Protein 9N71 (pdb70)

Sequence (1584 aa):
MQQNFGTALGDGFVLNEATLMIGALGSALDLTEEEHSVGLFKNLAIANDKTFQDLNQGVTQDTVHSQKTGDNWTISGNGYEYNPRTIMYALGQAGFTADPTAARTRAVVSAPAAVGVSEISVQSATGLAVGDWVILYNKLGDNNGLAYKIDAIATNTITLDRDLVAPVAVGDELVKSTLINTNNPNSCSGAEYFSAKIVSADVNCNPIVVIVPKVQITSGLNLAFGATDYANIAYQMKAMALTRKDAGYDLYVQHGKSKVFLLTMQQNFGTALGDGFVLNEATLMIGALGSALDLTEEEHSVGLFKNLAIANDKTFQDLNQGVTQDTVHSQKTGDNWTISGNGYEYNPRTIMYALGQAGFTADPTAARTRAVVSAPAAVGVSEISVQSATGLAVGDWVILYNKLGDNNGLAYKIDAIATNTITLDRDLVAPVAVGDELVKSTLINTNNPNSCSGAEYFSAKIVSADVNCNPIVVIVPKVQITSGLNLAFGATDYANIAYQMKAMALTRKDAGYDLYVQHGKSKVFLLTMQQNFGTALGDGFVLNEATLMIGALGSALDLTEEEHSVGLFKNLAIANDKTFQDLNQGVTQDTVHSQKTGDNWTISGNGYEYNPRTIMYALGQAGFTADPTAARTRAVVSAPAAVGVSEISVQSATGLAVGDWVILYNKLGDNNGLAYKIDAIATNTITLDRDLVAPVAVGDELVKSTLINTNNPNSCSGAEYFSAKIVSADVNCNPIVVIVPKVQITSGLNLAFGATDYANIAYQMKAMALTRKDAGYDLYVQHGKSKVFLLTMQQNFGTALGDGFVLNEATLMIGALGSALDLTEEEHSVGLFKNLAIANDKTFQDLNQGVTQDTVHSQKTGDNWTISGNGYEYNPRTIMYALGQAGFTADPTAARTRAVVSAPAAVGVSEISVQSATGLAVGDWVILYNKLGDNNGLAYKIDAIATNTITLDRDLVAPVAVGDELVKSTLINTNNPNSCSGAEYFSAKIVSADVNCNPIVVIVPKVQITSGLNLAFGATDYANIAYQMKAMALTRKDAGYDLYVQHGKSKVFLLTMQQNFGTALGDGFVLNEATLMIGALGSALDLTEEEHSVGLFKNLAIANDKTFQDLNQGVTQDTVHSQKTGDNWTISGNGYEYNPRTIMYALGQAGFTADPTAARTRAVVSAPAAVGVSEISVQSATGLAVGDWVILYNKLGDNNGLAYKIDAIATNTITLDRDLVAPVAVGDELVKSTLINTNNPNSCSGAEYFSAKIVSADVNCNPIVVIVPKVQITSGLNLAFGATDYANIAYQMKAMALTRKDAGYDLYVQHGKSKVFLLTMQQNFGTALGDGFVLNEATLMIGALGSALDLTEEEHSVGLFKNLAIANDKTFQDLNQGVTQDTVHSQKTGDNWTISGNGYEYNPRTIMYALGQAGFTADPTAARTRAVVSAPAAVGVSEISVQSATGLAVGDWVILYNKLGDNNGLAYKIDAIATNTITLDRDLVAPVAVGDELVKSTLINTNNPNSCSGAEYFSAKIVSADVNCNPIVVIVPKVQITSGLNLAFGATDYANIAYQMKAMALTRKDAGYDLYVQHGKSKVFLLT

Solvent-accessible surface area: 63560 Å² total; per-residue (Å²): 113,123,67,125,18,6,53,47,47,25,91,12,49,2,66,24,31,1,5,1,0,0,0,44,49,46,37,4,26,43,0,16,20,116,80,30,2,6,3,45,4,79,81,2,32,11,37,16,85,39,78,42,121,63,117,59,103,55,96,62,102,50,17,64,94,1,61,31,37,10,25,82,5,38,6,36,7,38,4,42,4,11,12,30,5,1,4,47,0,0,17,19,22,22,0,53,101,25,72,24,95,80,95,68,50,82,11,52,1,65,37,104,10,65,90,46,59,33,93,7,38,2,110,58,30,105,52,13,56,100,40,31,21,0,2,11,49,28,115,152,58,66,27,11,3,4,2,4,53,1,70,52,50,63,122,61,42,0,36,8,57,42,81,6,58,19,91,5,52,97,23,8,33,3,0,56,9,66,56,10,43,15,46,57,96,137,33,139,27,32,14,64,53,3,0,0,1,1,0,0,8,13,57,70,35,33,18,9,0,3,1,1,6,7,0,5,7,44,20,8,6,52,6,49,9,14,79,130,101,112,12,44,0,53,6,85,0,71,7,7,8,11,33,191,179,29,52,23,42,115,32,18,62,111,5,18,101,2,35,3,2,5,0,11,114,124,69,125,20,7,54,44,47,26,92,12,50,2,67,22,31,1,4,2,0,0,0,45,48,45,37,4,26,44,0,16,20,115,80,30,2,5,3,44,3,78,80,2,30,10,36,16,85,39,79,41,122,63,116,60,103,55,98,60,103,49,18,66,94,2,62,31,36,10,25,84,5,38,6,36,7,38,4,41,4,9,12,30,6,2,4,46,0,0,16,18,23,22,0,51,102,26,71,24,97,80,96,68,52,83,11,51,2,64,36,104,12,64,89,47,59,33,95,7,38,2,111,58,30,105,52,13,56,100,39,30,20,0,3,10,49,29,114,154,57,67,27,11,4,3,2,4,53,1,70,52,50,63,124,62,43,0,37,7,57,44,82,6,57,19,92,5,54,96,23,9,32,3,1,55,9,66,57,10,44,15,46,55,97,135,34,140,27,32,15,65,55,4,0,0,1,1,0,1,8,12,55,69,35,32,19,9,0,3,1,1,6,8,0,5,7,43,22,7,5,52,5,48,6,14,79,132,102,112,13,45,1,52,5,84,1,70,7,7,8,11,35,193,179,30,54,22,42,115,32,18,63,113,6,19,101,1,36,4,2,5,0,11,113,122,69,126,19,6,55,45,46,26,92,12,49,2,67,24,32,1,5,2,0,0,0,44,49,46,37,4,24,43,0,15,18,115,81,31,2,5,2,45,3,78,80,2,31,9,36,17,84,39,78,41,121,62,118,60,103,55,98,61,101,49,19,65,96,2,63,33,36,10,26,80,6,38,5,34,7,37,4,40,4,9,13,29,6,2,5,46,0,0,16,18,22,23,0,51,101,28,70,24,95,79,95,68,51,82,11,52,2,62,36,104,12,63,90,46,58,32,96,8,39,2,112,56,31,108,52,12,57,100,40,31,22,0,3,9,47,28,114,152,60,68,30,10,4,4,2,4,54,2,72,51,51,64,123,61,43,0,38,8,58,42,84,7,58,20,92,5,51,95,23,10,32,3,0,57,10,66,56,10,44,16,45,55,95,136,34,139,26,31,14,64,54,3,0,0,1,1,0,1,8,12,56,69,36,34,19,9,0,2,1,2,7,7,0,6,8,45,22,8,6,54,7,48,8,15,79,131,101,113,12,46,0,53,6,84,1,70,7,9,7,10,35,191,181,28,53,23,41,116,32,19,63,113,7,19,100,2,36,3,2,5,0,12,112,124,66,128,18,6,55,46,48,25,91,12,50,2,67,25,31,1,5,2,0,0,0,44,48,46,38,3,25,44,0,15,18,114,79,31,2,4,2,45,3,78,81,2,32,10,38,16,83,37,79,42,120,61,118,59,102,55,98,60,100,50,17,65,92,2,61,31,36,10,25,81,6,38,5,36,6,37,4,41,4,9,13,29,6,2,4,46,0,0,16,19,21,24,0,50,100,28,70,24,97,80,95,68,51,83,12,52,2,65,37,104,12,64,89,46,58,31,94,8,39,2,111,57,30,108,53,13,56,99,40,31,22,0,3,9,48,28,112,150,58,69,28,10,2,4,2,4,51,1,70,52,50,62,122,62,43,0,36,9,58,43,82,7,58,20,92,6,52,96,22,9,32,3,0,57,9,67,56,11,45,14,44,55,95,138,34,138,28,33,15,63,54,3,0,0,1,1,0,1,7,12,56,69,35,34,18,9,0,2,1,1,6,6,0,5,7,44,21,8,7,53,6,49,8,14,79,133,103,112,12,46,0,52,6,84,1,71,7,8,8,10,34,193,180,27,51,23,42,116,31,18,63,114,6,18,101,1,36,4,2,4,0,12,113,121,70,126,19,5,54,45,46,24,91,12,49,2,68,24,32,1,5,2,0,0,0,45,48,46,37,4,26,44,0,16,18,116,81,30,2,5,2,44,4,79,81,2,31,10,36,17,85,39,80,42,120,63,120,60,103,55,99,62,101,49,18,65,96,1,63,30,38,10,25,81,6,39,5,34,7,38,4,41,4,9,14,30,5,2,5,45,0,0,16,18,21,24,0,51,101,27,70,25,96,80,93,68,51,84,12,51,1,64,37,104,13,62,90,46,59,31,94,8,39,2,112,57,30,107,54,12,57,99,40,31,22,0,2,9,46,28,113,152,58,68,29,9,3,4,2,4,53,2,72,51,49,64,122,61,42,0,36,8,58,43,83,8,57,21,92,6,53,94,23,9,32,3,0,57,10,66,57,10,44,15,44,56,95,136,34,139,28,33,14,64,53,3,0,0,1,2,0,1,7,12,56,68,35,32,18,8,0,3,1,1,6,7,0,5,7,44,21,8,5,53,6,48,8,14,78,132,103,114,12,46,0,53,5,84,0,71,8,8,7,10,33,192,178,28,52,24,40,116,32,17,63,113,6,18,100,1,34,4,2,5,0,12,113,123,69,125,20,5,53,46,47,26,91,12,51,2,67,24,33,1,4,2,0,0,0,45,48,45,38,4,25,44,0,16,19,116,80,30,2,6,2,45,3,80,79,2,30,10,36,16,83,40,79,41,120,63,118,60,104,55,97,63,103,49,18,65,95,2,63,32,36,10,25,83,4,39,5,37,7,38,4,42,4,9,12,30,6,2,4,46,0,0,16,18,22,22,0,51,101,26,72,24,97,80,94,69,51,84,12,53,1,65,36,102,13,62,90,47,59,34,94,8,39,2,111,56,31,106,52,13,57,101,40,30,21,0,2,9,49,29,114,153,58,66,28,10,3,4,2,4,52,1,70,51,50,64,124,62,41,0,37,9,57,43,82,7,57,19,92,5,53,97,23,8,32,4,0,57,9,66,57,10,44,15,46,56,96,135,34,139,27,32,14,64,52,3,0,0,1,1,0,1,9,12,57,69,35,32,18,8,0,4,1,2,5,7,0,5,6,44,21,7,6,51,6,48,9,14,79,132,101,113,13,47,1,51,5,84,1,72,8,7,8,11,35,192,180,29,54,24,42,115,32,20,62,112,6,19,100,1,35,3,2,6,0,11

Foldseek 3Di:
DDDDPPDDDDAFAADDDKWKFWAAFQCQPPTDCQQTTQADKADKDKDKDWDKDFDFDDPVTDTPDIGTDDMKIKIKIKAQDDDQLNQCVQLQHHSSVDHRPDDKDKWFFAAKDDFFAFKTFTDDCPPPDAQWKWWKAAPDDDRPTDIWGFHDDDGRMTGTPDTHPHIDHGGIIIITDDDDDSDDPVDPVSWDKIWMKMWDAGPVRHIKIKTANIKTWPHHADFDDDDPDGTIGMTMIIFDFDDPPGHNVVVCVVVPNDRMDMDD/DDDDPPDDDDAFAADDDKWKFWAAFQCQPPTDCQQTTQADKADKDKDKDWDKDFDFDDPVTDTPDIGTDDMKIKIKIKAQDDDQLNQCVQLQHHSSVDHRPDDKDKWFFAAKDDFFAFKTFTDDCPPPDAQWKWWKAAPDDDRPTDIWGFHDDDGRMTGTPDTHPHIDHGGIIIITDDDDDSDDPVDPVSWDKIWMKMWDAGPVRHIKIKTANIKTWPHHADFDDDDPDGTIGMTMIIFDFDDPPGHNVVVCVVVPNDRMDMDD/DDDDPPDDDDAFAADDDKWKFWAAFQCQPPTDCQQTTQADKADKDKDKDWDKDFDFDDPVTDTPDIGTDDMKIKIKIKAQDDDQLNQCVQLQHHSSVDHRPDDKDKWFFAAKDDFFAFKTFTDDCPPPDAQWKWWKAAPDDDRPTDIWGFHDDDGRMTGTPDTHPHIDHGGIIIITDDDDDSDDPVDPVSWDKIWMKMWDAGPVRHIKIKTANIKTWPHHADFDDDDPDGTIGMTMIIFDFDDPPGHNVVVCVVVPNDRMDMDD/DDDDPPDDDDAFAADDDKWKFWAAFQCQPPTDCQQTTQADKADKDKDKDWDKDFDFDDPVTDTPDIGTDDMKIKIKIKAQDDDQLNQCVQLQHHSSVDHRPDDKDKWFFAAKDDFFAFKTFTDDCPPPDAQWKWWKAAPDDDRPTDIWGFHDDDGRMTGTPDTHPHIDHGGIIIITDDDDDSDDPVDPVSWDKIWMKMWDAGPVRHIKIKTANIKTWPHHADFDDDDPDGTIGMTMIIFDFDDPPGHNVVVCVVVPNDRMDMDD/DDDDPPDDDDAFAADDDKWKFWAAFQCQPPTDCQQTTQADKADKDKDKDWDKDFDFDDPVTDTPDIGTDDMKIKIKIKAQDDDQLNQCVQLQHHSSVDHRPDDKDKWFFAAKDDFFAFKTFTDDCPPPDAQWKWWKAAPDDDRPTDIWGFHDDDGRMTGTPDTHPHIDHGGIIIITDDDDDSDDPVDPVSWDKIWMKMWDAGPVRHIKIKTANIKTWPHHADFDDDDPDGTIGMTMIIFDFDDPPGHNVVVCVVVPNDRMDMDD/DDDDPPDDDDAFAADDDKWKFWAAFQCQPPTDCQQTTQADKADKDKDKDWDKDFDFDDPVTDTPDIGTDDMKIKIKIKAQDDDQLNQCVQLQHHSSVDHRPDDKDKWFFAAKDDFFAFKTFTDDCPPPDAQWKWWKAAPDDDRPTDIWGFHDDDGRMTGTPDTHPHIDHGGIIIITDDDDDSDDPVDPVSWDKIWMKMWDAGPVRHIKIKTANIKTWPHHADFDDDDPDGTIGMTMIIFDFDDPPGHNVVVCVVVPNDRMDMDD

B-factor: mean 47.46, std 19.51, range [9.95, 93.07]

Secondary structure (DSSP, 8-state):
-----S--SS-----S--EEEEE-TT-GGG--HHHHB-SSEEEEEEEEEEEEEEEEETTTTEEEEEEEEEEEEEEEEEE---SHHHHHHHTTS-GGGS-TT-----EEB-S-B-TT--EEEBS--SS--TT-EEEEE-SSS-----EEEEEEEETTEEEESS--SS-B-TT-EEEEE-EEESS-TT-SSS---EEEEEEEE-TT--EEEEEEEEEEE-----EE--SSS---EEEEEEE----SSSTTHHHHHHTTS-S-EEE-/-----S--SS-----S--EEEEE-TT-GGG--HHHHB-SSEEEEEEEEEEEEEEEEETTTTEEEEEEEEEEEEEEEEEE---SHHHHHHHTTS-GGGS-TT-----EEB-S-B-TT--EEEBS--SS--TT-EEEEE-SSS-----EEEEEEEETTEEEESS--SS-B-TT-EEEEE-EEESS-TT-SSS---EEEEEEEE-TT--EEEEEEEEEEE-----EE--SSS---EEEEEEE----SSSTTHHHHHHTTS-S-EEE-/-----S--SS-----S--EEEEE-TT-GGG--HHHHB-SSEEEEEEEEEEEEEEEEETTTTEEEEEEEEEEEEEEEEEE---SHHHHHHHTTS-GGGS-TT-----EEB-S-B-TT--EEEBS--SS--TT-EEEEE-SSS-----EEEEEEEETTEEEESS--SS-B-TT-EEEEE-EEESS-TT-SSS---EEEEEEEE-TT--EEEEEEEEEEE-----EE--SSS---EEEEEEE----SSSTTHHHHHHTTS-S-EEE-/-----S--SS-----S--EEEEE-TT-GGG--HHHHB-SSEEEEEEEEEEEEEEEEETTTTEEEEEEEEEEEEEEEEEE---SHHHHHHHTTS-GGGS-TT-----EEB-S-B-TT--EEEBS--SS--TT-EEEEE-SSS-----EEEEEEEETTEEEESS--SS-B-TT-EEEEE-EEESS-TT-SSS---EEEEEEEE-TT--EEEEEEEEEEE-----EE--SSS---EEEEEEE----SSSTTHHHHHHTTS-S-EEE-/-----S--SS-----S--EEEEE-TT-GGG--HHHHB-SSEEEEEEEEEEEEEEEEETTTTEEEEEEEEEEEEEEEEEE---SHHHHHHHTTS-GGGS-TT-----EEB-S-B-TT--EEEBS--SS--TT-EEEEE-SSS-----EEEEEEEETTEEEESS--SS-B-TT-EEEEE-EEESS-TT-SSS---EEEEEEEE-TT--EEEEEEEEEEE-----EE--SSS---EEEEEEE----SSSTTHHHHHHTTS-S-EEE-/-----S--SS-----S--EEEEE-TT-GGG--HHHHB-SSEEEEEEEEEEEEEEEEETTTTEEEEEEEEEEEEEEEEEE---SHHHHHHHTTS-GGGS-TT-----EEB-S-B-TT--EEEBS--SS--TT-EEEEE-SSS-----EEEEEEEETTEEEESS--SS-B-TT-EEEEE-EEESS-TT-SSS---EEEEEEEE-TT--EEEEEEEEEEE-----EE--SSS---EEEEEEE----SSSTTHHHHHHTTS-S-EEE-

Structure (mmCIF, N/CA/C/O backbone):
data_9N71
#
_entry.id   9N71
#
loop_
_atom_site.group_PDB
_atom_site.id
_atom_site.type_symbol
_atom_site.label_atom_id
_atom_site.label_alt_id
_atom_site.label_comp_id
_atom_site.label_asym_id
_atom_site.label_entity_id
_atom_site.label_seq_id
_atom_site.pdbx_PDB_ins_code
_atom_site.Cartn_x
_atom_site.Cartn_y
_atom_site.Cartn_z
_atom_site.occupancy
_atom_site.B_iso_or_equiv
_atom_site.auth_seq_id
_atom_site.auth_comp_id
_atom_site.auth_asym_id
_atom_site.auth_atom_id
_atom_site.pdbx_PDB_model_num
ATOM 1 N N . MET A 1 1 ? 234.721 199.311 230.750 1.00 75.45 1 MET B N 1
ATOM 2 C CA . MET A 1 1 ? 235.312 199.272 229.387 1.00 76.51 1 MET B CA 1
ATOM 3 C C . MET A 1 1 ? 234.199 199.428 228.349 1.00 78.00 1 MET B C 1
ATOM 4 O O . MET A 1 1 ? 234.521 199.472 227.152 1.00 75.59 1 MET B O 1
ATOM 6 N N . GLN A 1 2 ? 232.947 199.548 228.797 1.00 75.57 2 GLN B N 1
ATOM 7 C CA . GLN A 1 2 ? 231.799 199.654 227.858 1.00 72.29 2 GLN B CA 1
ATOM 8 C C . GLN A 1 2 ? 231.861 200.992 227.125 1.00 73.23 2 GLN B C 1
ATOM 9 O O . GLN A 1 2 ? 232.207 201.999 227.767 1.00 73.39 2 GLN B O 1
ATOM 15 N N . GLN A 1 3 ? 231.533 200.997 225.831 1.00 60.93 3 GLN B N 1
ATOM 16 C CA . GLN A 1 3 ? 231.626 202.242 225.033 1.00 57.01 3 GLN B CA 1
ATOM 17 C C . GLN A 1 3 ? 230.238 202.573 224.503 1.00 57.77 3 GLN B C 1
ATOM 18 O O . GLN A 1 3 ? 229.489 201.631 224.217 1.00 55.35 3 GLN B O 1
ATOM 24 N N . ASN A 1 4 ? 229.908 203.860 224.422 1.00 50.67 4 ASN B N 1
ATOM 25 C CA . ASN A 1 4 ? 228.550 204.267 223.991 1.00 47.21 4 ASN B CA 1
ATOM 26 C C . ASN A 1 4 ? 228.612 204.728 222.538 1.00 48.82 4 ASN B C 1
ATOM 27 O O . ASN A 1 4 ? 229.525 205.497 222.211 1.00 44.50 4 ASN B O 1
ATOM 32 N N . PHE A 1 5 ? 227.666 204.277 221.714 1.00 39.09 5 PHE B N 1
ATOM 33 C CA . PHE A 1 5 ? 227.688 204.588 220.270 1.00 32.98 5 PHE B CA 1
ATOM 34 C C . PHE A 1 5 ? 226.426 205.362 219.906 1.00 39.12 5 PHE B C 1
ATOM 35 O O . PHE A 1 5 ? 225.388 205.109 220.524 1.00 43.88 5 PHE B O 1
ATOM 43 N N . GLY A 1 6 ? 226.524 206.284 218.951 1.00 37.13 6 GLY B N 1
ATOM 44 C CA . GLY A 1 6 ? 225.401 207.104 218.543 1.00 32.35 6 GLY B CA 1
ATOM 45 C C . GLY A 1 6 ? 224.980 208.111 219.592 1.00 33.74 6 GLY B C 1
ATOM 46 O O . GLY A 1 6 ? 223.786 208.277 219.859 1.00 39.75 6 GLY B O 1
ATOM 47 N N . THR A 1 7 ? 225.951 208.786 220.198 1.00 32.54 7 THR B N 1
ATOM 48 C CA . THR A 1 7 ? 225.700 209.772 221.236 1.00 34.58 7 THR B CA 1
ATOM 49 C C . THR A 1 7 ? 225.485 211.154 220.627 1.00 39.40 7 THR B C 1
ATOM 50 O O . THR A 1 7 ? 225.827 211.412 219.471 1.00 43.00 7 THR B O 1
ATOM 54 N N . ALA A 1 8 ? 224.910 212.043 221.431 1.00 34.64 8 ALA B N 1
ATOM 55 C CA . ALA A 1 8 ? 224.545 213.374 220.965 1.00 29.63 8 ALA B CA 1
ATOM 56 C C . ALA A 1 8 ? 225.765 214.279 220.867 1.00 34.51 8 ALA B C 1
ATOM 57 O O . ALA A 1 8 ? 226.715 214.156 221.646 1.00 38.06 8 ALA B O 1
ATOM 59 N N . LEU A 1 9 ? 225.738 215.238 219.940 1.00 35.64 9 LEU B N 1
ATOM 60 C CA . LEU A 1 9 ? 226.890 216.156 219.739 1.00 32.64 9 LEU B CA 1
ATOM 61 C C . LEU A 1 9 ? 226.457 217.591 220.039 1.00 38.52 9 LEU B C 1
ATOM 62 O O . LEU A 1 9 ? 227.325 218.467 220.044 1.00 38.87 9 LEU B O 1
ATOM 67 N N . GLY A 1 10 ? 225.167 217.825 220.273 1.00 43.11 10 GLY B N 1
ATOM 68 C CA . GLY A 1 10 ? 224.654 219.174 220.577 1.00 36.88 10 GLY B CA 1
ATOM 69 C C . GLY A 1 10 ? 223.431 219.120 221.468 1.00 41.99 10 GLY B C 1
ATOM 70 O O . GLY A 1 10 ? 223.245 218.097 222.131 1.00 47.83 10 GLY B O 1
ATOM 71 N N . ASP A 1 11 ? 222.656 220.206 221.522 1.00 41.56 11 ASP B N 1
ATOM 72 C CA . ASP A 1 11 ? 221.432 220.255 222.359 1.00 43.88 11 ASP B CA 1
ATOM 73 C C . ASP A 1 11 ? 220.203 220.693 221.557 1.00 47.64 11 ASP B C 1
ATOM 74 O O . ASP A 1 11 ? 219.252 221.159 222.188 1.00 50.42 11 ASP B O 1
ATOM 79 N N . GLY A 1 12 ? 220.224 220.584 220.233 1.00 38.78 12 GLY B N 1
ATOM 80 C CA . GLY A 1 12 ? 219.093 221.082 219.439 1.00 29.53 12 GLY B CA 1
ATOM 81 C C . GLY A 1 12 ? 218.020 220.038 219.303 1.00 33.76 12 GLY B C 1
ATOM 82 O O . GLY A 1 12 ? 217.966 219.399 218.259 1.00 48.07 12 GLY B O 1
ATOM 83 N N . PHE A 1 13 ? 217.191 219.879 220.326 1.00 27.49 13 PHE B N 1
ATOM 84 C CA . PHE A 1 13 ? 216.107 218.872 220.294 1.00 29.74 13 PHE B CA 1
ATOM 85 C C . PHE A 1 13 ? 214.790 219.640 220.240 1.00 33.52 13 PHE B C 1
ATOM 86 O O . PHE A 1 13 ? 214.812 220.789 220.668 1.00 41.68 13 PHE B O 1
ATOM 94 N N . VAL A 1 14 ? 213.710 219.064 219.708 1.00 26.86 14 VAL B N 1
ATOM 95 C CA . VAL A 1 14 ? 212.442 219.830 219.563 1.00 29.00 14 VAL B CA 1
ATOM 96 C C . VAL A 1 14 ? 211.286 219.109 220.242 1.00 29.99 14 VAL B C 1
ATOM 97 O O . VAL A 1 14 ? 210.980 218.006 219.804 1.00 34.93 14 VAL B O 1
ATOM 101 N N . LEU A 1 15 ? 210.713 219.681 221.298 1.00 26.99 15 LEU B N 1
ATOM 102 C CA . LEU A 1 15 ? 209.486 219.175 221.906 1.00 21.25 15 LEU B CA 1
ATOM 103 C C . LEU A 1 15 ? 208.575 220.364 222.170 1.00 31.53 15 LEU B C 1
ATOM 104 O O . LEU A 1 15 ? 208.668 220.997 223.226 1.00 38.14 15 LEU B O 1
ATOM 109 N N . ASN A 1 16 ? 207.694 220.663 221.219 1.00 34.24 16 ASN B N 1
ATOM 110 C CA . ASN A 1 16 ? 206.833 221.836 221.300 1.00 29.91 16 ASN B CA 1
ATOM 111 C C . ASN A 1 16 ? 205.809 221.749 220.178 1.00 32.02 16 ASN B C 1
ATOM 112 O O . ASN A 1 16 ? 205.838 220.834 219.352 1.00 39.28 16 ASN B O 1
ATOM 117 N N . GLU A 1 17 ? 204.898 222.715 220.167 1.00 29.74 17 GLU B N 1
ATOM 118 C CA . GLU A 1 17 ? 203.940 222.891 219.088 1.00 29.07 17 GLU B CA 1
ATOM 119 C C . GLU A 1 17 ? 204.366 224.062 218.209 1.00 34.11 17 GLU B C 1
ATOM 120 O O . GLU A 1 17 ? 205.291 224.811 218.532 1.00 39.12 17 GLU B O 1
ATOM 126 N N . ALA A 1 18 ? 203.682 224.216 217.081 1.00 26.08 18 ALA B N 1
ATOM 127 C CA . ALA A 1 18 ? 204.012 225.249 216.115 1.00 28.15 18 ALA B CA 1
ATOM 128 C C . ALA A 1 18 ? 202.775 226.060 215.754 1.00 27.76 18 ALA B C 1
ATOM 129 O O . ALA A 1 18 ? 201.643 225.579 215.833 1.00 36.11 18 ALA B O 1
ATOM 131 N N . THR A 1 19 ? 203.013 227.306 215.353 1.00 20.68 19 THR B N 1
ATOM 132 C CA . THR A 1 19 ? 201.964 228.239 214.961 1.00 25.06 19 THR B CA 1
ATOM 133 C C . THR A 1 19 ? 201.962 228.358 213.444 1.00 26.43 19 THR B C 1
ATOM 134 O O . THR A 1 19 ? 203.018 228.570 212.838 1.00 34.92 19 THR B O 1
ATOM 138 N N . LEU A 1 20 ? 200.788 228.226 212.838 1.00 21.35 20 LEU B N 1
ATOM 139 C CA . LEU A 1 20 ? 200.638 228.314 211.393 1.00 22.49 20 LEU B CA 1
ATOM 140 C C . LEU A 1 20 ? 199.900 229.596 211.036 1.00 29.16 20 LEU B C 1
ATOM 141 O O . LEU A 1 20 ? 198.796 229.841 211.534 1.00 36.28 20 LEU B O 1
ATOM 146 N N . MET A 1 21 ? 200.508 230.406 210.175 1.00 27.13 21 MET B N 1
ATOM 147 C CA . MET A 1 21 ? 199.938 231.668 209.725 1.00 19.90 21 MET B CA 1
ATOM 148 C C . MET A 1 21 ? 199.716 231.605 208.223 1.00 21.34 21 MET B C 1
ATOM 149 O O . MET A 1 21 ? 200.621 231.220 207.478 1.00 40.61 21 MET B O 1
ATOM 154 N N . ILE A 1 22 ? 198.519 231.982 207.781 1.00 15.57 22 ILE B N 1
ATOM 155 C CA . ILE A 1 22 ? 198.175 232.022 206.365 1.00 21.23 22 ILE B CA 1
ATOM 156 C C . ILE A 1 22 ? 197.718 233.431 206.018 1.00 26.52 22 ILE B C 1
ATOM 157 O O . ILE A 1 22 ? 196.865 234.006 206.703 1.00 34.61 22 ILE B O 1
ATOM 162 N N . GLY A 1 23 ? 198.290 233.987 204.949 1.00 22.53 23 GLY B N 1
ATOM 163 C CA . GLY A 1 23 ? 197.996 235.345 204.543 1.00 25.35 23 GLY B CA 1
ATOM 164 C C . GLY A 1 23 ? 197.959 235.474 203.033 1.00 32.50 23 GLY B C 1
ATOM 165 O O . GLY A 1 23 ? 197.955 234.480 202.308 1.00 38.99 23 GLY B O 1
ATOM 166 N N . ALA A 1 24 ? 197.935 236.722 202.576 1.00 30.58 24 ALA B N 1
ATOM 167 C CA . ALA A 1 24 ? 197.833 237.000 201.154 1.00 25.17 24 ALA B CA 1
ATOM 168 C C . ALA A 1 24 ? 199.136 236.662 200.436 1.00 32.03 24 ALA B C 1
ATOM 169 O O . ALA A 1 24 ? 200.216 236.623 201.029 1.00 37.99 24 ALA B O 1
ATOM 171 N N . LEU A 1 25 ? 199.019 236.415 199.134 1.00 31.43 25 LEU B N 1
ATOM 172 C CA . LEU A 1 25 ? 200.177 236.088 198.312 1.00 33.79 25 LEU B CA 1
ATOM 173 C C . LEU A 1 25 ? 201.097 237.298 198.206 1.00 33.03 25 LEU B C 1
ATOM 174 O O . LEU A 1 25 ? 200.642 238.409 197.913 1.00 38.94 25 LEU B O 1
ATOM 179 N N . GLY A 1 26 ? 202.388 237.083 198.446 1.00 30.58 26 GLY B N 1
ATOM 180 C CA . GLY A 1 26 ? 203.393 238.124 198.349 1.00 36.83 26 GLY B CA 1
ATOM 181 C C . GLY A 1 26 ? 203.891 238.652 199.678 1.00 37.37 26 GLY B C 1
ATOM 182 O O . GLY A 1 26 ? 204.928 239.331 199.709 1.00 40.51 26 GLY B O 1
ATOM 183 N N . SER A 1 27 ? 203.202 238.366 200.775 1.00 35.56 27 SER B N 1
ATOM 184 C CA . SER A 1 27 ? 203.584 238.865 202.096 1.00 35.28 27 SER B CA 1
ATOM 185 C C . SER A 1 27 ? 203.918 237.725 203.049 1.00 38.57 27 SER B C 1
ATOM 186 O O . SER A 1 27 ? 203.476 237.705 204.195 1.00 44.13 27 SER B O 1
ATOM 189 N N . ALA A 1 28 ? 204.703 236.756 202.579 1.00 41.14 28 ALA B N 1
ATOM 190 C CA . ALA A 1 28 ? 205.042 235.592 203.389 1.00 37.46 28 ALA B CA 1
ATOM 191 C C . ALA A 1 28 ? 205.909 235.932 204.594 1.00 36.77 28 ALA B C 1
ATOM 192 O O . ALA A 1 28 ? 205.806 235.254 205.621 1.00 37.55 28 ALA B O 1
ATOM 194 N N . LEU A 1 29 ? 206.759 236.952 204.494 1.00 35.26 29 LEU B N 1
ATOM 195 C CA . LEU A 1 29 ? 207.684 237.303 205.564 1.00 32.30 29 LEU B CA 1
ATOM 196 C C . LEU A 1 29 ? 207.088 238.255 206.589 1.00 36.00 29 LEU B C 1
ATOM 197 O O . LEU A 1 29 ? 207.687 238.448 207.651 1.00 42.82 29 LEU B O 1
ATOM 202 N N . ASP A 1 30 ? 205.931 238.849 206.308 1.00 29.45 30 ASP B N 1
ATOM 203 C CA . ASP A 1 30 ? 205.350 239.872 207.169 1.00 30.59 30 ASP B CA 1
ATOM 204 C C . ASP A 1 30 ? 204.017 239.428 207.759 1.00 38.31 30 ASP B C 1
ATOM 205 O O . ASP A 1 30 ? 203.106 240.239 207.935 1.00 43.03 30 ASP B O 1
ATOM 210 N N . LEU A 1 31 ? 203.888 238.143 208.070 1.00 35.76 31 LEU B N 1
ATOM 211 C CA . LEU A 1 31 ? 202.669 237.633 208.678 1.00 36.14 31 LEU B CA 1
ATOM 212 C C . LEU A 1 31 ? 202.740 237.778 210.192 1.00 37.97 31 LEU B C 1
ATOM 213 O O . LEU A 1 31 ? 203.772 237.501 210.809 1.00 39.38 31 LEU B O 1
ATOM 218 N N . THR A 1 32 ? 201.630 238.223 210.790 1.00 34.29 32 THR B N 1
ATOM 219 C CA . THR A 1 32 ? 201.557 238.455 212.252 1.00 31.96 32 THR B CA 1
ATOM 220 C C . THR A 1 32 ? 200.508 237.512 212.833 1.00 36.19 32 THR B C 1
ATOM 221 O O . THR A 1 32 ? 199.577 237.193 212.105 1.00 37.92 32 THR B O 1
ATOM 225 N N . GLU A 1 33 ? 200.662 237.082 214.081 1.00 41.51 33 GLU B N 1
ATOM 226 C CA . GLU A 1 33 ? 199.733 236.086 214.672 1.00 38.73 33 GLU B CA 1
ATOM 227 C C . GLU A 1 33 ? 198.315 236.641 214.793 1.00 42.48 33 GLU B C 1
ATOM 228 O O . GLU A 1 33 ? 197.388 235.964 214.377 1.00 43.12 33 GLU B O 1
ATOM 234 N N . GLU A 1 34 ? 198.147 237.862 215.271 1.00 43.17 34 GLU B N 1
ATOM 235 C CA . GLU A 1 34 ? 196.782 238.385 215.508 1.00 40.76 34 GLU B CA 1
ATOM 236 C C . GLU A 1 34 ? 195.983 238.403 214.209 1.00 42.55 34 GLU B C 1
ATOM 237 O O . GLU A 1 34 ? 194.838 237.936 214.229 1.00 48.51 34 GLU B O 1
ATOM 243 N N . GLU A 1 35 ? 196.576 238.862 213.116 1.00 43.30 35 GLU B N 1
ATOM 244 C CA . GLU A 1 35 ? 195.802 239.062 211.869 1.00 40.75 35 GLU B CA 1
ATOM 245 C C . GLU A 1 35 ? 195.805 237.826 210.984 1.00 45.67 35 GLU B C 1
ATOM 246 O O . GLU A 1 35 ? 194.847 237.678 210.222 1.00 47.30 35 GLU B O 1
ATOM 252 N N . HIS A 1 36 ? 196.842 236.992 211.041 1.00 41.87 36 HIS B N 1
ATOM 253 C CA . HIS A 1 36 ? 196.898 235.869 210.071 1.00 29.90 36 HIS B CA 1
ATOM 254 C C . HIS A 1 36 ? 196.894 234.472 210.684 1.00 35.46 36 HIS B C 1
ATOM 255 O O . HIS A 1 36 ? 196.867 233.532 209.898 1.00 45.39 36 HIS B O 1
ATOM 262 N N . SER A 1 37 ? 196.901 234.311 212.002 1.00 30.13 37 SER B N 1
ATOM 263 C CA . SER A 1 37 ? 197.002 232.948 212.580 1.00 23.85 37 SER B CA 1
ATOM 264 C C . SER A 1 37 ? 195.695 232.200 212.433 1.00 33.97 37 SER B C 1
ATOM 265 O O . SER A 1 37 ? 194.668 232.848 212.273 1.00 43.19 37 SER B O 1
ATOM 268 N N . VAL A 1 38 ? 195.754 230.878 212.516 1.00 31.74 38 VAL B N 1
ATOM 269 C CA . VAL A 1 38 ? 194.551 230.055 212.438 1.00 27.74 38 VAL B CA 1
ATOM 270 C C . VAL A 1 38 ? 193.874 229.928 213.796 1.00 32.91 38 VAL B C 1
ATOM 271 O O . VAL A 1 38 ? 192.650 230.028 213.896 1.00 42.71 38 VAL B O 1
ATOM 275 N N . GLY A 1 39 ? 194.650 229.718 214.854 1.00 24.21 39 GLY B N 1
ATOM 276 C CA . GLY A 1 39 ? 194.092 229.547 216.180 1.00 21.61 39 GLY B CA 1
ATOM 277 C C . GLY A 1 39 ? 194.696 228.366 216.909 1.00 30.43 39 GLY B C 1
ATOM 278 O O . GLY A 1 39 ? 195.910 228.154 216.850 1.00 37.90 39 GLY B O 1
ATOM 279 N N . LEU A 1 40 ? 193.865 227.590 217.598 1.00 26.85 40 LEU B N 1
ATOM 280 C CA . LEU A 1 40 ? 194.330 226.397 218.302 1.00 27.91 40 LEU B CA 1
ATOM 281 C C . LEU A 1 40 ? 194.653 225.323 217.274 1.00 25.61 40 LEU B C 1
ATOM 282 O O . LEU A 1 40 ? 193.757 224.716 216.687 1.00 34.69 40 LEU B O 1
ATOM 287 N N . PHE A 1 41 ? 195.942 225.088 217.049 1.00 25.52 41 PHE B N 1
ATOM 288 C CA . PHE A 1 41 ? 196.414 224.146 216.045 1.00 22.34 41 PHE B CA 1
ATOM 289 C C . PHE A 1 41 ? 197.236 223.065 216.729 1.00 28.14 41 PHE B C 1
ATOM 290 O O . PHE A 1 41 ? 198.101 223.370 217.556 1.00 33.47 41 PHE B O 1
ATOM 298 N N . LYS A 1 42 ? 196.967 221.807 216.387 1.00 25.93 42 LYS B N 1
ATOM 299 C CA . LYS A 1 42 ? 197.626 220.675 217.016 1.00 24.33 42 LYS B CA 1
ATOM 300 C C . LYS A 1 42 ? 198.157 219.719 215.958 1.00 25.79 42 LYS B C 1
ATOM 301 O O . LYS A 1 42 ? 197.564 219.559 214.889 1.00 33.23 42 LYS B O 1
ATOM 307 N N . ASN A 1 43 ? 199.290 219.091 216.274 1.00 27.66 43 ASN B N 1
ATOM 308 C CA . ASN A 1 43 ? 199.908 218.057 215.443 1.00 25.60 43 ASN B CA 1
ATOM 309 C C . ASN A 1 43 ? 200.245 218.584 214.045 1.00 30.65 43 ASN B C 1
ATOM 310 O O . ASN A 1 43 ? 199.812 218.043 213.027 1.00 40.53 43 ASN B O 1
ATOM 315 N N . LEU A 1 44 ? 201.038 219.650 214.012 1.00 21.91 44 LEU B N 1
ATOM 316 C CA . LEU A 1 44 ? 201.516 220.187 212.744 1.00 21.21 44 LEU B CA 1
ATOM 317 C C . LEU A 1 44 ? 202.681 219.348 212.237 1.00 29.51 44 LEU B C 1
ATOM 318 O O . LEU A 1 44 ? 203.643 219.102 212.969 1.00 41.98 44 LEU B O 1
ATOM 323 N N . ALA A 1 45 ? 202.596 218.911 210.983 1.00 23.32 45 ALA B N 1
ATOM 324 C CA . ALA A 1 45 ? 203.600 218.038 210.390 1.00 22.08 45 ALA B CA 1
ATOM 325 C C . ALA A 1 45 ? 203.982 218.553 209.011 1.00 27.20 45 ALA B C 1
ATOM 326 O O . ALA A 1 45 ? 203.121 219.009 208.255 1.00 32.85 45 ALA B O 1
ATOM 328 N N . ILE A 1 46 ? 205.271 218.472 208.691 1.00 32.11 46 ILE B N 1
ATOM 329 C CA . ILE A 1 46 ? 205.794 218.840 207.379 1.00 28.55 46 ILE B CA 1
ATOM 330 C C . ILE A 1 46 ? 206.427 217.604 206.761 1.00 32.40 46 ILE B C 1
ATOM 331 O O . ILE A 1 46 ? 207.237 216.926 207.405 1.00 40.87 46 ILE B O 1
ATOM 336 N N . ALA A 1 47 ? 206.067 217.306 205.515 1.00 26.33 47 ALA B N 1
ATOM 337 C CA . ALA A 1 47 ? 206.537 216.100 204.850 1.00 30.99 47 ALA B CA 1
ATOM 338 C C . ALA A 1 47 ? 207.140 216.450 203.500 1.00 34.80 47 ALA B C 1
ATOM 339 O O . ALA A 1 47 ? 206.628 217.319 202.789 1.00 42.45 47 ALA B O 1
ATOM 341 N N . ASN A 1 48 ? 208.229 215.768 203.154 1.00 35.81 48 ASN B N 1
ATOM 342 C CA . ASN A 1 48 ? 208.892 215.923 201.866 1.00 30.27 48 ASN B CA 1
ATOM 343 C C . ASN A 1 48 ? 209.042 214.557 201.215 1.00 41.57 48 ASN B C 1
ATOM 344 O O . ASN A 1 48 ? 209.497 213.606 201.858 1.00 45.89 48 ASN B O 1
ATOM 349 N N . ASP A 1 49 ? 208.657 214.462 199.944 1.00 40.87 49 ASP B N 1
ATOM 350 C CA . ASP A 1 49 ? 208.770 213.231 199.170 1.00 38.03 49 ASP B CA 1
ATOM 351 C C . ASP A 1 49 ? 209.470 213.548 197.859 1.00 43.28 49 ASP B C 1
ATOM 352 O O . ASP A 1 49 ? 209.026 214.425 197.112 1.00 48.25 49 ASP B O 1
ATOM 357 N N . LYS A 1 50 ? 210.553 212.830 197.574 1.00 38.66 50 LYS B N 1
ATOM 358 C CA . LYS A 1 50 ? 211.350 213.047 196.376 1.00 37.12 50 LYS B CA 1
ATOM 359 C C . LYS A 1 50 ? 211.345 211.796 195.509 1.00 41.39 50 LYS B C 1
ATOM 360 O O . LYS A 1 50 ? 211.345 210.672 196.021 1.00 47.31 50 LYS B O 1
ATOM 366 N N . THR A 1 51 ? 211.336 211.999 194.195 1.00 35.86 51 THR B N 1
ATOM 367 C CA . THR A 1 51 ? 211.305 210.919 193.219 1.00 34.10 51 THR B CA 1
ATOM 368 C C . THR A 1 51 ? 212.493 211.049 192.278 1.00 35.09 51 THR B C 1
ATOM 369 O O . THR A 1 51 ? 212.841 212.155 191.852 1.00 39.04 51 THR B O 1
ATOM 373 N N . PHE A 1 52 ? 213.113 209.917 191.954 1.00 34.84 52 PHE B N 1
ATOM 374 C CA . PHE A 1 52 ? 214.287 209.879 191.098 1.00 29.32 52 PHE B CA 1
ATOM 375 C C . PHE A 1 52 ? 214.063 208.924 189.934 1.00 33.69 52 PHE B C 1
ATOM 376 O O . PHE A 1 52 ? 213.276 207.977 190.019 1.00 40.92 52 PHE B O 1
ATOM 384 N N . GLN A 1 53 ? 214.764 209.193 188.836 1.00 34.24 53 GLN B N 1
ATOM 385 C CA . GLN A 1 53 ? 214.756 208.340 187.656 1.00 33.55 53 GLN B CA 1
ATOM 386 C C . GLN A 1 53 ? 216.178 207.871 187.389 1.00 37.18 53 GLN B C 1
ATOM 387 O O . GLN A 1 53 ? 217.086 208.695 187.236 1.00 43.41 53 GLN B O 1
ATOM 393 N N . ASP A 1 54 ? 216.371 206.557 187.329 1.00 33.22 54 ASP B N 1
ATOM 394 C CA . ASP A 1 54 ? 217.696 205.963 187.240 1.00 34.39 54 ASP B CA 1
ATOM 395 C C . ASP A 1 54 ? 217.901 205.283 185.894 1.00 38.32 54 ASP B C 1
ATOM 396 O O . ASP A 1 54 ? 216.982 204.662 185.352 1.00 44.39 54 ASP B O 1
ATOM 401 N N . LEU A 1 55 ? 219.113 205.408 185.361 1.00 32.26 55 LEU B N 1
ATOM 402 C CA . LEU A 1 55 ? 219.544 204.674 184.179 1.00 31.50 55 LEU B CA 1
ATOM 403 C C . LEU A 1 55 ? 220.496 203.570 184.614 1.00 38.53 55 LEU B C 1
ATOM 404 O O . LEU A 1 55 ? 221.473 203.832 185.323 1.00 41.37 55 LEU B O 1
ATOM 409 N N . ASN A 1 56 ? 220.211 202.341 184.195 1.00 37.98 56 ASN B N 1
ATOM 410 C CA . ASN A 1 56 ? 220.938 201.171 184.657 1.00 28.32 56 ASN B CA 1
ATOM 411 C C . ASN A 1 56 ? 221.579 200.446 183.482 1.00 34.78 56 ASN B C 1
ATOM 412 O O . ASN A 1 56 ? 221.081 200.497 182.354 1.00 42.57 56 ASN B O 1
ATOM 417 N N . GLN A 1 57 ? 222.691 199.768 183.757 1.00 38.77 57 GLN B N 1
ATOM 418 C CA . GLN A 1 57 ? 223.383 198.977 182.751 1.00 39.92 57 GLN B CA 1
ATOM 419 C C . GLN A 1 57 ? 223.809 197.648 183.358 1.00 43.55 57 GLN B C 1
ATOM 420 O O . GLN A 1 57 ? 224.005 197.535 184.570 1.00 47.87 57 GLN B O 1
ATOM 426 N N . GLY A 1 58 ? 223.948 196.644 182.502 1.00 46.35 58 GLY B N 1
ATOM 427 C CA . GLY A 1 58 ? 224.426 195.344 182.921 1.00 44.08 58 GLY B CA 1
ATOM 428 C C . GLY A 1 58 ? 223.325 194.458 183.478 1.00 48.06 58 GLY B C 1
ATOM 429 O O . GLY A 1 58 ? 222.180 194.870 183.659 1.00 49.94 58 GLY B O 1
ATOM 430 N N . VAL A 1 59 ? 223.696 193.205 183.746 1.00 48.86 59 VAL B N 1
ATOM 431 C CA . VAL A 1 59 ? 222.751 192.254 184.321 1.00 48.05 59 VAL B CA 1
ATOM 432 C C . VAL A 1 59 ? 222.397 192.647 185.750 1.00 50.20 59 VAL B C 1
ATOM 433 O O . VAL A 1 59 ? 221.244 192.522 186.175 1.00 51.28 59 VAL B O 1
ATOM 437 N N . THR A 1 60 ? 223.379 193.128 186.510 1.00 49.66 60 THR B N 1
ATOM 438 C CA . THR A 1 60 ? 223.168 193.511 187.900 1.00 47.55 60 THR B CA 1
ATOM 439 C C . THR A 1 60 ? 222.581 194.909 188.051 1.00 49.42 60 THR B C 1
ATOM 440 O O . THR A 1 60 ? 222.341 195.338 189.185 1.00 54.60 60 THR B O 1
ATOM 444 N N . GLN A 1 61 ? 222.354 195.620 186.946 1.00 45.99 61 GLN B N 1
ATOM 445 C CA . GLN A 1 61 ? 221.712 196.931 186.954 1.00 42.89 61 GLN B CA 1
ATOM 446 C C . GLN A 1 61 ? 222.482 197.949 187.784 1.00 42.72 61 GLN B C 1
ATOM 447 O O . GLN A 1 61 ? 221.980 198.431 188.804 1.00 46.83 61 GLN B O 1
ATOM 453 N N . ASP A 1 62 ? 223.698 198.281 187.361 1.00 39.46 62 ASP B N 1
ATOM 454 C CA . ASP A 1 62 ? 224.503 199.313 188.002 1.00 40.14 62 ASP B CA 1
ATOM 455 C C . ASP A 1 62 ? 224.039 200.679 187.510 1.00 46.04 62 ASP B C 1
ATOM 456 O O . ASP A 1 62 ? 224.029 200.934 186.301 1.00 52.58 62 ASP B O 1
ATOM 461 N N . THR A 1 63 ? 223.661 201.549 188.442 1.00 40.08 63 THR B N 1
ATOM 462 C CA . THR A 1 63 ? 223.172 202.873 188.082 1.00 32.56 63 THR B CA 1
ATOM 463 C C . THR A 1 63 ? 224.317 203.743 187.577 1.00 36.38 63 THR B C 1
ATOM 464 O O . THR A 1 63 ? 225.371 203.829 188.213 1.00 42.52 63 THR B O 1
ATOM 468 N N . VAL A 1 64 ? 224.110 204.388 186.428 1.00 33.25 64 VAL B N 1
ATOM 469 C CA . VAL A 1 64 ? 225.112 205.278 185.852 1.00 32.49 64 VAL B CA 1
ATOM 470 C C . VAL A 1 64 ? 224.693 206.727 186.058 1.00 38.41 64 VAL B C 1
ATOM 471 O O . VAL A 1 64 ? 225.541 207.622 186.142 1.00 41.72 64 VAL B O 1
ATOM 475 N N . HIS A 1 65 ? 223.387 206.971 186.137 1.00 30.19 65 HIS B N 1
ATOM 476 C CA . HIS A 1 65 ? 222.880 208.323 186.312 1.00 26.38 65 HIS B CA 1
ATOM 477 C C . HIS A 1 65 ? 221.566 208.273 187.077 1.00 32.97 65 HIS B C 1
ATOM 478 O O . HIS A 1 65 ? 220.826 207.289 187.003 1.00 34.58 65 HIS B O 1
ATOM 485 N N . SER A 1 66 ? 221.287 209.346 187.812 1.00 35.73 66 SER B N 1
ATOM 486 C CA . SER A 1 66 ? 220.042 209.488 188.553 1.00 29.84 66 SER B CA 1
ATOM 487 C C . SER A 1 66 ? 219.577 210.931 188.450 1.00 34.20 66 SER B C 1
ATOM 488 O O . SER A 1 66 ? 220.355 211.854 188.705 1.00 41.05 66 SER B O 1
ATOM 491 N N . GLN A 1 67 ? 218.313 211.124 188.080 1.00 31.94 67 GLN B N 1
ATOM 492 C CA . GLN A 1 67 ? 217.756 212.449 187.843 1.00 31.14 67 GLN B CA 1
ATOM 493 C C . GLN A 1 67 ? 216.518 212.641 188.702 1.00 39.52 67 GLN B C 1
ATOM 494 O O . GLN A 1 67 ? 215.618 211.796 188.692 1.00 47.51 67 GLN B O 1
ATOM 500 N N . LYS A 1 68 ? 216.471 213.747 189.440 1.00 34.41 68 LYS B N 1
ATOM 501 C CA . LYS A 1 68 ? 215.287 214.065 190.225 1.00 32.88 68 LYS B CA 1
ATOM 502 C C . LYS A 1 68 ? 214.136 214.458 189.310 1.00 35.61 68 LYS B C 1
ATOM 503 O O . LYS A 1 68 ? 214.308 215.231 188.364 1.00 41.27 68 LYS B O 1
ATOM 509 N N . THR A 1 69 ? 212.951 213.926 189.602 1.00 36.19 69 THR B N 1
ATOM 510 C CA . THR A 1 69 ? 211.766 214.198 188.805 1.00 36.83 69 THR B CA 1
ATOM 511 C C . THR A 1 69 ? 210.701 214.980 189.558 1.00 41.44 69 THR B C 1
ATOM 512 O O . THR A 1 69 ? 209.682 215.341 188.959 1.00 46.39 69 THR B O 1
ATOM 516 N N . GLY A 1 70 ? 210.894 215.243 190.848 1.00 44.86 70 GLY B N 1
ATOM 517 C CA . GLY A 1 70 ? 209.961 216.071 191.583 1.00 44.64 70 GLY B CA 1
ATOM 518 C C . GLY A 1 70 ? 210.060 215.936 193.087 1.00 44.10 70 GLY B C 1
ATOM 519 O O . GLY A 1 70 ? 210.249 214.835 193.609 1.00 48.67 70 GLY B O 1
ATOM 520 N N . ASP A 1 71 ? 209.934 217.056 193.796 1.00 41.63 71 ASP B N 1
ATOM 521 C CA . ASP A 1 71 ? 209.833 217.067 195.249 1.00 42.95 71 ASP B CA 1
ATOM 522 C C . ASP A 1 71 ? 208.539 217.757 195.663 1.00 44.46 71 ASP B C 1
ATOM 523 O O . ASP A 1 71 ? 208.096 218.707 195.009 1.00 49.86 71 ASP B O 1
ATOM 528 N N . ASN A 1 72 ? 207.914 217.249 196.719 1.00 36.86 72 ASN B N 1
ATOM 529 C CA . ASN A 1 72 ? 206.598 217.706 197.141 1.00 38.33 72 ASN B CA 1
ATOM 530 C C . ASN A 1 72 ? 206.620 218.013 198.628 1.00 38.90 72 ASN B C 1
ATOM 531 O O . ASN A 1 72 ? 207.204 217.259 199.410 1.00 43.77 72 ASN B O 1
ATOM 536 N N . TRP A 1 73 ? 205.980 219.113 199.015 1.00 28.80 73 TRP B N 1
ATOM 537 C CA . TRP A 1 73 ? 205.878 219.526 200.407 1.00 25.82 73 TRP B CA 1
ATOM 538 C C . TRP A 1 73 ? 204.413 219.543 200.814 1.00 29.67 73 TRP B C 1
ATOM 539 O O . TRP A 1 73 ? 203.564 220.036 200.067 1.00 38.19 73 TRP B O 1
ATOM 550 N N . THR A 1 74 ? 204.120 219.000 201.993 1.00 26.74 74 THR B N 1
ATOM 551 C CA . THR A 1 74 ? 202.755 218.880 202.487 1.00 24.63 74 THR B CA 1
ATOM 552 C C . THR A 1 74 ? 202.700 219.305 203.947 1.00 28.65 74 THR B C 1
ATOM 553 O O . THR A 1 74 ? 203.567 218.932 204.742 1.00 36.26 74 THR B O 1
ATOM 557 N N . ILE A 1 75 ? 201.680 220.088 204.293 1.00 22.76 75 ILE B N 1
ATOM 558 C CA . ILE A 1 75 ? 201.484 220.600 205.645 1.00 25.00 75 ILE B CA 1
ATOM 559 C C . ILE A 1 75 ? 200.108 220.152 206.119 1.00 28.49 75 ILE B C 1
ATOM 560 O O . ILE A 1 75 ? 199.117 220.320 205.399 1.00 39.49 75 ILE B O 1
ATOM 565 N N . SER A 1 76 ? 200.046 219.580 207.320 1.00 24.12 76 SER B N 1
ATOM 566 C CA . SER A 1 76 ? 198.802 219.062 207.873 1.00 24.54 76 SER B CA 1
ATOM 567 C C . SER A 1 76 ? 198.718 219.371 209.362 1.00 25.69 76 SER B C 1
ATOM 568 O O . SER A 1 76 ? 199.728 219.619 210.023 1.00 33.86 76 SER B O 1
ATOM 571 N N . GLY A 1 77 ? 197.497 219.352 209.883 1.00 23.63 77 GLY B N 1
ATOM 572 C CA . GLY A 1 77 ? 197.276 219.628 211.292 1.00 16.38 77 GLY B CA 1
ATOM 573 C C . GLY A 1 77 ? 195.804 219.526 211.628 1.00 24.69 77 GLY B C 1
ATOM 574 O O . GLY A 1 77 ? 194.972 219.174 210.787 1.00 38.66 77 GLY B O 1
ATOM 575 N N . ASN A 1 78 ? 195.494 219.842 212.885 1.00 25.38 78 ASN B N 1
ATOM 576 C CA . ASN A 1 78 ? 194.131 219.805 213.406 1.00 19.79 78 ASN B CA 1
ATOM 577 C C . ASN A 1 78 ? 193.808 221.144 214.054 1.00 25.03 78 ASN B C 1
ATOM 578 O O . ASN A 1 78 ? 194.585 221.638 214.876 1.00 36.57 78 ASN B O 1
ATOM 583 N N . GLY A 1 79 ? 192.663 221.721 213.699 1.00 20.02 79 GLY B N 1
ATOM 584 C CA . GLY A 1 79 ? 192.218 222.990 214.253 1.00 23.49 79 GLY B CA 1
ATOM 585 C C . GLY A 1 79 ? 190.962 222.803 215.089 1.00 30.19 79 GLY B C 1
ATOM 586 O O . GLY A 1 79 ? 190.030 222.114 214.677 1.00 35.38 79 GLY B O 1
ATOM 587 N N . TYR A 1 80 ? 190.948 223.446 216.256 1.00 29.94 80 TYR B N 1
ATOM 588 C CA . TYR A 1 80 ? 189.904 223.263 217.259 1.00 24.90 80 TYR B CA 1
ATOM 589 C C . TYR A 1 80 ? 189.091 224.534 217.470 1.00 30.91 80 TYR B C 1
ATOM 590 O O . TYR A 1 80 ? 188.733 224.876 218.598 1.00 42.06 80 TYR B O 1
ATOM 599 N N . GLU A 1 81 ? 188.782 225.257 216.396 1.00 36.23 81 GLU B N 1
ATOM 600 C CA . GLU A 1 81 ? 188.035 226.506 216.504 1.00 28.97 81 GLU B CA 1
ATOM 601 C C . GLU A 1 81 ? 187.127 226.656 215.295 1.00 32.06 81 GLU B C 1
ATOM 602 O O . GLU A 1 81 ? 187.582 226.527 214.155 1.00 38.57 81 GLU B O 1
ATOM 608 N N . TYR A 1 82 ? 185.850 226.939 215.545 1.00 26.94 82 TYR B N 1
ATOM 609 C CA . TYR A 1 82 ? 184.853 227.084 214.490 1.00 29.47 82 TYR B CA 1
ATOM 610 C C . TYR A 1 82 ? 184.341 228.519 214.498 1.00 34.78 82 TYR B C 1
ATOM 611 O O . TYR A 1 82 ? 183.378 228.844 215.196 1.00 40.50 82 TYR B O 1
ATOM 620 N N . ASN A 1 83 ? 184.990 229.374 213.716 1.00 31.60 83 ASN B N 1
ATOM 621 C CA . ASN A 1 83 ? 184.594 230.764 213.541 1.00 30.54 83 ASN B CA 1
ATOM 622 C C . ASN A 1 83 ? 184.648 231.072 212.048 1.00 33.18 83 ASN B C 1
ATOM 623 O O . ASN A 1 83 ? 185.129 230.233 211.277 1.00 36.43 83 ASN B O 1
ATOM 628 N N . PRO A 1 84 ? 184.140 232.222 211.589 1.00 33.54 84 PRO B N 1
ATOM 629 C CA . PRO A 1 84 ? 184.170 232.494 210.140 1.00 31.01 84 PRO B CA 1
ATOM 630 C C . PRO A 1 84 ? 185.555 232.409 209.519 1.00 32.25 84 PRO B C 1
ATOM 631 O O . PRO A 1 84 ? 185.679 231.921 208.389 1.00 37.92 84 PRO B O 1
ATOM 635 N N . ARG A 1 85 ? 186.599 232.855 210.221 1.00 33.62 85 ARG B N 1
ATOM 636 C CA . ARG A 1 85 ? 187.942 232.825 209.648 1.00 29.87 85 ARG B CA 1
ATOM 637 C C . ARG A 1 85 ? 188.401 231.397 209.377 1.00 34.36 85 ARG B C 1
ATOM 638 O O . ARG A 1 85 ? 188.883 231.086 208.281 1.00 40.34 85 ARG B O 1
ATOM 646 N N . THR A 1 86 ? 188.254 230.509 210.363 1.00 29.82 86 THR B N 1
ATOM 647 C CA . THR A 1 86 ? 188.717 229.136 210.190 1.00 21.56 86 THR B CA 1
ATOM 648 C C . THR A 1 86 ? 187.875 228.378 209.173 1.00 24.53 86 THR B C 1
ATOM 649 O O . THR A 1 86 ? 188.410 227.567 208.412 1.00 37.70 86 THR B O 1
ATOM 653 N N . ILE A 1 87 ? 186.564 228.622 209.142 1.00 25.32 87 ILE B N 1
ATOM 654 C CA . ILE A 1 87 ? 185.719 227.978 208.140 1.00 27.84 87 ILE B CA 1
ATOM 655 C C . ILE A 1 87 ? 186.100 228.443 206.740 1.00 31.72 87 ILE B C 1
ATOM 656 O O . ILE A 1 87 ? 186.179 227.637 205.804 1.00 40.32 87 ILE B O 1
ATOM 661 N N . MET A 1 88 ? 186.349 229.744 206.573 1.00 29.01 88 MET B N 1
ATOM 662 C CA . MET A 1 88 ? 186.780 230.250 205.275 1.00 18.67 88 MET B CA 1
ATOM 663 C C . MET A 1 88 ? 188.128 229.664 204.874 1.00 27.46 88 MET B C 1
ATOM 664 O O . MET A 1 88 ? 188.352 229.358 203.698 1.00 36.71 88 MET B O 1
ATOM 669 N N . TYR A 1 89 ? 189.042 229.513 205.836 1.00 32.54 89 TYR B N 1
ATOM 670 C CA . TYR A 1 89 ? 190.324 228.874 205.547 1.00 25.52 89 TYR B CA 1
ATOM 671 C C . TYR A 1 89 ? 190.128 227.434 205.091 1.00 32.73 89 TYR B C 1
ATOM 672 O O . TYR A 1 89 ? 190.738 226.991 204.112 1.00 39.63 89 TYR B O 1
ATOM 681 N N . ALA A 1 90 ? 189.277 226.687 205.798 1.00 33.82 90 ALA B N 1
ATOM 682 C CA . ALA A 1 90 ? 189.028 225.292 205.451 1.00 27.62 90 ALA B CA 1
ATOM 683 C C . ALA A 1 90 ? 188.343 225.145 204.103 1.00 30.34 90 ALA B C 1
ATOM 684 O O . ALA A 1 90 ? 188.546 224.134 203.425 1.00 36.91 90 ALA B O 1
ATOM 686 N N . LEU A 1 91 ? 187.539 226.125 203.699 1.00 29.07 91 LEU B N 1
ATOM 687 C CA . LEU A 1 91 ? 186.861 226.075 202.412 1.00 25.83 91 LEU B CA 1
ATOM 688 C C . LEU A 1 91 ? 187.737 226.536 201.254 1.00 34.52 91 LEU B C 1
ATOM 689 O O . LEU A 1 91 ? 187.281 226.508 200.107 1.00 43.32 91 LEU B O 1
ATOM 694 N N . GLY A 1 92 ? 188.971 226.955 201.520 1.00 28.87 92 GLY B N 1
ATOM 695 C CA . GLY A 1 92 ? 189.837 227.433 200.460 1.00 22.54 92 GLY B CA 1
ATOM 696 C C . GLY A 1 92 ? 189.626 228.878 200.077 1.00 32.24 92 GLY B C 1
ATOM 697 O O . GLY A 1 92 ? 189.957 229.265 198.953 1.00 45.19 92 GLY B O 1
ATOM 698 N N . GLN A 1 93 ? 189.080 229.689 200.975 1.00 39.73 93 GLN B N 1
ATOM 699 C CA . GLN A 1 93 ? 188.811 231.095 200.719 1.00 31.72 93 GLN B CA 1
ATOM 700 C C . GLN A 1 93 ? 189.675 231.967 201.623 1.00 37.66 93 GLN B C 1
ATOM 701 O O . GLN A 1 93 ? 190.316 231.491 202.562 1.00 47.95 93 GLN B O 1
ATOM 707 N N . ALA A 1 94 ? 189.683 233.264 201.325 1.00 39.20 94 ALA B N 1
ATOM 708 C CA . ALA A 1 94 ? 190.512 234.226 202.050 1.00 40.09 94 ALA B CA 1
ATOM 709 C C . ALA A 1 94 ? 189.895 234.467 203.420 1.00 40.14 94 ALA B C 1
ATOM 710 O O . ALA A 1 94 ? 189.033 235.327 203.599 1.00 47.17 94 ALA B O 1
ATOM 712 N N . GLY A 1 95 ? 190.355 233.701 204.407 1.00 28.76 95 GLY B N 1
ATOM 713 C CA . GLY A 1 95 ? 189.829 233.793 205.754 1.00 30.58 95 GLY B CA 1
ATOM 714 C C . GLY A 1 95 ? 190.407 234.885 206.619 1.00 34.26 95 GLY B C 1
ATOM 715 O O . GLY A 1 95 ? 189.875 235.147 207.700 1.00 37.38 95 GLY B O 1
ATOM 716 N N . PHE A 1 96 ? 191.484 235.537 206.180 1.00 42.64 96 PHE B N 1
ATOM 717 C CA . PHE A 1 96 ? 192.093 236.584 206.993 1.00 39.56 96 PHE B CA 1
ATOM 718 C C . PHE A 1 96 ? 191.278 237.868 206.977 1.00 45.68 96 PHE B C 1
ATOM 719 O O . PHE A 1 96 ? 191.545 238.768 207.780 1.00 47.28 96 PHE B O 1
ATOM 727 N N . THR A 1 97 ? 190.294 237.976 206.080 1.00 44.61 97 THR B N 1
ATOM 728 C CA . THR A 1 97 ? 189.445 239.162 206.052 1.00 43.90 97 THR B CA 1
ATOM 729 C C . THR A 1 97 ? 188.506 239.203 207.252 1.00 50.17 97 THR B C 1
ATOM 730 O O . THR A 1 97 ? 188.175 240.284 207.752 1.00 47.70 97 THR B O 1
ATOM 734 N N . ALA A 1 98 ? 188.068 238.040 207.728 1.00 57.52 98 ALA B N 1
ATOM 735 C CA . ALA A 1 98 ? 187.170 237.957 208.866 1.00 52.95 98 ALA B CA 1
ATOM 736 C C . ALA A 1 98 ? 187.958 238.049 210.174 1.00 57.91 98 ALA B C 1
ATOM 737 O O . ALA A 1 98 ? 189.189 238.109 210.186 1.00 54.61 98 ALA B O 1
ATOM 739 N N . ASP A 1 99 ? 187.234 238.056 211.293 1.00 69.54 99 ASP B N 1
ATOM 740 C CA . ASP A 1 99 ? 187.843 238.168 212.608 1.00 70.85 99 ASP B CA 1
ATOM 741 C C . ASP A 1 99 ? 187.287 237.098 213.536 1.00 70.74 99 ASP B C 1
ATOM 742 O O . ASP A 1 99 ? 186.082 236.821 213.520 1.00 67.63 99 ASP B O 1
ATOM 747 N N . PRO A 1 100 ? 188.140 236.478 214.360 1.00 66.45 100 PRO B N 1
ATOM 748 C CA . PRO A 1 100 ? 187.646 235.444 215.280 1.00 66.18 100 PRO B CA 1
ATOM 749 C C . PRO A 1 100 ? 187.100 235.984 216.589 1.00 69.88 100 PRO B C 1
ATOM 750 O O . PRO A 1 100 ? 186.399 235.243 217.292 1.00 69.08 100 PRO B O 1
ATOM 754 N N . THR A 1 101 ? 187.393 237.236 216.941 1.00 75.88 101 THR B N 1
ATOM 755 C CA . THR A 1 101 ? 186.957 237.818 218.204 1.00 74.11 101 THR B CA 1
ATOM 756 C C . THR A 1 101 ? 185.805 238.802 218.026 1.00 74.43 101 THR B C 1
ATOM 757 O O . THR A 1 101 ? 185.634 239.706 218.848 1.00 75.40 101 THR B O 1
ATOM 761 N N . ALA A 1 102 ? 185.013 238.644 216.968 1.00 78.13 102 ALA B N 1
ATOM 762 C CA . ALA A 1 102 ? 183.879 239.520 216.738 1.00 81.35 102 ALA B CA 1
ATOM 763 C C . ALA A 1 102 ? 182.778 239.250 217.761 1.00 83.63 102 ALA B C 1
ATOM 764 O O . ALA A 1 102 ? 182.744 238.210 218.423 1.00 82.24 102 ALA B O 1
ATOM 766 N N . ALA A 1 103 ? 181.869 240.211 217.887 1.00 82.06 103 ALA B N 1
ATOM 767 C CA . ALA A 1 103 ? 180.773 240.115 218.838 1.00 80.20 103 ALA B CA 1
ATOM 768 C C . ALA A 1 103 ? 179.496 239.658 218.145 1.00 79.59 103 ALA B C 1
ATOM 769 O O . ALA A 1 103 ? 179.329 239.820 216.933 1.00 77.99 103 ALA B O 1
ATOM 771 N N . ARG A 1 104 ? 178.522 239.164 218.931 1.00 72.01 104 ARG B N 1
ATOM 772 C CA . ARG A 1 104 ? 177.171 238.791 218.406 1.00 70.08 104 ARG B CA 1
ATOM 773 C C . ARG A 1 104 ? 176.160 239.702 219.117 1.00 70.49 104 ARG B C 1
ATOM 774 O O . ARG A 1 104 ? 176.169 239.689 220.353 1.00 71.62 104 ARG B O 1
ATOM 782 N N . THR A 1 105 ? 175.305 240.439 218.400 1.00 68.78 105 THR B N 1
ATOM 783 C CA . THR A 1 105 ? 174.448 241.490 219.027 1.00 67.96 105 THR B CA 1
ATOM 784 C C . THR A 1 105 ? 173.390 241.054 220.055 1.00 67.80 105 THR B C 1
ATOM 785 O O . THR A 1 105 ? 173.364 241.710 221.105 1.00 71.34 105 THR B O 1
ATOM 789 N N . ARG A 1 106 ? 172.568 240.034 219.809 1.00 68.47 106 ARG B N 1
ATOM 790 C CA . ARG A 1 106 ? 171.450 239.651 220.734 1.00 68.75 106 ARG B CA 1
ATOM 791 C C . ARG A 1 106 ? 170.460 240.795 221.049 1.00 70.83 106 ARG B C 1
ATOM 792 O O . ARG A 1 106 ? 170.638 241.412 222.107 1.00 73.34 106 ARG B O 1
ATOM 800 N N . ALA A 1 107 ? 169.418 241.023 220.230 1.00 73.81 107 ALA B N 1
ATOM 801 C CA . ALA A 1 107 ? 168.356 242.026 220.454 1.00 74.29 107 ALA B CA 1
ATOM 802 C C . ALA A 1 107 ? 167.220 241.346 221.209 1.00 78.61 107 ALA B C 1
ATOM 803 O O . ALA A 1 107 ? 167.187 240.121 221.178 1.00 80.97 107 ALA B O 1
ATOM 805 N N . VAL A 1 108 ? 166.332 242.099 221.858 1.00 80.33 108 VAL B N 1
ATOM 806 C CA . VAL A 1 108 ? 165.267 241.555 222.690 1.00 78.67 108 VAL B CA 1
ATOM 807 C C . VAL A 1 108 ? 163.925 241.948 222.089 1.00 79.88 108 VAL B C 1
ATOM 808 O O . VAL A 1 108 ? 163.720 243.106 221.707 1.00 81.15 108 VAL B O 1
ATOM 812 N N . VAL A 1 109 ? 163.016 240.983 222.006 1.00 80.58 109 VAL B N 1
ATOM 813 C CA . VAL A 1 109 ? 161.695 241.215 221.432 1.00 80.05 109 VAL B CA 1
ATOM 814 C C . VAL A 1 109 ? 160.777 241.776 222.508 1.00 81.61 109 VAL B C 1
ATOM 815 O O . VAL A 1 109 ? 160.691 241.231 223.616 1.00 80.46 109 VAL B O 1
ATOM 819 N N . SER A 1 110 ? 160.085 242.870 222.186 1.00 87.20 110 SER B N 1
ATOM 820 C CA . SER A 1 110 ? 159.207 243.548 223.130 1.00 87.41 110 SER B CA 1
ATOM 821 C C . SER A 1 110 ? 157.733 243.435 222.760 1.00 87.94 110 SER B C 1
ATOM 822 O O . SER A 1 110 ? 156.891 244.047 223.424 1.00 87.78 110 SER B O 1
ATOM 825 N N . ALA A 1 111 ? 157.396 242.669 221.720 1.00 89.97 111 ALA B N 1
ATOM 826 C CA . ALA A 1 111 ? 156.011 242.518 221.310 1.00 87.56 111 ALA B CA 1
ATOM 827 C C . ALA A 1 111 ? 155.824 241.147 220.673 1.00 91.22 111 ALA B C 1
ATOM 828 O O . ALA A 1 111 ? 156.631 240.765 219.811 1.00 93.07 111 ALA B O 1
ATOM 830 N N . PRO A 1 112 ? 154.794 240.400 221.061 1.00 87.63 112 PRO B N 1
ATOM 831 C CA . PRO A 1 112 ? 154.603 239.062 220.491 1.00 86.66 112 PRO B CA 1
ATOM 832 C C . PRO A 1 112 ? 154.244 239.124 219.016 1.00 85.40 112 PRO B C 1
ATOM 833 O O . PRO A 1 112 ? 153.605 240.067 218.543 1.00 84.48 112 PRO B O 1
ATOM 837 N N . ALA A 1 113 ? 154.669 238.095 218.287 1.00 79.39 113 ALA B N 1
ATOM 838 C CA . ALA A 1 113 ? 154.382 237.965 216.867 1.00 78.37 113 ALA B CA 1
ATOM 839 C C . ALA A 1 113 ? 153.757 236.604 216.605 1.00 80.11 113 ALA B C 1
ATOM 840 O O . ALA A 1 113 ? 154.200 235.592 217.154 1.00 80.33 113 ALA B O 1
ATOM 842 N N . ALA A 1 114 ? 152.727 236.587 215.766 1.00 79.93 114 ALA B N 1
ATOM 843 C CA . ALA A 1 114 ? 152.003 235.370 215.445 1.00 78.94 114 ALA B CA 1
ATOM 844 C C . ALA A 1 114 ? 152.518 234.779 214.136 1.00 78.48 114 ALA B C 1
ATOM 845 O O . ALA A 1 114 ? 153.366 235.353 213.450 1.00 79.83 114 ALA B O 1
ATOM 847 N N . VAL A 1 115 ? 151.995 233.604 213.789 1.00 76.79 115 VAL B N 1
ATOM 848 C CA . VAL A 1 115 ? 152.379 232.945 212.548 1.00 76.66 115 VAL B CA 1
ATOM 849 C C . VAL A 1 115 ? 151.752 233.681 211.372 1.00 76.11 115 VAL B C 1
ATOM 850 O O . VAL A 1 115 ? 150.567 234.037 211.402 1.00 78.28 115 VAL B O 1
ATOM 854 N N . GLY A 1 116 ? 152.546 233.917 210.331 1.00 72.82 116 GLY B N 1
ATOM 855 C CA . GLY A 1 116 ? 152.074 234.581 209.135 1.00 73.19 116 GLY B CA 1
ATOM 856 C C . GLY A 1 116 ? 152.488 236.027 208.987 1.00 76.97 116 GLY B C 1
ATOM 857 O O . GLY A 1 116 ? 152.282 236.602 207.911 1.00 80.15 116 GLY B O 1
ATOM 858 N N . VAL A 1 117 ? 153.064 236.634 210.019 1.00 75.68 117 VAL B N 1
ATOM 859 C CA . VAL A 1 117 ? 153.538 238.010 209.950 1.00 73.26 117 VAL B CA 1
ATOM 860 C C . VAL A 1 117 ? 154.997 238.000 209.524 1.00 73.83 117 VAL B C 1
ATOM 861 O O . VAL A 1 117 ? 155.685 236.977 209.613 1.00 76.77 117 VAL B O 1
ATOM 865 N N . SER A 1 118 ? 155.474 239.147 209.045 1.00 75.68 118 SER B N 1
ATOM 866 C CA . SER A 1 118 ? 156.862 239.305 208.628 1.00 74.33 118 SER B CA 1
ATOM 867 C C . SER A 1 118 ? 157.485 240.556 209.236 1.00 73.61 118 SER B C 1
ATOM 868 O O . SER A 1 118 ? 158.472 241.080 208.718 1.00 71.67 118 SER B O 1
ATOM 871 N N . GLU A 1 119 ? 156.915 241.046 210.334 1.00 79.75 119 GLU B N 1
ATOM 872 C CA . GLU A 1 119 ? 157.428 242.218 211.027 1.00 76.51 119 GLU B CA 1
ATOM 873 C C . GLU A 1 119 ? 157.547 241.902 212.509 1.00 75.74 119 GLU B C 1
ATOM 874 O O . GLU A 1 119 ? 156.730 241.158 213.060 1.00 77.83 119 GLU B O 1
ATOM 880 N N . ILE A 1 120 ? 158.565 242.470 213.150 1.00 77.08 120 ILE B N 1
ATOM 881 C CA . ILE A 1 120 ? 158.834 242.218 214.557 1.00 78.81 120 ILE B CA 1
ATOM 882 C C . ILE A 1 120 ? 159.297 243.513 215.210 1.00 81.90 120 ILE B C 1
ATOM 883 O O . ILE A 1 120 ? 159.880 244.388 214.561 1.00 82.58 120 ILE B O 1
ATOM 888 N N . SER A 1 121 ? 159.015 243.642 216.504 1.00 86.67 121 SER B N 1
ATOM 889 C CA . SER A 1 121 ? 159.368 244.824 217.281 1.00 85.63 121 SER B CA 1
ATOM 890 C C . SER A 1 121 ? 160.423 244.441 218.309 1.00 86.22 121 SER B C 1
ATOM 891 O O . SER A 1 121 ? 160.239 243.479 219.062 1.00 85.96 121 SER B O 1
ATOM 894 N N . VAL A 1 122 ? 161.517 245.195 218.343 1.00 85.88 122 VAL B N 1
ATOM 895 C CA . VAL A 1 122 ? 162.633 244.907 219.229 1.00 85.05 122 VAL B CA 1
ATOM 896 C C . VAL A 1 122 ? 162.846 246.090 220.169 1.00 86.14 122 VAL B C 1
ATOM 897 O O . VAL A 1 122 ? 162.276 247.166 219.996 1.00 87.12 122 VAL B O 1
ATOM 901 N N . GLN A 1 123 ? 163.684 245.871 221.186 1.00 87.04 123 GLN B N 1
ATOM 902 C CA . GLN A 1 123 ? 163.975 246.929 222.147 1.00 87.94 123 GLN B CA 1
ATOM 903 C C . GLN A 1 123 ? 164.761 248.063 221.502 1.00 89.79 123 GLN B C 1
ATOM 904 O O . GLN A 1 123 ? 164.409 249.238 221.653 1.00 88.14 123 GLN B O 1
ATOM 910 N N . SER A 1 124 ? 165.829 247.732 220.778 1.00 88.97 124 SER B N 1
ATOM 911 C CA . SER A 1 124 ? 166.664 248.741 220.145 1.00 87.74 124 SER B CA 1
ATOM 912 C C . SER A 1 124 ? 167.434 248.096 219.003 1.00 86.81 124 SER B C 1
ATOM 913 O O . SER A 1 124 ? 168.015 247.021 219.169 1.00 86.19 124 SER B O 1
ATOM 916 N N . ALA A 1 125 ? 167.437 248.760 217.853 1.00 83.99 125 ALA B N 1
ATOM 917 C CA . ALA A 1 125 ? 168.111 248.259 216.655 1.00 82.92 125 ALA B CA 1
ATOM 918 C C . ALA A 1 125 ? 169.544 248.769 216.570 1.00 82.83 125 ALA B C 1
ATOM 919 O O . ALA A 1 125 ? 169.947 249.373 215.576 1.00 82.37 125 ALA B O 1
ATOM 921 N N . THR A 1 126 ? 170.334 248.530 217.614 1.00 87.76 126 THR B N 1
ATOM 922 C CA . THR A 1 126 ? 171.732 248.941 217.640 1.00 89.53 126 THR B CA 1
ATOM 923 C C . THR A 1 126 ? 172.609 247.745 217.293 1.00 87.97 126 THR B C 1
ATOM 924 O O . THR A 1 126 ? 172.530 246.699 217.947 1.00 86.59 126 THR B O 1
ATOM 928 N N . GLY A 1 127 ? 173.444 247.901 216.268 1.00 77.44 127 GLY B N 1
ATOM 929 C CA . GLY A 1 127 ? 174.291 246.840 215.780 1.00 75.57 127 GLY B CA 1
ATOM 930 C C . GLY A 1 127 ? 173.686 246.020 214.659 1.00 76.33 127 GLY B C 1
ATOM 931 O O . GLY A 1 127 ? 174.396 245.214 214.047 1.00 77.07 127 GLY B O 1
ATOM 932 N N . LEU A 1 128 ? 172.402 246.206 214.375 1.00 73.66 128 LEU B N 1
ATOM 933 C CA . LEU A 1 128 ? 171.716 245.497 213.305 1.00 71.65 128 LEU B CA 1
ATOM 934 C C . LEU A 1 128 ? 171.485 246.446 212.138 1.00 70.59 128 LEU B C 1
ATOM 935 O O . LEU A 1 128 ? 170.999 247.565 212.330 1.00 73.54 128 LEU B O 1
ATOM 940 N N . ALA A 1 129 ? 171.835 246.000 210.937 1.00 64.89 129 ALA B N 1
ATOM 941 C CA . ALA A 1 129 ? 171.691 246.799 209.730 1.00 64.59 129 ALA B CA 1
ATOM 942 C C . ALA A 1 129 ? 170.913 246.019 208.680 1.00 67.23 129 ALA B C 1
ATOM 943 O O . ALA A 1 129 ? 170.607 244.837 208.846 1.00 69.68 129 ALA B O 1
ATOM 945 N N . VAL A 1 130 ? 170.590 246.705 207.585 1.00 66.93 130 VAL B N 1
ATOM 946 C CA . VAL A 1 130 ? 169.874 246.074 206.484 1.00 65.73 130 VAL B CA 1
ATOM 947 C C . VAL A 1 130 ? 170.770 245.042 205.815 1.00 65.94 130 VAL B C 1
ATOM 948 O O . VAL A 1 130 ? 171.952 245.295 205.549 1.00 65.69 130 VAL B O 1
ATOM 952 N N . GLY A 1 131 ? 170.208 243.867 205.541 1.00 61.22 131 GLY B N 1
ATOM 953 C CA . GLY A 1 131 ? 170.956 242.793 204.923 1.00 61.12 131 GLY B CA 1
ATOM 954 C C . GLY A 1 131 ? 171.640 241.847 205.881 1.00 60.50 131 GLY B C 1
ATOM 955 O O . GLY A 1 131 ? 172.299 240.904 205.428 1.00 59.79 131 GLY B O 1
ATOM 956 N N . ASP A 1 132 ? 171.511 242.064 207.185 1.00 57.92 132 ASP B N 1
ATOM 957 C CA . ASP A 1 132 ? 172.117 241.174 208.163 1.00 53.76 132 ASP B CA 1
ATOM 958 C C . ASP A 1 132 ? 171.283 239.913 208.331 1.00 58.61 132 ASP B C 1
ATOM 959 O O . ASP A 1 132 ? 170.105 239.865 207.970 1.00 61.85 132 ASP B O 1
ATOM 964 N N . TRP A 1 133 ? 171.913 238.881 208.883 1.00 50.66 133 TRP B N 1
ATOM 965 C CA . TRP A 1 133 ? 171.254 237.615 209.167 1.00 46.30 133 TRP B CA 1
ATOM 966 C C . TRP A 1 133 ? 171.123 237.432 210.672 1.00 45.32 133 TRP B C 1
ATOM 967 O O . TRP A 1 133 ? 172.071 237.681 211.422 1.00 53.58 133 TRP B O 1
ATOM 978 N N . VAL A 1 134 ? 169.943 237.005 211.112 1.00 41.76 134 VAL B N 1
ATOM 979 C CA . VAL A 1 134 ? 169.655 236.801 212.525 1.00 45.41 134 VAL B CA 1
ATOM 980 C C . VAL A 1 134 ? 169.037 235.423 212.708 1.00 45.74 134 VAL B C 1
ATOM 981 O O . VAL A 1 134 ? 168.272 234.956 211.857 1.00 54.13 134 VAL B O 1
ATOM 985 N N . ILE A 1 135 ? 169.378 234.768 213.814 1.00 45.64 135 ILE B N 1
ATOM 986 C CA . ILE A 1 135 ? 168.822 233.468 214.167 1.00 49.29 135 ILE B CA 1
ATOM 987 C C . ILE A 1 135 ? 167.937 233.641 215.390 1.00 49.43 135 ILE B C 1
ATOM 988 O O . ILE A 1 135 ? 168.385 234.152 216.424 1.00 54.77 135 ILE B O 1
ATOM 993 N N . LEU A 1 136 ? 166.682 233.217 215.278 1.00 57.21 136 LEU B N 1
ATOM 994 C CA . LEU A 1 136 ? 165.723 233.374 216.362 1.00 59.19 136 LEU B CA 1
ATOM 995 C C . LEU A 1 136 ? 166.053 232.419 217.502 1.00 63.20 136 LEU B C 1
ATOM 996 O O . LEU A 1 136 ? 166.288 231.228 217.279 1.00 65.98 136 LEU B O 1
ATOM 1001 N N . TYR A 1 137 ? 166.071 232.946 218.723 1.00 76.11 137 TYR B N 1
ATOM 1002 C CA . TYR A 1 137 ? 166.331 232.163 219.926 1.00 76.02 137 TYR B CA 1
ATOM 1003 C C . TYR A 1 137 ? 165.090 232.219 220.810 1.00 77.38 137 TYR B C 1
ATOM 1004 O O . TYR A 1 137 ? 164.698 233.297 221.269 1.00 80.33 137 TYR B O 1
ATOM 1013 N N . ASN A 1 138 ? 164.482 231.063 221.050 1.00 83.25 138 ASN B N 1
ATOM 1014 C CA . ASN A 1 138 ? 163.273 230.962 221.858 1.00 81.44 138 ASN B CA 1
ATOM 1015 C C . ASN A 1 138 ? 163.621 230.399 223.231 1.00 84.81 138 ASN B C 1
ATOM 1016 O O . ASN A 1 138 ? 164.336 229.396 223.334 1.00 85.30 138 ASN B O 1
ATOM 1021 N N . LYS A 1 139 ? 163.132 231.059 224.283 1.00 90.07 139 LYS B N 1
ATOM 1022 C CA . LYS A 1 139 ? 163.429 230.613 225.640 1.00 89.63 139 LYS B CA 1
ATOM 1023 C C . LYS A 1 139 ? 162.773 229.271 225.943 1.00 89.66 139 LYS B C 1
ATOM 1024 O O . LYS A 1 139 ? 163.385 228.405 226.579 1.00 88.55 139 LYS B O 1
ATOM 1030 N N . LEU A 1 140 ? 161.534 229.080 225.499 1.00 88.68 140 LEU B N 1
ATOM 1031 C CA . LEU A 1 140 ? 160.786 227.856 225.749 1.00 87.52 140 LEU B CA 1
ATOM 1032 C C . LEU A 1 140 ? 160.389 227.227 224.422 1.00 88.10 140 LEU B C 1
ATOM 1033 O O . LEU A 1 140 ? 159.998 227.933 223.486 1.00 87.27 140 LEU B O 1
ATOM 1038 N N . GLY A 1 141 ? 160.492 225.909 224.345 1.00 84.98 141 GLY B N 1
ATOM 1039 C CA . GLY A 1 141 ? 160.157 225.163 223.150 1.00 83.30 141 GLY B CA 1
ATOM 1040 C C . GLY A 1 141 ? 161.390 224.585 222.485 1.00 84.43 141 GLY B C 1
ATOM 1041 O O . GLY A 1 141 ? 162.527 224.839 222.879 1.00 84.53 141 GLY B O 1
ATOM 1042 N N . ASP A 1 142 ? 161.136 223.789 221.451 1.00 75.71 142 ASP B N 1
ATOM 1043 C CA . ASP A 1 142 ? 162.211 223.156 220.705 1.00 73.46 142 ASP B CA 1
ATOM 1044 C C . ASP A 1 142 ? 162.939 224.180 219.839 1.00 72.30 142 ASP B C 1
ATOM 1045 O O . ASP A 1 142 ? 162.392 225.218 219.460 1.00 74.08 142 ASP B O 1
ATOM 1050 N N . ASN A 1 143 ? 164.197 223.870 219.529 1.00 61.85 143 ASN B N 1
ATOM 1051 C CA . ASN A 1 143 ? 165.044 224.745 218.721 1.00 59.39 143 ASN B CA 1
ATOM 1052 C C . ASN A 1 143 ? 164.976 224.274 217.274 1.00 61.10 143 ASN B C 1
ATOM 1053 O O . ASN A 1 143 ? 165.591 223.271 216.904 1.00 62.51 143 ASN B O 1
ATOM 1058 N N . ASN A 1 144 ? 164.222 224.998 216.449 1.00 53.91 144 ASN B N 1
ATOM 1059 C CA . ASN A 1 144 ? 164.094 224.677 215.034 1.00 48.35 144 ASN B CA 1
ATOM 1060 C C . ASN A 1 144 ? 165.181 225.314 214.180 1.00 50.87 144 ASN B C 1
ATOM 1061 O O . ASN A 1 144 ? 165.273 224.997 212.990 1.00 55.76 144 ASN B O 1
ATOM 1066 N N . GLY A 1 145 ? 165.998 226.196 214.749 1.00 48.55 145 GLY B N 1
ATOM 1067 C CA . GLY A 1 145 ? 167.066 226.836 214.006 1.00 46.04 145 GLY B CA 1
ATOM 1068 C C . GLY A 1 145 ? 166.582 227.622 212.807 1.00 51.60 145 GLY B C 1
ATOM 1069 O O . GLY A 1 145 ? 166.860 227.250 211.664 1.00 54.25 145 GLY B O 1
ATOM 1070 N N . LEU A 1 146 ? 165.854 228.706 213.050 1.00 53.07 146 LEU B N 1
ATOM 1071 C CA . LEU A 1 146 ? 165.270 229.520 211.992 1.00 50.29 146 LEU B CA 1
ATOM 1072 C C . LEU A 1 146 ? 166.095 230.786 211.810 1.00 50.49 146 LEU B C 1
ATOM 1073 O O . LEU A 1 146 ? 166.338 231.517 212.776 1.00 53.04 146 LEU B O 1
ATOM 1078 N N . ALA A 1 147 ? 166.517 231.043 210.575 1.00 46.18 147 ALA B N 1
ATOM 1079 C CA . ALA A 1 147 ? 167.339 232.196 210.243 1.00 43.35 147 ALA B CA 1
ATOM 1080 C C . ALA A 1 147 ? 166.588 233.108 209.285 1.00 52.53 147 ALA B C 1
ATOM 1081 O O . ALA A 1 147 ? 165.938 232.638 208.346 1.00 58.27 147 ALA B O 1
ATOM 1083 N N . TYR A 1 148 ? 166.688 234.415 209.522 1.00 55.40 148 TYR B N 1
ATOM 1084 C CA . TYR A 1 148 ? 165.992 235.415 208.729 1.00 48.09 148 TYR B CA 1
ATOM 1085 C C . TYR A 1 148 ? 166.962 236.510 208.313 1.00 50.02 148 TYR B C 1
ATOM 1086 O O . TYR A 1 148 ? 167.940 236.793 209.008 1.00 53.46 148 TYR B O 1
ATOM 1095 N N . LYS A 1 149 ? 166.677 237.126 207.170 1.00 55.29 149 LYS B N 1
ATOM 1096 C CA . LYS A 1 149 ? 167.461 238.244 206.660 1.00 51.20 149 LYS B CA 1
ATOM 1097 C C . LYS A 1 149 ? 166.682 239.537 206.851 1.00 58.26 149 LYS B C 1
ATOM 1098 O O . LYS A 1 149 ? 165.502 239.613 206.497 1.00 65.21 149 LYS B O 1
ATOM 1104 N N . ILE A 1 150 ? 167.342 240.547 207.410 1.00 58.28 150 ILE B N 1
ATOM 1105 C CA . ILE A 1 150 ? 166.690 241.829 207.654 1.00 58.21 150 ILE B CA 1
ATOM 1106 C C . ILE A 1 150 ? 166.569 242.582 206.337 1.00 59.61 150 ILE B C 1
ATOM 1107 O O . ILE A 1 150 ? 167.562 242.793 205.632 1.00 61.33 150 ILE B O 1
ATOM 1112 N N . ASP A 1 151 ? 165.348 242.997 206.000 1.00 67.12 151 ASP B N 1
ATOM 1113 C CA . ASP A 1 151 ? 165.078 243.709 204.758 1.00 68.74 151 ASP B CA 1
ATOM 1114 C C . ASP A 1 151 ? 164.984 245.218 204.940 1.00 72.23 151 ASP B C 1
ATOM 1115 O O . ASP A 1 151 ? 165.488 245.970 204.101 1.00 72.83 151 ASP B O 1
ATOM 1120 N N . ALA A 1 152 ? 164.343 245.681 206.010 1.00 72.38 152 ALA B N 1
ATOM 1121 C CA . ALA A 1 152 ? 164.207 247.107 206.262 1.00 71.37 152 ALA B CA 1
ATOM 1122 C C . ALA A 1 152 ? 164.037 247.337 207.754 1.00 71.12 152 ALA B C 1
ATOM 1123 O O . ALA A 1 152 ? 163.336 246.580 208.428 1.00 70.54 152 ALA B O 1
ATOM 1125 N N . ILE A 1 153 ? 164.682 248.383 208.262 1.00 74.62 153 ILE B N 1
ATOM 1126 C CA . ILE A 1 153 ? 164.588 248.767 209.665 1.00 75.06 153 ILE B CA 1
ATOM 1127 C C . ILE A 1 153 ? 163.988 250.163 209.732 1.00 77.98 153 ILE B C 1
ATOM 1128 O O . ILE A 1 153 ? 164.593 251.129 209.251 1.00 76.24 153 ILE B O 1
ATOM 1133 N N . ALA A 1 154 ? 162.801 250.266 210.323 1.00 89.74 154 ALA B N 1
ATOM 1134 C CA . ALA A 1 154 ? 162.143 251.543 210.560 1.00 88.81 154 ALA B CA 1
ATOM 1135 C C . ALA A 1 154 ? 161.784 251.629 212.033 1.00 88.08 154 ALA B C 1
ATOM 1136 O O . ALA A 1 154 ? 161.064 250.767 212.548 1.00 89.33 154 ALA B O 1
ATOM 1138 N N . THR A 1 155 ? 162.274 252.675 212.703 1.00 88.72 155 THR B N 1
ATOM 1139 C CA . THR A 1 155 ? 162.114 252.830 214.147 1.00 89.99 155 THR B CA 1
ATOM 1140 C C . THR A 1 155 ? 162.561 251.567 214.872 1.00 91.32 155 THR B C 1
ATOM 1141 O O . THR A 1 155 ? 163.721 251.159 214.761 1.00 91.69 155 THR B O 1
ATOM 1145 N N . ASN A 1 156 ? 161.651 250.943 215.618 1.00 90.46 156 ASN B N 1
ATOM 1146 C CA . ASN A 1 156 ? 161.934 249.701 216.324 1.00 90.65 156 ASN B CA 1
ATOM 1147 C C . ASN A 1 156 ? 161.335 248.483 215.631 1.00 90.14 156 ASN B C 1
ATOM 1148 O O . ASN A 1 156 ? 161.298 247.401 216.226 1.00 89.00 156 ASN B O 1
ATOM 1153 N N . THR A 1 157 ? 160.867 248.629 214.395 1.00 82.69 157 THR B N 1
ATOM 1154 C CA . THR A 1 157 ? 160.221 247.547 213.665 1.00 83.18 157 THR B CA 1
ATOM 1155 C C . THR A 1 157 ? 161.192 246.980 212.637 1.00 82.31 157 THR B C 1
ATOM 1156 O O . THR A 1 157 ? 161.760 247.728 211.835 1.00 80.27 157 THR B O 1
ATOM 1160 N N . ILE A 1 158 ? 161.377 245.663 212.663 1.00 76.44 158 ILE B N 1
ATOM 1161 C CA . ILE A 1 158 ? 162.262 244.964 211.737 1.00 74.40 158 ILE B CA 1
ATOM 1162 C C . ILE A 1 158 ? 161.413 244.097 210.819 1.00 73.11 158 ILE B C 1
ATOM 1163 O O . ILE A 1 158 ? 160.585 243.308 211.291 1.00 75.74 158 ILE B O 1
ATOM 1168 N N . THR A 1 159 ? 161.611 244.243 209.512 1.00 68.34 159 THR B N 1
ATOM 1169 C CA . THR A 1 159 ? 160.883 243.469 208.512 1.00 69.64 159 THR B CA 1
ATOM 1170 C C . THR A 1 159 ? 161.786 242.349 208.011 1.00 71.32 159 THR B C 1
ATOM 1171 O O . THR A 1 159 ? 162.847 242.608 207.434 1.00 71.94 159 THR B O 1
ATOM 1175 N N . LEU A 1 160 ? 161.364 241.107 208.230 1.00 69.53 160 LEU B N 1
ATOM 1176 C CA . LEU A 1 160 ? 162.134 239.951 207.804 1.00 63.54 160 LEU B CA 1
ATOM 1177 C C . LEU A 1 160 ? 161.810 239.593 206.355 1.00 62.96 160 LEU B C 1
ATOM 1178 O O . LEU A 1 160 ? 160.823 240.056 205.778 1.00 67.22 160 LEU B O 1
ATOM 1183 N N . ASP A 1 161 ? 162.683 238.793 205.751 1.00 56.16 161 ASP B N 1
ATOM 1184 C CA . ASP A 1 161 ? 162.543 238.480 204.307 1.00 59.93 161 ASP B CA 1
ATOM 1185 C C . ASP A 1 161 ? 161.328 237.602 204.024 1.00 63.99 161 ASP B C 1
ATOM 1186 O O . ASP A 1 161 ? 160.739 237.760 202.946 1.00 65.40 161 ASP B O 1
ATOM 1191 N N . ARG A 1 162 ? 160.977 236.704 204.940 1.00 62.42 162 ARG B N 1
ATOM 1192 C CA . ARG A 1 162 ? 159.873 235.759 204.663 1.00 57.51 162 ARG B CA 1
ATOM 1193 C C . ARG A 1 162 ? 158.967 235.649 205.880 1.00 58.87 162 ARG B C 1
ATOM 1194 O O . ARG A 1 162 ? 159.412 235.987 206.982 1.00 61.57 162 ARG B O 1
ATOM 1202 N N . ASP A 1 163 ? 157.740 235.185 205.668 1.00 68.37 163 ASP B N 1
ATOM 1203 C CA . ASP A 1 163 ? 156.754 235.087 206.769 1.00 69.31 163 ASP B CA 1
ATOM 1204 C C . ASP A 1 163 ? 157.192 234.081 207.825 1.00 68.29 163 ASP B C 1
ATOM 1205 O O . ASP A 1 163 ? 157.901 233.130 207.477 1.00 71.07 163 ASP B O 1
ATOM 1210 N N . LEU A 1 164 ? 156.735 234.259 209.054 1.00 64.62 164 LEU B N 1
ATOM 1211 C CA . LEU A 1 164 ? 157.049 233.386 210.175 1.00 65.24 164 LEU B CA 1
ATOM 1212 C C . LEU A 1 164 ? 156.275 232.077 210.078 1.00 70.07 164 LEU B C 1
ATOM 1213 O O . LEU A 1 164 ? 155.129 232.045 209.621 1.00 69.55 164 LEU B O 1
ATOM 1218 N N . VAL A 1 165 ? 156.912 230.990 210.512 1.00 72.82 165 VAL B N 1
ATOM 1219 C CA . VAL A 1 165 ? 156.265 229.688 210.620 1.00 69.18 165 VAL B CA 1
ATOM 1220 C C . VAL A 1 165 ? 156.098 229.247 212.062 1.00 69.68 165 VAL B C 1
ATOM 1221 O O . VAL A 1 165 ? 155.380 228.271 212.323 1.00 69.07 165 VAL B O 1
ATOM 1225 N N . ALA A 1 166 ? 156.738 229.924 213.005 1.00 71.54 166 ALA B N 1
ATOM 1226 C CA . ALA A 1 166 ? 156.590 229.654 214.424 1.00 71.32 166 ALA B CA 1
ATOM 1227 C C . ALA A 1 166 ? 156.409 230.976 215.150 1.00 76.16 166 ALA B C 1
ATOM 1228 O O . ALA A 1 166 ? 157.016 231.985 214.774 1.00 75.71 166 ALA B O 1
ATOM 1230 N N . PRO A 1 167 ? 155.579 231.007 216.190 1.00 77.59 167 PRO B N 1
ATOM 1231 C CA . PRO A 1 167 ? 155.342 232.264 216.907 1.00 74.95 167 PRO B CA 1
ATOM 1232 C C . PRO A 1 167 ? 156.543 232.687 217.737 1.00 75.79 167 PRO B C 1
ATOM 1233 O O . PRO A 1 167 ? 157.301 231.857 218.245 1.00 73.21 167 PRO B O 1
ATOM 1237 N N . VAL A 1 168 ? 156.705 234.000 217.875 1.00 78.57 168 VAL B N 1
ATOM 1238 C CA . VAL A 1 168 ? 157.741 234.596 218.712 1.00 76.75 168 VAL B CA 1
ATOM 1239 C C . VAL A 1 168 ? 157.051 235.320 219.859 1.00 77.76 168 VAL B C 1
ATOM 1240 O O . VAL A 1 168 ? 156.202 236.190 219.633 1.00 77.43 168 VAL B O 1
ATOM 1244 N N . ALA A 1 169 ? 157.412 234.960 221.085 1.00 82.66 169 ALA B N 1
ATOM 1245 C CA . ALA A 1 169 ? 156.820 235.544 222.275 1.00 83.39 169 ALA B CA 1
ATOM 1246 C C . ALA A 1 169 ? 157.691 236.693 222.778 1.00 82.60 169 ALA B C 1
ATOM 1247 O O . ALA A 1 169 ? 158.698 237.058 222.164 1.00 82.94 169 ALA B O 1
ATOM 1249 N N . VAL A 1 170 ? 157.302 237.273 223.908 1.00 86.13 170 VAL B N 1
ATOM 1250 C CA . VAL A 1 170 ? 158.043 238.366 224.522 1.00 86.82 170 VAL B CA 1
ATOM 1251 C C . VAL A 1 170 ? 159.178 237.780 225.350 1.00 87.80 170 VAL B C 1
ATOM 1252 O O . VAL A 1 170 ? 158.967 236.863 226.151 1.00 87.19 170 VAL B O 1
ATOM 1256 N N . GLY A 1 171 ? 160.384 238.309 225.156 1.00 85.73 171 GLY B N 1
ATOM 1257 C CA . GLY A 1 171 ? 161.572 237.806 225.804 1.00 84.89 171 GLY B CA 1
ATOM 1258 C C . GLY A 1 171 ? 162.492 237.013 224.898 1.00 86.40 171 GLY B C 1
ATOM 1259 O O . GLY A 1 171 ? 163.619 236.706 225.302 1.00 88.33 171 GLY B O 1
ATOM 1260 N N . ASP A 1 172 ? 162.039 236.672 223.695 1.00 83.09 172 ASP B N 1
ATOM 1261 C CA . ASP A 1 172 ? 162.891 235.978 222.742 1.00 81.74 172 ASP B CA 1
ATOM 1262 C C . ASP A 1 172 ? 163.979 236.912 222.227 1.00 83.33 172 ASP B C 1
ATOM 1263 O O . ASP A 1 172 ? 163.875 238.137 222.320 1.00 87.27 172 ASP B O 1
ATOM 1268 N N . GLU A 1 173 ? 165.035 236.319 221.680 1.00 76.22 173 GLU B N 1
ATOM 1269 C CA . GLU A 1 173 ? 166.202 237.062 221.239 1.00 73.36 173 GLU B CA 1
ATOM 1270 C C . GLU A 1 173 ? 166.502 236.768 219.776 1.00 74.94 173 GLU B C 1
ATOM 1271 O O . GLU A 1 173 ? 166.223 235.679 219.267 1.00 80.82 173 GLU B O 1
ATOM 1277 N N . LEU A 1 174 ? 167.072 237.762 219.100 1.00 62.32 174 LEU B N 1
ATOM 1278 C CA . LEU A 1 174 ? 167.534 237.632 217.722 1.00 62.70 174 LEU B CA 1
ATOM 1279 C C . LEU A 1 174 ? 169.055 237.712 217.734 1.00 60.46 174 LEU B C 1
ATOM 1280 O O . LEU A 1 174 ? 169.623 238.789 217.944 1.00 64.82 174 LEU B O 1
ATOM 1285 N N . VAL A 1 175 ? 169.710 236.580 217.503 1.00 54.36 175 VAL B N 1
ATOM 1286 C CA . VAL A 1 175 ? 171.165 236.495 217.570 1.00 55.37 175 VAL B CA 1
ATOM 1287 C C . VAL A 1 175 ? 171.733 236.746 216.179 1.00 56.05 175 VAL B C 1
ATOM 1288 O O . VAL A 1 175 ? 171.365 236.065 215.218 1.00 59.29 175 VAL B O 1
ATOM 1292 N N . LYS A 1 176 ? 172.630 237.723 216.073 1.00 53.05 176 LYS B N 1
ATOM 1293 C CA . LYS A 1 176 ? 173.258 238.029 214.797 1.00 52.27 176 LYS B CA 1
ATOM 1294 C C . LYS A 1 176 ? 174.188 236.900 214.370 1.00 58.19 176 LYS B C 1
ATOM 1295 O O . LYS A 1 176 ? 174.815 236.234 215.197 1.00 63.79 176 LYS B O 1
ATOM 1301 N N . SER A 1 177 ? 174.275 236.688 213.059 1.00 50.23 177 SER B N 1
ATOM 1302 C CA . SER A 1 177 ? 175.074 235.608 212.503 1.00 43.73 177 SER B CA 1
ATOM 1303 C C . SER A 1 177 ? 175.720 236.070 211.205 1.00 46.84 177 SER B C 1
ATOM 1304 O O . SER A 1 177 ? 175.409 237.138 210.674 1.00 52.39 177 SER B O 1
ATOM 1307 N N . THR A 1 178 ? 176.634 235.245 210.699 1.00 40.65 178 THR B N 1
ATOM 1308 C CA . THR A 1 178 ? 177.355 235.515 209.464 1.00 39.51 178 THR B CA 1
ATOM 1309 C C . THR A 1 178 ? 177.080 234.395 208.473 1.00 36.36 178 THR B C 1
ATOM 1310 O O . THR A 1 178 ? 177.082 233.218 208.847 1.00 46.80 178 THR B O 1
ATOM 1314 N N . LEU A 1 179 ? 176.852 234.762 207.216 1.00 31.72 179 LEU B N 1
ATOM 1315 C CA . LEU A 1 179 ? 176.532 233.798 206.172 1.00 31.72 179 LEU B CA 1
ATOM 1316 C C . LEU A 1 179 ? 177.803 233.418 205.423 1.00 37.87 179 LEU B C 1
ATOM 1317 O O . LEU A 1 179 ? 178.531 234.294 204.943 1.00 45.54 179 LEU B O 1
ATOM 1322 N N . ILE A 1 180 ? 178.068 232.118 205.326 1.00 32.39 180 ILE B N 1
ATOM 1323 C CA . ILE A 1 180 ? 179.231 231.594 204.620 1.00 33.08 180 ILE B CA 1
ATOM 1324 C C . ILE A 1 180 ? 178.731 230.707 203.490 1.00 32.87 180 ILE B C 1
ATOM 1325 O O . ILE A 1 180 ? 177.972 229.759 203.724 1.00 38.48 180 ILE B O 1
ATOM 1330 N N . ASN A 1 181 ? 179.150 231.015 202.266 1.00 35.17 181 ASN B N 1
ATOM 1331 C CA . ASN A 1 181 ? 178.776 230.230 201.101 1.00 34.94 181 ASN B CA 1
ATOM 1332 C C . ASN A 1 181 ? 179.945 229.359 200.663 1.00 40.73 181 ASN B C 1
ATOM 1333 O O . ASN A 1 181 ? 181.074 229.837 200.523 1.00 48.93 181 ASN B O 1
ATOM 1338 N N . THR A 1 182 ? 179.665 228.077 200.443 1.00 38.44 182 THR B N 1
ATOM 1339 C CA . THR A 1 182 ? 180.711 227.113 200.125 1.00 42.53 182 THR B CA 1
ATOM 1340 C C . THR A 1 182 ? 181.258 227.269 198.714 1.00 48.72 182 THR B C 1
ATOM 1341 O O . THR A 1 182 ? 182.335 226.739 198.417 1.00 52.40 182 THR B O 1
ATOM 1345 N N . ASN A 1 183 ? 180.551 227.975 197.839 1.00 52.97 183 ASN B N 1
ATOM 1346 C CA . ASN A 1 183 ? 180.978 228.169 196.460 1.00 50.04 183 ASN B CA 1
ATOM 1347 C C . ASN A 1 183 ? 181.330 229.636 196.241 1.00 54.59 183 ASN B C 1
ATOM 1348 O O . ASN A 1 183 ? 180.514 230.521 196.514 1.00 56.04 183 ASN B O 1
ATOM 1353 N N . ASN A 1 184 ? 182.537 229.885 195.752 1.00 67.54 184 ASN B N 1
ATOM 1354 C CA . ASN A 1 184 ? 182.953 231.242 195.424 1.00 69.56 184 ASN B CA 1
ATOM 1355 C C . ASN A 1 184 ? 182.683 231.510 193.949 1.00 69.78 184 ASN B C 1
ATOM 1356 O O . ASN A 1 184 ? 183.304 230.871 193.092 1.00 66.75 184 ASN B O 1
ATOM 1361 N N . PRO A 1 185 ? 181.778 232.431 193.608 1.00 75.76 185 PRO B N 1
ATOM 1362 C CA . PRO A 1 185 ? 181.450 232.665 192.198 1.00 75.09 185 PRO B CA 1
ATOM 1363 C C . PRO A 1 185 ? 182.416 233.581 191.465 1.00 76.90 185 PRO B C 1
ATOM 1364 O O . PRO A 1 185 ? 182.329 233.672 190.232 1.00 77.62 185 PRO B O 1
ATOM 1368 N N . ASN A 1 186 ? 183.321 234.252 192.169 1.00 77.48 186 ASN B N 1
ATOM 1369 C CA . ASN A 1 186 ? 184.282 235.150 191.542 1.00 76.96 186 ASN B CA 1
ATOM 1370 C C . ASN A 1 186 ? 185.580 234.454 191.156 1.00 75.96 186 ASN B C 1
ATOM 1371 O O . ASN A 1 186 ? 186.481 235.108 190.620 1.00 78.19 186 ASN B O 1
ATOM 1376 N N . SER A 1 187 ? 185.701 233.154 191.414 1.00 75.29 187 SER B N 1
ATOM 1377 C CA . SER A 1 187 ? 186.881 232.382 191.046 1.00 75.90 187 SER B CA 1
ATOM 1378 C C . SER A 1 187 ? 186.543 231.552 189.813 1.00 73.88 187 SER B C 1
ATOM 1379 O O . SER A 1 187 ? 185.658 230.692 189.858 1.00 72.27 187 SER B O 1
ATOM 1382 N N . CYS A 1 188 ? 187.246 231.816 188.710 1.00 75.51 188 CYS B N 1
ATOM 1383 C CA . CYS A 1 188 ? 186.967 231.103 187.467 1.00 75.00 188 CYS B CA 1
ATOM 1384 C C . CYS A 1 188 ? 187.302 229.622 187.586 1.00 76.92 188 CYS B C 1
ATOM 1385 O O . CYS A 1 188 ? 186.553 228.767 187.098 1.00 76.56 188 CYS B O 1
ATOM 1388 N N . SER A 1 189 ? 188.422 229.297 188.230 1.00 71.25 189 SER B N 1
ATOM 1389 C CA . SER A 1 189 ? 188.895 227.922 188.336 1.00 67.46 189 SER B CA 1
ATOM 1390 C C . SER A 1 189 ? 188.491 227.245 189.638 1.00 67.49 189 SER B C 1
ATOM 1391 O O . SER A 1 189 ? 188.219 226.041 189.643 1.00 68.46 189 SER B O 1
ATOM 1394 N N . GLY A 1 190 ? 188.444 227.985 190.742 1.00 64.23 190 GLY B N 1
ATOM 1395 C CA . GLY A 1 190 ? 188.153 227.417 192.043 1.00 61.16 190 GLY B CA 1
ATOM 1396 C C . GLY A 1 190 ? 189.368 227.176 192.908 1.00 62.75 190 GLY B C 1
ATOM 1397 O O . GLY A 1 190 ? 189.219 226.671 194.027 1.00 62.88 190 GLY B O 1
ATOM 1398 N N . ALA A 1 191 ? 190.564 227.516 192.433 1.00 61.08 191 ALA B N 1
ATOM 1399 C CA . ALA A 1 191 ? 191.799 227.350 193.187 1.00 58.42 191 ALA B CA 1
ATOM 1400 C C . ALA A 1 191 ? 192.345 228.726 193.540 1.00 58.69 191 ALA B C 1
ATOM 1401 O O . ALA A 1 191 ? 192.541 229.565 192.656 1.00 59.42 191 ALA B O 1
ATOM 1403 N N . GLU A 1 192 ? 192.586 228.953 194.828 1.00 49.60 192 GLU B N 1
ATOM 1404 C CA . GLU A 1 192 ? 193.112 230.215 195.324 1.00 46.04 192 GLU B CA 1
ATOM 1405 C C . GLU A 1 192 ? 194.389 229.951 196.108 1.00 49.55 192 GLU B C 1
ATOM 1406 O O . GLU A 1 192 ? 194.474 228.974 196.859 1.00 48.69 192 GLU B O 1
ATOM 1412 N N . TYR A 1 193 ? 195.377 230.824 195.934 1.00 39.77 193 TYR B N 1
ATOM 1413 C CA . TYR A 1 193 ? 196.711 230.622 196.475 1.00 32.14 193 TYR B CA 1
ATOM 1414 C C . TYR A 1 193 ? 197.015 231.648 197.560 1.00 36.13 193 TYR B C 1
ATOM 1415 O O . TYR A 1 193 ? 196.582 232.801 197.491 1.00 43.79 193 TYR B O 1
ATOM 1424 N N . PHE A 1 194 ? 197.774 231.212 198.564 1.00 26.63 194 PHE B N 1
ATOM 1425 C CA . PHE A 1 194 ? 198.109 232.039 199.713 1.00 25.57 194 PHE B CA 1
ATOM 1426 C C . PHE A 1 194 ? 199.581 231.864 200.054 1.00 25.31 194 PHE B C 1
ATOM 1427 O O . PHE A 1 194 ? 200.310 231.128 199.387 1.00 34.45 194 PHE B O 1
ATOM 1435 N N . SER A 1 195 ? 200.009 232.557 201.102 1.00 19.21 195 SER B N 1
ATOM 1436 C CA . SER A 1 195 ? 201.333 232.394 201.683 1.00 18.22 195 SER B CA 1
ATOM 1437 C C . SER A 1 195 ? 201.212 231.844 203.099 1.00 27.09 195 SER B C 1
ATOM 1438 O O . SER A 1 195 ? 200.192 232.014 203.768 1.00 44.59 195 SER B O 1
ATOM 1441 N N . ALA A 1 196 ? 202.271 231.181 203.554 1.00 12.90 196 ALA B N 1
ATOM 1442 C CA . ALA A 1 196 ? 202.248 230.520 204.850 1.00 9.95 196 ALA B CA 1
ATOM 1443 C C . ALA A 1 196 ? 203.545 230.787 205.602 1.00 17.41 196 ALA B C 1
ATOM 1444 O O . ALA A 1 196 ? 204.578 231.106 205.011 1.00 26.98 196 ALA B O 1
ATOM 1446 N N . LYS A 1 197 ? 203.468 230.658 206.925 1.00 18.82 197 LYS B N 1
ATOM 1447 C CA . LYS A 1 197 ? 204.621 230.813 207.803 1.00 14.89 197 LYS B CA 1
ATOM 1448 C C . LYS A 1 197 ? 204.414 229.939 209.029 1.00 22.50 197 LYS B C 1
ATOM 1449 O O . LYS A 1 197 ? 203.301 229.868 209.557 1.00 29.47 197 LYS B O 1
ATOM 1455 N N . ILE A 1 198 ? 205.477 229.278 209.477 1.00 21.94 198 ILE B N 1
ATOM 1456 C CA . ILE A 1 198 ? 205.432 228.376 210.624 1.00 16.87 198 ILE B CA 1
ATOM 1457 C C . ILE A 1 198 ? 206.495 228.821 211.617 1.00 27.24 198 ILE B C 1
ATOM 1458 O O . ILE A 1 198 ? 207.654 229.036 211.240 1.00 33.74 198 ILE B O 1
ATOM 1463 N N . VAL A 1 199 ? 206.106 228.956 212.883 1.00 30.18 199 VAL B N 1
ATOM 1464 C CA . VAL A 1 199 ? 206.987 229.442 213.939 1.00 26.84 199 VAL B CA 1
ATOM 1465 C C . VAL A 1 199 ? 207.008 228.419 215.067 1.00 28.22 199 VAL B C 1
ATOM 1466 O O . VAL A 1 199 ? 205.953 227.941 215.499 1.00 34.45 199 VAL B O 1
ATOM 1470 N N . SER A 1 200 ? 208.207 228.088 215.542 1.00 26.74 200 SER B N 1
ATOM 1471 C CA . SER A 1 200 ? 208.377 227.190 216.676 1.00 25.42 200 SER B CA 1
ATOM 1472 C C . SER A 1 200 ? 209.667 227.561 217.397 1.00 39.41 200 SER B C 1
ATOM 1473 O O . SER A 1 200 ? 210.262 228.611 217.143 1.00 43.84 200 SER B O 1
ATOM 1476 N N . ALA A 1 201 ? 210.096 226.691 218.311 1.00 38.83 201 ALA B N 1
ATOM 1477 C CA . ALA A 1 201 ? 211.307 226.924 219.081 1.00 26.00 201 ALA B CA 1
ATOM 1478 C C . ALA A 1 201 ? 211.891 225.598 219.544 1.00 35.18 201 ALA B C 1
ATOM 1479 O O . ALA A 1 201 ? 211.202 224.577 219.603 1.00 39.33 201 ALA B O 1
ATOM 1481 N N . ASP A 1 202 ? 213.179 225.629 219.879 1.00 44.18 202 ASP B N 1
ATOM 1482 C CA . ASP A 1 202 ? 213.872 224.463 220.402 1.00 34.78 202 ASP B CA 1
ATOM 1483 C C . ASP A 1 202 ? 213.628 224.334 221.904 1.00 44.29 202 ASP B C 1
ATOM 1484 O O . ASP A 1 202 ? 212.827 225.059 222.499 1.00 52.39 202 ASP B O 1
ATOM 1489 N N . VAL A 1 203 ? 214.330 223.386 222.529 1.00 40.17 203 VAL B N 1
ATOM 1490 C CA . VAL A 1 203 ? 214.247 223.248 223.978 1.00 38.90 203 VAL B CA 1
ATOM 1491 C C . VAL A 1 203 ? 214.951 224.406 224.671 1.00 42.63 203 VAL B C 1
ATOM 1492 O O . VAL A 1 203 ? 214.562 224.807 225.774 1.00 44.33 203 VAL B O 1
ATOM 1496 N N . ASN A 1 204 ? 215.997 224.960 224.051 1.00 47.34 204 ASN B N 1
ATOM 1497 C CA . ASN A 1 204 ? 216.727 226.099 224.593 1.00 42.94 204 ASN B CA 1
ATOM 1498 C C . ASN A 1 204 ? 216.157 227.434 224.131 1.00 44.03 204 ASN B C 1
ATOM 1499 O O . ASN A 1 204 ? 216.864 228.450 224.173 1.00 47.24 204 ASN B O 1
ATOM 1504 N N . CYS A 1 205 ? 214.901 227.453 223.689 1.00 43.40 205 CYS B N 1
ATOM 1505 C CA . CYS A 1 205 ? 214.222 228.670 223.245 1.00 44.95 205 CYS B CA 1
ATOM 1506 C C . CYS A 1 205 ? 214.963 229.332 222.086 1.00 49.40 205 CYS B C 1
ATOM 1507 O O . CYS A 1 205 ? 215.192 230.543 222.067 1.00 52.78 205 CYS B O 1
ATOM 1510 N N . ASN A 1 206 ? 215.339 228.517 221.102 1.00 44.38 206 ASN B N 1
ATOM 1511 C CA . ASN A 1 206 ? 215.921 229.003 219.862 1.00 37.72 206 ASN B CA 1
ATOM 1512 C C . ASN A 1 206 ? 214.874 228.970 218.763 1.00 45.25 206 ASN B C 1
ATOM 1513 O O . ASN A 1 206 ? 214.396 227.886 218.407 1.00 48.85 206 ASN B O 1
ATOM 1518 N N . PRO A 1 207 ? 214.494 230.119 218.205 1.00 42.35 207 PRO B N 1
ATOM 1519 C CA . PRO A 1 207 ? 213.353 230.148 217.281 1.00 40.01 207 PRO B CA 1
ATOM 1520 C C . PRO A 1 207 ? 213.611 229.370 215.997 1.00 36.41 207 PRO B C 1
ATOM 1521 O O . PRO A 1 207 ? 214.742 229.278 215.517 1.00 38.56 207 PRO B O 1
ATOM 1525 N N . ILE A 1 208 ? 212.537 228.803 215.452 1.00 28.67 208 ILE B N 1
ATOM 1526 C CA . ILE A 1 208 ? 212.542 228.120 214.162 1.00 29.49 208 ILE B CA 1
ATOM 1527 C C . ILE A 1 208 ? 211.458 228.767 213.312 1.00 28.73 208 ILE B C 1
ATOM 1528 O O . ILE A 1 208 ? 210.303 228.863 213.740 1.00 36.61 208 ILE B O 1
ATOM 1533 N N . VAL A 1 209 ? 211.821 229.206 212.109 1.00 23.97 209 VAL B N 1
ATOM 1534 C CA . VAL A 1 209 ? 210.892 229.856 211.191 1.00 24.68 209 VAL B CA 1
ATOM 1535 C C . VAL A 1 209 ? 210.941 229.130 209.853 1.00 27.61 209 VAL B C 1
ATOM 1536 O O . VAL A 1 209 ? 212.021 228.930 209.287 1.00 37.10 209 VAL B O 1
ATOM 1540 N N . VAL A 1 210 ? 209.772 228.736 209.354 1.00 18.51 210 VAL B N 1
ATOM 1541 C CA . VAL A 1 210 ? 209.627 228.099 208.050 1.00 19.28 210 VAL B CA 1
ATOM 1542 C C . VAL A 1 210 ? 208.696 228.960 207.211 1.00 21.80 210 VAL B C 1
ATOM 1543 O O . VAL A 1 210 ? 207.597 229.310 207.657 1.00 31.85 210 VAL B O 1
ATOM 1547 N N . ILE A 1 211 ? 209.129 229.302 205.999 1.00 17.58 211 ILE B N 1
ATOM 1548 C CA . ILE A 1 211 ? 208.410 230.236 205.138 1.00 25.18 211 ILE B CA 1
ATOM 1549 C C . ILE A 1 211 ? 208.092 229.546 203.821 1.00 26.84 211 ILE B C 1
ATOM 1550 O O . ILE A 1 211 ? 208.997 229.051 203.138 1.00 23.39 211 ILE B O 1
ATOM 1555 N N . VAL A 1 212 ? 206.811 229.523 203.462 1.00 26.42 212 VAL B N 1
ATOM 1556 C CA . VAL A 1 212 ? 206.345 228.929 202.212 1.00 18.66 212 VAL B CA 1
ATOM 1557 C C . VAL A 1 212 ? 205.676 230.015 201.377 1.00 27.76 212 VAL B C 1
ATOM 1558 O O . VAL A 1 212 ? 204.550 230.427 201.692 1.00 35.65 212 VAL B O 1
ATOM 1562 N N . PRO A 1 213 ? 206.323 230.514 200.319 1.00 31.62 213 PRO B N 1
ATOM 1563 C CA . PRO A 1 213 ? 205.730 231.628 199.555 1.00 30.79 213 PRO B CA 1
ATOM 1564 C C . PRO A 1 213 ? 204.364 231.340 198.943 1.00 35.94 213 PRO B C 1
ATOM 1565 O O . PRO A 1 213 ? 203.523 232.245 198.889 1.00 36.29 213 PRO B O 1
ATOM 1569 N N . LYS A 1 214 ? 204.114 230.119 198.473 1.00 29.69 214 LYS B N 1
ATOM 1570 C CA . LYS A 1 214 ? 202.834 229.776 197.866 1.00 24.57 214 LYS B CA 1
ATOM 1571 C C . LYS A 1 214 ? 202.348 228.434 198.388 1.00 32.69 214 LYS B C 1
ATOM 1572 O O . LYS A 1 214 ? 203.111 227.465 198.419 1.00 47.23 214 LYS B O 1
ATOM 1578 N N . VAL A 1 215 ? 201.079 228.378 198.791 1.00 24.07 215 VAL B N 1
ATOM 1579 C CA . VAL A 1 215 ? 200.440 227.148 199.247 1.00 20.72 215 VAL B CA 1
ATOM 1580 C C . VAL A 1 215 ? 199.062 227.044 198.612 1.00 31.26 215 VAL B C 1
ATOM 1581 O O . VAL A 1 215 ? 198.481 228.052 198.194 1.00 41.06 215 VAL B O 1
ATOM 1585 N N . GLN A 1 216 ? 198.543 225.822 198.538 1.00 29.66 216 GLN B N 1
ATOM 1586 C CA . GLN A 1 216 ? 197.172 225.561 198.125 1.00 24.41 216 GLN B CA 1
ATOM 1587 C C . GLN A 1 216 ? 196.525 224.624 199.135 1.00 29.15 216 GLN B C 1
ATOM 1588 O O . GLN A 1 216 ? 197.103 223.592 199.486 1.00 36.56 216 GLN B O 1
ATOM 1594 N N . ILE A 1 217 ? 195.331 224.981 199.596 1.00 22.88 217 ILE B N 1
ATOM 1595 C CA . ILE A 1 217 ? 194.613 224.164 200.569 1.00 27.45 217 ILE B CA 1
ATOM 1596 C C . ILE A 1 217 ? 193.776 223.138 199.817 1.00 33.51 217 ILE B C 1
ATOM 1597 O O . ILE A 1 217 ? 192.781 223.483 199.173 1.00 33.50 217 ILE B O 1
ATOM 1602 N N . THR A 1 218 ? 194.176 221.869 199.903 1.00 26.75 218 THR B N 1
ATOM 1603 C CA . THR A 1 218 ? 193.540 220.797 199.152 1.00 22.71 218 THR B CA 1
ATOM 1604 C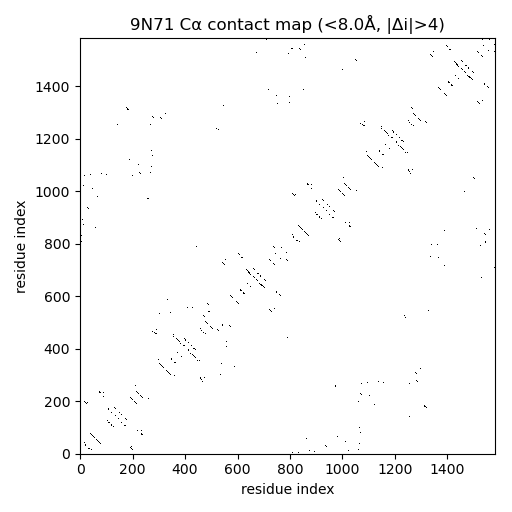 C . THR A 1 218 ? 192.503 220.025 199.954 1.00 30.93 218 THR B C 1
ATOM 1605 O O . THR A 1 218 ? 191.913 219.077 199.425 1.00 33.09 218 THR B O 1
ATOM 1609 N N . SER A 1 219 ? 192.259 220.399 201.206 1.00 34.58 219 SER B N 1
ATOM 1610 C CA . SER A 1 219 ? 191.278 219.715 202.029 1.00 31.16 219 SER B CA 1
ATOM 1611 C C . SER A 1 219 ? 189.917 220.398 201.902 1.00 39.74 219 SER B C 1
ATOM 1612 O O . SER A 1 219 ? 189.716 221.304 201.092 1.00 44.31 219 SER B O 1
ATOM 1615 N N . GLY A 1 220 ? 188.962 219.952 202.723 1.00 34.32 220 GLY B N 1
ATOM 1616 C CA . GLY A 1 220 ? 187.642 220.540 202.738 1.00 27.84 220 GLY B CA 1
ATOM 1617 C C . GLY A 1 220 ? 187.118 220.643 204.156 1.00 35.48 220 GLY B C 1
ATOM 1618 O O . GLY A 1 220 ? 187.768 220.215 205.112 1.00 43.12 220 GLY B O 1
ATOM 1619 N N . LEU A 1 221 ? 185.929 221.226 204.276 1.00 27.63 221 LEU B N 1
ATOM 1620 C CA . LEU A 1 221 ? 185.315 221.392 205.585 1.00 24.23 221 LEU B CA 1
ATOM 1621 C C . LEU A 1 221 ? 184.851 220.046 206.127 1.00 27.06 221 LEU B C 1
ATOM 1622 O O . LEU A 1 221 ? 184.107 219.320 205.463 1.00 35.01 221 LEU B O 1
ATOM 1627 N N . ASN A 1 222 ? 185.296 219.717 207.336 1.00 32.20 222 ASN B N 1
ATOM 1628 C CA . ASN A 1 222 ? 184.972 218.453 207.991 1.00 29.47 222 ASN B CA 1
ATOM 1629 C C . ASN A 1 222 ? 184.482 218.757 209.400 1.00 37.36 222 ASN B C 1
ATOM 1630 O O . ASN A 1 222 ? 185.255 219.229 210.242 1.00 43.09 222 ASN B O 1
ATOM 1635 N N . LEU A 1 223 ? 183.205 218.494 209.656 1.00 33.29 223 LEU B N 1
ATOM 1636 C CA . LEU A 1 223 ? 182.592 218.735 210.957 1.00 30.43 223 LEU B CA 1
ATOM 1637 C C . LEU A 1 223 ? 181.924 217.453 211.426 1.00 32.52 223 LEU B C 1
ATOM 1638 O O . LEU A 1 223 ? 181.036 216.927 210.747 1.00 40.10 223 LEU B O 1
ATOM 1643 N N . ALA A 1 224 ? 182.347 216.955 212.586 1.00 35.49 224 ALA B N 1
ATOM 1644 C CA . ALA A 1 224 ? 181.819 215.723 213.165 1.00 32.46 224 ALA B CA 1
ATOM 1645 C C . ALA A 1 224 ? 181.310 216.029 214.566 1.00 35.53 224 ALA B C 1
ATOM 1646 O O . ALA A 1 224 ? 182.046 216.580 215.392 1.00 42.33 224 ALA B O 1
ATOM 1648 N N . PHE A 1 225 ? 180.061 215.667 214.836 1.00 32.05 225 PHE B N 1
ATOM 1649 C CA . PHE A 1 225 ? 179.415 215.955 216.108 1.00 24.62 225 PHE B CA 1
ATOM 1650 C C . PHE A 1 225 ? 179.401 214.711 216.983 1.00 35.71 225 PHE B C 1
ATOM 1651 O O . PHE A 1 225 ? 179.138 213.605 216.506 1.00 43.67 225 PHE B O 1
ATOM 1659 N N . GLY A 1 226 ? 179.688 214.898 218.266 1.00 43.75 226 GLY B N 1
ATOM 1660 C CA . GLY A 1 226 ? 179.687 213.790 219.204 1.00 39.65 226 GLY B CA 1
ATOM 1661 C C . GLY A 1 226 ? 179.921 214.294 220.609 1.00 47.02 226 GLY B C 1
ATOM 1662 O O . GLY A 1 226 ? 180.413 215.404 220.823 1.00 54.87 226 GLY B O 1
ATOM 1663 N N . ALA A 1 227 ? 179.555 213.450 221.572 1.00 48.30 227 ALA B N 1
ATOM 1664 C CA . ALA A 1 227 ? 179.690 213.779 222.984 1.00 45.42 227 ALA B CA 1
ATOM 1665 C C . ALA A 1 227 ? 180.964 213.228 223.612 1.00 47.24 227 ALA B C 1
ATOM 1666 O O . ALA A 1 227 ? 181.149 213.376 224.823 1.00 46.89 227 ALA B O 1
ATOM 1668 N N . THR A 1 228 ? 181.839 212.601 222.825 1.00 50.47 228 THR B N 1
ATOM 1669 C CA . THR A 1 228 ? 183.034 211.985 223.392 1.00 50.34 228 THR B CA 1
ATOM 1670 C C . THR A 1 228 ? 184.164 212.997 223.543 1.00 52.83 228 THR B C 1
ATOM 1671 O O . THR A 1 228 ? 184.740 213.137 224.628 1.00 56.73 228 THR B O 1
ATOM 1675 N N . ASP A 1 229 ? 184.495 213.713 222.470 1.00 48.28 229 ASP B N 1
ATOM 1676 C CA . ASP A 1 229 ? 185.612 214.645 222.480 1.00 43.39 229 ASP B CA 1
ATOM 1677 C C . ASP A 1 229 ? 185.285 215.845 221.604 1.00 44.27 229 ASP B C 1
ATOM 1678 O O . ASP A 1 229 ? 184.285 215.865 220.881 1.00 44.44 229 ASP B O 1
ATOM 1683 N N . TYR A 1 230 ? 186.147 216.856 221.678 1.00 34.14 230 TYR B N 1
ATOM 1684 C CA . TYR A 1 230 ? 185.932 218.092 220.940 1.00 29.94 230 TYR B CA 1
ATOM 1685 C C . TYR A 1 230 ? 186.127 217.876 219.445 1.00 33.66 230 TYR B C 1
ATOM 1686 O O . TYR A 1 230 ? 187.032 217.156 219.018 1.00 39.88 230 TYR B O 1
ATOM 1695 N N . ALA A 1 231 ? 185.272 218.511 218.650 1.00 27.12 231 ALA B N 1
ATOM 1696 C CA . ALA A 1 231 ? 185.370 218.431 217.202 1.00 25.54 231 ALA B CA 1
ATOM 1697 C C . ALA A 1 231 ? 186.524 219.285 216.692 1.00 29.04 231 ALA B C 1
ATOM 1698 O O . ALA A 1 231 ? 186.837 220.340 217.247 1.00 39.31 231 ALA B O 1
ATOM 1700 N N . ASN A 1 232 ? 187.155 218.818 215.615 1.00 30.84 232 ASN B N 1
ATOM 1701 C CA . ASN A 1 232 ? 188.289 219.510 215.022 1.00 23.02 232 ASN B CA 1
ATOM 1702 C C . ASN A 1 232 ? 188.239 219.383 213.507 1.00 32.76 232 ASN B C 1
ATOM 1703 O O . ASN A 1 232 ? 187.548 218.517 212.964 1.00 37.76 232 ASN B O 1
ATOM 1708 N N . ILE A 1 233 ? 188.976 220.260 212.828 1.00 28.47 233 ILE B N 1
ATOM 1709 C CA . ILE A 1 233 ? 189.044 220.286 211.371 1.00 25.19 233 ILE B CA 1
ATOM 1710 C C . ILE A 1 233 ? 190.438 219.852 210.942 1.00 28.40 233 ILE B C 1
ATOM 1711 O O . ILE A 1 233 ? 191.440 220.407 211.410 1.00 34.25 233 ILE B O 1
ATOM 1716 N N . ALA A 1 234 ? 190.504 218.866 210.054 1.00 28.64 234 ALA B N 1
ATOM 1717 C CA . ALA A 1 234 ? 191.773 218.401 209.510 1.00 25.86 234 ALA B CA 1
ATOM 1718 C C . ALA A 1 234 ? 192.174 219.277 208.332 1.00 35.07 234 ALA B C 1
ATOM 1719 O O . ALA A 1 234 ? 191.380 219.488 207.410 1.00 43.60 234 ALA B O 1
ATOM 1721 N N . TYR A 1 235 ? 193.406 219.776 208.362 1.00 25.47 235 TYR B N 1
ATOM 1722 C CA . TYR A 1 235 ? 193.924 220.680 207.345 1.00 19.07 235 TYR B CA 1
ATOM 1723 C C . TYR A 1 235 ? 194.960 219.954 206.504 1.00 29.07 235 TYR B C 1
ATOM 1724 O O . TYR A 1 235 ? 195.645 219.054 206.999 1.00 38.60 235 TYR B O 1
ATOM 1733 N N . GLN A 1 236 ? 195.066 220.336 205.234 1.00 27.86 236 GLN B N 1
ATOM 1734 C CA . GLN A 1 236 ? 196.100 219.826 204.346 1.00 23.07 236 GLN B CA 1
ATOM 1735 C C . GLN A 1 236 ? 196.461 220.902 203.336 1.00 28.96 236 GLN B C 1
ATOM 1736 O O . GLN A 1 236 ? 195.576 221.517 202.735 1.00 35.77 236 GLN B O 1
ATOM 1742 N N . MET A 1 237 ? 197.759 221.125 203.151 1.00 30.45 237 MET B N 1
ATOM 1743 C CA . MET A 1 237 ? 198.266 222.135 202.238 1.00 20.57 237 MET B CA 1
ATOM 1744 C C . MET A 1 237 ? 199.403 221.548 201.419 1.00 30.55 237 MET B C 1
ATOM 1745 O O . MET A 1 237 ? 200.070 220.601 201.844 1.00 46.30 237 MET B O 1
ATOM 1750 N N . LYS A 1 238 ? 199.620 222.115 200.237 1.00 23.68 238 LYS B N 1
ATOM 1751 C CA . LYS A 1 238 ? 200.725 221.717 199.378 1.00 23.99 238 LYS B CA 1
ATOM 1752 C C . LYS A 1 238 ? 201.436 222.960 198.864 1.00 30.34 238 LYS B C 1
ATOM 1753 O O . LYS A 1 238 ? 200.801 223.983 198.594 1.00 37.52 238 LYS B O 1
ATOM 1759 N N . ALA A 1 239 ? 202.757 222.872 198.754 1.00 30.67 239 ALA B N 1
ATOM 1760 C CA . ALA A 1 239 ? 203.569 223.977 198.270 1.00 23.31 239 ALA B CA 1
ATOM 1761 C C . ALA A 1 239 ? 203.745 223.880 196.761 1.00 32.41 239 ALA B C 1
ATOM 1762 O O . ALA A 1 239 ? 203.866 222.789 196.198 1.00 42.85 239 ALA B O 1
ATOM 1764 N N . MET A 1 240 ? 203.756 225.040 196.107 1.00 32.31 240 MET B N 1
ATOM 1765 C CA . MET A 1 240 ? 203.833 225.107 194.655 1.00 37.05 240 MET B CA 1
ATOM 1766 C C . MET A 1 240 ? 204.906 226.106 194.246 1.00 39.46 240 MET B C 1
ATOM 1767 O O . MET A 1 240 ? 205.309 226.974 195.025 1.00 40.10 240 MET B O 1
ATOM 1772 N N . ALA A 1 241 ? 205.367 225.968 193.006 1.00 34.38 241 ALA B N 1
ATOM 1773 C CA . ALA A 1 241 ? 206.378 226.864 192.465 1.00 32.71 241 ALA B CA 1
ATOM 1774 C C . ALA A 1 241 ? 205.731 228.098 191.854 1.00 39.29 241 ALA B C 1
ATOM 1775 O O . ALA A 1 241 ? 204.697 228.009 191.185 1.00 43.19 241 ALA B O 1
ATOM 1777 N N . LEU A 1 242 ? 206.350 229.252 192.081 1.00 41.94 242 LEU B N 1
ATOM 1778 C CA . LEU A 1 242 ? 205.830 230.524 191.603 1.00 38.23 242 LEU B CA 1
ATOM 1779 C C . LEU A 1 242 ? 206.177 230.736 190.135 1.00 46.51 242 LEU B C 1
ATOM 1780 O O . LEU A 1 242 ? 207.143 230.175 189.617 1.00 48.17 242 LEU B O 1
ATOM 1785 N N . THR A 1 243 ? 205.373 231.560 189.471 1.00 53.50 243 THR B N 1
ATOM 1786 C CA . THR A 1 243 ? 205.574 231.929 188.076 1.00 52.77 243 THR B CA 1
ATOM 1787 C C . THR A 1 243 ? 205.880 233.422 187.978 1.00 55.65 243 THR B C 1
ATOM 1788 O O . THR A 1 243 ? 205.959 234.129 188.983 1.00 61.09 243 THR B O 1
ATOM 1792 N N . ARG A 1 244 ? 206.053 233.894 186.742 1.00 57.36 244 ARG B N 1
ATOM 1793 C CA . ARG A 1 244 ? 206.409 235.290 186.510 1.00 55.78 244 ARG B CA 1
ATOM 1794 C C . ARG A 1 244 ? 205.313 236.233 186.995 1.00 58.38 244 ARG B C 1
ATOM 1795 O O . ARG A 1 244 ? 205.587 237.274 187.600 1.00 57.89 244 ARG B O 1
ATOM 1803 N N . LYS A 1 245 ? 204.055 235.881 186.726 1.00 56.93 245 LYS B N 1
ATOM 1804 C CA . LYS A 1 245 ? 202.941 236.752 187.083 1.00 56.93 245 LYS B CA 1
ATOM 1805 C C . LYS A 1 245 ? 202.593 236.683 188.564 1.00 60.19 245 LYS B C 1
ATOM 1806 O O . LYS A 1 245 ? 201.900 237.574 189.067 1.00 60.56 245 LYS B O 1
ATOM 1812 N N . ASP A 1 246 ? 203.047 235.651 189.269 1.00 53.75 246 ASP B N 1
ATOM 1813 C CA . ASP A 1 246 ? 202.711 235.500 190.678 1.00 48.80 246 ASP B CA 1
ATOM 1814 C C . ASP A 1 246 ? 203.442 236.531 191.529 1.00 51.51 246 ASP B C 1
ATOM 1815 O O . ASP A 1 246 ? 204.603 236.861 191.275 1.00 49.51 246 ASP B O 1
ATOM 1820 N N . ALA A 1 247 ? 202.750 237.041 192.544 1.00 47.94 247 ALA B N 1
ATOM 1821 C CA . ALA A 1 247 ? 203.374 237.964 193.482 1.00 42.44 247 ALA B CA 1
ATOM 1822 C C . ALA A 1 247 ? 204.405 237.234 194.330 1.00 47.09 247 ALA B C 1
ATOM 1823 O O . ALA A 1 247 ? 204.228 236.067 194.687 1.00 55.26 247 ALA B O 1
ATOM 1825 N N . GLY A 1 248 ? 205.489 237.930 194.656 1.00 44.18 248 GLY B N 1
ATOM 1826 C CA . GLY A 1 248 ? 206.577 237.324 195.391 1.00 41.78 248 GLY B CA 1
ATOM 1827 C C . GLY A 1 248 ? 207.549 236.524 194.556 1.00 44.11 248 GLY B C 1
ATOM 1828 O O . GLY A 1 248 ? 208.324 235.743 195.120 1.00 45.14 248 GLY B O 1
ATOM 1829 N N . TYR A 1 249 ? 207.530 236.686 193.232 1.00 47.68 249 TYR B N 1
ATOM 1830 C CA . TYR A 1 249 ? 208.458 235.952 192.379 1.00 43.03 249 TYR B CA 1
ATOM 1831 C C . TYR A 1 249 ? 209.900 236.361 192.644 1.00 45.15 249 TYR B C 1
ATOM 1832 O O . TYR A 1 249 ? 210.820 235.550 192.499 1.00 47.75 249 TYR B O 1
ATOM 1841 N N . ASP A 1 250 ? 210.119 237.623 193.025 1.00 46.73 250 ASP B N 1
ATOM 1842 C CA . ASP A 1 250 ? 211.471 238.079 193.325 1.00 45.29 250 ASP B CA 1
ATOM 1843 C C . ASP A 1 250 ? 212.061 237.333 194.513 1.00 49.32 250 ASP B C 1
ATOM 1844 O O . ASP A 1 250 ? 213.243 236.980 194.498 1.00 53.21 250 ASP B O 1
ATOM 1849 N N . LEU A 1 251 ? 211.256 237.095 195.552 1.00 44.57 251 LEU B N 1
ATOM 1850 C CA . LEU A 1 251 ? 211.717 236.296 196.682 1.00 41.43 251 LEU B CA 1
ATOM 1851 C C . LEU A 1 251 ? 211.977 234.852 196.275 1.00 43.90 251 LEU B C 1
ATOM 1852 O O . LEU A 1 251 ? 212.878 234.207 196.822 1.00 48.06 251 LEU B O 1
ATOM 1857 N N . TYR A 1 252 ? 211.200 234.332 195.325 1.00 44.04 252 TYR B N 1
ATOM 1858 C CA . TYR A 1 252 ? 211.354 232.946 194.900 1.00 38.91 252 TYR B CA 1
ATOM 1859 C C . TYR A 1 252 ? 212.697 232.724 194.214 1.00 41.96 252 TYR B C 1
ATOM 1860 O O . TYR A 1 252 ? 213.429 231.786 194.546 1.00 44.74 252 TYR B O 1
ATOM 1869 N N . VAL A 1 253 ? 213.044 233.587 193.257 1.00 44.20 253 VAL B N 1
ATOM 1870 C CA . VAL A 1 253 ? 214.297 233.420 192.527 1.00 42.44 253 VAL B CA 1
ATOM 1871 C C . VAL A 1 253 ? 215.507 233.869 193.333 1.00 44.01 253 VAL B C 1
ATOM 1872 O O . VAL A 1 253 ? 216.630 233.449 193.032 1.00 49.98 253 VAL B O 1
ATOM 1876 N N . GLN A 1 254 ? 215.314 234.716 194.345 1.00 40.07 254 GLN B N 1
ATOM 1877 C CA . GLN A 1 254 ? 216.439 235.158 195.161 1.00 40.15 254 GLN B CA 1
ATOM 1878 C C . GLN A 1 254 ? 216.990 234.016 196.003 1.00 44.14 254 GLN B C 1
ATOM 1879 O O . GLN A 1 254 ? 218.200 233.942 196.250 1.00 46.05 254 GLN B O 1
ATOM 1885 N N . HIS A 1 255 ? 216.122 233.106 196.440 1.00 41.89 255 HIS B N 1
ATOM 1886 C CA . HIS A 1 255 ? 216.511 231.974 197.277 1.00 44.55 255 HIS B CA 1
ATOM 1887 C C . HIS A 1 255 ? 216.677 230.694 196.470 1.00 44.49 255 HIS B C 1
ATOM 1888 O O . HIS A 1 255 ? 216.361 229.602 196.948 1.00 45.14 255 HIS B O 1
ATOM 1895 N N . GLY A 1 256 ? 217.167 230.802 195.239 1.00 38.97 256 GLY B N 1
ATOM 1896 C CA . GLY A 1 256 ? 217.461 229.625 194.447 1.00 35.06 256 GLY B CA 1
ATOM 1897 C C . GLY A 1 256 ? 216.256 228.840 193.987 1.00 40.54 256 GLY B C 1
ATOM 1898 O O . GLY A 1 256 ? 216.357 227.622 193.808 1.00 47.90 256 GLY B O 1
ATOM 1899 N N . LYS A 1 257 ? 215.118 229.505 193.784 1.00 36.81 257 LYS B N 1
ATOM 1900 C CA . LYS A 1 257 ? 213.886 228.852 193.338 1.00 39.97 257 LYS B CA 1
ATOM 1901 C C . LYS A 1 257 ? 213.472 227.731 194.289 1.00 39.68 257 LYS B C 1
ATOM 1902 O O . LYS A 1 257 ? 213.144 226.621 193.865 1.00 39.71 257 LYS B O 1
ATOM 1908 N N . SER A 1 258 ? 213.487 228.023 195.584 1.00 34.99 258 SER B N 1
ATOM 1909 C CA . SER A 1 258 ? 213.120 227.060 196.611 1.00 28.75 258 SER B CA 1
ATOM 1910 C C . SER A 1 258 ? 211.661 227.236 197.008 1.00 39.13 258 SER B C 1
ATOM 1911 O O . SER A 1 258 ? 211.193 228.354 197.240 1.00 48.47 258 SER B O 1
ATOM 1914 N N . LYS A 1 259 ? 210.942 226.116 197.077 1.00 33.75 259 LYS B N 1
ATOM 1915 C CA . LYS A 1 259 ? 209.562 226.148 197.548 1.00 25.60 259 LYS B CA 1
ATOM 1916 C C . LYS A 1 259 ? 209.491 226.471 199.033 1.00 29.79 259 LYS B C 1
ATOM 1917 O O . LYS A 1 259 ? 208.586 227.186 199.473 1.00 38.40 259 LYS B O 1
ATOM 1923 N N . VAL A 1 260 ? 210.424 225.938 199.819 1.00 28.67 260 VAL B N 1
ATOM 1924 C CA . VAL A 1 260 ? 210.468 226.129 201.261 1.00 25.27 260 VAL B CA 1
ATOM 1925 C C . VAL A 1 260 ? 211.907 226.399 201.676 1.00 31.66 260 VAL B C 1
ATOM 1926 O O . VAL A 1 260 ? 212.831 225.693 201.260 1.00 42.27 260 VAL B O 1
ATOM 1930 N N . PHE A 1 261 ? 212.098 227.426 202.500 1.00 17.46 261 PHE B N 1
ATOM 1931 C CA . PHE A 1 261 ? 213.406 227.677 203.089 1.00 25.40 261 PHE B CA 1
ATOM 1932 C C . PHE A 1 261 ? 213.244 227.920 204.582 1.00 22.09 261 PHE B C 1
ATOM 1933 O O . PHE A 1 261 ? 212.232 228.461 205.032 1.00 24.48 261 PHE B O 1
ATOM 1941 N N . LEU A 1 262 ? 214.255 227.511 205.343 1.00 25.17 262 LEU B N 1
ATOM 1942 C CA . LEU A 1 262 ? 214.202 227.488 206.798 1.00 21.80 262 LEU B CA 1
ATOM 1943 C C . LEU A 1 262 ? 215.199 228.487 207.368 1.00 31.97 262 LEU B C 1
ATOM 1944 O O . LEU A 1 262 ? 216.219 228.779 206.737 1.00 47.47 262 LEU B O 1
ATOM 1949 N N . LEU A 1 263 ? 214.904 229.000 208.557 1.00 27.69 263 LEU B N 1
ATOM 1950 C CA . LEU A 1 263 ? 215.815 229.860 209.308 1.00 26.91 263 LEU B CA 1
ATOM 1951 C C . LEU A 1 263 ? 215.989 229.274 210.706 1.00 26.02 263 LEU B C 1
ATOM 1952 O O . LEU A 1 263 ? 215.260 229.626 211.636 1.00 29.15 263 LEU B O 1
ATOM 1957 N N . THR A 1 264 ? 216.958 228.378 210.851 1.00 37.92 264 THR B N 1
ATOM 1958 C CA . THR A 1 264 ? 217.210 227.730 212.132 1.00 44.35 264 THR B CA 1
ATOM 1959 C C . THR A 1 264 ? 218.525 228.201 212.744 1.00 45.28 264 THR B C 1
ATOM 1960 O O . THR A 1 264 ? 219.504 228.431 212.035 1.00 49.94 264 THR B O 1
ATOM 1964 N N . MET B 1 1 ? 171.242 227.182 230.766 1.00 75.45 1 MET A N 1
ATOM 1965 C CA . MET B 1 1 ? 170.980 227.714 229.403 1.00 76.51 1 MET A CA 1
ATOM 1966 C C . MET B 1 1 ? 171.403 226.671 228.366 1.00 78.00 1 MET A C 1
ATOM 1967 O O . MET B 1 1 ? 171.203 226.929 227.168 1.00 75.59 1 MET A O 1
ATOM 1969 N N . GLN B 1 2 ? 171.924 225.527 228.813 1.00 75.57 2 GLN A N 1
ATOM 1970 C CA . GLN B 1 2 ? 172.407 224.480 227.873 1.00 72.29 2 GLN A CA 1
ATOM 1971 C C . GLN B 1 2 ? 171.217 223.865 227.140 1.00 73.23 2 GLN A C 1
ATOM 1972 O O . GLN B 1 2 ? 170.172 223.661 227.781 1.00 73.39 2 GLN A O 1
ATOM 1978 N N . GLN B 1 3 ? 171.376 223.580 225.846 1.00 60.93 3 GLN A N 1
ATOM 1979 C CA . GLN B 1 3 ? 170.251 223.037 225.048 1.00 57.01 3 GLN A CA 1
ATOM 1980 C C . GLN B 1 3 ? 170.658 221.671 224.517 1.00 57.77 3 GLN A C 1
ATOM 1981 O O . GLN B 1 3 ? 171.849 221.493 224.231 1.00 55.35 3 GLN A O 1
ATOM 1987 N N . ASN B 1 4 ? 169.710 220.740 224.436 1.00 50.67 4 ASN A N 1
ATOM 1988 C CA . ASN B 1 4 ? 170.036 219.362 224.005 1.00 47.21 4 ASN A CA 1
ATOM 1989 C C . ASN B 1 4 ? 169.607 219.185 222.552 1.00 48.82 4 ASN A C 1
ATOM 1990 O O . ASN B 1 4 ? 168.483 219.592 222.224 1.00 44.50 4 ASN A O 1
ATOM 1995 N N . PHE B 1 5 ? 170.470 218.592 221.727 1.00 39.09 5 PHE A N 1
ATOM 1996 C CA . PHE B 1 5 ? 170.190 218.456 220.284 1.00 32.98 5 PHE A CA 1
ATOM 1997 C C . PHE B 1 5 ? 170.150 216.976 219.918 1.00 39.12 5 PHE A C 1
ATOM 1998 O O . PHE B 1 5 ? 170.887 216.204 220.536 1.00 43.88 5 PHE A O 1
ATOM 2006 N N . GLY B 1 6 ? 169.302 216.600 218.963 1.00 37.13 6 GLY A N 1
ATOM 2007 C CA . GLY B 1 6 ? 169.154 215.217 218.554 1.00 32.35 6 GLY A CA 1
ATOM 2008 C C . GLY B 1 6 ? 168.492 214.350 219.603 1.00 33.74 6 GLY A C 1
ATOM 2009 O O . GLY B 1 6 ? 168.945 213.233 219.869 1.00 39.75 6 GLY A O 1
ATOM 2010 N N . THR B 1 7 ? 167.423 214.853 220.209 1.00 32.54 7 THR A N 1
ATOM 2011 C CA . THR B 1 7 ? 166.694 214.142 221.247 1.00 34.58 7 THR A CA 1
ATOM 2012 C C . THR B 1 7 ? 165.605 213.265 220.638 1.00 39.40 7 THR A C 1
ATOM 2013 O O . THR B 1 7 ? 165.210 213.433 219.482 1.00 43.00 7 THR A O 1
ATOM 2017 N N . ALA B 1 8 ? 165.122 212.322 221.441 1.00 34.64 8 ALA A N 1
ATOM 2018 C CA . ALA B 1 8 ? 164.152 211.341 220.975 1.00 29.63 8 ALA A CA 1
ATOM 2019 C C . ALA B 1 8 ? 162.758 211.945 220.877 1.00 34.51 8 ALA A C 1
ATOM 2020 O O . ALA B 1 8 ? 162.389 212.829 221.655 1.00 38.06 8 ALA A O 1
ATOM 2022 N N . LEU B 1 9 ? 161.940 211.443 219.949 1.00 35.64 9 LEU A N 1
ATOM 2023 C CA . LEU B 1 9 ? 160.569 211.982 219.748 1.00 32.64 9 LEU A CA 1
ATOM 2024 C C . LEU B 1 9 ? 159.543 210.890 220.048 1.00 38.52 9 LEU A C 1
ATOM 2025 O O . LEU B 1 9 ? 158.350 211.204 220.053 1.00 38.87 9 LEU A O 1
ATOM 2030 N N . GLY B 1 10 ? 159.985 209.655 220.282 1.00 43.11 10 GLY A N 1
ATOM 2031 C CA . GLY B 1 10 ? 159.073 208.536 220.586 1.00 36.88 10 GLY A CA 1
ATOM 2032 C C . GLY B 1 10 ? 159.731 207.504 221.475 1.00 41.99 10 GLY A C 1
ATOM 2033 O O . GLY B 1 10 ? 160.710 207.854 222.140 1.00 47.83 10 GLY A O 1
ATOM 2034 N N . ASP B 1 11 ? 159.179 206.290 221.529 1.00 41.56 11 ASP A N 1
ATOM 2035 C CA . ASP B 1 11 ? 159.749 205.205 222.366 1.00 43.88 11 ASP A CA 1
ATOM 2036 C C . ASP B 1 11 ? 159.983 203.922 221.564 1.00 47.64 11 ASP A C 1
ATOM 2037 O O . ASP B 1 11 ? 160.055 202.865 222.194 1.00 50.42 11 ASP A O 1
ATOM 2042 N N . GLY B 1 12 ? 160.067 203.994 220.240 1.00 38.78 12 GLY A N 1
ATOM 2043 C CA . GLY B 1 12 ? 160.201 202.767 219.445 1.00 29.53 12 GLY A CA 1
ATOM 2044 C C . GLY B 1 12 ? 161.642 202.359 219.310 1.00 33.76 12 GLY A C 1
ATOM 2045 O O . GLY B 1 12 ? 162.222 202.632 218.265 1.00 48.07 12 GLY A O 1
ATOM 2046 N N . PHE B 1 13 ? 162.194 201.720 220.332 1.00 27.49 13 PHE A N 1
ATOM 2047 C CA . PHE B 1 13 ? 163.608 201.285 220.301 1.00 29.74 13 PHE A CA 1
ATOM 2048 C C . PHE B 1 13 ? 163.600 199.760 220.247 1.00 33.52 13 PHE A C 1
ATOM 2049 O O . PHE B 1 13 ? 162.595 199.204 220.675 1.00 41.68 13 PHE A O 1
ATOM 2057 N N . VAL B 1 14 ? 164.641 199.113 219.714 1.00 26.86 14 VAL A N 1
ATOM 2058 C CA . VAL B 1 14 ? 164.610 197.631 219.570 1.00 29.00 14 VAL A CA 1
ATOM 2059 C C . VAL B 1 14 ? 165.813 196.992 220.248 1.00 29.99 14 VAL A C 1
ATOM 2060 O O . VAL B 1 14 ? 166.922 197.279 219.810 1.00 34.93 14 VAL A O 1
ATOM 2064 N N . LEU B 1 15 ? 165.604 196.208 221.303 1.00 26.99 15 LEU A N 1
ATOM 2065 C CA . LEU B 1 15 ? 166.656 195.398 221.911 1.00 21.25 15 LEU A CA 1
ATOM 2066 C C . LEU B 1 15 ? 166.081 194.014 222.175 1.00 31.53 15 LEU A C 1
ATOM 2067 O O . LEU B 1 15 ? 165.486 193.778 223.231 1.00 38.14 15 LEU A O 1
ATOM 2072 N N . ASN B 1 16 ? 166.263 193.103 221.223 1.00 34.24 16 ASN A N 1
ATOM 2073 C CA . ASN B 1 16 ? 165.677 191.770 221.304 1.00 29.91 16 ASN A CA 1
ATOM 2074 C C . ASN B 1 16 ? 166.264 190.927 220.182 1.00 32.02 16 ASN A C 1
ATOM 2075 O O . ASN B 1 16 ? 167.043 191.411 219.356 1.00 39.28 16 ASN A O 1
ATOM 2080 N N . GLU B 1 17 ? 165.884 189.656 220.171 1.00 29.74 17 GLU A N 1
ATOM 2081 C CA . GLU B 1 17 ? 166.210 188.738 219.091 1.00 29.07 17 GLU A CA 1
ATOM 2082 C C . GLU B 1 17 ? 164.983 188.522 218.212 1.00 34.11 17 GLU A C 1
ATOM 2083 O O . GLU B 1 17 ? 163.873 188.949 218.535 1.00 39.12 17 GLU A O 1
ATOM 2089 N N . ALA B 1 18 ? 165.193 187.854 217.083 1.00 26.08 18 ALA A N 1
ATOM 2090 C CA . ALA B 1 18 ? 164.133 187.623 216.118 1.00 28.15 18 ALA A CA 1
ATOM 2091 C C . ALA B 1 18 ? 164.048 186.146 215.756 1.00 27.76 18 ALA A C 1
ATOM 2092 O O . ALA B 1 18 ? 165.030 185.406 215.835 1.00 36.11 18 ALA A O 1
ATOM 2094 N N . THR B 1 19 ? 162.850 185.730 215.356 1.00 20.68 19 THR A N 1
ATOM 2095 C CA . THR B 1 19 ? 162.567 184.356 214.963 1.00 25.06 19 THR A CA 1
ATOM 2096 C C . THR B 1 19 ? 162.465 184.295 213.447 1.00 26.43 19 THR A C 1
ATOM 2097 O O . THR B 1 19 ? 161.755 185.102 212.839 1.00 34.92 19 THR A O 1
ATOM 2101 N N . LEU B 1 20 ? 163.167 183.344 212.840 1.00 21.35 20 LEU A N 1
ATOM 2102 C CA . LEU B 1 20 ? 163.166 183.169 211.395 1.00 22.49 20 LEU A CA 1
ATOM 2103 C C . LEU B 1 20 ? 162.424 181.890 211.037 1.00 29.16 20 LEU A C 1
ATOM 2104 O O . LEU B 1 20 ? 162.764 180.812 211.534 1.00 36.28 20 LEU A O 1
ATOM 2109 N N . MET B 1 21 ? 161.419 182.012 210.174 1.00 27.13 21 MET A N 1
ATOM 2110 C CA . MET B 1 21 ? 160.612 180.887 209.724 1.00 19.90 21 MET A CA 1
ATOM 2111 C C . MET B 1 21 ? 160.777 180.727 208.222 1.00 21.34 21 MET A C 1
ATOM 2112 O O . MET B 1 21 ? 160.658 181.703 207.478 1.00 40.61 21 MET A O 1
ATOM 2117 N N . ILE B 1 22 ? 161.048 179.503 207.781 1.00 15.57 22 ILE A N 1
ATOM 2118 C CA . ILE B 1 22 ? 161.186 179.184 206.365 1.00 21.23 22 ILE A CA 1
ATOM 2119 C C . ILE B 1 22 ? 160.194 178.085 206.017 1.00 26.52 22 ILE A C 1
ATOM 2120 O O . ILE B 1 22 ? 160.123 177.059 206.702 1.00 34.61 22 ILE A O 1
ATOM 2125 N N . GLY B 1 23 ? 159.426 178.303 204.948 1.00 22.53 23 GLY A N 1
ATOM 2126 C CA . GLY B 1 23 ? 158.397 177.369 204.541 1.00 25.35 23 GLY A CA 1
ATOM 2127 C C . GLY B 1 23 ? 158.305 177.274 203.031 1.00 32.50 23 GLY A C 1
ATOM 2128 O O . GLY B 1 23 ? 159.168 177.766 202.307 1.00 38.99 23 GLY A O 1
ATOM 2129 N N . ALA B 1 24 ? 157.237 176.629 202.574 1.00 30.58 24 ALA A N 1
ATOM 2130 C CA . ALA B 1 24 ? 157.047 176.402 201.152 1.00 25.17 24 ALA A CA 1
ATOM 2131 C C . ALA B 1 24 ? 156.688 177.699 200.434 1.00 32.03 24 ALA A C 1
ATOM 2132 O O . ALA B 1 24 ? 156.182 178.654 201.028 1.00 37.99 24 ALA A O 1
ATOM 2134 N N . LEU B 1 25 ? 156.961 177.721 199.132 1.00 31.43 25 LEU A N 1
ATOM 2135 C CA . LEU B 1 25 ? 156.666 178.888 198.312 1.00 33.79 25 LEU A CA 1
ATOM 2136 C C . LEU B 1 25 ? 155.159 179.080 198.203 1.00 33.03 25 LEU A C 1
ATOM 2137 O O . LEU B 1 25 ? 154.423 178.131 197.910 1.00 38.94 25 LEU A O 1
ATOM 2142 N N . GLY B 1 26 ? 154.698 180.305 198.445 1.00 30.58 26 GLY A N 1
ATOM 2143 C CA . GLY B 1 26 ? 153.294 180.657 198.347 1.00 36.83 26 GLY A CA 1
ATOM 2144 C C . GLY B 1 26 ? 152.587 180.824 199.676 1.00 37.37 26 GLY A C 1
ATOM 2145 O O . GLY B 1 26 ? 151.481 181.381 199.708 1.00 40.51 26 GLY A O 1
ATOM 2146 N N . SER B 1 27 ? 153.180 180.369 200.773 1.00 35.56 27 SER A N 1
ATOM 2147 C CA . SER B 1 27 ? 152.555 180.449 202.094 1.00 35.28 27 SER A CA 1
ATOM 2148 C C . SER B 1 27 ? 153.376 181.308 203.048 1.00 38.57 27 SER A C 1
ATOM 2149 O O . SER B 1 27 ? 153.614 180.935 204.194 1.00 44.13 27 SER A O 1
ATOM 2152 N N . ALA B 1 28 ? 153.824 182.473 202.578 1.00 41.14 28 ALA A N 1
ATOM 2153 C CA . ALA B 1 28 ? 154.662 183.347 203.389 1.00 37.46 28 ALA A CA 1
ATOM 2154 C C . ALA B 1 28 ? 153.933 183.929 204.593 1.00 36.77 28 ALA A C 1
ATOM 2155 O O . ALA B 1 28 ? 154.572 184.178 205.620 1.00 37.55 28 ALA A O 1
ATOM 2157 N N . LEU B 1 29 ? 152.626 184.155 204.494 1.00 35.26 29 LEU A N 1
ATOM 2158 C CA . LEU B 1 29 ? 151.859 184.781 205.564 1.00 32.30 29 LEU A CA 1
ATOM 2159 C C . LEU B 1 29 ? 151.331 183.788 206.589 1.00 36.00 29 LEU A C 1
ATOM 2160 O O . LEU B 1 29 ? 150.865 184.209 207.651 1.00 42.82 29 LEU A O 1
ATOM 2165 N N . ASP B 1 30 ? 151.397 182.489 206.307 1.00 29.45 30 ASP A N 1
ATOM 2166 C CA . ASP B 1 30 ? 150.801 181.474 207.167 1.00 30.59 30 ASP A CA 1
ATOM 2167 C C . ASP B 1 30 ? 151.852 180.540 207.757 1.00 38.31 30 ASP A C 1
ATOM 2168 O O . ASP B 1 30 ? 151.604 179.347 207.933 1.00 43.03 30 ASP A O 1
ATOM 2173 N N . LEU B 1 31 ? 153.030 181.072 208.069 1.00 35.76 31 LEU A N 1
ATOM 2174 C CA . LEU B 1 31 ? 154.081 180.271 208.676 1.00 36.14 31 LEU A CA 1
ATOM 2175 C C . LEU B 1 31 ? 153.919 180.258 210.190 1.00 37.97 31 LEU A C 1
ATOM 2176 O O . LEU B 1 31 ? 153.642 181.291 210.808 1.00 39.38 31 LEU A O 1
ATOM 2181 N N . THR B 1 32 ? 154.088 179.075 210.788 1.00 34.29 32 THR A N 1
ATOM 2182 C CA . THR B 1 32 ? 153.924 178.896 212.250 1.00 31.96 32 THR A CA 1
ATOM 2183 C C . THR B 1 32 ? 155.265 178.459 212.830 1.00 36.19 32 THR A C 1
ATOM 2184 O O . THR B 1 32 ? 156.007 177.812 212.104 1.00 37.92 32 THR A O 1
ATOM 2188 N N . GLU B 1 33 ? 155.559 178.807 214.080 1.00 41.51 33 GLU A N 1
ATOM 2189 C CA . GLU B 1 33 ? 156.886 178.500 214.670 1.00 38.73 33 GLU A CA 1
ATOM 2190 C C . GLU B 1 33 ? 157.115 176.994 214.791 1.00 42.48 33 GLU A C 1
ATOM 2191 O O . GLU B 1 33 ? 158.165 176.530 214.375 1.00 43.12 33 GLU A O 1
ATOM 2197 N N . GLU B 1 34 ? 156.141 176.239 215.269 1.00 43.17 34 GLU A N 1
ATOM 2198 C CA . GLU B 1 34 ? 156.371 174.794 215.505 1.00 40.76 34 GLU A CA 1
ATOM 2199 C C . GLU B 1 34 ? 156.754 174.094 214.207 1.00 42.55 34 GLU A C 1
ATOM 2200 O O . GLU B 1 34 ? 157.731 173.335 214.226 1.00 48.51 34 GLU A O 1
ATOM 2206 N N . GLU B 1 35 ? 156.060 174.378 213.113 1.00 43.30 35 GLU A N 1
ATOM 2207 C CA . GLU B 1 35 ? 156.274 173.608 211.867 1.00 40.75 35 GLU A CA 1
ATOM 2208 C C . GLU B 1 35 ? 157.344 174.229 210.982 1.00 45.67 35 GLU A C 1
ATOM 2209 O O . GLU B 1 35 ? 157.951 173.473 210.219 1.00 47.30 35 GLU A O 1
ATOM 2215 N N . HIS B 1 36 ? 157.548 175.544 211.039 1.00 41.87 36 HIS A N 1
ATOM 2216 C CA . HIS B 1 36 ? 158.493 176.155 210.069 1.00 29.90 36 HIS A CA 1
ATOM 2217 C C . HIS B 1 36 ? 159.705 176.849 210.681 1.00 35.46 36 HIS A C 1
ATOM 2218 O O . HIS B 1 36 ? 160.532 177.296 209.897 1.00 45.39 36 HIS A O 1
ATOM 2225 N N . SER B 1 37 ? 159.840 176.935 211.999 1.00 30.13 37 SER A N 1
ATOM 2226 C CA . SER B 1 37 ? 160.970 177.704 212.579 1.00 23.85 37 SER A CA 1
ATOM 2227 C C . SER B 1 37 ? 162.271 176.946 212.432 1.00 33.97 37 SER A C 1
ATOM 2228 O O . SER B 1 37 ? 162.223 175.733 212.273 1.00 43.19 37 SER A O 1
ATOM 2231 N N . VAL B 1 38 ? 163.387 177.658 212.516 1.00 31.74 38 VAL A N 1
ATOM 2232 C CA . VAL B 1 38 ? 164.701 177.028 212.437 1.00 27.74 38 VAL A CA 1
ATOM 2233 C C . VAL B 1 38 ? 165.149 176.504 213.796 1.00 32.91 38 VAL A C 1
ATOM 2234 O O . VAL B 1 38 ? 165.675 175.394 213.895 1.00 42.71 38 VAL A O 1
ATOM 2238 N N . GLY B 1 39 ? 164.943 177.281 214.854 1.00 24.21 39 GLY A N 1
ATOM 2239 C CA . GLY B 1 39 ? 165.370 176.883 216.180 1.00 21.61 39 GLY A CA 1
ATOM 2240 C C . GLY B 1 39 ? 166.089 177.996 216.909 1.00 30.43 39 GLY A C 1
ATOM 2241 O O . GLY B 1 39 ? 165.667 179.154 216.850 1.00 37.90 39 GLY A O 1
ATOM 2242 N N . LEU B 1 40 ? 167.177 177.664 217.597 1.00 26.85 40 LEU A N 1
ATOM 2243 C CA . LEU B 1 40 ? 167.978 178.663 218.302 1.00 27.91 40 LEU A CA 1
ATOM 2244 C C . LEU B 1 40 ? 168.747 179.480 217.276 1.00 25.61 40 LEU A C 1
ATOM 2245 O O . LEU B 1 40 ? 169.721 179.007 216.688 1.00 34.69 40 LEU A O 1
ATOM 2250 N N . PHE B 1 41 ? 168.307 180.713 217.050 1.00 25.52 41 PHE A N 1
ATOM 2251 C CA . PHE B 1 41 ? 168.887 181.593 216.048 1.00 22.34 41 PHE A CA 1
ATOM 2252 C C . PHE B 1 41 ? 169.412 182.846 216.732 1.00 28.14 41 PHE A C 1
ATOM 2253 O O . PHE B 1 41 ? 168.715 183.442 217.558 1.00 33.47 41 PHE A O 1
ATOM 2261 N N . LYS B 1 42 ? 170.636 183.242 216.389 1.00 25.93 42 LYS A N 1
ATOM 2262 C CA . LYS B 1 42 ? 171.286 184.379 217.018 1.00 24.33 42 LYS A CA 1
ATOM 2263 C C . LYS B 1 42 ? 171.849 185.317 215.961 1.00 25.79 42 LYS A C 1
ATOM 2264 O O . LYS B 1 42 ? 172.284 184.884 214.891 1.00 33.23 42 LYS A O 1
ATOM 2270 N N . ASN B 1 43 ? 171.826 186.613 216.278 1.00 27.66 43 ASN A N 1
ATOM 2271 C CA . ASN B 1 43 ? 172.413 187.664 215.447 1.00 25.60 43 ASN A CA 1
ATOM 2272 C C . ASN B 1 43 ? 171.789 187.693 214.049 1.00 30.65 43 ASN A C 1
ATOM 2273 O O . ASN B 1 43 ? 172.473 187.589 213.031 1.00 40.53 43 ASN A O 1
ATOM 2278 N N . LEU B 1 44 ? 170.469 187.848 214.016 1.00 21.91 44 LEU A N 1
ATOM 2279 C CA . LEU B 1 44 ? 169.765 187.993 212.748 1.00 21.21 44 LEU A CA 1
ATOM 2280 C C . LEU B 1 44 ? 169.910 189.421 212.242 1.00 29.51 44 LEU A C 1
ATOM 2281 O O . LEU B 1 44 ? 169.641 190.378 212.974 1.00 41.98 44 LEU A O 1
ATOM 2286 N N . ALA B 1 45 ? 170.330 189.566 210.987 1.00 23.32 45 ALA A N 1
ATOM 2287 C CA . ALA B 1 45 ? 170.584 190.873 210.395 1.00 22.08 45 ALA A CA 1
ATOM 2288 C C . ALA B 1 45 ? 169.948 190.948 209.016 1.00 27.20 45 ALA A C 1
ATOM 2289 O O . ALA B 1 45 ? 169.984 189.974 208.260 1.00 32.85 45 ALA A O 1
ATOM 2291 N N . ILE B 1 46 ? 169.373 192.103 208.696 1.00 32.11 46 ILE A N 1
ATOM 2292 C CA . ILE B 1 46 ? 168.794 192.374 207.384 1.00 28.55 46 ILE A CA 1
ATOM 2293 C C . ILE B 1 46 ? 169.547 193.540 206.766 1.00 32.40 46 ILE A C 1
ATOM 2294 O O . ILE B 1 46 ? 169.730 194.580 207.411 1.00 40.87 46 ILE A O 1
ATOM 2299 N N . ALA B 1 47 ? 169.985 193.377 205.520 1.00 26.33 47 ALA A N 1
ATOM 2300 C CA . ALA B 1 47 ? 170.795 194.387 204.857 1.00 30.99 47 ALA A CA 1
ATOM 2301 C C . ALA B 1 47 ? 170.191 194.734 203.506 1.00 34.80 47 ALA A C 1
ATOM 2302 O O . ALA B 1 47 ? 169.695 193.857 202.794 1.00 42.45 47 ALA A O 1
ATOM 2304 N N . ASN B 1 48 ? 170.237 196.018 203.161 1.00 35.81 48 ASN A N 1
ATOM 2305 C CA . ASN B 1 48 ? 169.772 196.515 201.873 1.00 30.27 48 ASN A CA 1
ATOM 2306 C C . ASN B 1 48 ? 170.880 197.330 201.222 1.00 41.57 48 ASN A C 1
ATOM 2307 O O . ASN B 1 48 ? 171.476 198.199 201.865 1.00 45.89 48 ASN A O 1
ATOM 2312 N N . ASP B 1 49 ? 171.154 197.044 199.950 1.00 40.87 49 ASP A N 1
ATOM 2313 C CA . ASP B 1 49 ? 172.164 197.757 199.177 1.00 38.03 49 ASP A CA 1
ATOM 2314 C C . ASP B 1 49 ? 171.540 198.206 197.866 1.00 43.28 49 ASP A C 1
ATOM 2315 O O . ASP B 1 49 ? 171.004 197.383 197.119 1.00 48.25 49 ASP A O 1
ATOM 2320 N N . LYS B 1 50 ? 171.621 199.502 197.581 1.00 38.66 50 LYS A N 1
ATOM 2321 C CA . LYS B 1 50 ? 171.035 200.084 196.383 1.00 37.12 50 LYS A CA 1
ATOM 2322 C C . LYS B 1 50 ? 172.121 200.706 195.517 1.00 41.39 50 LYS A C 1
ATOM 2323 O O . LYS B 1 50 ? 173.094 201.268 196.030 1.00 47.31 50 LYS A O 1
ATOM 2329 N N . THR B 1 51 ? 171.950 200.597 194.203 1.00 35.86 51 THR A N 1
ATOM 2330 C CA . THR B 1 51 ? 172.901 201.111 193.228 1.00 34.10 51 THR A CA 1
ATOM 2331 C C . THR B 1 51 ? 172.194 202.075 192.286 1.00 35.09 51 THR A C 1
ATOM 2332 O O . THR B 1 51 ? 171.063 201.823 191.861 1.00 39.04 51 THR A O 1
ATOM 2336 N N . PHE B 1 52 ? 172.864 203.178 191.963 1.00 34.84 52 PHE A N 1
ATOM 2337 C CA . PHE B 1 52 ? 172.311 204.214 191.107 1.00 29.32 52 PHE A CA 1
ATOM 2338 C C . PHE B 1 52 ? 173.251 204.496 189.943 1.00 33.69 52 PHE A C 1
ATOM 2339 O O . PHE B 1 52 ? 174.464 204.290 190.028 1.00 40.92 52 PHE A O 1
ATOM 2347 N N . GLN B 1 53 ? 172.668 204.970 188.845 1.00 34.24 53 GLN A N 1
ATOM 2348 C CA . GLN B 1 53 ? 173.410 205.391 187.665 1.00 33.55 53 GLN A CA 1
ATOM 2349 C C . GLN B 1 53 ? 173.105 206.857 187.399 1.00 37.18 53 GLN A C 1
ATOM 2350 O O . GLN B 1 53 ? 171.938 207.231 187.245 1.00 43.41 53 GLN A O 1
ATOM 2356 N N . ASP B 1 54 ? 174.147 207.681 187.339 1.00 33.22 54 ASP A N 1
ATOM 2357 C CA . ASP B 1 54 ? 173.999 209.126 187.251 1.00 34.39 54 ASP A CA 1
ATOM 2358 C C . ASP B 1 54 ? 174.485 209.643 185.905 1.00 38.32 54 ASP A C 1
ATOM 2359 O O . ASP B 1 54 ? 175.483 209.157 185.363 1.00 44.39 54 ASP A O 1
ATOM 2364 N N . LEU B 1 55 ? 173.772 210.631 185.372 1.00 32.26 55 LEU A N 1
ATOM 2365 C CA . LEU B 1 55 ? 174.192 211.370 184.190 1.00 31.50 55 LEU A CA 1
ATOM 2366 C C . LEU B 1 55 ? 174.673 212.747 184.626 1.00 38.53 55 LEU A C 1
ATOM 2367 O O . LEU B 1 55 ? 173.957 213.461 185.334 1.00 41.37 55 LEU A O 1
ATOM 2372 N N . ASN B 1 56 ? 175.879 213.114 184.207 1.00 37.98 56 ASN A N 1
ATOM 2373 C CA . ASN B 1 56 ? 176.529 214.329 184.670 1.00 28.32 56 ASN A CA 1
ATOM 2374 C C . ASN B 1 56 ? 176.836 215.247 183.495 1.00 34.78 56 ASN A C 1
ATOM 2375 O O . ASN B 1 56 ? 177.041 214.791 182.367 1.00 42.57 56 ASN A O 1
ATOM 2380 N N . GLN B 1 57 ? 176.867 216.550 183.771 1.00 38.77 57 GLN A N 1
ATOM 2381 C CA . GLN B 1 57 ? 177.206 217.544 182.765 1.00 39.92 57 GLN A CA 1
ATOM 2382 C C . GLN B 1 57 ? 178.145 218.577 183.372 1.00 43.55 57 GLN A C 1
ATOM 2383 O O . GLN B 1 57 ? 178.144 218.804 184.584 1.00 47.87 57 GLN A O 1
ATOM 2389 N N . GLY B 1 58 ? 178.945 219.199 182.517 1.00 46.35 58 GLY A N 1
ATOM 2390 C CA . GLY B 1 58 ? 179.832 220.263 182.937 1.00 44.08 58 GLY A CA 1
ATOM 2391 C C . GLY B 1 58 ? 181.150 219.753 183.493 1.00 48.06 58 GLY A C 1
ATOM 2392 O O . GLY B 1 58 ? 181.365 218.555 183.674 1.00 49.94 58 GLY A O 1
ATOM 2393 N N . VAL B 1 59 ? 182.050 220.700 183.762 1.00 48.86 59 VAL A N 1
ATOM 2394 C CA . VAL B 1 59 ? 183.346 220.357 184.337 1.00 48.05 59 VAL A CA 1
ATOM 2395 C C . VAL B 1 59 ? 183.182 219.854 185.766 1.00 50.20 59 VAL A C 1
ATOM 2396 O O . VAL B 1 59 ? 183.867 218.918 186.191 1.00 51.28 59 VAL A O 1
ATOM 2400 N N . THR B 1 60 ? 182.275 220.464 186.525 1.00 49.66 60 THR A N 1
ATOM 2401 C CA . THR B 1 60 ? 182.048 220.089 187.915 1.00 47.55 60 THR A CA 1
ATOM 2402 C C . THR B 1 60 ? 181.131 218.882 188.066 1.00 49.42 60 THR A C 1
ATOM 2403 O O . THR B 1 60 ? 180.878 218.459 189.200 1.00 54.60 60 THR A O 1
ATOM 2407 N N . GLN B 1 61 ? 180.629 218.330 186.960 1.00 45.99 61 GLN A N 1
ATOM 2408 C CA . GLN B 1 61 ? 179.814 217.119 186.968 1.00 42.89 61 GLN A CA 1
ATOM 2409 C C . GLN B 1 61 ? 178.547 217.276 187.798 1.00 42.72 61 GLN A C 1
ATOM 2410 O O . GLN B 1 61 ? 178.380 216.600 188.818 1.00 46.83 61 GLN A O 1
ATOM 2416 N N . ASP B 1 62 ? 177.652 218.163 187.375 1.00 39.46 62 ASP A N 1
ATOM 2417 C CA . ASP B 1 62 ? 176.356 218.344 188.017 1.00 40.14 62 ASP A CA 1
ATOM 2418 C C . ASP B 1 62 ? 175.405 217.260 187.523 1.00 46.04 62 ASP A C 1
ATOM 2419 O O . ASP B 1 62 ? 175.189 217.124 186.314 1.00 52.58 62 ASP A O 1
ATOM 2424 N N . THR B 1 63 ? 174.840 216.498 188.455 1.00 40.08 63 THR A N 1
ATOM 2425 C CA . THR B 1 63 ? 173.938 215.412 188.095 1.00 32.56 63 THR A CA 1
ATOM 2426 C C . THR B 1 63 ? 172.611 215.970 187.590 1.00 36.38 63 THR A C 1
ATOM 2427 O O . THR B 1 63 ? 172.010 216.838 188.226 1.00 42.52 63 THR A O 1
ATOM 2431 N N . VAL B 1 64 ? 172.157 215.468 186.440 1.00 33.25 64 VAL A N 1
ATOM 2432 C CA . VAL B 1 64 ? 170.884 215.891 185.864 1.00 32.49 64 VAL A CA 1
ATOM 2433 C C . VAL B 1 64 ? 169.839 214.802 186.070 1.00 38.41 64 VAL A C 1
ATOM 2434 O O . VAL B 1 64 ? 168.640 215.090 186.153 1.00 41.72 64 VAL A O 1
ATOM 2438 N N . HIS B 1 65 ? 170.281 213.550 186.149 1.00 30.19 65 HIS A N 1
ATOM 2439 C CA . HIS B 1 65 ? 169.365 212.434 186.324 1.00 26.38 65 HIS A CA 1
ATOM 2440 C C . HIS B 1 65 ? 170.065 211.322 187.088 1.00 32.97 65 HIS A C 1
ATOM 2441 O O . HIS B 1 65 ? 171.287 211.174 187.015 1.00 34.58 65 HIS A O 1
ATOM 2448 N N . SER B 1 66 ? 169.274 210.543 187.823 1.00 35.73 66 SER A N 1
ATOM 2449 C CA . SER B 1 66 ? 169.773 209.393 188.563 1.00 29.84 66 SER A CA 1
ATOM 2450 C C . SER B 1 66 ? 168.756 208.269 188.459 1.00 34.20 66 SER A C 1
ATOM 2451 O O . SER B 1 66 ? 167.567 208.483 188.714 1.00 41.05 66 SER A O 1
ATOM 2454 N N . GLN B 1 67 ? 169.221 207.079 188.089 1.00 31.94 67 GLN A N 1
ATOM 2455 C CA . GLN B 1 67 ? 168.352 205.934 187.851 1.00 31.14 67 GLN A CA 1
ATOM 2456 C C . GLN B 1 67 ? 168.804 204.766 188.710 1.00 39.52 67 GLN A C 1
ATOM 2457 O O . GLN B 1 67 ? 169.986 204.409 188.701 1.00 47.51 67 GLN A O 1
ATOM 2463 N N . LYS B 1 68 ? 167.869 204.172 189.448 1.00 34.41 68 LYS A N 1
ATOM 2464 C CA . LYS B 1 68 ? 168.185 202.987 190.233 1.00 32.88 68 LYS A CA 1
ATOM 2465 C C . LYS B 1 68 ? 168.421 201.793 189.317 1.00 35.61 68 LYS A C 1
ATOM 2466 O O . LYS B 1 68 ? 167.667 201.557 188.370 1.00 41.27 68 LYS A O 1
ATOM 2472 N N . THR B 1 69 ? 169.474 201.034 189.609 1.00 36.19 69 THR A N 1
ATOM 2473 C CA . THR B 1 69 ? 169.831 199.871 188.812 1.00 36.83 69 THR A CA 1
ATOM 2474 C C . THR B 1 69 ? 169.687 198.558 189.566 1.00 41.44 69 THR A C 1
ATOM 2475 O O . THR B 1 69 ? 169.884 197.495 188.966 1.00 46.39 69 THR A O 1
ATOM 2479 N N . GLY B 1 70 ? 169.362 198.593 190.855 1.00 44.86 70 GLY A N 1
ATOM 2480 C CA . GLY B 1 70 ? 169.112 197.372 191.590 1.00 44.64 70 GLY A CA 1
ATOM 2481 C C . GLY B 1 70 ? 169.178 197.523 193.094 1.00 44.10 70 GLY A C 1
ATOM 2482 O O . GLY B 1 70 ? 170.037 198.238 193.616 1.00 48.67 70 GLY A O 1
ATOM 2483 N N . ASP B 1 71 ? 168.271 196.855 193.802 1.00 41.63 71 ASP A N 1
ATOM 2484 C CA . ASP B 1 71 ? 168.312 196.761 195.255 1.00 42.95 71 ASP A CA 1
ATOM 2485 C C . ASP B 1 71 ? 168.361 195.296 195.668 1.00 44.46 71 ASP A C 1
ATOM 2486 O O . ASP B 1 71 ? 167.760 194.437 195.013 1.00 49.86 71 ASP A O 1
ATOM 2491 N N . ASN B 1 72 ? 169.114 195.008 196.726 1.00 36.86 72 ASN A N 1
ATOM 2492 C CA . ASN B 1 72 ? 169.375 193.639 197.146 1.00 38.33 72 ASN A CA 1
ATOM 2493 C C . ASN B 1 72 ? 169.099 193.504 198.633 1.00 38.90 72 ASN A C 1
ATOM 2494 O O . ASN B 1 72 ? 169.459 194.387 199.416 1.00 43.77 72 ASN A O 1
ATOM 2499 N N . TRP B 1 73 ? 168.466 192.400 199.019 1.00 28.80 73 TRP A N 1
ATOM 2500 C CA . TRP B 1 73 ? 168.159 192.105 200.411 1.00 25.82 73 TRP A CA 1
ATOM 2501 C C . TRP B 1 73 ? 168.877 190.827 200.819 1.00 29.67 73 TRP A C 1
ATOM 2502 O O . TRP B 1 73 ? 168.874 189.846 200.071 1.00 38.19 73 TRP A O 1
ATOM 2513 N N . THR B 1 74 ? 169.494 190.845 201.998 1.00 26.74 74 THR A N 1
ATOM 2514 C CA . THR B 1 74 ? 170.279 189.723 202.492 1.00 24.63 74 THR A CA 1
ATOM 2515 C C . THR B 1 74 ? 169.938 189.462 203.952 1.00 28.65 74 THR A C 1
ATOM 2516 O O . THR B 1 74 ? 169.828 190.399 204.747 1.00 36.26 74 THR A O 1
ATOM 2520 N N . ILE B 1 75 ? 169.769 188.187 204.297 1.00 22.76 75 ILE A N 1
ATOM 2521 C CA . ILE B 1 75 ? 169.425 187.762 205.649 1.00 25.00 75 ILE A CA 1
ATOM 2522 C C . ILE B 1 75 ? 170.500 186.794 206.123 1.00 28.49 75 ILE A C 1
ATOM 2523 O O . ILE B 1 75 ? 170.850 185.851 205.403 1.00 39.49 75 ILE A O 1
ATOM 2528 N N . SER B 1 76 ? 171.026 187.025 207.324 1.00 24.12 76 SER A N 1
ATOM 2529 C CA . SER B 1 76 ? 172.096 186.206 207.877 1.00 24.54 76 SER A CA 1
ATOM 2530 C C . SER B 1 76 ? 171.871 185.979 209.366 1.00 25.69 76 SER A C 1
ATOM 2531 O O . SER B 1 76 ? 171.151 186.729 210.027 1.00 33.86 76 SER A O 1
ATOM 2534 N N . GLY B 1 77 ? 172.498 184.931 209.887 1.00 23.63 77 GLY A N 1
ATOM 2535 C CA . GLY B 1 77 ? 172.370 184.601 211.295 1.00 16.38 77 GLY A CA 1
ATOM 2536 C C . GLY B 1 77 ? 173.193 183.377 211.630 1.00 24.69 77 GLY A C 1
ATOM 2537 O O . GLY B 1 77 ? 173.914 182.832 210.789 1.00 38.66 77 GLY A O 1
ATOM 2538 N N . ASN B 1 78 ? 173.074 182.949 212.887 1.00 25.38 78 ASN A N 1
ATOM 2539 C CA . ASN B 1 78 ? 173.788 181.787 213.407 1.00 19.79 78 ASN A CA 1
ATOM 2540 C C . ASN B 1 78 ? 172.789 180.839 214.056 1.00 25.03 78 ASN A C 1
ATOM 2541 O O . ASN B 1 78 ? 171.973 181.264 214.878 1.00 36.57 78 ASN A O 1
ATOM 2546 N N . GLY B 1 79 ? 172.862 179.559 213.700 1.00 20.02 79 GLY A N 1
ATOM 2547 C CA . GLY B 1 79 ? 171.985 178.538 214.254 1.00 23.49 79 GLY A CA 1
ATOM 2548 C C . GLY B 1 79 ? 172.775 177.544 215.091 1.00 30.19 79 GLY A C 1
ATOM 2549 O O . GLY B 1 79 ? 173.838 177.081 214.678 1.00 35.38 79 GLY A O 1
ATOM 2550 N N . TYR B 1 80 ? 172.225 177.210 216.256 1.00 29.94 80 TYR A N 1
ATOM 2551 C CA . TYR B 1 80 ? 172.905 176.398 217.259 1.00 24.90 80 TYR A CA 1
ATOM 2552 C C . TYR B 1 80 ? 172.212 175.057 217.470 1.00 30.91 80 TYR A C 1
ATOM 2553 O O . TYR B 1 80 ? 172.094 174.577 218.598 1.00 42.06 80 TYR A O 1
ATOM 2562 N N . GLU B 1 81 ? 171.741 174.429 216.396 1.00 36.23 81 GLU A N 1
ATOM 2563 C CA . GLU B 1 81 ? 171.031 173.159 216.503 1.00 28.97 81 GLU A CA 1
ATOM 2564 C C . GLU B 1 81 ? 171.355 172.297 215.295 1.00 32.06 81 GLU A C 1
ATOM 2565 O O . GLU B 1 81 ? 171.240 172.755 214.155 1.00 38.57 81 GLU A O 1
ATOM 2571 N N . TYR B 1 82 ? 171.749 171.050 215.544 1.00 26.94 82 TYR A N 1
ATOM 2572 C CA . TYR B 1 82 ? 172.122 170.113 214.489 1.00 29.47 82 TYR A CA 1
ATOM 2573 C C . TYR B 1 82 ? 171.135 168.953 214.496 1.00 34.78 82 TYR A C 1
ATOM 2574 O O . TYR B 1 82 ? 171.335 167.956 215.193 1.00 40.50 82 TYR A O 1
ATOM 2583 N N . ASN B 1 83 ? 170.071 169.087 213.714 1.00 31.60 83 ASN A N 1
ATOM 2584 C CA . ASN B 1 83 ? 169.064 168.050 213.538 1.00 30.54 83 ASN A CA 1
ATOM 2585 C C . ASN B 1 83 ? 168.771 167.943 212.045 1.00 33.18 83 ASN A C 1
ATOM 2586 O O . ASN B 1 83 ? 169.257 168.779 211.275 1.00 36.43 83 ASN A O 1
ATOM 2591 N N . PRO B 1 84 ? 168.029 166.928 211.586 1.00 33.54 84 PRO A N 1
ATOM 2592 C CA . PRO B 1 84 ? 167.778 166.818 210.137 1.00 31.01 84 PRO A CA 1
ATOM 2593 C C . PRO B 1 84 ? 167.159 168.061 209.516 1.00 32.25 84 PRO A C 1
ATOM 2594 O O . PRO B 1 84 ? 167.520 168.412 208.386 1.00 37.92 84 PRO A O 1
ATOM 2598 N N . ARG B 1 85 ? 166.251 168.742 210.218 1.00 33.62 85 ARG A N 1
ATOM 2599 C CA . ARG B 1 85 ? 165.606 169.921 209.646 1.00 29.87 85 ARG A CA 1
ATOM 2600 C C . ARG B 1 85 ? 166.614 171.032 209.374 1.00 34.36 85 ARG A C 1
ATOM 2601 O O . ARG B 1 85 ? 166.643 171.604 208.279 1.00 40.34 85 ARG A O 1
ATOM 2609 N N . THR B 1 86 ? 167.456 171.349 210.360 1.00 29.82 86 THR A N 1
ATOM 2610 C CA . THR B 1 86 ? 168.414 172.435 210.189 1.00 21.56 86 THR A CA 1
ATOM 2611 C C . THR B 1 86 ? 169.492 172.085 209.172 1.00 24.53 86 THR A C 1
ATOM 2612 O O . THR B 1 86 ? 169.927 172.955 208.411 1.00 37.70 86 THR A O 1
ATOM 2616 N N . ILE B 1 87 ? 169.936 170.827 209.140 1.00 25.32 87 ILE A N 1
ATOM 2617 C CA . ILE B 1 87 ? 170.917 170.419 208.139 1.00 27.84 87 ILE A CA 1
ATOM 2618 C C . ILE B 1 87 ? 170.323 170.516 206.739 1.00 31.72 87 ILE A C 1
ATOM 2619 O O . ILE B 1 87 ? 170.981 170.988 205.803 1.00 40.32 87 ILE A O 1
ATOM 2624 N N . MET B 1 88 ? 169.072 170.082 206.571 1.00 29.01 88 MET A N 1
ATOM 2625 C CA . MET B 1 88 ? 168.417 170.202 205.273 1.00 18.67 88 MET A CA 1
ATOM 2626 C C . MET B 1 88 ? 168.251 171.662 204.872 1.00 27.46 88 MET A C 1
ATOM 2627 O O . MET B 1 88 ? 168.404 172.010 203.697 1.00 36.71 88 MET A O 1
ATOM 2632 N N . TYR B 1 89 ? 167.925 172.530 205.834 1.00 32.54 89 TYR A N 1
ATOM 2633 C CA . TYR B 1 89 ? 167.837 173.959 205.546 1.00 25.52 89 TYR A CA 1
ATOM 2634 C C . TYR B 1 89 ? 169.183 174.510 205.091 1.00 32.73 89 TYR A C 1
ATOM 2635 O O . TYR B 1 89 ? 169.262 175.260 204.113 1.00 39.63 89 TYR A O 1
ATOM 2644 N N . ALA B 1 90 ? 170.255 174.146 205.798 1.00 33.82 90 ALA A N 1
ATOM 2645 C CA . ALA B 1 90 ? 171.588 174.628 205.451 1.00 27.62 90 ALA A CA 1
ATOM 2646 C C . ALA B 1 90 ? 172.058 174.108 204.103 1.00 30.34 90 ALA A C 1
ATOM 2647 O O . ALA B 1 90 ? 172.832 174.790 203.425 1.00 36.91 90 ALA A O 1
ATOM 2649 N N . LEU B 1 91 ? 171.611 172.921 203.699 1.00 29.07 91 LEU A N 1
ATOM 2650 C CA . LEU B 1 91 ? 171.994 172.360 202.411 1.00 25.83 91 LEU A CA 1
ATOM 2651 C C . LEU B 1 91 ? 171.157 172.889 201.254 1.00 34.52 91 LEU A C 1
ATOM 2652 O O . LEU B 1 91 ? 171.409 172.509 200.107 1.00 43.32 91 LEU A O 1
ATOM 2657 N N . GLY B 1 92 ? 170.177 173.749 201.520 1.00 28.87 92 GLY A N 1
ATOM 2658 C CA . GLY B 1 92 ? 169.331 174.260 200.460 1.00 22.54 92 GLY A CA 1
ATOM 2659 C C . GLY B 1 92 ? 168.184 173.354 200.075 1.00 32.24 92 GLY A C 1
ATOM 2660 O O . GLY B 1 92 ? 167.683 173.449 198.952 1.00 45.19 92 GLY A O 1
ATOM 2661 N N . GLN B 1 93 ? 167.755 172.476 200.973 1.00 39.73 93 GLN A N 1
ATOM 2662 C CA . GLN B 1 93 ? 166.671 171.541 200.717 1.00 31.72 93 GLN A CA 1
ATOM 2663 C C . GLN B 1 93 ? 165.484 171.852 201.620 1.00 37.66 93 GLN A C 1
ATOM 2664 O O . GLN B 1 93 ? 165.576 172.646 202.559 1.00 47.95 93 GLN A O 1
ATOM 2670 N N . ALA B 1 94 ? 164.357 171.211 201.323 1.00 39.20 94 ALA A N 1
ATOM 2671 C CA . ALA B 1 94 ? 163.110 171.448 202.048 1.00 40.09 94 ALA A CA 1
ATOM 2672 C C . ALA B 1 94 ? 163.209 170.792 203.418 1.00 40.14 94 ALA A C 1
ATOM 2673 O O . ALA B 1 94 ? 162.895 169.616 203.597 1.00 47.17 94 ALA A O 1
ATOM 2675 N N . GLY B 1 95 ? 163.643 171.573 204.405 1.00 28.76 95 GLY A N 1
ATOM 2676 C CA . GLY B 1 95 ? 163.825 171.072 205.752 1.00 30.58 95 GLY A CA 1
ATOM 2677 C C . GLY B 1 95 ? 162.590 171.026 206.616 1.00 34.26 95 GLY A C 1
ATOM 2678 O O . GLY B 1 95 ? 162.630 170.434 207.697 1.00 37.38 95 GLY A O 1
ATOM 2679 N N . PHE B 1 96 ? 161.486 171.633 206.177 1.00 42.64 96 PHE A N 1
ATOM 2680 C CA . PHE B 1 96 ? 160.275 171.637 206.990 1.00 39.56 96 PHE A CA 1
ATOM 2681 C C . PHE B 1 96 ? 159.570 170.289 206.974 1.00 45.68 96 PHE A C 1
ATOM 2682 O O . PHE B 1 96 ? 158.658 170.069 207.777 1.00 47.28 96 PHE A O 1
ATOM 2690 N N . THR B 1 97 ? 159.969 169.383 206.077 1.00 44.61 97 THR A N 1
ATOM 2691 C CA . THR B 1 97 ? 159.367 168.054 206.047 1.00 43.90 97 THR A CA 1
ATOM 2692 C C . THR B 1 97 ? 159.801 167.221 207.247 1.00 50.17 97 THR A C 1
ATOM 2693 O O . THR B 1 97 ? 159.030 166.393 207.748 1.00 47.70 97 THR A O 1
ATOM 2697 N N . ALA B 1 98 ? 161.027 167.423 207.723 1.00 57.52 98 ALA A N 1
ATOM 2698 C CA . ALA B 1 98 ? 161.548 166.686 208.861 1.00 52.95 98 ALA A CA 1
ATOM 2699 C C . ALA B 1 98 ? 161.075 167.321 210.169 1.00 57.91 98 ALA A C 1
ATOM 2700 O O . ALA B 1 98 ? 160.407 168.358 210.182 1.00 54.61 98 ALA A O 1
ATOM 2702 N N . ASP B 1 99 ? 161.429 166.692 211.288 1.00 69.54 99 ASP A N 1
ATOM 2703 C CA . ASP B 1 99 ? 161.027 167.163 212.603 1.00 70.85 99 ASP A CA 1
ATOM 2704 C C . ASP B 1 99 ? 162.232 167.216 213.532 1.00 70.74 99 ASP A C 1
ATOM 2705 O O . ASP B 1 99 ? 163.074 166.310 213.516 1.00 67.63 99 ASP A O 1
ATOM 2710 N N . PRO B 1 100 ? 162.343 168.264 214.358 1.00 66.45 100 PRO A N 1
ATOM 2711 C CA . PRO B 1 100 ? 163.485 168.354 215.277 1.00 66.18 100 PRO A CA 1
ATOM 2712 C C . PRO B 1 100 ? 163.291 167.610 216.586 1.00 69.88 100 PRO A C 1
ATOM 2713 O O . PRO B 1 100 ? 164.282 167.373 217.289 1.00 69.08 100 PRO A O 1
ATOM 2717 N N . THR B 1 101 ? 162.060 167.238 216.937 1.00 75.88 101 THR A N 1
ATOM 2718 C CA . THR B 1 101 ? 161.773 166.568 218.200 1.00 74.11 101 THR A CA 1
ATOM 2719 C C . THR B 1 101 ? 161.497 165.078 218.021 1.00 74.43 101 THR A C 1
ATOM 2720 O O . THR B 1 101 ? 160.799 164.477 218.843 1.00 75.40 101 THR A O 1
ATOM 2724 N N . ALA B 1 102 ? 162.029 164.472 216.964 1.00 78.13 102 ALA A N 1
ATOM 2725 C CA . ALA B 1 102 ? 161.838 163.052 216.733 1.00 81.35 102 ALA A CA 1
ATOM 2726 C C . ALA B 1 102 ? 162.622 162.232 217.757 1.00 83.63 102 ALA A C 1
ATOM 2727 O O . ALA B 1 102 ? 163.540 162.724 218.418 1.00 82.24 102 ALA A O 1
ATOM 2729 N N . ALA B 1 103 ? 162.244 160.964 217.882 1.00 82.06 103 ALA A N 1
ATOM 2730 C CA . ALA B 1 103 ? 162.875 160.063 218.833 1.00 80.20 103 ALA A CA 1
ATOM 2731 C C . ALA B 1 103 ? 163.908 159.186 218.139 1.00 79.59 103 ALA A C 1
ATOM 2732 O O . ALA B 1 103 ? 163.854 158.962 216.927 1.00 77.99 103 ALA A O 1
ATOM 2734 N N . ARG B 1 104 ? 164.824 158.590 218.925 1.00 72.01 104 ARG A N 1
ATOM 2735 C CA . ARG B 1 104 ? 165.823 157.607 218.399 1.00 70.08 104 ARG A CA 1
ATOM 2736 C C . ARG B 1 104 ? 165.539 156.275 219.110 1.00 70.49 104 ARG A C 1
ATOM 2737 O O . ARG B 1 104 ? 165.546 156.290 220.346 1.00 71.62 104 ARG A O 1
ATOM 2745 N N . THR B 1 105 ? 165.329 155.166 218.393 1.00 68.78 105 THR A N 1
ATOM 2746 C CA . THR B 1 105 ? 164.846 153.900 219.020 1.00 67.96 105 THR A CA 1
ATOM 2747 C C . THR B 1 105 ? 165.752 153.200 220.047 1.00 67.80 105 THR A C 1
ATOM 2748 O O . THR B 1 105 ? 165.197 152.849 221.097 1.00 71.34 105 THR A O 1
ATOM 2752 N N . ARG B 1 106 ? 167.047 152.997 219.802 1.00 68.47 106 ARG A N 1
ATOM 2753 C CA . ARG B 1 106 ? 167.937 152.220 220.726 1.00 68.75 106 ARG A CA 1
ATOM 2754 C C . ARG B 1 106 ? 167.441 150.792 221.041 1.00 70.83 106 ARG A C 1
ATOM 2755 O O . ARG B 1 106 ? 166.818 150.636 222.099 1.00 73.34 106 ARG A O 1
ATOM 2763 N N . ALA B 1 107 ? 167.765 149.776 220.221 1.00 73.81 107 ALA A N 1
ATOM 2764 C CA . ALA B 1 107 ? 167.427 148.354 220.444 1.00 74.29 107 ALA A CA 1
ATOM 2765 C C . ALA B 1 107 ? 168.585 147.710 221.200 1.00 78.61 107 ALA A C 1
ATOM 2766 O O . ALA B 1 107 ? 169.662 148.294 221.170 1.00 80.97 107 ALA A O 1
ATOM 2768 N N . VAL B 1 108 ? 168.376 146.564 221.849 1.00 80.33 108 VAL A N 1
ATOM 2769 C CA . VAL B 1 108 ? 169.379 145.913 222.680 1.00 78.67 108 VAL A CA 1
ATOM 2770 C C . VAL B 1 108 ? 169.710 144.555 222.080 1.00 79.88 108 VAL A C 1
ATOM 2771 O O . VAL B 1 108 ? 168.809 143.799 221.698 1.00 81.15 108 VAL A O 1
ATOM 2775 N N . VAL B 1 109 ? 171.000 144.250 221.996 1.00 80.58 109 VAL A N 1
ATOM 2776 C CA . VAL B 1 109 ? 171.459 142.991 221.422 1.00 80.05 109 VAL A CA 1
ATOM 2777 C C . VAL B 1 109 ? 171.433 141.914 222.498 1.00 81.61 109 VAL A C 1
ATOM 2778 O O . VAL B 1 109 ? 171.946 142.112 223.606 1.00 80.46 109 VAL A O 1
ATOM 2782 N N . SER B 1 110 ? 170.831 140.769 222.176 1.00 87.20 110 SER A N 1
ATOM 2783 C CA . SER B 1 110 ? 170.682 139.669 223.120 1.00 87.41 110 SER A CA 1
ATOM 2784 C C . SER B 1 110 ? 171.517 138.449 222.748 1.00 87.94 110 SER A C 1
ATOM 2785 O O . SER B 1 110 ? 171.408 137.414 223.412 1.00 87.78 110 SER A O 1
ATOM 2788 N N . ALA B 1 111 ? 172.349 138.540 221.709 1.00 89.97 111 ALA A N 1
ATOM 2789 C CA . ALA B 1 111 ? 173.173 137.416 221.298 1.00 87.56 111 ALA A CA 1
ATOM 2790 C C . ALA B 1 111 ? 174.453 137.941 220.662 1.00 91.22 111 ALA A C 1
ATOM 2791 O O . ALA B 1 111 ? 174.380 138.831 219.800 1.00 93.07 111 ALA A O 1
ATOM 2793 N N . PRO B 1 112 ? 175.616 137.422 221.051 1.00 87.63 112 PRO A N 1
ATOM 2794 C CA . PRO B 1 112 ? 176.870 137.924 220.481 1.00 86.66 112 PRO A CA 1
ATOM 2795 C C . PRO B 1 112 ? 176.996 137.583 219.006 1.00 85.40 112 PRO A C 1
ATOM 2796 O O . PRO B 1 112 ? 176.499 136.558 218.533 1.00 84.48 112 PRO A O 1
ATOM 2800 N N . ALA B 1 113 ? 177.675 138.466 218.277 1.00 79.39 113 ALA A N 1
ATOM 2801 C CA . ALA B 1 113 ? 177.931 138.283 216.857 1.00 78.37 113 ALA A CA 1
ATOM 2802 C C . ALA B 1 113 ? 179.422 138.422 216.594 1.00 80.11 113 ALA A C 1
ATOM 2803 O O . ALA B 1 113 ? 180.077 139.312 217.144 1.00 80.33 113 ALA A O 1
ATOM 2805 N N . ALA B 1 114 ? 179.952 137.540 215.756 1.00 79.93 114 ALA A N 1
ATOM 2806 C CA . ALA B 1 114 ? 181.369 137.521 215.435 1.00 78.94 114 ALA A CA 1
ATOM 2807 C C . ALA B 1 114 ? 181.623 138.262 214.126 1.00 78.48 114 ALA A C 1
ATOM 2808 O O . ALA B 1 114 ? 180.701 138.709 213.440 1.00 79.83 114 ALA A O 1
ATOM 2810 N N . VAL B 1 115 ? 182.902 138.396 213.780 1.00 76.79 115 VAL A N 1
ATOM 2811 C CA . VAL B 1 115 ? 183.281 139.060 212.539 1.00 76.66 115 VAL A CA 1
ATOM 2812 C C . VAL B 1 115 ? 182.957 138.149 211.363 1.00 76.11 115 VAL A C 1
ATOM 2813 O O . VAL B 1 115 ? 183.241 136.944 211.392 1.00 78.28 115 VAL A O 1
ATOM 2817 N N . GLY B 1 116 ? 182.356 138.719 210.322 1.00 72.82 116 GLY A N 1
ATOM 2818 C CA . GLY B 1 116 ? 182.017 137.978 209.126 1.00 73.19 116 GLY A CA 1
ATOM 2819 C C . GLY B 1 116 ? 180.557 137.614 208.977 1.00 76.97 116 GLY A C 1
ATOM 2820 O O . GLY B 1 116 ? 180.163 137.149 207.901 1.00 80.15 116 GLY A O 1
ATOM 2821 N N . VAL B 1 117 ? 179.744 137.809 210.009 1.00 75.68 117 VAL A N 1
ATOM 2822 C CA . VAL B 1 117 ? 178.316 137.530 209.940 1.00 73.26 117 VAL A CA 1
ATOM 2823 C C . VAL B 1 117 ? 177.596 138.800 209.514 1.00 73.83 117 VAL A C 1
ATOM 2824 O O . VAL B 1 117 ? 178.137 139.907 209.603 1.00 76.77 117 VAL A O 1
ATOM 2828 N N . SER B 1 118 ? 176.364 138.639 209.035 1.00 75.68 118 SER A N 1
ATOM 2829 C CA . SER B 1 118 ? 175.533 139.763 208.619 1.00 74.33 118 SER A CA 1
ATOM 2830 C C . SER B 1 118 ? 174.138 139.677 209.225 1.00 73.61 118 SER A C 1
ATOM 2831 O O . SER B 1 118 ? 173.190 140.271 208.708 1.00 71.67 118 SER A O 1
ATOM 2834 N N . GLU B 1 119 ? 173.998 138.938 210.323 1.00 79.75 119 GLU A N 1
ATOM 2835 C CA . GLU B 1 119 ? 172.727 138.797 211.017 1.00 76.51 119 GLU A CA 1
ATOM 2836 C C . GLU B 1 119 ? 172.940 139.057 212.499 1.00 75.74 119 GLU A C 1
ATOM 2837 O O . GLU B 1 119 ? 173.991 138.721 213.049 1.00 77.83 119 GLU A O 1
ATOM 2843 N N . ILE B 1 120 ? 171.939 139.654 213.139 1.00 77.08 120 ILE A N 1
ATOM 2844 C CA . ILE B 1 120 ? 172.022 140.012 214.546 1.00 78.81 120 ILE A CA 1
ATOM 2845 C C . ILE B 1 120 ? 170.669 139.766 215.200 1.00 81.90 120 ILE A C 1
ATOM 2846 O O . ILE B 1 120 ? 169.620 139.835 214.549 1.00 82.58 120 ILE A O 1
ATOM 2851 N N . SER B 1 121 ? 170.698 139.458 216.493 1.00 86.67 121 SER A N 1
ATOM 2852 C CA . SER B 1 121 ? 169.498 139.171 217.269 1.00 85.63 121 SER A CA 1
ATOM 2853 C C . SER B 1 121 ? 169.302 140.276 218.298 1.00 86.22 121 SER A C 1
ATOM 2854 O O . SER B 1 121 ? 170.227 140.598 219.052 1.00 85.96 121 SER A O 1
ATOM 2857 N N . VAL B 1 122 ? 168.103 140.847 218.332 1.00 85.88 122 VAL A N 1
ATOM 2858 C CA . VAL B 1 122 ? 167.792 141.958 219.218 1.00 85.05 122 VAL A CA 1
ATOM 2859 C C . VAL B 1 122 ? 166.662 141.551 220.157 1.00 86.14 122 VAL A C 1
ATOM 2860 O O . VAL B 1 122 ? 166.017 140.519 219.984 1.00 87.12 122 VAL A O 1
ATOM 2864 N N . GLN B 1 123 ? 166.433 142.385 221.176 1.00 87.04 123 GLN A N 1
ATOM 2865 C CA . GLN B 1 123 ? 165.371 142.108 222.135 1.00 87.94 123 GLN A CA 1
ATOM 2866 C C . GLN B 1 123 ? 163.995 142.222 221.491 1.00 89.79 123 GLN A C 1
ATOM 2867 O O . GLN B 1 123 ? 163.154 141.329 221.642 1.00 88.14 123 GLN A O 1
ATOM 2873 N N . SER B 1 124 ? 163.749 143.312 220.767 1.00 88.97 124 SER A N 1
ATOM 2874 C CA . SER B 1 124 ? 162.457 143.532 220.134 1.00 87.74 124 SER A CA 1
ATOM 2875 C C . SER B 1 124 ? 162.632 144.521 218.993 1.00 86.81 124 SER A C 1
ATOM 2876 O O . SER B 1 124 ? 163.273 145.562 219.159 1.00 86.19 124 SER A O 1
ATOM 2879 N N . ALA B 1 125 ? 162.055 144.191 217.842 1.00 83.99 125 ALA A N 1
ATOM 2880 C CA . ALA B 1 125 ? 162.152 145.027 216.645 1.00 82.92 125 ALA A CA 1
ATOM 2881 C C . ALA B 1 125 ? 160.994 146.012 216.559 1.00 82.83 125 ALA A C 1
ATOM 2882 O O . ALA B 1 125 ? 160.270 146.060 215.566 1.00 82.37 125 ALA A O 1
ATOM 2884 N N . THR B 1 126 ? 160.806 146.816 217.604 1.00 87.76 126 THR A N 1
ATOM 2885 C CA . THR B 1 126 ? 159.752 147.821 217.629 1.00 89.53 126 THR A CA 1
ATOM 2886 C C . THR B 1 126 ? 160.349 149.179 217.283 1.00 87.97 126 THR A C 1
ATOM 2887 O O . THR B 1 126 ? 161.295 149.633 217.937 1.00 86.59 126 THR A O 1
ATOM 2891 N N . GLY B 1 127 ? 159.796 149.825 216.258 1.00 77.44 127 GLY A N 1
ATOM 2892 C CA . GLY B 1 127 ? 160.292 151.088 215.770 1.00 75.57 127 GLY A CA 1
ATOM 2893 C C . GLY B 1 127 ? 161.304 150.976 214.650 1.00 76.33 127 GLY A C 1
ATOM 2894 O O . GLY B 1 127 ? 161.648 151.993 214.039 1.00 77.07 127 GLY A O 1
ATOM 2895 N N . LEU B 1 128 ? 161.785 149.770 214.366 1.00 73.66 128 LEU A N 1
ATOM 2896 C CA . LEU B 1 128 ? 162.743 149.531 213.296 1.00 71.65 128 LEU A CA 1
ATOM 2897 C C . LEU B 1 128 ? 162.036 148.857 212.129 1.00 70.59 128 LEU A C 1
ATOM 2898 O O . LEU B 1 128 ? 161.310 147.876 212.320 1.00 73.54 128 LEU A O 1
ATOM 2903 N N . ALA B 1 129 ? 162.247 149.382 210.928 1.00 64.89 129 ALA A N 1
ATOM 2904 C CA . ALA B 1 129 ? 161.628 148.859 209.721 1.00 64.59 129 ALA A CA 1
ATOM 2905 C C . ALA B 1 129 ? 162.694 148.576 208.670 1.00 67.23 129 ALA A C 1
ATOM 2906 O O . ALA B 1 129 ? 163.870 148.902 208.837 1.00 69.68 129 ALA A O 1
ATOM 2908 N N . VAL B 1 130 ? 162.261 147.953 207.575 1.00 66.93 130 VAL A N 1
ATOM 2909 C CA . VAL B 1 130 ? 163.165 147.649 206.475 1.00 65.73 130 VAL A CA 1
ATOM 2910 C C . VAL B 1 130 ? 163.611 148.941 205.806 1.00 65.94 130 VAL A C 1
ATOM 2911 O O . VAL B 1 130 ? 162.801 149.839 205.540 1.00 65.69 130 VAL A O 1
ATOM 2915 N N . GLY B 1 131 ? 164.910 149.042 205.531 1.00 61.22 131 GLY A N 1
ATOM 2916 C CA . GLY B 1 131 ? 165.466 150.227 204.914 1.00 61.12 131 GLY A CA 1
ATOM 2917 C C . GLY B 1 131 ? 165.942 151.292 205.873 1.00 60.50 131 GLY A C 1
ATOM 2918 O O . GLY B 1 131 ? 166.430 152.334 205.420 1.00 59.79 131 GLY A O 1
ATOM 2919 N N . ASP B 1 132 ? 165.819 151.072 207.177 1.00 57.92 132 ASP A N 1
ATOM 2920 C CA . ASP B 1 132 ? 166.286 152.041 208.155 1.00 53.76 132 ASP A CA 1
ATOM 2921 C C . ASP B 1 132 ? 167.796 151.950 208.323 1.00 58.61 132 ASP A C 1
ATOM 2922 O O . ASP B 1 132 ? 168.427 150.952 207.962 1.00 61.85 132 ASP A O 1
ATOM 2927 N N . TRP B 1 133 ? 168.376 153.010 208.876 1.00 50.66 133 TRP A N 1
ATOM 2928 C CA . TRP B 1 133 ? 169.801 153.072 209.160 1.00 46.30 133 TRP A CA 1
ATOM 2929 C C . TRP B 1 133 ? 170.025 153.049 210.665 1.00 45.32 133 TRP A C 1
ATOM 2930 O O . TRP B 1 133 ? 169.335 153.746 211.415 1.00 53.58 133 TRP A O 1
ATOM 2941 N N . VAL B 1 134 ? 170.984 152.241 211.105 1.00 41.76 134 VAL A N 1
ATOM 2942 C CA . VAL B 1 134 ? 171.305 152.093 212.517 1.00 45.41 134 VAL A CA 1
ATOM 2943 C C . VAL B 1 134 ? 172.807 152.246 212.701 1.00 45.74 134 VAL A C 1
ATOM 2944 O O . VAL B 1 134 ? 173.594 151.819 211.849 1.00 54.13 134 VAL A O 1
ATOM 2948 N N . ILE B 1 135 ? 173.204 152.869 213.807 1.00 45.64 135 ILE A N 1
ATOM 2949 C CA . ILE B 1 135 ? 174.607 153.038 214.161 1.00 49.29 135 ILE A CA 1
ATOM 2950 C C . ILE B 1 135 ? 174.900 152.184 215.384 1.00 49.43 135 ILE A C 1
ATOM 2951 O O . ILE B 1 135 ? 174.232 152.316 216.417 1.00 54.77 135 ILE A O 1
ATOM 2956 N N . LEU B 1 136 ? 175.895 151.309 215.271 1.00 57.21 136 LEU A N 1
ATOM 2957 C CA . LEU B 1 136 ? 176.238 150.400 216.356 1.00 59.19 136 LEU A CA 1
ATOM 2958 C C . LEU B 1 136 ? 176.900 151.163 217.495 1.00 63.20 136 LEU A C 1
ATOM 2959 O O . LEU B 1 136 ? 177.813 151.962 217.273 1.00 65.98 136 LEU A O 1
ATOM 2964 N N . TYR B 1 137 ? 176.434 150.914 218.717 1.00 76.11 137 TYR A N 1
ATOM 2965 C CA . TYR B 1 137 ? 176.982 151.531 219.921 1.00 76.02 137 TYR A CA 1
ATOM 2966 C C . TYR B 1 137 ? 177.552 150.429 220.803 1.00 77.38 137 TYR A C 1
ATOM 2967 O O . TYR B 1 137 ? 176.815 149.551 221.262 1.00 80.33 137 TYR A O 1
ATOM 2976 N N . ASN B 1 138 ? 178.859 150.479 221.044 1.00 83.25 138 ASN A N 1
ATOM 2977 C CA . ASN B 1 138 ? 179.550 149.482 221.851 1.00 81.44 138 ASN A CA 1
ATOM 2978 C C . ASN B 1 138 ? 179.863 150.066 223.225 1.00 84.81 138 ASN A C 1
ATOM 2979 O O . ASN B 1 138 ? 180.375 151.186 223.328 1.00 85.30 138 ASN A O 1
ATOM 2984 N N . LYS B 1 139 ? 179.537 149.312 224.276 1.00 90.07 139 LYS A N 1
ATOM 2985 C CA . LYS B 1 139 ? 179.774 149.791 225.634 1.00 89.63 139 LYS A CA 1
ATOM 2986 C C . LYS B 1 139 ? 181.263 149.894 225.937 1.00 89.66 139 LYS A C 1
ATOM 2987 O O . LYS B 1 139 ? 181.708 150.857 226.574 1.00 88.55 139 LYS A O 1
ATOM 2993 N N . LEU B 1 140 ? 182.048 148.916 225.493 1.00 88.68 140 LEU A N 1
ATOM 2994 C CA . LEU B 1 140 ? 183.483 148.880 225.744 1.00 87.52 140 LEU A CA 1
ATOM 2995 C C . LEU B 1 140 ? 184.226 148.851 224.416 1.00 88.10 140 LEU A C 1
ATOM 2996 O O . LEU B 1 140 ? 183.810 148.159 223.480 1.00 87.27 140 LEU A O 1
ATOM 3001 N N . GLY B 1 141 ? 185.316 149.599 224.339 1.00 84.98 141 GLY A N 1
ATOM 3002 C CA . GLY B 1 141 ? 186.130 149.683 223.145 1.00 83.30 141 GLY A CA 1
ATOM 3003 C C . GLY B 1 141 ? 186.015 151.041 222.479 1.00 84.43 141 GLY A C 1
ATOM 3004 O O . GLY B 1 141 ? 185.226 151.898 222.874 1.00 84.53 141 GLY A O 1
ATOM 3005 N N . ASP B 1 142 ? 186.831 151.218 221.446 1.00 75.71 142 ASP A N 1
ATOM 3006 C CA . ASP B 1 142 ? 186.842 152.465 220.700 1.00 73.46 142 ASP A CA 1
ATOM 3007 C C . ASP B 1 142 ? 185.591 152.585 219.834 1.00 72.30 142 ASP A C 1
ATOM 3008 O O . ASP B 1 142 ? 184.965 151.592 219.455 1.00 74.08 142 ASP A O 1
ATOM 3013 N N . ASN B 1 143 ? 185.231 153.828 219.524 1.00 61.85 143 ASN A N 1
ATOM 3014 C CA . ASN B 1 143 ? 184.051 154.125 218.716 1.00 59.39 143 ASN A CA 1
ATOM 3015 C C . ASN B 1 143 ? 184.493 154.302 217.269 1.00 61.10 143 ASN A C 1
ATOM 3016 O O . ASN B 1 143 ? 185.053 155.336 216.901 1.00 62.51 143 ASN A O 1
ATOM 3021 N N . ASN B 1 144 ? 184.242 153.287 216.444 1.00 53.91 144 ASN A N 1
ATOM 3022 C CA . ASN B 1 144 ? 184.584 153.338 215.030 1.00 48.35 144 ASN A CA 1
ATOM 3023 C C . ASN B 1 144 ? 183.489 153.960 214.175 1.00 50.87 144 ASN A C 1
ATOM 3024 O O . ASN B 1 144 ? 183.718 154.199 212.985 1.00 55.76 144 ASN A O 1
ATOM 3029 N N . GLY B 1 145 ? 182.316 154.227 214.745 1.00 48.55 145 GLY A N 1
ATOM 3030 C CA . GLY B 1 145 ? 181.230 154.833 214.001 1.00 46.04 145 GLY A CA 1
ATOM 3031 C C . GLY B 1 145 ? 180.792 154.020 212.802 1.00 51.60 145 GLY A C 1
ATOM 3032 O O . GLY B 1 145 ? 180.974 154.447 211.659 1.00 54.25 145 GLY A O 1
ATOM 3033 N N . LEU B 1 146 ? 180.215 152.849 213.044 1.00 53.07 146 LEU A N 1
ATOM 3034 C CA . LEU B 1 146 ? 179.803 151.937 211.986 1.00 50.29 146 LEU A CA 1
ATOM 3035 C C . LEU B 1 146 ? 178.294 152.017 211.804 1.00 50.49 146 LEU A C 1
ATOM 3036 O O . LEU B 1 146 ? 177.540 151.863 212.770 1.00 53.04 146 LEU A O 1
ATOM 3041 N N . ALA B 1 147 ? 177.860 152.255 210.569 1.00 46.18 147 ALA A N 1
ATOM 3042 C CA . ALA B 1 147 ? 176.450 152.391 210.237 1.00 43.35 147 ALA A CA 1
ATOM 3043 C C . ALA B 1 147 ? 176.036 151.285 209.278 1.00 52.53 147 ALA A C 1
ATOM 3044 O O . ALA B 1 147 ? 176.768 150.956 208.339 1.00 58.27 147 ALA A O 1
ATOM 3046 N N . TYR B 1 148 ? 174.855 150.718 209.515 1.00 55.40 148 TYR A N 1
ATOM 3047 C CA . TYR B 1 148 ? 174.336 149.615 208.721 1.00 48.09 148 TYR A CA 1
ATOM 3048 C C . TYR B 1 148 ? 172.903 149.907 208.305 1.00 50.02 148 TYR A C 1
ATOM 3049 O O . TYR B 1 148 ? 172.169 150.613 209.000 1.00 53.46 148 TYR A O 1
ATOM 3058 N N . LYS B 1 149 ? 172.513 149.353 207.162 1.00 55.29 149 LYS A N 1
ATOM 3059 C CA . LYS B 1 149 ? 171.154 149.474 206.653 1.00 51.20 149 LYS A CA 1
ATOM 3060 C C . LYS B 1 149 ? 170.422 148.153 206.844 1.00 58.26 149 LYS A C 1
ATOM 3061 O O . LYS B 1 149 ? 170.946 147.092 206.488 1.00 65.21 149 LYS A O 1
ATOM 3067 N N . ILE B 1 150 ? 169.217 148.220 207.402 1.00 58.28 150 ILE A N 1
ATOM 3068 C CA . ILE B 1 150 ? 168.433 147.013 207.645 1.00 58.21 150 ILE A CA 1
ATOM 3069 C C . ILE B 1 150 ? 167.841 146.533 206.327 1.00 59.61 150 ILE A C 1
ATOM 3070 O O . ILE B 1 150 ? 167.163 147.288 205.622 1.00 61.33 150 ILE A O 1
ATOM 3075 N N . ASP B 1 151 ? 168.092 145.268 205.991 1.00 67.12 151 ASP A N 1
ATOM 3076 C CA . ASP B 1 151 ? 167.610 144.679 204.748 1.00 68.74 151 ASP A CA 1
ATOM 3077 C C . ASP B 1 151 ? 166.351 143.843 204.930 1.00 72.23 151 ASP A C 1
ATOM 3078 O O . ASP B 1 151 ? 165.448 143.904 204.091 1.00 72.83 151 ASP A O 1
ATOM 3083 N N . ALA B 1 152 ? 166.270 143.054 206.000 1.00 72.38 152 ALA A N 1
ATOM 3084 C CA . ALA B 1 152 ? 165.103 142.224 206.250 1.00 71.37 152 ALA A CA 1
ATOM 3085 C C . ALA B 1 152 ? 164.988 141.962 207.742 1.00 71.12 152 ALA A C 1
ATOM 3086 O O . ALA B 1 152 ? 165.995 141.733 208.417 1.00 70.54 152 ALA A O 1
ATOM 3088 N N . ILE B 1 153 ? 163.760 141.998 208.251 1.00 74.62 153 ILE A N 1
ATOM 3089 C CA . ILE B 1 153 ? 163.474 141.724 209.654 1.00 75.06 153 ILE A CA 1
ATOM 3090 C C . ILE B 1 153 ? 162.565 140.507 209.720 1.00 77.98 153 ILE A C 1
ATOM 3091 O O . ILE B 1 153 ? 161.426 140.547 209.239 1.00 76.24 153 ILE A O 1
ATOM 3096 N N . ALA B 1 154 ? 163.069 139.427 210.311 1.00 89.74 154 ALA A N 1
ATOM 3097 C CA . ALA B 1 154 ? 162.293 138.218 210.548 1.00 88.81 154 ALA A CA 1
ATOM 3098 C C . ALA B 1 154 ? 162.398 137.864 212.021 1.00 88.08 154 ALA A C 1
ATOM 3099 O O . ALA B 1 154 ? 163.505 137.671 212.536 1.00 89.33 154 ALA A O 1
ATOM 3101 N N . THR B 1 155 ? 161.247 137.765 212.691 1.00 88.72 155 THR A N 1
ATOM 3102 C CA . THR B 1 155 ? 161.192 137.550 214.134 1.00 89.99 155 THR A CA 1
ATOM 3103 C C . THR B 1 155 ? 162.063 138.567 214.859 1.00 91.32 155 THR A C 1
ATOM 3104 O O . THR B 1 155 ? 161.836 139.776 214.749 1.00 91.69 155 THR A O 1
ATOM 3108 N N . ASN B 1 156 ? 163.057 138.091 215.606 1.00 90.46 156 ASN A N 1
ATOM 3109 C CA . ASN B 1 156 ? 163.992 138.956 216.312 1.00 90.65 156 ASN A CA 1
ATOM 3110 C C . ASN B 1 156 ? 165.346 139.047 215.619 1.00 90.14 156 ASN A C 1
ATOM 3111 O O . ASN B 1 156 ? 166.302 139.556 216.214 1.00 89.00 156 ASN A O 1
ATOM 3116 N N . THR B 1 157 ? 165.453 138.569 214.383 1.00 82.69 157 THR A N 1
ATOM 3117 C CA . THR B 1 157 ? 166.714 138.551 213.652 1.00 83.18 157 THR A CA 1
ATOM 3118 C C . THR B 1 157 ? 166.720 139.676 212.625 1.00 82.31 157 THR A C 1
ATOM 3119 O O . THR B 1 157 ? 165.787 139.794 211.823 1.00 80.27 157 THR A O 1
ATOM 3123 N N . ILE B 1 158 ? 167.768 140.494 212.651 1.00 76.44 158 ILE A N 1
ATOM 3124 C CA . ILE B 1 158 ? 167.931 141.609 211.727 1.00 74.40 158 ILE A CA 1
ATOM 3125 C C . ILE B 1 158 ? 169.106 141.308 210.809 1.00 73.11 158 ILE A C 1
ATOM 3126 O O . ILE B 1 158 ? 170.203 140.986 211.280 1.00 75.74 158 ILE A O 1
ATOM 3131 N N . THR B 1 159 ? 168.881 141.407 209.502 1.00 68.34 159 THR A N 1
ATOM 3132 C CA . THR B 1 159 ? 169.915 141.164 208.502 1.00 69.64 159 THR A CA 1
ATOM 3133 C C . THR B 1 159 ? 170.434 142.507 208.001 1.00 71.32 159 THR A C 1
ATOM 3134 O O . THR B 1 159 ? 169.679 143.296 207.424 1.00 71.94 159 THR A O 1
ATOM 3138 N N . LEU B 1 160 ? 171.720 142.762 208.220 1.00 69.53 160 LEU A N 1
ATOM 3139 C CA . LEU B 1 160 ? 172.337 144.006 207.794 1.00 63.54 160 LEU A CA 1
ATOM 3140 C C . LEU B 1 160 ? 172.809 143.905 206.345 1.00 62.96 160 LEU A C 1
ATOM 3141 O O . LEU B 1 160 ? 172.902 142.819 205.768 1.00 67.22 160 LEU A O 1
ATOM 3146 N N . ASP B 1 161 ? 173.066 145.061 205.741 1.00 56.16 161 ASP A N 1
ATOM 3147 C CA . ASP B 1 161 ? 173.407 145.098 204.297 1.00 59.93 161 ASP A CA 1
ATOM 3148 C C . ASP B 1 161 ? 174.775 144.484 204.015 1.00 63.99 161 ASP A C 1
ATOM 3149 O O . ASP B 1 161 ? 174.933 143.896 202.937 1.00 65.40 161 ASP A O 1
ATOM 3154 N N . ARG B 1 162 ? 175.728 144.629 204.932 1.00 62.42 162 ARG A N 1
ATOM 3155 C CA . ARG B 1 162 ? 177.098 144.145 204.655 1.00 57.51 162 ARG A CA 1
ATOM 3156 C C . ARG B 1 162 ? 177.646 143.415 205.872 1.00 58.87 162 ARG A C 1
ATOM 3157 O O . ARG B 1 162 ? 177.131 143.631 206.974 1.00 61.57 162 ARG A O 1
ATOM 3165 N N . ASP B 1 163 ? 178.661 142.585 205.660 1.00 68.37 163 ASP A N 1
ATOM 3166 C CA . ASP B 1 163 ? 179.239 141.779 206.759 1.00 69.31 163 ASP A CA 1
ATOM 3167 C C . ASP B 1 163 ? 179.892 142.662 207.816 1.00 68.29 163 ASP A C 1
ATOM 3168 O O . ASP B 1 163 ? 180.360 143.751 207.469 1.00 71.07 163 ASP A O 1
ATOM 3173 N N . LEU B 1 164 ? 179.965 142.176 209.045 1.00 64.62 164 LEU A N 1
ATOM 3174 C CA . LEU B 1 164 ? 180.565 142.885 210.166 1.00 65.24 164 LEU A CA 1
ATOM 3175 C C . LEU B 1 164 ? 182.086 142.868 210.070 1.00 70.07 164 LEU A C 1
ATOM 3176 O O . LEU B 1 164 ? 182.686 141.892 209.613 1.00 69.55 164 LEU A O 1
ATOM 3181 N N . VAL B 1 165 ? 182.708 143.964 210.504 1.00 72.82 165 VAL A N 1
ATOM 3182 C CA . VAL B 1 165 ? 184.160 144.054 210.613 1.00 69.18 165 VAL A CA 1
ATOM 3183 C C . VAL B 1 165 ? 184.624 144.130 212.055 1.00 69.68 165 VAL A C 1
ATOM 3184 O O . VAL B 1 165 ? 185.829 143.995 212.315 1.00 69.07 165 VAL A O 1
ATOM 3188 N N . ALA B 1 166 ? 183.718 144.345 212.997 1.00 71.54 166 ALA A N 1
ATOM 3189 C CA . ALA B 1 166 ? 184.026 144.351 214.417 1.00 71.32 166 ALA A CA 1
ATOM 3190 C C . ALA B 1 166 ? 182.971 143.533 215.142 1.00 76.16 166 ALA A C 1
ATOM 3191 O O . ALA B 1 166 ? 181.794 143.554 214.767 1.00 75.71 166 ALA A O 1
ATOM 3193 N N . PRO B 1 167 ? 183.360 142.799 216.183 1.00 77.59 167 PRO A N 1
ATOM 3194 C CA . PRO B 1 167 ? 182.389 141.964 216.899 1.00 74.95 167 PRO A CA 1
ATOM 3195 C C . PRO B 1 167 ? 181.423 142.793 217.730 1.00 75.79 167 PRO A C 1
ATOM 3196 O O . PRO B 1 167 ? 181.762 143.865 218.238 1.00 73.21 167 PRO A O 1
ATOM 3200 N N . VAL B 1 168 ? 180.204 142.278 217.866 1.00 78.57 168 VAL A N 1
ATOM 3201 C CA . VAL B 1 168 ? 179.169 142.875 218.704 1.00 76.75 168 VAL A CA 1
ATOM 3202 C C . VAL B 1 168 ? 178.887 141.917 219.850 1.00 77.76 168 VAL A C 1
ATOM 3203 O O . VAL B 1 168 ? 178.558 140.746 219.623 1.00 77.43 168 VAL A O 1
ATOM 3207 N N . ALA B 1 169 ? 179.018 142.408 221.077 1.00 82.66 169 ALA A N 1
ATOM 3208 C CA . ALA B 1 169 ? 178.808 141.603 222.266 1.00 83.39 169 ALA A CA 1
ATOM 3209 C C . ALA B 1 169 ? 177.377 141.783 222.768 1.00 82.60 169 ALA A C 1
ATOM 3210 O O . ALA B 1 169 ? 176.558 142.472 222.155 1.00 82.94 169 ALA A O 1
ATOM 3212 N N . VAL B 1 170 ? 177.070 141.154 223.898 1.00 86.13 170 VAL A N 1
ATOM 3213 C CA . VAL B 1 170 ? 175.751 141.251 224.513 1.00 86.82 170 VAL A CA 1
ATOM 3214 C C . VAL B 1 170 ? 175.692 142.527 225.340 1.00 87.80 170 VAL A C 1
ATOM 3215 O O . VAL B 1 170 ? 176.592 142.802 226.142 1.00 87.19 170 VAL A O 1
ATOM 3219 N N . GLY B 1 171 ? 174.631 143.307 225.147 1.00 85.73 171 GLY A N 1
ATOM 3220 C CA . GLY B 1 171 ? 174.473 144.587 225.795 1.00 84.89 171 GLY A CA 1
ATOM 3221 C C . GLY B 1 171 ? 174.701 145.780 224.891 1.00 86.40 171 GLY A C 1
ATOM 3222 O O . GLY B 1 171 ? 174.402 146.910 225.293 1.00 88.33 171 GLY A O 1
ATOM 3223 N N . ASP B 1 172 ? 175.222 145.559 223.687 1.00 83.09 172 ASP A N 1
ATOM 3224 C CA . ASP B 1 172 ? 175.398 146.643 222.735 1.00 81.74 172 ASP A CA 1
ATOM 3225 C C . ASP B 1 172 ? 174.045 147.119 222.219 1.00 83.33 172 ASP A C 1
ATOM 3226 O O . ASP B 1 172 ? 173.036 146.416 222.312 1.00 87.27 172 ASP A O 1
ATOM 3231 N N . GLU B 1 173 ? 174.030 148.330 221.672 1.00 76.22 173 GLU A N 1
ATOM 3232 C CA . GLU B 1 173 ? 172.803 148.969 221.231 1.00 73.36 173 GLU A CA 1
ATOM 3233 C C . GLU B 1 173 ? 172.909 149.377 219.768 1.00 74.94 173 GLU A C 1
ATOM 3234 O O . GLU B 1 173 ? 173.991 149.680 219.259 1.00 80.82 173 GLU A O 1
ATOM 3240 N N . LEU B 1 174 ? 171.763 149.373 219.092 1.00 62.32 174 LEU A N 1
ATOM 3241 C CA . LEU B 1 174 ? 171.644 149.840 217.715 1.00 62.70 174 LEU A CA 1
ATOM 3242 C C . LEU B 1 174 ? 170.815 151.116 217.726 1.00 60.46 174 LEU A C 1
ATOM 3243 O O . LEU B 1 174 ? 169.598 151.070 217.937 1.00 64.82 174 LEU A O 1
ATOM 3248 N N . VAL B 1 175 ? 171.467 152.251 217.495 1.00 54.36 175 VAL A N 1
ATOM 3249 C CA . VAL B 1 175 ? 170.814 153.553 217.563 1.00 55.37 175 VAL A CA 1
ATOM 3250 C C . VAL B 1 175 ? 170.312 153.920 216.172 1.00 56.05 175 VAL A C 1
ATOM 3251 O O . VAL B 1 175 ? 171.086 153.942 215.211 1.00 59.29 175 VAL A O 1
ATOM 3255 N N . LYS B 1 176 ? 169.018 154.208 216.066 1.00 53.05 176 LYS A N 1
ATOM 3256 C CA . LYS B 1 176 ? 168.439 154.600 214.790 1.00 52.27 176 LYS A CA 1
ATOM 3257 C C . LYS B 1 176 ? 168.952 155.970 214.364 1.00 58.19 176 LYS A C 1
ATOM 3258 O O . LYS B 1 176 ? 169.215 156.846 215.192 1.00 63.79 176 LYS A O 1
ATOM 3264 N N . SER B 1 177 ? 169.093 156.151 213.054 1.00 50.23 177 SER A N 1
ATOM 3265 C CA . SER B 1 177 ? 169.629 157.383 212.498 1.00 43.73 177 SER A CA 1
ATOM 3266 C C . SER B 1 177 ? 168.906 157.712 211.200 1.00 46.84 177 SER A C 1
ATOM 3267 O O . SER B 1 177 ? 168.136 156.909 210.667 1.00 52.39 177 SER A O 1
ATOM 3270 N N . THR B 1 178 ? 169.163 158.916 210.694 1.00 40.65 178 THR A N 1
ATOM 3271 C CA . THR B 1 178 ? 168.569 159.406 209.459 1.00 39.51 178 THR A CA 1
ATOM 3272 C C . THR B 1 178 ? 169.676 159.729 208.468 1.00 36.36 178 THR A C 1
ATOM 3273 O O . THR B 1 178 ? 170.695 160.318 208.842 1.00 46.80 178 THR A O 1
ATOM 3277 N N . LEU B 1 179 ? 169.474 159.348 207.211 1.00 31.72 179 LEU A N 1
ATOM 3278 C CA . LEU B 1 179 ? 170.468 159.553 206.167 1.00 31.72 179 LEU A CA 1
ATOM 3279 C C . LEU B 1 179 ? 170.161 160.844 205.419 1.00 37.87 179 LEU A C 1
ATOM 3280 O O . LEU B 1 179 ? 169.039 161.037 204.938 1.00 45.54 179 LEU A O 1
ATOM 3285 N N . ILE B 1 180 ? 171.155 161.723 205.321 1.00 32.39 180 ILE A N 1
ATOM 3286 C CA . ILE B 1 180 ? 171.028 162.992 204.617 1.00 33.08 180 ILE A CA 1
ATOM 3287 C C . ILE B 1 180 ? 172.046 163.003 203.486 1.00 32.87 180 ILE A C 1
ATOM 3288 O O . ILE B 1 180 ? 173.247 162.820 203.721 1.00 38.48 180 ILE A O 1
ATOM 3293 N N . ASN B 1 181 ? 171.570 163.213 202.263 1.00 35.17 181 ASN A N 1
ATOM 3294 C CA . ASN B 1 181 ? 172.438 163.282 201.097 1.00 34.94 181 ASN A CA 1
ATOM 3295 C C . ASN B 1 181 ? 172.607 164.729 200.660 1.00 40.73 181 ASN A C 1
ATOM 3296 O O . ASN B 1 181 ? 171.629 165.469 200.520 1.00 48.93 181 ASN A O 1
ATOM 3301 N N . THR B 1 182 ? 173.858 165.128 200.440 1.00 38.44 182 THR A N 1
ATOM 3302 C CA . THR B 1 182 ? 174.170 166.515 200.123 1.00 42.53 182 THR A CA 1
ATOM 3303 C C . THR B 1 182 ? 173.762 166.912 198.711 1.00 48.72 182 THR A C 1
ATOM 3304 O O . THR B 1 182 ? 173.682 168.109 198.414 1.00 52.40 182 THR A O 1
ATOM 3308 N N . ASN B 1 183 ? 173.504 165.946 197.836 1.00 52.97 183 ASN A N 1
ATOM 3309 C CA . ASN B 1 183 ? 173.121 166.220 196.457 1.00 50.04 183 ASN A CA 1
ATOM 3310 C C . ASN B 1 183 ? 171.676 165.792 196.238 1.00 54.59 183 ASN A C 1
ATOM 3311 O O . ASN B 1 183 ? 171.318 164.641 196.511 1.00 56.04 183 ASN A O 1
ATOM 3316 N N . ASN B 1 184 ? 170.857 166.712 195.749 1.00 67.54 184 ASN A N 1
ATOM 3317 C CA . ASN B 1 184 ? 169.474 166.395 195.422 1.00 69.56 184 ASN A CA 1
ATOM 3318 C C . ASN B 1 184 ? 169.377 166.027 193.947 1.00 69.78 184 ASN A C 1
ATOM 3319 O O . ASN B 1 184 ? 169.620 166.886 193.090 1.00 66.75 184 ASN A O 1
ATOM 3324 N N . PRO B 1 185 ? 169.032 164.783 193.605 1.00 75.76 185 PRO A N 1
ATOM 3325 C CA . PRO B 1 185 ? 168.993 164.383 192.195 1.00 75.09 185 PRO A CA 1
ATOM 3326 C C . PRO B 1 185 ? 167.718 164.762 191.461 1.00 76.90 185 PRO A C 1
ATOM 3327 O O . PRO B 1 185 ? 167.682 164.641 190.228 1.00 77.62 185 PRO A O 1
ATOM 3331 N N . ASN B 1 186 ? 166.683 165.210 192.166 1.00 77.48 186 ASN A N 1
ATOM 3332 C CA . ASN B 1 186 ? 165.426 165.594 191.537 1.00 76.96 186 ASN A CA 1
ATOM 3333 C C . ASN B 1 186 ? 165.379 167.066 191.153 1.00 75.96 186 ASN A C 1
ATOM 3334 O O . ASN B 1 186 ? 164.363 167.519 190.617 1.00 78.19 186 ASN A O 1
ATOM 3339 N N . SER B 1 187 ? 166.445 167.820 191.411 1.00 75.29 187 SER A N 1
ATOM 3340 C CA . SER B 1 187 ? 166.523 169.228 191.043 1.00 75.90 187 SER A CA 1
ATOM 3341 C C . SER B 1 187 ? 167.411 169.351 189.811 1.00 73.88 187 SER A C 1
ATOM 3342 O O . SER B 1 187 ? 168.599 169.014 189.856 1.00 72.27 187 SER A O 1
ATOM 3345 N N . CYS B 1 188 ? 166.831 169.828 188.707 1.00 75.51 188 CYS A N 1
ATOM 3346 C CA . CYS B 1 188 ? 167.588 169.944 187.465 1.00 75.00 188 CYS A CA 1
ATOM 3347 C C . CYS B 1 188 ? 168.703 170.974 187.584 1.00 76.92 188 CYS A C 1
ATOM 3348 O O . CYS B 1 188 ? 169.818 170.753 187.096 1.00 76.56 188 CYS A O 1
ATOM 3351 N N . SER B 1 189 ? 168.424 172.106 188.230 1.00 71.25 189 SER A N 1
ATOM 3352 C CA . SER B 1 189 ? 169.379 173.203 188.336 1.00 67.46 189 SER A CA 1
ATOM 3353 C C . SER B 1 189 ? 170.168 173.191 189.637 1.00 67.49 189 SER A C 1
ATOM 3354 O O . SER B 1 189 ? 171.347 173.557 189.643 1.00 68.46 189 SER A O 1
ATOM 3357 N N . GLY B 1 190 ? 169.550 172.780 190.742 1.00 64.23 190 GLY A N 1
ATOM 3358 C CA . GLY B 1 190 ? 170.187 172.813 192.042 1.00 61.16 190 GLY A CA 1
ATOM 3359 C C . GLY B 1 190 ? 169.789 173.985 192.908 1.00 62.75 190 GLY A C 1
ATOM 3360 O O . GLY B 1 190 ? 170.300 174.107 194.027 1.00 62.88 190 GLY A O 1
ATOM 3361 N N . ALA B 1 191 ? 168.897 174.851 192.433 1.00 61.08 191 ALA A N 1
ATOM 3362 C CA . ALA B 1 191 ? 168.421 176.003 193.186 1.00 58.42 191 ALA A CA 1
ATOM 3363 C C . ALA B 1 191 ? 166.957 175.787 193.540 1.00 58.69 191 ALA A C 1
ATOM 3364 O O . ALA B 1 191 ? 166.132 175.537 192.655 1.00 59.42 191 ALA A O 1
ATOM 3366 N N . GLU B 1 192 ? 166.640 175.882 194.827 1.00 49.60 192 GLU A N 1
ATOM 3367 C CA . GLU B 1 192 ? 165.284 175.707 195.324 1.00 46.04 192 GLU A CA 1
ATOM 3368 C C . GLU B 1 192 ? 164.874 176.944 196.108 1.00 49.55 192 GLU A C 1
ATOM 3369 O O . GLU B 1 192 ? 165.678 177.507 196.859 1.00 48.69 192 GLU A O 1
ATOM 3375 N N . TYR B 1 193 ? 163.625 177.363 195.934 1.00 39.77 193 TYR A N 1
ATOM 3376 C CA . TYR B 1 193 ? 163.132 178.619 196.475 1.00 32.14 193 TYR A CA 1
ATOM 3377 C C . TYR B 1 193 ? 162.092 178.370 197.560 1.00 36.13 193 TYR A C 1
ATOM 3378 O O . TYR B 1 193 ? 161.310 177.418 197.490 1.00 43.79 193 TYR A O 1
ATOM 3387 N N . PHE B 1 194 ? 162.090 179.245 198.564 1.00 26.63 194 PHE A N 1
ATOM 3388 C CA . PHE B 1 194 ? 161.206 179.122 199.712 1.00 25.57 194 PHE A CA 1
ATOM 3389 C C . PHE B 1 194 ? 160.621 180.484 200.053 1.00 25.31 194 PHE A C 1
ATOM 3390 O O . PHE B 1 194 ? 160.894 181.483 199.386 1.00 34.45 194 PHE A O 1
ATOM 3398 N N . SER B 1 195 ? 159.807 180.507 201.102 1.00 19.21 195 SER A N 1
ATOM 3399 C CA . SER B 1 195 ? 159.286 181.735 201.683 1.00 18.22 195 SER A CA 1
ATOM 3400 C C . SER B 1 195 ? 159.823 181.905 203.099 1.00 27.09 195 SER A C 1
ATOM 3401 O O . SER B 1 195 ? 160.186 180.936 203.768 1.00 44.59 195 SER A O 1
ATOM 3404 N N . ALA B 1 196 ? 159.868 183.154 203.554 1.00 12.90 196 ALA A N 1
ATOM 3405 C CA . ALA B 1 196 ? 160.452 183.464 204.850 1.00 9.95 196 ALA A CA 1
ATOM 3406 C C . ALA B 1 196 ? 159.571 184.453 205.602 1.00 17.41 196 ALA A C 1
ATOM 3407 O O . ALA B 1 196 ? 158.779 185.189 205.012 1.00 26.98 196 ALA A O 1
ATOM 3409 N N . LYS B 1 197 ? 159.721 184.451 206.925 1.00 18.82 197 LYS A N 1
ATOM 3410 C CA . LYS B 1 197 ? 159.011 185.371 207.804 1.00 14.89 197 LYS A CA 1
ATOM 3411 C C . LYS B 1 197 ? 159.872 185.628 209.030 1.00 22.50 197 LYS A C 1
ATOM 3412 O O . LYS B 1 197 ? 160.488 184.699 209.559 1.00 29.47 197 LYS A O 1
ATOM 3418 N N . ILE B 1 198 ? 159.913 186.879 209.479 1.00 21.94 198 ILE A N 1
ATOM 3419 C CA . ILE B 1 198 ? 160.716 187.291 210.625 1.00 16.87 198 ILE A CA 1
ATOM 3420 C C . ILE B 1 198 ? 159.799 187.989 211.619 1.00 27.24 198 ILE A C 1
ATOM 3421 O O . ILE B 1 198 ? 159.032 188.885 211.243 1.00 33.74 198 ILE A O 1
ATOM 3426 N N . VAL B 1 199 ? 159.874 187.585 212.885 1.00 30.18 199 VAL A N 1
ATOM 3427 C CA . VAL B 1 199 ? 159.014 188.105 213.941 1.00 26.84 199 VAL A CA 1
ATOM 3428 C C . VAL B 1 199 ? 159.889 188.634 215.069 1.00 28.22 199 VAL A C 1
ATOM 3429 O O . VAL B 1 199 ? 160.831 187.959 215.500 1.00 34.45 199 VAL A O 1
ATOM 3433 N N . SER B 1 200 ? 159.576 189.837 215.545 1.00 26.74 200 SER A N 1
ATOM 3434 C CA . SER B 1 200 ? 160.269 190.433 216.678 1.00 25.42 200 SER A CA 1
ATOM 3435 C C . SER B 1 200 ? 159.303 191.365 217.399 1.00 39.41 200 SER A C 1
ATOM 3436 O O . SER B 1 200 ? 158.096 191.355 217.146 1.00 43.84 200 SER A O 1
ATOM 3439 N N . ALA B 1 201 ? 159.841 192.171 218.313 1.00 38.83 201 ALA A N 1
ATOM 3440 C CA . ALA B 1 201 ? 159.033 193.103 219.085 1.00 26.00 201 ALA A CA 1
ATOM 3441 C C . ALA B 1 201 ? 159.891 194.272 219.548 1.00 35.18 201 ALA A C 1
ATOM 3442 O O . ALA B 1 201 ? 161.119 194.186 219.607 1.00 39.33 201 ALA A O 1
ATOM 3444 N N . ASP B 1 202 ? 159.220 195.371 219.883 1.00 44.18 202 ASP A N 1
ATOM 3445 C CA . ASP B 1 202 ? 159.883 196.555 220.407 1.00 34.78 202 ASP A CA 1
ATOM 3446 C C . ASP B 1 202 ? 160.116 196.407 221.908 1.00 44.29 202 ASP A C 1
ATOM 3447 O O . ASP B 1 202 ? 159.889 195.351 222.503 1.00 52.39 202 ASP A O 1
ATOM 3452 N N . VAL B 1 203 ? 160.587 197.489 222.533 1.00 40.17 203 VAL A N 1
ATOM 3453 C CA . VAL B 1 203 ? 160.747 197.485 223.982 1.00 38.90 203 VAL A CA 1
ATOM 3454 C C . VAL B 1 203 ? 159.392 197.516 224.676 1.00 42.63 203 VAL A C 1
ATOM 3455 O O . VAL B 1 203 ? 159.239 196.978 225.779 1.00 44.33 203 VAL A O 1
ATOM 3459 N N . ASN B 1 204 ? 158.390 198.145 224.056 1.00 47.34 204 ASN A N 1
ATOM 3460 C CA . ASN B 1 204 ? 157.038 198.207 224.598 1.00 42.94 204 ASN A CA 1
ATOM 3461 C C . ASN B 1 204 ? 156.166 197.047 224.135 1.00 44.03 204 ASN A C 1
ATOM 3462 O O . ASN B 1 204 ? 154.933 197.151 224.177 1.00 47.24 204 ASN A O 1
ATOM 3467 N N . CYS B 1 205 ? 156.779 195.950 223.694 1.00 43.40 205 CYS A N 1
ATOM 3468 C CA . CYS B 1 205 ? 156.065 194.754 223.250 1.00 44.95 205 CYS A CA 1
ATOM 3469 C C . CYS B 1 205 ? 155.121 195.064 222.088 1.00 49.40 205 CYS A C 1
ATOM 3470 O O . CYS B 1 205 ? 153.957 194.657 222.070 1.00 52.78 205 CYS A O 1
ATOM 3473 N N . ASN B 1 206 ? 155.638 195.797 221.106 1.00 44.38 206 ASN A N 1
ATOM 3474 C CA . ASN B 1 206 ? 154.927 196.059 219.866 1.00 37.72 206 ASN A CA 1
ATOM 3475 C C . ASN B 1 206 ? 155.479 195.168 218.766 1.00 45.25 206 ASN A C 1
ATOM 3476 O O . ASN B 1 206 ? 156.658 195.298 218.412 1.00 48.85 206 ASN A O 1
ATOM 3481 N N . PRO B 1 207 ? 154.675 194.266 218.207 1.00 42.35 207 PRO A N 1
ATOM 3482 C CA . PRO B 1 207 ? 155.219 193.264 217.283 1.00 40.01 207 PRO A CA 1
ATOM 3483 C C . PRO B 1 207 ? 155.764 193.876 216.001 1.00 36.41 207 PRO A C 1
ATOM 3484 O O . PRO B 1 207 ? 155.278 194.902 215.519 1.00 38.56 207 PRO A O 1
ATOM 3488 N N . ILE B 1 208 ? 156.793 193.229 215.455 1.00 28.67 208 ILE A N 1
ATOM 3489 C CA . ILE B 1 208 ? 157.382 193.576 214.165 1.00 29.49 208 ILE A CA 1
ATOM 3490 C C . ILE B 1 208 ? 157.364 192.314 213.314 1.00 28.73 208 ILE A C 1
ATOM 3491 O O . ILE B 1 208 ? 157.858 191.265 213.743 1.00 36.61 208 ILE A O 1
ATOM 3496 N N . VAL B 1 209 ? 156.802 192.410 212.112 1.00 23.97 209 VAL A N 1
ATOM 3497 C CA . VAL B 1 209 ? 156.703 191.281 211.193 1.00 24.68 209 VAL A CA 1
ATOM 3498 C C . VAL B 1 209 ? 157.308 191.686 209.856 1.00 27.61 209 VAL A C 1
ATOM 3499 O O . VAL B 1 209 ? 156.942 192.722 209.290 1.00 37.10 209 VAL A O 1
ATOM 3503 N N . VAL B 1 210 ? 158.234 190.870 209.357 1.00 18.51 210 VAL A N 1
ATOM 3504 C CA . VAL B 1 210 ? 158.857 191.063 208.052 1.00 19.28 210 VAL A CA 1
ATOM 3505 C C . VAL B 1 210 ? 158.579 189.826 207.213 1.00 21.80 210 VAL A C 1
ATOM 3506 O O . VAL B 1 210 ? 158.825 188.700 207.660 1.00 31.85 210 VAL A O 1
ATOM 3510 N N . ILE B 1 211 ? 158.067 190.031 206.001 1.00 17.58 211 ILE A N 1
ATOM 3511 C CA . ILE B 1 211 ? 157.617 188.943 205.140 1.00 25.18 211 ILE A CA 1
ATOM 3512 C C . ILE B 1 211 ? 158.374 189.013 203.823 1.00 26.84 211 ILE A C 1
ATOM 3513 O O . ILE B 1 211 ? 158.350 190.044 203.140 1.00 23.39 211 ILE A O 1
ATOM 3518 N N . VAL B 1 212 ? 159.034 187.915 203.464 1.00 26.42 212 VAL A N 1
ATOM 3519 C CA . VAL B 1 212 ? 159.781 187.808 202.214 1.00 18.66 212 VAL A CA 1
ATOM 3520 C C . VAL B 1 212 ? 159.175 186.686 201.379 1.00 27.76 212 VAL A C 1
ATOM 3521 O O . VAL B 1 212 ? 159.382 185.505 201.693 1.00 35.65 212 VAL A O 1
ATOM 3525 N N . PRO B 1 213 ? 158.421 186.997 200.321 1.00 31.62 213 PRO A N 1
ATOM 3526 C CA . PRO B 1 213 ? 157.752 185.926 199.555 1.00 30.79 213 PRO A CA 1
ATOM 3527 C C . PRO B 1 213 ? 158.684 184.888 198.943 1.00 35.94 213 PRO A C 1
ATOM 3528 O O . PRO B 1 213 ? 158.320 183.707 198.889 1.00 36.29 213 PRO A O 1
ATOM 3532 N N . LYS B 1 214 ? 159.866 185.283 198.474 1.00 29.69 214 LYS A N 1
ATOM 3533 C CA . LYS B 1 214 ? 160.805 184.345 197.867 1.00 24.57 214 LYS A CA 1
ATOM 3534 C C . LYS B 1 214 ? 162.209 184.595 198.390 1.00 32.69 214 LYS A C 1
ATOM 3535 O O . LYS B 1 214 ? 162.667 185.740 198.421 1.00 47.23 214 LYS A O 1
ATOM 3541 N N . VAL B 1 215 ? 162.892 183.523 198.793 1.00 24.07 215 VAL A N 1
ATOM 3542 C CA . VAL B 1 215 ? 164.276 183.585 199.248 1.00 20.72 215 VAL A CA 1
ATOM 3543 C C . VAL B 1 215 ? 165.055 182.443 198.614 1.00 31.26 215 VAL A C 1
ATOM 3544 O O . VAL B 1 215 ? 164.473 181.436 198.195 1.00 41.06 215 VAL A O 1
ATOM 3548 N N . GLN B 1 216 ? 166.372 182.605 198.539 1.00 29.66 216 GLN A N 1
ATOM 3549 C CA . GLN B 1 216 ? 167.285 181.549 198.126 1.00 24.41 216 GLN A CA 1
ATOM 3550 C C . GLN B 1 216 ? 168.419 181.457 199.136 1.00 29.15 216 GLN A C 1
ATOM 3551 O O . GLN B 1 216 ? 169.024 182.473 199.488 1.00 36.56 216 GLN A O 1
ATOM 3557 N N . ILE B 1 217 ? 168.707 180.244 199.598 1.00 22.88 217 ILE A N 1
ATOM 3558 C CA . ILE B 1 217 ? 169.773 180.031 200.571 1.00 27.45 217 ILE A CA 1
ATOM 3559 C C . ILE B 1 217 ? 171.081 179.819 199.819 1.00 33.51 217 ILE A C 1
ATOM 3560 O O . ILE B 1 217 ? 171.280 178.784 199.175 1.00 33.50 217 ILE A O 1
ATOM 3565 N N . THR B 1 218 ? 171.979 180.799 199.905 1.00 26.75 218 THR A N 1
ATOM 3566 C CA . THR B 1 218 ? 173.227 180.784 199.153 1.00 22.71 218 THR A CA 1
ATOM 3567 C C . THR B 1 218 ? 174.413 180.271 199.956 1.00 30.93 218 THR A C 1
ATOM 3568 O O . THR B 1 218 ? 175.528 180.234 199.427 1.00 33.09 218 THR A O 1
ATOM 3572 N N . SER B 1 219 ? 174.210 179.874 201.208 1.00 34.58 219 SER A N 1
ATOM 3573 C CA . SER B 1 219 ? 175.293 179.366 202.031 1.00 31.16 219 SER A CA 1
ATOM 3574 C C . SER B 1 219 ? 175.382 177.845 201.904 1.00 39.74 219 SER A C 1
ATOM 3575 O O . SER B 1 219 ? 174.699 177.219 201.093 1.00 44.31 219 SER A O 1
ATOM 3578 N N . GLY B 1 220 ? 176.246 177.242 202.725 1.00 34.32 220 GLY A N 1
ATOM 3579 C CA . GLY B 1 220 ? 176.396 175.804 202.739 1.00 27.84 220 GLY A CA 1
ATOM 3580 C C . GLY B 1 220 ? 176.569 175.298 204.157 1.00 35.48 220 GLY A C 1
ATOM 3581 O O . GLY B 1 220 ? 176.614 176.074 205.113 1.00 43.12 220 GLY A O 1
ATOM 3582 N N . LEU B 1 221 ? 176.659 173.977 204.277 1.00 27.63 221 LEU A N 1
ATOM 3583 C CA . LEU B 1 221 ? 176.822 173.362 205.585 1.00 24.23 221 LEU A CA 1
ATOM 3584 C C . LEU B 1 221 ? 178.220 173.633 206.127 1.00 27.06 221 LEU A C 1
ATOM 3585 O O . LEU B 1 221 ? 179.221 173.352 205.464 1.00 35.01 221 LEU A O 1
ATOM 3590 N N . ASN B 1 222 ? 178.283 174.182 207.337 1.00 32.20 222 ASN A N 1
ATOM 3591 C CA . ASN B 1 222 ? 179.537 174.533 207.992 1.00 29.47 222 ASN A CA 1
ATOM 3592 C C . ASN B 1 222 ? 179.519 173.957 209.401 1.00 37.36 222 ASN A C 1
ATOM 3593 O O . ASN B 1 222 ? 178.724 174.389 210.243 1.00 43.09 222 ASN A O 1
ATOM 3598 N N . LEU B 1 223 ? 180.385 172.982 209.657 1.00 33.29 223 LEU A N 1
ATOM 3599 C CA . LEU B 1 223 ? 180.483 172.330 210.957 1.00 30.43 223 LEU A CA 1
ATOM 3600 C C . LEU B 1 223 ? 181.928 172.393 211.428 1.00 32.52 223 LEU A C 1
ATOM 3601 O O . LEU B 1 223 ? 182.828 171.887 210.748 1.00 40.10 223 LEU A O 1
ATOM 3606 N N . ALA B 1 224 ? 182.147 173.008 212.588 1.00 35.49 224 ALA A N 1
ATOM 3607 C CA . ALA B 1 224 ? 183.478 173.166 213.167 1.00 32.46 224 ALA A CA 1
ATOM 3608 C C . ALA B 1 224 ? 183.467 172.571 214.568 1.00 35.53 224 ALA A C 1
ATOM 3609 O O . ALA B 1 224 ? 182.622 172.933 215.394 1.00 42.33 224 ALA A O 1
ATOM 3611 N N . PHE B 1 225 ? 184.405 171.671 214.837 1.00 32.05 225 PHE A N 1
ATOM 3612 C CA . PHE B 1 225 ? 184.478 170.967 216.109 1.00 24.62 225 PHE A CA 1
ATOM 3613 C C . PHE B 1 225 ? 185.563 171.576 216.985 1.00 35.71 225 PHE A C 1
ATOM 3614 O O . PHE B 1 225 ? 186.653 171.902 216.507 1.00 43.67 225 PHE A O 1
ATOM 3622 N N . GLY B 1 226 ? 185.257 171.730 218.267 1.00 43.75 226 GLY A N 1
ATOM 3623 C CA . GLY B 1 226 ? 186.217 172.283 219.206 1.00 39.65 226 GLY A CA 1
ATOM 3624 C C . GLY B 1 226 ? 185.664 172.233 220.611 1.00 47.02 226 GLY A C 1
ATOM 3625 O O . GLY B 1 226 ? 184.456 172.105 220.824 1.00 54.87 226 GLY A O 1
ATOM 3626 N N . ALA B 1 227 ? 186.577 172.338 221.574 1.00 48.30 227 ALA A N 1
ATOM 3627 C CA . ALA B 1 227 ? 186.225 172.291 222.986 1.00 45.42 227 ALA A CA 1
ATOM 3628 C C . ALA B 1 227 ? 186.065 173.670 223.613 1.00 47.24 227 ALA A C 1
ATOM 3629 O O . ALA B 1 227 ? 185.843 173.755 224.824 1.00 46.89 227 ALA A O 1
ATOM 3631 N N . THR B 1 228 ? 186.170 174.741 222.826 1.00 50.47 228 THR A N 1
ATOM 3632 C CA . THR B 1 228 ? 186.106 176.084 223.394 1.00 50.34 228 THR A CA 1
ATOM 3633 C C . THR B 1 228 ? 184.665 176.555 223.546 1.00 52.83 228 THR A C 1
ATOM 3634 O O . THR B 1 228 ? 184.255 176.985 224.630 1.00 56.73 228 THR A O 1
ATOM 3638 N N . ASP B 1 229 ? 183.880 176.485 222.472 1.00 48.28 229 ASP A N 1
ATOM 3639 C CA . ASP B 1 229 ? 182.514 176.987 222.483 1.00 43.39 229 ASP A CA 1
ATOM 3640 C C . ASP B 1 229 ? 181.638 176.104 221.605 1.00 44.27 229 ASP A C 1
ATOM 3641 O O . ASP B 1 229 ? 182.121 175.228 220.883 1.00 44.44 229 ASP A O 1
ATOM 3646 N N . TYR B 1 230 ? 180.332 176.345 221.680 1.00 34.14 230 TYR A N 1
ATOM 3647 C CA . TYR B 1 230 ? 179.369 175.541 220.942 1.00 29.94 230 TYR A CA 1
ATOM 3648 C C . TYR B 1 230 ? 179.458 175.819 219.447 1.00 33.66 230 TYR A C 1
ATOM 3649 O O . TYR B 1 230 ? 179.630 176.962 219.019 1.00 39.88 230 TYR A O 1
ATOM 3658 N N . ALA B 1 231 ? 179.336 174.760 218.652 1.00 27.12 231 ALA A N 1
ATOM 3659 C CA . ALA B 1 231 ? 179.357 174.887 217.204 1.00 25.54 231 ALA A CA 1
ATOM 3660 C C . ALA B 1 231 ? 178.041 175.459 216.693 1.00 29.04 231 ALA A C 1
ATOM 3661 O O . ALA B 1 231 ? 176.970 175.202 217.249 1.00 39.31 231 ALA A O 1
ATOM 3663 N N . ASN B 1 232 ? 178.130 176.240 215.617 1.00 30.84 232 ASN A N 1
ATOM 3664 C CA . ASN B 1 232 ? 176.963 176.876 215.023 1.00 23.02 232 ASN A CA 1
ATOM 3665 C C . ASN B 1 232 ? 177.099 176.896 213.508 1.00 32.76 232 ASN A C 1
ATOM 3666 O O . ASN B 1 232 ? 178.195 176.731 212.966 1.00 37.76 232 ASN A O 1
ATOM 3671 N N . ILE B 1 233 ? 175.971 177.096 212.830 1.00 28.47 233 ILE A N 1
ATOM 3672 C CA . ILE B 1 233 ? 175.915 177.143 211.373 1.00 25.19 233 ILE A CA 1
ATOM 3673 C C . ILE B 1 233 ? 175.594 178.567 210.945 1.00 28.40 233 ILE A C 1
ATOM 3674 O O . ILE B 1 233 ? 174.613 179.157 211.411 1.00 34.25 233 ILE A O 1
ATOM 3679 N N . ALA B 1 234 ? 176.415 179.117 210.056 1.00 28.64 234 ALA A N 1
ATOM 3680 C CA . ALA B 1 234 ? 176.184 180.449 209.513 1.00 25.86 234 ALA A CA 1
ATOM 3681 C C . ALA B 1 234 ? 175.224 180.358 208.334 1.00 35.07 234 ALA A C 1
ATOM 3682 O O . ALA B 1 234 ? 175.438 179.565 207.412 1.00 43.60 234 ALA A O 1
ATOM 3684 N N . TYR B 1 235 ? 174.176 181.176 208.364 1.00 25.47 235 TYR A N 1
ATOM 3685 C CA . TYR B 1 235 ? 173.135 181.173 207.347 1.00 19.07 235 TYR A CA 1
ATOM 3686 C C . TYR B 1 235 ? 173.246 182.434 206.506 1.00 29.07 235 TYR A C 1
ATOM 3687 O O . TYR B 1 235 ? 173.682 183.477 207.001 1.00 38.60 235 TYR A O 1
ATOM 3696 N N . GLN B 1 236 ? 172.862 182.334 205.236 1.00 27.86 236 GLN A N 1
ATOM 3697 C CA . GLN B 1 236 ? 172.786 183.485 204.348 1.00 23.07 236 GLN A CA 1
ATOM 3698 C C . GLN B 1 236 ? 171.674 183.260 203.338 1.00 28.96 236 GLN A C 1
ATOM 3699 O O . GLN B 1 236 ? 171.584 182.187 202.738 1.00 35.77 236 GLN A O 1
ATOM 3705 N N . MET B 1 237 ? 170.833 184.273 203.154 1.00 30.45 237 MET A N 1
ATOM 3706 C CA . MET B 1 237 ? 169.704 184.208 202.240 1.00 20.57 237 MET A CA 1
ATOM 3707 C C . MET B 1 237 ? 169.644 185.486 201.422 1.00 30.55 237 MET A C 1
ATOM 3708 O O . MET B 1 237 ? 170.130 186.536 201.848 1.00 46.30 237 MET A O 1
ATOM 3713 N N . LYS B 1 238 ? 169.044 185.392 200.240 1.00 23.68 238 LYS A N 1
ATOM 3714 C CA . LYS B 1 238 ? 168.837 186.547 199.381 1.00 23.99 238 LYS A CA 1
ATOM 3715 C C . LYS B 1 238 ? 167.406 186.543 198.866 1.00 30.34 238 LYS A C 1
ATOM 3716 O O . LYS B 1 238 ? 166.837 185.480 198.596 1.00 37.52 238 LYS A O 1
ATOM 3722 N N . ALA B 1 239 ? 166.822 187.730 198.757 1.00 30.67 239 ALA A N 1
ATOM 3723 C CA . ALA B 1 239 ? 165.459 187.880 198.272 1.00 23.31 239 ALA A CA 1
ATOM 3724 C C . ALA B 1 239 ? 165.454 188.083 196.763 1.00 32.41 239 ALA A C 1
ATOM 3725 O O . ALA B 1 239 ? 166.339 188.733 196.202 1.00 42.85 239 ALA A O 1
ATOM 3727 N N . MET B 1 240 ? 164.445 187.512 196.110 1.00 32.31 240 MET A N 1
ATOM 3728 C CA . MET B 1 240 ? 164.348 187.546 194.658 1.00 37.05 240 MET A CA 1
ATOM 3729 C C . MET B 1 240 ? 162.947 187.976 194.248 1.00 39.46 240 MET A C 1
ATOM 3730 O O . MET B 1 240 ? 161.994 187.890 195.027 1.00 40.10 240 MET A O 1
ATOM 3735 N N . ALA B 1 241 ? 162.836 188.445 193.009 1.00 34.38 241 ALA A N 1
ATOM 3736 C CA . ALA B 1 241 ? 161.555 188.873 192.467 1.00 32.71 241 ALA A CA 1
ATOM 3737 C C . ALA B 1 241 ? 160.809 187.695 191.855 1.00 39.29 241 ALA A C 1
ATOM 3738 O O . ALA B 1 241 ? 161.403 186.845 191.187 1.00 43.19 241 ALA A O 1
ATOM 3740 N N . LEU B 1 242 ? 159.501 187.653 192.083 1.00 41.94 242 LEU A N 1
ATOM 3741 C CA . LEU B 1 242 ? 158.659 186.567 191.605 1.00 38.23 242 LEU A CA 1
ATOM 3742 C C . LEU B 1 242 ? 158.302 186.763 190.137 1.00 46.51 242 LEU A C 1
ATOM 3743 O O . LEU B 1 242 ? 158.305 187.881 189.619 1.00 48.17 242 LEU A O 1
ATOM 3748 N N . THR B 1 243 ? 157.990 185.655 189.472 1.00 53.50 243 THR A N 1
ATOM 3749 C CA . THR B 1 243 ? 157.571 185.646 188.076 1.00 52.77 243 THR A CA 1
ATOM 3750 C C . THR B 1 243 ? 156.126 185.164 187.979 1.00 55.65 243 THR A C 1
ATOM 3751 O O . THR B 1 243 ? 155.473 184.878 188.984 1.00 61.09 243 THR A O 1
ATOM 3755 N N . ARG B 1 244 ? 155.631 185.078 186.743 1.00 57.36 244 ARG A N 1
ATOM 3756 C CA . ARG B 1 244 ? 154.243 184.688 186.509 1.00 55.78 244 ARG A CA 1
ATOM 3757 C C . ARG B 1 244 ? 153.975 183.267 186.994 1.00 58.38 244 ARG A C 1
ATOM 3758 O O . ARG B 1 244 ? 152.936 182.985 187.600 1.00 57.89 244 ARG A O 1
ATOM 3766 N N . LYS B 1 245 ? 154.909 182.354 186.725 1.00 56.93 245 LYS A N 1
ATOM 3767 C CA . LYS B 1 245 ? 154.710 180.953 187.082 1.00 56.93 245 LYS A CA 1
ATOM 3768 C C . LYS B 1 245 ? 154.944 180.686 188.563 1.00 60.19 245 LYS A C 1
ATOM 3769 O O . LYS B 1 245 ? 154.518 179.641 189.065 1.00 60.56 245 LYS A O 1
ATOM 3775 N N . ASP B 1 246 ? 155.610 181.595 189.269 1.00 53.75 246 ASP A N 1
ATOM 3776 C CA . ASP B 1 246 ? 155.909 181.380 190.678 1.00 48.80 246 ASP A CA 1
ATOM 3777 C C . ASP B 1 246 ? 154.651 181.497 191.528 1.00 51.51 246 ASP A C 1
ATOM 3778 O O . ASP B 1 246 ? 153.785 182.337 191.274 1.00 49.51 246 ASP A O 1
ATOM 3783 N N . ALA B 1 247 ? 154.555 180.643 192.543 1.00 47.94 247 ALA A N 1
ATOM 3784 C CA . ALA B 1 247 ? 153.444 180.721 193.480 1.00 42.44 247 ALA A CA 1
ATOM 3785 C C . ALA B 1 247 ? 153.560 181.978 194.329 1.00 47.09 247 ALA A C 1
ATOM 3786 O O . ALA B 1 247 ? 154.660 182.409 194.687 1.00 55.26 247 ALA A O 1
ATOM 3788 N N . GLY B 1 248 ? 152.415 182.569 194.656 1.00 44.18 248 GLY A N 1
ATOM 3789 C CA . GLY B 1 248 ? 152.396 183.814 195.391 1.00 41.78 248 GLY A CA 1
ATOM 3790 C C . GLY B 1 248 ? 152.603 185.056 194.556 1.00 44.11 248 GLY A C 1
ATOM 3791 O O . GLY B 1 248 ? 152.892 186.117 195.120 1.00 45.14 248 GLY A O 1
ATOM 3792 N N . TYR B 1 249 ? 152.472 184.958 193.231 1.00 47.68 249 TYR A N 1
ATOM 3793 C CA . TYR B 1 249 ? 152.644 186.130 192.379 1.00 43.03 249 TYR A CA 1
ATOM 3794 C C . TYR B 1 249 ? 151.568 187.173 192.644 1.00 45.15 249 TYR A C 1
ATOM 3795 O O . TYR B 1 249 ? 151.812 188.376 192.500 1.00 47.75 249 TYR A O 1
ATOM 3804 N N . ASP B 1 250 ? 150.367 186.732 193.025 1.00 46.73 250 ASP A N 1
ATOM 3805 C CA . ASP B 1 250 ? 149.296 187.676 193.326 1.00 45.29 250 ASP A CA 1
ATOM 3806 C C . ASP B 1 250 ? 149.647 188.559 194.514 1.00 49.32 250 ASP A C 1
ATOM 3807 O O . ASP B 1 250 ? 149.362 189.760 194.499 1.00 53.21 250 ASP A O 1
ATOM 3812 N N . LEU B 1 251 ? 150.255 187.981 195.552 1.00 44.57 251 LEU A N 1
ATOM 3813 C CA . LEU B 1 251 ? 150.716 188.779 196.682 1.00 41.43 251 LEU A CA 1
ATOM 3814 C C . LEU B 1 251 ? 151.836 189.727 196.277 1.00 43.90 251 LEU A C 1
ATOM 3815 O O . LEU B 1 251 ? 151.944 190.829 196.823 1.00 48.06 251 LEU A O 1
ATOM 3820 N N . TYR B 1 252 ? 152.676 189.313 195.327 1.00 44.04 252 TYR A N 1
ATOM 3821 C CA . TYR B 1 252 ? 153.800 190.140 194.901 1.00 38.91 252 TYR A CA 1
ATOM 3822 C C . TYR B 1 252 ? 153.320 191.414 194.216 1.00 41.96 252 TYR A C 1
ATOM 3823 O O . TYR B 1 252 ? 153.767 192.517 194.548 1.00 44.74 252 TYR A O 1
ATOM 3832 N N . VAL B 1 253 ? 152.400 191.284 193.259 1.00 44.20 253 VAL A N 1
ATOM 3833 C CA . VAL B 1 253 ? 151.917 192.453 192.529 1.00 42.44 253 VAL A CA 1
ATOM 3834 C C . VAL B 1 253 ? 150.923 193.276 193.336 1.00 44.01 253 VAL A C 1
ATOM 3835 O O . VAL B 1 253 ? 150.725 194.459 193.034 1.00 49.98 253 VAL A O 1
ATOM 3839 N N . GLN B 1 254 ? 150.287 192.685 194.348 1.00 40.07 254 GLN A N 1
ATOM 3840 C CA . GLN B 1 254 ? 149.341 193.438 195.163 1.00 40.15 254 GLN A CA 1
ATOM 3841 C C . GLN B 1 254 ? 150.055 194.487 196.005 1.00 44.14 254 GLN A C 1
ATOM 3842 O O . GLN B 1 254 ? 149.514 195.571 196.253 1.00 46.05 254 GLN A O 1
ATOM 3848 N N . HIS B 1 255 ? 151.277 194.190 196.443 1.00 41.89 255 HIS A N 1
ATOM 3849 C CA . HIS B 1 255 ? 152.063 195.092 197.280 1.00 44.55 255 HIS A CA 1
ATOM 3850 C C . HIS B 1 255 ? 153.089 195.875 196.472 1.00 44.49 255 HIS A C 1
ATOM 3851 O O . HIS B 1 255 ? 154.193 196.148 196.952 1.00 45.14 255 HIS A O 1
ATOM 3858 N N . GLY B 1 256 ? 152.751 196.246 195.242 1.00 38.97 256 GLY A N 1
ATOM 3859 C CA . GLY B 1 256 ? 153.623 197.089 194.451 1.00 35.06 256 GLY A CA 1
ATOM 3860 C C . GLY B 1 256 ? 154.905 196.439 193.991 1.00 40.54 256 GLY A C 1
ATOM 3861 O O . GLY B 1 256 ? 155.910 197.135 193.813 1.00 47.90 256 GLY A O 1
ATOM 3862 N N . LYS B 1 257 ? 154.898 195.121 193.786 1.00 36.81 257 LYS A N 1
ATOM 3863 C CA . LYS B 1 257 ? 156.080 194.380 193.342 1.00 39.97 257 LYS A CA 1
ATOM 3864 C C . LYS B 1 257 ? 157.258 194.582 194.293 1.00 39.68 257 LYS A C 1
ATOM 3865 O O . LYS B 1 257 ? 158.383 194.853 193.870 1.00 39.71 257 LYS A O 1
ATOM 3871 N N . SER B 1 258 ? 156.997 194.449 195.588 1.00 34.99 258 SER A N 1
ATOM 3872 C CA . SER B 1 258 ? 158.013 194.612 196.615 1.00 28.75 258 SER A CA 1
ATOM 3873 C C . SER B 1 258 ? 158.590 193.260 197.012 1.00 39.13 258 SER A C 1
ATOM 3874 O O . SER B 1 258 ? 157.857 192.296 197.243 1.00 48.47 258 SER A O 1
ATOM 3877 N N . LYS B 1 259 ? 159.920 193.197 197.080 1.00 33.75 259 LYS A N 1
ATOM 3878 C CA . LYS B 1 259 ? 160.583 191.986 197.552 1.00 25.60 259 LYS A CA 1
ATOM 3879 C C . LYS B 1 259 ? 160.338 191.763 199.036 1.00 29.79 259 LYS A C 1
ATOM 3880 O O . LYS B 1 259 ? 160.171 190.621 199.476 1.00 38.40 259 LYS A O 1
ATOM 3886 N N . VAL B 1 260 ? 160.333 192.837 199.823 1.00 28.67 260 VAL A N 1
ATOM 3887 C CA . VAL B 1 260 ? 160.146 192.778 201.265 1.00 25.27 260 VAL A CA 1
ATOM 3888 C C . VAL B 1 260 ? 159.194 193.890 201.680 1.00 31.66 260 VAL A C 1
ATOM 3889 O O . VAL B 1 260 ? 159.341 195.043 201.264 1.00 42.27 260 VAL A O 1
ATOM 3893 N N . PHE B 1 261 ? 158.207 193.542 202.504 1.00 17.46 261 PHE A N 1
ATOM 3894 C CA . PHE B 1 261 ? 157.335 194.549 203.093 1.00 25.40 261 PHE A CA 1
ATOM 3895 C C . PHE B 1 261 ? 157.205 194.287 204.586 1.00 22.09 261 PHE A C 1
ATOM 3896 O O . PHE B 1 261 ? 157.243 193.139 205.035 1.00 24.48 261 PHE A O 1
ATOM 3904 N N . LEU B 1 262 ? 157.054 195.367 205.347 1.00 25.17 262 LEU A N 1
ATOM 3905 C CA . LEU B 1 262 ? 157.101 195.332 206.802 1.00 21.80 262 LEU A CA 1
ATOM 3906 C C . LEU B 1 262 ? 155.737 195.696 207.372 1.0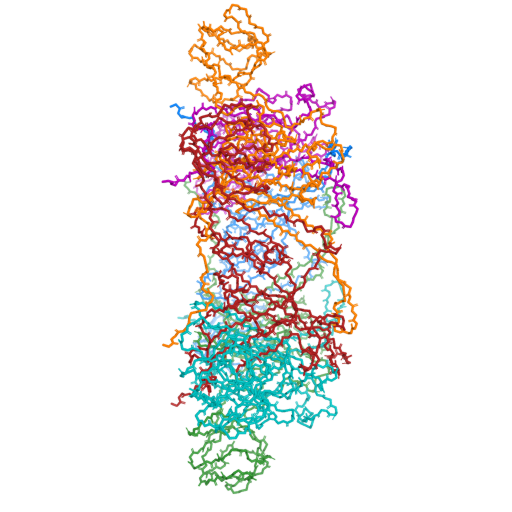0 31.97 262 LEU A C 1
ATOM 3907 O O . LEU B 1 262 ? 154.974 196.433 206.741 1.00 47.47 262 LEU A O 1
ATOM 3912 N N . LEU B 1 263 ? 155.441 195.183 208.560 1.00 27.69 263 LEU A N 1
ATOM 3913 C CA . LEU B 1 263 ? 154.240 195.542 209.311 1.00 26.91 263 LEU A CA 1
ATOM 3914 C C . LEU B 1 263 ? 154.661 195.985 210.710 1.00 26.02 263 LEU A C 1
ATOM 3915 O O . LEU B 1 263 ? 154.720 195.178 211.639 1.00 29.15 263 LEU A O 1
ATOM 3920 N N . THR B 1 264 ? 154.951 197.272 210.855 1.00 37.92 264 THR A N 1
ATOM 3921 C CA . THR B 1 264 ? 155.386 197.814 212.136 1.00 44.35 264 THR A CA 1
ATOM 3922 C C . THR B 1 264 ? 154.321 198.717 212.748 1.00 45.28 264 THR A C 1
ATOM 3923 O O . THR B 1 264 ? 153.632 199.450 212.039 1.00 49.94 264 THR A O 1
ATOM 3927 N N . MET C 1 1 ? 155.142 190.567 230.746 1.00 75.45 1 MET C N 1
ATOM 3928 C CA . MET C 1 1 ? 154.551 190.606 229.383 1.00 76.51 1 MET C CA 1
ATOM 3929 C C . MET C 1 1 ? 155.664 190.450 228.345 1.00 78.00 1 MET C C 1
ATOM 3930 O O . MET C 1 1 ? 155.342 190.406 227.148 1.00 75.59 1 MET C O 1
ATOM 3932 N N . GLN C 1 2 ? 156.916 190.330 228.793 1.00 75.57 2 GLN C N 1
ATOM 3933 C CA . GLN C 1 2 ? 158.064 190.224 227.854 1.00 72.29 2 GLN C CA 1
ATOM 3934 C C . GLN C 1 2 ? 158.002 188.886 227.121 1.00 73.23 2 GLN C C 1
ATOM 3935 O O . GLN C 1 2 ? 157.656 187.879 227.763 1.00 73.39 2 GLN C O 1
ATOM 3941 N N . GLN C 1 3 ? 158.330 188.881 225.827 1.00 60.93 3 GLN C N 1
ATOM 3942 C CA . GLN C 1 3 ? 158.237 187.636 225.029 1.00 57.01 3 GLN C CA 1
ATOM 3943 C C . GLN C 1 3 ? 159.625 187.305 224.499 1.00 57.77 3 GLN C C 1
ATOM 3944 O O . GLN C 1 3 ? 160.374 188.247 224.213 1.00 55.35 3 GLN C O 1
ATOM 3950 N N . ASN C 1 4 ? 159.955 186.018 224.418 1.00 50.67 4 ASN C N 1
ATOM 3951 C CA . ASN C 1 4 ? 161.313 185.611 223.987 1.00 47.21 4 ASN C CA 1
ATOM 3952 C C . ASN C 1 4 ? 161.251 185.150 222.534 1.00 48.82 4 ASN C C 1
ATOM 3953 O O . ASN C 1 4 ? 160.338 184.381 222.206 1.00 44.50 4 ASN C O 1
ATOM 3958 N N . PHE C 1 5 ? 162.197 185.601 221.710 1.00 39.09 5 PHE C N 1
ATOM 3959 C CA . PHE C 1 5 ? 162.175 185.290 220.266 1.00 32.98 5 PHE C CA 1
ATOM 3960 C C . PHE C 1 5 ? 163.437 184.516 219.902 1.00 39.12 5 PHE C C 1
ATOM 3961 O O . PHE C 1 5 ? 164.475 184.769 220.520 1.00 43.88 5 PHE C O 1
ATOM 3969 N N . GLY C 1 6 ? 163.339 183.594 218.947 1.00 37.13 6 GLY C N 1
ATOM 3970 C CA . GLY C 1 6 ? 164.462 182.774 218.538 1.00 32.35 6 GLY C CA 1
ATOM 3971 C C . GLY C 1 6 ? 164.882 181.767 219.587 1.00 33.74 6 GLY C C 1
ATOM 3972 O O . GLY C 1 6 ? 166.076 181.601 219.854 1.00 39.75 6 GLY C O 1
ATOM 3973 N N . THR C 1 7 ? 163.911 181.092 220.193 1.00 32.54 7 THR C N 1
ATOM 3974 C CA . THR C 1 7 ? 164.162 180.106 221.231 1.00 34.58 7 THR C CA 1
ATOM 3975 C C . THR C 1 7 ? 164.377 178.724 220.622 1.00 39.40 7 THR C C 1
ATOM 3976 O O . THR C 1 7 ? 164.035 178.466 219.466 1.00 43.00 7 THR C O 1
ATOM 3980 N N . ALA C 1 8 ? 164.952 177.835 221.426 1.00 34.64 8 ALA C N 1
ATOM 3981 C CA . ALA C 1 8 ? 165.317 176.504 220.960 1.00 29.63 8 ALA C CA 1
ATOM 3982 C C . ALA C 1 8 ? 164.097 175.599 220.862 1.00 34.51 8 ALA C C 1
ATOM 3983 O O . ALA C 1 8 ? 163.147 175.722 221.640 1.00 38.06 8 ALA C O 1
ATOM 3985 N N . LEU C 1 9 ? 164.124 174.640 219.934 1.00 35.64 9 LEU C N 1
ATOM 3986 C CA . LEU C 1 9 ? 162.971 173.722 219.733 1.00 32.64 9 LEU C CA 1
ATOM 3987 C C . LEU C 1 9 ? 163.404 172.287 220.033 1.00 38.52 9 LEU C C 1
ATOM 3988 O O . LEU C 1 9 ? 162.536 171.411 220.038 1.00 38.87 9 LEU C O 1
ATOM 3993 N N . GLY C 1 10 ? 164.694 172.053 220.267 1.00 43.11 10 GLY C N 1
ATOM 3994 C CA . GLY C 1 10 ? 165.207 170.704 220.571 1.00 36.88 10 GLY C CA 1
ATOM 3995 C C . GLY C 1 10 ? 166.430 170.757 221.462 1.00 41.99 10 GLY C C 1
ATOM 3996 O O . GLY C 1 10 ? 166.616 171.780 222.125 1.00 47.83 10 GLY C O 1
ATOM 3997 N N . ASP C 1 11 ? 167.205 169.671 221.516 1.00 41.56 11 ASP C N 1
ATOM 3998 C CA . ASP C 1 11 ? 168.429 169.622 222.353 1.00 43.88 11 ASP C CA 1
ATOM 3999 C C . ASP C 1 11 ? 169.658 169.184 221.551 1.00 47.64 11 ASP C C 1
ATOM 4000 O O . ASP C 1 11 ? 170.609 168.718 222.182 1.00 50.42 11 ASP C O 1
ATOM 4005 N N . GLY C 1 12 ? 169.637 169.293 220.227 1.00 38.78 12 GLY C N 1
ATOM 4006 C CA . GLY C 1 12 ? 170.768 168.795 219.433 1.00 29.53 12 GLY C CA 1
ATOM 4007 C C . GLY C 1 12 ? 171.841 169.839 219.297 1.00 33.76 12 GLY C C 1
ATOM 4008 O O . GLY C 1 12 ? 171.895 170.478 218.253 1.00 48.07 12 GLY C O 1
ATOM 4009 N N . PHE C 1 13 ? 172.670 169.998 220.320 1.00 27.49 13 PHE C N 1
ATOM 4010 C CA . PHE C 1 13 ? 173.754 171.005 220.289 1.00 29.74 13 PHE C CA 1
ATOM 4011 C C . PHE C 1 13 ? 175.071 170.236 220.235 1.00 33.52 13 PHE C C 1
ATOM 4012 O O . PHE C 1 13 ? 175.049 169.087 220.663 1.00 41.68 13 PHE C O 1
ATOM 4020 N N . VAL C 1 14 ? 176.151 170.812 219.703 1.00 26.86 14 VAL C N 1
ATOM 4021 C CA . VAL C 1 14 ? 177.419 170.046 219.558 1.00 29.00 14 VAL C CA 1
ATOM 4022 C C . VAL C 1 14 ? 178.575 170.767 220.237 1.00 29.99 14 VAL C C 1
ATOM 4023 O O . VAL C 1 14 ? 178.881 171.870 219.799 1.00 34.93 14 VAL C O 1
ATOM 4027 N N . LEU C 1 15 ? 179.148 170.195 221.293 1.00 26.99 15 LEU C N 1
ATOM 4028 C CA . LEU C 1 15 ? 180.375 170.701 221.901 1.00 21.25 15 LEU C CA 1
ATOM 4029 C C . LEU C 1 15 ? 181.286 169.511 222.165 1.00 31.53 15 LEU C C 1
ATOM 4030 O O . LEU C 1 15 ? 181.193 168.878 223.221 1.00 38.14 15 LEU C O 1
ATOM 4035 N N . ASN C 1 16 ? 182.167 169.213 221.214 1.00 34.24 16 ASN C N 1
ATOM 4036 C CA . ASN C 1 16 ? 183.028 168.039 221.295 1.00 29.91 16 ASN C CA 1
ATOM 4037 C C . ASN C 1 16 ? 184.052 168.126 220.173 1.00 32.02 16 ASN C C 1
ATOM 4038 O O . ASN C 1 16 ? 184.023 169.042 219.347 1.00 39.28 16 ASN C O 1
ATOM 4043 N N . GLU C 1 17 ? 184.963 167.160 220.162 1.00 29.74 17 GLU C N 1
ATOM 4044 C CA . GLU C 1 17 ? 185.921 166.984 219.083 1.00 29.07 17 GLU C CA 1
ATOM 4045 C C . GLU C 1 17 ? 185.495 165.813 218.204 1.00 34.11 17 GLU C C 1
ATOM 4046 O O . GLU C 1 17 ? 184.570 165.065 218.527 1.00 39.12 17 GLU C O 1
ATOM 4052 N N . ALA C 1 18 ? 186.179 165.660 217.076 1.00 26.08 18 ALA C N 1
ATOM 4053 C CA . ALA C 1 18 ? 185.849 164.627 216.110 1.00 28.15 18 ALA C CA 1
ATOM 4054 C C . ALA C 1 18 ? 187.086 163.816 215.749 1.00 27.76 18 ALA C C 1
ATOM 4055 O O . ALA C 1 18 ? 188.218 164.296 215.828 1.00 36.11 18 ALA C O 1
ATOM 4057 N N . THR C 1 19 ? 186.847 162.570 215.348 1.00 20.68 19 THR C N 1
ATOM 4058 C CA . THR C 1 19 ? 187.896 161.637 214.956 1.00 25.06 19 THR C CA 1
ATOM 4059 C C . THR C 1 19 ? 187.898 161.518 213.439 1.00 26.43 19 THR C C 1
ATOM 4060 O O . THR C 1 19 ? 186.843 161.306 212.832 1.00 34.92 19 THR C O 1
ATOM 4064 N N . LEU C 1 20 ? 189.073 161.650 212.833 1.00 21.35 20 LEU C N 1
ATOM 4065 C CA . LEU C 1 20 ? 189.223 161.562 211.388 1.00 22.49 20 LEU C CA 1
ATOM 4066 C C . LEU C 1 20 ? 189.961 160.280 211.031 1.00 29.16 20 LEU C C 1
ATOM 4067 O O . LEU C 1 20 ? 191.064 160.035 211.529 1.00 36.28 20 LEU C O 1
ATOM 4072 N N . MET C 1 21 ? 189.352 159.470 210.169 1.00 27.13 21 MET C N 1
ATOM 4073 C CA . MET C 1 21 ? 189.922 158.208 209.719 1.00 19.90 21 MET C CA 1
ATOM 4074 C C . MET C 1 21 ? 190.144 158.271 208.217 1.00 21.34 21 MET C C 1
ATOM 4075 O O . MET C 1 21 ? 189.240 158.656 207.472 1.00 40.61 21 MET C O 1
ATOM 4080 N N . ILE C 1 22 ? 191.341 157.894 207.775 1.00 15.57 22 ILE C N 1
ATOM 4081 C CA . ILE C 1 22 ? 191.686 157.854 206.359 1.00 21.23 22 ILE C CA 1
ATOM 4082 C C . ILE C 1 22 ? 192.142 156.445 206.012 1.00 26.52 22 ILE C C 1
ATOM 4083 O O . ILE C 1 22 ? 192.995 155.870 206.697 1.00 34.61 22 ILE C O 1
ATOM 4088 N N . GLY C 1 23 ? 191.570 155.889 204.943 1.00 22.53 23 GLY C N 1
ATOM 4089 C CA . GLY C 1 23 ? 191.864 154.531 204.537 1.00 25.35 23 GLY C CA 1
ATOM 4090 C C . GLY C 1 23 ? 191.901 154.403 203.027 1.00 32.50 23 GLY C C 1
ATOM 4091 O O . GLY C 1 23 ? 191.906 155.397 202.302 1.00 38.99 23 GLY C O 1
ATOM 4092 N N . ALA C 1 24 ? 191.925 153.155 202.570 1.00 30.58 24 ALA C N 1
ATOM 4093 C CA . ALA C 1 24 ? 192.027 152.877 201.148 1.00 25.17 24 ALA C CA 1
ATOM 4094 C C . ALA C 1 24 ? 190.724 153.215 200.430 1.00 32.03 24 ALA C C 1
ATOM 4095 O O . ALA C 1 24 ? 189.644 153.254 201.023 1.00 37.99 24 ALA C O 1
ATOM 4097 N N . LEU C 1 25 ? 190.842 153.462 199.128 1.00 31.43 25 LEU C N 1
ATOM 4098 C CA . LEU C 1 25 ? 189.684 153.790 198.306 1.00 33.79 25 LEU C CA 1
ATOM 4099 C C . LEU C 1 25 ? 188.764 152.580 198.199 1.00 33.03 25 LEU C C 1
ATOM 4100 O O . LEU C 1 25 ? 189.218 151.469 197.906 1.00 38.94 25 LEU C O 1
ATOM 4105 N N . GLY C 1 26 ? 187.473 152.795 198.439 1.00 30.58 26 GLY C N 1
ATOM 4106 C CA . GLY C 1 26 ? 186.467 151.754 198.342 1.00 36.83 26 GLY C CA 1
ATOM 4107 C C . GLY C 1 26 ? 185.969 151.226 199.671 1.00 37.37 26 GLY C C 1
ATOM 4108 O O . GLY C 1 26 ? 184.932 150.547 199.702 1.00 40.51 26 GLY C O 1
ATOM 4109 N N . SER C 1 27 ? 186.658 151.512 200.768 1.00 35.56 27 SER C N 1
ATOM 4110 C CA . SER C 1 27 ? 186.276 151.012 202.089 1.00 35.28 27 SER C CA 1
ATOM 4111 C C . SER C 1 27 ? 185.942 152.152 203.042 1.00 38.57 27 SER C C 1
ATOM 4112 O O . SER C 1 27 ? 186.384 152.172 204.188 1.00 44.13 27 SER C O 1
ATOM 4115 N N . ALA C 1 28 ? 185.157 153.122 202.572 1.00 41.14 28 ALA C N 1
ATOM 4116 C CA . ALA C 1 28 ? 184.818 154.285 203.382 1.00 37.46 28 ALA C CA 1
ATOM 4117 C C . ALA C 1 28 ? 183.951 153.945 204.587 1.00 36.77 28 ALA C C 1
ATOM 4118 O O . ALA C 1 28 ? 184.054 154.623 205.614 1.00 37.55 28 ALA C O 1
ATOM 4120 N N . LEU C 1 29 ? 183.101 152.926 204.487 1.00 35.26 29 LEU C N 1
ATOM 4121 C CA . LEU C 1 29 ? 182.176 152.575 205.557 1.00 32.30 29 LEU C CA 1
ATOM 4122 C C . LEU C 1 29 ? 182.772 151.622 206.582 1.00 36.00 29 LEU C C 1
ATOM 4123 O O . LEU C 1 29 ? 182.173 151.429 207.644 1.00 42.82 29 LEU C O 1
ATOM 4128 N N . ASP C 1 30 ? 183.929 151.028 206.301 1.00 29.45 30 ASP C N 1
ATOM 4129 C CA . ASP C 1 30 ? 184.510 150.005 207.162 1.00 30.59 30 ASP C CA 1
ATOM 4130 C C . ASP C 1 30 ? 185.843 150.449 207.752 1.00 38.31 30 ASP C C 1
ATOM 4131 O O . ASP C 1 30 ? 186.753 149.638 207.928 1.00 43.03 30 ASP C O 1
ATOM 4136 N N . LEU C 1 31 ? 185.972 151.734 208.063 1.00 35.76 31 LEU C N 1
ATOM 4137 C CA . LEU C 1 31 ? 187.191 152.244 208.671 1.00 36.14 31 LEU C CA 1
ATOM 4138 C C . LEU C 1 31 ? 187.120 152.098 210.185 1.00 37.97 31 LEU C C 1
ATOM 4139 O O . LEU C 1 31 ? 186.088 152.375 210.802 1.00 39.38 31 LEU C O 1
ATOM 4144 N N . THR C 1 32 ? 188.229 151.653 210.783 1.00 34.29 32 THR C N 1
ATOM 4145 C CA . THR C 1 32 ? 188.302 151.421 212.245 1.00 31.96 32 THR C CA 1
ATOM 4146 C C . THR C 1 32 ? 189.351 152.364 212.826 1.00 36.19 32 THR C C 1
ATOM 4147 O O . THR C 1 32 ? 190.283 152.683 212.099 1.00 37.92 32 THR C O 1
ATOM 4151 N N . GLU C 1 33 ? 189.197 152.794 214.075 1.00 41.51 33 GLU C N 1
ATOM 4152 C CA . GLU C 1 33 ? 190.126 153.789 214.666 1.00 38.73 33 GLU C CA 1
ATOM 4153 C C . GLU C 1 33 ? 191.544 153.234 214.787 1.00 42.48 33 GLU C C 1
ATOM 4154 O O . GLU C 1 33 ? 192.471 153.911 214.371 1.00 43.12 33 GLU C O 1
ATOM 4160 N N . GLU C 1 34 ? 191.712 152.013 215.265 1.00 43.17 34 GLU C N 1
ATOM 4161 C CA . GLU C 1 34 ? 193.077 151.490 215.502 1.00 40.76 34 GLU C CA 1
ATOM 4162 C C . GLU C 1 34 ? 193.876 151.472 214.203 1.00 42.55 34 GLU C C 1
ATOM 4163 O O . GLU C 1 34 ? 195.021 151.939 214.223 1.00 48.51 34 GLU C O 1
ATOM 4169 N N . GLU C 1 35 ? 193.283 151.013 213.110 1.00 43.30 35 GLU C N 1
ATOM 4170 C CA . GLU C 1 35 ? 194.057 150.813 211.863 1.00 40.75 35 GLU C CA 1
ATOM 4171 C C . GLU C 1 35 ? 194.055 152.049 210.978 1.00 45.67 35 GLU C C 1
ATOM 4172 O O . GLU C 1 35 ? 195.013 152.197 210.216 1.00 47.30 35 GLU C O 1
ATOM 4178 N N . HIS C 1 36 ? 193.018 152.884 211.035 1.00 41.87 36 HIS C N 1
ATOM 4179 C CA . HIS C 1 36 ? 192.962 154.007 210.065 1.00 29.90 36 HIS C CA 1
ATOM 4180 C C . HIS C 1 36 ? 192.966 155.404 210.678 1.00 35.46 36 HIS C C 1
ATOM 4181 O O . HIS C 1 36 ? 192.993 156.344 209.892 1.00 45.39 36 HIS C O 1
ATOM 4188 N N . SER C 1 37 ? 192.959 155.564 211.996 1.00 30.13 37 SER C N 1
ATOM 4189 C CA . SER C 1 37 ? 192.858 156.927 212.574 1.00 23.85 37 SER C CA 1
ATOM 4190 C C . SER C 1 37 ? 194.165 157.675 212.428 1.00 33.97 37 SER C C 1
ATOM 4191 O O . SER C 1 37 ? 195.192 157.027 212.268 1.00 43.19 37 SER C O 1
ATOM 4194 N N . VAL C 1 38 ? 194.106 158.997 212.511 1.00 31.74 38 VAL C N 1
ATOM 4195 C CA . VAL C 1 38 ? 195.309 159.820 212.433 1.00 27.74 38 VAL C CA 1
ATOM 4196 C C . VAL C 1 38 ? 195.986 159.947 213.791 1.00 32.91 38 VAL C C 1
ATOM 4197 O O . VAL C 1 38 ? 197.210 159.847 213.891 1.00 42.71 38 VAL C O 1
ATOM 4201 N N . GLY C 1 39 ? 195.210 160.157 214.849 1.00 24.21 39 GLY C N 1
ATOM 4202 C CA . GLY C 1 39 ? 195.768 160.328 216.175 1.00 21.61 39 GLY C CA 1
ATOM 4203 C C . GLY C 1 39 ? 195.164 161.508 216.904 1.00 30.43 39 GLY C C 1
ATOM 4204 O O . GLY C 1 39 ? 193.950 161.721 216.845 1.00 37.90 39 GLY C O 1
ATOM 4205 N N . LEU C 1 40 ? 195.995 162.284 217.593 1.00 26.85 40 LEU C N 1
ATOM 4206 C CA . LEU C 1 40 ? 195.530 163.477 218.297 1.00 27.91 40 LEU C CA 1
ATOM 4207 C C . LEU C 1 40 ? 195.208 164.551 217.270 1.00 25.61 40 LEU C C 1
ATOM 4208 O O . LEU C 1 40 ? 196.104 165.158 216.683 1.00 34.69 40 LEU C O 1
ATOM 4213 N N . PHE C 1 41 ? 193.919 164.787 217.044 1.00 25.52 41 PHE C N 1
ATOM 4214 C CA . PHE C 1 41 ? 193.447 165.729 216.041 1.00 22.34 41 PHE C CA 1
ATOM 4215 C C . PHE C 1 41 ? 192.625 166.810 216.725 1.00 28.14 41 PHE C C 1
ATOM 4216 O O . PHE C 1 41 ? 191.760 166.505 217.552 1.00 33.47 41 PHE C O 1
ATOM 4224 N N . LYS C 1 42 ? 192.894 168.068 216.383 1.00 25.93 42 LYS C N 1
ATOM 4225 C CA . LYS C 1 42 ? 192.235 169.200 217.012 1.00 24.33 42 LYS C CA 1
ATOM 4226 C C . LYS C 1 42 ? 191.704 170.156 215.954 1.00 25.79 42 LYS C C 1
ATOM 4227 O O . LYS C 1 42 ? 192.297 170.316 214.885 1.00 33.23 42 LYS C O 1
ATOM 4233 N N . ASN C 1 43 ? 190.571 170.784 216.270 1.00 27.66 43 ASN C N 1
ATOM 4234 C CA . ASN C 1 43 ? 189.954 171.818 215.439 1.00 25.60 43 ASN C CA 1
ATOM 4235 C C . ASN C 1 43 ? 189.617 171.292 214.041 1.00 30.65 43 ASN C C 1
ATOM 4236 O O . ASN C 1 43 ? 190.050 171.833 213.023 1.00 40.53 43 ASN C O 1
ATOM 4241 N N . LEU C 1 44 ? 188.823 170.226 214.008 1.00 21.91 44 LEU C N 1
ATOM 4242 C CA . LEU C 1 44 ? 188.346 169.689 212.740 1.00 21.21 44 LEU C CA 1
ATOM 4243 C C . LEU C 1 44 ? 187.181 170.528 212.233 1.00 29.51 44 LEU C C 1
ATOM 4244 O O . LEU C 1 44 ? 186.219 170.774 212.965 1.00 41.98 44 LEU C O 1
ATOM 4249 N N . ALA C 1 45 ? 187.266 170.965 210.979 1.00 23.32 45 ALA C N 1
ATOM 4250 C CA . ALA C 1 45 ? 186.262 171.838 210.386 1.00 22.08 45 ALA C CA 1
ATOM 4251 C C . ALA C 1 45 ? 185.880 171.324 209.007 1.00 27.20 45 ALA C C 1
ATOM 4252 O O . ALA C 1 45 ? 186.741 170.868 208.251 1.00 32.85 45 ALA C O 1
ATOM 4254 N N . ILE C 1 46 ? 184.591 171.405 208.687 1.00 32.11 46 ILE C N 1
ATOM 4255 C CA . ILE C 1 46 ? 184.068 171.037 207.375 1.00 28.55 46 ILE C CA 1
ATOM 4256 C C . ILE C 1 46 ? 183.435 172.273 206.757 1.00 32.40 46 ILE C C 1
ATOM 4257 O O . ILE C 1 46 ? 182.625 172.951 207.401 1.00 40.87 46 ILE C O 1
ATOM 4262 N N . ALA C 1 47 ? 183.795 172.571 205.511 1.00 26.33 47 ALA C N 1
ATOM 4263 C CA . ALA C 1 47 ? 183.326 173.777 204.846 1.00 30.99 47 ALA C CA 1
ATOM 4264 C C . ALA C 1 47 ? 182.723 173.428 203.496 1.00 34.80 47 ALA C C 1
ATOM 4265 O O . ALA C 1 47 ? 183.235 172.559 202.785 1.00 42.45 47 ALA C O 1
ATOM 4267 N N . ASN C 1 48 ? 181.634 174.110 203.150 1.00 35.81 48 ASN C N 1
ATOM 4268 C CA . ASN C 1 48 ? 180.971 173.955 201.862 1.00 30.27 48 ASN C CA 1
ATOM 4269 C C . ASN C 1 48 ? 180.821 175.321 201.211 1.00 41.57 48 ASN C C 1
ATOM 4270 O O . ASN C 1 48 ? 180.366 176.272 201.854 1.00 45.89 48 ASN C O 1
ATOM 4275 N N . ASP C 1 49 ? 181.206 175.416 199.940 1.00 40.87 49 ASP C N 1
ATOM 4276 C CA . ASP C 1 49 ? 181.093 176.647 199.166 1.00 38.03 49 ASP C CA 1
ATOM 4277 C C . ASP C 1 49 ? 180.393 176.331 197.855 1.00 43.28 49 ASP C C 1
ATOM 4278 O O . ASP C 1 49 ? 180.837 175.454 197.108 1.00 48.25 49 ASP C O 1
ATOM 4283 N N . LYS C 1 50 ? 179.311 177.049 197.570 1.00 38.66 50 LYS C N 1
ATOM 4284 C CA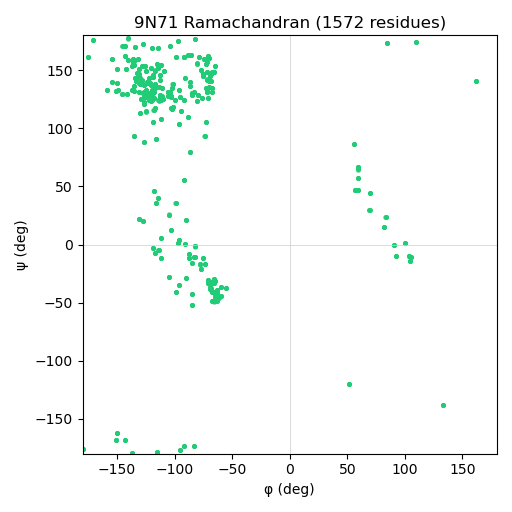 . LYS C 1 50 ? 178.514 176.832 196.372 1.00 37.12 50 LYS C CA 1
ATOM 4285 C C . LYS C 1 50 ? 178.519 178.083 195.505 1.00 41.39 50 LYS C C 1
ATOM 4286 O O . LYS C 1 50 ? 178.519 179.207 196.017 1.00 47.31 50 LYS C O 1
ATOM 4292 N N . THR C 1 51 ? 178.528 177.880 194.191 1.00 35.86 51 THR C N 1
ATOM 4293 C CA . THR C 1 51 ? 178.559 178.961 193.215 1.00 34.10 51 THR C CA 1
ATOM 4294 C C . THR C 1 51 ? 177.371 178.831 192.274 1.00 35.09 51 THR C C 1
ATOM 4295 O O . THR C 1 51 ? 177.023 177.725 191.848 1.00 39.04 51 THR C O 1
ATOM 4299 N N . PHE C 1 52 ? 176.751 179.963 191.950 1.00 34.84 52 PHE C N 1
ATOM 4300 C CA . PHE C 1 52 ? 175.577 180.001 191.094 1.00 29.32 52 PHE C CA 1
ATOM 4301 C C . PHE C 1 52 ? 175.802 180.956 189.930 1.00 33.69 52 PHE C C 1
ATOM 4302 O O . PHE C 1 52 ? 176.589 181.903 190.015 1.00 40.92 52 PHE C O 1
ATOM 4310 N N . GLN C 1 53 ? 175.101 180.688 188.832 1.00 34.24 53 GLN C N 1
ATOM 4311 C CA . GLN C 1 53 ? 175.109 181.541 187.652 1.00 33.55 53 GLN C CA 1
ATOM 4312 C C . GLN C 1 53 ? 173.687 182.010 187.385 1.00 37.18 53 GLN C C 1
ATOM 4313 O O . GLN C 1 53 ? 172.779 181.186 187.232 1.00 43.41 53 GLN C O 1
ATOM 4319 N N . ASP C 1 54 ? 173.494 183.324 187.325 1.00 33.22 54 ASP C N 1
ATOM 4320 C CA . ASP C 1 54 ? 172.169 183.918 187.236 1.00 34.39 54 ASP C CA 1
ATOM 4321 C C . ASP C 1 54 ? 171.964 184.598 185.890 1.00 38.32 54 ASP C C 1
ATOM 4322 O O . ASP C 1 54 ? 172.884 185.219 185.348 1.00 44.39 54 ASP C O 1
ATOM 4327 N N . LEU C 1 55 ? 170.752 184.474 185.357 1.00 32.26 55 LEU C N 1
ATOM 4328 C CA . LEU C 1 55 ? 170.322 185.208 184.175 1.00 31.50 55 LEU C CA 1
ATOM 4329 C C . LEU C 1 55 ? 169.370 186.312 184.610 1.00 38.53 55 LEU C C 1
ATOM 4330 O O . LEU C 1 55 ? 168.393 186.050 185.319 1.00 41.37 55 LEU C O 1
ATOM 4335 N N . ASN C 1 56 ? 169.655 187.541 184.192 1.00 37.98 56 ASN C N 1
ATOM 4336 C CA . ASN C 1 56 ? 168.928 188.711 184.654 1.00 28.32 56 ASN C CA 1
ATOM 4337 C C . ASN C 1 56 ? 168.287 189.436 183.479 1.00 34.78 56 ASN C C 1
ATOM 4338 O O . ASN C 1 56 ? 168.785 189.385 182.351 1.00 42.57 56 ASN C O 1
ATOM 4343 N N . GLN C 1 57 ? 167.175 190.114 183.754 1.00 38.77 57 GLN C N 1
ATOM 4344 C CA . GLN C 1 57 ? 166.483 190.905 182.748 1.00 39.92 57 GLN C CA 1
ATOM 4345 C C . GLN C 1 57 ? 166.058 192.234 183.355 1.00 43.55 57 GLN C C 1
ATOM 4346 O O . GLN C 1 57 ? 165.861 192.347 184.567 1.00 47.87 57 GLN C O 1
ATOM 4352 N N . GLY C 1 58 ? 165.919 193.238 182.499 1.00 46.35 58 GLY C N 1
ATOM 4353 C CA . GLY C 1 58 ? 165.441 194.538 182.918 1.00 44.08 58 GLY C CA 1
ATOM 4354 C C . GLY C 1 58 ? 166.542 195.424 183.475 1.00 48.06 58 GLY C C 1
ATOM 4355 O O . GLY C 1 58 ? 167.687 195.012 183.656 1.00 49.94 58 GLY C O 1
ATOM 4356 N N . VAL C 1 59 ? 166.171 196.677 183.743 1.00 48.86 59 VAL C N 1
ATOM 4357 C CA . VAL C 1 59 ? 167.116 197.628 184.319 1.00 48.05 59 VAL C CA 1
ATOM 4358 C C . VAL C 1 59 ? 167.470 197.235 185.748 1.00 50.20 59 VAL C C 1
ATOM 4359 O O . VAL C 1 59 ? 168.623 197.360 186.173 1.00 51.28 59 VAL C O 1
ATOM 4363 N N . THR C 1 60 ? 166.488 196.754 186.507 1.00 49.66 60 THR C N 1
ATOM 4364 C CA . THR C 1 60 ? 166.699 196.371 187.897 1.00 47.55 60 THR C CA 1
ATOM 4365 C C . THR C 1 60 ? 167.286 194.973 188.048 1.00 49.42 60 THR C C 1
ATOM 4366 O O . THR C 1 60 ? 167.525 194.543 189.182 1.00 54.60 60 THR C O 1
ATOM 4370 N N . GLN C 1 61 ? 167.513 194.262 186.943 1.00 45.99 61 GLN C N 1
ATOM 4371 C CA . GLN C 1 61 ? 168.154 192.951 186.951 1.00 42.89 61 GLN C CA 1
ATOM 4372 C C . GLN C 1 61 ? 167.384 191.933 187.781 1.00 42.72 61 GLN C C 1
ATOM 4373 O O . GLN C 1 61 ? 167.886 191.450 188.801 1.00 46.83 61 GLN C O 1
ATOM 4379 N N . ASP C 1 62 ? 166.168 191.601 187.358 1.00 39.46 62 ASP C N 1
ATOM 4380 C CA . ASP C 1 62 ? 165.363 190.569 187.999 1.00 40.14 62 ASP C CA 1
ATOM 4381 C C . ASP C 1 62 ? 165.827 189.203 187.506 1.00 46.04 62 ASP C C 1
ATOM 4382 O O . ASP C 1 62 ? 165.837 188.948 186.297 1.00 52.58 62 ASP C O 1
ATOM 4387 N N . THR C 1 63 ? 166.205 188.333 188.438 1.00 40.08 63 THR C N 1
ATOM 4388 C CA . THR C 1 63 ? 166.694 187.009 188.078 1.00 32.56 63 THR C CA 1
ATOM 4389 C C . THR C 1 63 ? 165.548 186.139 187.573 1.00 36.38 63 THR C C 1
ATOM 4390 O O . THR C 1 63 ? 164.494 186.053 188.209 1.00 42.52 63 THR C O 1
ATOM 4394 N N . VAL C 1 64 ? 165.755 185.494 186.424 1.00 33.25 64 VAL C N 1
ATOM 4395 C CA . VAL C 1 64 ? 164.753 184.604 185.848 1.00 32.49 64 VAL C CA 1
ATOM 4396 C C . VAL C 1 64 ? 165.172 183.155 186.054 1.00 38.41 64 VAL C C 1
ATOM 4397 O O . VAL C 1 64 ? 164.324 182.260 186.137 1.00 41.72 64 VAL C O 1
ATOM 4401 N N . HIS C 1 65 ? 166.478 182.911 186.133 1.00 30.19 65 HIS C N 1
ATOM 4402 C CA . HIS C 1 65 ? 166.985 181.559 186.308 1.00 26.38 65 HIS C CA 1
ATOM 4403 C C . HIS C 1 65 ? 168.299 181.609 187.073 1.00 32.97 65 HIS C C 1
ATOM 4404 O O . HIS C 1 65 ? 169.039 182.593 186.999 1.00 34.58 65 HIS C O 1
ATOM 4411 N N . SER C 1 66 ? 168.578 180.535 187.808 1.00 35.73 66 SER C N 1
ATOM 4412 C CA . SER C 1 66 ? 169.823 180.393 188.549 1.00 29.84 66 SER C CA 1
ATOM 4413 C C . SER C 1 66 ? 170.288 178.950 188.445 1.00 34.20 66 SER C C 1
ATOM 4414 O O . SER C 1 66 ? 169.509 178.027 188.700 1.00 41.05 66 SER C O 1
ATOM 4417 N N . GLN C 1 67 ? 171.552 178.757 188.076 1.00 31.94 67 GLN C N 1
ATOM 4418 C CA . GLN C 1 67 ? 172.108 177.432 187.838 1.00 31.14 67 GLN C CA 1
ATOM 4419 C C . GLN C 1 67 ? 173.346 177.240 188.697 1.00 39.52 67 GLN C C 1
ATOM 4420 O O . GLN C 1 67 ? 174.246 178.085 188.688 1.00 47.51 67 GLN C O 1
ATOM 4426 N N . LYS C 1 68 ? 173.393 176.134 189.435 1.00 34.41 68 LYS C N 1
ATOM 4427 C CA . LYS C 1 68 ? 174.577 175.815 190.220 1.00 32.88 68 LYS C CA 1
ATOM 4428 C C . LYS C 1 68 ? 175.728 175.422 189.305 1.00 35.61 68 LYS C C 1
ATOM 4429 O O . LYS C 1 68 ? 175.556 174.650 188.359 1.00 41.27 68 LYS C O 1
ATOM 4435 N N . THR C 1 69 ? 176.913 175.954 189.598 1.00 36.19 69 THR C N 1
ATOM 4436 C CA . THR C 1 69 ? 178.098 175.682 188.801 1.00 36.83 69 THR C CA 1
ATOM 4437 C C . THR C 1 69 ? 179.163 174.900 189.554 1.00 41.44 69 THR C C 1
ATOM 4438 O O . THR C 1 69 ? 180.182 174.539 188.955 1.00 46.39 69 THR C O 1
ATOM 4442 N N . GLY C 1 70 ? 178.970 174.637 190.844 1.00 44.86 70 GLY C N 1
ATOM 4443 C CA . GLY C 1 70 ? 179.903 173.809 191.579 1.00 44.64 70 GLY C CA 1
ATOM 4444 C C . GLY C 1 70 ? 179.804 173.943 193.083 1.00 44.10 70 GLY C C 1
ATOM 4445 O O . GLY C 1 70 ? 179.615 175.044 193.605 1.00 48.67 70 GLY C O 1
ATOM 4446 N N . ASP C 1 71 ? 179.929 172.823 193.791 1.00 41.63 71 ASP C N 1
ATOM 4447 C CA . ASP C 1 71 ? 180.030 172.812 195.244 1.00 42.95 71 ASP C CA 1
ATOM 4448 C C . ASP C 1 71 ? 181.324 172.122 195.658 1.00 44.46 71 ASP C C 1
ATOM 4449 O O . ASP C 1 71 ? 181.767 171.172 195.004 1.00 49.86 71 ASP C O 1
ATOM 4454 N N . ASN C 1 72 ? 181.949 172.630 196.715 1.00 36.86 72 ASN C N 1
ATOM 4455 C CA . ASN C 1 72 ? 183.265 172.172 197.137 1.00 38.33 72 ASN C CA 1
ATOM 4456 C C . ASN C 1 72 ? 183.243 171.865 198.624 1.00 38.90 72 ASN C C 1
ATOM 4457 O O . ASN C 1 72 ? 182.659 172.619 199.406 1.00 43.77 72 ASN C O 1
ATOM 4462 N N . TRP C 1 73 ? 183.883 170.765 199.010 1.00 28.80 73 TRP C N 1
ATOM 4463 C CA . TRP C 1 73 ? 183.985 170.352 200.402 1.00 25.82 73 TRP C CA 1
ATOM 4464 C C . TRP C 1 73 ? 185.450 170.335 200.810 1.00 29.67 73 TRP C C 1
ATOM 4465 O O . TRP C 1 73 ? 186.299 169.842 200.063 1.00 38.19 73 TRP C O 1
ATOM 4476 N N . THR C 1 74 ? 185.743 170.878 201.989 1.00 26.74 74 THR C N 1
ATOM 4477 C CA . THR C 1 74 ? 187.107 170.997 202.483 1.00 24.63 74 THR C CA 1
ATOM 4478 C C . THR C 1 74 ? 187.162 170.572 203.943 1.00 28.65 74 THR C C 1
ATOM 4479 O O . THR C 1 74 ? 186.295 170.945 204.738 1.00 36.26 74 THR C O 1
ATOM 4483 N N . ILE C 1 75 ? 188.182 169.789 204.289 1.00 22.76 75 ILE C N 1
ATOM 4484 C CA . ILE C 1 75 ? 188.378 169.277 205.641 1.00 25.00 75 ILE C CA 1
ATOM 4485 C C . ILE C 1 75 ? 189.754 169.725 206.115 1.00 28.49 75 ILE C C 1
ATOM 4486 O O . ILE C 1 75 ? 190.745 169.557 205.395 1.00 39.49 75 ILE C O 1
ATOM 4491 N N . SER C 1 76 ? 189.816 170.296 207.316 1.00 24.12 76 SER C N 1
ATOM 4492 C CA . SER C 1 76 ? 191.060 170.814 207.869 1.00 24.54 76 SER C CA 1
ATOM 4493 C C . SER C 1 76 ? 191.144 170.505 209.358 1.00 25.69 76 SER C C 1
ATOM 4494 O O . SER C 1 76 ? 190.134 170.257 210.019 1.00 33.86 76 SER C O 1
ATOM 4497 N N . GLY C 1 77 ? 192.365 170.524 209.879 1.00 23.63 77 GLY C N 1
ATOM 4498 C CA . GLY C 1 77 ? 192.586 170.248 211.288 1.00 16.38 77 GLY C CA 1
ATOM 4499 C C . GLY C 1 77 ? 194.058 170.349 211.624 1.00 24.69 77 GLY C C 1
ATOM 4500 O O . GLY C 1 77 ? 194.890 170.701 210.783 1.00 38.66 77 GLY C O 1
ATOM 4501 N N . ASN C 1 78 ? 194.368 170.033 212.881 1.00 25.38 78 ASN C N 1
ATOM 4502 C CA . ASN C 1 78 ? 195.731 170.070 213.402 1.00 19.79 78 ASN C CA 1
ATOM 4503 C C . ASN C 1 78 ? 196.053 168.731 214.050 1.00 25.03 78 ASN C C 1
ATOM 4504 O O . ASN C 1 78 ? 195.276 168.237 214.872 1.00 36.57 78 ASN C O 1
ATOM 4509 N N . GLY C 1 79 ? 197.198 168.154 213.695 1.00 20.02 79 GLY C N 1
ATOM 4510 C CA . GLY C 1 79 ? 197.643 166.885 214.249 1.00 23.49 79 GLY C CA 1
ATOM 4511 C C . GLY C 1 79 ? 198.899 167.071 215.085 1.00 30.19 79 GLY C C 1
ATOM 4512 O O . GLY C 1 79 ? 199.831 167.760 214.673 1.00 35.38 79 GLY C O 1
ATOM 4513 N N . TYR C 1 80 ? 198.913 166.428 216.252 1.00 29.94 80 TYR C N 1
ATOM 4514 C CA . TYR C 1 80 ? 199.957 166.611 217.255 1.00 24.90 80 TYR C CA 1
ATOM 4515 C C . TYR C 1 80 ? 200.770 165.340 217.466 1.00 30.91 80 TYR C C 1
ATOM 4516 O O . TYR C 1 80 ? 201.128 164.998 218.594 1.00 42.06 80 TYR C O 1
ATOM 4525 N N . GLU C 1 81 ? 201.079 164.617 216.392 1.00 36.23 81 GLU C N 1
ATOM 4526 C CA . GLU C 1 81 ? 201.825 163.368 216.500 1.00 28.97 81 GLU C CA 1
ATOM 4527 C C . GLU C 1 81 ? 202.734 163.218 215.291 1.00 32.06 81 GLU C C 1
ATOM 4528 O O . GLU C 1 81 ? 202.279 163.347 214.151 1.00 38.57 81 GLU C O 1
ATOM 4534 N N . TYR C 1 82 ? 204.010 162.935 215.541 1.00 26.94 82 TYR C N 1
ATOM 4535 C CA . TYR C 1 82 ? 205.008 162.790 214.486 1.00 29.47 82 TYR C CA 1
ATOM 4536 C C . TYR C 1 82 ? 205.519 161.355 214.494 1.00 34.78 82 TYR C C 1
ATOM 4537 O O . TYR C 1 82 ? 206.482 161.029 215.192 1.00 40.50 82 TYR C O 1
ATOM 4546 N N . ASN C 1 83 ? 204.870 160.500 213.712 1.00 31.60 83 ASN C N 1
ATOM 4547 C CA . ASN C 1 83 ? 205.266 159.110 213.537 1.00 30.54 83 ASN C CA 1
ATOM 4548 C C . ASN C 1 83 ? 205.212 158.802 212.044 1.00 33.18 83 ASN C C 1
ATOM 4549 O O . ASN C 1 83 ? 204.731 159.641 211.273 1.00 36.43 83 ASN C O 1
ATOM 4554 N N . PRO C 1 84 ? 205.720 157.652 211.584 1.00 33.54 84 PRO C N 1
ATOM 4555 C CA . PRO C 1 84 ? 205.690 157.380 210.135 1.00 31.01 84 PRO C CA 1
ATOM 4556 C C . PRO C 1 84 ? 204.305 157.465 209.514 1.00 32.25 84 PRO C C 1
ATOM 4557 O O . PRO C 1 84 ? 204.181 157.953 208.384 1.00 37.92 84 PRO C O 1
ATOM 4561 N N . ARG C 1 85 ? 203.261 157.019 210.216 1.00 33.62 85 ARG C N 1
ATOM 4562 C CA . ARG C 1 85 ? 201.918 157.050 209.643 1.00 29.87 85 ARG C CA 1
ATOM 4563 C C . ARG C 1 85 ? 201.459 158.478 209.372 1.00 34.36 85 ARG C C 1
ATOM 4564 O O . ARG C 1 85 ? 200.978 158.789 208.276 1.00 40.34 85 ARG C O 1
ATOM 4572 N N . THR C 1 86 ? 201.606 159.366 210.358 1.00 29.82 86 THR C N 1
ATOM 4573 C CA . THR C 1 86 ? 201.144 160.739 210.185 1.00 21.56 86 THR C CA 1
ATOM 4574 C C . THR C 1 86 ? 201.986 161.497 209.169 1.00 24.53 86 THR C C 1
ATOM 4575 O O . THR C 1 86 ? 201.451 162.308 208.408 1.00 37.70 86 THR C O 1
ATOM 4579 N N . ILE C 1 87 ? 203.297 161.253 209.138 1.00 25.32 87 ILE C N 1
ATOM 4580 C CA . ILE C 1 87 ? 204.142 161.897 208.136 1.00 27.84 87 ILE C CA 1
ATOM 4581 C C . ILE C 1 87 ? 203.761 161.432 206.736 1.00 31.72 87 ILE C C 1
ATOM 4582 O O . ILE C 1 87 ? 203.682 162.238 205.800 1.00 40.32 87 ILE C O 1
ATOM 4587 N N . MET C 1 88 ? 203.512 160.131 206.569 1.00 29.01 88 MET C N 1
ATOM 4588 C CA . MET C 1 88 ? 203.081 159.625 205.271 1.00 18.67 88 MET C CA 1
ATOM 4589 C C . MET C 1 88 ? 201.733 160.211 204.869 1.00 27.46 88 MET C C 1
ATOM 4590 O O . MET C 1 88 ? 201.509 160.517 203.693 1.00 36.71 88 MET C O 1
ATOM 4595 N N . TYR C 1 89 ? 200.819 160.362 205.831 1.00 32.54 89 TYR C N 1
ATOM 4596 C CA . TYR C 1 89 ? 199.537 161.001 205.542 1.00 25.52 89 TYR C CA 1
ATOM 4597 C C . TYR C 1 89 ? 199.733 162.441 205.087 1.00 32.73 89 TYR C C 1
ATOM 4598 O O . TYR C 1 89 ? 199.123 162.885 204.108 1.00 39.63 89 TYR C O 1
ATOM 4607 N N . ALA C 1 90 ? 200.584 163.188 205.794 1.00 33.82 90 ALA C N 1
ATOM 4608 C CA . ALA C 1 90 ? 200.833 164.583 205.447 1.00 27.62 90 ALA C CA 1
ATOM 4609 C C . ALA C 1 90 ? 201.519 164.730 204.099 1.00 30.34 90 ALA C C 1
ATOM 4610 O O . ALA C 1 90 ? 201.316 165.741 203.421 1.00 36.91 90 ALA C O 1
ATOM 4612 N N . LEU C 1 91 ? 202.323 163.750 203.695 1.00 29.07 91 LEU C N 1
ATOM 4613 C CA . LEU C 1 91 ? 203.001 163.800 202.408 1.00 25.83 91 LEU C CA 1
ATOM 4614 C C . LEU C 1 91 ? 202.125 163.340 201.250 1.00 34.52 91 LEU C C 1
ATOM 4615 O O . LEU C 1 91 ? 202.581 163.368 200.103 1.00 43.32 91 LEU C O 1
ATOM 4620 N N . GLY C 1 92 ? 200.891 162.921 201.516 1.00 28.87 92 GLY C N 1
ATOM 4621 C CA . GLY C 1 92 ? 200.025 162.443 200.456 1.00 22.54 92 GLY C CA 1
ATOM 4622 C C . GLY C 1 92 ? 200.235 160.998 200.072 1.00 32.24 92 GLY C C 1
ATOM 4623 O O . GLY C 1 92 ? 199.904 160.611 198.948 1.00 45.19 92 GLY C O 1
ATOM 4624 N N . GLN C 1 93 ? 200.781 160.187 200.970 1.00 39.73 93 GLN C N 1
ATOM 4625 C CA . GLN C 1 93 ? 201.050 158.781 200.714 1.00 31.72 93 GLN C CA 1
ATOM 4626 C C . GLN C 1 93 ? 200.186 157.909 201.618 1.00 37.66 93 GLN C C 1
ATOM 4627 O O . GLN C 1 93 ? 199.545 158.385 202.557 1.00 47.95 93 GLN C O 1
ATOM 4633 N N . ALA C 1 94 ? 200.178 156.612 201.320 1.00 39.20 94 ALA C N 1
ATOM 4634 C CA . ALA C 1 94 ? 199.349 155.650 202.045 1.00 40.09 94 ALA C CA 1
ATOM 4635 C C . ALA C 1 94 ? 199.966 155.409 203.415 1.00 40.14 94 ALA C C 1
ATOM 4636 O O . ALA C 1 94 ? 200.827 154.549 203.594 1.00 47.17 94 ALA C O 1
ATOM 4638 N N . GLY C 1 95 ? 199.506 156.175 204.402 1.00 28.76 95 GLY C N 1
ATOM 4639 C CA . GLY C 1 95 ? 200.031 156.082 205.749 1.00 30.58 95 GLY C CA 1
ATOM 4640 C C . GLY C 1 95 ? 199.453 154.990 206.614 1.00 34.26 95 GLY C C 1
ATOM 4641 O O . GLY C 1 95 ? 199.985 154.728 207.695 1.00 37.38 95 GLY C O 1
ATOM 4642 N N . PHE C 1 96 ? 198.376 154.338 206.174 1.00 42.64 96 PHE C N 1
ATOM 4643 C CA . PHE C 1 96 ? 197.767 153.291 206.987 1.00 39.56 96 PHE C CA 1
ATOM 4644 C C . PHE C 1 96 ? 198.582 152.007 206.971 1.00 45.68 96 PHE C C 1
ATOM 4645 O O . PHE C 1 96 ? 198.315 151.107 207.774 1.00 47.28 96 PHE C O 1
ATOM 4653 N N . THR C 1 97 ? 199.566 151.899 206.074 1.00 44.61 97 THR C N 1
ATOM 4654 C CA . THR C 1 97 ? 200.415 150.713 206.046 1.00 43.90 97 THR C CA 1
ATOM 4655 C C . THR C 1 97 ? 201.354 150.672 207.246 1.00 50.17 97 THR C C 1
ATOM 4656 O O . THR C 1 97 ? 201.684 149.591 207.746 1.00 47.70 97 THR C O 1
ATOM 4660 N N . ALA C 1 98 ? 201.792 151.835 207.722 1.00 57.52 98 ALA C N 1
ATOM 4661 C CA . ALA C 1 98 ? 202.690 151.918 208.860 1.00 52.95 98 ALA C CA 1
ATOM 4662 C C . ALA C 1 98 ? 201.902 151.826 210.168 1.00 57.91 98 ALA C C 1
ATOM 4663 O O . ALA C 1 98 ? 200.671 151.766 210.180 1.00 54.61 98 ALA C O 1
ATOM 4665 N N . ASP C 1 99 ? 202.625 151.818 211.287 1.00 69.54 99 ASP C N 1
ATOM 4666 C CA . ASP C 1 99 ? 202.016 151.706 212.602 1.00 70.85 99 ASP C CA 1
ATOM 4667 C C . ASP C 1 99 ? 202.572 152.776 213.531 1.00 70.74 99 ASP C C 1
ATOM 4668 O O . ASP C 1 99 ? 203.777 153.053 213.515 1.00 67.63 99 ASP C O 1
ATOM 4673 N N . PRO C 1 100 ? 201.719 153.396 214.355 1.00 66.45 100 PRO C N 1
ATOM 4674 C CA . PRO C 1 100 ? 202.213 154.430 215.275 1.00 66.18 100 PRO C CA 1
ATOM 4675 C C . PRO C 1 100 ? 202.759 153.890 216.584 1.00 69.88 100 PRO C C 1
ATOM 4676 O O . PRO C 1 100 ? 203.460 154.630 217.287 1.00 69.08 100 PRO C O 1
ATOM 4680 N N . THR C 1 101 ? 202.466 152.638 216.936 1.00 75.88 101 THR C N 1
ATOM 4681 C CA . THR C 1 101 ? 202.902 152.055 218.199 1.00 74.11 101 THR C CA 1
ATOM 4682 C C . THR C 1 101 ? 204.054 151.071 218.020 1.00 74.43 101 THR C C 1
ATOM 4683 O O . THR C 1 101 ? 204.225 150.167 218.842 1.00 75.40 101 THR C O 1
ATOM 4687 N N . ALA C 1 102 ? 204.846 151.229 216.963 1.00 78.13 102 ALA C N 1
ATOM 4688 C CA . ALA C 1 102 ? 205.980 150.353 216.733 1.00 81.35 102 ALA C CA 1
ATOM 4689 C C . ALA C 1 102 ? 207.081 150.623 217.756 1.00 83.63 102 ALA C C 1
ATOM 4690 O O . ALA C 1 102 ? 207.115 151.663 218.418 1.00 82.24 102 ALA C O 1
ATOM 4692 N N . ALA C 1 103 ? 207.990 149.662 217.882 1.00 82.06 103 ALA C N 1
ATOM 4693 C CA . ALA C 1 103 ? 209.086 149.758 218.833 1.00 80.20 103 ALA C CA 1
ATOM 4694 C C . ALA C 1 103 ? 210.363 150.214 218.140 1.00 79.59 103 ALA C C 1
ATOM 4695 O O . ALA C 1 103 ? 210.530 150.053 216.928 1.00 77.99 103 ALA C O 1
ATOM 4697 N N . ARG C 1 104 ? 211.337 150.708 218.926 1.00 72.01 104 ARG C N 1
ATOM 4698 C CA . ARG C 1 104 ? 212.688 151.081 218.401 1.00 70.08 104 ARG C CA 1
ATOM 4699 C C . ARG C 1 104 ? 213.699 150.170 219.112 1.00 70.49 104 ARG C C 1
ATOM 4700 O O . ARG C 1 104 ? 213.690 150.183 220.348 1.00 71.62 104 ARG C O 1
ATOM 4708 N N . THR C 1 105 ? 214.554 149.433 218.395 1.00 68.78 105 THR C N 1
ATOM 4709 C CA . THR C 1 105 ? 215.410 148.382 219.022 1.00 67.96 105 THR C CA 1
ATOM 4710 C C . THR C 1 105 ? 216.468 148.817 220.050 1.00 67.80 105 THR C C 1
ATOM 4711 O O . THR C 1 105 ? 216.494 148.161 221.100 1.00 71.34 105 THR C O 1
ATOM 4715 N N . ARG C 1 106 ? 217.291 149.837 219.804 1.00 68.47 106 ARG C N 1
ATOM 4716 C CA . ARG C 1 106 ? 218.409 150.220 220.729 1.00 68.75 106 ARG C CA 1
ATOM 4717 C C . ARG C 1 106 ? 219.398 149.076 221.044 1.00 70.83 106 ARG C C 1
ATOM 4718 O O . ARG C 1 106 ? 219.220 148.459 222.102 1.00 73.34 106 ARG C O 1
ATOM 4726 N N . ALA C 1 107 ? 220.440 148.848 220.225 1.00 73.81 107 ALA C N 1
ATOM 4727 C CA . ALA C 1 107 ? 221.502 147.845 220.449 1.00 74.29 107 ALA C CA 1
ATOM 4728 C C . ALA C 1 107 ? 222.638 148.525 221.205 1.00 78.61 107 ALA C C 1
ATOM 4729 O O . ALA C 1 107 ? 222.671 149.750 221.174 1.00 80.97 107 ALA C O 1
ATOM 4731 N N . VAL C 1 108 ? 223.526 147.771 221.854 1.00 80.33 108 VAL C N 1
ATOM 4732 C CA . VAL C 1 108 ? 224.591 148.315 222.686 1.00 78.67 108 VAL C CA 1
ATOM 4733 C C . VAL C 1 108 ? 225.933 147.922 222.085 1.00 79.88 108 VAL C C 1
ATOM 4734 O O . VAL C 1 108 ? 226.138 146.764 221.703 1.00 81.15 108 VAL C O 1
ATOM 4738 N N . VAL C 1 109 ? 226.842 148.887 222.002 1.00 80.58 109 VAL C N 1
ATOM 4739 C CA . VAL C 1 109 ? 228.163 148.655 221.428 1.00 80.05 109 VAL C CA 1
ATOM 4740 C C . VAL C 1 109 ? 229.081 148.094 222.504 1.00 81.61 109 VAL C C 1
ATOM 4741 O O . VAL C 1 109 ? 229.167 148.638 223.612 1.00 80.46 109 VAL C O 1
ATOM 4745 N N . SER C 1 110 ? 229.773 147.000 222.182 1.00 87.20 110 SER C N 1
ATOM 4746 C CA . SER C 1 110 ? 230.651 146.321 223.126 1.00 87.41 110 SER C CA 1
ATOM 4747 C C . SER C 1 110 ? 232.125 146.434 222.756 1.00 87.94 110 SER C C 1
ATOM 4748 O O . SER C 1 110 ? 232.967 145.822 223.420 1.00 87.78 110 SER C O 1
ATOM 4751 N N . ALA C 1 111 ? 232.462 147.200 221.716 1.00 89.97 111 ALA C N 1
ATOM 4752 C CA . ALA C 1 111 ? 233.847 147.351 221.306 1.00 87.56 111 ALA C CA 1
ATOM 4753 C C . ALA C 1 111 ? 234.034 148.722 220.669 1.00 91.22 111 ALA C C 1
ATOM 4754 O O . ALA C 1 111 ? 233.227 149.104 219.807 1.00 93.07 111 ALA C O 1
ATOM 4756 N N . PRO C 1 112 ? 235.064 149.469 221.058 1.00 87.63 112 PRO C N 1
ATOM 4757 C CA . PRO C 1 112 ? 235.256 150.807 220.488 1.00 86.66 112 PRO C CA 1
ATOM 4758 C C . PRO C 1 112 ? 235.615 150.745 219.013 1.00 85.40 112 PRO C C 1
ATOM 4759 O O . PRO C 1 112 ? 236.254 149.802 218.540 1.00 84.48 112 PRO C O 1
ATOM 4763 N N . ALA C 1 113 ? 235.190 151.774 218.284 1.00 79.39 113 ALA C N 1
ATOM 4764 C CA . ALA C 1 113 ? 235.477 151.905 216.864 1.00 78.37 113 ALA C CA 1
ATOM 4765 C C . ALA C 1 113 ? 236.102 153.266 216.602 1.00 80.11 113 ALA C C 1
ATOM 4766 O O . ALA C 1 113 ? 235.659 154.278 217.151 1.00 80.33 113 ALA C O 1
ATOM 4768 N N . ALA C 1 114 ? 237.132 153.283 215.763 1.00 79.93 114 ALA C N 1
ATOM 4769 C CA . ALA C 1 114 ? 237.856 154.500 215.443 1.00 78.94 114 ALA C CA 1
ATOM 4770 C C . ALA C 1 114 ? 237.342 155.091 214.134 1.00 78.48 114 ALA C C 1
ATOM 4771 O O . ALA C 1 114 ? 236.494 154.517 213.447 1.00 79.83 114 ALA C O 1
ATOM 4773 N N . VAL C 1 115 ? 237.865 156.266 213.787 1.00 76.79 115 VAL C N 1
ATOM 4774 C CA . VAL C 1 115 ? 237.481 156.925 212.546 1.00 76.66 115 VAL C CA 1
ATOM 4775 C C . VAL C 1 115 ? 238.108 156.189 211.370 1.00 76.11 115 VAL C C 1
ATOM 4776 O O . VAL C 1 115 ? 239.293 155.833 211.400 1.00 78.28 115 VAL C O 1
ATOM 4780 N N . GLY C 1 116 ? 237.314 155.953 210.329 1.00 72.82 116 GLY C N 1
ATOM 4781 C CA . GLY C 1 116 ? 237.786 155.289 209.133 1.00 73.19 116 GLY C CA 1
ATOM 4782 C C . GLY C 1 116 ? 237.372 153.843 208.984 1.00 76.97 116 GLY C C 1
ATOM 4783 O O . GLY C 1 116 ? 237.578 153.269 207.908 1.00 80.15 116 GLY C O 1
ATOM 4784 N N . VAL C 1 117 ? 236.796 153.236 210.016 1.00 75.68 117 VAL C N 1
ATOM 4785 C CA . VAL C 1 117 ? 236.322 151.860 209.947 1.00 73.26 117 VAL C CA 1
ATOM 4786 C C . VAL C 1 117 ? 234.863 151.871 209.521 1.00 73.83 117 VAL C C 1
ATOM 4787 O O . VAL C 1 117 ? 234.175 152.894 209.610 1.00 76.77 117 VAL C O 1
ATOM 4791 N N . SER C 1 118 ? 234.386 150.724 209.042 1.00 75.68 118 SER C N 1
ATOM 4792 C CA . SER C 1 118 ? 232.998 150.566 208.625 1.00 74.33 118 SER C CA 1
ATOM 4793 C C . SER C 1 118 ? 232.374 149.315 209.232 1.00 73.61 118 SER C C 1
ATOM 4794 O O . SER C 1 118 ? 231.387 148.791 208.714 1.00 71.67 118 SER C O 1
ATOM 4797 N N . GLU C 1 119 ? 232.944 148.825 210.330 1.00 79.75 119 GLU C N 1
ATOM 4798 C CA . GLU C 1 119 ? 232.431 147.653 211.023 1.00 76.51 119 GLU C CA 1
ATOM 4799 C C . GLU C 1 119 ? 232.312 147.969 212.505 1.00 75.74 119 GLU C C 1
ATOM 4800 O O . GLU C 1 119 ? 233.129 148.712 213.056 1.00 77.83 119 GLU C O 1
ATOM 4806 N N . ILE C 1 120 ? 231.294 147.401 213.146 1.00 77.08 120 ILE C N 1
ATOM 4807 C CA . ILE C 1 120 ? 231.025 147.652 214.553 1.00 78.81 120 ILE C CA 1
ATOM 4808 C C . ILE C 1 120 ? 230.562 146.357 215.206 1.00 81.90 120 ILE C C 1
ATOM 4809 O O . ILE C 1 120 ? 229.978 145.483 214.557 1.00 82.58 120 ILE C O 1
ATOM 4814 N N . SER C 1 121 ? 230.843 146.228 216.500 1.00 86.67 121 SER C N 1
ATOM 4815 C CA . SER C 1 121 ? 230.490 145.046 217.277 1.00 85.63 121 SER C CA 1
ATOM 4816 C C . SER C 1 121 ? 229.435 145.429 218.305 1.00 86.22 121 SER C C 1
ATOM 4817 O O . SER C 1 121 ? 229.619 146.391 219.058 1.00 85.96 121 SER C O 1
ATOM 4820 N N . VAL C 1 122 ? 228.341 144.675 218.339 1.00 85.88 122 VAL C N 1
ATOM 4821 C CA . VAL C 1 122 ? 227.225 144.963 219.224 1.00 85.05 122 VAL C CA 1
ATOM 4822 C C . VAL C 1 122 ? 227.012 143.780 220.164 1.00 86.14 122 VAL C C 1
ATOM 4823 O O . VAL C 1 122 ? 227.582 142.704 219.991 1.00 87.12 122 VAL C O 1
ATOM 4827 N N . GLN C 1 123 ? 226.174 143.999 221.181 1.00 87.04 123 GLN C N 1
ATOM 4828 C CA . GLN C 1 123 ? 225.883 142.941 222.142 1.00 87.94 123 GLN C CA 1
ATOM 4829 C C . GLN C 1 123 ? 225.096 141.807 221.497 1.00 89.79 123 GLN C C 1
ATOM 4830 O O . GLN C 1 123 ? 225.448 140.632 221.648 1.00 88.14 123 GLN C O 1
ATOM 4836 N N . SER C 1 124 ? 224.029 142.138 220.773 1.00 88.97 124 SER C N 1
ATOM 4837 C CA . SER C 1 124 ? 223.193 141.130 220.140 1.00 87.74 124 SER C CA 1
ATOM 4838 C C . SER C 1 124 ? 222.424 141.775 218.998 1.00 86.81 124 SER C C 1
ATOM 4839 O O . SER C 1 124 ? 221.843 142.850 219.164 1.00 86.19 124 SER C O 1
ATOM 4842 N N . ALA C 1 125 ? 222.421 141.111 217.848 1.00 83.99 125 ALA C N 1
ATOM 4843 C CA . ALA C 1 125 ? 221.747 141.612 216.650 1.00 82.92 125 ALA C CA 1
ATOM 4844 C C . ALA C 1 125 ? 220.314 141.102 216.564 1.00 82.83 125 ALA C C 1
ATOM 4845 O O . ALA C 1 125 ? 219.911 140.499 215.570 1.00 82.37 125 ALA C O 1
ATOM 4847 N N . THR C 1 126 ? 219.524 141.341 217.608 1.00 87.76 126 THR C N 1
ATOM 4848 C CA . THR C 1 126 ? 218.126 140.931 217.634 1.00 89.53 126 THR C CA 1
ATOM 4849 C C . THR C 1 126 ? 217.249 142.127 217.287 1.00 87.97 126 THR C C 1
ATOM 4850 O O . THR C 1 126 ? 217.328 143.173 217.941 1.00 86.59 126 THR C O 1
ATOM 4854 N N . GLY C 1 127 ? 216.414 141.971 216.262 1.00 77.44 127 GLY C N 1
ATOM 4855 C CA . GLY C 1 127 ? 215.567 143.032 215.774 1.00 75.57 127 GLY C CA 1
ATOM 4856 C C . GLY C 1 127 ? 216.172 143.852 214.653 1.00 76.33 127 GLY C C 1
ATOM 4857 O O . GLY C 1 127 ? 215.462 144.658 214.042 1.00 77.07 127 GLY C O 1
ATOM 4858 N N . LEU C 1 128 ? 217.456 143.666 214.370 1.00 73.66 128 LEU C N 1
ATOM 4859 C CA . LEU C 1 128 ? 218.142 144.375 213.300 1.00 71.65 128 LEU C CA 1
ATOM 4860 C C . LEU C 1 128 ? 218.373 143.426 212.133 1.00 70.59 128 LEU C C 1
ATOM 4861 O O . LEU C 1 128 ? 218.859 142.307 212.324 1.00 73.54 128 LEU C O 1
ATOM 4866 N N . ALA C 1 129 ? 218.024 143.872 210.932 1.00 64.89 129 ALA C N 1
ATOM 4867 C CA . ALA C 1 129 ? 218.168 143.074 209.725 1.00 64.59 129 ALA C CA 1
ATOM 4868 C C . ALA C 1 129 ? 218.946 143.854 208.675 1.00 67.23 129 ALA C C 1
ATOM 4869 O O . ALA C 1 129 ? 219.252 145.036 208.841 1.00 69.68 129 ALA C O 1
ATOM 4871 N N . VAL C 1 130 ? 219.269 143.168 207.580 1.00 66.93 130 VAL C N 1
ATOM 4872 C CA . VAL C 1 130 ? 219.985 143.799 206.479 1.00 65.73 130 VAL C CA 1
ATOM 4873 C C . VAL C 1 130 ? 219.089 144.831 205.810 1.00 65.94 130 VAL C C 1
ATOM 4874 O O . VAL C 1 130 ? 217.907 144.578 205.544 1.00 65.69 130 VAL C O 1
ATOM 4878 N N . GLY C 1 131 ? 219.651 146.006 205.536 1.00 61.22 131 GLY C N 1
ATOM 4879 C CA . GLY C 1 131 ? 218.903 147.080 204.918 1.00 61.12 131 GLY C CA 1
ATOM 4880 C C . GLY C 1 131 ? 218.219 148.026 205.876 1.00 60.50 131 GLY C C 1
ATOM 4881 O O . GLY C 1 131 ? 217.561 148.969 205.423 1.00 59.79 131 GLY C O 1
ATOM 4882 N N . ASP C 1 132 ? 218.348 147.809 207.180 1.00 57.92 132 ASP C N 1
ATOM 4883 C CA . ASP C 1 132 ? 217.742 148.699 208.158 1.00 53.76 132 ASP C CA 1
ATOM 4884 C C . ASP C 1 132 ? 218.576 149.960 208.326 1.00 58.61 132 ASP C C 1
ATOM 4885 O O . ASP C 1 132 ? 219.755 150.008 207.966 1.00 61.85 132 ASP C O 1
ATOM 4890 N N . TRP C 1 133 ? 217.947 150.992 208.879 1.00 50.66 133 TRP C N 1
ATOM 4891 C CA . TRP C 1 133 ? 218.606 152.258 209.163 1.00 46.30 133 TRP C CA 1
ATOM 4892 C C . TRP C 1 133 ? 218.737 152.440 210.668 1.00 45.32 133 TRP C C 1
ATOM 4893 O O . TRP C 1 133 ? 217.789 152.191 211.418 1.00 53.58 133 TRP C O 1
ATOM 4904 N N . VAL C 1 134 ? 219.917 152.867 211.108 1.00 41.76 134 VAL C N 1
ATOM 4905 C CA . VAL C 1 134 ? 220.205 153.071 212.521 1.00 45.41 134 VAL C CA 1
ATOM 4906 C C . VAL C 1 134 ? 220.823 154.449 212.704 1.00 45.74 134 VAL C C 1
ATOM 4907 O O . VAL C 1 134 ? 221.588 154.916 211.853 1.00 54.13 134 VAL C O 1
ATOM 4911 N N . ILE C 1 135 ? 220.482 155.104 213.810 1.00 45.64 135 ILE C N 1
ATOM 4912 C CA . ILE C 1 135 ? 221.038 156.404 214.163 1.00 49.29 135 ILE C CA 1
ATOM 4913 C C . ILE C 1 135 ? 221.923 156.230 215.387 1.00 49.43 135 ILE C C 1
ATOM 4914 O O . ILE C 1 135 ? 221.475 155.719 216.420 1.00 54.77 135 ILE C O 1
ATOM 4919 N N . LEU C 1 136 ? 223.178 156.654 215.275 1.00 57.21 136 LEU C N 1
ATOM 4920 C CA . LEU C 1 136 ? 224.137 156.497 216.359 1.00 59.19 136 LEU C CA 1
ATOM 4921 C C . LEU C 1 136 ? 223.807 157.452 217.499 1.00 63.20 136 LEU C C 1
ATOM 4922 O O . LEU C 1 136 ? 223.572 158.643 217.276 1.00 65.98 136 LEU C O 1
ATOM 4927 N N . TYR C 1 137 ? 223.789 156.925 218.720 1.00 76.11 137 TYR C N 1
ATOM 4928 C CA . TYR C 1 137 ? 223.529 157.708 219.923 1.00 76.02 137 TYR C CA 1
ATOM 4929 C C . TYR C 1 137 ? 224.769 157.651 220.807 1.00 77.38 137 TYR C C 1
ATOM 4930 O O . TYR C 1 137 ? 225.161 156.573 221.266 1.00 80.33 137 TYR C O 1
ATOM 4939 N N . ASN C 1 138 ? 225.378 158.807 221.047 1.00 83.25 138 ASN C N 1
ATOM 4940 C CA . ASN C 1 138 ? 226.587 158.908 221.855 1.00 81.44 138 ASN C CA 1
ATOM 4941 C C . ASN C 1 138 ? 226.238 159.471 223.228 1.00 84.81 138 ASN C C 1
ATOM 4942 O O . ASN C 1 138 ? 225.524 160.474 223.331 1.00 85.30 138 ASN C O 1
ATOM 4947 N N . LYS C 1 139 ? 226.727 158.811 224.280 1.00 90.07 139 LYS C N 1
ATOM 4948 C CA . LYS C 1 139 ? 226.430 159.257 225.637 1.00 89.63 139 LYS C CA 1
ATOM 4949 C C . LYS C 1 139 ? 227.086 160.598 225.940 1.00 89.66 139 LYS C C 1
ATOM 4950 O O . LYS C 1 139 ? 226.474 161.464 226.577 1.00 88.55 139 LYS C O 1
ATOM 4956 N N . LEU C 1 140 ? 228.325 160.789 225.497 1.00 88.68 140 LEU C N 1
ATOM 4957 C CA . LEU C 1 140 ? 229.074 162.013 225.747 1.00 87.52 140 LEU C CA 1
ATOM 4958 C C . LEU C 1 140 ? 229.471 162.642 224.420 1.00 88.10 140 LEU C C 1
ATOM 4959 O O . LEU C 1 140 ? 229.862 161.936 223.484 1.00 87.27 140 LEU C O 1
ATOM 4964 N N . GLY C 1 141 ? 229.368 163.960 224.343 1.00 84.98 141 GLY C N 1
ATOM 4965 C CA . GLY C 1 141 ? 229.703 164.706 223.148 1.00 83.30 141 GLY C CA 1
ATOM 4966 C C . GLY C 1 141 ? 228.470 165.285 222.483 1.00 84.43 141 GLY C C 1
ATOM 4967 O O . GLY C 1 141 ? 227.333 165.031 222.877 1.00 84.53 141 GLY C O 1
ATOM 4968 N N . ASP C 1 142 ? 228.724 166.081 221.449 1.00 75.71 142 ASP C N 1
ATOM 4969 C CA . ASP C 1 142 ? 227.650 166.714 220.703 1.00 73.46 142 ASP C CA 1
ATOM 4970 C C . ASP C 1 142 ? 226.921 165.690 219.837 1.00 72.30 142 ASP C C 1
ATOM 4971 O O . ASP C 1 142 ? 227.468 164.652 219.458 1.00 74.08 142 ASP C O 1
ATOM 4976 N N . ASN C 1 143 ? 225.664 166.000 219.527 1.00 61.85 143 ASN C N 1
ATOM 4977 C CA . ASN C 1 143 ? 224.817 165.126 218.719 1.00 59.39 143 ASN C CA 1
ATOM 4978 C C . ASN C 1 143 ? 224.885 165.597 217.272 1.00 61.10 143 ASN C C 1
ATOM 4979 O O . ASN C 1 143 ? 224.270 166.600 216.902 1.00 62.51 143 ASN C O 1
ATOM 4984 N N . ASN C 1 144 ? 225.639 164.873 216.447 1.00 53.91 144 ASN C N 1
ATOM 4985 C CA . ASN C 1 144 ? 225.767 165.194 215.032 1.00 48.35 144 ASN C CA 1
ATOM 4986 C C . ASN C 1 144 ? 224.680 164.557 214.178 1.00 50.87 144 ASN C C 1
ATOM 4987 O O . ASN C 1 144 ? 224.588 164.874 212.988 1.00 55.76 144 ASN C O 1
ATOM 4992 N N . GLY C 1 145 ? 223.863 163.675 214.747 1.00 48.55 145 GLY C N 1
ATOM 4993 C CA . GLY C 1 145 ? 222.795 163.036 214.003 1.00 46.04 145 GLY C CA 1
ATOM 4994 C C . GLY C 1 145 ? 223.279 162.250 212.804 1.00 51.60 145 GLY C C 1
ATOM 4995 O O . GLY C 1 145 ? 223.001 162.622 211.661 1.00 54.25 145 GLY C O 1
ATOM 4996 N N . LEU C 1 146 ? 224.006 161.165 213.047 1.00 53.07 146 LEU C N 1
ATOM 4997 C CA . LEU C 1 146 ? 224.590 160.352 211.989 1.00 50.29 146 LEU C CA 1
ATOM 4998 C C . LEU C 1 146 ? 223.765 159.086 211.807 1.00 50.49 146 LEU C C 1
ATOM 4999 O O . LEU C 1 146 ? 223.522 158.355 212.773 1.00 53.04 146 LEU C O 1
ATOM 5004 N N . ALA C 1 147 ? 223.343 158.829 210.572 1.00 46.18 147 ALA C N 1
ATOM 5005 C CA . ALA C 1 147 ? 222.521 157.676 210.240 1.00 43.35 147 ALA C CA 1
ATOM 5006 C C . ALA C 1 147 ? 223.272 156.764 209.282 1.00 52.53 147 ALA C C 1
ATOM 5007 O O . ALA C 1 147 ? 223.922 157.234 208.343 1.00 58.27 147 ALA C O 1
ATOM 5009 N N . TYR C 1 148 ? 223.172 155.457 209.519 1.00 55.40 148 TYR C N 1
ATOM 5010 C CA . TYR C 1 148 ? 223.868 154.457 208.725 1.00 48.09 148 TYR C CA 1
ATOM 5011 C C . TYR C 1 148 ? 222.898 153.362 208.309 1.00 50.02 148 TYR C C 1
ATOM 5012 O O . TYR C 1 148 ? 221.920 153.079 209.004 1.00 53.46 148 TYR C O 1
ATOM 5021 N N . LYS C 1 149 ? 223.183 152.746 207.166 1.00 55.29 149 LYS C N 1
ATOM 5022 C CA . LYS C 1 149 ? 222.399 151.629 206.656 1.00 51.20 149 LYS C CA 1
ATOM 5023 C C . LYS C 1 149 ? 223.178 150.335 206.847 1.00 58.26 149 LYS C C 1
ATOM 5024 O O . LYS C 1 149 ? 224.358 150.259 206.493 1.00 65.21 149 LYS C O 1
ATOM 5030 N N . ILE C 1 150 ? 222.517 149.325 207.406 1.00 58.28 150 ILE C N 1
ATOM 5031 C CA . ILE C 1 150 ? 223.169 148.043 207.650 1.00 58.21 150 ILE C CA 1
ATOM 5032 C C . ILE C 1 150 ? 223.290 147.290 206.332 1.00 59.61 150 ILE C C 1
ATOM 5033 O O . ILE C 1 150 ? 222.297 147.080 205.627 1.00 61.33 150 ILE C O 1
ATOM 5038 N N . ASP C 1 151 ? 224.511 146.875 205.996 1.00 67.12 151 ASP C N 1
ATOM 5039 C CA . ASP C 1 151 ? 224.781 146.163 204.753 1.00 68.74 151 ASP C CA 1
ATOM 5040 C C . ASP C 1 151 ? 224.875 144.654 204.935 1.00 72.23 151 ASP C C 1
ATOM 5041 O O . ASP C 1 151 ? 224.371 143.903 204.096 1.00 72.83 151 ASP C O 1
ATOM 5046 N N . ALA C 1 152 ? 225.516 144.191 206.005 1.00 72.38 152 ALA C N 1
ATOM 5047 C CA . ALA C 1 152 ? 225.652 142.765 206.257 1.00 71.37 152 ALA C CA 1
ATOM 5048 C C . ALA C 1 152 ? 225.822 142.535 207.749 1.00 71.12 152 ALA C C 1
ATOM 5049 O O . ALA C 1 152 ? 226.523 143.292 208.423 1.00 70.54 152 ALA C O 1
ATOM 5051 N N . ILE C 1 153 ? 225.176 141.489 208.257 1.00 74.62 153 ILE C N 1
ATOM 5052 C CA . ILE C 1 153 ? 225.270 141.105 209.660 1.00 75.06 153 ILE C CA 1
ATOM 5053 C C . ILE C 1 153 ? 225.870 139.709 209.727 1.00 77.98 153 ILE C C 1
ATOM 5054 O O . ILE C 1 153 ? 225.265 138.743 209.246 1.00 76.24 153 ILE C O 1
ATOM 5059 N N . ALA C 1 154 ? 227.057 139.605 210.318 1.00 89.74 154 ALA C N 1
ATOM 5060 C CA . ALA C 1 154 ? 227.715 138.328 210.555 1.00 88.81 154 ALA C CA 1
ATOM 5061 C C . ALA C 1 154 ? 228.074 138.242 212.028 1.00 88.08 154 ALA C C 1
ATOM 5062 O O . ALA C 1 154 ? 228.794 139.104 212.543 1.00 89.33 154 ALA C O 1
ATOM 5064 N N . THR C 1 155 ? 227.584 137.196 212.698 1.00 88.72 155 THR C N 1
ATOM 5065 C CA . THR C 1 155 ? 227.743 137.041 214.141 1.00 89.99 155 THR C CA 1
ATOM 5066 C C . THR C 1 155 ? 227.297 138.304 214.867 1.00 91.32 155 THR C C 1
ATOM 5067 O O . THR C 1 155 ? 226.137 138.712 214.756 1.00 91.69 155 THR C O 1
ATOM 5071 N N . ASN C 1 156 ? 228.207 138.928 215.613 1.00 90.46 156 ASN C N 1
ATOM 5072 C CA . ASN C 1 156 ? 227.924 140.170 216.319 1.00 90.65 156 ASN C CA 1
ATOM 5073 C C . ASN C 1 156 ? 228.523 141.388 215.626 1.00 90.14 156 ASN C C 1
ATOM 5074 O O . ASN C 1 156 ? 228.560 142.470 216.221 1.00 89.00 156 ASN C O 1
ATOM 5079 N N . THR C 1 157 ? 228.991 141.242 214.390 1.00 82.69 157 THR C N 1
ATOM 5080 C CA . THR C 1 157 ? 229.637 142.324 213.660 1.00 83.18 157 THR C CA 1
ATOM 5081 C C . THR C 1 157 ? 228.666 142.891 212.632 1.00 82.31 157 THR C C 1
ATOM 5082 O O . THR C 1 157 ? 228.098 142.143 211.830 1.00 80.27 157 THR C O 1
ATOM 5086 N N . ILE C 1 158 ? 228.481 144.208 212.658 1.00 76.44 158 ILE C N 1
ATOM 5087 C CA . ILE C 1 158 ? 227.597 144.907 211.733 1.00 74.40 158 ILE C CA 1
ATOM 5088 C C . ILE C 1 158 ? 228.446 145.774 210.815 1.00 73.11 158 ILE C C 1
ATOM 5089 O O . ILE C 1 158 ? 229.274 146.563 211.287 1.00 75.74 158 ILE C O 1
ATOM 5094 N N . THR C 1 159 ? 228.248 145.628 209.508 1.00 68.34 159 THR C N 1
ATOM 5095 C CA . THR C 1 159 ? 228.976 146.402 208.508 1.00 69.64 159 THR C CA 1
ATOM 5096 C C . THR C 1 159 ? 228.073 147.523 208.007 1.00 71.32 159 THR C C 1
ATOM 5097 O O . THR C 1 159 ? 227.012 147.264 207.430 1.00 71.94 159 THR C O 1
ATOM 5101 N N . LEU C 1 160 ? 228.495 148.765 208.226 1.00 69.53 160 LEU C N 1
ATOM 5102 C CA . LEU C 1 160 ? 227.726 149.921 207.800 1.00 63.54 160 LEU C CA 1
ATOM 5103 C C . LEU C 1 160 ? 228.050 150.279 206.351 1.00 62.96 160 LEU C C 1
ATOM 5104 O O . LEU C 1 160 ? 229.037 149.816 205.774 1.00 67.22 160 LEU C O 1
ATOM 5109 N N . ASP C 1 161 ? 227.177 151.079 205.747 1.00 56.16 161 ASP C N 1
ATOM 5110 C CA . ASP C 1 161 ? 227.317 151.392 204.303 1.00 59.93 161 ASP C CA 1
ATOM 5111 C C . ASP C 1 161 ? 228.532 152.270 204.021 1.00 63.99 161 ASP C C 1
ATOM 5112 O O . ASP C 1 161 ? 229.121 152.112 202.943 1.00 65.40 161 ASP C O 1
ATOM 5117 N N . ARG C 1 162 ? 228.883 153.168 204.937 1.00 62.42 162 ARG C N 1
ATOM 5118 C CA . ARG C 1 162 ? 229.987 154.113 204.660 1.00 57.51 162 ARG C CA 1
ATOM 5119 C C . ARG C 1 162 ? 230.893 154.223 205.877 1.00 58.87 162 ARG C C 1
ATOM 5120 O O . ARG C 1 162 ? 230.448 153.884 206.979 1.00 61.57 162 ARG C O 1
ATOM 5128 N N . ASP C 1 163 ? 232.120 154.686 205.665 1.00 68.37 163 ASP C N 1
ATOM 5129 C CA . ASP C 1 163 ? 233.106 154.784 206.766 1.00 69.31 163 ASP C CA 1
ATOM 5130 C C . ASP C 1 163 ? 232.668 155.790 207.822 1.00 68.29 163 ASP C C 1
ATOM 5131 O O . ASP C 1 163 ? 231.959 156.741 207.474 1.00 71.07 163 ASP C O 1
ATOM 5136 N N . LEU C 1 164 ? 233.125 155.612 209.051 1.00 64.62 164 LEU C N 1
ATOM 5137 C CA . LEU C 1 164 ? 232.811 156.485 210.172 1.00 65.24 164 LEU C CA 1
ATOM 5138 C C . LEU C 1 164 ? 233.585 157.794 210.076 1.00 70.07 164 LEU C C 1
ATOM 5139 O O . LEU C 1 164 ? 234.731 157.826 209.619 1.00 69.55 164 LEU C O 1
ATOM 5144 N N . VAL C 1 165 ? 232.948 158.881 210.510 1.00 72.82 165 VAL C N 1
ATOM 5145 C CA . VAL C 1 165 ? 233.596 160.183 210.618 1.00 69.18 165 VAL C CA 1
ATOM 5146 C C . VAL C 1 165 ? 233.762 160.623 212.060 1.00 69.68 165 VAL C C 1
ATOM 5147 O O . VAL C 1 165 ? 234.481 161.599 212.321 1.00 69.07 165 VAL C O 1
ATOM 5151 N N . ALA C 1 166 ? 233.122 159.946 213.003 1.00 71.54 166 ALA C N 1
ATOM 5152 C CA . ALA C 1 166 ? 233.270 160.216 214.422 1.00 71.32 166 ALA C CA 1
ATOM 5153 C C . ALA C 1 166 ? 233.451 158.894 215.148 1.00 76.16 166 ALA C C 1
ATOM 5154 O O . ALA C 1 166 ? 232.844 157.885 214.772 1.00 75.71 166 ALA C O 1
ATOM 5156 N N . PRO C 1 167 ? 234.281 158.863 216.188 1.00 77.59 167 PRO C N 1
ATOM 5157 C CA . PRO C 1 167 ? 234.518 157.606 216.905 1.00 74.95 167 PRO C CA 1
ATOM 5158 C C . PRO C 1 167 ? 233.317 157.183 217.735 1.00 75.79 167 PRO C C 1
ATOM 5159 O O . PRO C 1 167 ? 232.559 158.013 218.243 1.00 73.21 167 PRO C O 1
ATOM 5163 N N . VAL C 1 168 ? 233.154 155.870 217.872 1.00 78.57 168 VAL C N 1
ATOM 5164 C CA . VAL C 1 168 ? 232.118 155.274 218.709 1.00 76.75 168 VAL C CA 1
ATOM 5165 C C . VAL C 1 168 ? 232.808 154.550 219.856 1.00 77.76 168 VAL C C 1
ATOM 5166 O O . VAL C 1 168 ? 233.657 153.679 219.630 1.00 77.43 168 VAL C O 1
ATOM 5170 N N . ALA C 1 169 ? 232.447 154.909 221.082 1.00 82.66 169 ALA C N 1
ATOM 5171 C CA . ALA C 1 169 ? 233.039 154.325 222.272 1.00 83.39 169 ALA C CA 1
ATOM 5172 C C . ALA C 1 169 ? 232.168 153.176 222.775 1.00 82.60 169 ALA C C 1
ATOM 5173 O O . ALA C 1 169 ? 231.161 152.811 222.161 1.00 82.94 169 ALA C O 1
ATOM 5175 N N . VAL C 1 170 ? 232.557 152.596 223.905 1.00 86.13 170 VAL C N 1
ATOM 5176 C CA . VAL C 1 170 ? 231.815 151.503 224.519 1.00 86.82 170 VAL C CA 1
ATOM 5177 C C . VAL C 1 170 ? 230.680 152.089 225.347 1.00 87.80 170 VAL C C 1
ATOM 5178 O O . VAL C 1 170 ? 230.891 153.006 226.148 1.00 87.19 170 VAL C O 1
ATOM 5182 N N . GLY C 1 171 ? 229.474 151.560 225.153 1.00 85.73 171 GLY C N 1
ATOM 5183 C CA . GLY C 1 171 ? 228.286 152.063 225.800 1.00 84.89 171 GLY C CA 1
ATOM 5184 C C . GLY C 1 171 ? 227.367 152.857 224.895 1.00 86.40 171 GLY C C 1
ATOM 5185 O O . GLY C 1 171 ? 226.240 153.164 225.298 1.00 88.33 171 GLY C O 1
ATOM 5186 N N . ASP C 1 172 ? 227.820 153.198 223.692 1.00 83.09 172 ASP C N 1
ATOM 5187 C CA . ASP C 1 172 ? 226.968 153.892 222.739 1.00 81.74 172 ASP C CA 1
ATOM 5188 C C . ASP C 1 172 ? 225.880 152.958 222.223 1.00 83.33 172 ASP C C 1
ATOM 5189 O O . ASP C 1 172 ? 225.984 151.733 222.316 1.00 87.27 172 ASP C O 1
ATOM 5194 N N . GLU C 1 173 ? 224.824 153.551 221.676 1.00 76.22 173 GLU C N 1
ATOM 5195 C CA . GLU C 1 173 ? 223.657 152.808 221.235 1.00 73.36 173 GLU C CA 1
ATOM 5196 C C . GLU C 1 173 ? 223.357 153.103 219.772 1.00 74.94 173 GLU C C 1
ATOM 5197 O O . GLU C 1 173 ? 223.636 154.192 219.263 1.00 80.82 173 GLU C O 1
ATOM 5203 N N . LEU C 1 174 ? 222.787 152.109 219.096 1.00 62.32 174 LEU C N 1
ATOM 5204 C CA . LEU C 1 174 ? 222.325 152.239 217.718 1.00 62.70 174 LEU C CA 1
ATOM 5205 C C . LEU C 1 174 ? 220.804 152.159 217.730 1.00 60.46 174 LEU C C 1
ATOM 5206 O O . LEU C 1 174 ? 220.236 151.082 217.940 1.00 64.82 174 LEU C O 1
ATOM 5211 N N . VAL C 1 175 ? 220.149 153.291 217.499 1.00 54.36 175 VAL C N 1
ATOM 5212 C CA . VAL C 1 175 ? 218.694 153.377 217.566 1.00 55.37 175 VAL C CA 1
ATOM 5213 C C . VAL C 1 175 ? 218.126 153.126 216.175 1.00 56.05 175 VAL C C 1
ATOM 5214 O O . VAL C 1 175 ? 218.494 153.807 215.214 1.00 59.29 175 VAL C O 1
ATOM 5218 N N . LYS C 1 176 ? 217.229 152.149 216.069 1.00 53.05 176 LYS C N 1
ATOM 5219 C CA . LYS C 1 176 ? 216.601 151.843 214.793 1.00 52.27 176 LYS C CA 1
ATOM 5220 C C . LYS C 1 176 ? 215.671 152.972 214.366 1.00 58.19 176 LYS C C 1
ATOM 5221 O O . LYS C 1 176 ? 215.044 153.638 215.193 1.00 63.79 176 LYS C O 1
ATOM 5227 N N . SER C 1 177 ? 215.585 153.185 213.055 1.00 50.23 177 SER C N 1
ATOM 5228 C CA . SER C 1 177 ? 214.786 154.265 212.499 1.00 43.73 177 SER C CA 1
ATOM 5229 C C . SER C 1 177 ? 214.140 153.803 211.201 1.00 46.84 177 SER C C 1
ATOM 5230 O O . SER C 1 177 ? 214.451 152.735 210.669 1.00 52.39 177 SER C O 1
ATOM 5233 N N . THR C 1 178 ? 213.226 154.628 210.695 1.00 40.65 178 THR C N 1
ATOM 5234 C CA . THR C 1 178 ? 212.505 154.358 209.460 1.00 39.51 178 THR C CA 1
ATOM 5235 C C . THR C 1 178 ? 212.780 155.478 208.469 1.00 36.36 178 THR C C 1
ATOM 5236 O O . THR C 1 178 ? 212.778 156.655 208.843 1.00 46.80 178 THR C O 1
ATOM 5240 N N . LEU C 1 179 ? 213.008 155.112 207.212 1.00 31.72 179 LEU C N 1
ATOM 5241 C CA . LEU C 1 179 ? 213.328 156.076 206.168 1.00 31.72 179 LEU C CA 1
ATOM 5242 C C . LEU C 1 179 ? 212.057 156.456 205.419 1.00 37.87 179 LEU C C 1
ATOM 5243 O O . LEU C 1 179 ? 211.329 155.580 204.939 1.00 45.54 179 LEU C O 1
ATOM 5248 N N . ILE C 1 180 ? 211.793 157.756 205.322 1.00 32.39 180 ILE C N 1
ATOM 5249 C CA . ILE C 1 180 ? 210.630 158.280 204.616 1.00 33.08 180 ILE C CA 1
ATOM 5250 C C . ILE C 1 180 ? 211.130 159.167 203.486 1.00 32.87 180 ILE C C 1
ATOM 5251 O O . ILE C 1 180 ? 211.889 160.115 203.720 1.00 38.48 180 ILE C O 1
ATOM 5256 N N . ASN C 1 181 ? 210.711 158.859 202.262 1.00 35.17 181 ASN C N 1
ATOM 5257 C CA . ASN C 1 181 ? 211.085 159.645 201.097 1.00 34.94 181 ASN C CA 1
ATOM 5258 C C . ASN C 1 181 ? 209.916 160.516 200.659 1.00 40.73 181 ASN C C 1
ATOM 5259 O O . ASN C 1 181 ? 208.787 160.038 200.519 1.00 48.93 181 ASN C O 1
ATOM 5264 N N . THR C 1 182 ? 210.197 161.798 200.439 1.00 38.44 182 THR C N 1
ATOM 5265 C CA . THR C 1 182 ? 209.151 162.762 200.121 1.00 42.53 182 THR C CA 1
ATOM 5266 C C . THR C 1 182 ? 208.604 162.606 198.710 1.00 48.72 182 THR C C 1
ATOM 5267 O O . THR C 1 182 ? 207.527 163.136 198.413 1.00 52.40 182 THR C O 1
ATOM 5271 N N . ASN C 1 183 ? 209.311 161.900 197.835 1.00 52.97 183 ASN C N 1
ATOM 5272 C CA . ASN C 1 183 ? 208.884 161.706 196.456 1.00 50.04 183 ASN C CA 1
ATOM 5273 C C . ASN C 1 183 ? 208.532 160.240 196.237 1.00 54.59 183 ASN C C 1
ATOM 5274 O O . ASN C 1 183 ? 209.348 159.354 196.510 1.00 56.04 183 ASN C O 1
ATOM 5279 N N . ASN C 1 184 ? 207.325 159.991 195.748 1.00 67.54 184 ASN C N 1
ATOM 5280 C CA . ASN C 1 184 ? 206.909 158.634 195.420 1.00 69.56 184 ASN C CA 1
ATOM 5281 C C . ASN C 1 184 ? 207.179 158.366 193.945 1.00 69.78 184 ASN C C 1
ATOM 5282 O O . ASN C 1 184 ? 206.558 159.005 193.088 1.00 66.75 184 ASN C O 1
ATOM 5287 N N . PRO C 1 185 ? 208.084 157.445 193.604 1.00 75.76 185 PRO C N 1
ATOM 5288 C CA . PRO C 1 185 ? 208.412 157.211 192.194 1.00 75.09 185 PRO C CA 1
ATOM 5289 C C . PRO C 1 185 ? 207.446 156.295 191.460 1.00 76.90 185 PRO C C 1
ATOM 5290 O O . PRO C 1 185 ? 207.533 156.204 190.227 1.00 77.62 185 PRO C O 1
ATOM 5294 N N . ASN C 1 186 ? 206.540 155.624 192.164 1.00 77.48 186 ASN C N 1
ATOM 5295 C CA . ASN C 1 186 ? 205.579 154.727 191.537 1.00 76.96 186 ASN C CA 1
ATOM 5296 C C . ASN C 1 186 ? 204.281 155.423 191.151 1.00 75.96 186 ASN C C 1
ATOM 5297 O O . ASN C 1 186 ? 203.380 154.769 190.615 1.00 78.19 186 ASN C O 1
ATOM 5302 N N . SER C 1 187 ? 204.161 156.723 191.409 1.00 75.29 187 SER C N 1
ATOM 5303 C CA . SER C 1 187 ? 202.981 157.495 191.041 1.00 75.90 187 SER C CA 1
ATOM 5304 C C . SER C 1 187 ? 203.319 158.325 189.808 1.00 73.88 187 SER C C 1
ATOM 5305 O O . SER C 1 187 ? 204.204 159.185 189.854 1.00 72.27 187 SER C O 1
ATOM 5308 N N . CYS C 1 188 ? 202.616 158.061 188.705 1.00 75.51 188 CYS C N 1
ATOM 5309 C CA . CYS C 1 188 ? 202.895 158.774 187.462 1.00 75.00 188 CYS C CA 1
ATOM 5310 C C . CYS C 1 188 ? 202.560 160.255 187.582 1.00 76.92 188 CYS C C 1
ATOM 5311 O O . CYS C 1 188 ? 203.309 161.110 187.094 1.00 76.56 188 CYS C O 1
ATOM 5314 N N . SER C 1 189 ? 201.440 160.580 188.226 1.00 71.25 189 SER C N 1
ATOM 5315 C CA . SER C 1 189 ? 200.967 161.955 188.332 1.00 67.46 189 SER C CA 1
ATOM 5316 C C . SER C 1 189 ? 201.371 162.632 189.634 1.00 67.49 189 SER C C 1
ATOM 5317 O O . SER C 1 189 ? 201.644 163.836 189.639 1.00 68.46 189 SER C O 1
ATOM 5320 N N . GLY C 1 190 ? 201.418 161.892 190.738 1.00 64.23 190 GLY C N 1
ATOM 5321 C CA . GLY C 1 190 ? 201.709 162.460 192.039 1.00 61.16 190 GLY C CA 1
ATOM 5322 C C . GLY C 1 190 ? 200.494 162.701 192.904 1.00 62.75 190 GLY C C 1
ATOM 5323 O O . GLY C 1 190 ? 200.643 163.206 194.023 1.00 62.88 190 GLY C O 1
ATOM 5324 N N . ALA C 1 191 ? 199.298 162.361 192.429 1.00 61.08 191 ALA C N 1
ATOM 5325 C CA . ALA C 1 191 ? 198.063 162.527 193.182 1.00 58.42 191 ALA C CA 1
ATOM 5326 C C . ALA C 1 191 ? 197.517 161.151 193.535 1.00 58.69 191 ALA C C 1
ATOM 5327 O O . ALA C 1 191 ? 197.321 160.312 192.651 1.00 59.42 191 ALA C O 1
ATOM 5329 N N . GLU C 1 192 ? 197.276 160.924 194.823 1.00 49.60 192 GLU C N 1
ATOM 5330 C CA . GLU C 1 192 ? 196.750 159.662 195.319 1.00 46.04 192 GLU C CA 1
ATOM 5331 C C . GLU C 1 192 ? 195.473 159.926 196.103 1.00 49.55 192 GLU C C 1
ATOM 5332 O O . GLU C 1 192 ? 195.388 160.903 196.854 1.00 48.69 192 GLU C O 1
ATOM 5338 N N . TYR C 1 193 ? 194.485 159.053 195.929 1.00 39.77 193 TYR C N 1
ATOM 5339 C CA . TYR C 1 193 ? 193.151 159.255 196.470 1.00 32.14 193 TYR C CA 1
ATOM 5340 C C . TYR C 1 193 ? 192.846 158.229 197.555 1.00 36.13 193 TYR C C 1
ATOM 5341 O O . TYR C 1 193 ? 193.279 157.076 197.485 1.00 43.79 193 TYR C O 1
ATOM 5350 N N . PHE C 1 194 ? 192.087 158.665 198.559 1.00 26.63 194 PHE C N 1
ATOM 5351 C CA . PHE C 1 194 ? 191.752 157.838 199.707 1.00 25.57 194 PHE C CA 1
ATOM 5352 C C . PHE C 1 194 ? 190.280 158.013 200.048 1.00 25.31 194 PHE C C 1
ATOM 5353 O O . PHE C 1 194 ? 189.551 158.749 199.381 1.00 34.45 194 PHE C O 1
ATOM 5361 N N . SER C 1 195 ? 189.852 157.320 201.096 1.00 19.21 195 SER C N 1
ATOM 5362 C CA . SER C 1 195 ? 188.528 157.483 201.677 1.00 18.22 195 SER C CA 1
ATOM 5363 C C . SER C 1 195 ? 188.649 158.033 203.093 1.00 27.09 195 SER C C 1
ATOM 5364 O O . SER C 1 195 ? 189.669 157.863 203.762 1.00 44.59 195 SER C O 1
ATOM 5367 N N . ALA C 1 196 ? 187.590 158.696 203.548 1.00 12.90 196 ALA C N 1
ATOM 5368 C CA . ALA C 1 196 ? 187.613 159.357 204.844 1.00 9.95 196 ALA C CA 1
ATOM 5369 C C . ALA C 1 196 ? 186.316 159.090 205.596 1.00 17.41 196 ALA C C 1
ATOM 5370 O O . ALA C 1 196 ? 185.283 158.771 205.005 1.00 26.98 196 ALA C O 1
ATOM 5372 N N . LYS C 1 197 ? 186.393 159.219 206.919 1.00 18.82 197 LYS C N 1
ATOM 5373 C CA . LYS C 1 197 ? 185.240 159.064 207.797 1.00 14.89 197 LYS C CA 1
ATOM 5374 C C . LYS C 1 197 ? 185.447 159.938 209.023 1.00 22.50 197 LYS C C 1
ATOM 5375 O O . LYS C 1 197 ? 186.560 160.008 209.551 1.00 29.47 197 LYS C O 1
ATOM 5381 N N . ILE C 1 198 ? 184.384 160.599 209.471 1.00 21.94 198 ILE C N 1
ATOM 5382 C CA . ILE C 1 198 ? 184.429 161.501 210.618 1.00 16.87 198 ILE C CA 1
ATOM 5383 C C . ILE C 1 198 ? 183.366 161.056 211.611 1.00 27.24 198 ILE C C 1
ATOM 5384 O O . ILE C 1 198 ? 182.207 160.841 211.234 1.00 33.74 198 ILE C O 1
ATOM 5389 N N . VAL C 1 199 ? 183.754 160.920 212.877 1.00 30.18 199 VAL C N 1
ATOM 5390 C CA . VAL C 1 199 ? 182.873 160.434 213.933 1.00 26.84 199 VAL C CA 1
ATOM 5391 C C . VAL C 1 199 ? 182.852 161.457 215.061 1.00 28.22 199 VAL C C 1
ATOM 5392 O O . VAL C 1 199 ? 183.907 161.935 215.493 1.00 34.45 199 VAL C O 1
ATOM 5396 N N . SER C 1 200 ? 181.653 161.788 215.536 1.00 26.74 200 SER C N 1
ATOM 5397 C CA . SER C 1 200 ? 181.483 162.686 216.670 1.00 25.42 200 SER C CA 1
ATOM 5398 C C . SER C 1 200 ? 180.193 162.315 217.391 1.00 39.41 200 SER C C 1
ATOM 5399 O O . SER C 1 200 ? 179.598 161.265 217.137 1.00 43.84 200 SER C O 1
ATOM 5402 N N . ALA C 1 201 ? 179.764 163.185 218.305 1.00 38.83 201 ALA C N 1
ATOM 5403 C CA . ALA C 1 201 ? 178.553 162.952 219.075 1.00 26.00 201 ALA C CA 1
ATOM 5404 C C . ALA C 1 201 ? 177.969 164.278 219.538 1.00 35.18 201 ALA C C 1
ATOM 5405 O O . ALA C 1 201 ? 178.658 165.299 219.597 1.00 39.33 201 ALA C O 1
ATOM 5407 N N . ASP C 1 202 ? 176.681 164.247 219.873 1.00 44.18 202 ASP C N 1
ATOM 5408 C CA . ASP C 1 202 ? 175.988 165.413 220.396 1.00 34.78 202 ASP C CA 1
ATOM 5409 C C . ASP C 1 202 ? 176.232 165.542 221.898 1.00 44.29 202 ASP C C 1
ATOM 5410 O O . ASP C 1 202 ? 177.033 164.817 222.493 1.00 52.39 202 ASP C O 1
ATOM 5415 N N . VAL C 1 203 ? 175.530 166.490 222.523 1.00 40.17 203 VAL C N 1
ATOM 5416 C CA . VAL C 1 203 ? 175.613 166.628 223.972 1.00 38.90 203 VAL C CA 1
ATOM 5417 C C . VAL C 1 203 ? 174.909 165.470 224.665 1.00 42.63 203 VAL C C 1
ATOM 5418 O O . VAL C 1 203 ? 175.298 165.069 225.768 1.00 44.33 203 VAL C O 1
ATOM 5422 N N . ASN C 1 204 ? 173.863 164.916 224.045 1.00 47.34 204 ASN C N 1
ATOM 5423 C CA . ASN C 1 204 ? 173.133 163.777 224.587 1.00 42.94 204 ASN C CA 1
ATOM 5424 C C . ASN C 1 204 ? 173.703 162.442 224.125 1.00 44.03 204 ASN C C 1
ATOM 5425 O O . ASN C 1 204 ? 172.996 161.426 224.166 1.00 47.24 204 ASN C O 1
ATOM 5430 N N . CYS C 1 205 ? 174.959 162.423 223.683 1.00 43.40 205 CYS C N 1
ATOM 5431 C CA . CYS C 1 205 ? 175.638 161.206 223.239 1.00 44.95 205 CYS C CA 1
ATOM 5432 C C . CYS C 1 205 ? 174.897 160.544 222.079 1.00 49.40 205 CYS C C 1
ATOM 5433 O O . CYS C 1 205 ? 174.668 159.333 222.060 1.00 52.78 205 CYS C O 1
ATOM 5436 N N . ASN C 1 206 ? 174.521 161.359 221.096 1.00 44.38 206 ASN C N 1
ATOM 5437 C CA . ASN C 1 206 ? 173.939 160.874 219.855 1.00 37.72 206 ASN C CA 1
ATOM 5438 C C . ASN C 1 206 ? 174.986 160.907 218.756 1.00 45.25 206 ASN C C 1
ATOM 5439 O O . ASN C 1 206 ? 175.464 161.991 218.401 1.00 48.85 206 ASN C O 1
ATOM 5444 N N . PRO C 1 207 ? 175.366 159.758 218.198 1.00 42.35 207 PRO C N 1
ATOM 5445 C CA . PRO C 1 207 ? 176.507 159.729 217.274 1.00 40.01 207 PRO C CA 1
ATOM 5446 C C . PRO C 1 207 ? 176.249 160.507 215.991 1.00 36.41 207 PRO C C 1
ATOM 5447 O O . PRO C 1 207 ? 175.118 160.599 215.510 1.00 38.56 207 PRO C O 1
ATOM 5451 N N . ILE C 1 208 ? 177.323 161.074 215.446 1.00 28.67 208 ILE C N 1
ATOM 5452 C CA . ILE C 1 208 ? 177.318 161.757 214.156 1.00 29.49 208 ILE C CA 1
ATOM 5453 C C . ILE C 1 208 ? 178.402 161.110 213.306 1.00 28.73 208 ILE C C 1
ATOM 5454 O O . ILE C 1 208 ? 179.557 161.014 213.734 1.00 36.61 208 ILE C O 1
ATOM 5459 N N . VAL C 1 209 ? 178.039 160.671 212.103 1.00 23.97 209 VAL C N 1
ATOM 5460 C CA . VAL C 1 209 ? 178.968 160.021 211.185 1.00 24.68 209 VAL C CA 1
ATOM 5461 C C . VAL C 1 209 ? 178.920 160.747 209.847 1.00 27.61 209 VAL C C 1
ATOM 5462 O O . VAL C 1 209 ? 177.840 160.948 209.281 1.00 37.10 209 VAL C O 1
ATOM 5466 N N . VAL C 1 210 ? 180.089 161.141 209.348 1.00 18.51 210 VAL C N 1
ATOM 5467 C CA . VAL C 1 210 ? 180.234 161.778 208.044 1.00 19.28 210 VAL C CA 1
ATOM 5468 C C . VAL C 1 210 ? 181.165 160.917 207.205 1.00 21.80 210 VAL C C 1
ATOM 5469 O O . VAL C 1 210 ? 182.264 160.567 207.651 1.00 31.85 210 VAL C O 1
ATOM 5473 N N . ILE C 1 211 ? 180.732 160.576 205.993 1.00 17.58 211 ILE C N 1
ATOM 5474 C CA . ILE C 1 211 ? 181.451 159.642 205.132 1.00 25.18 211 ILE C CA 1
ATOM 5475 C C . ILE C 1 211 ? 181.769 160.332 203.815 1.00 26.84 211 ILE C C 1
ATOM 5476 O O . ILE C 1 211 ? 180.864 160.827 203.132 1.00 23.39 211 ILE C O 1
ATOM 5481 N N . VAL C 1 212 ? 183.050 160.355 203.456 1.00 26.42 212 VAL C N 1
ATOM 5482 C CA . VAL C 1 212 ? 183.516 160.949 202.206 1.00 18.66 212 VAL C CA 1
ATOM 5483 C C . VAL C 1 212 ? 184.185 159.863 201.371 1.00 27.76 212 VAL C C 1
ATOM 5484 O O . VAL C 1 212 ? 185.311 159.451 201.686 1.00 35.65 212 VAL C O 1
ATOM 5488 N N . PRO C 1 213 ? 183.538 159.364 200.313 1.00 31.62 213 PRO C N 1
ATOM 5489 C CA . PRO C 1 213 ? 184.131 158.250 199.549 1.00 30.79 213 PRO C CA 1
ATOM 5490 C C . PRO C 1 213 ? 185.497 158.538 198.937 1.00 35.94 213 PRO C C 1
ATOM 5491 O O . PRO C 1 213 ? 186.338 157.633 198.883 1.00 36.29 213 PRO C O 1
ATOM 5495 N N . LYS C 1 214 ? 185.747 159.759 198.467 1.00 29.69 214 LYS C N 1
ATOM 5496 C CA . LYS C 1 214 ? 187.028 160.102 197.860 1.00 24.57 214 LYS C CA 1
ATOM 5497 C C . LYS C 1 214 ? 187.514 161.444 198.383 1.00 32.69 214 LYS C C 1
ATOM 5498 O O . LYS C 1 214 ? 186.751 162.413 198.414 1.00 47.23 214 LYS C O 1
ATOM 5504 N N . VAL C 1 215 ? 188.783 161.500 198.786 1.00 24.07 215 VAL C N 1
ATOM 5505 C CA . VAL C 1 215 ? 189.422 162.729 199.242 1.00 20.72 215 VAL C CA 1
ATOM 5506 C C . VAL C 1 215 ? 190.800 162.833 198.607 1.00 31.26 215 VAL C C 1
ATOM 5507 O O . VAL C 1 215 ? 191.381 161.825 198.189 1.00 41.06 215 VAL C O 1
ATOM 5511 N N . GLN C 1 216 ? 191.319 164.055 198.533 1.00 29.66 216 GLN C N 1
ATOM 5512 C CA . GLN C 1 216 ? 192.690 164.316 198.120 1.00 24.41 216 GLN C CA 1
ATOM 5513 C C . GLN C 1 216 ? 193.337 165.253 199.130 1.00 29.15 216 GLN C C 1
ATOM 5514 O O . GLN C 1 216 ? 192.759 166.285 199.482 1.00 36.56 216 GLN C O 1
ATOM 5520 N N . ILE C 1 217 ? 194.531 164.896 199.592 1.00 22.88 217 ILE C N 1
ATOM 5521 C CA . ILE C 1 217 ? 195.249 165.713 200.565 1.00 27.45 217 ILE C CA 1
ATOM 5522 C C . ILE C 1 217 ? 196.086 166.739 199.813 1.00 33.51 217 ILE C C 1
ATOM 5523 O O . ILE C 1 217 ? 197.081 166.394 199.169 1.00 33.50 217 ILE C O 1
ATOM 5528 N N . THR C 1 218 ? 195.686 168.008 199.899 1.00 26.75 218 THR C N 1
ATOM 5529 C CA . THR C 1 218 ? 196.323 169.080 199.148 1.00 22.71 218 THR C CA 1
ATOM 5530 C C . THR C 1 218 ? 197.360 169.851 199.950 1.00 30.93 218 THR C C 1
ATOM 5531 O O . THR C 1 218 ? 197.950 170.799 199.422 1.00 33.09 218 THR C O 1
ATOM 5535 N N . SER C 1 219 ? 197.603 169.477 201.202 1.00 34.58 219 SER C N 1
ATOM 5536 C CA . SER C 1 219 ? 198.584 170.161 202.026 1.00 31.16 219 SER C CA 1
ATOM 5537 C C . SER C 1 219 ? 199.945 169.478 201.899 1.00 39.74 219 SER C C 1
ATOM 5538 O O . SER C 1 219 ? 200.146 168.572 201.088 1.00 44.31 219 SER C O 1
ATOM 5541 N N . GLY C 1 220 ? 200.900 169.924 202.720 1.00 34.32 220 GLY C N 1
ATOM 5542 C CA . GLY C 1 220 ? 202.220 169.335 202.735 1.00 27.84 220 GLY C CA 1
ATOM 5543 C C . GLY C 1 220 ? 202.744 169.232 204.153 1.00 35.48 220 GLY C C 1
ATOM 5544 O O . GLY C 1 220 ? 202.094 169.660 205.109 1.00 43.12 220 GLY C O 1
ATOM 5545 N N . LEU C 1 221 ? 203.933 168.649 204.273 1.00 27.63 221 LEU C N 1
ATOM 5546 C CA . LEU C 1 221 ? 204.547 168.483 205.582 1.00 24.23 221 LEU C CA 1
ATOM 5547 C C . LEU C 1 221 ? 205.011 169.829 206.124 1.00 27.06 221 LEU C C 1
ATOM 5548 O O . LEU C 1 221 ? 205.755 170.555 205.460 1.00 35.01 221 LEU C O 1
ATOM 5553 N N . ASN C 1 222 ? 204.566 170.158 207.333 1.00 32.20 222 ASN C N 1
ATOM 5554 C CA . ASN C 1 222 ? 204.890 171.421 207.988 1.00 29.47 222 ASN C CA 1
ATOM 5555 C C . ASN C 1 222 ? 205.380 171.117 209.397 1.00 37.36 222 ASN C C 1
ATOM 5556 O O . ASN C 1 222 ? 204.607 170.645 210.239 1.00 43.09 222 ASN C O 1
ATOM 5561 N N . LEU C 1 223 ? 206.657 171.380 209.653 1.00 33.29 223 LEU C N 1
ATOM 5562 C CA . LEU C 1 223 ? 207.270 171.139 210.954 1.00 30.43 223 LEU C CA 1
ATOM 5563 C C . LEU C 1 223 ? 207.938 172.421 211.424 1.00 32.52 223 LEU C C 1
ATOM 5564 O O . LEU C 1 223 ? 208.826 172.947 210.745 1.00 40.10 223 LEU C O 1
ATOM 5569 N N . ALA C 1 224 ? 207.515 172.919 212.584 1.00 35.49 224 ALA C N 1
ATOM 5570 C CA . ALA C 1 224 ? 208.043 174.150 213.163 1.00 32.46 224 ALA C CA 1
ATOM 5571 C C . ALA C 1 224 ? 208.552 173.844 214.564 1.00 35.53 224 ALA C C 1
ATOM 5572 O O . ALA C 1 224 ? 207.816 173.293 215.390 1.00 42.33 224 ALA C O 1
ATOM 5574 N N . PHE C 1 225 ? 209.801 174.206 214.834 1.00 32.05 225 PHE C N 1
ATOM 5575 C CA . PHE C 1 225 ? 210.447 173.918 216.106 1.00 24.62 225 PHE C CA 1
ATOM 5576 C C . PHE C 1 225 ? 210.461 175.162 216.981 1.00 35.71 225 PHE C C 1
ATOM 5577 O O . PHE C 1 225 ? 210.724 176.268 216.504 1.00 43.67 225 PHE C O 1
ATOM 5585 N N . GLY C 1 226 ? 210.174 174.974 218.264 1.00 43.75 226 GLY C N 1
ATOM 5586 C CA . GLY C 1 226 ? 210.175 176.082 219.202 1.00 39.65 226 GLY C CA 1
ATOM 5587 C C . GLY C 1 226 ? 209.941 175.578 220.607 1.00 47.02 226 GLY C C 1
ATOM 5588 O O . GLY C 1 226 ? 209.448 174.468 220.821 1.00 54.87 226 GLY C O 1
ATOM 5589 N N . ALA C 1 227 ? 210.307 176.422 221.570 1.00 48.30 227 ALA C N 1
ATOM 5590 C CA . ALA C 1 227 ? 210.172 176.093 222.982 1.00 45.42 227 ALA C CA 1
ATOM 5591 C C . ALA C 1 227 ? 208.898 176.644 223.610 1.00 47.24 227 ALA C C 1
ATOM 5592 O O . ALA C 1 227 ? 208.712 176.496 224.821 1.00 46.89 227 ALA C O 1
ATOM 5594 N N . THR C 1 228 ? 208.023 177.271 222.823 1.00 50.47 228 THR C N 1
ATOM 5595 C CA . THR C 1 228 ? 206.828 177.887 223.390 1.00 50.34 228 THR C CA 1
ATOM 5596 C C . THR C 1 228 ? 205.698 176.875 223.541 1.00 52.83 228 THR C C 1
ATOM 5597 O O . THR C 1 228 ? 205.121 176.735 224.626 1.00 56.73 228 THR C O 1
ATOM 5601 N N . ASP C 1 229 ? 205.367 176.160 222.468 1.00 48.28 229 ASP C N 1
ATOM 5602 C CA . ASP C 1 229 ? 204.249 175.228 222.478 1.00 43.39 229 ASP C CA 1
ATOM 5603 C C . ASP C 1 229 ? 204.576 174.028 221.601 1.00 44.27 229 ASP C C 1
ATOM 5604 O O . ASP C 1 229 ? 205.576 174.008 220.879 1.00 44.44 229 ASP C O 1
ATOM 5609 N N . TYR C 1 230 ? 203.714 173.017 221.675 1.00 34.14 230 TYR C N 1
ATOM 5610 C CA . TYR C 1 230 ? 203.929 171.781 220.937 1.00 29.94 230 TYR C CA 1
ATOM 5611 C C . TYR C 1 230 ? 203.734 171.997 219.442 1.00 33.66 230 TYR C C 1
ATOM 5612 O O . TYR C 1 230 ? 202.829 172.717 219.015 1.00 39.88 230 TYR C O 1
ATOM 5621 N N . ALA C 1 231 ? 204.589 171.362 218.647 1.00 27.12 231 ALA C N 1
ATOM 5622 C CA . ALA C 1 231 ? 204.491 171.442 217.199 1.00 25.54 231 ALA C CA 1
ATOM 5623 C C . ALA C 1 231 ? 203.337 170.589 216.689 1.00 29.04 231 ALA C C 1
ATOM 5624 O O . ALA C 1 231 ? 203.024 169.533 217.244 1.00 39.31 231 ALA C O 1
ATOM 5626 N N . ASN C 1 232 ? 202.706 171.056 215.612 1.00 30.84 232 ASN C N 1
ATOM 5627 C CA . ASN C 1 232 ? 201.572 170.364 215.019 1.00 23.02 232 ASN C CA 1
ATOM 5628 C C . ASN C 1 232 ? 201.623 170.491 213.504 1.00 32.76 232 ASN C C 1
ATOM 5629 O O . ASN C 1 232 ? 202.314 171.357 212.961 1.00 37.76 232 ASN C O 1
ATOM 5634 N N . ILE C 1 233 ? 200.886 169.614 212.825 1.00 28.47 233 ILE C N 1
ATOM 5635 C CA . ILE C 1 233 ? 200.818 169.589 211.368 1.00 25.19 233 ILE C CA 1
ATOM 5636 C C . ILE C 1 233 ? 199.424 170.023 210.939 1.00 28.40 233 ILE C C 1
ATOM 5637 O O . ILE C 1 233 ? 198.422 169.468 211.406 1.00 34.25 233 ILE C O 1
ATOM 5642 N N . ALA C 1 234 ? 199.358 171.009 210.051 1.00 28.64 234 ALA C N 1
ATOM 5643 C CA . ALA C 1 234 ? 198.089 171.474 209.507 1.00 25.86 234 ALA C CA 1
ATOM 5644 C C . ALA C 1 234 ? 197.688 170.598 208.329 1.00 35.07 234 ALA C C 1
ATOM 5645 O O . ALA C 1 234 ? 198.482 170.387 207.407 1.00 43.60 234 ALA C O 1
ATOM 5647 N N . TYR C 1 235 ? 196.456 170.099 208.358 1.00 25.47 235 TYR C N 1
ATOM 5648 C CA . TYR C 1 235 ? 195.938 169.196 207.341 1.00 19.07 235 TYR C CA 1
ATOM 5649 C C . TYR C 1 235 ? 194.902 169.922 206.500 1.00 29.07 235 TYR C C 1
ATOM 5650 O O . TYR C 1 235 ? 194.217 170.822 206.995 1.00 38.60 235 TYR C O 1
ATOM 5659 N N . GLN C 1 236 ? 194.796 169.540 205.230 1.00 27.86 236 GLN C N 1
ATOM 5660 C CA . GLN C 1 236 ? 193.762 170.050 204.342 1.00 23.07 236 GLN C CA 1
ATOM 5661 C C . GLN C 1 236 ? 193.401 168.974 203.332 1.00 28.96 236 GLN C C 1
ATOM 5662 O O . GLN C 1 236 ? 194.286 168.359 202.731 1.00 35.77 236 GLN C O 1
ATOM 5668 N N . MET C 1 237 ? 192.103 168.752 203.147 1.00 30.45 237 MET C N 1
ATOM 5669 C CA . MET C 1 237 ? 191.596 167.742 202.234 1.00 20.57 237 MET C CA 1
ATOM 5670 C C . MET C 1 237 ? 190.459 168.329 201.415 1.00 30.55 237 MET C C 1
ATOM 5671 O O . MET C 1 237 ? 189.792 169.276 201.840 1.00 46.30 237 MET C O 1
ATOM 5676 N N . LYS C 1 238 ? 190.242 167.762 200.233 1.00 23.68 238 LYS C N 1
ATOM 5677 C CA . LYS C 1 238 ? 189.137 168.160 199.374 1.00 23.99 238 LYS C CA 1
ATOM 5678 C C . LYS C 1 238 ? 188.426 166.918 198.859 1.00 30.34 238 LYS C C 1
ATOM 5679 O O . LYS C 1 238 ? 189.061 165.895 198.589 1.00 37.52 238 LYS C O 1
ATOM 5685 N N . ALA C 1 239 ? 187.105 167.006 198.749 1.00 30.67 239 ALA C N 1
ATOM 5686 C CA . ALA C 1 239 ? 186.293 165.901 198.265 1.00 23.31 239 ALA C CA 1
ATOM 5687 C C . ALA C 1 239 ? 186.117 165.998 196.756 1.00 32.41 239 ALA C C 1
ATOM 5688 O O . ALA C 1 239 ? 185.996 167.089 196.193 1.00 42.85 239 ALA C O 1
ATOM 5690 N N . MET C 1 240 ? 186.106 164.838 196.102 1.00 32.31 240 MET C N 1
ATOM 5691 C CA . MET C 1 240 ? 186.029 164.771 194.650 1.00 37.05 240 MET C CA 1
ATOM 5692 C C . MET C 1 240 ? 184.956 163.773 194.241 1.00 39.46 240 MET C C 1
ATOM 5693 O O . MET C 1 240 ? 184.553 162.905 195.019 1.00 40.10 240 MET C O 1
ATOM 5698 N N . ALA C 1 241 ? 184.495 163.911 193.001 1.00 34.38 241 ALA C N 1
ATOM 5699 C CA . ALA C 1 241 ? 183.484 163.015 192.459 1.00 32.71 241 ALA C CA 1
ATOM 5700 C C . ALA C 1 241 ? 184.131 161.781 191.848 1.00 39.29 241 ALA C C 1
ATOM 5701 O O . ALA C 1 241 ? 185.165 161.870 191.179 1.00 43.19 241 ALA C O 1
ATOM 5703 N N . LEU C 1 242 ? 183.512 160.627 192.075 1.00 41.94 242 LEU C N 1
ATOM 5704 C CA . LEU C 1 242 ? 184.032 159.355 191.597 1.00 38.23 242 LEU C CA 1
ATOM 5705 C C . LEU C 1 242 ? 183.685 159.143 190.129 1.00 46.51 242 LEU C C 1
ATOM 5706 O O . LEU C 1 242 ? 182.719 159.705 189.611 1.00 48.17 242 LEU C O 1
ATOM 5711 N N . THR C 1 243 ? 184.489 158.319 189.465 1.00 53.50 243 THR C N 1
ATOM 5712 C CA . THR C 1 243 ? 184.288 157.951 188.070 1.00 52.77 243 THR C CA 1
ATOM 5713 C C . THR C 1 243 ? 183.982 156.458 187.972 1.00 55.65 243 THR C C 1
ATOM 5714 O O . THR C 1 243 ? 183.903 155.750 188.977 1.00 61.09 243 THR C O 1
ATOM 5718 N N . ARG C 1 244 ? 183.809 155.986 186.736 1.00 57.36 244 ARG C N 1
ATOM 5719 C CA . ARG C 1 244 ? 183.453 154.590 186.503 1.00 55.78 244 ARG C CA 1
ATOM 5720 C C . ARG C 1 244 ? 184.549 153.647 186.988 1.00 58.38 244 ARG C C 1
ATOM 5721 O O . ARG C 1 244 ? 184.274 152.606 187.593 1.00 57.89 244 ARG C O 1
ATOM 5729 N N . LYS C 1 245 ? 185.807 153.999 186.719 1.00 56.93 245 LYS C N 1
ATOM 5730 C CA . LYS C 1 245 ? 186.921 153.127 187.076 1.00 56.93 245 LYS C CA 1
ATOM 5731 C C . LYS C 1 245 ? 187.268 153.196 188.557 1.00 60.19 245 LYS C C 1
ATOM 5732 O O . LYS C 1 245 ? 187.961 152.305 189.060 1.00 60.56 245 LYS C O 1
ATOM 5738 N N . ASP C 1 246 ? 186.814 154.228 189.263 1.00 53.75 246 ASP C N 1
ATOM 5739 C CA . ASP C 1 246 ? 187.150 154.379 190.672 1.00 48.80 246 ASP C CA 1
ATOM 5740 C C . ASP C 1 246 ? 186.419 153.348 191.522 1.00 51.51 246 ASP C C 1
ATOM 5741 O O . ASP C 1 246 ? 185.258 153.018 191.268 1.00 49.51 246 ASP C O 1
ATOM 5746 N N . ALA C 1 247 ? 187.111 152.838 192.537 1.00 47.94 247 ALA C N 1
ATOM 5747 C CA . ALA C 1 247 ? 186.487 151.915 193.475 1.00 42.44 247 ALA C CA 1
ATOM 5748 C C . ALA C 1 247 ? 185.456 152.645 194.323 1.00 47.09 247 ALA C C 1
ATOM 5749 O O . ALA C 1 247 ? 185.633 153.812 194.680 1.00 55.26 247 ALA C O 1
ATOM 5751 N N . GLY C 1 248 ? 184.372 151.949 194.649 1.00 44.18 248 GLY C N 1
ATOM 5752 C CA . GLY C 1 248 ? 183.284 152.555 195.384 1.00 41.78 248 GLY C CA 1
ATOM 5753 C C . GLY C 1 248 ? 182.312 153.355 194.549 1.00 44.11 248 GLY C C 1
ATOM 5754 O O . GLY C 1 248 ? 181.537 154.136 195.113 1.00 45.14 248 GLY C O 1
ATOM 5755 N N . TYR C 1 249 ? 182.331 153.193 193.225 1.00 47.68 249 TYR C N 1
ATOM 5756 C CA . TYR C 1 249 ? 181.403 153.927 192.372 1.00 43.03 249 TYR C CA 1
ATOM 5757 C C . TYR C 1 249 ? 179.961 153.518 192.637 1.00 45.15 249 TYR C C 1
ATOM 5758 O O . TYR C 1 249 ? 179.041 154.330 192.492 1.00 47.75 249 TYR C O 1
ATOM 5767 N N . ASP C 1 250 ? 179.742 152.256 193.018 1.00 46.73 250 ASP C N 1
ATOM 5768 C CA . ASP C 1 250 ? 178.390 151.801 193.318 1.00 45.29 250 ASP C CA 1
ATOM 5769 C C . ASP C 1 250 ? 177.800 152.546 194.506 1.00 49.32 250 ASP C C 1
ATOM 5770 O O . ASP C 1 250 ? 176.618 152.900 194.491 1.00 53.21 250 ASP C O 1
ATOM 5775 N N . LEU C 1 251 ? 178.605 152.784 195.545 1.00 44.57 251 LEU C N 1
ATOM 5776 C CA . LEU C 1 251 ? 178.144 153.583 196.675 1.00 41.43 251 LEU C CA 1
ATOM 5777 C C . LEU C 1 251 ? 177.884 155.027 196.268 1.00 43.90 251 LEU C C 1
ATOM 5778 O O . LEU C 1 251 ? 176.983 155.672 196.815 1.00 48.06 251 LEU C O 1
ATOM 5783 N N . TYR C 1 252 ? 178.661 155.547 195.318 1.00 44.04 252 TYR C N 1
ATOM 5784 C CA . TYR C 1 252 ? 178.507 156.933 194.893 1.00 38.91 252 TYR C CA 1
ATOM 5785 C C . TYR C 1 252 ? 177.164 157.156 194.207 1.00 41.96 252 TYR C C 1
ATOM 5786 O O . TYR C 1 252 ? 176.433 158.094 194.539 1.00 44.74 252 TYR C O 1
ATOM 5795 N N . VAL C 1 253 ? 176.817 156.293 193.250 1.00 44.20 253 VAL C N 1
ATOM 5796 C CA . VAL C 1 253 ? 175.564 156.460 192.520 1.00 42.44 253 VAL C CA 1
ATOM 5797 C C . VAL C 1 253 ? 174.354 156.011 193.326 1.00 44.01 253 VAL C C 1
ATOM 5798 O O . VAL C 1 253 ? 173.231 156.431 193.025 1.00 49.98 253 VAL C O 1
ATOM 5802 N N . GLN C 1 254 ? 174.547 155.164 194.338 1.00 40.07 254 GLN C N 1
ATOM 5803 C CA . GLN C 1 254 ? 173.422 154.722 195.154 1.00 40.15 254 GLN C CA 1
ATOM 5804 C C . GLN C 1 254 ? 172.871 155.864 195.996 1.00 44.14 254 GLN C C 1
ATOM 5805 O O . GLN C 1 254 ? 171.661 155.938 196.243 1.00 46.05 254 GLN C O 1
ATOM 5811 N N . HIS C 1 255 ? 173.739 156.774 196.433 1.00 41.89 255 HIS C N 1
ATOM 5812 C CA . HIS C 1 255 ? 173.350 157.906 197.270 1.00 44.55 255 HIS C CA 1
ATOM 5813 C C . HIS C 1 255 ? 173.185 159.186 196.463 1.00 44.49 255 HIS C C 1
ATOM 5814 O O . HIS C 1 255 ? 173.501 160.278 196.941 1.00 45.14 255 HIS C O 1
ATOM 5821 N N . GLY C 1 256 ? 172.695 159.078 195.232 1.00 38.97 256 GLY C N 1
ATOM 5822 C CA . GLY C 1 256 ? 172.401 160.255 194.440 1.00 35.06 256 GLY C CA 1
ATOM 5823 C C . GLY C 1 256 ? 173.606 161.040 193.980 1.00 40.54 256 GLY C C 1
ATOM 5824 O O . GLY C 1 256 ? 173.505 162.258 193.802 1.00 47.90 256 GLY C O 1
ATOM 5825 N N . LYS C 1 257 ? 174.744 160.375 193.777 1.00 36.81 257 LYS C N 1
ATOM 5826 C CA . LYS C 1 257 ? 175.976 161.028 193.332 1.00 39.97 257 LYS C CA 1
ATOM 5827 C C . LYS C 1 257 ? 176.390 162.149 194.283 1.00 39.68 257 LYS C C 1
ATOM 5828 O O . LYS C 1 257 ? 176.718 163.259 193.859 1.00 39.71 257 LYS C O 1
ATOM 5834 N N . SER C 1 258 ? 176.375 161.857 195.578 1.00 34.99 258 SER C N 1
ATOM 5835 C CA . SER C 1 258 ? 176.742 162.819 196.605 1.00 28.75 258 SER C CA 1
ATOM 5836 C C . SER C 1 258 ? 178.201 162.643 197.002 1.00 39.13 258 SER C C 1
ATOM 5837 O O . SER C 1 258 ? 178.669 161.525 197.234 1.00 48.47 258 SER C O 1
ATOM 5840 N N . LYS C 1 259 ? 178.920 163.763 197.071 1.00 33.75 259 LYS C N 1
ATOM 5841 C CA . LYS C 1 259 ? 180.300 163.731 197.542 1.00 25.60 259 LYS C CA 1
ATOM 5842 C C . LYS C 1 259 ? 180.371 163.408 199.027 1.00 29.79 259 LYS C C 1
ATOM 5843 O O . LYS C 1 259 ? 181.276 162.692 199.467 1.00 38.40 259 LYS C O 1
ATOM 5849 N N . VAL C 1 260 ? 179.438 163.941 199.813 1.00 28.67 260 VAL C N 1
ATOM 5850 C CA . VAL C 1 260 ? 179.394 163.749 201.255 1.00 25.27 260 VAL C CA 1
ATOM 5851 C C . VAL C 1 260 ? 177.955 163.480 201.670 1.00 31.66 260 VAL C C 1
ATOM 5852 O O . VAL C 1 260 ? 177.031 164.186 201.254 1.00 42.27 260 VAL C O 1
ATOM 5856 N N . PHE C 1 261 ? 177.763 162.452 202.494 1.00 17.46 261 PHE C N 1
ATOM 5857 C CA . PHE C 1 261 ? 176.455 162.202 203.083 1.00 25.40 261 PHE C CA 1
ATOM 5858 C C . PHE C 1 261 ? 176.617 161.958 204.576 1.00 22.09 261 PHE C C 1
ATOM 5859 O O . PHE C 1 261 ? 177.629 161.417 205.026 1.00 24.48 261 PHE C O 1
ATOM 5867 N N . LEU C 1 262 ? 175.606 162.367 205.337 1.00 25.17 262 LEU C N 1
ATOM 5868 C CA . LEU C 1 262 ? 175.659 162.390 206.792 1.00 21.80 262 LEU C CA 1
ATOM 5869 C C . LEU C 1 262 ? 174.662 161.391 207.362 1.00 31.97 262 LEU C C 1
ATOM 5870 O O . LEU C 1 262 ? 173.642 161.099 206.730 1.00 47.47 262 LEU C O 1
ATOM 5875 N N . LEU C 1 263 ? 174.957 160.878 208.550 1.00 27.69 263 LEU C N 1
ATOM 5876 C CA . LEU C 1 263 ? 174.046 160.018 209.301 1.00 26.91 263 LEU C CA 1
ATOM 5877 C C . LEU C 1 263 ? 173.872 160.604 210.699 1.00 26.02 263 LEU C C 1
ATOM 5878 O O . LEU C 1 263 ? 174.600 160.252 211.629 1.00 29.15 263 LEU C O 1
ATOM 5883 N N . THR C 1 264 ? 172.903 161.500 210.844 1.00 37.92 264 THR C N 1
ATOM 5884 C CA . THR C 1 264 ? 172.651 162.148 212.125 1.00 44.35 264 THR C CA 1
ATOM 5885 C C . THR C 1 264 ? 171.336 161.677 212.737 1.00 45.28 264 THR C C 1
ATOM 5886 O O . THR C 1 264 ? 170.357 161.447 212.028 1.00 49.94 264 THR C O 1
ATOM 5890 N N . MET D 1 1 ? 218.617 162.688 230.763 1.00 75.45 1 MET D N 1
ATOM 5891 C CA . MET D 1 1 ? 218.879 162.156 229.400 1.00 76.51 1 MET D CA 1
ATOM 5892 C C . MET D 1 1 ? 218.457 163.199 228.363 1.00 78.00 1 MET D C 1
ATOM 5893 O O . MET D 1 1 ? 218.657 162.941 227.165 1.00 75.59 1 MET D O 1
ATOM 5895 N N . GLN D 1 2 ? 217.936 164.343 228.810 1.00 75.57 2 GLN D N 1
ATOM 5896 C CA . GLN D 1 2 ? 217.453 165.390 227.870 1.00 72.29 2 GLN D CA 1
ATOM 5897 C C . GLN D 1 2 ? 218.643 166.005 227.138 1.00 73.23 2 GLN D C 1
ATOM 5898 O O . GLN D 1 2 ? 219.688 166.209 227.779 1.00 73.39 2 GLN D O 1
ATOM 5904 N N . GLN D 1 3 ? 218.484 166.291 225.844 1.00 60.93 3 GLN D N 1
ATOM 5905 C CA . GLN D 1 3 ? 219.609 166.833 225.046 1.00 57.01 3 GLN D CA 1
ATOM 5906 C C . GLN D 1 3 ? 219.202 168.200 224.515 1.00 57.77 3 GLN D C 1
ATOM 5907 O O . GLN D 1 3 ? 218.011 168.378 224.229 1.00 55.35 3 GLN D O 1
ATOM 5913 N N . ASN D 1 4 ? 220.151 169.130 224.434 1.00 50.67 4 ASN D N 1
ATOM 5914 C CA . ASN D 1 4 ? 219.825 170.509 224.003 1.00 47.21 4 ASN D CA 1
ATOM 5915 C C . ASN D 1 4 ? 220.254 170.686 222.550 1.00 48.82 4 ASN D C 1
ATOM 5916 O O . ASN D 1 4 ? 221.378 170.279 222.222 1.00 44.50 4 ASN D O 1
ATOM 5921 N N . PHE D 1 5 ? 219.391 171.279 221.725 1.00 39.09 5 PHE D N 1
ATOM 5922 C CA . PHE D 1 5 ? 219.671 171.415 220.282 1.00 32.98 5 PHE D CA 1
ATOM 5923 C C . PHE D 1 5 ? 219.711 172.895 219.917 1.00 39.12 5 PHE D C 1
ATOM 5924 O O . PHE D 1 5 ? 218.974 173.667 220.535 1.00 43.88 5 PHE D O 1
ATOM 5932 N N . GLY D 1 6 ? 220.559 173.271 218.962 1.00 37.13 6 GLY D N 1
ATOM 5933 C CA . GLY D 1 6 ? 220.708 174.654 218.553 1.00 32.35 6 GLY D CA 1
ATOM 5934 C C . GLY D 1 6 ? 221.370 175.521 219.602 1.00 33.74 6 GLY D C 1
ATOM 5935 O O . GLY D 1 6 ? 220.917 176.638 219.868 1.00 39.75 6 GLY D O 1
ATOM 5936 N N . THR D 1 7 ? 222.439 175.018 220.208 1.00 32.54 7 THR D N 1
ATOM 5937 C CA . THR D 1 7 ? 223.168 175.729 221.246 1.00 34.58 7 THR D CA 1
ATOM 5938 C C . THR D 1 7 ? 224.257 176.605 220.637 1.00 39.40 7 THR D C 1
ATOM 5939 O O . THR D 1 7 ? 224.652 176.438 219.481 1.00 43.00 7 THR D O 1
ATOM 5943 N N . ALA D 1 8 ? 224.740 177.548 221.441 1.00 34.64 8 ALA D N 1
ATOM 5944 C CA . ALA D 1 8 ? 225.710 178.529 220.975 1.00 29.63 8 ALA D CA 1
ATOM 5945 C C . ALA D 1 8 ? 227.104 177.925 220.877 1.00 34.51 8 ALA D C 1
ATOM 5946 O O . ALA D 1 8 ? 227.473 177.041 221.655 1.00 38.06 8 ALA D O 1
ATOM 5948 N N . LEU D 1 9 ? 227.922 178.427 219.949 1.00 35.64 9 LEU D N 1
ATOM 5949 C CA . LEU D 1 9 ? 229.293 177.888 219.748 1.00 32.64 9 LEU D CA 1
ATOM 5950 C C . LEU D 1 9 ? 230.319 178.980 220.048 1.00 38.52 9 LEU D C 1
ATOM 5951 O O . LEU D 1 9 ? 231.512 178.666 220.053 1.00 38.87 9 LEU D O 1
ATOM 5956 N N . GLY D 1 10 ? 229.877 180.215 220.282 1.00 43.11 10 GLY D N 1
ATOM 5957 C CA . GLY D 1 10 ? 230.789 181.334 220.586 1.00 36.88 10 GLY D CA 1
ATOM 5958 C C . GLY D 1 10 ? 230.131 182.366 221.476 1.00 41.99 10 GLY D C 1
ATOM 5959 O O . GLY D 1 10 ? 229.152 182.016 222.140 1.00 47.83 10 GLY D O 1
ATOM 5960 N N . ASP D 1 11 ? 230.684 183.580 221.530 1.00 41.56 11 ASP D N 1
ATOM 5961 C CA . ASP D 1 11 ? 230.114 184.665 222.367 1.00 43.88 11 ASP D CA 1
ATOM 5962 C C . ASP D 1 11 ? 229.880 185.948 221.565 1.00 47.64 11 ASP D C 1
ATOM 5963 O O . ASP D 1 11 ? 229.808 187.005 222.195 1.00 50.42 11 ASP D O 1
ATOM 5968 N N . GLY D 1 12 ? 229.796 185.876 220.241 1.00 38.78 12 GLY D N 1
ATOM 5969 C CA . GLY D 1 12 ? 229.662 187.103 219.446 1.00 29.53 12 GLY D CA 1
ATOM 5970 C C . GLY D 1 12 ? 228.221 187.511 219.311 1.00 33.76 12 GLY D C 1
ATOM 5971 O O . GLY D 1 12 ? 227.641 187.238 218.266 1.00 48.07 12 GLY D O 1
ATOM 5972 N N . PHE D 1 13 ? 227.669 188.150 220.333 1.00 27.49 13 PHE D N 1
ATOM 5973 C CA . PHE D 1 13 ? 226.255 188.585 220.302 1.00 29.74 13 PHE D CA 1
ATOM 5974 C C . PHE D 1 13 ? 226.263 190.110 220.248 1.00 33.52 13 PHE D C 1
ATOM 5975 O O . PHE D 1 13 ? 227.268 190.666 220.676 1.00 41.68 13 PHE D O 1
ATOM 5983 N N . VAL D 1 14 ? 225.223 190.757 219.715 1.00 26.86 14 VAL D N 1
ATOM 5984 C CA . VAL D 1 14 ? 225.254 192.239 219.571 1.00 29.00 14 VAL D CA 1
ATOM 5985 C C . VAL D 1 14 ? 224.051 192.879 220.249 1.00 29.99 14 VAL D C 1
ATOM 5986 O O . VAL D 1 14 ? 222.942 192.592 219.811 1.00 34.93 14 VAL D O 1
ATOM 5990 N N . LEU D 1 15 ? 224.260 193.662 221.305 1.00 26.99 15 LEU D N 1
ATOM 5991 C CA . LEU D 1 15 ? 223.208 194.472 221.913 1.00 21.25 15 LEU D CA 1
ATOM 5992 C C . LEU D 1 15 ? 223.783 195.856 222.177 1.00 31.53 15 LEU D C 1
ATOM 5993 O O . LEU D 1 15 ? 224.378 196.092 223.233 1.00 38.14 15 LEU D O 1
ATOM 5998 N N . ASN D 1 16 ? 223.601 196.767 221.225 1.00 34.24 16 ASN D N 1
ATOM 5999 C CA . ASN D 1 16 ? 224.187 198.100 221.306 1.00 29.91 16 ASN D CA 1
ATOM 6000 C C . ASN D 1 16 ? 223.600 198.944 220.184 1.00 32.02 16 ASN D C 1
ATOM 6001 O O . ASN D 1 16 ? 222.821 198.460 219.358 1.00 39.28 16 ASN D O 1
ATOM 6006 N N . GLU D 1 17 ? 223.981 200.215 220.173 1.00 29.74 17 GLU D N 1
ATOM 6007 C CA . GLU D 1 17 ? 223.655 201.133 219.093 1.00 29.07 17 GLU D CA 1
ATOM 6008 C C . GLU D 1 17 ? 224.882 201.349 218.215 1.00 34.11 17 GLU D C 1
ATOM 6009 O O . GLU D 1 17 ? 225.992 200.922 218.538 1.00 39.12 17 GLU D O 1
ATOM 6015 N N . ALA D 1 18 ? 224.672 202.017 217.086 1.00 26.08 18 ALA D N 1
ATOM 6016 C CA . ALA D 1 18 ? 225.732 202.248 216.121 1.00 28.15 18 ALA D CA 1
ATOM 6017 C C . ALA D 1 18 ? 225.817 203.725 215.759 1.00 27.76 18 ALA D C 1
ATOM 6018 O O . ALA D 1 18 ? 224.835 204.465 215.838 1.00 36.11 18 ALA D O 1
ATOM 6020 N N . THR D 1 19 ? 227.015 204.141 215.359 1.00 20.68 19 THR D N 1
ATOM 6021 C CA . THR D 1 19 ? 227.299 205.515 214.966 1.00 25.06 19 THR D CA 1
ATOM 6022 C C . THR D 1 19 ? 227.401 205.576 213.450 1.00 26.43 19 THR D C 1
ATOM 6023 O O . THR D 1 19 ? 228.111 204.769 212.842 1.00 34.92 19 THR D O 1
ATOM 6027 N N . LEU D 1 20 ? 226.699 206.527 212.843 1.00 21.35 20 LEU D N 1
ATOM 6028 C CA . LEU D 1 20 ? 226.700 206.702 211.398 1.00 22.49 20 LEU D CA 1
ATOM 6029 C C . LEU D 1 20 ? 227.442 207.981 211.041 1.00 29.16 20 LEU D C 1
ATOM 6030 O O . LEU D 1 20 ? 227.102 209.059 211.538 1.00 36.28 20 LEU D O 1
ATOM 6035 N N . MET D 1 21 ? 228.447 207.859 210.178 1.00 27.13 21 MET D N 1
ATOM 6036 C CA . MET D 1 21 ? 229.255 208.984 209.728 1.00 19.90 21 MET D CA 1
ATOM 6037 C C . MET D 1 21 ? 229.090 209.144 208.226 1.00 21.34 21 MET D C 1
ATOM 6038 O O . MET D 1 21 ? 229.209 208.169 207.482 1.00 40.61 21 MET D O 1
ATOM 6043 N N . ILE D 1 22 ? 228.819 210.369 207.785 1.00 15.57 22 ILE D N 1
ATOM 6044 C CA . ILE D 1 22 ? 228.681 210.688 206.369 1.00 21.23 22 ILE D CA 1
ATOM 6045 C C . ILE D 1 22 ? 229.673 211.787 206.021 1.00 26.52 22 ILE D C 1
ATOM 6046 O O . ILE D 1 22 ? 229.744 212.813 206.706 1.00 34.61 22 ILE D O 1
ATOM 6051 N N . GLY D 1 23 ? 230.441 211.569 204.952 1.00 22.53 23 GLY D N 1
ATOM 6052 C CA . GLY D 1 23 ? 231.470 212.503 204.546 1.00 25.35 23 GLY D CA 1
ATOM 6053 C C . GLY D 1 23 ? 231.562 212.598 203.036 1.00 32.50 23 GLY D C 1
ATOM 6054 O O . GLY D 1 23 ? 230.699 212.106 202.311 1.00 38.99 23 GLY D O 1
ATOM 6055 N N . ALA D 1 24 ? 232.631 213.243 202.579 1.00 30.58 24 ALA D N 1
ATOM 6056 C CA . ALA D 1 24 ? 232.821 213.470 201.157 1.00 25.17 24 ALA D CA 1
ATOM 6057 C C . ALA D 1 24 ? 233.180 212.173 200.439 1.00 32.03 24 ALA D C 1
ATOM 6058 O O . ALA D 1 24 ? 233.685 211.218 201.033 1.00 37.99 24 ALA D O 1
ATOM 6060 N N . LEU D 1 25 ? 232.907 212.151 199.137 1.00 31.43 25 LEU D N 1
ATOM 6061 C CA . LEU D 1 25 ? 233.202 210.984 198.316 1.00 33.79 25 LEU D CA 1
ATOM 6062 C C . LEU D 1 25 ? 234.709 210.792 198.208 1.00 33.03 25 LEU D C 1
ATOM 6063 O O . LEU D 1 25 ? 235.445 211.741 197.915 1.00 38.94 25 LEU D O 1
ATOM 6068 N N . GLY D 1 26 ? 235.169 209.567 198.449 1.00 30.58 26 GLY D N 1
ATOM 6069 C CA . GLY D 1 26 ? 236.573 209.215 198.352 1.00 36.83 26 GLY D CA 1
ATOM 6070 C C . GLY D 1 26 ? 237.280 209.048 199.681 1.00 37.37 26 GLY D C 1
ATOM 6071 O O . GLY D 1 26 ? 238.386 208.490 199.713 1.00 40.51 26 GLY D O 1
ATOM 6072 N N . SER D 1 27 ? 236.687 209.503 200.778 1.00 35.56 27 SER D N 1
ATOM 6073 C CA . SER D 1 27 ? 237.312 209.422 202.099 1.00 35.28 27 SER D CA 1
ATOM 6074 C C . SER D 1 27 ? 236.491 208.563 203.052 1.00 38.57 27 SER D C 1
ATOM 6075 O O . SER D 1 27 ? 236.253 208.936 204.198 1.00 44.13 27 SER D O 1
ATOM 6078 N N . ALA D 1 28 ? 236.043 207.398 202.582 1.00 41.14 28 ALA D N 1
ATOM 6079 C CA . ALA D 1 28 ? 235.205 206.524 203.393 1.00 37.46 28 ALA D CA 1
ATOM 6080 C C . ALA D 1 28 ? 235.934 205.942 204.597 1.00 36.77 28 ALA D C 1
ATOM 6081 O O . ALA D 1 28 ? 235.294 205.693 205.624 1.00 37.55 28 ALA D O 1
ATOM 6083 N N . LEU D 1 29 ? 237.241 205.716 204.498 1.00 35.26 29 LEU D N 1
ATOM 6084 C CA . LEU D 1 29 ? 238.007 205.090 205.568 1.00 32.30 29 LEU D CA 1
ATOM 6085 C C . LEU D 1 29 ? 238.535 206.083 206.593 1.00 36.00 29 LEU D C 1
ATOM 6086 O O . LEU D 1 29 ? 239.001 205.661 207.655 1.00 42.82 29 LEU D O 1
ATOM 6091 N N . ASP D 1 30 ? 238.470 207.382 206.311 1.00 29.45 30 ASP D N 1
ATOM 6092 C CA . ASP D 1 30 ? 239.066 208.396 207.172 1.00 30.59 30 ASP D CA 1
ATOM 6093 C C . ASP D 1 30 ? 238.015 209.330 207.762 1.00 38.31 30 ASP D C 1
ATOM 6094 O O . ASP D 1 30 ? 238.263 210.523 207.938 1.00 43.03 30 ASP D O 1
ATOM 6099 N N . LEU D 1 31 ? 236.837 208.799 208.073 1.00 35.76 31 LEU D N 1
ATOM 6100 C CA . LEU D 1 31 ? 235.786 209.600 208.681 1.00 36.14 31 LEU D CA 1
ATOM 6101 C C . LEU D 1 31 ? 235.948 209.612 210.195 1.00 37.97 31 LEU D C 1
ATOM 6102 O O . LEU D 1 31 ? 236.224 208.579 210.812 1.00 39.38 31 LEU D O 1
ATOM 6107 N N . THR D 1 32 ? 235.779 210.795 210.793 1.00 34.29 32 THR D N 1
ATOM 6108 C CA . THR D 1 32 ? 235.943 210.974 212.255 1.00 31.96 32 THR D CA 1
ATOM 6109 C C . THR D 1 32 ? 234.602 211.411 212.835 1.00 36.19 32 THR D C 1
ATOM 6110 O O . THR D 1 32 ? 233.860 212.058 212.109 1.00 37.92 32 THR D O 1
ATOM 6114 N N . GLU D 1 33 ? 234.307 211.063 214.085 1.00 41.51 33 GLU D N 1
ATOM 6115 C CA . GLU D 1 33 ? 232.980 211.370 214.675 1.00 38.73 33 GLU D CA 1
ATOM 6116 C C . GLU D 1 33 ? 232.752 212.876 214.796 1.00 42.48 33 GLU D C 1
ATOM 6117 O O . GLU D 1 33 ? 231.702 213.340 214.380 1.00 43.12 33 GLU D O 1
ATOM 6123 N N . GLU D 1 34 ? 233.726 213.631 215.274 1.00 43.17 34 GLU D N 1
ATOM 6124 C CA . GLU D 1 34 ? 233.496 215.076 215.510 1.00 40.76 34 GLU D CA 1
ATOM 6125 C C . GLU D 1 34 ? 233.113 215.776 214.212 1.00 42.55 34 GLU D C 1
ATOM 6126 O O . GLU D 1 34 ? 232.136 216.535 214.231 1.00 48.51 34 GLU D O 1
ATOM 6132 N N . GLU D 1 35 ? 233.807 215.492 213.118 1.00 43.30 35 GLU D N 1
ATOM 6133 C CA . GLU D 1 35 ? 233.593 216.262 211.872 1.00 40.75 35 GLU D CA 1
ATOM 6134 C C . GLU D 1 35 ? 232.523 215.642 210.987 1.00 45.67 35 GLU D C 1
ATOM 6135 O O . GLU D 1 35 ? 231.916 216.398 210.224 1.00 47.30 35 GLU D O 1
ATOM 6141 N N . HIS D 1 36 ? 232.319 214.327 211.044 1.00 41.87 36 HIS D N 1
ATOM 6142 C CA . HIS D 1 36 ? 231.374 213.716 210.074 1.00 29.90 36 HIS D CA 1
ATOM 6143 C C . HIS D 1 36 ? 230.162 213.022 210.686 1.00 35.46 36 HIS D C 1
ATOM 6144 O O . HIS D 1 36 ? 229.335 212.575 209.901 1.00 45.39 36 HIS D O 1
ATOM 6151 N N . SER D 1 37 ? 230.027 212.936 212.004 1.00 30.13 37 SER D N 1
ATOM 6152 C CA . SER D 1 37 ? 228.897 212.167 212.583 1.00 23.85 37 SER D CA 1
ATOM 6153 C C . SER D 1 37 ? 227.596 212.925 212.436 1.00 33.97 37 SER D C 1
ATOM 6154 O O . SER D 1 37 ? 227.644 214.138 212.277 1.00 43.19 37 SER D O 1
ATOM 6157 N N . VAL D 1 38 ? 226.480 212.213 212.520 1.00 31.74 38 VAL D N 1
ATOM 6158 C CA . VAL D 1 38 ? 225.166 212.843 212.441 1.00 27.74 38 VAL D CA 1
ATOM 6159 C C . VAL D 1 38 ? 224.718 213.367 213.800 1.00 32.91 38 VAL D C 1
ATOM 6160 O O . VAL D 1 38 ? 224.192 214.477 213.899 1.00 42.71 38 VAL D O 1
ATOM 6164 N N . GLY D 1 39 ? 224.924 212.590 214.858 1.00 24.21 39 GLY D N 1
ATOM 6165 C CA . GLY D 1 39 ? 224.497 212.988 216.184 1.00 21.61 39 GLY D CA 1
ATOM 6166 C C . GLY D 1 39 ? 223.777 211.875 216.913 1.00 30.43 39 GLY D C 1
ATOM 6167 O O . GLY D 1 39 ? 224.199 210.717 216.854 1.00 37.90 39 GLY D O 1
ATOM 6168 N N . LEU D 1 40 ? 222.689 212.207 217.601 1.00 26.85 40 LEU D N 1
ATOM 6169 C CA . LEU D 1 40 ? 221.888 211.208 218.306 1.00 27.91 40 LEU D CA 1
ATOM 6170 C C . LEU D 1 40 ? 221.119 210.391 217.279 1.00 25.61 40 LEU D C 1
ATOM 6171 O O . LEU D 1 40 ? 220.145 210.864 216.691 1.00 34.69 40 LEU D O 1
ATOM 6176 N N . PHE D 1 41 ? 221.559 209.158 217.053 1.00 25.52 41 PHE D N 1
ATOM 6177 C CA . PHE D 1 41 ? 220.979 208.278 216.051 1.00 22.34 41 PHE D CA 1
ATOM 6178 C C . PHE D 1 41 ? 220.454 207.025 216.735 1.00 28.14 41 PHE D C 1
ATOM 6179 O O . PHE D 1 41 ? 221.151 206.429 217.561 1.00 33.47 41 PHE D O 1
ATOM 6187 N N . LYS D 1 42 ? 219.230 206.630 216.392 1.00 25.93 42 LYS D N 1
ATOM 6188 C CA . LYS D 1 42 ? 218.580 205.493 217.021 1.00 24.33 42 LYS D CA 1
ATOM 6189 C C . LYS D 1 42 ? 218.016 204.555 215.963 1.00 25.79 42 LYS D C 1
ATOM 6190 O O . LYS D 1 42 ? 217.582 204.988 214.894 1.00 33.23 42 LYS D O 1
ATOM 6196 N N . ASN D 1 43 ? 218.039 203.259 216.280 1.00 27.66 43 ASN D N 1
ATOM 6197 C CA . ASN D 1 43 ? 217.452 202.208 215.449 1.00 25.60 43 ASN D CA 1
ATOM 6198 C C . ASN D 1 43 ? 218.076 202.179 214.051 1.00 30.65 43 ASN D C 1
ATOM 6199 O O . ASN D 1 43 ? 217.392 202.283 213.033 1.00 40.53 43 ASN D O 1
ATOM 6204 N N . LEU D 1 44 ? 219.396 202.024 214.018 1.00 21.91 44 LEU D N 1
ATOM 6205 C CA . LEU D 1 44 ? 220.100 201.879 212.750 1.00 21.21 44 LEU D CA 1
ATOM 6206 C C . LEU D 1 44 ? 219.955 200.451 212.244 1.00 29.51 44 LEU D C 1
ATOM 6207 O O . LEU D 1 44 ? 220.224 199.494 212.976 1.00 41.98 44 LEU D O 1
ATOM 6212 N N . ALA D 1 45 ? 219.535 200.306 210.989 1.00 23.32 45 ALA D N 1
ATOM 6213 C CA . ALA D 1 45 ? 219.281 198.999 210.397 1.00 22.08 45 ALA D CA 1
ATOM 6214 C C . ALA D 1 45 ? 219.917 198.925 209.018 1.00 27.20 45 ALA D C 1
ATOM 6215 O O . ALA D 1 45 ? 219.882 199.899 208.262 1.00 32.85 45 ALA D O 1
ATOM 6217 N N . ILE D 1 46 ? 220.492 197.769 208.698 1.00 32.11 46 ILE D N 1
ATOM 6218 C CA . ILE D 1 46 ? 221.071 197.499 207.386 1.00 28.55 46 ILE D CA 1
ATOM 6219 C C . ILE D 1 46 ? 220.318 196.333 206.768 1.00 32.40 46 ILE D C 1
ATOM 6220 O O . ILE D 1 46 ? 220.135 195.293 207.412 1.00 40.87 46 ILE D O 1
ATOM 6225 N N . ALA D 1 47 ? 219.880 196.496 205.522 1.00 26.33 47 ALA D N 1
ATOM 6226 C CA . ALA D 1 47 ? 219.070 195.486 204.858 1.00 30.99 47 ALA D CA 1
ATOM 6227 C C . ALA D 1 47 ? 219.674 195.139 203.507 1.00 34.80 47 ALA D C 1
ATOM 6228 O O . ALA D 1 47 ? 220.170 196.016 202.796 1.00 42.45 47 ALA D O 1
ATOM 6230 N N . ASN D 1 48 ? 219.628 193.855 203.162 1.00 35.81 48 ASN D N 1
ATOM 6231 C CA . ASN D 1 48 ? 220.093 193.358 201.874 1.00 30.27 48 ASN D CA 1
ATOM 6232 C C . ASN D 1 48 ? 218.985 192.544 201.223 1.00 41.57 48 ASN D C 1
ATOM 6233 O O . ASN D 1 48 ? 218.389 191.675 201.866 1.00 45.89 48 ASN D O 1
ATOM 6238 N N . ASP D 1 49 ? 218.711 192.830 199.951 1.00 40.87 49 ASP D N 1
ATOM 6239 C CA . ASP D 1 49 ? 217.701 192.117 199.178 1.00 38.03 49 ASP D CA 1
ATOM 6240 C C . ASP D 1 49 ? 218.325 191.668 197.867 1.00 43.28 49 ASP D C 1
ATOM 6241 O O . ASP D 1 49 ? 218.862 192.491 197.120 1.00 48.25 49 ASP D O 1
ATOM 6246 N N . LYS D 1 50 ? 218.244 190.372 197.582 1.00 38.66 50 LYS D N 1
ATOM 6247 C CA . LYS D 1 50 ? 218.830 189.790 196.384 1.00 37.12 50 LYS D CA 1
ATOM 6248 C C . LYS D 1 50 ? 217.744 189.169 195.517 1.00 41.39 50 LYS D C 1
ATOM 6249 O O . LYS D 1 50 ? 216.771 188.607 196.030 1.00 47.31 50 LYS D O 1
ATOM 6255 N N . THR D 1 51 ? 217.915 189.278 194.203 1.00 35.86 51 THR D N 1
ATOM 6256 C CA . THR D 1 51 ? 216.964 188.764 193.228 1.00 34.10 51 THR D CA 1
ATOM 6257 C C . THR D 1 51 ? 217.671 187.800 192.286 1.00 35.09 51 THR D C 1
ATOM 6258 O O . THR D 1 51 ? 218.802 188.052 191.861 1.00 39.04 51 THR D O 1
ATOM 6262 N N . PHE D 1 52 ? 217.001 186.697 191.963 1.00 34.84 52 PHE D N 1
ATOM 6263 C CA . PHE D 1 52 ? 217.554 185.661 191.107 1.00 29.32 52 PHE D CA 1
ATOM 6264 C C . PHE D 1 52 ? 216.614 185.379 189.943 1.00 33.69 52 PHE D C 1
ATOM 6265 O O . PHE D 1 52 ? 215.401 185.586 190.028 1.00 40.92 52 PHE D O 1
ATOM 6273 N N . GLN D 1 53 ? 217.197 184.905 188.845 1.00 34.24 53 GLN D N 1
ATOM 6274 C CA . GLN D 1 53 ? 216.455 184.485 187.665 1.00 33.55 53 GLN D CA 1
ATOM 6275 C C . GLN D 1 53 ? 216.760 183.019 187.399 1.00 37.18 53 GLN D C 1
ATOM 6276 O O . GLN D 1 53 ? 217.927 182.645 187.245 1.00 43.41 53 GLN D O 1
ATOM 6282 N N . ASP D 1 54 ? 215.718 182.195 187.338 1.00 33.22 54 ASP D N 1
ATOM 6283 C CA . ASP D 1 54 ? 215.866 180.750 187.250 1.00 34.39 54 ASP D CA 1
ATOM 6284 C C . ASP D 1 54 ? 215.380 180.233 185.904 1.00 38.32 54 ASP D C 1
ATOM 6285 O O . ASP D 1 54 ? 214.382 180.719 185.362 1.00 44.39 54 ASP D O 1
ATOM 6290 N N . LEU D 1 55 ? 216.093 179.245 185.371 1.00 32.26 55 LEU D N 1
ATOM 6291 C CA . LEU D 1 55 ? 215.673 178.506 184.189 1.00 31.50 55 LEU D CA 1
ATOM 6292 C C . LEU D 1 55 ? 215.192 177.129 184.625 1.00 38.53 55 LEU D C 1
ATOM 6293 O O . LEU D 1 55 ? 215.907 176.415 185.333 1.00 41.37 55 LEU D O 1
ATOM 6298 N N . ASN D 1 56 ? 213.986 176.762 184.206 1.00 37.98 56 ASN D N 1
ATOM 6299 C CA . ASN D 1 56 ? 213.335 175.547 184.668 1.00 28.32 56 ASN D CA 1
ATOM 6300 C C . ASN D 1 56 ? 213.028 174.630 183.493 1.00 34.78 56 ASN D C 1
ATOM 6301 O O . ASN D 1 56 ? 212.824 175.086 182.365 1.00 42.57 56 ASN D O 1
ATOM 6306 N N . GLN D 1 57 ? 212.997 173.327 183.769 1.00 38.77 57 GLN D N 1
ATOM 6307 C CA . GLN D 1 57 ? 212.658 172.333 182.763 1.00 39.92 57 GLN D CA 1
ATOM 6308 C C . GLN D 1 57 ? 211.719 171.300 183.370 1.00 43.55 57 GLN D C 1
ATOM 6309 O O . GLN D 1 57 ? 211.720 171.073 184.582 1.00 47.87 57 GLN D O 1
ATOM 6315 N N . GLY D 1 58 ? 210.919 170.678 182.515 1.00 46.35 58 GLY D N 1
ATOM 6316 C CA . GLY D 1 58 ? 210.032 169.614 182.934 1.00 44.08 58 GLY D CA 1
ATOM 6317 C C . GLY D 1 58 ? 208.714 170.124 183.490 1.00 48.06 58 GLY D C 1
ATOM 6318 O O . GLY D 1 58 ? 208.499 171.322 183.671 1.00 49.94 58 GLY D O 1
ATOM 6319 N N . VAL D 1 59 ? 207.814 169.177 183.759 1.00 48.86 59 VAL D N 1
ATOM 6320 C CA . VAL D 1 59 ? 206.518 169.520 184.334 1.00 48.05 59 VAL D CA 1
ATOM 6321 C C . VAL D 1 59 ? 206.682 170.023 185.763 1.00 50.20 59 VAL D C 1
ATOM 6322 O O . VAL D 1 59 ? 205.997 170.959 186.188 1.00 51.28 59 VAL D O 1
ATOM 6326 N N . THR D 1 60 ? 207.589 169.413 186.522 1.00 49.66 60 THR D N 1
ATOM 6327 C CA . THR D 1 60 ? 207.815 169.788 187.912 1.00 47.55 60 THR D CA 1
ATOM 6328 C C . THR D 1 60 ? 208.733 170.995 188.063 1.00 49.42 60 THR D C 1
ATOM 6329 O O . THR D 1 60 ? 208.986 171.417 189.197 1.00 54.60 60 THR D O 1
ATOM 6333 N N . GLN D 1 61 ? 209.235 171.547 186.958 1.00 45.99 61 GLN D N 1
ATOM 6334 C CA . GLN D 1 61 ? 210.050 172.758 186.966 1.00 42.89 61 GLN D CA 1
ATOM 6335 C C . GLN D 1 61 ? 211.317 172.600 187.796 1.00 42.72 61 GLN D C 1
ATOM 6336 O O . GLN D 1 61 ? 211.484 173.276 188.816 1.00 46.83 61 GLN D O 1
ATOM 6342 N N . ASP D 1 62 ? 212.212 171.713 187.373 1.00 39.46 62 ASP D N 1
ATOM 6343 C CA . ASP D 1 62 ? 213.508 171.532 188.015 1.00 40.14 62 ASP D CA 1
ATOM 6344 C C . ASP D 1 62 ? 214.459 172.616 187.521 1.00 46.04 62 ASP D C 1
ATOM 6345 O O . ASP D 1 62 ? 214.675 172.752 186.312 1.00 52.58 62 ASP D O 1
ATOM 6350 N N . THR D 1 63 ? 215.024 173.378 188.453 1.00 40.08 63 THR D N 1
ATOM 6351 C CA . THR D 1 63 ? 215.926 174.464 188.093 1.00 32.56 63 THR D CA 1
ATOM 6352 C C . THR D 1 63 ? 217.253 173.906 187.588 1.00 36.38 63 THR D C 1
ATOM 6353 O O . THR D 1 63 ? 217.854 173.037 188.224 1.00 42.52 63 THR D O 1
ATOM 6357 N N . VAL D 1 64 ? 217.707 174.408 186.439 1.00 33.25 64 VAL D N 1
ATOM 6358 C CA . VAL D 1 64 ? 218.980 173.985 185.863 1.00 32.49 64 VAL D CA 1
ATOM 6359 C C . VAL D 1 64 ? 220.025 175.073 186.069 1.00 38.41 64 VAL D C 1
ATOM 6360 O O . VAL D 1 64 ? 221.224 174.785 186.152 1.00 41.72 64 VAL D O 1
ATOM 6364 N N . HIS D 1 65 ? 219.583 176.326 186.148 1.00 30.19 65 HIS D N 1
ATOM 6365 C CA . HIS D 1 65 ? 220.500 177.441 186.323 1.00 26.38 65 HIS D CA 1
ATOM 6366 C C . HIS D 1 65 ? 219.800 178.553 187.087 1.00 32.97 65 HIS D C 1
ATOM 6367 O O . HIS D 1 65 ? 218.578 178.702 187.014 1.00 34.58 65 HIS D O 1
ATOM 6374 N N . SER D 1 66 ? 220.591 179.332 187.822 1.00 35.73 66 SER D N 1
ATOM 6375 C CA . SER D 1 66 ? 220.092 180.482 188.563 1.00 29.84 66 SER D CA 1
ATOM 6376 C C . SER D 1 66 ? 221.109 181.606 188.459 1.00 34.20 66 SER D C 1
ATOM 6377 O O . SER D 1 66 ? 222.298 181.392 188.714 1.00 41.05 66 SER D O 1
ATOM 6380 N N . GLN D 1 67 ? 220.644 182.796 188.089 1.00 31.94 67 GLN D N 1
ATOM 6381 C CA . GLN D 1 67 ? 221.513 183.941 187.851 1.00 31.14 67 GLN D CA 1
ATOM 6382 C C . GLN D 1 67 ? 221.061 185.109 188.710 1.00 39.52 67 GLN D C 1
ATOM 6383 O O . GLN D 1 67 ? 219.879 185.466 188.701 1.00 47.51 67 GLN D O 1
ATOM 6389 N N . LYS D 1 68 ? 221.996 185.703 189.448 1.00 34.41 68 LYS D N 1
ATOM 6390 C CA . LYS D 1 68 ? 221.680 186.888 190.233 1.00 32.88 68 LYS D CA 1
ATOM 6391 C C . LYS D 1 68 ? 221.445 188.082 189.318 1.00 35.61 68 LYS D C 1
ATOM 6392 O O . LYS D 1 68 ? 222.199 188.318 188.371 1.00 41.27 68 LYS D O 1
ATOM 6398 N N . THR D 1 69 ? 220.392 188.841 189.610 1.00 36.19 69 THR D N 1
ATOM 6399 C CA . THR D 1 69 ? 220.035 190.004 188.813 1.00 36.83 69 THR D CA 1
ATOM 6400 C C . THR D 1 69 ? 220.179 191.317 189.567 1.00 41.44 69 THR D C 1
ATOM 6401 O O . THR D 1 69 ? 219.982 192.380 188.967 1.00 46.39 69 THR D O 1
ATOM 6405 N N . GLY D 1 70 ? 220.504 191.282 190.856 1.00 44.86 70 GLY D N 1
ATOM 6406 C CA . GLY D 1 70 ? 220.754 192.503 191.591 1.00 44.64 70 GLY D CA 1
ATOM 6407 C C . GLY D 1 70 ? 220.688 192.351 193.095 1.00 44.10 70 GLY D C 1
ATOM 6408 O O . GLY D 1 70 ? 219.829 191.637 193.617 1.00 48.67 70 GLY D O 1
ATOM 6409 N N . ASP D 1 71 ? 221.595 193.019 193.803 1.00 41.63 71 ASP D N 1
ATOM 6410 C CA . ASP D 1 71 ? 221.554 193.113 195.256 1.00 42.95 71 ASP D CA 1
ATOM 6411 C C . ASP D 1 71 ? 221.505 194.578 195.669 1.00 44.46 71 ASP D C 1
ATOM 6412 O O . ASP D 1 71 ? 222.106 195.437 195.015 1.00 49.86 71 ASP D O 1
ATOM 6417 N N . ASN D 1 72 ? 220.752 194.866 196.727 1.00 36.86 72 ASN D N 1
ATOM 6418 C CA . ASN D 1 72 ? 220.491 196.235 197.148 1.00 38.33 72 ASN D CA 1
ATOM 6419 C C . ASN D 1 72 ? 220.767 196.370 198.635 1.00 38.90 72 ASN D C 1
ATOM 6420 O O . ASN D 1 72 ? 220.407 195.487 199.417 1.00 43.77 72 ASN D O 1
ATOM 6425 N N . TRP D 1 73 ? 221.400 197.474 199.021 1.00 28.80 73 TRP D N 1
ATOM 6426 C CA . TRP D 1 73 ? 221.707 197.768 200.413 1.00 25.82 73 TRP D CA 1
ATOM 6427 C C . TRP D 1 73 ? 220.989 199.046 200.821 1.00 29.67 73 TRP D C 1
ATOM 6428 O O . TRP D 1 73 ? 220.992 200.028 200.073 1.00 38.19 73 TRP D O 1
ATOM 6439 N N . THR D 1 74 ? 220.372 199.028 202.000 1.00 26.74 74 THR D N 1
ATOM 6440 C CA . THR D 1 74 ? 219.587 200.150 202.494 1.00 24.63 74 THR D CA 1
ATOM 6441 C C . THR D 1 74 ? 219.928 200.411 203.954 1.00 28.65 74 THR D C 1
ATOM 6442 O O . THR D 1 74 ? 220.038 199.474 204.749 1.00 36.26 74 THR D O 1
ATOM 6446 N N . ILE D 1 75 ? 220.097 201.686 204.299 1.00 22.76 75 ILE D N 1
ATOM 6447 C CA . ILE D 1 75 ? 220.441 202.111 205.651 1.00 25.00 75 ILE D CA 1
ATOM 6448 C C . ILE D 1 75 ? 219.366 203.079 206.125 1.00 28.49 75 ILE D C 1
ATOM 6449 O O . ILE D 1 75 ? 219.016 204.022 205.405 1.00 39.49 75 ILE D O 1
ATOM 6454 N N . SER D 1 76 ? 218.840 202.848 207.326 1.00 24.12 76 SER D N 1
ATOM 6455 C CA . SER D 1 76 ? 217.770 203.667 207.879 1.00 24.54 76 SER D CA 1
ATOM 6456 C C . SER D 1 76 ? 217.995 203.894 209.368 1.00 25.69 76 SER D C 1
ATOM 6457 O O . SER D 1 76 ? 218.715 203.144 210.029 1.00 33.86 76 SER D O 1
ATOM 6460 N N . GLY D 1 77 ? 217.368 204.942 209.889 1.00 23.63 77 GLY D N 1
ATOM 6461 C CA . GLY D 1 77 ? 217.496 205.272 211.298 1.00 16.38 77 GLY D CA 1
ATOM 6462 C C . GLY D 1 77 ? 216.673 206.496 211.633 1.00 24.69 77 GLY D C 1
ATOM 6463 O O . GLY D 1 77 ? 215.952 207.041 210.792 1.00 38.66 77 GLY D O 1
ATOM 6464 N N . ASN D 1 78 ? 216.792 206.923 212.890 1.00 25.38 78 ASN D N 1
ATOM 6465 C CA . ASN D 1 78 ? 216.078 208.085 213.410 1.00 19.79 78 ASN D CA 1
ATOM 6466 C C . ASN D 1 78 ? 217.077 209.033 214.059 1.00 25.03 78 ASN D C 1
ATOM 6467 O O . ASN D 1 78 ? 217.893 208.608 214.881 1.00 36.57 78 ASN D O 1
ATOM 6472 N N . GLY D 1 79 ? 217.004 210.313 213.703 1.00 20.02 79 GLY D N 1
ATOM 6473 C CA . GLY D 1 79 ? 217.881 211.334 214.257 1.00 23.49 79 GLY D CA 1
ATOM 6474 C C . GLY D 1 79 ? 217.092 212.328 215.094 1.00 30.19 79 GLY D C 1
ATOM 6475 O O . GLY D 1 79 ? 216.029 212.791 214.681 1.00 35.38 79 GLY D O 1
ATOM 6476 N N . TYR D 1 80 ? 217.641 212.662 216.260 1.00 29.94 80 TYR D N 1
ATOM 6477 C CA . TYR D 1 80 ? 216.961 213.474 217.263 1.00 24.90 80 TYR D CA 1
ATOM 6478 C C . TYR D 1 80 ? 217.655 214.815 217.474 1.00 30.91 80 TYR D C 1
ATOM 6479 O O . TYR D 1 80 ? 217.773 215.295 218.602 1.00 42.06 80 TYR D O 1
ATOM 6488 N N . GLU D 1 81 ? 218.126 215.443 216.400 1.00 36.23 81 GLU D N 1
ATOM 6489 C CA . GLU D 1 81 ? 218.836 216.713 216.507 1.00 28.97 81 GLU D CA 1
ATOM 6490 C C . GLU D 1 81 ? 218.512 217.575 215.299 1.00 32.06 81 GLU D C 1
ATOM 6491 O O . GLU D 1 81 ? 218.627 217.117 214.159 1.00 38.57 81 GLU D O 1
ATOM 6497 N N . TYR D 1 82 ? 218.118 218.822 215.548 1.00 26.94 82 TYR D N 1
ATOM 6498 C CA . TYR D 1 82 ? 217.745 219.759 214.493 1.00 29.47 82 TYR D CA 1
ATOM 6499 C C . TYR D 1 82 ? 218.733 220.919 214.501 1.00 34.78 82 TYR D C 1
ATOM 6500 O O . TYR D 1 82 ? 218.533 221.916 215.198 1.00 40.50 82 TYR D O 1
ATOM 6509 N N . ASN D 1 83 ? 219.797 220.785 213.719 1.00 31.60 83 ASN D N 1
ATOM 6510 C CA . ASN D 1 83 ? 220.804 221.822 213.543 1.00 30.54 83 ASN D CA 1
ATOM 6511 C C . ASN D 1 83 ? 221.097 221.929 212.050 1.00 33.18 83 ASN D C 1
ATOM 6512 O O . ASN D 1 83 ? 220.611 221.093 211.280 1.00 36.43 83 ASN D O 1
ATOM 6517 N N . PRO D 1 84 ? 221.839 222.944 211.591 1.00 33.54 84 PRO D N 1
ATOM 6518 C CA . PRO D 1 84 ? 222.090 223.054 210.142 1.00 31.01 84 PRO D CA 1
ATOM 6519 C C . PRO D 1 84 ? 222.709 221.811 209.521 1.00 32.25 84 PRO D C 1
ATOM 6520 O O . PRO D 1 84 ? 222.348 221.460 208.391 1.00 37.92 84 PRO D O 1
ATOM 6524 N N . ARG D 1 85 ? 223.617 221.130 210.223 1.00 33.62 85 ARG D N 1
ATOM 6525 C CA . ARG D 1 85 ? 224.262 219.951 209.651 1.00 29.87 85 ARG D CA 1
ATOM 6526 C C . ARG D 1 85 ? 223.254 218.840 209.379 1.00 34.36 85 ARG D C 1
ATOM 6527 O O . ARG D 1 85 ? 223.225 218.268 208.284 1.00 40.34 85 ARG D O 1
ATOM 6535 N N . THR D 1 86 ? 222.412 218.523 210.365 1.00 29.82 86 THR D N 1
ATOM 6536 C CA . THR D 1 86 ? 221.454 217.437 210.193 1.00 21.56 86 THR D CA 1
ATOM 6537 C C . THR D 1 86 ? 220.376 217.787 209.176 1.00 24.53 86 THR D C 1
ATOM 6538 O O . THR D 1 86 ? 219.941 216.918 208.415 1.00 37.70 86 THR D O 1
ATOM 6542 N N . ILE D 1 87 ? 219.932 219.045 209.145 1.00 25.32 87 ILE D N 1
ATOM 6543 C CA . ILE D 1 87 ? 218.951 219.454 208.143 1.00 27.84 87 ILE D CA 1
ATOM 6544 C C . ILE D 1 87 ? 219.545 219.357 206.744 1.00 31.72 87 ILE D C 1
ATOM 6545 O O . ILE D 1 87 ? 218.887 218.885 205.807 1.00 40.32 87 ILE D O 1
ATOM 6550 N N . MET D 1 88 ? 220.796 219.791 206.576 1.00 29.01 88 MET D N 1
ATOM 6551 C CA . MET D 1 88 ? 221.451 219.671 205.278 1.00 18.67 88 MET D CA 1
ATOM 6552 C C . MET D 1 88 ? 221.617 218.211 204.877 1.00 27.46 88 MET D C 1
ATOM 6553 O O . MET D 1 88 ? 221.464 217.863 203.701 1.00 36.71 88 MET D O 1
ATOM 6558 N N . TYR D 1 89 ? 221.943 217.343 205.838 1.00 32.54 89 TYR D N 1
ATOM 6559 C CA . TYR D 1 89 ? 222.031 215.914 205.550 1.00 25.52 89 TYR D CA 1
ATOM 6560 C C . TYR D 1 89 ? 220.685 215.363 205.095 1.00 32.73 89 TYR D C 1
ATOM 6561 O O . TYR D 1 89 ? 220.606 214.613 204.117 1.00 39.63 89 TYR D O 1
ATOM 6570 N N . ALA D 1 90 ? 219.613 215.727 205.802 1.00 33.82 90 ALA D N 1
ATOM 6571 C CA . ALA D 1 90 ? 218.280 215.245 205.455 1.00 27.62 90 ALA D CA 1
ATOM 6572 C C . ALA D 1 90 ? 217.810 215.765 204.107 1.00 30.34 90 ALA D C 1
ATOM 6573 O O . ALA D 1 90 ? 217.036 215.084 203.429 1.00 36.91 90 ALA D O 1
ATOM 6575 N N . LEU D 1 91 ? 218.257 216.952 203.703 1.00 29.07 91 LEU D N 1
ATOM 6576 C CA . LEU D 1 91 ? 217.874 217.514 202.415 1.00 25.83 91 LEU D CA 1
ATOM 6577 C C . LEU D 1 91 ? 218.711 216.985 201.258 1.00 34.52 91 LEU D C 1
ATOM 6578 O O . LEU D 1 91 ? 218.459 217.365 200.111 1.00 43.32 91 LEU D O 1
ATOM 6583 N N . GLY D 1 92 ? 219.691 216.125 201.524 1.00 28.87 92 GLY D N 1
ATOM 6584 C CA . GLY D 1 92 ? 220.537 215.614 200.464 1.00 22.54 92 GLY D CA 1
ATOM 6585 C C . GLY D 1 92 ? 221.684 216.519 200.079 1.00 32.24 92 GLY D C 1
ATOM 6586 O O . GLY D 1 92 ? 222.185 216.425 198.956 1.00 45.19 92 GLY D O 1
ATOM 6587 N N . GLN D 1 93 ? 222.113 217.397 200.977 1.00 39.73 93 GLN D N 1
ATOM 6588 C CA . GLN D 1 93 ? 223.197 218.332 200.722 1.00 31.72 93 GLN D CA 1
ATOM 6589 C C . GLN D 1 93 ? 224.384 218.021 201.625 1.00 37.66 93 GLN D C 1
ATOM 6590 O O . GLN D 1 93 ? 224.292 217.227 202.564 1.00 47.95 93 GLN D O 1
ATOM 6596 N N . ALA D 1 94 ? 225.511 218.662 201.328 1.00 39.20 94 ALA D N 1
ATOM 6597 C CA . ALA D 1 94 ? 226.758 218.425 202.053 1.00 40.09 94 ALA D CA 1
ATOM 6598 C C . ALA D 1 94 ? 226.659 219.080 203.423 1.00 40.14 94 ALA D C 1
ATOM 6599 O O . ALA D 1 94 ? 226.973 220.256 203.602 1.00 47.17 94 ALA D O 1
ATOM 6601 N N . GLY D 1 95 ? 226.225 218.299 204.410 1.00 28.76 95 GLY D N 1
ATOM 6602 C CA . GLY D 1 95 ? 226.043 218.800 205.757 1.00 30.58 95 GLY D CA 1
ATOM 6603 C C . GLY D 1 95 ? 227.278 218.846 206.621 1.00 34.26 95 GLY D C 1
ATOM 6604 O O . GLY D 1 95 ? 227.238 219.438 207.702 1.00 37.38 95 GLY D O 1
ATOM 6605 N N . PHE D 1 96 ? 228.382 218.239 206.182 1.00 42.64 96 PHE D N 1
ATOM 6606 C CA . PHE D 1 96 ? 229.593 218.235 206.995 1.00 39.56 96 PHE D CA 1
ATOM 6607 C C . PHE D 1 96 ? 230.298 219.583 206.979 1.00 45.68 96 PHE D C 1
ATOM 6608 O O . PHE D 1 96 ? 231.210 219.802 207.782 1.00 47.28 96 PHE D O 1
ATOM 6616 N N . THR D 1 97 ? 229.899 220.489 206.082 1.00 44.61 97 THR D N 1
ATOM 6617 C CA . THR D 1 97 ? 230.501 221.818 206.053 1.00 43.90 97 THR D CA 1
ATOM 6618 C C . THR D 1 97 ? 230.067 222.651 207.253 1.00 50.17 97 THR D C 1
ATOM 6619 O O . THR D 1 97 ? 230.838 223.478 207.754 1.00 47.70 97 THR D O 1
ATOM 6623 N N . ALA D 1 98 ? 228.841 222.449 207.729 1.00 57.52 98 ALA D N 1
ATOM 6624 C CA . ALA D 1 98 ? 228.320 223.186 208.867 1.00 52.95 98 ALA D CA 1
ATOM 6625 C C . ALA D 1 98 ? 228.793 222.550 210.175 1.00 57.91 98 ALA D C 1
ATOM 6626 O O . ALA D 1 98 ? 229.461 221.513 210.188 1.00 54.61 98 ALA D O 1
ATOM 6628 N N . ASP D 1 99 ? 228.439 223.179 211.294 1.00 69.54 99 ASP D N 1
ATOM 6629 C CA . ASP D 1 99 ? 228.841 222.708 212.609 1.00 70.85 99 ASP D CA 1
ATOM 6630 C C . ASP D 1 99 ? 227.636 222.655 213.538 1.00 70.74 99 ASP D C 1
ATOM 6631 O O . ASP D 1 99 ? 226.794 223.561 213.522 1.00 67.63 99 ASP D O 1
ATOM 6636 N N . PRO D 1 100 ? 227.525 221.607 214.363 1.00 66.45 100 PRO D N 1
ATOM 6637 C CA . PRO D 1 100 ? 226.383 221.517 215.282 1.00 66.18 100 PRO D CA 1
ATOM 6638 C C . PRO D 1 100 ? 226.577 222.261 216.591 1.00 69.88 100 PRO D C 1
ATOM 6639 O O . PRO D 1 100 ? 225.586 222.498 217.294 1.00 69.08 100 PRO D O 1
ATOM 6643 N N . THR D 1 101 ? 227.808 222.633 216.943 1.00 75.88 101 THR D N 1
ATOM 6644 C CA . THR D 1 101 ? 228.095 223.302 218.206 1.00 74.11 101 THR D CA 1
ATOM 6645 C C . THR D 1 101 ? 228.371 224.792 218.027 1.00 74.43 101 THR D C 1
ATOM 6646 O O . THR D 1 101 ? 229.069 225.393 218.849 1.00 75.40 101 THR D O 1
ATOM 6650 N N . ALA D 1 102 ? 227.839 225.399 216.970 1.00 78.13 102 ALA D N 1
ATOM 6651 C CA . ALA D 1 102 ? 228.030 226.819 216.739 1.00 81.35 102 ALA D CA 1
ATOM 6652 C C . ALA D 1 102 ? 227.246 227.638 217.763 1.00 83.63 102 ALA D C 1
ATOM 6653 O O . ALA D 1 102 ? 226.328 227.147 218.424 1.00 82.24 102 ALA D O 1
ATOM 6655 N N . ALA D 1 103 ? 227.624 228.906 217.888 1.00 82.06 103 ALA D N 1
ATOM 6656 C CA . ALA D 1 103 ? 226.993 229.807 218.839 1.00 80.20 103 ALA D CA 1
ATOM 6657 C C . ALA D 1 103 ? 225.960 230.685 218.145 1.00 79.59 103 ALA D C 1
ATOM 6658 O O . ALA D 1 103 ? 226.015 230.909 216.934 1.00 77.99 103 ALA D O 1
ATOM 6660 N N . ARG D 1 104 ? 225.045 231.281 218.931 1.00 72.01 104 ARG D N 1
ATOM 6661 C CA . ARG D 1 104 ? 224.046 232.264 218.406 1.00 70.08 104 ARG D CA 1
ATOM 6662 C C . ARG D 1 104 ? 224.330 233.596 219.117 1.00 70.49 104 ARG D C 1
ATOM 6663 O O . ARG D 1 104 ? 224.323 233.581 220.353 1.00 71.62 104 ARG D O 1
ATOM 6671 N N . THR D 1 105 ? 224.540 234.705 218.400 1.00 68.78 105 THR D N 1
ATOM 6672 C CA . THR D 1 105 ? 225.023 235.971 219.027 1.00 67.96 105 THR D CA 1
ATOM 6673 C C . THR D 1 105 ? 224.117 236.671 220.054 1.00 67.80 105 THR D C 1
ATOM 6674 O O . THR D 1 105 ? 224.672 237.021 221.104 1.00 71.34 105 THR D O 1
ATOM 6678 N N . ARG D 1 106 ? 222.822 236.874 219.809 1.00 68.47 106 ARG D N 1
ATOM 6679 C CA . ARG D 1 106 ? 221.932 237.651 220.733 1.00 68.75 106 ARG D CA 1
ATOM 6680 C C . ARG D 1 106 ? 222.428 239.079 221.048 1.00 70.83 106 ARG D C 1
ATOM 6681 O O . ARG D 1 106 ? 223.051 239.234 222.106 1.00 73.34 106 ARG D O 1
ATOM 6689 N N . ALA D 1 107 ? 222.104 240.095 220.228 1.00 73.81 107 ALA D N 1
ATOM 6690 C CA . ALA D 1 107 ? 222.443 241.517 220.452 1.00 74.29 107 ALA D CA 1
ATOM 6691 C C . ALA D 1 107 ? 221.285 242.161 221.208 1.00 78.61 107 ALA D C 1
ATOM 6692 O O . ALA D 1 107 ? 220.208 241.577 221.177 1.00 80.97 107 ALA D O 1
ATOM 6694 N N . VAL D 1 108 ? 221.494 243.307 221.857 1.00 80.33 108 VAL D N 1
ATOM 6695 C CA . VAL D 1 108 ? 220.491 243.958 222.688 1.00 78.67 108 VAL D CA 1
ATOM 6696 C C . VAL D 1 108 ? 220.160 245.316 222.088 1.00 79.88 108 VAL D C 1
ATOM 6697 O O . VAL D 1 108 ? 221.061 246.072 221.706 1.00 81.15 108 VAL D O 1
ATOM 6701 N N . VAL D 1 109 ? 218.870 245.621 222.004 1.00 80.58 109 VAL D N 1
ATOM 6702 C CA . VAL D 1 109 ? 218.411 246.880 221.430 1.00 80.05 109 VAL D CA 1
ATOM 6703 C C . VAL D 1 109 ? 218.437 247.957 222.506 1.00 81.61 109 VAL D C 1
ATOM 6704 O O . VAL D 1 109 ? 217.924 247.759 223.614 1.00 80.46 109 VAL D O 1
ATOM 6708 N N . SER D 1 110 ? 219.039 249.102 222.184 1.00 87.20 110 SER D N 1
ATOM 6709 C CA . SER D 1 110 ? 219.188 250.202 223.128 1.00 87.41 110 SER D CA 1
ATOM 6710 C C . SER D 1 110 ? 218.354 251.422 222.757 1.00 87.94 110 SER D C 1
ATOM 6711 O O . SER D 1 110 ? 218.463 252.457 223.421 1.00 87.78 110 SER D O 1
ATOM 6714 N N . ALA D 1 111 ? 217.522 251.331 221.718 1.00 89.97 111 ALA D N 1
ATOM 6715 C CA . ALA D 1 111 ? 216.698 252.455 221.307 1.00 87.56 111 ALA D CA 1
ATOM 6716 C C . ALA D 1 111 ? 215.418 251.931 220.670 1.00 91.22 111 ALA D C 1
ATOM 6717 O O . ALA D 1 111 ? 215.491 251.041 219.808 1.00 93.07 111 ALA D O 1
ATOM 6719 N N . PRO D 1 112 ? 214.255 252.450 221.059 1.00 87.63 112 PRO D N 1
ATOM 6720 C CA . PRO D 1 112 ? 213.001 251.948 220.489 1.00 86.66 112 PRO D CA 1
ATOM 6721 C C . PRO D 1 112 ? 212.875 252.289 219.014 1.00 85.40 112 PRO D C 1
ATOM 6722 O O . PRO D 1 112 ? 213.372 253.314 218.541 1.00 84.48 112 PRO D O 1
ATOM 6726 N N . ALA D 1 113 ? 212.196 251.406 218.285 1.00 79.39 113 ALA D N 1
ATOM 6727 C CA . ALA D 1 113 ? 211.940 251.589 216.865 1.00 78.37 113 ALA D CA 1
ATOM 6728 C C . ALA D 1 113 ? 210.449 251.451 216.602 1.00 80.11 113 ALA D C 1
ATOM 6729 O O . ALA D 1 113 ? 209.794 250.561 217.152 1.00 80.33 113 ALA D O 1
ATOM 6731 N N . ALA D 1 114 ? 209.919 252.333 215.764 1.00 79.93 114 ALA D N 1
ATOM 6732 C CA . ALA D 1 114 ? 208.502 252.352 215.443 1.00 78.94 114 ALA D CA 1
ATOM 6733 C C . ALA D 1 114 ? 208.248 251.611 214.134 1.00 78.48 114 ALA D C 1
ATOM 6734 O O . ALA D 1 114 ? 209.170 251.164 213.448 1.00 79.83 114 ALA D O 1
ATOM 6736 N N . VAL D 1 115 ? 206.969 251.477 213.788 1.00 76.79 115 VAL D N 1
ATOM 6737 C CA . VAL D 1 115 ? 206.590 250.814 212.547 1.00 76.66 115 VAL D CA 1
ATOM 6738 C C . VAL D 1 115 ? 206.915 251.725 211.371 1.00 76.11 115 VAL D C 1
ATOM 6739 O O . VAL D 1 115 ? 206.631 252.930 211.400 1.00 78.28 115 VAL D O 1
ATOM 6743 N N . GLY D 1 116 ? 207.516 251.155 210.330 1.00 72.82 116 GLY D N 1
ATOM 6744 C CA . GLY D 1 116 ? 207.855 251.896 209.134 1.00 73.19 116 GLY D CA 1
ATOM 6745 C C . GLY D 1 116 ? 209.315 252.260 208.985 1.00 76.97 116 GLY D C 1
ATOM 6746 O O . GLY D 1 116 ? 209.709 252.725 207.909 1.00 80.15 116 GLY D O 1
ATOM 6747 N N . VAL D 1 117 ? 210.128 252.065 210.017 1.00 75.68 117 VAL D N 1
ATOM 6748 C CA . VAL D 1 117 ? 211.556 252.343 209.948 1.00 73.26 117 VAL D CA 1
ATOM 6749 C C . VAL D 1 117 ? 212.276 251.073 209.522 1.00 73.83 117 VAL D C 1
ATOM 6750 O O . VAL D 1 117 ? 211.734 249.966 209.611 1.00 76.77 117 VAL D O 1
ATOM 6754 N N . SER D 1 118 ? 213.508 251.234 209.043 1.00 75.68 118 SER D N 1
ATOM 6755 C CA . SER D 1 118 ? 214.339 250.110 208.627 1.00 74.33 118 SER D CA 1
ATOM 6756 C C . SER D 1 118 ? 215.734 250.196 209.233 1.00 73.61 118 SER D C 1
ATOM 6757 O O . SER D 1 118 ? 216.682 249.602 208.716 1.00 71.67 118 SER D O 1
ATOM 6760 N N . GLU D 1 119 ? 215.874 250.935 210.331 1.00 79.75 119 GLU D N 1
ATOM 6761 C CA . GLU D 1 119 ? 217.145 251.076 211.025 1.00 76.51 119 GLU D CA 1
ATOM 6762 C C . GLU D 1 119 ? 216.931 250.815 212.507 1.00 75.74 119 GLU D C 1
ATOM 6763 O O . GLU D 1 119 ? 215.880 251.151 213.057 1.00 77.83 119 GLU D O 1
ATOM 6769 N N . ILE D 1 120 ? 217.932 250.218 213.147 1.00 77.08 120 ILE D N 1
ATOM 6770 C CA . ILE D 1 120 ? 217.849 249.860 214.554 1.00 78.81 120 ILE D CA 1
ATOM 6771 C C . ILE D 1 120 ? 219.202 250.106 215.208 1.00 81.90 120 ILE D C 1
ATOM 6772 O O . ILE D 1 120 ? 220.251 250.037 214.558 1.00 82.58 120 ILE D O 1
ATOM 6777 N N . SER D 1 121 ? 219.173 250.414 216.502 1.00 86.67 121 SER D N 1
ATOM 6778 C CA . SER D 1 121 ? 220.373 250.700 217.278 1.00 85.63 121 SER D CA 1
ATOM 6779 C C . SER D 1 121 ? 220.569 249.595 218.307 1.00 86.22 121 SER D C 1
ATOM 6780 O O . SER D 1 121 ? 219.644 249.273 219.060 1.00 85.96 121 SER D O 1
ATOM 6783 N N . VAL D 1 122 ? 221.768 249.024 218.341 1.00 85.88 122 VAL D N 1
ATOM 6784 C CA . VAL D 1 122 ? 222.078 247.913 219.226 1.00 85.05 122 VAL D CA 1
ATOM 6785 C C . VAL D 1 122 ? 223.208 248.320 220.166 1.00 86.14 122 VAL D C 1
ATOM 6786 O O . VAL D 1 122 ? 223.854 249.352 219.993 1.00 87.12 122 VAL D O 1
ATOM 6790 N N . GLN D 1 123 ? 223.437 247.486 221.184 1.00 87.04 123 GLN D N 1
ATOM 6791 C CA . GLN D 1 123 ? 224.499 247.762 222.144 1.00 87.94 123 GLN D CA 1
ATOM 6792 C C . GLN D 1 123 ? 225.875 247.648 221.500 1.00 89.79 123 GLN D C 1
ATOM 6793 O O . GLN D 1 123 ? 226.716 248.541 221.651 1.00 88.14 123 GLN D O 1
ATOM 6799 N N . SER D 1 124 ? 226.121 246.558 220.776 1.00 88.97 124 SER D N 1
ATOM 6800 C CA . SER D 1 124 ? 227.413 246.338 220.143 1.00 87.74 124 SER D CA 1
ATOM 6801 C C . SER D 1 124 ? 227.238 245.349 219.001 1.00 86.81 124 SER D C 1
ATOM 6802 O O . SER D 1 124 ? 226.597 244.308 219.167 1.00 86.19 124 SER D O 1
ATOM 6805 N N . ALA D 1 125 ? 227.815 245.679 217.851 1.00 83.99 125 ALA D N 1
ATOM 6806 C CA . ALA D 1 125 ? 227.718 244.844 216.653 1.00 82.92 125 ALA D CA 1
ATOM 6807 C C . ALA D 1 125 ? 228.876 243.858 216.567 1.00 82.83 125 ALA D C 1
ATOM 6808 O O . ALA D 1 125 ? 229.600 243.810 215.574 1.00 82.37 125 ALA D O 1
ATOM 6810 N N . THR D 1 126 ? 229.064 243.054 217.612 1.00 87.76 126 THR D N 1
ATOM 6811 C CA . THR D 1 126 ? 230.118 242.049 217.637 1.00 89.53 126 THR D CA 1
ATOM 6812 C C . THR D 1 126 ? 229.521 240.691 217.291 1.00 87.97 126 THR D C 1
ATOM 6813 O O . THR D 1 126 ? 228.575 240.237 217.945 1.00 86.59 126 THR D O 1
ATOM 6817 N N . GLY D 1 127 ? 230.074 240.045 216.266 1.00 77.44 127 GLY D N 1
ATOM 6818 C CA . GLY D 1 127 ? 229.578 238.782 215.778 1.00 75.57 127 GLY D CA 1
ATOM 6819 C C . GLY D 1 127 ? 228.566 238.895 214.658 1.00 76.33 127 GLY D C 1
ATOM 6820 O O . GLY D 1 127 ? 228.222 237.878 214.047 1.00 77.07 127 GLY D O 1
ATOM 6821 N N . LEU D 1 128 ? 228.085 240.101 214.374 1.00 73.66 128 LEU D N 1
ATOM 6822 C CA . LEU D 1 128 ? 227.127 240.340 213.304 1.00 71.65 128 LEU D CA 1
ATOM 6823 C C . LEU D 1 128 ? 227.834 241.014 212.137 1.00 70.59 128 LEU D C 1
ATOM 6824 O O . LEU D 1 128 ? 228.560 241.995 212.328 1.00 73.54 128 LEU D O 1
ATOM 6829 N N . ALA D 1 129 ? 227.623 240.489 210.936 1.00 64.89 129 ALA D N 1
ATOM 6830 C CA . ALA D 1 129 ? 228.242 241.012 209.729 1.00 64.59 129 ALA D CA 1
ATOM 6831 C C . ALA D 1 129 ? 227.177 241.296 208.678 1.00 67.23 129 ALA D C 1
ATOM 6832 O O . ALA D 1 129 ? 226.000 240.970 208.845 1.00 69.68 129 ALA D O 1
ATOM 6834 N N . VAL D 1 130 ? 227.610 241.919 207.583 1.00 66.93 130 VAL D N 1
ATOM 6835 C CA . VAL D 1 130 ? 226.706 242.223 206.483 1.00 65.73 130 VAL D CA 1
ATOM 6836 C C . VAL D 1 130 ? 226.260 240.931 205.814 1.00 65.94 130 VAL D C 1
ATOM 6837 O O . VAL D 1 130 ? 227.070 240.033 205.548 1.00 65.69 130 VAL D O 1
ATOM 6841 N N . GLY D 1 131 ? 224.961 240.830 205.539 1.00 61.22 131 GLY D N 1
ATOM 6842 C CA . GLY D 1 131 ? 224.405 239.645 204.922 1.00 61.12 131 GLY D CA 1
ATOM 6843 C C . GLY D 1 131 ? 223.928 238.580 205.880 1.00 60.50 131 GLY D C 1
ATOM 6844 O O . GLY D 1 131 ? 223.440 237.539 205.427 1.00 59.79 131 GLY D O 1
ATOM 6845 N N . ASP D 1 132 ? 224.051 238.800 207.184 1.00 57.92 132 ASP D N 1
ATOM 6846 C CA . ASP D 1 132 ? 223.584 237.831 208.162 1.00 53.76 132 ASP D CA 1
ATOM 6847 C C . ASP D 1 132 ? 222.074 237.922 208.330 1.00 58.61 132 ASP D C 1
ATOM 6848 O O . ASP D 1 132 ? 221.443 238.920 207.969 1.00 61.85 132 ASP D O 1
ATOM 6853 N N . TRP D 1 133 ? 221.494 236.862 208.883 1.00 50.66 133 TRP D N 1
ATOM 6854 C CA . TRP D 1 133 ? 220.069 236.800 209.167 1.00 46.30 133 TRP D CA 1
ATOM 6855 C C . TRP D 1 133 ? 219.845 236.823 210.672 1.00 45.32 133 TRP D C 1
ATOM 6856 O O . TRP D 1 133 ? 220.535 236.126 211.422 1.00 53.58 133 TRP D O 1
ATOM 6867 N N . VAL D 1 134 ? 218.886 237.631 211.112 1.00 41.76 134 VAL D N 1
ATOM 6868 C CA . VAL D 1 134 ? 218.565 237.779 212.524 1.00 45.41 134 VAL D CA 1
ATOM 6869 C C . VAL D 1 134 ? 217.063 237.626 212.708 1.00 45.74 134 VAL D C 1
ATOM 6870 O O . VAL D 1 134 ? 216.276 238.054 211.856 1.00 54.13 134 VAL D O 1
ATOM 6874 N N . ILE D 1 135 ? 216.666 237.003 213.814 1.00 45.64 135 ILE D N 1
ATOM 6875 C CA . ILE D 1 135 ? 215.263 236.834 214.167 1.00 49.29 135 ILE D CA 1
ATOM 6876 C C . ILE D 1 135 ? 214.970 237.688 215.391 1.00 49.43 135 ILE D C 1
ATOM 6877 O O . ILE D 1 135 ? 215.637 237.556 216.424 1.00 54.77 135 ILE D O 1
ATOM 6882 N N . LEU D 1 136 ? 213.975 238.563 215.278 1.00 57.21 136 LEU D N 1
ATOM 6883 C CA . LEU D 1 136 ? 213.632 239.472 216.363 1.00 59.19 136 LEU D CA 1
ATOM 6884 C C . LEU D 1 136 ? 212.970 238.709 217.502 1.00 63.20 136 LEU D C 1
ATOM 6885 O O . LEU D 1 136 ? 212.056 237.910 217.279 1.00 65.98 136 LEU D O 1
ATOM 6890 N N . TYR D 1 137 ? 213.435 238.958 218.724 1.00 76.11 137 TYR D N 1
ATOM 6891 C CA . TYR D 1 137 ? 212.887 238.341 219.927 1.00 76.02 137 TYR D CA 1
ATOM 6892 C C . TYR D 1 137 ? 212.317 239.443 220.810 1.00 77.38 137 TYR D C 1
ATOM 6893 O O . TYR D 1 137 ? 213.054 240.321 221.269 1.00 80.33 137 TYR D O 1
ATOM 6902 N N . ASN D 1 138 ? 211.010 239.393 221.050 1.00 83.25 138 ASN D N 1
ATOM 6903 C CA . ASN D 1 138 ? 210.319 240.390 221.858 1.00 81.44 138 ASN D CA 1
ATOM 6904 C C . ASN D 1 138 ? 210.006 239.806 223.231 1.00 84.81 138 ASN D C 1
ATOM 6905 O O . ASN D 1 138 ? 209.494 238.686 223.334 1.00 85.30 138 ASN D O 1
ATOM 6910 N N . LYS D 1 139 ? 210.332 240.560 224.283 1.00 90.07 139 LYS D N 1
ATOM 6911 C CA . LYS D 1 139 ? 210.095 240.081 225.640 1.00 89.63 139 LYS D CA 1
ATOM 6912 C C . LYS D 1 139 ? 208.606 239.978 225.943 1.00 89.66 139 LYS D C 1
ATOM 6913 O O . LYS D 1 139 ? 208.161 239.015 226.580 1.00 88.55 139 LYS D O 1
ATOM 6919 N N . LEU D 1 140 ? 207.821 240.956 225.499 1.00 88.68 140 LEU D N 1
ATOM 6920 C CA . LEU D 1 140 ? 206.386 240.992 225.750 1.00 87.52 140 LEU D CA 1
ATOM 6921 C C . LEU D 1 140 ? 205.643 241.021 224.422 1.00 88.10 140 LEU D C 1
ATOM 6922 O O . LEU D 1 140 ? 206.059 241.713 223.486 1.00 87.27 140 LEU D O 1
ATOM 6927 N N . GLY D 1 141 ? 204.553 240.273 224.345 1.00 84.98 141 GLY D N 1
ATOM 6928 C CA . GLY D 1 141 ? 203.739 240.190 223.151 1.00 83.30 141 GLY D CA 1
ATOM 6929 C C . GLY D 1 141 ? 203.854 238.832 222.485 1.00 84.43 141 GLY D C 1
ATOM 6930 O O . GLY D 1 141 ? 204.643 237.975 222.880 1.00 84.53 141 GLY D O 1
ATOM 6931 N N . ASP D 1 142 ? 203.038 238.655 221.452 1.00 75.71 142 ASP D N 1
ATOM 6932 C CA . ASP D 1 142 ? 203.027 237.408 220.706 1.00 73.46 142 ASP D CA 1
ATOM 6933 C C . ASP D 1 142 ? 204.278 237.288 219.840 1.00 72.30 142 ASP D C 1
ATOM 6934 O O . ASP D 1 142 ? 204.904 238.281 219.461 1.00 74.08 142 ASP D O 1
ATOM 6939 N N . ASN D 1 143 ? 204.638 236.045 219.530 1.00 61.85 143 ASN D N 1
ATOM 6940 C CA . ASN D 1 143 ? 205.818 235.748 218.722 1.00 59.39 143 ASN D CA 1
ATOM 6941 C C . ASN D 1 143 ? 205.376 235.571 217.275 1.00 61.10 143 ASN D C 1
ATOM 6942 O O . ASN D 1 143 ? 204.816 234.537 216.906 1.00 62.51 143 ASN D O 1
ATOM 6947 N N . ASN D 1 144 ? 205.627 236.586 216.450 1.00 53.91 144 ASN D N 1
ATOM 6948 C CA . ASN D 1 144 ? 205.285 236.536 215.036 1.00 48.35 144 ASN D CA 1
ATOM 6949 C C . ASN D 1 144 ? 206.380 235.913 214.181 1.00 50.87 144 ASN D C 1
ATOM 6950 O O . ASN D 1 144 ? 206.152 235.675 212.991 1.00 55.76 144 ASN D O 1
ATOM 6955 N N . GLY D 1 145 ? 207.553 235.646 214.751 1.00 48.55 145 GLY D N 1
ATOM 6956 C CA . GLY D 1 145 ? 208.639 235.040 214.007 1.00 46.04 145 GLY D CA 1
ATOM 6957 C C . GLY D 1 145 ? 209.078 235.853 212.808 1.00 51.60 145 GLY D C 1
ATOM 6958 O O . GLY D 1 145 ? 208.896 235.426 211.665 1.00 54.25 145 GLY D O 1
ATOM 6959 N N . LEU D 1 146 ? 209.655 237.024 213.050 1.00 53.07 146 LEU D N 1
ATOM 6960 C CA . LEU D 1 146 ? 210.067 237.936 211.992 1.00 50.29 146 LEU D CA 1
ATOM 6961 C C . LEU D 1 146 ? 211.576 237.856 211.810 1.00 50.49 146 LEU D C 1
ATOM 6962 O O . LEU D 1 146 ? 212.330 238.010 212.776 1.00 53.04 146 LEU D O 1
ATOM 6967 N N . ALA D 1 147 ? 212.010 237.618 210.575 1.00 46.18 147 ALA D N 1
ATOM 6968 C CA . ALA D 1 147 ? 213.420 237.482 210.243 1.00 43.35 147 ALA D CA 1
ATOM 6969 C C . ALA D 1 147 ? 213.834 238.588 209.285 1.00 52.53 147 ALA D C 1
ATOM 6970 O O . ALA D 1 147 ? 213.102 238.917 208.346 1.00 58.27 147 ALA D O 1
ATOM 6972 N N . TYR D 1 148 ? 215.015 239.155 209.522 1.00 55.40 148 TYR D N 1
ATOM 6973 C CA . TYR D 1 148 ? 215.534 240.258 208.728 1.00 48.09 148 TYR D CA 1
ATOM 6974 C C . TYR D 1 148 ? 216.967 239.966 208.312 1.00 50.02 148 TYR D C 1
ATOM 6975 O O . TYR D 1 148 ? 217.701 239.260 209.007 1.00 53.46 148 TYR D O 1
ATOM 6984 N N . LYS D 1 149 ? 217.358 240.520 207.169 1.00 55.29 149 LYS D N 1
ATOM 6985 C CA . LYS D 1 149 ? 218.717 240.399 206.660 1.00 51.20 149 LYS D CA 1
ATOM 6986 C C . LYS D 1 149 ? 219.449 241.720 206.851 1.00 58.26 149 LYS D C 1
ATOM 6987 O O . LYS D 1 149 ? 218.925 242.781 206.496 1.00 65.21 149 LYS D O 1
ATOM 6993 N N . ILE D 1 150 ? 220.654 241.653 207.409 1.00 58.28 150 ILE D N 1
ATOM 6994 C CA . ILE D 1 150 ? 221.438 242.859 207.653 1.00 58.21 150 ILE D CA 1
ATOM 6995 C C . ILE D 1 150 ? 222.030 243.340 206.335 1.00 59.61 150 ILE D C 1
ATOM 6996 O O . ILE D 1 150 ? 222.708 242.585 205.630 1.00 61.33 150 ILE D O 1
ATOM 7001 N N . ASP D 1 151 ? 221.779 244.605 205.999 1.00 67.12 151 ASP D N 1
ATOM 7002 C CA . ASP D 1 151 ? 222.261 245.194 204.756 1.00 68.74 151 ASP D CA 1
ATOM 7003 C C . ASP D 1 151 ? 223.520 246.030 204.938 1.00 72.23 151 ASP D C 1
ATOM 7004 O O . ASP D 1 151 ? 224.423 245.969 204.099 1.00 72.83 151 ASP D O 1
ATOM 7009 N N . ALA D 1 152 ? 223.601 246.818 206.008 1.00 72.38 152 ALA 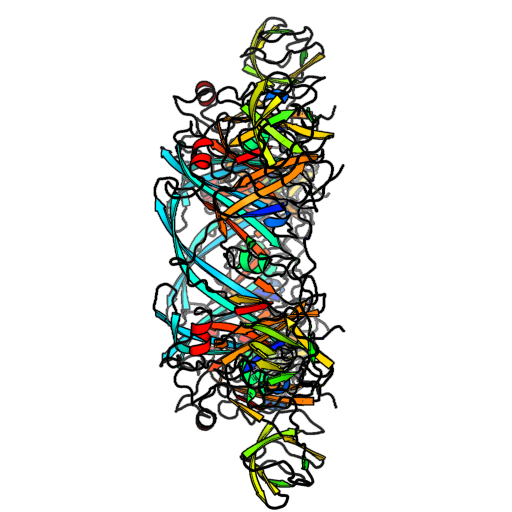D N 1
ATOM 7010 C CA . ALA D 1 152 ? 224.768 247.648 206.259 1.00 71.37 152 ALA D CA 1
ATOM 7011 C C . ALA D 1 152 ? 224.883 247.910 207.751 1.00 71.12 152 ALA D C 1
ATOM 7012 O O . ALA D 1 152 ? 223.876 248.139 208.426 1.00 70.54 152 ALA D O 1
ATOM 7014 N N . ILE D 1 153 ? 226.111 247.874 208.260 1.00 74.62 153 ILE D N 1
ATOM 7015 C CA . ILE D 1 153 ? 226.397 248.148 209.663 1.00 75.06 153 ILE D CA 1
ATOM 7016 C C . ILE D 1 153 ? 227.306 249.365 209.729 1.00 77.98 153 ILE D C 1
ATOM 7017 O O . ILE D 1 153 ? 228.445 249.324 209.248 1.00 76.24 153 ILE D O 1
ATOM 7022 N N . ALA D 1 154 ? 226.802 250.445 210.320 1.00 89.74 154 ALA D N 1
ATOM 7023 C CA . ALA D 1 154 ? 227.579 251.653 210.557 1.00 88.81 154 ALA D CA 1
ATOM 7024 C C . ALA D 1 154 ? 227.474 252.007 212.030 1.00 88.08 154 ALA D C 1
ATOM 7025 O O . ALA D 1 154 ? 226.367 252.200 212.545 1.00 89.33 154 ALA D O 1
ATOM 7027 N N . THR D 1 155 ? 228.625 252.106 212.700 1.00 88.72 155 THR D N 1
ATOM 7028 C CA . THR D 1 155 ? 228.679 252.321 214.143 1.00 89.99 155 THR D CA 1
ATOM 7029 C C . THR D 1 155 ? 227.808 251.304 214.868 1.00 91.32 155 THR D C 1
ATOM 7030 O O . THR D 1 155 ? 228.035 250.095 214.758 1.00 91.69 155 THR D O 1
ATOM 7034 N N . ASN D 1 156 ? 226.814 251.780 215.615 1.00 90.46 156 ASN D N 1
ATOM 7035 C CA . ASN D 1 156 ? 225.879 250.915 216.321 1.00 90.65 156 ASN D CA 1
ATOM 7036 C C . ASN D 1 156 ? 224.525 250.824 215.628 1.00 90.14 156 ASN D C 1
ATOM 7037 O O . ASN D 1 156 ? 223.569 250.315 216.223 1.00 89.00 156 ASN D O 1
ATOM 7042 N N . THR D 1 157 ? 224.418 251.302 214.392 1.00 82.69 157 THR D N 1
ATOM 7043 C CA . THR D 1 157 ? 223.157 251.321 213.661 1.00 83.18 157 THR D CA 1
ATOM 7044 C C . THR D 1 157 ? 223.151 250.196 212.634 1.00 82.31 157 THR D C 1
ATOM 7045 O O . THR D 1 157 ? 224.084 250.078 211.832 1.00 80.27 157 THR D O 1
ATOM 7049 N N . ILE D 1 158 ? 222.103 249.378 212.660 1.00 76.44 158 ILE D N 1
ATOM 7050 C CA . ILE D 1 158 ? 221.940 248.263 211.735 1.00 74.40 158 ILE D CA 1
ATOM 7051 C C . ILE D 1 158 ? 220.765 248.564 210.817 1.00 73.11 158 ILE D C 1
ATOM 7052 O O . ILE D 1 158 ? 219.668 248.886 211.288 1.00 75.74 158 ILE D O 1
ATOM 7057 N N . THR D 1 159 ? 220.990 248.465 209.510 1.00 68.34 159 THR D N 1
ATOM 7058 C CA . THR D 1 159 ? 219.956 248.709 208.510 1.00 69.64 159 THR D CA 1
ATOM 7059 C C . THR D 1 159 ? 219.437 247.366 208.009 1.00 71.32 159 THR D C 1
ATOM 7060 O O . THR D 1 159 ? 220.192 246.577 207.432 1.00 71.94 159 THR D O 1
ATOM 7064 N N . LEU D 1 160 ? 218.151 247.111 208.228 1.00 69.53 160 LEU D N 1
ATOM 7065 C CA . LEU D 1 160 ? 217.534 245.867 207.802 1.00 63.54 160 LEU D CA 1
ATOM 7066 C C . LEU D 1 160 ? 217.062 245.968 206.353 1.00 62.96 160 LEU D C 1
ATOM 7067 O O . LEU D 1 160 ? 216.969 247.054 205.776 1.00 67.22 160 LEU D O 1
ATOM 7072 N N . ASP D 1 161 ? 216.805 244.812 205.749 1.00 56.16 161 ASP D N 1
ATOM 7073 C CA . ASP D 1 161 ? 216.464 244.776 204.305 1.00 59.93 161 ASP D CA 1
ATOM 7074 C C . ASP D 1 161 ? 215.096 245.390 204.023 1.00 63.99 161 ASP D C 1
ATOM 7075 O O . ASP D 1 161 ? 214.939 245.978 202.945 1.00 65.40 161 ASP D O 1
ATOM 7080 N N . ARG D 1 162 ? 214.143 245.245 204.939 1.00 62.42 162 ARG D N 1
ATOM 7081 C CA . ARG D 1 162 ? 212.773 245.729 204.662 1.00 57.51 162 ARG D CA 1
ATOM 7082 C C . ARG D 1 162 ? 212.225 246.459 205.879 1.00 58.87 162 ARG D C 1
ATOM 7083 O O . ARG D 1 162 ? 212.740 246.243 206.981 1.00 61.57 162 ARG D O 1
ATOM 7091 N N . ASP D 1 163 ? 211.210 247.289 205.667 1.00 68.37 163 ASP D N 1
ATOM 7092 C CA . ASP D 1 163 ? 210.632 248.095 206.767 1.00 69.31 163 ASP D CA 1
ATOM 7093 C C . ASP D 1 163 ? 209.979 247.212 207.823 1.00 68.29 163 ASP D C 1
ATOM 7094 O O . ASP D 1 163 ? 209.511 246.123 207.476 1.00 71.07 163 ASP D O 1
ATOM 7099 N N . LEU D 1 164 ? 209.906 247.698 209.052 1.00 64.62 164 LEU D N 1
ATOM 7100 C CA . LEU D 1 164 ? 209.306 246.989 210.173 1.00 65.24 164 LEU D CA 1
ATOM 7101 C C . LEU D 1 164 ? 207.785 247.006 210.077 1.00 70.07 164 LEU D C 1
ATOM 7102 O O . LEU D 1 164 ? 207.185 247.982 209.620 1.00 69.55 164 LEU D O 1
ATOM 7107 N N . VAL D 1 165 ? 207.163 245.910 210.511 1.00 72.82 165 VAL D N 1
ATOM 7108 C CA . VAL D 1 165 ? 205.711 245.820 210.620 1.00 69.18 165 VAL D CA 1
ATOM 7109 C C . VAL D 1 165 ? 205.247 245.744 212.062 1.00 69.68 165 VAL D C 1
ATOM 7110 O O . VAL D 1 165 ? 204.042 245.879 212.322 1.00 69.07 165 VAL D O 1
ATOM 7114 N N . ALA D 1 166 ? 206.153 245.529 213.004 1.00 71.54 166 ALA D N 1
ATOM 7115 C CA . ALA D 1 166 ? 205.845 245.523 214.424 1.00 71.32 166 ALA D CA 1
ATOM 7116 C C . ALA D 1 166 ? 206.900 246.340 215.149 1.00 76.16 166 ALA D C 1
ATOM 7117 O O . ALA D 1 166 ? 208.077 246.319 214.774 1.00 75.71 166 ALA D O 1
ATOM 7119 N N . PRO D 1 167 ? 206.511 247.074 216.190 1.00 77.59 167 PRO D N 1
ATOM 7120 C CA . PRO D 1 167 ? 207.482 247.909 216.906 1.00 74.95 167 PRO D CA 1
ATOM 7121 C C . PRO D 1 167 ? 208.448 247.080 217.737 1.00 75.79 167 PRO D C 1
ATOM 7122 O O . PRO D 1 167 ? 208.108 246.008 218.245 1.00 73.21 167 PRO D O 1
ATOM 7126 N N . VAL D 1 168 ? 209.667 247.595 217.873 1.00 78.57 168 VAL D N 1
ATOM 7127 C CA . VAL D 1 168 ? 210.701 246.997 218.711 1.00 76.75 168 VAL D CA 1
ATOM 7128 C C . VAL D 1 168 ? 210.983 247.955 219.858 1.00 77.76 168 VAL D C 1
ATOM 7129 O O . VAL D 1 168 ? 211.313 249.126 219.631 1.00 77.43 168 VAL D O 1
ATOM 7133 N N . ALA D 1 169 ? 210.852 247.464 221.084 1.00 82.66 169 ALA D N 1
ATOM 7134 C CA . ALA D 1 169 ? 211.062 248.269 222.274 1.00 83.39 169 ALA D CA 1
ATOM 7135 C C . ALA D 1 169 ? 212.493 248.089 222.776 1.00 82.60 169 ALA D C 1
ATOM 7136 O O . ALA D 1 169 ? 213.312 247.400 222.163 1.00 82.94 169 ALA D O 1
ATOM 7138 N N . VAL D 1 170 ? 212.800 248.717 223.906 1.00 86.13 170 VAL D N 1
ATOM 7139 C CA . VAL D 1 170 ? 214.119 248.620 224.521 1.00 86.82 170 VAL D CA 1
ATOM 7140 C C . VAL D 1 170 ? 214.178 247.344 225.348 1.00 87.80 170 VAL D C 1
ATOM 7141 O O . VAL D 1 170 ? 213.278 247.069 226.150 1.00 87.19 170 VAL D O 1
ATOM 7145 N N . GLY D 1 171 ? 215.239 246.564 225.155 1.00 85.73 171 GLY D N 1
ATOM 7146 C CA . GLY D 1 171 ? 215.397 245.284 225.803 1.00 84.89 171 GLY D CA 1
ATOM 7147 C C . GLY D 1 171 ? 215.169 244.091 224.898 1.00 86.40 171 GLY D C 1
ATOM 7148 O O . GLY D 1 171 ? 215.467 242.961 225.300 1.00 88.33 171 GLY D O 1
ATOM 7149 N N . ASP D 1 172 ? 214.648 244.312 223.694 1.00 83.09 172 ASP D N 1
ATOM 7150 C CA . ASP D 1 172 ? 214.472 243.228 222.742 1.00 81.74 172 ASP D CA 1
ATOM 7151 C C . ASP D 1 172 ? 215.825 242.752 222.226 1.00 83.33 172 ASP D C 1
ATOM 7152 O O . ASP D 1 172 ? 216.834 243.455 222.319 1.00 87.27 172 ASP D O 1
ATOM 7157 N N . GLU D 1 173 ? 215.840 241.541 221.679 1.00 76.22 173 GLU D N 1
ATOM 7158 C CA . GLU D 1 173 ? 217.066 240.902 221.238 1.00 73.36 173 GLU D CA 1
ATOM 7159 C C . GLU D 1 173 ? 216.961 240.494 219.775 1.00 74.94 173 GLU D C 1
ATOM 7160 O O . GLU D 1 173 ? 215.879 240.192 219.266 1.00 80.82 173 GLU D O 1
ATOM 7166 N N . LEU D 1 174 ? 218.107 240.498 219.099 1.00 62.32 174 LEU D N 1
ATOM 7167 C CA . LEU D 1 174 ? 218.226 240.032 217.722 1.00 62.70 174 LEU D CA 1
ATOM 7168 C C . LEU D 1 174 ? 219.055 238.755 217.733 1.00 60.46 174 LEU D C 1
ATOM 7169 O O . LEU D 1 174 ? 220.271 238.801 217.944 1.00 64.82 174 LEU D O 1
ATOM 7174 N N . VAL D 1 175 ? 218.402 237.621 217.502 1.00 54.36 175 VAL D N 1
ATOM 7175 C CA . VAL D 1 175 ? 219.055 236.319 217.570 1.00 55.37 175 VAL D CA 1
ATOM 7176 C C . VAL D 1 175 ? 219.557 235.952 216.179 1.00 56.05 175 VAL D C 1
ATOM 7177 O O . VAL D 1 175 ? 218.783 235.930 215.218 1.00 59.29 175 VAL D O 1
ATOM 7181 N N . LYS D 1 176 ? 220.851 235.663 216.073 1.00 53.05 176 LYS D N 1
ATOM 7182 C CA . LYS D 1 176 ? 221.430 235.272 214.797 1.00 52.27 176 LYS D CA 1
ATOM 7183 C C . LYS D 1 176 ? 220.917 233.902 214.371 1.00 58.19 176 LYS D C 1
ATOM 7184 O O . LYS D 1 176 ? 220.654 233.026 215.198 1.00 63.79 176 LYS D O 1
ATOM 7190 N N . SER D 1 177 ? 220.776 233.721 213.060 1.00 50.23 177 SER D N 1
ATOM 7191 C CA . SER D 1 177 ? 220.240 232.489 212.504 1.00 43.73 177 SER D CA 1
ATOM 7192 C C . SER D 1 177 ? 220.963 232.160 211.206 1.00 46.84 177 SER D C 1
ATOM 7193 O O . SER D 1 177 ? 221.733 232.963 210.673 1.00 52.39 177 SER D O 1
ATOM 7196 N N . THR D 1 178 ? 220.706 230.956 210.700 1.00 40.65 178 THR D N 1
ATOM 7197 C CA . THR D 1 178 ? 221.300 230.466 209.465 1.00 39.51 178 THR D CA 1
ATOM 7198 C C . THR D 1 178 ? 220.193 230.144 208.474 1.00 36.36 178 THR D C 1
ATOM 7199 O O . THR D 1 178 ? 219.174 229.555 208.848 1.00 46.80 178 THR D O 1
ATOM 7203 N N . LEU D 1 179 ? 220.395 230.525 207.217 1.00 31.72 179 LEU D N 1
ATOM 7204 C CA . LEU D 1 179 ? 219.401 230.320 206.173 1.00 31.72 179 LEU D CA 1
ATOM 7205 C C . LEU D 1 179 ? 219.708 229.029 205.425 1.00 37.87 179 LEU D C 1
ATOM 7206 O O . LEU D 1 179 ? 220.830 228.836 204.944 1.00 45.54 179 LEU D O 1
ATOM 7211 N N . ILE D 1 180 ? 218.714 228.150 205.327 1.00 32.39 180 ILE D N 1
ATOM 7212 C CA . ILE D 1 180 ? 218.841 226.881 204.622 1.00 33.08 180 ILE D CA 1
ATOM 7213 C C . ILE D 1 180 ? 217.823 226.870 203.491 1.00 32.87 180 ILE D C 1
ATOM 7214 O O . ILE D 1 180 ? 216.622 227.054 203.726 1.00 38.48 180 ILE D O 1
ATOM 7219 N N . ASN D 1 181 ? 218.299 226.661 202.268 1.00 35.17 181 ASN D N 1
ATOM 7220 C CA . ASN D 1 181 ? 217.431 226.592 201.102 1.00 34.94 181 ASN D CA 1
ATOM 7221 C C . ASN D 1 181 ? 217.262 225.145 200.665 1.00 40.73 181 ASN D C 1
ATOM 7222 O O . ASN D 1 181 ? 218.240 224.405 200.525 1.00 48.93 181 ASN D O 1
ATOM 7227 N N . THR D 1 182 ? 216.011 224.746 200.445 1.00 38.44 182 THR D N 1
ATOM 7228 C CA . THR D 1 182 ? 215.699 223.359 200.128 1.00 42.53 182 THR D CA 1
ATOM 7229 C C . THR D 1 182 ? 216.107 222.962 198.716 1.00 48.72 182 THR D C 1
ATOM 7230 O O . THR D 1 182 ? 216.187 221.765 198.419 1.00 52.40 182 THR D O 1
ATOM 7234 N N . ASN D 1 183 ? 216.365 223.928 197.841 1.00 52.97 183 ASN D N 1
ATOM 7235 C CA . ASN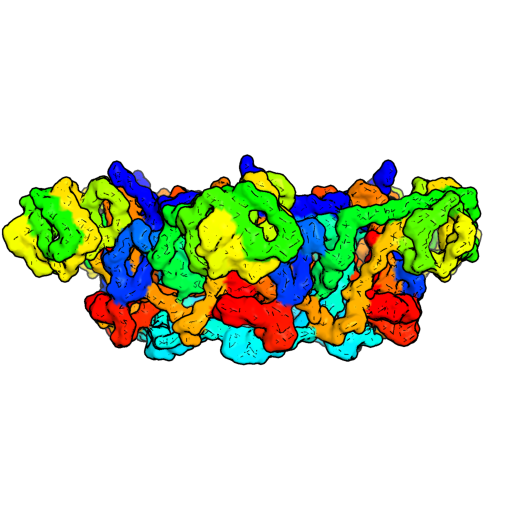 D 1 183 ? 216.748 223.655 196.462 1.00 50.04 183 ASN D CA 1
ATOM 7236 C C . ASN D 1 183 ? 218.193 224.082 196.243 1.00 54.59 183 ASN D C 1
ATOM 7237 O O . ASN D 1 183 ? 218.552 225.233 196.516 1.00 56.04 183 ASN D O 1
ATOM 7242 N N . ASN D 1 184 ? 219.012 223.162 195.754 1.00 67.54 184 ASN D N 1
ATOM 7243 C CA . ASN D 1 184 ? 220.395 223.479 195.427 1.00 69.56 184 ASN D CA 1
ATOM 7244 C C . ASN D 1 184 ? 220.493 223.847 193.952 1.00 69.78 184 ASN D C 1
ATOM 7245 O O . ASN D 1 184 ? 220.250 222.989 193.095 1.00 66.75 184 ASN D O 1
ATOM 7250 N N . PRO D 1 185 ? 220.838 225.091 193.610 1.00 75.76 185 PRO D N 1
ATOM 7251 C CA . PRO D 1 185 ? 220.877 225.492 192.200 1.00 75.09 185 PRO D CA 1
ATOM 7252 C C . PRO D 1 185 ? 222.152 225.113 191.466 1.00 76.90 185 PRO D C 1
ATOM 7253 O O . PRO D 1 185 ? 222.188 225.234 190.233 1.00 77.62 185 PRO D O 1
ATOM 7257 N N . ASN D 1 186 ? 223.187 224.664 192.171 1.00 77.48 186 ASN D N 1
ATOM 7258 C CA . ASN D 1 186 ? 224.444 224.280 191.543 1.00 76.96 186 ASN D CA 1
ATOM 7259 C C . ASN D 1 186 ? 224.491 222.808 191.158 1.00 75.96 186 ASN D C 1
ATOM 7260 O O . ASN D 1 186 ? 225.507 222.355 190.622 1.00 78.19 186 ASN D O 1
ATOM 7265 N N . SER D 1 187 ? 223.425 222.054 191.416 1.00 75.29 187 SER D N 1
ATOM 7266 C CA . SER D 1 187 ? 223.346 220.646 191.048 1.00 75.90 187 SER D CA 1
ATOM 7267 C C . SER D 1 187 ? 222.458 220.524 189.816 1.00 73.88 187 SER D C 1
ATOM 7268 O O . SER D 1 187 ? 221.271 220.861 189.861 1.00 72.27 187 SER D O 1
ATOM 7271 N N . CYS D 1 188 ? 223.038 220.047 188.712 1.00 75.51 188 CYS D N 1
ATOM 7272 C CA . CYS D 1 188 ? 222.282 219.931 187.470 1.00 75.00 188 CYS D CA 1
ATOM 7273 C C . CYS D 1 188 ? 221.166 218.901 187.589 1.00 76.92 188 CYS D C 1
ATOM 7274 O O . CYS D 1 188 ? 220.052 219.122 187.101 1.00 76.56 188 CYS D O 1
ATOM 7277 N N . SER D 1 189 ? 221.445 217.769 188.234 1.00 71.25 189 SER D N 1
ATOM 7278 C CA . SER D 1 189 ? 220.490 216.672 188.340 1.00 67.46 189 SER D CA 1
ATOM 7279 C C . SER D 1 189 ? 219.701 216.684 189.641 1.00 67.49 189 SER D C 1
ATOM 7280 O O . SER D 1 189 ? 218.522 216.318 189.647 1.00 68.46 189 SER D O 1
ATOM 7283 N N . GLY D 1 190 ? 220.319 217.095 190.746 1.00 64.23 190 GLY D N 1
ATOM 7284 C CA . GLY D 1 190 ? 219.682 217.062 192.046 1.00 61.16 190 GLY D CA 1
ATOM 7285 C C . GLY D 1 190 ? 220.080 215.890 192.912 1.00 62.75 190 GLY D C 1
ATOM 7286 O O . GLY D 1 190 ? 219.569 215.767 194.031 1.00 62.88 190 GLY D O 1
ATOM 7287 N N . ALA D 1 191 ? 220.972 215.024 192.437 1.00 61.08 191 ALA D N 1
ATOM 7288 C CA . ALA D 1 191 ? 221.447 213.871 193.190 1.00 58.42 191 ALA D CA 1
ATOM 7289 C C . ALA D 1 191 ? 222.911 214.087 193.544 1.00 58.69 191 ALA D C 1
ATOM 7290 O O . ALA D 1 191 ? 223.736 214.337 192.659 1.00 59.42 191 ALA D O 1
ATOM 7292 N N . GLU D 1 192 ? 223.228 213.992 194.831 1.00 49.60 192 GLU D N 1
ATOM 7293 C CA . GLU D 1 192 ? 224.584 214.167 195.328 1.00 46.04 192 GLU D CA 1
ATOM 7294 C C . GLU D 1 192 ? 224.994 212.930 196.112 1.00 49.55 192 GLU D C 1
ATOM 7295 O O . GLU D 1 192 ? 224.190 212.367 196.863 1.00 48.69 192 GLU D O 1
ATOM 7301 N N . TYR D 1 193 ? 226.243 212.510 195.938 1.00 39.77 193 TYR D N 1
ATOM 7302 C CA . TYR D 1 193 ? 226.736 211.254 196.479 1.00 32.14 193 TYR D CA 1
ATOM 7303 C C . TYR D 1 193 ? 227.776 211.503 197.564 1.00 36.13 193 TYR D C 1
ATOM 7304 O O . TYR D 1 193 ? 228.558 212.455 197.494 1.00 43.79 193 TYR D O 1
ATOM 7313 N N . PHE D 1 194 ? 227.778 210.628 198.568 1.00 26.63 194 PHE D N 1
ATOM 7314 C CA . PHE D 1 194 ? 228.662 210.751 199.716 1.00 25.57 194 PHE D CA 1
ATOM 7315 C C . PHE D 1 194 ? 229.246 209.389 200.057 1.00 25.31 194 PHE D C 1
ATOM 7316 O O . PHE D 1 194 ? 228.973 208.390 199.390 1.00 34.45 194 PHE D O 1
ATOM 7324 N N . SER D 1 195 ? 230.060 209.365 201.106 1.00 19.21 195 SER D N 1
ATOM 7325 C CA . SER D 1 195 ? 230.581 208.137 201.687 1.00 18.22 195 SER D CA 1
ATOM 7326 C C . SER D 1 195 ? 230.044 207.967 203.103 1.00 27.09 195 SER D C 1
ATOM 7327 O O . SER D 1 195 ? 229.681 208.936 203.772 1.00 44.59 195 SER D O 1
ATOM 7330 N N . ALA D 1 196 ? 229.999 206.718 203.558 1.00 12.90 196 ALA D N 1
ATOM 7331 C CA . ALA D 1 196 ? 229.415 206.408 204.854 1.00 9.95 196 ALA D CA 1
ATOM 7332 C C . ALA D 1 196 ? 230.295 205.419 205.606 1.00 17.41 196 ALA D C 1
ATOM 7333 O O . ALA D 1 196 ? 231.087 204.683 205.016 1.00 26.98 196 ALA D O 1
ATOM 7335 N N . LYS D 1 197 ? 230.145 205.421 206.929 1.00 18.82 197 LYS D N 1
ATOM 7336 C CA . LYS D 1 197 ? 230.855 204.500 207.807 1.00 14.89 197 LYS D CA 1
ATOM 7337 C C . LYS D 1 197 ? 229.994 204.243 209.033 1.00 22.50 197 LYS D C 1
ATOM 7338 O O . LYS D 1 197 ? 229.378 205.172 209.562 1.00 29.47 197 LYS D O 1
ATOM 7344 N N . ILE D 1 198 ? 229.953 202.992 209.482 1.00 21.94 198 ILE D N 1
ATOM 7345 C CA . ILE D 1 198 ? 229.150 202.580 210.628 1.00 16.87 198 ILE D CA 1
ATOM 7346 C C . ILE D 1 198 ? 230.067 201.882 211.622 1.00 27.24 198 ILE D C 1
ATOM 7347 O O . ILE D 1 198 ? 230.833 200.986 211.246 1.00 33.74 198 ILE D O 1
ATOM 7352 N N . VAL D 1 199 ? 229.991 202.286 212.888 1.00 30.18 199 VAL D N 1
ATOM 7353 C CA . VAL D 1 199 ? 230.851 201.766 213.944 1.00 26.84 199 VAL D CA 1
ATOM 7354 C C . VAL D 1 199 ? 229.976 201.237 215.072 1.00 28.22 199 VAL D C 1
ATOM 7355 O O . VAL D 1 199 ? 229.034 201.912 215.503 1.00 34.45 199 VAL D O 1
ATOM 7359 N N . SER D 1 200 ? 230.289 200.033 215.548 1.00 26.74 200 SER D N 1
ATOM 7360 C CA . SER D 1 200 ? 229.596 199.437 216.681 1.00 25.42 200 SER D CA 1
ATOM 7361 C C . SER D 1 200 ? 230.562 198.505 217.402 1.00 39.41 200 SER D C 1
ATOM 7362 O O . SER D 1 200 ? 231.769 198.515 217.149 1.00 43.84 200 SER D O 1
ATOM 7365 N N . ALA D 1 201 ? 230.023 197.699 218.316 1.00 38.83 201 ALA D N 1
ATOM 7366 C CA . ALA D 1 201 ? 230.831 196.767 219.087 1.00 26.00 201 ALA D CA 1
ATOM 7367 C C . ALA D 1 201 ? 229.973 195.598 219.550 1.00 35.18 201 ALA D C 1
ATOM 7368 O O . ALA D 1 201 ? 228.745 195.684 219.609 1.00 39.33 201 ALA D O 1
ATOM 7370 N N . ASP D 1 202 ? 230.644 194.499 219.885 1.00 44.18 202 ASP D N 1
ATOM 7371 C CA . ASP D 1 202 ? 229.981 193.315 220.409 1.00 34.78 202 ASP D CA 1
ATOM 7372 C C . ASP D 1 202 ? 229.748 193.463 221.910 1.00 44.29 202 ASP D C 1
ATOM 7373 O O . ASP D 1 202 ? 229.975 194.519 222.505 1.00 52.39 202 ASP D O 1
ATOM 7378 N N . VAL D 1 203 ? 229.277 192.381 222.535 1.00 40.17 203 VAL D N 1
ATOM 7379 C CA . VAL D 1 203 ? 229.116 192.384 223.984 1.00 38.90 203 VAL D CA 1
ATOM 7380 C C . VAL D 1 203 ? 230.471 192.353 224.678 1.00 42.63 203 VAL D C 1
ATOM 7381 O O . VAL D 1 203 ? 230.624 192.891 225.781 1.00 44.33 203 VAL D O 1
ATOM 7385 N N . ASN D 1 204 ? 231.473 191.724 224.058 1.00 47.34 204 ASN D N 1
ATOM 7386 C CA . ASN D 1 204 ? 232.825 191.662 224.600 1.00 42.94 204 ASN D CA 1
ATOM 7387 C C . ASN D 1 204 ? 233.697 192.822 224.137 1.00 44.03 204 ASN D C 1
ATOM 7388 O O . ASN D 1 204 ? 234.930 192.718 224.179 1.00 47.24 204 ASN D O 1
ATOM 7393 N N . CYS D 1 205 ? 233.085 193.919 223.696 1.00 43.40 205 CYS D N 1
ATOM 7394 C CA . CYS D 1 205 ? 233.799 195.115 223.252 1.00 44.95 205 CYS D CA 1
ATOM 7395 C C . CYS D 1 205 ? 234.743 194.805 222.091 1.00 49.40 205 CYS D C 1
ATOM 7396 O O . CYS D 1 205 ? 235.907 195.212 222.073 1.00 52.78 205 CYS D O 1
ATOM 7399 N N . ASN D 1 206 ? 234.226 194.072 221.108 1.00 44.38 206 ASN D N 1
ATOM 7400 C CA . ASN D 1 206 ? 234.937 193.810 219.868 1.00 37.72 206 ASN D CA 1
ATOM 7401 C C . ASN D 1 206 ? 234.385 194.701 218.768 1.00 45.25 206 ASN D C 1
ATOM 7402 O O . ASN D 1 206 ? 233.206 194.572 218.414 1.00 48.85 206 ASN D O 1
ATOM 7407 N N . PRO D 1 207 ? 235.189 195.603 218.210 1.00 42.35 207 PRO D N 1
ATOM 7408 C CA . PRO D 1 207 ? 234.645 196.606 217.286 1.00 40.01 207 PRO D CA 1
ATOM 7409 C C . PRO D 1 207 ? 234.100 195.994 216.004 1.00 36.41 207 PRO D C 1
ATOM 7410 O O . PRO D 1 207 ? 234.586 194.968 215.522 1.00 38.56 207 PRO D O 1
ATOM 7414 N N . ILE D 1 208 ? 233.072 196.641 215.458 1.00 28.67 208 ILE D N 1
ATOM 7415 C CA . ILE D 1 208 ? 232.483 196.294 214.168 1.00 29.49 208 ILE D CA 1
ATOM 7416 C C . ILE D 1 208 ? 232.501 197.556 213.317 1.00 28.73 208 ILE D C 1
ATOM 7417 O O . ILE D 1 208 ? 232.007 198.605 213.746 1.00 36.61 208 ILE D O 1
ATOM 7422 N N . VAL D 1 209 ? 233.063 197.461 212.115 1.00 23.97 209 VAL D N 1
ATOM 7423 C CA . VAL D 1 209 ? 233.162 198.590 211.196 1.00 24.68 209 VAL D CA 1
ATOM 7424 C C . VAL D 1 209 ? 232.557 198.185 209.859 1.00 27.61 209 VAL D C 1
ATOM 7425 O O . VAL D 1 209 ? 232.923 197.149 209.293 1.00 37.10 209 VAL D O 1
ATOM 7429 N N . VAL D 1 210 ? 231.631 199.001 209.360 1.00 18.51 210 VAL D N 1
ATOM 7430 C CA . VAL D 1 210 ? 231.008 198.808 208.055 1.00 19.28 210 VAL D CA 1
ATOM 7431 C C . VAL D 1 210 ? 231.287 200.045 207.216 1.00 21.80 210 VAL D C 1
ATOM 7432 O O . VAL D 1 210 ? 231.041 201.171 207.663 1.00 31.85 210 VAL D O 1
ATOM 7436 N N . ILE D 1 211 ? 231.799 199.840 206.004 1.00 17.58 211 ILE D N 1
ATOM 7437 C CA . ILE D 1 211 ? 232.249 200.929 205.143 1.00 25.18 211 ILE D CA 1
ATOM 7438 C C . ILE D 1 211 ? 231.492 200.859 203.826 1.00 26.84 211 ILE D C 1
ATOM 7439 O O . ILE D 1 211 ? 231.516 199.828 203.143 1.00 23.39 211 ILE D O 1
ATOM 7444 N N . VAL D 1 212 ? 230.832 201.957 203.467 1.00 26.42 212 VAL D N 1
ATOM 7445 C CA . VAL D 1 212 ? 230.085 202.064 202.217 1.00 18.66 212 VAL D CA 1
ATOM 7446 C C . VAL D 1 212 ? 230.691 203.186 201.382 1.00 27.76 212 VAL D C 1
ATOM 7447 O O . VAL D 1 212 ? 230.485 204.367 201.696 1.00 35.65 212 VAL D O 1
ATOM 7451 N N . PRO D 1 213 ? 231.446 202.875 200.324 1.00 31.62 213 PRO D N 1
ATOM 7452 C CA . PRO D 1 213 ? 232.115 203.946 199.559 1.00 30.79 213 PRO D CA 1
ATOM 7453 C C . PRO D 1 213 ? 231.183 204.984 198.947 1.00 35.94 213 PRO D C 1
ATOM 7454 O O . PRO D 1 213 ? 231.547 206.165 198.893 1.00 36.29 213 PRO D O 1
ATOM 7458 N N . LYS D 1 214 ? 230.001 204.590 198.477 1.00 29.69 214 LYS D N 1
ATOM 7459 C CA . LYS D 1 214 ? 229.062 205.528 197.870 1.00 24.57 214 LYS D CA 1
ATOM 7460 C C . LYS D 1 214 ? 227.658 205.278 198.393 1.00 32.69 214 LYS D C 1
ATOM 7461 O O . LYS D 1 214 ? 227.200 204.133 198.424 1.00 47.23 214 LYS D O 1
ATOM 7467 N N . VAL D 1 215 ? 226.975 206.350 198.796 1.00 24.07 215 VAL D N 1
ATOM 7468 C CA . VAL D 1 215 ? 225.591 206.288 199.251 1.00 20.72 215 VAL D CA 1
ATOM 7469 C C . VAL D 1 215 ? 224.812 207.430 198.617 1.00 31.26 215 VAL D C 1
ATOM 7470 O O . VAL D 1 215 ? 225.394 208.437 198.199 1.00 41.06 215 VAL D O 1
ATOM 7474 N N . GLN D 1 216 ? 223.495 207.268 198.542 1.00 29.66 216 GLN D N 1
ATOM 7475 C CA . GLN D 1 216 ? 222.582 208.325 198.129 1.00 24.41 216 GLN D CA 1
ATOM 7476 C C . GLN D 1 216 ? 221.448 208.417 199.139 1.00 29.15 216 GLN D C 1
ATOM 7477 O O . GLN D 1 216 ? 220.843 207.401 199.491 1.00 36.56 216 GLN D O 1
ATOM 7483 N N . ILE D 1 217 ? 221.160 209.630 199.601 1.00 22.88 217 ILE D N 1
ATOM 7484 C CA . ILE D 1 217 ? 220.094 209.843 200.574 1.00 27.45 217 ILE D CA 1
ATOM 7485 C C . ILE D 1 217 ? 218.786 210.055 199.822 1.00 33.51 217 ILE D C 1
ATOM 7486 O O . ILE D 1 217 ? 218.588 211.090 199.178 1.00 33.50 217 ILE D O 1
ATOM 7491 N N . THR D 1 218 ? 217.888 209.075 199.908 1.00 26.75 218 THR D N 1
ATOM 7492 C CA . THR D 1 218 ? 216.640 209.090 199.156 1.00 22.71 218 THR D CA 1
ATOM 7493 C C . THR D 1 218 ? 215.454 209.603 199.959 1.00 30.93 218 THR D C 1
ATOM 7494 O O . THR D 1 218 ? 214.339 209.640 199.430 1.00 33.09 218 THR D O 1
ATOM 7498 N N . SER D 1 219 ? 215.657 210.000 201.211 1.00 34.58 219 SER D N 1
ATOM 7499 C CA . SER D 1 219 ? 214.574 210.508 202.034 1.00 31.16 219 SER D CA 1
ATOM 7500 C C . SER D 1 219 ? 214.485 212.029 201.907 1.00 39.74 219 SER D C 1
ATOM 7501 O O . SER D 1 219 ? 215.169 212.655 201.096 1.00 44.31 219 SER D O 1
ATOM 7504 N N . GLY D 1 220 ? 213.622 212.632 202.728 1.00 34.32 220 GLY D N 1
ATOM 7505 C CA . GLY D 1 220 ? 213.472 214.070 202.742 1.00 27.84 220 GLY D CA 1
ATOM 7506 C C . GLY D 1 220 ? 213.299 214.576 204.160 1.00 35.48 220 GLY D C 1
ATOM 7507 O O . GLY D 1 220 ? 213.253 213.800 205.116 1.00 43.12 220 GLY D O 1
ATOM 7508 N N . LEU D 1 221 ? 213.209 215.897 204.281 1.00 27.63 221 LEU D N 1
ATOM 7509 C CA . LEU D 1 221 ? 213.046 216.512 205.589 1.00 24.23 221 LEU D CA 1
ATOM 7510 C C . LEU D 1 221 ? 211.648 216.241 206.131 1.00 27.06 221 LEU D C 1
ATOM 7511 O O . LEU D 1 221 ? 210.647 216.522 205.467 1.00 35.01 221 LEU D O 1
ATOM 7516 N N . ASN D 1 222 ? 211.585 215.692 207.340 1.00 32.20 222 ASN D N 1
ATOM 7517 C CA . ASN D 1 222 ? 210.330 215.341 207.995 1.00 29.47 222 ASN D CA 1
ATOM 7518 C C . ASN D 1 222 ? 210.348 215.917 209.404 1.00 37.36 222 ASN D C 1
ATOM 7519 O O . ASN D 1 222 ? 211.143 215.484 210.246 1.00 43.09 222 ASN D O 1
ATOM 7524 N N . LEU D 1 223 ? 209.482 216.892 209.660 1.00 33.29 223 LEU D N 1
ATOM 7525 C CA . LEU D 1 223 ? 209.384 217.544 210.960 1.00 30.43 223 LEU D CA 1
ATOM 7526 C C . LEU D 1 223 ? 207.939 217.481 211.431 1.00 32.52 223 LEU D C 1
ATOM 7527 O O . LEU D 1 223 ? 207.040 217.987 210.751 1.00 40.10 223 LEU D O 1
ATOM 7532 N N . ALA D 1 224 ? 207.720 216.866 212.591 1.00 35.49 224 ALA D N 1
ATOM 7533 C CA . ALA D 1 224 ? 206.389 216.708 213.170 1.00 32.46 224 ALA D CA 1
ATOM 7534 C C . ALA D 1 224 ? 206.400 217.302 214.571 1.00 35.53 224 ALA D C 1
ATOM 7535 O O . ALA D 1 224 ? 207.245 216.940 215.397 1.00 42.33 224 ALA D O 1
ATOM 7537 N N . PHE D 1 225 ? 205.462 218.203 214.840 1.00 32.05 225 PHE D N 1
ATOM 7538 C CA . PHE D 1 225 ? 205.389 218.906 216.112 1.00 24.62 225 PHE D CA 1
ATOM 7539 C C . PHE D 1 225 ? 204.304 218.297 216.988 1.00 35.71 225 PHE D C 1
ATOM 7540 O O . PHE D 1 225 ? 203.214 217.972 216.510 1.00 43.67 225 PHE D O 1
ATOM 7548 N N . GLY D 1 226 ? 204.610 218.143 218.270 1.00 43.75 226 GLY D N 1
ATOM 7549 C CA . GLY D 1 226 ? 203.650 217.590 219.209 1.00 39.65 226 GLY D CA 1
ATOM 7550 C C . GLY D 1 226 ? 204.203 217.640 220.614 1.00 47.02 226 GLY D C 1
ATOM 7551 O O . GLY D 1 226 ? 205.411 217.768 220.827 1.00 54.87 226 GLY D O 1
ATOM 7552 N N . ALA D 1 227 ? 203.290 217.535 221.577 1.00 48.30 227 ALA D N 1
ATOM 7553 C CA . ALA D 1 227 ? 203.642 217.582 222.989 1.00 45.42 227 ALA D CA 1
ATOM 7554 C C . ALA D 1 227 ? 203.801 216.203 223.616 1.00 47.24 227 ALA D C 1
ATOM 7555 O O . ALA D 1 227 ? 204.023 216.117 224.827 1.00 46.89 227 ALA D O 1
ATOM 7557 N N . THR D 1 228 ? 203.696 215.132 222.829 1.00 50.47 228 THR D N 1
ATOM 7558 C CA . THR D 1 228 ? 203.760 213.789 223.397 1.00 50.34 228 THR D CA 1
ATOM 7559 C C . THR D 1 228 ? 205.201 213.317 223.549 1.00 52.83 228 THR D C 1
ATOM 7560 O O . THR D 1 228 ? 205.611 212.887 224.633 1.00 56.73 228 THR D O 1
ATOM 7564 N N . ASP D 1 229 ? 205.986 213.387 222.475 1.00 48.28 229 ASP D N 1
ATOM 7565 C CA . ASP D 1 229 ? 207.352 212.885 222.486 1.00 43.39 229 ASP D CA 1
ATOM 7566 C C . ASP D 1 229 ? 208.228 213.768 221.608 1.00 44.27 229 ASP D C 1
ATOM 7567 O O . ASP D 1 229 ? 207.745 214.644 220.886 1.00 44.44 229 ASP D O 1
ATOM 7572 N N . TYR D 1 230 ? 209.534 213.527 221.683 1.00 34.14 230 TYR D N 1
ATOM 7573 C CA . TYR D 1 230 ? 210.497 214.331 220.945 1.00 29.94 230 TYR D CA 1
ATOM 7574 C C . TYR D 1 230 ? 210.408 214.053 219.450 1.00 33.66 230 TYR D C 1
ATOM 7575 O O . TYR D 1 230 ? 210.236 212.910 219.022 1.00 39.88 230 TYR D O 1
ATOM 7584 N N . ALA D 1 231 ? 210.531 215.112 218.655 1.00 27.12 231 ALA D N 1
ATOM 7585 C CA . ALA D 1 231 ? 210.510 214.986 217.207 1.00 25.54 231 ALA D CA 1
ATOM 7586 C C . ALA D 1 231 ? 211.826 214.413 216.696 1.00 29.04 231 ALA D C 1
ATOM 7587 O O . ALA D 1 231 ? 212.897 214.670 217.252 1.00 39.31 231 ALA D O 1
ATOM 7589 N N . ASN D 1 232 ? 211.737 213.633 215.620 1.00 30.84 232 ASN D N 1
ATOM 7590 C CA . ASN D 1 232 ? 212.904 212.997 215.026 1.00 23.02 232 ASN D CA 1
ATOM 7591 C C . ASN D 1 232 ? 212.768 212.977 213.511 1.00 32.76 232 ASN D C 1
ATOM 7592 O O . ASN D 1 232 ? 211.672 213.142 212.969 1.00 37.76 232 ASN D O 1
ATOM 7597 N N . ILE D 1 233 ? 213.896 212.777 212.833 1.00 28.47 233 ILE D N 1
ATOM 7598 C CA . ILE D 1 233 ? 213.952 212.730 211.376 1.00 25.19 233 ILE D CA 1
ATOM 7599 C C . ILE D 1 233 ? 214.273 211.306 210.948 1.00 28.40 233 ILE D C 1
ATOM 7600 O O . ILE D 1 233 ? 215.254 210.716 211.414 1.00 34.25 233 ILE D O 1
ATOM 7605 N N . ALA D 1 234 ? 213.452 210.756 210.059 1.00 28.64 234 ALA D N 1
ATOM 7606 C CA . ALA D 1 234 ? 213.683 209.424 209.516 1.00 25.86 234 ALA D CA 1
ATOM 7607 C C . ALA D 1 234 ? 214.643 209.515 208.337 1.00 35.07 234 ALA D C 1
ATOM 7608 O O . ALA D 1 234 ? 214.429 210.308 207.415 1.00 43.60 234 ALA D O 1
ATOM 7610 N N . TYR D 1 235 ? 215.691 208.697 208.367 1.00 25.47 235 TYR D N 1
ATOM 7611 C CA . TYR D 1 235 ? 216.732 208.700 207.350 1.00 19.07 235 TYR D CA 1
ATOM 7612 C C . TYR D 1 235 ? 216.621 207.439 206.509 1.00 29.07 235 TYR D C 1
ATOM 7613 O O . TYR D 1 235 ? 216.184 206.396 207.004 1.00 38.60 235 TYR D O 1
ATOM 7622 N N . GLN D 1 236 ? 217.005 207.539 205.239 1.00 27.86 236 GLN D N 1
ATOM 7623 C CA . GLN D 1 236 ? 217.081 206.388 204.351 1.00 23.07 236 GLN D CA 1
ATOM 7624 C C . GLN D 1 236 ? 218.193 206.613 203.341 1.00 28.96 236 GLN D C 1
ATOM 7625 O O . GLN D 1 236 ? 218.283 207.687 202.741 1.00 35.77 236 GLN D O 1
ATOM 7631 N N . MET D 1 237 ? 219.034 205.600 203.157 1.00 30.45 237 MET D N 1
ATOM 7632 C CA . MET D 1 237 ? 220.163 205.665 202.243 1.00 20.57 237 MET D CA 1
ATOM 7633 C C . MET D 1 237 ? 220.223 204.387 201.425 1.00 30.55 237 MET D C 1
ATOM 7634 O O . MET D 1 237 ? 219.736 203.337 201.850 1.00 46.30 237 MET D O 1
ATOM 7639 N N . LYS D 1 238 ? 220.823 204.482 200.243 1.00 23.68 238 LYS D N 1
ATOM 7640 C CA . LYS D 1 238 ? 221.030 203.327 199.384 1.00 23.99 238 LYS D CA 1
ATOM 7641 C C . LYS D 1 238 ? 222.461 203.331 198.869 1.00 30.34 238 LYS D C 1
ATOM 7642 O O . LYS D 1 238 ? 223.030 204.393 198.599 1.00 37.52 238 LYS D O 1
ATOM 7648 N N . ALA D 1 239 ? 223.045 202.143 198.760 1.00 30.67 239 ALA D N 1
ATOM 7649 C CA . ALA D 1 239 ? 224.408 201.993 198.275 1.00 23.31 239 ALA D CA 1
ATOM 7650 C C . ALA D 1 239 ? 224.413 201.791 196.766 1.00 32.41 239 ALA D C 1
ATOM 7651 O O . ALA D 1 239 ? 223.528 201.141 196.204 1.00 42.85 239 ALA D O 1
ATOM 7653 N N . MET D 1 240 ? 225.422 202.362 196.113 1.00 32.31 240 MET D N 1
ATOM 7654 C CA . MET D 1 240 ? 225.519 202.328 194.661 1.00 37.05 240 MET D CA 1
ATOM 7655 C C . MET D 1 240 ? 226.920 201.898 194.251 1.00 39.46 240 MET D C 1
ATOM 7656 O O . MET D 1 240 ? 227.873 201.983 195.030 1.00 40.10 240 MET D O 1
ATOM 7661 N N . ALA D 1 241 ? 227.031 201.429 193.012 1.00 34.38 241 ALA D N 1
ATOM 7662 C CA . ALA D 1 241 ? 228.312 201.001 192.470 1.00 32.71 241 ALA D CA 1
ATOM 7663 C C . ALA D 1 241 ? 229.058 202.179 191.858 1.00 39.29 241 ALA D C 1
ATOM 7664 O O . ALA D 1 241 ? 228.464 203.029 191.190 1.00 43.19 241 ALA D O 1
ATOM 7666 N N . LEU D 1 242 ? 230.366 202.220 192.086 1.00 41.94 242 LEU D N 1
ATOM 7667 C CA . LEU D 1 242 ? 231.208 203.306 191.608 1.00 38.23 242 LEU D CA 1
ATOM 7668 C C . LEU D 1 242 ? 231.565 203.111 190.140 1.00 46.51 242 LEU D C 1
ATOM 7669 O O . LEU D 1 242 ? 231.562 201.993 189.622 1.00 48.17 242 LEU D O 1
ATOM 7674 N N . THR D 1 243 ? 231.878 204.219 189.476 1.00 53.50 243 THR D N 1
ATOM 7675 C CA . THR D 1 243 ? 232.297 204.228 188.080 1.00 52.77 243 THR D CA 1
ATOM 7676 C C . THR D 1 243 ? 233.742 204.710 187.983 1.00 55.65 243 THR D C 1
ATOM 7677 O O . THR D 1 243 ? 234.395 204.995 188.988 1.00 61.09 243 THR D O 1
ATOM 7681 N N . ARG D 1 244 ? 234.237 204.796 186.747 1.00 57.36 244 ARG D N 1
ATOM 7682 C CA . ARG D 1 244 ? 235.625 205.186 186.513 1.00 55.78 244 ARG D CA 1
ATOM 7683 C C . ARG D 1 244 ? 235.893 206.606 186.998 1.00 58.38 244 ARG D C 1
ATOM 7684 O O . ARG D 1 244 ? 236.932 206.888 187.604 1.00 57.89 244 ARG D O 1
ATOM 7692 N N . LYS D 1 245 ? 234.959 207.520 186.729 1.00 56.93 245 LYS D N 1
ATOM 7693 C CA . LYS D 1 245 ? 235.158 208.920 187.086 1.00 56.93 245 LYS D CA 1
ATOM 7694 C C . LYS D 1 245 ? 234.924 209.187 188.567 1.00 60.19 245 LYS D C 1
ATOM 7695 O O . LYS D 1 245 ? 235.350 210.232 189.070 1.00 60.56 245 LYS D O 1
ATOM 7701 N N . ASP D 1 246 ? 234.258 208.278 189.273 1.00 53.75 246 ASP D N 1
ATOM 7702 C CA . ASP D 1 246 ? 233.959 208.493 190.682 1.00 48.80 246 ASP D CA 1
ATOM 7703 C C . ASP D 1 246 ? 235.217 208.376 191.532 1.00 51.51 246 ASP D C 1
ATOM 7704 O O . ASP D 1 246 ? 236.083 207.536 191.278 1.00 49.51 246 ASP D O 1
ATOM 7709 N N . ALA D 1 247 ? 235.313 209.230 192.547 1.00 47.94 247 ALA D N 1
ATOM 7710 C CA . ALA D 1 247 ? 236.424 209.152 193.485 1.00 42.44 247 ALA D CA 1
ATOM 7711 C C . ALA D 1 247 ? 236.308 207.894 194.333 1.00 47.09 247 ALA D C 1
ATOM 7712 O O . ALA D 1 247 ? 235.208 207.464 194.691 1.00 55.26 247 ALA D O 1
ATOM 7714 N N . GLY D 1 248 ? 237.452 207.303 194.660 1.00 44.18 248 GLY D N 1
ATOM 7715 C CA . GLY D 1 248 ? 237.471 206.058 195.395 1.00 41.78 248 GLY D CA 1
ATOM 7716 C C . GLY D 1 248 ? 237.264 204.816 194.560 1.00 44.11 248 GLY D C 1
ATOM 7717 O O . GLY D 1 248 ? 236.975 203.755 195.124 1.00 45.14 248 GLY D O 1
ATOM 7718 N N . TYR D 1 249 ? 237.395 204.914 193.235 1.00 47.68 249 TYR D N 1
ATOM 7719 C CA . TYR D 1 249 ? 237.223 203.743 192.383 1.00 43.03 249 TYR D CA 1
ATOM 7720 C C . TYR D 1 249 ? 238.299 202.699 192.648 1.00 45.15 249 TYR D C 1
ATOM 7721 O O . TYR D 1 249 ? 238.055 201.496 192.504 1.00 47.75 249 TYR D O 1
ATOM 7730 N N . ASP D 1 250 ? 239.500 203.140 193.029 1.00 46.73 250 ASP D N 1
ATOM 7731 C CA . ASP D 1 250 ? 240.571 202.196 193.330 1.00 45.29 250 ASP D CA 1
ATOM 7732 C C . ASP D 1 250 ? 240.220 201.313 194.518 1.00 49.32 250 ASP D C 1
ATOM 7733 O O . ASP D 1 250 ? 240.505 200.112 194.503 1.00 53.21 250 ASP D O 1
ATOM 7738 N N . LEU D 1 251 ? 239.612 201.891 195.556 1.00 44.57 251 LEU D N 1
ATOM 7739 C CA . LEU D 1 251 ? 239.151 201.093 196.686 1.00 41.43 251 LEU D CA 1
ATOM 7740 C C . LEU D 1 251 ? 238.030 200.145 196.280 1.00 43.90 251 LEU D C 1
ATOM 7741 O O . LEU D 1 251 ? 237.922 199.043 196.826 1.00 48.06 251 LEU D O 1
ATOM 7746 N N . TYR D 1 252 ? 237.191 200.559 195.330 1.00 44.04 252 TYR D N 1
ATOM 7747 C CA . TYR D 1 252 ? 236.067 199.732 194.904 1.00 38.91 252 TYR D CA 1
ATOM 7748 C C . TYR D 1 252 ? 236.546 198.458 194.219 1.00 41.96 252 TYR D C 1
ATOM 7749 O O . TYR D 1 252 ? 236.099 197.355 194.551 1.00 44.74 252 TYR D O 1
ATOM 7758 N N . VAL D 1 253 ? 237.467 198.588 193.262 1.00 44.20 253 VAL D N 1
ATOM 7759 C CA . VAL D 1 253 ? 237.949 197.419 192.532 1.00 42.44 253 VAL D CA 1
ATOM 7760 C C . VAL D 1 253 ? 238.943 196.596 193.339 1.00 44.01 253 VAL D C 1
ATOM 7761 O O . VAL D 1 253 ? 239.141 195.413 193.037 1.00 49.98 253 VAL D O 1
ATOM 7765 N N . GLN D 1 254 ? 239.579 197.187 194.351 1.00 40.07 254 GLN D N 1
ATOM 7766 C CA . GLN D 1 254 ? 240.525 196.434 195.166 1.00 40.15 254 GLN D CA 1
ATOM 7767 C C . GLN D 1 254 ? 239.811 195.385 196.008 1.00 44.14 254 GLN D C 1
ATOM 7768 O O . GLN D 1 254 ? 240.352 194.301 196.256 1.00 46.05 254 GLN D O 1
ATOM 7774 N N . HIS D 1 255 ? 238.589 195.682 196.446 1.00 41.89 255 HIS D N 1
ATOM 7775 C CA . HIS D 1 255 ? 237.803 194.780 197.283 1.00 44.55 255 HIS D CA 1
ATOM 7776 C C . HIS D 1 255 ? 236.777 193.997 196.475 1.00 44.49 255 HIS D C 1
ATOM 7777 O O . HIS D 1 255 ? 235.673 193.724 196.954 1.00 45.14 255 HIS D O 1
ATOM 7784 N N . GLY D 1 256 ? 237.115 193.626 195.245 1.00 38.97 256 GLY D N 1
ATOM 7785 C CA . GLY D 1 256 ? 236.243 192.783 194.453 1.00 35.06 256 GLY D CA 1
ATOM 7786 C C . GLY D 1 256 ? 234.961 193.434 193.993 1.00 40.54 256 GLY D C 1
ATOM 7787 O O . GLY D 1 256 ? 233.956 192.738 193.815 1.00 47.90 256 GLY D O 1
ATOM 7788 N N . LYS D 1 257 ? 234.968 194.752 193.789 1.00 36.81 257 LYS D N 1
ATOM 7789 C CA . LYS D 1 257 ? 233.786 195.493 193.345 1.00 39.97 257 LYS D CA 1
ATOM 7790 C C . LYS D 1 257 ? 232.608 195.291 194.295 1.00 39.68 257 LYS D C 1
ATOM 7791 O O . LYS D 1 257 ? 231.483 195.020 193.872 1.00 39.71 257 LYS D O 1
ATOM 7797 N N . SER D 1 258 ? 232.869 195.424 195.590 1.00 34.99 258 SER D N 1
ATOM 7798 C CA . SER D 1 258 ? 231.853 195.261 196.617 1.00 28.75 258 SER D CA 1
ATOM 7799 C C . SER D 1 258 ? 231.276 196.613 197.014 1.00 39.13 258 SER D C 1
ATOM 7800 O O . SER D 1 258 ? 232.009 197.577 197.246 1.00 48.47 258 SER D O 1
ATOM 7803 N N . LYS D 1 259 ? 229.946 196.676 197.082 1.00 33.75 259 LYS D N 1
ATOM 7804 C CA . LYS D 1 259 ? 229.283 197.887 197.554 1.00 25.60 259 LYS D CA 1
ATOM 7805 C C . LYS D 1 259 ? 229.528 198.110 199.039 1.00 29.79 259 LYS D C 1
ATOM 7806 O O . LYS D 1 259 ? 229.695 199.252 199.479 1.00 38.40 259 LYS D O 1
ATOM 7812 N N . VAL D 1 260 ? 229.533 197.036 199.825 1.00 28.67 260 VAL D N 1
ATOM 7813 C CA . VAL D 1 260 ? 229.720 197.094 201.267 1.00 25.27 260 VAL D CA 1
ATOM 7814 C C . VAL D 1 260 ? 230.672 195.982 201.682 1.00 31.66 260 VAL D C 1
ATOM 7815 O O . VAL D 1 260 ? 230.524 194.829 201.266 1.00 42.27 260 VAL D O 1
ATOM 7819 N N . PHE D 1 261 ? 231.659 196.330 202.506 1.00 17.46 261 PHE D N 1
ATOM 7820 C CA . PHE D 1 261 ? 232.530 195.323 203.095 1.00 25.40 261 PHE D CA 1
ATOM 7821 C C . PHE D 1 261 ? 232.660 195.585 204.588 1.00 22.09 261 PHE D C 1
ATOM 7822 O O . PHE D 1 261 ? 232.622 196.732 205.038 1.00 24.48 261 PHE D O 1
ATOM 7830 N N . LEU D 1 262 ? 232.811 194.504 205.349 1.00 25.17 262 LEU D N 1
ATOM 7831 C CA . LEU D 1 262 ? 232.764 194.539 206.804 1.00 21.80 262 LEU D CA 1
ATOM 7832 C C . LEU D 1 262 ? 234.128 194.175 207.374 1.00 31.97 262 LEU D C 1
ATOM 7833 O O . LEU D 1 262 ? 234.891 193.438 206.743 1.00 47.47 262 LEU D O 1
ATOM 7838 N N . LEU D 1 263 ? 234.424 194.688 208.562 1.00 27.69 263 LEU D N 1
ATOM 7839 C CA . LEU D 1 263 ? 235.625 194.329 209.314 1.00 26.91 263 LEU D CA 1
ATOM 7840 C C . LEU D 1 263 ? 235.204 193.885 210.712 1.00 26.02 263 LEU D C 1
ATOM 7841 O O . LEU D 1 263 ? 235.145 194.692 211.642 1.00 29.15 263 LEU D O 1
ATOM 7846 N N . THR D 1 264 ? 234.913 192.598 210.857 1.00 37.92 264 THR D N 1
ATOM 7847 C CA . THR D 1 264 ? 234.478 192.056 212.138 1.00 44.35 264 THR D CA 1
ATOM 7848 C C . THR D 1 264 ? 235.543 191.153 212.750 1.00 45.28 264 THR D C 1
ATOM 7849 O O . THR D 1 264 ? 236.232 190.420 212.041 1.00 49.94 264 THR D O 1
ATOM 7853 N N . MET E 1 1 ? 211.017 231.601 230.747 1.00 75.45 1 MET E N 1
ATOM 7854 C CA . MET E 1 1 ? 211.347 232.093 229.384 1.00 76.51 1 MET E CA 1
ATOM 7855 C C . MET E 1 1 ? 210.655 231.206 228.346 1.00 78.00 1 MET E C 1
ATOM 7856 O O . MET E 1 1 ? 210.778 231.507 227.149 1.00 75.59 1 MET E O 1
ATOM 7858 N N . GLN E 1 2 ? 209.925 230.182 228.794 1.00 75.57 2 GLN E N 1
ATOM 7859 C CA . GLN E 1 2 ? 209.260 229.240 227.855 1.00 72.29 2 GLN E CA 1
ATOM 7860 C C . GLN E 1 2 ? 208.132 229.962 227.122 1.00 73.23 2 GLN E C 1
ATOM 7861 O O . GLN E 1 2 ? 207.433 230.765 227.763 1.00 73.39 2 GLN E O 1
ATOM 7867 N N . GLN E 1 3 ? 207.964 229.680 225.828 1.00 60.93 3 GLN E N 1
ATOM 7868 C CA . GLN E 1 3 ? 206.932 230.383 225.030 1.00 57.01 3 GLN E CA 1
ATOM 7869 C C . GLN E 1 3 ? 205.953 229.346 224.500 1.00 57.77 3 GLN E C 1
ATOM 7870 O O . GLN E 1 3 ? 206.395 228.226 224.214 1.00 55.35 3 GLN E O 1
ATOM 7876 N N . ASN E 1 4 ? 204.672 229.703 224.419 1.00 50.67 4 ASN E N 1
ATOM 7877 C CA . ASN E 1 4 ? 203.642 228.730 223.988 1.00 47.21 4 ASN E CA 1
ATOM 7878 C C . ASN E 1 4 ? 203.274 229.013 222.535 1.00 48.82 4 ASN E C 1
ATOM 7879 O O . ASN E 1 4 ? 203.064 230.189 222.206 1.00 44.50 4 ASN E O 1
ATOM 7884 N N . PHE E 1 5 ? 203.192 227.968 221.710 1.00 39.09 5 PHE E N 1
ATOM 7885 C CA . PHE E 1 5 ? 202.934 228.142 220.266 1.00 32.98 5 PHE E CA 1
ATOM 7886 C C . PHE E 1 5 ? 201.633 227.436 219.902 1.00 39.12 5 PHE E C 1
ATOM 7887 O O . PHE E 1 5 ? 201.333 226.411 220.521 1.00 43.88 5 PHE E O 1
ATOM 7895 N N . GLY E 1 6 ? 200.883 227.981 218.947 1.00 37.13 6 GLY E N 1
ATOM 7896 C CA . GLY E 1 6 ? 199.611 227.418 218.538 1.00 32.35 6 GLY E CA 1
ATOM 7897 C C . GLY E 1 6 ? 198.529 227.558 219.587 1.00 33.74 6 GLY E C 1
ATOM 7898 O O . GLY E 1 6 ? 197.789 226.606 219.854 1.00 39.75 6 GLY E O 1
ATOM 7899 N N . THR E 1 7 ? 198.430 228.736 220.192 1.00 32.54 7 THR E N 1
ATOM 7900 C CA . THR E 1 7 ? 197.450 229.011 221.230 1.00 34.58 7 THR E CA 1
ATOM 7901 C C . THR E 1 7 ? 196.146 229.515 220.621 1.00 39.40 7 THR E C 1
ATOM 7902 O O . THR E 1 7 ? 196.093 229.940 219.465 1.00 43.00 7 THR E O 1
ATOM 7906 N N . ALA E 1 8 ? 195.088 229.462 221.425 1.00 34.64 8 ALA E N 1
ATOM 7907 C CA . ALA E 1 8 ? 193.753 229.811 220.959 1.00 29.63 8 ALA E CA 1
ATOM 7908 C C . ALA E 1 8 ? 193.579 231.320 220.860 1.00 34.51 8 ALA E C 1
ATOM 7909 O O . ALA E 1 8 ? 194.159 232.082 221.638 1.00 38.06 8 ALA E O 1
ATOM 7911 N N . LEU E 1 9 ? 192.735 231.776 219.932 1.00 35.64 9 LEU E N 1
ATOM 7912 C CA . LEU E 1 9 ? 192.515 233.233 219.730 1.00 32.64 9 LEU E CA 1
ATOM 7913 C C . LEU E 1 9 ? 191.056 233.575 220.030 1.00 38.52 9 LEU E C 1
ATOM 7914 O O . LEU E 1 9 ? 190.731 234.765 220.034 1.00 38.87 9 LEU E O 1
ATOM 7919 N N . GLY E 1 10 ? 190.208 232.575 220.264 1.00 43.11 10 GLY E N 1
ATOM 7920 C CA . GLY E 1 10 ? 188.783 232.804 220.568 1.00 36.88 10 GLY E CA 1
ATOM 7921 C C . GLY E 1 10 ? 188.218 231.718 221.459 1.00 41.99 10 GLY E C 1
ATOM 7922 O O . GLY E 1 10 ? 189.011 231.046 222.123 1.00 47.83 10 GLY E O 1
ATOM 7923 N N . ASP E 1 11 ? 186.890 231.590 221.513 1.00 41.56 11 ASP E N 1
ATOM 7924 C CA . ASP E 1 11 ? 186.237 230.554 222.350 1.00 43.88 11 ASP E CA 1
ATOM 7925 C C . ASP E 1 11 ? 185.243 229.709 221.548 1.00 47.64 11 ASP E C 1
ATOM 7926 O O . ASP E 1 11 ? 184.364 229.118 222.179 1.00 50.42 11 ASP E O 1
ATOM 7931 N N . GLY E 1 12 ? 185.348 229.672 220.224 1.00 38.78 12 GLY E N 1
ATOM 7932 C CA . GLY E 1 12 ? 184.352 228.941 219.430 1.00 29.53 12 GLY E CA 1
ATOM 7933 C C . GLY E 1 12 ? 184.720 227.489 219.295 1.00 33.76 12 GLY E C 1
ATOM 7934 O O . GLY E 1 12 ? 185.247 227.123 218.251 1.00 48.07 12 GLY E O 1
ATOM 7935 N N . PHE E 1 13 ? 184.443 226.692 220.318 1.00 27.49 13 PHE E N 1
ATOM 7936 C CA . PHE E 1 13 ? 184.774 225.250 220.288 1.00 29.74 13 PHE E CA 1
ATOM 7937 C C . PHE E 1 13 ? 183.449 224.494 220.233 1.00 33.52 13 PHE E C 1
ATOM 7938 O O . PHE E 1 13 ? 182.465 225.087 220.661 1.00 41.68 13 PHE E O 1
ATOM 7946 N N . VAL E 1 14 ? 183.410 223.270 219.701 1.00 26.86 14 VAL E N 1
ATOM 7947 C CA . VAL E 1 14 ? 182.112 222.555 219.557 1.00 29.00 14 VAL E CA 1
ATOM 7948 C C . VAL E 1 14 ? 182.159 221.194 220.236 1.00 29.99 14 VAL E C 1
ATOM 7949 O O . VAL E 1 14 ? 182.962 220.377 219.799 1.00 34.93 14 VAL E O 1
ATOM 7953 N N . LEU E 1 15 ? 181.377 220.983 221.292 1.00 26.99 15 LEU E N 1
ATOM 7954 C CA . LEU E 1 15 ? 181.202 219.667 221.901 1.00 21.25 15 LEU E CA 1
ATOM 7955 C C . LEU E 1 15 ? 179.716 219.473 222.165 1.00 31.53 15 LEU E C 1
ATOM 7956 O O . LEU E 1 15 ? 179.214 219.870 223.221 1.00 38.14 15 LEU E O 1
ATOM 7961 N N . ASN E 1 16 ? 179.018 218.858 221.213 1.00 34.24 16 ASN E N 1
ATOM 7962 C CA . ASN E 1 16 ? 177.571 218.699 221.294 1.00 29.91 16 ASN E CA 1
ATOM 7963 C C . ASN E 1 16 ? 177.134 217.768 220.172 1.00 32.02 16 ASN E C 1
ATOM 7964 O O . ASN E 1 16 ? 177.942 217.335 219.346 1.00 39.28 16 ASN E O 1
ATOM 7969 N N . GLU E 1 17 ? 175.842 217.462 220.161 1.00 29.74 17 GLU E N 1
ATOM 7970 C CA . GLU E 1 17 ? 175.211 216.720 219.082 1.00 29.07 17 GLU E CA 1
ATOM 7971 C C . GLU E 1 17 ? 174.410 217.674 218.203 1.00 34.11 17 GLU E C 1
ATOM 7972 O O . GLU E 1 17 ? 174.224 218.849 218.526 1.00 39.12 17 GLU E O 1
ATOM 7978 N N . ALA E 1 18 ? 173.937 217.157 217.075 1.00 26.08 18 ALA E N 1
ATOM 7979 C CA . ALA E 1 18 ? 173.207 217.959 216.109 1.00 28.15 18 ALA E CA 1
ATOM 7980 C C . ALA E 1 18 ? 171.886 217.293 215.748 1.00 27.76 18 ALA E C 1
ATOM 7981 O O . ALA E 1 18 ? 171.736 216.072 215.826 1.00 36.11 18 ALA E O 1
ATOM 7983 N N . THR E 1 19 ? 170.926 218.122 215.347 1.00 20.68 19 THR E N 1
ATOM 7984 C CA . THR E 1 19 ? 169.594 217.680 214.955 1.00 25.06 19 THR E CA 1
ATOM 7985 C C . THR E 1 19 ? 169.490 217.737 213.438 1.00 26.43 19 THR E C 1
ATOM 7986 O O . THR E 1 19 ? 169.834 218.756 212.830 1.00 34.92 19 THR E O 1
ATOM 7990 N N . LEU E 1 20 ? 169.018 216.653 212.831 1.00 21.35 20 LEU E N 1
ATOM 7991 C CA . LEU E 1 20 ? 168.866 216.566 211.386 1.00 22.49 20 LEU E CA 1
ATOM 7992 C C . LEU E 1 20 ? 167.387 216.568 211.029 1.00 29.16 20 LEU E C 1
ATOM 7993 O O . LEU E 1 20 ? 166.624 215.735 211.527 1.00 36.28 20 LEU E O 1
ATOM 7998 N N . MET E 1 21 ? 166.990 217.499 210.166 1.00 27.13 21 MET E N 1
ATOM 7999 C CA . MET E 1 21 ? 165.612 217.636 209.716 1.00 19.90 21 MET E CA 1
ATOM 8000 C C . MET E 1 21 ? 165.556 217.412 208.214 1.00 21.34 21 MET E C 1
ATOM 8001 O O . MET E 1 21 ? 166.341 218.002 207.469 1.00 40.61 21 MET E O 1
ATOM 8006 N N . ILE E 1 22 ? 164.631 216.564 207.773 1.00 15.57 22 ILE E N 1
ATOM 8007 C CA . ILE E 1 22 ? 164.424 216.284 206.357 1.00 21.23 22 ILE E CA 1
ATOM 8008 C C . ILE E 1 22 ? 162.976 216.593 206.009 1.00 26.52 22 ILE E C 1
ATOM 8009 O O . ILE E 1 22 ? 162.052 216.142 206.695 1.00 34.61 22 ILE E O 1
ATOM 8014 N N . GLY E 1 23 ? 162.780 217.366 204.940 1.00 22.53 23 GLY E N 1
ATOM 8015 C CA . GLY E 1 23 ? 161.457 217.790 204.534 1.00 25.35 23 GLY E CA 1
ATOM 8016 C C . GLY E 1 23 ? 161.329 217.821 203.024 1.00 32.50 23 GLY E C 1
ATOM 8017 O O . GLY E 1 23 ? 162.187 217.320 202.299 1.00 38.99 23 GLY E O 1
ATOM 8018 N N . ALA E 1 24 ? 160.236 218.424 202.566 1.00 30.58 24 ALA E N 1
ATOM 8019 C CA . ALA E 1 24 ? 159.944 218.474 201.144 1.00 25.17 24 ALA E CA 1
ATOM 8020 C C . ALA E 1 24 ? 160.888 219.434 200.426 1.00 32.03 24 ALA E C 1
ATOM 8021 O O . ALA E 1 24 ? 161.461 220.350 201.019 1.00 37.99 24 ALA E O 1
ATOM 8023 N N . LEU E 1 25 ? 161.043 219.208 199.124 1.00 31.43 25 LEU E N 1
ATOM 8024 C CA . LEU E 1 25 ? 161.906 220.047 198.302 1.00 33.79 25 LEU E CA 1
ATOM 8025 C C . LEU E 1 25 ? 161.318 221.448 198.194 1.00 33.03 25 LEU E C 1
ATOM 8026 O O . LEU E 1 25 ? 160.129 221.610 197.901 1.00 38.94 25 LEU E O 1
ATOM 8031 N N . GLY E 1 26 ? 162.148 222.459 198.435 1.00 30.58 26 GLY E N 1
ATOM 8032 C CA . GLY E 1 26 ? 161.750 223.851 198.337 1.00 36.83 26 GLY E CA 1
ATOM 8033 C C . GLY E 1 26 ? 161.541 224.547 199.666 1.00 37.37 26 GLY E C 1
ATOM 8034 O O . GLY E 1 26 ? 161.471 225.784 199.697 1.00 40.51 26 GLY E O 1
ATOM 8035 N N . SER E 1 27 ? 161.444 223.807 200.763 1.00 35.56 27 SER E N 1
ATOM 8036 C CA . SER E 1 27 ? 161.202 224.388 202.084 1.00 35.28 27 SER E CA 1
ATOM 8037 C C . SER E 1 27 ? 162.356 224.108 203.037 1.00 38.57 27 SER E C 1
ATOM 8038 O O . SER E 1 27 ? 162.152 223.715 204.183 1.00 44.13 27 SER E O 1
ATOM 8041 N N . ALA E 1 28 ? 163.589 224.303 202.567 1.00 41.14 28 ALA E N 1
ATOM 8042 C CA . ALA E 1 28 ? 164.765 224.016 203.378 1.00 37.46 28 ALA E CA 1
ATOM 8043 C C . ALA E 1 28 ? 164.904 224.937 204.582 1.00 36.77 28 ALA E C 1
ATOM 8044 O O . ALA E 1 28 ? 165.440 224.509 205.609 1.00 37.55 28 ALA E O 1
ATOM 8046 N N . LEU E 1 29 ? 164.445 226.182 204.482 1.00 35.26 29 LEU E N 1
ATOM 8047 C CA . LEU E 1 29 ? 164.604 227.159 205.551 1.00 32.30 29 LEU E CA 1
ATOM 8048 C C . LEU E 1 29 ? 163.480 227.120 206.576 1.00 36.00 29 LEU E C 1
ATOM 8049 O O . LEU E 1 29 ? 163.612 227.735 207.638 1.00 42.82 29 LEU E O 1
ATOM 8054 N N . ASP E 1 30 ? 162.387 226.414 206.295 1.00 29.45 30 ASP E N 1
ATOM 8055 C CA . ASP E 1 30 ? 161.211 226.423 207.156 1.00 30.59 30 ASP E CA 1
ATOM 8056 C C . ASP E 1 30 ? 160.929 225.046 207.747 1.00 38.31 30 ASP E C 1
ATOM 8057 O O . ASP E 1 30 ? 159.772 224.663 207.923 1.00 43.03 30 ASP E O 1
ATOM 8062 N N . LEU E 1 31 ? 161.978 224.292 208.058 1.00 35.76 31 LEU E N 1
ATOM 8063 C CA . LEU E 1 31 ? 161.811 222.982 208.667 1.00 36.14 31 LEU E CA 1
ATOM 8064 C C . LEU E 1 31 ? 161.719 223.116 210.181 1.00 37.97 31 LEU E C 1
ATOM 8065 O O . LEU E 1 31 ? 162.475 223.872 210.797 1.00 39.38 31 LEU E O 1
ATOM 8070 N N . THR E 1 32 ? 160.779 222.378 210.778 1.00 34.29 32 THR E N 1
ATOM 8071 C CA . THR E 1 32 ? 160.542 222.431 212.240 1.00 31.96 32 THR E CA 1
ATOM 8072 C C . THR E 1 32 ? 160.834 221.052 212.821 1.00 36.19 32 THR E C 1
ATOM 8073 O O . THR E 1 32 ? 160.646 220.085 212.095 1.00 37.92 32 THR E O 1
ATOM 8077 N N . GLU E 1 33 ? 161.284 220.971 214.071 1.00 41.51 33 GLU E N 1
ATOM 8078 C CA . GLU E 1 33 ? 161.681 219.669 214.662 1.00 38.73 33 GLU E CA 1
ATOM 8079 C C . GLU E 1 33 ? 160.493 218.718 214.783 1.00 42.48 33 GLU E C 1
ATOM 8080 O O . GLU E 1 33 ? 160.616 217.577 214.368 1.00 43.12 33 GLU E O 1
ATOM 8086 N N . GLU E 1 34 ? 159.350 219.183 215.261 1.00 43.17 34 GLU E N 1
ATOM 8087 C CA . GLU E 1 34 ? 158.216 218.261 215.498 1.00 40.76 34 GLU E CA 1
ATOM 8088 C C . GLU E 1 34 ? 157.801 217.578 214.200 1.00 42.55 34 GLU E C 1
ATOM 8089 O O . GLU E 1 34 ? 157.633 216.353 214.219 1.00 48.51 34 GLU E O 1
ATOM 8095 N N . GLU E 1 35 ? 157.700 218.321 213.106 1.00 43.30 35 GLU E N 1
ATOM 8096 C CA . GLU E 1 35 ? 157.140 217.751 211.860 1.00 40.75 35 GLU E CA 1
ATOM 8097 C C . GLU E 1 35 ? 158.212 217.134 210.975 1.00 45.67 35 GLU E C 1
ATOM 8098 O O . GLU E 1 35 ? 157.861 216.230 210.212 1.00 47.30 35 GLU E O 1
ATOM 8104 N N . HIS E 1 36 ? 159.453 217.615 211.032 1.00 41.87 36 HIS E N 1
ATOM 8105 C CA . HIS E 1 36 ? 160.454 217.102 210.062 1.00 29.90 36 HIS E CA 1
ATOM 8106 C C . HIS E 1 36 ? 161.662 216.400 210.675 1.00 35.46 36 HIS E C 1
ATOM 8107 O O . HIS E 1 36 ? 162.463 215.907 209.890 1.00 45.39 36 HIS E O 1
ATOM 8114 N N . SER E 1 37 ? 161.804 216.327 211.993 1.00 30.13 37 SER E N 1
ATOM 8115 C CA . SER E 1 37 ? 163.035 215.734 212.572 1.00 23.85 37 SER E CA 1
ATOM 8116 C C . SER E 1 37 ? 163.030 214.228 212.426 1.00 33.97 37 SER E C 1
ATOM 8117 O O . SER E 1 37 ? 161.955 213.662 212.266 1.00 43.19 37 SER E O 1
ATOM 8120 N N . VAL E 1 38 ? 164.204 213.618 212.510 1.00 31.74 38 VAL E N 1
ATOM 8121 C CA . VAL E 1 38 ? 164.317 212.165 212.431 1.00 27.74 38 VAL E CA 1
ATOM 8122 C C . VAL E 1 38 ? 164.087 211.516 213.790 1.00 32.91 38 VAL E C 1
ATOM 8123 O O . VAL E 1 38 ? 163.390 210.505 213.890 1.00 42.71 38 VAL E O 1
ATOM 8127 N N . GLY E 1 39 ? 164.657 212.083 214.848 1.00 24.21 39 GLY E N 1
ATOM 8128 C CA . GLY E 1 39 ? 164.526 211.515 216.174 1.00 21.61 39 GLY E CA 1
ATOM 8129 C C . GLY E 1 39 ? 165.850 211.449 216.903 1.00 30.43 39 GLY E C 1
ATOM 8130 O O . GLY E 1 39 ? 166.641 212.394 216.845 1.00 37.90 39 GLY E O 1
ATOM 8131 N N . LEU E 1 40 ? 166.107 210.341 217.592 1.00 26.85 40 LEU E N 1
ATOM 8132 C CA . LEU E 1 40 ? 167.372 210.148 218.297 1.00 27.91 40 LEU E CA 1
ATOM 8133 C C . LEU E 1 40 ? 168.464 209.890 217.270 1.00 25.61 40 LEU E C 1
ATOM 8134 O O . LEU E 1 40 ? 168.543 208.810 216.683 1.00 34.69 40 LEU E O 1
ATOM 8139 N N . PHE E 1 41 ? 169.312 210.888 217.044 1.00 25.52 41 PHE E N 1
ATOM 8140 C CA . PHE E 1 41 ? 170.364 210.827 216.042 1.00 22.34 41 PHE E CA 1
ATOM 8141 C C . PHE E 1 41 ? 171.711 210.999 216.726 1.00 28.14 41 PHE E C 1
ATOM 8142 O O . PHE E 1 41 ? 171.879 211.901 217.552 1.00 33.47 41 PHE E O 1
ATOM 8150 N N . LYS E 1 42 ? 172.666 210.137 216.384 1.00 25.93 42 LYS E N 1
ATOM 8151 C CA . LYS E 1 42 ? 173.976 210.143 217.013 1.00 24.33 42 LYS E CA 1
ATOM 8152 C C . LYS E 1 42 ? 175.070 210.124 215.955 1.00 25.79 42 LYS E C 1
ATOM 8153 O O . LYS E 1 42 ? 174.913 209.530 214.886 1.00 33.23 42 LYS E O 1
ATOM 8159 N N . ASN E 1 43 ? 176.180 210.792 216.271 1.00 27.66 43 ASN E N 1
ATOM 8160 C CA . ASN E 1 43 ? 177.384 210.810 215.440 1.00 25.60 43 ASN E CA 1
ATOM 8161 C C . ASN E 1 43 ? 177.097 211.364 214.042 1.00 30.65 43 ASN E C 1
ATOM 8162 O O . ASN E 1 43 ? 177.350 210.719 213.024 1.00 40.53 43 ASN E O 1
ATOM 8167 N N . LEU E 1 44 ? 176.571 212.585 214.008 1.00 21.91 44 LEU E N 1
ATOM 8168 C CA . LEU E 1 44 ? 176.344 213.266 212.740 1.00 21.21 44 LEU E CA 1
ATOM 8169 C C . LEU E 1 44 ? 177.653 213.855 212.234 1.00 29.51 44 LEU E C 1
ATOM 8170 O O . LEU E 1 44 ? 178.347 214.566 212.966 1.00 41.98 44 LEU E O 1
ATOM 8175 N N . ALA E 1 45 ? 177.989 213.563 210.980 1.00 23.32 45 ALA E N 1
ATOM 8176 C CA . ALA E 1 45 ? 179.247 213.996 210.387 1.00 22.08 45 ALA E CA 1
ATOM 8177 C C . ALA E 1 45 ? 178.993 214.584 209.008 1.00 27.20 45 ALA E C 1
ATOM 8178 O O . ALA E 1 45 ? 178.168 214.066 208.252 1.00 32.85 45 ALA E O 1
ATOM 8180 N N . ILE E 1 46 ? 179.707 215.660 208.687 1.00 32.11 46 ILE E N 1
ATOM 8181 C CA . ILE E 1 46 ? 179.650 216.296 207.375 1.00 28.55 46 ILE E CA 1
ATOM 8182 C C . ILE E 1 46 ? 181.037 216.227 206.757 1.00 32.40 46 ILE E C 1
ATOM 8183 O O . ILE E 1 46 ? 182.029 216.589 207.401 1.00 40.87 46 ILE E O 1
ATOM 8188 N N . ALA E 1 47 ? 181.116 215.765 205.511 1.00 26.33 47 ALA E N 1
ATOM 8189 C CA . ALA E 1 47 ? 182.395 215.570 204.847 1.00 30.99 47 ALA E CA 1
ATOM 8190 C C . ALA E 1 47 ? 182.394 216.266 203.496 1.00 34.80 47 ALA E C 1
ATOM 8191 O O . ALA E 1 47 ? 181.386 216.256 202.785 1.00 42.45 47 ALA E O 1
ATOM 8193 N N . ASN E 1 48 ? 183.529 216.868 203.151 1.00 35.81 48 ASN E N 1
ATOM 8194 C CA . ASN E 1 48 ? 183.726 217.519 201.863 1.00 30.27 48 ASN E CA 1
ATOM 8195 C C . ASN E 1 48 ? 184.985 216.966 201.212 1.00 41.57 48 ASN E C 1
ATOM 8196 O O . ASN E 1 48 ? 186.036 216.885 201.855 1.00 45.89 48 ASN E O 1
ATOM 8201 N N . ASP E 1 49 ? 184.875 216.585 199.941 1.00 40.87 49 ASP E N 1
ATOM 8202 C CA . ASP E 1 49 ? 185.997 216.068 199.168 1.00 38.03 49 ASP E CA 1
ATOM 8203 C C . ASP E 1 49 ? 186.074 216.832 197.856 1.00 43.28 49 ASP E C 1
ATOM 8204 O O . ASP E 1 49 ? 185.092 216.885 197.109 1.00 48.25 49 ASP E O 1
ATOM 8209 N N . LYS E 1 50 ? 187.237 217.410 197.571 1.00 38.66 50 LYS E N 1
ATOM 8210 C CA . LYS E 1 50 ? 187.447 218.208 196.373 1.00 37.12 50 LYS E CA 1
ATOM 8211 C C . LYS E 1 50 ? 188.528 217.579 195.506 1.00 41.39 50 LYS E C 1
ATOM 8212 O O . LYS E 1 50 ? 189.502 217.018 196.019 1.00 47.31 50 LYS E O 1
ATOM 8218 N N . THR E 1 51 ? 188.348 217.672 194.192 1.00 35.86 51 THR E N 1
ATOM 8219 C CA . THR E 1 51 ? 189.269 217.105 193.217 1.00 34.10 51 THR E CA 1
ATOM 8220 C C . THR E 1 51 ? 189.750 218.199 192.275 1.00 35.09 51 THR E C 1
ATOM 8221 O O . THR E 1 51 ? 188.966 219.052 191.849 1.00 39.04 51 THR E O 1
ATOM 8225 N N . PHE E 1 52 ? 191.040 218.170 191.951 1.00 34.84 52 PHE E N 1
ATOM 8226 C CA . PHE E 1 52 ? 191.660 219.167 191.095 1.00 29.32 52 PHE E CA 1
ATOM 8227 C C . PHE E 1 52 ? 192.376 218.495 189.931 1.00 33.69 52 PHE E C 1
ATOM 8228 O O . PHE E 1 52 ? 192.803 217.341 190.017 1.00 40.92 52 PHE E O 1
ATOM 8236 N N . GLN E 1 53 ? 192.493 219.236 188.834 1.00 34.24 53 GLN E N 1
ATOM 8237 C CA . GLN E 1 53 ? 193.229 218.803 187.654 1.00 33.55 53 GLN E CA 1
ATOM 8238 C C . GLN E 1 53 ? 194.346 219.800 187.387 1.00 37.18 53 GLN E C 1
ATOM 8239 O O . GLN E 1 53 ? 194.085 220.998 187.233 1.00 43.41 53 GLN E O 1
ATOM 8245 N N . ASP E 1 54 ? 195.581 219.310 187.327 1.00 33.22 54 ASP E N 1
ATOM 8246 C CA . ASP E 1 54 ? 196.758 220.162 187.238 1.00 34.39 54 ASP E CA 1
ATOM 8247 C C . ASP E 1 54 ? 197.449 219.999 185.892 1.00 38.32 54 ASP E C 1
ATOM 8248 O O . ASP E 1 54 ? 197.527 218.892 185.351 1.00 44.39 54 ASP E O 1
ATOM 8253 N N . LEU E 1 55 ? 197.947 221.111 185.359 1.00 32.26 55 LEU E N 1
ATOM 8254 C CA . LEU E 1 55 ? 198.798 221.116 184.177 1.00 31.50 55 LEU E CA 1
ATOM 8255 C C . LEU E 1 55 ? 200.230 221.389 184.612 1.00 38.53 55 LEU E C 1
ATOM 8256 O O . LEU E 1 55 ? 200.490 222.366 185.321 1.00 41.37 55 LEU E O 1
ATOM 8261 N N . ASN E 1 56 ? 201.152 220.529 184.194 1.00 37.98 56 ASN E N 1
ATOM 8262 C CA . ASN E 1 56 ? 202.529 220.573 184.656 1.00 28.32 56 ASN E CA 1
ATOM 8263 C C . ASN E 1 56 ? 203.477 220.766 183.482 1.00 34.78 56 ASN E C 1
ATOM 8264 O O . ASN E 1 56 ? 203.184 220.360 182.353 1.00 42.57 56 ASN E O 1
ATOM 8269 N N . GLN E 1 57 ? 204.620 221.391 183.757 1.00 38.77 57 GLN E N 1
ATOM 8270 C CA . GLN E 1 57 ? 205.651 221.594 182.751 1.00 39.92 57 GLN E CA 1
ATOM 8271 C C . GLN E 1 57 ? 207.015 221.298 183.358 1.00 43.55 57 GLN E C 1
ATOM 8272 O O . GLN E 1 57 ? 207.211 221.413 184.570 1.00 47.87 57 GLN E O 1
ATOM 8278 N N . GLY E 1 58 ? 207.954 220.917 182.503 1.00 46.35 58 GLY E N 1
ATOM 8279 C CA . GLY E 1 58 ? 209.319 220.682 182.922 1.00 44.08 58 GLY E CA 1
ATOM 8280 C C . GLY E 1 58 ? 209.536 219.286 183.479 1.00 48.06 58 GLY E C 1
ATOM 8281 O O . GLY E 1 58 ? 208.607 218.499 183.661 1.00 49.94 58 GLY E O 1
ATOM 8282 N N . VAL E 1 59 ? 210.807 218.981 183.748 1.00 48.86 59 VAL E N 1
ATOM 8283 C CA . VAL E 1 59 ? 211.158 217.687 184.324 1.00 48.05 59 VAL E CA 1
ATOM 8284 C C . VAL E 1 59 ? 210.641 217.577 185.753 1.00 50.20 59 VAL E C 1
ATOM 8285 O O . VAL E 1 59 ? 210.173 216.516 186.179 1.00 51.28 59 VAL E O 1
ATOM 8289 N N . THR E 1 60 ? 210.715 218.668 186.512 1.00 49.66 60 THR E N 1
ATOM 8290 C CA . THR E 1 60 ? 210.277 218.677 187.902 1.00 47.55 60 THR E CA 1
ATOM 8291 C C . THR E 1 60 ? 208.773 218.868 188.052 1.00 49.42 60 THR E C 1
ATOM 8292 O O . THR E 1 60 ? 208.281 218.876 189.186 1.00 54.60 60 THR E O 1
ATOM 8296 N N . GLN E 1 61 ? 208.044 219.026 186.947 1.00 45.99 61 GLN E N 1
ATOM 8297 C CA . GLN E 1 61 ? 206.588 219.126 186.955 1.00 42.89 61 GLN E CA 1
ATOM 8298 C C . GLN E 1 61 ? 206.090 220.302 187.785 1.00 42.72 61 GLN E C 1
ATOM 8299 O O . GLN E 1 61 ? 205.421 220.108 188.805 1.00 46.83 61 GLN E O 1
ATOM 8305 N N . ASP E 1 62 ? 206.410 221.521 187.361 1.00 39.46 62 ASP E N 1
ATOM 8306 C CA . ASP E 1 62 ? 205.918 222.734 188.002 1.00 40.14 62 ASP E CA 1
ATOM 8307 C C . ASP E 1 62 ? 204.504 223.014 187.508 1.00 46.04 62 ASP E C 1
ATOM 8308 O O . ASP E 1 62 ? 204.278 223.133 186.299 1.00 52.58 62 ASP E O 1
ATOM 8313 N N . THR E 1 63 ? 203.561 223.122 188.440 1.00 40.08 63 THR E N 1
ATOM 8314 C CA . THR E 1 63 ? 202.170 223.360 188.080 1.00 32.56 63 THR E CA 1
ATOM 8315 C C . THR E 1 63 ? 201.989 224.787 187.574 1.00 36.38 63 THR E C 1
ATOM 8316 O O . THR E 1 63 ? 202.441 225.743 188.210 1.00 42.52 63 THR E O 1
ATOM 8320 N N . VAL E 1 64 ? 201.327 224.929 186.425 1.00 33.25 64 VAL E N 1
ATOM 8321 C CA . VAL E 1 64 ? 201.057 226.242 185.849 1.00 32.49 64 VAL E CA 1
ATOM 8322 C C . VAL E 1 64 ? 199.592 226.603 186.054 1.00 38.41 64 VAL E C 1
ATOM 8323 O O . VAL E 1 64 ? 199.241 227.785 186.137 1.00 41.72 64 VAL E O 1
ATOM 8327 N N . HIS E 1 65 ? 198.728 225.594 186.134 1.00 30.19 65 HIS E N 1
ATOM 8328 C CA . HIS E 1 65 ? 197.304 225.830 186.309 1.00 26.38 65 HIS E CA 1
ATOM 8329 C C . HIS E 1 65 ? 196.691 224.668 187.074 1.00 32.97 65 HIS E C 1
ATOM 8330 O O . HIS E 1 65 ? 197.173 223.535 187.000 1.00 34.58 65 HIS E O 1
ATOM 8337 N N . SER E 1 66 ? 195.621 224.962 187.808 1.00 35.73 66 SER E N 1
ATOM 8338 C CA . SER E 1 66 ? 194.875 223.955 188.549 1.00 29.84 66 SER E CA 1
ATOM 8339 C C . SER E 1 66 ? 193.393 224.274 188.445 1.00 34.20 66 SER E C 1
ATOM 8340 O O . SER E 1 66 ? 192.983 225.410 188.699 1.00 41.05 66 SER E O 1
ATOM 8343 N N . GLN E 1 67 ? 192.595 223.275 188.076 1.00 31.94 67 GLN E N 1
ATOM 8344 C CA . GLN E 1 67 ? 191.169 223.455 187.838 1.00 31.14 67 GLN E CA 1
ATOM 8345 C C . GLN E 1 67 ? 190.384 222.479 188.697 1.00 39.52 67 GLN E C 1
ATOM 8346 O O . GLN E 1 67 ? 190.666 221.277 188.689 1.00 47.51 67 GLN E O 1
ATOM 8352 N N . LYS E 1 68 ? 189.402 222.991 189.435 1.00 34.41 68 LYS E N 1
ATOM 8353 C CA . LYS E 1 68 ? 188.534 222.125 190.220 1.00 32.88 68 LYS E CA 1
ATOM 8354 C C . LYS E 1 68 ? 187.618 221.324 189.305 1.00 35.61 68 LYS E C 1
ATOM 8355 O O . LYS E 1 68 ? 187.036 221.858 188.358 1.00 41.27 68 LYS E O 1
ATOM 8361 N N . THR E 1 69 ? 187.487 220.032 189.598 1.00 36.19 69 THR E N 1
ATOM 8362 C CA . THR E 1 69 ? 186.660 219.141 188.801 1.00 36.83 69 THR E CA 1
ATOM 8363 C C . THR E 1 69 ? 185.451 218.610 189.555 1.00 41.44 69 THR E C 1
ATOM 8364 O O . THR E 1 69 ? 184.629 217.907 188.956 1.00 46.39 69 THR E O 1
ATOM 8368 N N . GLY E 1 70 ? 185.318 218.909 190.844 1.00 44.86 70 GLY E N 1
ATOM 8369 C CA . GLY E 1 70 ? 184.135 218.514 191.580 1.00 44.64 70 GLY E CA 1
ATOM 8370 C C . GLY E 1 70 ? 184.300 218.534 193.084 1.00 44.10 70 GLY E C 1
ATOM 8371 O O . GLY E 1 70 ? 185.348 218.147 193.606 1.00 48.67 70 GLY E O 1
ATOM 8372 N N . ASP E 1 71 ? 183.268 218.985 193.791 1.00 41.63 71 ASP E N 1
ATOM 8373 C CA . ASP E 1 71 ? 183.207 218.904 195.244 1.00 42.95 71 ASP E CA 1
ATOM 8374 C C . ASP E 1 71 ? 181.963 218.128 195.658 1.00 44.46 71 ASP E C 1
ATOM 8375 O O . ASP E 1 71 ? 180.919 218.219 195.003 1.00 49.86 71 ASP E O 1
ATOM 8380 N N . ASN E 1 72 ? 182.090 217.333 196.715 1.00 36.86 72 ASN E N 1
ATOM 8381 C CA . ASN E 1 72 ? 181.036 216.421 197.137 1.00 38.33 72 ASN E CA 1
ATOM 8382 C C . ASN E 1 72 ? 180.781 216.594 198.624 1.00 38.90 72 ASN E C 1
ATOM 8383 O O . ASN E 1 72 ? 181.726 216.724 199.406 1.00 43.77 72 ASN E O 1
ATOM 8388 N N . TRP E 1 73 ? 179.508 216.590 199.010 1.00 28.80 73 TRP E N 1
ATOM 8389 C CA . TRP E 1 73 ? 179.100 216.709 200.402 1.00 25.82 73 TRP E CA 1
ATOM 8390 C C . TRP E 1 73 ? 178.353 215.448 200.810 1.00 29.67 73 TRP E C 1
ATOM 8391 O O . TRP E 1 73 ? 177.501 214.959 200.063 1.00 38.19 73 TRP E O 1
ATOM 8402 N N . THR E 1 74 ? 178.677 214.923 201.990 1.00 26.74 74 THR E N 1
ATOM 8403 C CA . THR E 1 74 ? 178.098 213.682 202.484 1.00 24.63 74 THR E CA 1
ATOM 8404 C C . THR E 1 74 ? 177.702 213.847 203.944 1.00 28.65 74 THR E C 1
ATOM 8405 O O . THR E 1 74 ? 178.458 214.412 204.739 1.00 36.26 74 THR E O 1
ATOM 8409 N N . ILE E 1 75 ? 176.514 213.356 204.290 1.00 22.76 75 ILE E N 1
ATOM 8410 C CA . ILE E 1 75 ? 175.973 213.442 205.641 1.00 25.00 75 ILE E CA 1
ATOM 8411 C C . ILE E 1 75 ? 175.673 212.027 206.115 1.00 28.49 75 ILE E C 1
ATOM 8412 O O . ILE E 1 75 ? 175.032 211.252 205.396 1.00 39.49 75 ILE E O 1
ATOM 8417 N N . SER E 1 76 ? 176.136 211.687 207.317 1.00 24.12 76 SER E N 1
ATOM 8418 C CA . SER E 1 76 ? 175.963 210.351 207.870 1.00 24.54 76 SER E CA 1
ATOM 8419 C C . SER E 1 76 ? 175.653 210.433 209.359 1.00 25.69 76 SER E C 1
ATOM 8420 O O . SER E 1 76 ? 175.943 211.432 210.020 1.00 33.86 76 SER E O 1
ATOM 8423 N N . GLY E 1 77 ? 175.060 209.366 209.881 1.00 23.63 77 GLY E N 1
ATOM 8424 C CA . GLY E 1 77 ? 174.710 209.313 211.290 1.00 16.38 77 GLY E CA 1
ATOM 8425 C C . GLY E 1 77 ? 174.062 207.988 211.626 1.00 24.69 77 GLY E C 1
ATOM 8426 O O . GLY E 1 77 ? 173.951 207.091 210.784 1.00 38.66 77 GLY E O 1
ATOM 8427 N N . ASN E 1 78 ? 173.633 207.877 212.883 1.00 25.38 78 ASN E N 1
ATOM 8428 C CA . ASN E 1 78 ? 172.984 206.678 213.403 1.00 19.79 78 ASN E CA 1
ATOM 8429 C C . ASN E 1 78 ? 171.663 207.069 214.051 1.00 25.03 78 ASN E C 1
ATOM 8430 O O . ASN E 1 78 ? 171.623 207.989 214.873 1.00 36.57 78 ASN E O 1
ATOM 8435 N N . GLY E 1 79 ? 170.591 206.365 213.696 1.00 20.02 79 GLY E N 1
ATOM 8436 C CA . GLY E 1 79 ? 169.269 206.614 214.250 1.00 23.49 79 GLY E CA 1
ATOM 8437 C C . GLY E 1 79 ? 168.803 205.434 215.087 1.00 30.19 79 GLY E C 1
ATOM 8438 O O . GLY E 1 79 ? 168.934 204.282 214.675 1.00 35.38 79 GLY E O 1
ATOM 8439 N N . TYR E 1 80 ? 168.239 205.742 216.253 1.00 29.94 80 TYR E N 1
ATOM 8440 C CA . TYR E 1 80 ? 167.876 204.747 217.257 1.00 24.90 80 TYR E CA 1
ATOM 8441 C C . TYR E 1 80 ? 166.368 204.678 217.468 1.00 30.91 80 TYR E C 1
ATOM 8442 O O . TYR E 1 80 ? 165.893 204.540 218.596 1.00 42.06 80 TYR E O 1
ATOM 8451 N N . GLU E 1 81 ? 165.588 204.771 216.394 1.00 36.23 81 GLU E N 1
ATOM 8452 C CA . GLU E 1 81 ? 164.133 204.750 216.500 1.00 28.97 81 GLU E CA 1
ATOM 8453 C C . GLU E 1 81 ? 163.549 204.037 215.292 1.00 32.06 81 GLU E C 1
ATOM 8454 O O . GLU E 1 81 ? 163.888 204.366 214.152 1.00 38.57 81 GLU E O 1
ATOM 8460 N N . TYR E 1 82 ? 162.666 203.073 215.542 1.00 26.94 82 TYR E N 1
ATOM 8461 C CA . TYR E 1 82 ? 162.043 202.280 214.487 1.00 29.47 82 TYR E CA 1
ATOM 8462 C C . TYR E 1 82 ? 160.544 202.555 214.495 1.00 34.78 82 TYR E C 1
ATOM 8463 O O . TYR E 1 82 ? 159.781 201.883 215.193 1.00 40.50 82 TYR E O 1
ATOM 8472 N N . ASN E 1 83 ? 160.127 203.544 213.713 1.00 31.60 83 ASN E N 1
ATOM 8473 C CA . ASN E 1 83 ? 158.725 203.896 213.537 1.00 30.54 83 ASN E CA 1
ATOM 8474 C C . ASN E 1 83 ? 158.487 204.096 212.044 1.00 33.18 83 ASN E C 1
ATOM 8475 O O . ASN E 1 83 ? 159.454 204.093 211.273 1.00 36.43 83 ASN E O 1
ATOM 8480 N N . PRO E 1 84 ? 157.237 204.230 211.584 1.00 33.54 84 PRO E N 1
ATOM 8481 C CA . PRO E 1 84 ? 157.016 204.392 210.135 1.00 31.01 84 PRO E CA 1
ATOM 8482 C C . PRO E 1 84 ? 157.782 205.549 209.514 1.00 32.25 84 PRO E C 1
ATOM 8483 O O . PRO E 1 84 ? 158.267 205.412 208.384 1.00 37.92 84 PRO E O 1
ATOM 8487 N N . ARG E 1 85 ? 157.917 206.676 210.215 1.00 33.62 85 ARG E N 1
ATOM 8488 C CA . ARG E 1 85 ? 158.615 207.824 209.642 1.00 29.87 85 ARG E CA 1
ATOM 8489 C C . ARG E 1 85 ? 160.081 207.507 209.371 1.00 34.36 85 ARG E C 1
ATOM 8490 O O . ARG E 1 85 ? 160.591 207.768 208.276 1.00 40.34 85 ARG E O 1
ATOM 8498 N N . THR E 1 86 ? 160.777 206.937 210.357 1.00 29.82 86 THR E N 1
ATOM 8499 C CA . THR E 1 86 ? 162.197 206.651 210.186 1.00 21.56 86 THR E CA 1
ATOM 8500 C C . THR E 1 86 ? 162.434 205.543 209.169 1.00 24.53 86 THR E C 1
ATOM 8501 O O . THR E 1 86 ? 163.404 205.601 208.408 1.00 37.70 86 THR E O 1
ATOM 8505 N N . ILE E 1 87 ? 161.567 204.528 209.138 1.00 25.32 87 ILE E N 1
ATOM 8506 C CA . ILE E 1 87 ? 161.703 203.475 208.137 1.00 27.84 87 ILE E CA 1
ATOM 8507 C C . ILE E 1 87 ? 161.490 204.037 206.737 1.00 31.72 87 ILE E C 1
ATOM 8508 O O . ILE E 1 87 ? 162.228 203.703 205.801 1.00 40.32 87 ILE E O 1
ATOM 8513 N N . MET E 1 88 ? 160.488 204.903 206.569 1.00 29.01 88 MET E N 1
ATOM 8514 C CA . MET E 1 88 ? 160.265 205.529 205.271 1.00 18.67 88 MET E CA 1
ATOM 8515 C C . MET E 1 88 ? 161.446 206.403 204.869 1.00 27.46 88 MET E C 1
ATOM 8516 O O . MET E 1 88 ? 161.824 206.444 203.693 1.00 36.71 88 MET E O 1
ATOM 8521 N N . TYR E 1 89 ? 162.034 207.120 205.831 1.00 32.54 89 TYR E N 1
ATOM 8522 C CA . TYR E 1 89 ? 163.228 207.911 205.542 1.00 25.52 89 TYR E CA 1
ATOM 8523 C C . TYR E 1 89 ? 164.378 207.021 205.088 1.00 32.73 89 TYR E C 1
ATOM 8524 O O . TYR E 1 89 ? 165.067 207.328 204.109 1.00 39.63 89 TYR E O 1
ATOM 8533 N N . ALA E 1 90 ? 164.599 205.911 205.795 1.00 33.82 90 ALA E N 1
ATOM 8534 C CA . ALA E 1 90 ? 165.683 204.998 205.449 1.00 27.62 90 ALA E CA 1
ATOM 8535 C C . ALA E 1 90 ? 165.468 204.331 204.100 1.00 30.34 90 ALA E C 1
ATOM 8536 O O . ALA E 1 90 ? 166.445 204.001 203.423 1.00 36.91 90 ALA E O 1
ATOM 8538 N N . LEU E 1 91 ? 164.217 204.124 203.696 1.00 29.07 91 LEU E N 1
ATOM 8539 C CA . LEU E 1 91 ? 163.922 203.511 202.409 1.00 25.83 91 LEU E CA 1
ATOM 8540 C C . LEU E 1 91 ? 163.961 204.499 201.251 1.00 34.52 91 LEU E C 1
ATOM 8541 O O . LEU E 1 91 ? 163.758 204.090 200.104 1.00 43.32 91 LEU E O 1
ATOM 8546 N N . GLY E 1 92 ? 164.215 205.778 201.517 1.00 28.87 92 GLY E N 1
ATOM 8547 C CA . GLY E 1 92 ? 164.234 206.766 200.457 1.00 22.54 92 GLY E CA 1
ATOM 8548 C C . GLY E 1 92 ? 162.877 207.306 200.072 1.00 32.24 92 GLY E C 1
ATOM 8549 O O . GLY E 1 92 ? 162.708 207.786 198.948 1.00 45.19 92 GLY E O 1
ATOM 8550 N N . GLN E 1 93 ? 161.902 207.239 200.970 1.00 39.73 93 GLN E N 1
ATOM 8551 C CA . GLN E 1 93 ? 160.550 207.708 200.714 1.00 31.72 93 GLN E CA 1
ATOM 8552 C C . GLN E 1 93 ? 160.226 208.892 201.617 1.00 37.66 93 GLN E C 1
ATOM 8553 O O . GLN E 1 93 ? 160.959 209.210 202.556 1.00 47.95 93 GLN E O 1
ATOM 8559 N N . ALA E 1 94 ? 159.107 209.547 201.319 1.00 39.20 94 ALA E N 1
ATOM 8560 C CA . ALA E 1 94 ? 158.687 210.746 202.044 1.00 40.09 94 ALA E CA 1
ATOM 8561 C C . ALA E 1 94 ? 158.170 210.333 203.414 1.00 40.14 94 ALA E C 1
ATOM 8562 O O . ALA E 1 94 ? 156.994 210.017 203.593 1.00 47.17 94 ALA E O 1
ATOM 8564 N N . GLY E 1 95 ? 159.063 210.349 204.401 1.00 28.76 95 GLY E N 1
ATOM 8565 C CA . GLY E 1 95 ? 158.720 209.941 205.748 1.00 30.58 95 GLY E CA 1
ATOM 8566 C C . GLY E 1 95 ? 158.063 210.987 206.612 1.00 34.26 95 GLY E C 1
ATOM 8567 O O . GLY E 1 95 ? 157.570 210.657 207.693 1.00 37.38 95 GLY E O 1
ATOM 8568 N N . PHE E 1 96 ? 158.036 212.246 206.172 1.00 42.64 96 PHE E N 1
ATOM 8569 C CA . PHE E 1 96 ? 157.434 213.297 206.984 1.00 39.56 96 PHE E CA 1
ATOM 8570 C C . PHE E 1 96 ? 155.914 213.233 206.968 1.00 45.68 96 PHE E C 1
ATOM 8571 O O . PHE E 1 96 ? 155.268 213.914 207.771 1.00 47.28 96 PHE E O 1
ATOM 8579 N N . THR E 1 97 ? 155.329 212.434 206.072 1.00 44.61 97 THR E N 1
ATOM 8580 C CA . THR E 1 97 ? 153.877 212.291 206.043 1.00 43.90 97 THR E CA 1
ATOM 8581 C C . THR E 1 97 ? 153.373 211.499 207.243 1.00 50.17 97 THR E C 1
ATOM 8582 O O . THR E 1 97 ? 152.271 211.753 207.743 1.00 47.70 97 THR E O 1
ATOM 8586 N N . ALA E 1 98 ? 154.161 210.538 207.719 1.00 57.52 98 ALA E N 1
ATOM 8587 C CA . ALA E 1 98 ? 153.784 209.719 208.858 1.00 52.95 98 ALA E CA 1
ATOM 8588 C C . ALA E 1 98 ? 154.098 210.447 210.165 1.00 57.91 98 ALA E C 1
ATOM 8589 O O . ALA E 1 98 ? 154.661 211.545 210.178 1.00 54.61 98 ALA E O 1
ATOM 8591 N N . ASP E 1 99 ? 153.730 209.826 211.284 1.00 69.54 99 ASP E N 1
ATOM 8592 C CA . ASP E 1 99 ? 153.937 210.410 212.599 1.00 70.85 99 ASP E CA 1
ATOM 8593 C C . ASP E 1 99 ? 154.586 209.394 213.529 1.00 70.74 99 ASP E C 1
ATOM 8594 O O . ASP E 1 99 ? 154.223 208.212 213.513 1.00 67.63 99 ASP E O 1
ATOM 8599 N N . PRO E 1 100 ? 155.549 209.823 214.353 1.00 66.45 100 PRO E N 1
ATOM 8600 C CA . PRO E 1 100 ? 156.198 208.879 215.273 1.00 66.18 100 PRO E CA 1
ATOM 8601 C C . PRO E 1 100 ? 155.457 208.676 216.582 1.00 69.88 100 PRO E C 1
ATOM 8602 O O . PRO E 1 100 ? 155.747 207.700 217.286 1.00 69.08 100 PRO E O 1
ATOM 8606 N N . THR E 1 101 ? 154.518 209.556 216.934 1.00 75.88 101 THR E N 1
ATOM 8607 C CA . THR E 1 101 ? 153.795 209.469 218.197 1.00 74.11 101 THR E CA 1
ATOM 8608 C C . THR E 1 101 ? 152.367 208.963 218.018 1.00 74.43 101 THR E C 1
ATOM 8609 O O . THR E 1 101 ? 151.498 209.267 218.840 1.00 75.40 101 THR E O 1
ATOM 8613 N N . ALA E 1 102 ? 152.109 208.198 216.961 1.00 78.13 102 ALA E N 1
ATOM 8614 C CA . ALA E 1 102 ? 150.783 207.653 216.731 1.00 81.35 102 ALA E CA 1
ATOM 8615 C C . ALA E 1 102 ? 150.467 206.565 217.755 1.00 83.63 102 ALA E C 1
ATOM 8616 O O . ALA E 1 102 ? 151.351 206.016 218.417 1.00 82.24 102 ALA E O 1
ATOM 8618 N N . ALA E 1 103 ? 149.180 206.258 217.880 1.00 82.06 103 ALA E N 1
ATOM 8619 C CA . ALA E 1 103 ? 148.715 205.261 218.831 1.00 80.20 103 ALA E CA 1
ATOM 8620 C C . ALA E 1 103 ? 148.472 203.927 218.138 1.00 79.59 103 ALA E C 1
ATOM 8621 O O . ALA E 1 103 ? 148.250 203.862 216.927 1.00 77.99 103 ALA E O 1
ATOM 8623 N N . ARG E 1 104 ? 148.414 202.837 218.925 1.00 72.01 104 ARG E N 1
ATOM 8624 C CA . ARG E 1 104 ? 148.062 201.480 218.400 1.00 70.08 104 ARG E CA 1
ATOM 8625 C C . ARG E 1 104 ? 146.767 201.059 219.112 1.00 70.49 104 ARG E C 1
ATOM 8626 O O . ARG E 1 104 ? 146.783 201.061 220.348 1.00 71.62 104 ARG E O 1
ATOM 8634 N N . THR E 1 105 ? 145.701 200.686 218.394 1.00 68.78 105 THR E N 1
ATOM 8635 C CA . THR E 1 105 ? 144.363 200.471 219.021 1.00 67.96 105 THR E CA 1
ATOM 8636 C C . THR E 1 105 ? 144.211 199.337 220.049 1.00 67.80 105 THR E C 1
ATOM 8637 O O . THR E 1 105 ? 143.630 199.643 221.099 1.00 71.34 105 THR E O 1
ATOM 8641 N N . ARG E 1 106 ? 144.684 198.114 219.804 1.00 68.47 106 ARG E N 1
ATOM 8642 C CA . ARG E 1 106 ? 144.457 196.955 220.729 1.00 68.75 106 ARG E CA 1
ATOM 8643 C C . ARG E 1 106 ? 142.972 196.670 221.044 1.00 70.83 106 ARG E C 1
ATOM 8644 O O . ARG E 1 106 ? 142.526 197.132 222.102 1.00 73.34 106 ARG E O 1
ATOM 8652 N N . ALA E 1 107 ? 142.254 195.881 220.225 1.00 73.81 107 ALA E N 1
ATOM 8653 C CA . ALA E 1 107 ? 140.854 195.463 220.448 1.00 74.29 107 ALA E CA 1
ATOM 8654 C C . ALA E 1 107 ? 140.875 194.138 221.205 1.00 78.61 107 ALA E C 1
ATOM 8655 O O . ALA E 1 107 ? 141.920 193.498 221.174 1.00 80.97 107 ALA E O 1
ATOM 8657 N N . VAL E 1 108 ? 139.778 193.746 221.854 1.00 80.33 108 VAL E N 1
ATOM 8658 C CA . VAL E 1 108 ? 139.717 192.552 222.686 1.00 78.67 108 VAL E CA 1
ATOM 8659 C C . VAL E 1 108 ? 138.706 191.586 222.086 1.00 79.88 108 VAL E C 1
ATOM 8660 O O . VAL E 1 108 ? 137.601 191.987 221.704 1.00 81.15 108 VAL E O 1
ATOM 8664 N N . VAL E 1 109 ? 139.088 190.316 222.003 1.00 80.58 109 VAL E N 1
ATOM 8665 C CA . VAL E 1 109 ? 138.228 189.288 221.429 1.00 80.05 109 VAL E CA 1
ATOM 8666 C C . VAL E 1 109 ? 137.283 188.773 222.505 1.00 81.61 109 VAL E C 1
ATOM 8667 O O . VAL E 1 109 ? 137.711 188.428 223.613 1.00 80.46 109 VAL E O 1
ATOM 8671 N N . SER E 1 110 ? 135.990 188.721 222.183 1.00 87.20 110 SER E N 1
ATOM 8672 C CA . SER E 1 110 ? 134.963 188.299 223.127 1.00 87.41 110 SER E CA 1
ATOM 8673 C C . SER E 1 110 ? 134.324 186.966 222.757 1.00 87.94 110 SER E C 1
ATOM 8674 O O . SER E 1 110 ? 133.373 186.543 223.421 1.00 87.78 110 SER E O 1
ATOM 8677 N N . ALA E 1 111 ? 134.819 186.292 221.718 1.00 89.97 111 ALA E N 1
ATOM 8678 C CA . ALA E 1 111 ? 134.258 185.016 221.308 1.00 87.56 111 ALA E CA 1
ATOM 8679 C C . ALA E 1 111 ? 135.352 184.169 220.672 1.00 91.22 111 ALA E C 1
ATOM 8680 O O . ALA E 1 111 ? 136.086 184.677 219.809 1.00 93.07 111 ALA E O 1
ATOM 8682 N N . PRO E 1 112 ? 135.484 182.903 221.060 1.00 87.63 112 PRO E N 1
ATOM 8683 C CA . PRO E 1 112 ? 136.548 182.068 220.491 1.00 86.66 112 PRO E CA 1
ATOM 8684 C C . PRO E 1 112 ? 136.315 181.788 219.016 1.00 85.40 112 PRO E C 1
ATOM 8685 O O . PRO E 1 112 ? 135.179 181.705 218.543 1.00 84.48 112 PRO E O 1
ATOM 8689 N N . ALA E 1 113 ? 137.419 181.641 218.287 1.00 79.39 113 ALA E N 1
ATOM 8690 C CA . ALA E 1 113 ? 137.389 181.328 216.867 1.00 78.37 113 ALA E CA 1
ATOM 8691 C C . ALA E 1 113 ? 138.255 180.106 216.605 1.00 80.11 113 ALA E C 1
ATOM 8692 O O . ALA E 1 113 ? 139.353 179.984 217.155 1.00 80.33 113 ALA E O 1
ATOM 8694 N N . ALA E 1 114 ? 137.756 179.205 215.767 1.00 79.93 114 ALA E N 1
ATOM 8695 C CA . ALA E 1 114 ? 138.448 177.969 215.447 1.00 78.94 114 ALA E CA 1
ATOM 8696 C C . ALA E 1 114 ? 139.218 178.119 214.138 1.00 78.48 114 ALA E C 1
ATOM 8697 O O . ALA E 1 114 ? 139.143 179.140 213.451 1.00 79.83 114 ALA E O 1
ATOM 8699 N N . VAL E 1 115 ? 139.974 177.078 213.792 1.00 76.79 115 VAL E N 1
ATOM 8700 C CA . VAL E 1 115 ? 140.737 177.082 212.551 1.00 76.66 115 VAL E CA 1
ATOM 8701 C C . VAL E 1 115 ? 139.786 176.907 211.375 1.00 76.11 115 VAL E C 1
ATOM 8702 O O . VAL E 1 115 ? 138.885 176.057 211.405 1.00 78.28 115 VAL E O 1
ATOM 8706 N N . GLY E 1 116 ? 139.979 177.712 210.334 1.00 72.82 116 GLY E N 1
ATOM 8707 C CA . GLY E 1 116 ? 139.168 177.634 209.138 1.00 73.19 116 GLY E CA 1
ATOM 8708 C C . GLY E 1 116 ? 138.122 178.716 208.988 1.00 76.97 116 GLY E C 1
ATOM 8709 O O . GLY E 1 116 ? 137.522 178.824 207.912 1.00 80.15 116 GLY E O 1
ATOM 8710 N N . VAL E 1 117 ? 137.884 179.517 210.020 1.00 75.68 117 VAL E N 1
ATOM 8711 C CA . VAL E 1 117 ? 136.929 180.615 209.950 1.00 73.26 117 VAL E CA 1
ATOM 8712 C C . VAL E 1 117 ? 137.667 181.874 209.524 1.00 73.83 117 VAL E C 1
ATOM 8713 O O . VAL E 1 117 ? 138.897 181.959 209.614 1.00 76.77 117 VAL E O 1
ATOM 8717 N N . SER E 1 118 ? 136.912 182.859 209.044 1.00 75.68 118 SER E N 1
ATOM 8718 C CA . SER E 1 118 ? 137.469 184.141 208.628 1.00 74.33 118 SER E CA 1
ATOM 8719 C C . SER E 1 118 ? 136.697 185.306 209.234 1.00 73.61 118 SER E C 1
ATOM 8720 O O . SER E 1 118 ? 136.737 186.424 208.716 1.00 71.67 118 SER E O 1
ATOM 8723 N N . GLU E 1 119 ? 135.987 185.058 210.332 1.00 79.75 119 GLU E N 1
ATOM 8724 C CA . GLU E 1 119 ? 135.229 186.088 211.025 1.00 76.51 119 GLU E CA 1
ATOM 8725 C C . GLU E 1 119 ? 135.562 186.034 212.507 1.00 75.74 119 GLU E C 1
ATOM 8726 O O . GLU E 1 119 ? 135.797 184.956 213.058 1.00 77.83 119 GLU E O 1
ATOM 8732 N N . ILE E 1 120 ? 135.577 187.200 213.147 1.00 77.08 120 ILE E N 1
ATOM 8733 C CA . ILE E 1 120 ? 135.929 187.308 214.554 1.00 78.81 120 ILE E CA 1
ATOM 8734 C C . ILE E 1 120 ? 135.039 188.356 215.207 1.00 81.90 120 ILE E C 1
ATOM 8735 O O . ILE E 1 120 ? 134.574 189.299 214.557 1.00 82.58 120 ILE E O 1
ATOM 8740 N N . SER E 1 121 ? 134.787 188.177 216.501 1.00 86.67 121 SER E N 1
ATOM 8741 C CA . SER E 1 121 ? 133.939 189.074 217.277 1.00 85.63 121 SER E CA 1
ATOM 8742 C C . SER E 1 121 ? 134.798 189.797 218.305 1.00 86.22 121 SER E C 1
ATOM 8743 O O . SER E 1 121 ? 135.539 189.157 219.059 1.00 85.96 121 SER E O 1
ATOM 8746 N N . VAL E 1 122 ? 134.692 191.121 218.339 1.00 85.88 122 VAL E N 1
ATOM 8747 C CA . VAL E 1 122 ? 135.498 191.945 219.224 1.00 85.05 122 VAL E CA 1
ATOM 8748 C C . VAL E 1 122 ? 134.580 192.721 220.164 1.00 86.14 122 VAL E C 1
ATOM 8749 O O . VAL E 1 122 ? 133.363 192.764 219.990 1.00 87.12 122 VAL E O 1
ATOM 8753 N N . GLN E 1 123 ? 135.188 193.337 221.181 1.00 87.04 123 GLN E N 1
ATOM 8754 C CA . GLN E 1 123 ? 134.417 194.119 222.141 1.00 87.94 123 GLN E CA 1
ATOM 8755 C C . GLN E 1 123 ? 133.828 195.367 221.496 1.00 89.79 123 GLN E C 1
ATOM 8756 O O . GLN E 1 123 ? 132.634 195.648 221.647 1.00 88.14 123 GLN E O 1
ATOM 8762 N N . SER E 1 124 ? 134.648 196.125 220.772 1.00 88.97 124 SER E N 1
ATOM 8763 C CA . SER E 1 124 ? 134.193 197.353 220.138 1.00 87.74 124 SER E CA 1
ATOM 8764 C C . SER E 1 124 ? 135.136 197.696 218.996 1.00 86.81 124 SER E C 1
ATOM 8765 O O . SER E 1 124 ? 136.358 197.662 219.162 1.00 86.19 124 SER E O 1
ATOM 8768 N N . ALA E 1 125 ? 134.562 198.030 217.846 1.00 83.99 125 ALA E N 1
ATOM 8769 C CA . ALA E 1 125 ? 135.334 198.363 216.648 1.00 82.92 125 ALA E CA 1
ATOM 8770 C C . ALA E 1 125 ? 135.608 199.859 216.562 1.00 82.83 125 ALA E C 1
ATOM 8771 O O . ALA E 1 125 ? 135.287 200.509 215.568 1.00 82.37 125 ALA E O 1
ATOM 8773 N N . THR E 1 126 ? 136.210 200.424 217.606 1.00 87.76 126 THR E N 1
ATOM 8774 C CA . THR E 1 126 ? 136.552 201.840 217.631 1.00 89.53 126 THR E CA 1
ATOM 8775 C C . THR E 1 126 ? 138.027 202.003 217.284 1.00 87.97 126 THR E C 1
ATOM 8776 O O . THR E 1 126 ? 138.893 201.412 217.939 1.00 86.59 126 THR E O 1
ATOM 8780 N N . GLY E 1 127 ? 138.309 202.804 216.259 1.00 77.44 127 GLY E N 1
ATOM 8781 C CA . GLY E 1 127 ? 139.651 203.007 215.771 1.00 75.57 127 GLY E CA 1
ATOM 8782 C C . GLY E 1 127 ? 140.060 202.073 214.651 1.00 76.33 127 GLY E C 1
ATOM 8783 O O . GLY E 1 127 ? 141.113 202.284 214.040 1.00 77.07 127 GLY E O 1
ATOM 8784 N N . LEU E 1 128 ? 139.257 201.053 214.368 1.00 73.66 128 LEU E N 1
ATOM 8785 C CA . LEU E 1 128 ? 139.529 200.104 213.298 1.00 71.65 128 LEU E CA 1
ATOM 8786 C C . LEU E 1 128 ? 138.591 200.378 212.131 1.00 70.59 128 LEU E C 1
ATOM 8787 O O . LEU E 1 128 ? 137.379 200.516 212.322 1.00 73.54 128 LEU E O 1
ATOM 8792 N N . ALA E 1 129 ? 139.152 200.458 210.930 1.00 64.89 129 ALA E N 1
ATOM 8793 C CA . ALA E 1 129 ? 138.389 200.732 209.723 1.00 64.59 129 ALA E CA 1
ATOM 8794 C C . ALA E 1 129 ? 138.676 199.667 208.673 1.00 67.23 129 ALA E C 1
ATOM 8795 O O . ALA E 1 129 ? 139.547 198.811 208.840 1.00 69.68 129 ALA E O 1
ATOM 8797 N N . VAL E 1 130 ? 137.920 199.730 207.578 1.00 66.93 130 VAL E N 1
ATOM 8798 C CA . VAL E 1 130 ? 138.110 198.794 206.478 1.00 65.73 130 VAL E CA 1
ATOM 8799 C C . VAL E 1 130 ? 139.452 199.054 205.809 1.00 65.94 130 VAL E C 1
ATOM 8800 O O . VAL E 1 130 ? 139.824 200.204 205.542 1.00 65.69 130 VAL E O 1
ATOM 8804 N N . GLY E 1 131 ? 140.189 197.980 205.535 1.00 61.22 131 GLY E N 1
ATOM 8805 C CA . GLY E 1 131 ? 141.493 198.092 204.917 1.00 61.12 131 GLY E CA 1
ATOM 8806 C C . GLY E 1 131 ? 142.654 198.212 205.875 1.00 60.50 131 GLY E C 1
ATOM 8807 O O . GLY E 1 131 ? 143.800 198.310 205.422 1.00 59.79 131 GLY E O 1
ATOM 8808 N N . ASP E 1 132 ? 142.402 198.208 207.179 1.00 57.92 132 ASP E N 1
ATOM 8809 C CA . ASP E 1 132 ? 143.475 198.289 208.157 1.00 53.76 132 ASP E CA 1
ATOM 8810 C C . ASP E 1 132 ? 144.151 196.936 208.326 1.00 58.61 132 ASP E C 1
ATOM 8811 O O . ASP E 1 132 ? 143.603 195.891 207.966 1.00 61.85 132 ASP E O 1
ATOM 8816 N N . TRP E 1 133 ? 145.359 196.966 208.879 1.00 50.66 133 TRP E N 1
ATOM 8817 C CA . TRP E 1 133 ? 146.126 195.763 209.164 1.00 46.30 133 TRP E CA 1
ATOM 8818 C C . TRP E 1 133 ? 146.218 195.558 210.669 1.00 45.32 133 TRP E C 1
ATOM 8819 O O . TRP E 1 133 ? 146.475 196.504 211.418 1.00 53.58 133 TRP E O 1
ATOM 8830 N N . VAL E 1 134 ? 145.998 194.323 211.109 1.00 41.76 134 VAL E N 1
ATOM 8831 C CA . VAL E 1 134 ? 146.031 193.972 212.522 1.00 45.41 134 VAL E CA 1
ATOM 8832 C C . VAL E 1 134 ? 146.915 192.748 212.706 1.00 45.74 134 VAL E C 1
ATOM 8833 O O . VAL E 1 134 ? 146.938 191.852 211.854 1.00 54.13 134 VAL E O 1
ATOM 8837 N N . ILE E 1 135 ? 147.653 192.717 213.812 1.00 45.64 135 ILE E N 1
ATOM 8838 C CA . ILE E 1 135 ? 148.501 191.586 214.166 1.00 49.29 135 ILE E CA 1
ATOM 8839 C C . ILE E 1 135 ? 147.908 190.906 215.389 1.00 49.43 135 ILE E C 1
ATOM 8840 O O . ILE E 1 135 ? 147.689 191.550 216.422 1.00 54.77 135 ILE E O 1
ATOM 8845 N N . LEU E 1 136 ? 147.648 189.607 215.277 1.00 57.21 136 LEU E N 1
ATOM 8846 C CA . LEU E 1 136 ? 147.033 188.856 216.362 1.00 59.19 136 LEU E CA 1
ATOM 8847 C C . LEU E 1 136 ? 148.025 188.665 217.502 1.00 63.20 136 LEU E C 1
ATOM 8848 O O . LEU E 1 136 ? 149.174 188.273 217.279 1.00 65.98 136 LEU E O 1
ATOM 8853 N N . TYR E 1 137 ? 147.577 188.944 218.723 1.00 76.11 137 TYR E N 1
ATOM 8854 C CA . TYR E 1 137 ? 148.385 188.778 219.926 1.00 76.02 137 TYR E CA 1
ATOM 8855 C C . TYR E 1 137 ? 147.716 187.733 220.810 1.00 77.38 137 TYR E C 1
ATOM 8856 O O . TYR E 1 137 ? 146.587 187.932 221.269 1.00 80.33 137 TYR E O 1
ATOM 8865 N N . ASN E 1 138 ? 148.413 186.627 221.051 1.00 83.25 138 ASN E N 1
ATOM 8866 C CA . ASN E 1 138 ? 147.896 185.530 221.859 1.00 81.44 138 ASN E CA 1
ATOM 8867 C C . ASN E 1 138 ? 148.558 185.552 223.232 1.00 84.81 138 ASN E C 1
ATOM 8868 O O . ASN E 1 138 ? 149.784 185.669 223.335 1.00 85.30 138 ASN E O 1
ATOM 8873 N N . LYS E 1 139 ? 147.742 185.458 224.284 1.00 90.07 139 LYS E N 1
ATOM 8874 C CA . LYS E 1 139 ? 148.276 185.493 225.641 1.00 89.63 139 LYS E CA 1
ATOM 8875 C C . LYS E 1 139 ? 149.110 184.255 225.945 1.00 89.66 139 LYS E C 1
ATOM 8876 O O . LYS E 1 139 ? 150.166 184.352 226.582 1.00 88.55 139 LYS E O 1
ATOM 8882 N N . LEU E 1 140 ? 148.656 183.086 225.501 1.00 88.68 140 LEU E N 1
ATOM 8883 C CA . LEU E 1 140 ? 149.342 181.826 225.752 1.00 87.52 140 LEU E CA 1
ATOM 8884 C C . LEU E 1 140 ? 149.689 181.167 224.425 1.00 88.10 140 LEU E C 1
ATOM 8885 O O . LEU E 1 140 ? 148.882 181.181 223.489 1.00 87.27 140 LEU E O 1
ATOM 8890 N N . GLY E 1 141 ? 150.882 180.597 224.348 1.00 84.98 141 GLY E N 1
ATOM 8891 C CA . GLY E 1 141 ? 151.362 179.934 223.154 1.00 83.30 141 GLY E CA 1
ATOM 8892 C C . GLY E 1 141 ? 152.480 180.713 222.488 1.00 84.43 141 GLY E C 1
ATOM 8893 O O . GLY E 1 141 ? 152.827 181.825 222.883 1.00 84.53 141 GLY E O 1
ATOM 8894 N N . ASP E 1 142 ? 153.042 180.095 221.455 1.00 75.71 142 ASP E N 1
ATOM 8895 C CA . ASP E 1 142 ? 154.127 180.709 220.710 1.00 73.46 142 ASP E CA 1
ATOM 8896 C C . ASP E 1 142 ? 153.605 181.851 219.843 1.00 72.30 142 ASP E C 1
ATOM 8897 O O . ASP E 1 142 ? 152.432 181.896 219.464 1.00 74.08 142 ASP E O 1
ATOM 8902 N N . ASN E 1 143 ? 154.501 182.785 219.533 1.00 61.85 143 ASN E N 1
ATOM 8903 C CA . ASN E 1 143 ? 154.167 183.955 218.724 1.00 59.39 143 ASN E CA 1
ATOM 8904 C C . ASN E 1 143 ? 154.542 183.661 217.277 1.00 61.10 143 ASN E C 1
ATOM 8905 O O . ASN E 1 143 ? 155.718 183.693 216.908 1.00 62.51 143 ASN E O 1
ATOM 8910 N N . ASN E 1 144 ? 153.538 183.370 216.452 1.00 53.91 144 ASN E N 1
ATOM 8911 C CA . ASN E 1 144 ? 153.752 183.098 215.038 1.00 48.35 144 ASN E CA 1
ATOM 8912 C C . ASN E 1 144 ? 153.744 184.357 214.183 1.00 50.87 144 ASN E C 1
ATOM 8913 O O . ASN E 1 144 ? 154.064 184.278 212.993 1.00 55.76 144 ASN E O 1
ATOM 8918 N N . GLY E 1 145 ? 153.388 185.506 214.752 1.00 48.55 145 GLY E N 1
ATOM 8919 C CA . GLY E 1 145 ? 153.368 186.750 214.007 1.00 46.04 145 GLY E CA 1
ATOM 8920 C C . GLY E 1 145 ? 152.446 186.723 212.808 1.00 51.60 145 GLY E C 1
ATOM 8921 O O . GLY E 1 145 ? 152.907 186.778 211.665 1.00 54.25 145 GLY E O 1
ATOM 8922 N N . LEU E 1 146 ? 151.143 186.636 213.051 1.00 53.07 146 LEU E N 1
ATOM 8923 C CA . LEU E 1 146 ? 150.147 186.536 211.993 1.00 50.29 146 LEU E CA 1
ATOM 8924 C C . LEU E 1 146 ? 149.462 187.883 211.810 1.00 50.49 146 LEU E C 1
ATOM 8925 O O . LEU E 1 146 ? 148.950 188.458 212.776 1.00 53.04 146 LEU E O 1
ATOM 8930 N N . ALA E 1 147 ? 149.451 188.377 210.575 1.00 46.18 147 ALA E N 1
ATOM 8931 C CA . ALA E 1 147 ? 148.862 189.665 210.242 1.00 43.35 147 ALA E CA 1
ATOM 8932 C C . ALA E 1 147 ? 147.698 189.470 209.284 1.00 52.53 147 ALA E C 1
ATOM 8933 O O . ALA E 1 147 ? 147.780 188.671 208.346 1.00 58.27 147 ALA E O 1
ATOM 8935 N N . TYR E 1 148 ? 146.615 190.209 209.521 1.00 55.40 148 TYR E N 1
ATOM 8936 C CA . TYR E 1 148 ? 145.401 190.106 208.727 1.00 48.09 148 TYR E CA 1
ATOM 8937 C C . TYR E 1 148 ? 144.937 191.493 208.310 1.00 50.02 148 TYR E C 1
ATOM 8938 O O . TYR E 1 148 ? 145.181 192.482 209.005 1.00 53.46 148 TYR E O 1
ATOM 8947 N N . LYS E 1 149 ? 144.261 191.554 207.167 1.00 55.29 149 LYS E N 1
ATOM 8948 C CA . LYS E 1 149 ? 143.686 192.791 206.657 1.00 51.20 149 LYS E CA 1
ATOM 8949 C C . LYS E 1 149 ? 142.176 192.762 206.848 1.00 58.26 149 LYS E C 1
ATOM 8950 O O . LYS E 1 149 ? 141.520 191.778 206.494 1.00 65.21 149 LYS E O 1
ATOM 8956 N N . ILE E 1 150 ? 141.631 193.840 207.406 1.00 58.28 150 ILE E N 1
ATOM 8957 C CA . ILE E 1 150 ? 140.195 193.916 207.650 1.00 58.21 150 ILE E CA 1
ATOM 8958 C C . ILE E 1 150 ? 139.482 194.187 206.332 1.00 59.61 150 ILE E C 1
ATOM 8959 O O . ILE E 1 150 ? 139.797 195.151 205.626 1.00 61.33 150 ILE E O 1
ATOM 8964 N N . ASP E 1 151 ? 138.513 193.336 205.996 1.00 67.12 151 ASP E N 1
ATOM 8965 C CA . ASP E 1 151 ? 137.761 193.458 204.753 1.00 68.74 151 ASP E CA 1
ATOM 8966 C C . ASP E 1 151 ? 136.407 194.130 204.935 1.00 72.23 151 ASP E C 1
ATOM 8967 O O . ASP E 1 151 ? 136.009 194.942 204.095 1.00 72.83 151 ASP E O 1
ATOM 8972 N N . ALA E 1 152 ? 135.685 193.807 206.005 1.00 72.38 152 ALA E N 1
ATOM 8973 C CA . ALA E 1 152 ? 134.382 194.402 206.256 1.00 71.37 152 ALA E CA 1
ATOM 8974 C C . ALA E 1 152 ? 134.098 194.370 207.748 1.00 71.12 152 ALA E C 1
ATOM 8975 O O . ALA E 1 152 ? 134.403 193.384 208.423 1.00 70.54 152 ALA E O 1
ATOM 8977 N N . ILE E 1 153 ? 133.515 195.452 208.256 1.00 74.62 153 ILE E N 1
ATOM 8978 C CA . ILE E 1 153 ? 133.135 195.563 209.659 1.00 75.06 153 ILE E CA 1
ATOM 8979 C C . ILE E 1 153 ? 131.626 195.741 209.725 1.00 77.98 153 ILE E C 1
ATOM 8980 O O . ILE E 1 153 ? 131.092 196.748 209.244 1.00 76.24 153 ILE E O 1
ATOM 8985 N N . ALA E 1 154 ? 130.943 194.765 210.317 1.00 89.74 154 ALA E N 1
ATOM 8986 C CA . ALA E 1 154 ? 129.508 194.833 210.553 1.00 88.81 154 ALA E CA 1
ATOM 8987 C C . ALA E 1 154 ? 129.254 194.565 212.026 1.00 88.08 154 ALA E C 1
ATOM 8988 O O . ALA E 1 154 ? 129.641 193.511 212.541 1.00 89.33 154 ALA E O 1
ATOM 8990 N N . THR E 1 155 ? 128.593 195.513 212.695 1.00 88.72 155 THR E N 1
ATOM 8991 C CA . THR E 1 155 ? 128.378 195.453 214.138 1.00 89.99 155 THR E CA 1
ATOM 8992 C C . THR E 1 155 ? 129.695 195.208 214.865 1.00 91.32 155 THR E C 1
ATOM 8993 O O . THR E 1 155 ? 130.628 196.009 214.754 1.00 91.69 155 THR E O 1
ATOM 8997 N N . ASN E 1 156 ? 129.780 194.109 215.611 1.00 90.46 156 ASN E N 1
ATOM 8998 C CA . ASN E 1 156 ? 130.997 193.733 216.317 1.00 90.65 156 ASN E CA 1
ATOM 8999 C C . ASN E 1 156 ? 131.754 192.606 215.625 1.00 90.14 156 ASN E C 1
ATOM 9000 O O . ASN E 1 156 ? 132.673 192.033 216.220 1.00 89.00 156 ASN E O 1
ATOM 9005 N N . THR E 1 157 ? 131.394 192.273 214.389 1.00 82.69 157 THR E N 1
ATOM 9006 C CA . THR E 1 157 ? 132.008 191.172 213.659 1.00 83.18 157 THR E CA 1
ATOM 9007 C C . THR E 1 157 ? 132.985 191.730 212.631 1.00 82.31 157 THR E C 1
ATOM 9008 O O . THR E 1 157 ? 132.621 192.596 211.829 1.00 80.27 157 THR E O 1
ATOM 9012 N N . ILE E 1 158 ? 134.218 191.232 212.658 1.00 76.44 158 ILE E N 1
ATOM 9013 C CA . ILE E 1 158 ? 135.265 191.648 211.732 1.00 74.40 158 ILE E CA 1
ATOM 9014 C C . ILE E 1 158 ? 135.592 190.479 210.815 1.00 73.11 158 ILE E C 1
ATOM 9015 O O . ILE E 1 158 ? 135.862 189.368 211.287 1.00 75.74 158 ILE E O 1
ATOM 9020 N N . THR E 1 159 ? 135.565 190.723 209.508 1.00 68.34 159 THR E N 1
ATOM 9021 C CA . THR E 1 159 ? 135.872 189.705 208.508 1.00 69.64 159 THR E CA 1
ATOM 9022 C C . THR E 1 159 ? 137.295 189.928 208.007 1.00 71.32 159 THR E C 1
ATOM 9023 O O . THR E 1 159 ? 137.599 190.976 207.431 1.00 71.94 159 THR E O 1
ATOM 9027 N N . LEU E 1 160 ? 138.159 188.942 208.227 1.00 69.53 160 LEU E N 1
ATOM 9028 C CA . LEU E 1 160 ? 139.545 189.030 207.801 1.00 63.54 160 LEU E CA 1
ATOM 9029 C C . LEU E 1 160 ? 139.693 188.570 206.352 1.00 62.96 160 LEU E C 1
ATOM 9030 O O . LEU E 1 160 ? 138.799 187.946 205.775 1.00 67.22 160 LEU E O 1
ATOM 9035 N N . ASP E 1 161 ? 140.823 188.926 205.749 1.00 56.16 161 ASP E N 1
ATOM 9036 C CA . ASP E 1 161 ? 141.024 188.649 204.305 1.00 59.93 161 ASP E CA 1
ATOM 9037 C C . ASP E 1 161 ? 141.177 187.157 204.023 1.00 63.99 161 ASP E C 1
ATOM 9038 O O . ASP E 1 161 ? 140.746 186.726 202.945 1.00 65.40 161 ASP E O 1
ATOM 9043 N N . ARG E 1 162 ? 141.779 186.405 204.939 1.00 62.42 162 ARG E N 1
ATOM 9044 C CA . ARG E 1 162 ? 142.046 184.976 204.663 1.00 57.51 162 ARG E CA 1
ATOM 9045 C C . ARG E 1 162 ? 141.688 184.136 205.880 1.00 58.87 162 ARG E C 1
ATOM 9046 O O . ARG E 1 162 ? 141.617 184.691 206.982 1.00 61.57 162 ARG E O 1
ATOM 9054 N N . ASP E 1 163 ? 141.478 182.842 205.669 1.00 68.37 163 ASP E N 1
ATOM 9055 C CA . ASP E 1 163 ? 141.069 181.939 206.770 1.00 69.31 163 ASP E CA 1
ATOM 9056 C C . ASP E 1 163 ? 142.160 181.816 207.826 1.00 68.29 163 ASP E C 1
ATOM 9057 O O . ASP E 1 163 ? 143.338 181.955 207.478 1.00 71.07 163 ASP E O 1
ATOM 9062 N N . LEU E 1 164 ? 141.776 181.510 209.055 1.00 64.62 164 LEU E N 1
ATOM 9063 C CA . LEU E 1 164 ? 142.689 181.346 210.176 1.00 65.24 164 LEU E CA 1
ATOM 9064 C C . LEU E 1 164 ? 143.437 180.021 210.081 1.00 70.07 164 LEU E C 1
ATOM 9065 O O . LEU E 1 164 ? 142.892 179.013 209.623 1.00 69.55 164 LEU E O 1
ATOM 9070 N N . VAL E 1 165 ? 144.697 180.030 210.515 1.00 72.82 165 VAL E N 1
ATOM 9071 C CA . VAL E 1 165 ? 145.501 178.818 210.624 1.00 69.18 165 VAL E CA 1
ATOM 9072 C C . VAL E 1 165 ? 145.799 178.455 212.066 1.00 69.68 165 VAL E C 1
ATOM 9073 O O . VAL E 1 165 ? 146.285 177.345 212.326 1.00 69.07 165 VAL E O 1
ATOM 9077 N N . ALA E 1 166 ? 145.531 179.348 213.008 1.00 71.54 166 ALA E N 1
ATOM 9078 C CA . ALA E 1 166 ? 145.691 179.085 214.428 1.00 71.32 166 ALA E CA 1
ATOM 9079 C C . ALA E 1 166 ? 144.455 179.590 215.153 1.00 76.16 166 ALA E C 1
ATOM 9080 O O . ALA E 1 166 ? 143.885 180.620 214.777 1.00 75.71 166 ALA E O 1
ATOM 9082 N N . PRO E 1 167 ? 144.014 178.886 216.194 1.00 77.59 167 PRO E N 1
ATOM 9083 C CA . PRO E 1 167 ? 142.806 179.309 216.909 1.00 74.95 167 PRO E CA 1
ATOM 9084 C C . PRO E 1 167 ? 143.040 180.561 217.740 1.00 75.79 167 PRO E C 1
ATOM 9085 O O . PRO E 1 167 ? 144.138 180.803 218.248 1.00 73.21 167 PRO E O 1
ATOM 9089 N N . VAL E 1 168 ? 141.984 181.359 217.876 1.00 78.57 168 VAL E N 1
ATOM 9090 C CA . VAL E 1 168 ? 141.985 182.554 218.713 1.00 76.75 168 VAL E CA 1
ATOM 9091 C C . VAL E 1 168 ? 141.014 182.319 219.860 1.00 77.76 168 VAL E C 1
ATOM 9092 O O . VAL E 1 168 ? 139.835 182.018 219.634 1.00 77.43 168 VAL E O 1
ATOM 9096 N N . ALA E 1 169 ? 141.504 182.451 221.086 1.00 82.66 169 ALA E N 1
ATOM 9097 C CA . ALA E 1 169 ? 140.702 182.231 222.276 1.00 83.39 169 ALA E CA 1
ATOM 9098 C C . ALA E 1 169 ? 140.142 183.560 222.778 1.00 82.60 169 ALA E C 1
ATOM 9099 O O . ALA E 1 169 ? 140.329 184.614 222.164 1.00 82.94 169 ALA E O 1
ATOM 9101 N N . VAL E 1 170 ? 139.445 183.513 223.908 1.00 86.13 170 VAL E N 1
ATOM 9102 C CA . VAL E 1 170 ? 138.869 184.703 224.522 1.00 86.82 170 VAL E CA 1
ATOM 9103 C C . VAL E 1 170 ? 139.944 185.393 225.349 1.00 87.80 170 VAL E C 1
ATOM 9104 O O . VAL E 1 170 ? 140.633 184.752 226.151 1.00 87.19 170 VAL E O 1
ATOM 9108 N N . GLY E 1 171 ? 140.089 186.702 225.155 1.00 85.73 171 GLY E N 1
ATOM 9109 C CA . GLY E 1 171 ? 141.117 187.480 225.802 1.00 84.89 171 GLY E CA 1
ATOM 9110 C C . GLY E 1 171 ? 142.264 187.879 224.898 1.00 86.40 171 GLY E C 1
ATOM 9111 O O . GLY E 1 171 ? 143.093 188.702 225.300 1.00 88.33 171 GLY E O 1
ATOM 9112 N N . ASP E 1 172 ? 142.334 187.316 223.694 1.00 83.09 172 ASP E N 1
ATOM 9113 C CA . ASP E 1 172 ? 143.361 187.707 222.742 1.00 81.74 172 ASP E CA 1
ATOM 9114 C C . ASP E 1 172 ? 143.096 189.116 222.225 1.00 83.33 172 ASP E C 1
ATOM 9115 O O . ASP E 1 172 ? 141.982 189.637 222.318 1.00 87.27 172 ASP E O 1
ATOM 9120 N N . GLU E 1 173 ? 144.137 189.734 221.678 1.00 76.22 173 GLU E N 1
ATOM 9121 C CA . GLU E 1 173 ? 144.076 191.116 221.236 1.00 73.36 173 GLU E CA 1
ATOM 9122 C C . GLU E 1 173 ? 144.482 191.228 219.773 1.00 74.94 173 GLU E C 1
ATOM 9123 O O . GLU E 1 173 ? 145.286 190.442 219.265 1.00 80.82 173 GLU E O 1
ATOM 9129 N N . LEU E 1 174 ? 143.905 192.218 219.097 1.00 62.32 174 LEU E N 1
ATOM 9130 C CA . LEU E 1 174 ? 144.249 192.553 217.719 1.00 62.70 174 LEU E CA 1
ATOM 9131 C C . LEU E 1 174 ? 144.940 193.910 217.731 1.00 60.46 174 LEU E C 1
ATOM 9132 O O . LEU E 1 174 ? 144.291 194.940 217.941 1.00 64.82 174 LEU E O 1
ATOM 9137 N N . VAL E 1 175 ? 146.248 193.913 217.500 1.00 54.36 175 VAL E N 1
ATOM 9138 C CA . VAL E 1 175 ? 147.049 195.130 217.567 1.00 55.37 175 VAL E CA 1
ATOM 9139 C C . VAL E 1 175 ? 147.116 195.747 216.176 1.00 56.05 175 VAL E C 1
ATOM 9140 O O . VAL E 1 175 ? 147.522 195.087 215.215 1.00 59.29 175 VAL E O 1
ATOM 9144 N N . LYS E 1 176 ? 146.718 197.012 216.069 1.00 53.05 176 LYS E N 1
ATOM 9145 C CA . LYS E 1 176 ? 146.767 197.708 214.793 1.00 52.27 176 LYS E CA 1
ATOM 9146 C C . LYS E 1 176 ? 148.210 197.949 214.366 1.00 58.19 176 LYS E C 1
ATOM 9147 O O . LYS E 1 176 ? 149.100 198.160 215.193 1.00 63.79 176 LYS E O 1
ATOM 9153 N N . SER E 1 177 ? 148.437 197.917 213.055 1.00 50.23 177 SER E N 1
ATOM 9154 C CA . SER E 1 177 ? 149.772 198.070 212.499 1.00 43.73 177 SER E CA 1
ATOM 9155 C C . SER E 1 177 ? 149.695 198.860 211.202 1.00 46.84 177 SER E C 1
ATOM 9156 O O . SER E 1 177 ? 148.615 199.124 210.668 1.00 52.39 177 SER E O 1
ATOM 9159 N N . THR E 1 178 ? 150.866 199.239 210.696 1.00 40.65 178 THR E N 1
ATOM 9160 C CA . THR E 1 178 ? 150.993 199.998 209.460 1.00 39.51 178 THR E CA 1
ATOM 9161 C C . THR E 1 178 ? 151.826 199.200 208.470 1.00 36.36 178 THR E C 1
ATOM 9162 O O . THR E 1 178 ? 152.846 198.613 208.844 1.00 46.80 178 THR E O 1
ATOM 9166 N N . LEU E 1 179 ? 151.395 199.184 207.213 1.00 31.72 179 LEU E N 1
ATOM 9167 C CA . LEU E 1 179 ? 152.071 198.426 206.169 1.00 31.72 179 LEU E CA 1
ATOM 9168 C C . LEU E 1 179 ? 153.035 199.337 205.420 1.00 37.87 179 LEU E C 1
ATOM 9169 O O . LEU E 1 179 ? 152.641 200.405 204.939 1.00 45.54 179 LEU E O 1
ATOM 9174 N N . ILE E 1 180 ? 154.293 198.916 205.323 1.00 32.39 180 ILE E N 1
ATOM 9175 C CA . ILE E 1 180 ? 155.329 199.661 204.617 1.00 33.08 180 ILE E CA 1
ATOM 9176 C C . ILE E 1 180 ? 155.847 198.785 203.487 1.00 32.87 180 ILE E C 1
ATOM 9177 O O . ILE E 1 180 ? 156.289 197.654 203.722 1.00 38.48 180 ILE E O 1
ATOM 9182 N N . ASN E 1 181 ? 155.790 199.301 202.263 1.00 35.17 181 ASN E N 1
ATOM 9183 C CA . ASN E 1 181 ? 156.284 198.584 201.098 1.00 34.94 181 ASN E CA 1
ATOM 9184 C C . ASN E 1 181 ? 157.622 199.161 200.660 1.00 40.73 181 ASN E C 1
ATOM 9185 O O . ASN E 1 181 ? 157.773 200.378 200.520 1.00 48.93 181 ASN E O 1
ATOM 9190 N N . THR E 1 182 ? 158.593 198.277 200.441 1.00 38.44 182 THR E N 1
ATOM 9191 C CA . THR E 1 182 ? 159.950 198.701 200.123 1.00 42.53 182 THR E CA 1
ATOM 9192 C C . THR E 1 182 ? 160.089 199.253 198.711 1.00 48.72 182 THR E C 1
ATOM 9193 O O . THR E 1 182 ? 161.086 199.921 198.415 1.00 52.40 182 THR E O 1
ATOM 9197 N N . ASN E 1 183 ? 159.124 198.993 197.836 1.00 52.97 183 ASN E N 1
ATOM 9198 C CA . ASN E 1 183 ? 159.169 199.460 196.457 1.00 50.04 183 ASN E CA 1
ATOM 9199 C C . ASN E 1 183 ? 158.076 200.497 196.238 1.00 54.59 183 ASN E C 1
ATOM 9200 O O . ASN E 1 183 ? 156.900 200.233 196.511 1.00 56.04 183 ASN E O 1
ATOM 9205 N N . ASN E 1 184 ? 158.463 201.667 195.749 1.00 67.54 184 ASN E N 1
ATOM 9206 C CA . ASN E 1 184 ? 157.496 202.705 195.421 1.00 69.56 184 ASN E CA 1
ATOM 9207 C C . ASN E 1 184 ? 157.129 202.605 193.946 1.00 69.78 184 ASN E C 1
ATOM 9208 O O . ASN E 1 184 ? 157.993 202.823 193.089 1.00 66.75 184 ASN E O 1
ATOM 9213 N N . PRO E 1 185 ? 155.879 202.281 193.604 1.00 75.76 185 PRO E N 1
ATOM 9214 C CA . PRO E 1 185 ? 155.512 202.113 192.194 1.00 75.09 185 PRO E CA 1
ATOM 9215 C C . PRO E 1 185 ? 155.202 203.407 191.460 1.00 76.90 185 PRO E C 1
ATOM 9216 O O . PRO E 1 185 ? 155.080 203.377 190.227 1.00 77.62 185 PRO E O 1
ATOM 9220 N N . ASN E 1 186 ? 155.073 204.528 192.164 1.00 77.48 186 ASN E N 1
ATOM 9221 C CA . ASN E 1 186 ? 154.777 205.808 191.536 1.00 76.96 186 ASN E CA 1
ATOM 9222 C C . ASN E 1 186 ? 156.028 206.585 191.150 1.00 75.96 186 ASN E C 1
ATOM 9223 O O . ASN E 1 186 ? 155.912 207.691 190.614 1.00 78.19 186 ASN E O 1
ATOM 9228 N N . SER E 1 187 ? 157.214 206.039 191.408 1.00 75.29 187 SER E N 1
ATOM 9229 C CA . SER E 1 187 ? 158.473 206.675 191.040 1.00 75.90 187 SER E CA 1
ATOM 9230 C C . SER E 1 187 ? 159.023 205.968 189.808 1.00 73.88 187 SER E C 1
ATOM 9231 O O . SER E 1 187 ? 159.325 204.771 189.854 1.00 72.27 187 SER E O 1
ATOM 9234 N N . CYS E 1 188 ? 159.145 206.708 188.704 1.00 75.51 188 CYS E N 1
ATOM 9235 C CA . CYS E 1 188 ? 159.624 206.110 187.462 1.00 75.00 188 CYS E CA 1
ATOM 9236 C C . CYS E 1 188 ? 161.074 205.660 187.582 1.00 76.92 188 CYS E C 1
ATOM 9237 O O . CYS E 1 188 ? 161.440 204.584 187.094 1.00 76.56 188 CYS E O 1
ATOM 9240 N N . SER E 1 189 ? 161.915 206.468 188.226 1.00 71.25 189 SER E N 1
ATOM 9241 C CA . SER E 1 189 ? 163.342 206.190 188.333 1.00 67.46 189 SER E CA 1
ATOM 9242 C C . SER E 1 189 ? 163.727 205.502 189.634 1.00 67.49 189 SER E C 1
ATOM 9243 O O . SER E 1 189 ? 164.633 204.664 189.640 1.00 68.46 189 SER E O 1
ATOM 9246 N N . GLY E 1 190 ? 163.062 205.832 190.738 1.00 64.23 190 GLY E N 1
ATOM 9247 C CA . GLY E 1 190 ? 163.409 205.297 192.039 1.00 61.16 190 GLY E CA 1
ATOM 9248 C C . GLY E 1 190 ? 164.225 206.229 192.905 1.00 62.75 190 GLY E C 1
ATOM 9249 O O . GLY E 1 190 ? 164.587 205.848 194.024 1.00 62.88 190 GLY E O 1
ATOM 9250 N N . ALA E 1 191 ? 164.528 207.434 192.429 1.00 61.08 191 ALA E N 1
ATOM 9251 C CA . ALA E 1 191 ? 165.288 208.422 193.182 1.00 58.42 191 ALA E CA 1
ATOM 9252 C C . ALA E 1 191 ? 164.369 209.582 193.535 1.00 58.69 191 ALA E C 1
ATOM 9253 O O . ALA E 1 191 ? 163.740 210.171 192.650 1.00 59.42 191 ALA E O 1
ATOM 9255 N N . GLU E 1 192 ? 164.292 209.905 194.822 1.00 49.60 192 GLU E N 1
ATOM 9256 C CA . GLU E 1 192 ? 163.462 210.991 195.318 1.00 46.04 192 GLU E CA 1
ATOM 9257 C C . GLU E 1 192 ? 164.329 211.965 196.102 1.00 49.55 192 GLU E C 1
ATOM 9258 O O . GLU E 1 192 ? 165.218 211.552 196.853 1.00 48.69 192 GLU E O 1
ATOM 9264 N N . TYR E 1 193 ? 164.067 213.257 195.928 1.00 39.77 193 TYR E N 1
ATOM 9265 C CA . TYR E 1 193 ? 164.908 214.313 196.469 1.00 32.14 193 TYR E CA 1
ATOM 9266 C C . TYR E 1 193 ? 164.171 215.089 197.553 1.00 36.13 193 TYR E C 1
ATOM 9267 O O . TYR E 1 193 ? 162.956 215.290 197.483 1.00 43.79 193 TYR E O 1
ATOM 9276 N N . PHE E 1 194 ? 164.928 215.529 198.557 1.00 26.63 194 PHE E N 1
ATOM 9277 C CA . PHE E 1 194 ? 164.379 216.233 199.705 1.00 25.57 194 PHE E CA 1
ATOM 9278 C C . PHE E 1 194 ? 165.266 217.421 200.045 1.00 25.31 194 PHE E C 1
ATOM 9279 O O . PHE E 1 194 ? 166.268 217.684 199.378 1.00 34.45 194 PHE E O 1
ATOM 9287 N N . SER E 1 195 ? 164.880 218.138 201.093 1.00 19.21 195 SER E N 1
ATOM 9288 C CA . SER E 1 195 ? 165.682 219.204 201.674 1.00 18.22 195 SER E CA 1
ATOM 9289 C C . SER E 1 195 ? 166.097 218.825 203.090 1.00 27.09 195 SER E C 1
ATOM 9290 O O . SER E 1 195 ? 165.440 218.026 203.759 1.00 44.59 195 SER E O 1
ATOM 9293 N N . ALA E 1 196 ? 167.201 219.411 203.546 1.00 12.90 196 ALA E N 1
ATOM 9294 C CA . ALA E 1 196 ? 167.762 219.061 204.842 1.00 9.95 196 ALA E CA 1
ATOM 9295 C C . ALA E 1 196 ? 168.178 220.318 205.593 1.00 17.41 196 ALA E C 1
ATOM 9296 O O . ALA E 1 196 ? 168.419 221.372 205.002 1.00 26.98 196 ALA E O 1
ATOM 9298 N N . LYS E 1 197 ? 168.252 220.188 206.916 1.00 18.82 197 LYS E N 1
ATOM 9299 C CA . LYS E 1 197 ? 168.694 221.264 207.794 1.00 14.89 197 LYS E CA 1
ATOM 9300 C C . LYS E 1 197 ? 169.347 220.647 209.020 1.00 22.50 197 LYS E C 1
ATOM 9301 O O . LYS E 1 197 ? 168.851 219.649 209.549 1.00 29.47 197 LYS E O 1
ATOM 9307 N N . ILE E 1 198 ? 170.451 221.239 209.468 1.00 21.94 198 ILE E N 1
ATOM 9308 C CA . ILE E 1 198 ? 171.209 220.749 210.615 1.00 16.87 198 ILE E CA 1
ATOM 9309 C C . ILE E 1 198 ? 171.354 221.893 211.608 1.00 27.24 198 ILE E C 1
ATOM 9310 O O . ILE E 1 198 ? 171.747 223.004 211.231 1.00 33.74 198 ILE E O 1
ATOM 9315 N N . VAL E 1 199 ? 171.042 221.625 212.874 1.00 30.18 199 VAL E N 1
ATOM 9316 C CA . VAL E 1 199 ? 171.062 222.631 213.930 1.00 26.84 199 VAL E CA 1
ATOM 9317 C C . VAL E 1 199 ? 171.958 222.139 215.058 1.00 28.22 199 VAL E C 1
ATOM 9318 O O . VAL E 1 199 ? 171.845 220.986 215.490 1.00 34.45 199 VAL E O 1
ATOM 9322 N N . SER E 1 200 ? 172.844 223.012 215.533 1.00 26.74 200 SER E N 1
ATOM 9323 C CA . SER E 1 200 ? 173.707 222.711 216.668 1.00 25.42 200 SER E CA 1
ATOM 9324 C C . SER E 1 200 ? 174.030 224.014 217.388 1.00 39.41 200 SER E C 1
ATOM 9325 O O . SER E 1 200 ? 173.418 225.054 217.134 1.00 43.84 200 SER E O 1
ATOM 9328 N N . ALA E 1 201 ? 174.998 223.951 218.302 1.00 38.83 201 ALA E N 1
ATOM 9329 C CA . ALA E 1 201 ? 175.400 225.117 219.072 1.00 26.00 201 ALA E CA 1
ATOM 9330 C C . ALA E 1 201 ? 176.841 224.960 219.535 1.00 35.18 201 ALA E C 1
ATOM 9331 O O . ALA E 1 201 ? 177.382 223.853 219.595 1.00 39.33 201 ALA E O 1
ATOM 9333 N N . ASP E 1 202 ? 177.457 226.091 219.870 1.00 44.18 202 ASP E N 1
ATOM 9334 C CA . ASP E 1 202 ? 178.814 226.109 220.393 1.00 34.78 202 ASP E CA 1
ATOM 9335 C C . ASP E 1 202 ? 178.803 225.834 221.895 1.00 44.29 202 ASP E C 1
ATOM 9336 O O . ASP E 1 202 ? 177.775 225.503 222.490 1.00 52.39 202 ASP E O 1
ATOM 9341 N N . VAL E 1 203 ? 179.975 225.968 222.520 1.00 40.17 203 VAL E N 1
ATOM 9342 C CA . VAL E 1 203 ? 180.053 225.828 223.969 1.00 38.90 203 VAL E CA 1
ATOM 9343 C C . VAL E 1 203 ? 179.402 227.017 224.663 1.00 42.63 203 VAL E C 1
ATOM 9344 O O . VAL E 1 203 ? 178.860 226.880 225.765 1.00 44.33 203 VAL E O 1
ATOM 9348 N N . ASN E 1 204 ? 179.445 228.199 224.042 1.00 47.34 204 ASN E N 1
ATOM 9349 C CA . ASN E 1 204 ? 178.822 229.401 224.584 1.00 42.94 204 ASN E CA 1
ATOM 9350 C C . ASN E 1 204 ? 177.382 229.574 224.121 1.00 44.03 204 ASN E C 1
ATOM 9351 O O . ASN E 1 204 ? 176.854 230.694 224.162 1.00 47.24 204 ASN E O 1
ATOM 9356 N N . CYS E 1 205 ? 176.738 228.495 223.679 1.00 43.40 205 CYS E N 1
ATOM 9357 C CA . CYS E 1 205 ? 175.345 228.515 223.235 1.00 44.95 205 CYS E CA 1
ATOM 9358 C C . CYS E 1 205 ? 175.141 229.487 222.074 1.00 49.40 205 CYS E C 1
ATOM 9359 O O . CYS E 1 205 ? 174.207 230.291 222.056 1.00 52.78 205 CYS E O 1
ATOM 9362 N N . ASN E 1 206 ? 176.035 229.406 221.092 1.00 44.38 206 ASN E N 1
ATOM 9363 C CA . ASN E 1 206 ? 175.906 230.152 219.851 1.00 37.72 206 ASN E CA 1
ATOM 9364 C C . ASN E 1 206 ? 175.411 229.228 218.751 1.00 45.25 206 ASN E C 1
ATOM 9365 O O . ASN E 1 206 ? 176.112 228.272 218.397 1.00 48.85 206 ASN E O 1
ATOM 9370 N N . PRO E 1 207 ? 174.227 229.473 218.193 1.00 42.35 207 PRO E N 1
ATOM 9371 C CA . PRO E 1 207 ? 173.631 228.499 217.269 1.00 40.01 207 PRO E CA 1
ATOM 9372 C C . PRO E 1 207 ? 174.434 228.333 215.987 1.00 36.41 207 PRO E C 1
ATOM 9373 O O . PRO E 1 207 ? 175.079 229.267 215.505 1.00 38.56 207 PRO E O 1
ATOM 9377 N N . ILE E 1 208 ? 174.388 227.119 215.442 1.00 28.67 208 ILE E N 1
ATOM 9378 C CA . ILE E 1 208 ? 174.984 226.782 214.152 1.00 29.49 208 ILE E CA 1
ATOM 9379 C C . ILE E 1 208 ? 173.882 226.166 213.302 1.00 28.73 208 ILE E C 1
ATOM 9380 O O . ILE E 1 208 ? 173.221 225.213 213.731 1.00 36.61 208 ILE E O 1
ATOM 9385 N N . VAL E 1 209 ? 173.683 226.700 212.099 1.00 23.97 209 VAL E N 1
ATOM 9386 C CA . VAL E 1 209 ? 172.656 226.220 211.181 1.00 24.68 209 VAL E CA 1
ATOM 9387 C C . VAL E 1 209 ? 173.309 225.898 209.844 1.00 27.61 209 VAL E C 1
ATOM 9388 O O . VAL E 1 209 ? 174.023 226.733 209.277 1.00 37.10 209 VAL E O 1
ATOM 9392 N N . VAL E 1 210 ? 173.066 224.688 209.345 1.00 18.51 210 VAL E N 1
ATOM 9393 C CA . VAL E 1 210 ? 173.545 224.244 208.041 1.00 19.28 210 VAL E CA 1
ATOM 9394 C C . VAL E 1 210 ? 172.335 223.867 207.202 1.00 21.80 210 VAL E C 1
ATOM 9395 O O . VAL E 1 210 ? 171.483 223.091 207.648 1.00 31.85 210 VAL E O 1
ATOM 9399 N N . ILE E 1 211 ? 172.256 224.412 205.990 1.00 17.58 211 ILE E N 1
ATOM 9400 C CA . ILE E 1 211 ? 171.088 224.256 205.128 1.00 25.18 211 ILE E CA 1
ATOM 9401 C C . ILE E 1 211 ? 171.527 223.635 203.811 1.00 26.84 211 ILE E C 1
ATOM 9402 O O . ILE E 1 211 ? 172.408 224.172 203.129 1.00 23.39 211 ILE E O 1
ATOM 9407 N N . VAL E 1 212 ? 170.907 222.514 203.453 1.00 26.42 212 VAL E N 1
ATOM 9408 C CA . VAL E 1 212 ? 171.188 221.814 202.203 1.00 18.66 212 VAL E CA 1
ATOM 9409 C C . VAL E 1 212 ? 169.913 221.776 201.368 1.00 27.76 212 VAL E C 1
ATOM 9410 O O . VAL E 1 212 ? 168.994 221.007 201.683 1.00 35.65 212 VAL E O 1
ATOM 9414 N N . PRO E 1 213 ? 169.805 222.586 200.310 1.00 31.62 213 PRO E N 1
ATOM 9415 C CA . PRO E 1 213 ? 168.543 222.629 199.545 1.00 30.79 213 PRO E CA 1
ATOM 9416 C C . PRO E 1 213 ? 168.110 221.302 198.934 1.00 35.94 213 PRO E C 1
ATOM 9417 O O . PRO E 1 213 ? 166.907 221.025 198.880 1.00 36.29 213 PRO E O 1
ATOM 9421 N N . LYS E 1 214 ? 169.044 220.475 198.464 1.00 29.69 214 LYS E N 1
ATOM 9422 C CA . LYS E 1 214 ? 168.701 219.193 197.858 1.00 24.57 214 LYS E CA 1
ATOM 9423 C C . LYS E 1 214 ? 169.620 218.102 198.381 1.00 32.69 214 LYS E C 1
ATOM 9424 O O . LYS E 1 214 ? 170.841 218.279 198.412 1.00 47.23 214 LYS E O 1
ATOM 9430 N N . VAL E 1 215 ? 169.034 216.975 198.784 1.00 24.07 215 VAL E N 1
ATOM 9431 C CA . VAL E 1 215 ? 169.780 215.808 199.240 1.00 20.72 215 VAL E CA 1
ATOM 9432 C C . VAL E 1 215 ? 169.181 214.562 198.606 1.00 31.26 215 VAL E C 1
ATOM 9433 O O . VAL E 1 215 ? 168.018 214.562 198.188 1.00 41.06 215 VAL E O 1
ATOM 9437 N N . GLN E 1 216 ? 169.980 213.502 198.532 1.00 29.66 216 GLN E N 1
ATOM 9438 C CA . GLN E 1 216 ? 169.522 212.183 198.120 1.00 24.41 216 GLN E CA 1
ATOM 9439 C C . GLN E 1 216 ? 170.010 211.155 199.130 1.00 29.15 216 GLN E C 1
ATOM 9440 O O . GLN E 1 216 ? 171.193 211.140 199.482 1.00 36.56 216 GLN E O 1
ATOM 9446 N N . ILE E 1 217 ? 169.104 210.300 199.593 1.00 22.88 217 ILE E N 1
ATOM 9447 C CA . ILE E 1 217 ? 169.453 209.270 200.565 1.00 27.45 217 ILE E CA 1
ATOM 9448 C C . ILE E 1 217 ? 169.924 208.032 199.814 1.00 33.51 217 ILE E C 1
ATOM 9449 O O . ILE E 1 217 ? 169.127 207.342 199.170 1.00 33.50 217 ILE E O 1
ATOM 9454 N N . THR E 1 218 ? 171.222 207.744 199.900 1.00 26.75 218 THR E N 1
ATOM 9455 C CA . THR E 1 218 ? 171.833 206.656 199.149 1.00 22.71 218 THR E CA 1
ATOM 9456 C C . THR E 1 218 ? 171.982 205.373 199.952 1.00 30.93 218 THR E C 1
ATOM 9457 O O . THR E 1 218 ? 172.508 204.388 199.424 1.00 33.09 218 THR E O 1
ATOM 9461 N N . SER E 1 219 ? 171.537 205.350 201.204 1.00 34.58 219 SER E N 1
ATOM 9462 C CA . SER E 1 219 ? 171.639 204.159 202.028 1.00 31.16 219 SER E CA 1
ATOM 9463 C C . SER E 1 219 ? 170.367 203.320 201.902 1.00 39.74 219 SER E C 1
ATOM 9464 O O . SER E 1 219 ? 169.482 203.598 201.090 1.00 44.31 219 SER E O 1
ATOM 9467 N N . GLY E 1 220 ? 170.276 202.271 202.723 1.00 34.32 220 GLY E N 1
ATOM 9468 C CA . GLY E 1 220 ? 169.107 201.422 202.737 1.00 27.84 220 GLY E CA 1
ATOM 9469 C C . GLY E 1 220 ? 168.756 201.020 204.155 1.00 35.48 220 GLY E C 1
ATOM 9470 O O . GLY E 1 220 ? 169.450 201.369 205.111 1.00 43.12 220 GLY E O 1
ATOM 9471 N N . LEU E 1 221 ? 167.657 200.281 204.276 1.00 27.63 221 LEU E N 1
ATOM 9472 C CA . LEU E 1 221 ? 167.206 199.833 205.585 1.00 24.23 221 LEU E CA 1
ATOM 9473 C C . LEU E 1 221 ? 168.140 198.759 206.127 1.00 27.06 221 LEU E C 1
ATOM 9474 O O . LEU E 1 221 ? 168.397 197.751 205.464 1.00 35.01 221 LEU E O 1
ATOM 9479 N N . ASN E 1 222 ? 168.647 198.980 207.336 1.00 32.20 222 ASN E N 1
ATOM 9480 C CA . ASN E 1 222 ? 169.579 198.069 207.992 1.00 29.47 222 ASN E CA 1
ATOM 9481 C C . ASN E 1 222 ? 169.070 197.796 209.401 1.00 37.36 222 ASN E C 1
ATOM 9482 O O . ASN E 1 222 ? 169.047 198.701 210.242 1.00 43.09 222 ASN E O 1
ATOM 9487 N N . LEU E 1 223 ? 168.660 196.558 209.657 1.00 33.29 223 LEU E N 1
ATOM 9488 C CA . LEU E 1 223 ? 168.145 196.148 210.958 1.00 30.43 223 LEU E CA 1
ATOM 9489 C C . LEU E 1 223 ? 168.922 194.929 211.429 1.00 32.52 223 LEU E C 1
ATOM 9490 O O . LEU E 1 223 ? 168.934 193.897 210.749 1.00 40.10 223 LEU E O 1
ATOM 9495 N N . ALA E 1 224 ? 169.564 195.047 212.589 1.00 35.49 224 ALA E N 1
ATOM 9496 C CA . ALA E 1 224 ? 170.367 193.975 213.169 1.00 32.46 224 ALA E CA 1
ATOM 9497 C C . ALA E 1 224 ? 169.847 193.688 214.569 1.00 35.53 224 ALA E C 1
ATOM 9498 O O . ALA E 1 224 ? 169.737 194.601 215.395 1.00 42.33 224 ALA E O 1
ATOM 9500 N N . PHE E 1 225 ? 169.536 192.425 214.839 1.00 32.05 225 PHE E N 1
ATOM 9501 C CA . PHE E 1 225 ? 168.964 192.009 216.111 1.00 24.62 225 PHE E CA 1
ATOM 9502 C C . PHE E 1 225 ? 170.034 191.375 216.987 1.00 35.71 225 PHE E C 1
ATOM 9503 O O . PHE E 1 225 ? 170.861 190.595 216.510 1.00 43.67 225 PHE E O 1
ATOM 9511 N N . GLY E 1 226 ? 170.015 191.718 218.269 1.00 43.75 226 GLY E N 1
ATOM 9512 C CA . GLY E 1 226 ? 170.974 191.164 219.208 1.00 39.65 226 GLY E CA 1
ATOM 9513 C C . GLY E 1 226 ? 170.653 191.619 220.613 1.00 47.02 226 GLY E C 1
ATOM 9514 O O . GLY E 1 226 ? 169.938 192.601 220.826 1.00 54.87 226 GLY E O 1
ATOM 9515 N N . ALA E 1 227 ? 171.201 190.881 221.576 1.00 48.30 227 ALA E N 1
ATOM 9516 C CA . ALA E 1 227 ? 170.984 191.163 222.988 1.00 45.42 227 ALA E CA 1
ATOM 9517 C C . ALA E 1 227 ? 172.098 191.991 223.615 1.00 47.24 227 ALA E C 1
ATOM 9518 O O . ALA E 1 227 ? 172.062 192.227 224.826 1.00 46.89 227 ALA E O 1
ATOM 9520 N N . THR E 1 228 ? 173.078 192.436 222.829 1.00 50.47 228 THR E N 1
ATOM 9521 C CA . THR E 1 228 ? 174.209 193.163 223.396 1.00 50.34 228 THR E CA 1
ATOM 9522 C C . THR E 1 228 ? 173.897 194.647 223.547 1.00 52.83 228 THR E C 1
ATOM 9523 O O . THR E 1 228 ? 174.064 195.218 224.631 1.00 56.73 228 THR E O 1
ATOM 9527 N N . ASP E 1 229 ? 173.443 195.291 222.473 1.00 48.28 229 ASP E N 1
ATOM 9528 C CA . ASP E 1 229 ? 173.195 196.725 222.483 1.00 43.39 229 ASP E CA 1
ATOM 9529 C C . ASP E 1 229 ? 171.992 197.041 221.605 1.00 44.27 229 ASP E C 1
ATOM 9530 O O . ASP E 1 229 ? 171.475 196.185 220.884 1.00 44.44 229 ASP E O 1
ATOM 9535 N N . TYR E 1 230 ? 171.546 198.293 221.679 1.00 34.14 230 TYR E N 1
ATOM 9536 C CA . TYR E 1 230 ? 170.368 198.724 220.941 1.00 29.94 230 TYR E CA 1
ATOM 9537 C C . TYR E 1 230 ? 170.654 198.785 219.446 1.00 33.66 230 TYR E C 1
ATOM 9538 O O . TYR E 1 230 ? 171.730 199.208 219.018 1.00 39.88 230 TYR E O 1
ATOM 9547 N N . ALA E 1 231 ? 169.676 198.361 218.651 1.00 27.12 231 ALA E N 1
ATOM 9548 C CA . ALA E 1 231 ? 169.795 198.405 217.203 1.00 25.54 231 ALA E CA 1
ATOM 9549 C C . ALA E 1 231 ? 169.633 199.831 216.692 1.00 29.04 231 ALA E C 1
ATOM 9550 O O . ALA E 1 231 ? 168.875 200.630 217.247 1.00 39.31 231 ALA E O 1
ATOM 9552 N N . ASN E 1 232 ? 170.353 200.145 215.615 1.00 30.84 232 ASN E N 1
ATOM 9553 C CA . ASN E 1 232 ? 170.320 201.473 215.021 1.00 23.02 232 ASN E CA 1
ATOM 9554 C C . ASN E 1 232 ? 170.405 201.364 213.506 1.00 32.76 232 ASN E C 1
ATOM 9555 O O . ASN E 1 232 ? 170.810 200.333 212.964 1.00 37.76 232 ASN E O 1
ATOM 9560 N N . ILE E 1 233 ? 170.014 202.441 212.828 1.00 28.47 233 ILE E N 1
ATOM 9561 C CA . ILE E 1 233 ? 170.026 202.512 211.371 1.00 25.19 233 ILE E CA 1
ATOM 9562 C C . ILE E 1 233 ? 171.099 203.502 210.942 1.00 28.40 233 ILE E C 1
ATOM 9563 O O . ILE E 1 233 ? 171.119 204.647 211.408 1.00 34.25 233 ILE E O 1
ATOM 9568 N N . ALA E 1 234 ? 171.986 203.067 210.054 1.00 28.64 234 ALA E N 1
ATOM 9569 C CA . ALA E 1 234 ? 173.023 203.933 209.510 1.00 25.86 234 ALA E CA 1
ATOM 9570 C C . ALA E 1 234 ? 172.465 204.718 208.331 1.00 35.07 234 ALA E C 1
ATOM 9571 O O . ALA E 1 234 ? 171.885 204.136 207.409 1.00 43.60 234 ALA E O 1
ATOM 9573 N N . TYR E 1 235 ? 172.648 206.035 208.360 1.00 25.47 235 TYR E N 1
ATOM 9574 C CA . TYR E 1 235 ? 172.125 206.934 207.342 1.00 19.07 235 TYR E CA 1
ATOM 9575 C C . TYR E 1 235 ? 173.272 207.468 206.501 1.00 29.07 235 TYR E C 1
ATOM 9576 O O . TYR E 1 235 ? 174.393 207.612 206.997 1.00 38.60 235 TYR E O 1
ATOM 9585 N N . GLN E 1 236 ? 172.994 207.750 205.232 1.00 27.86 236 GLN E N 1
ATOM 9586 C CA . GLN E 1 236 ? 173.952 208.392 204.344 1.00 23.07 236 GLN E CA 1
ATOM 9587 C C . GLN E 1 236 ? 173.201 209.242 203.333 1.00 28.96 236 GLN E C 1
ATOM 9588 O O . GLN E 1 236 ? 172.226 208.782 202.733 1.00 35.77 236 GLN E O 1
ATOM 9594 N N . MET E 1 237 ? 173.656 210.477 203.148 1.00 30.45 237 MET E N 1
ATOM 9595 C CA . MET E 1 237 ? 173.035 211.421 202.234 1.00 20.57 237 MET E CA 1
ATOM 9596 C C . MET E 1 237 ? 174.112 212.112 201.415 1.00 30.55 237 MET E C 1
ATOM 9597 O O . MET E 1 237 ? 175.265 212.216 201.840 1.00 46.30 237 MET E O 1
ATOM 9602 N N . LYS E 1 238 ? 173.729 212.583 200.233 1.00 23.68 238 LYS E N 1
ATOM 9603 C CA . LYS E 1 238 ? 174.626 213.340 199.374 1.00 23.99 238 LYS E CA 1
ATOM 9604 C C . LYS E 1 238 ? 173.906 214.577 198.858 1.00 30.34 238 LYS E C 1
ATOM 9605 O O . LYS E 1 238 ? 172.702 214.538 198.588 1.00 37.52 238 LYS E O 1
ATOM 9611 N N . ALA E 1 239 ? 174.642 215.677 198.749 1.00 30.67 239 ALA E N 1
ATOM 9612 C CA . ALA E 1 239 ? 174.091 216.932 198.264 1.00 23.31 239 ALA E CA 1
ATOM 9613 C C . ALA E 1 239 ? 174.263 217.037 196.755 1.00 32.41 239 ALA E C 1
ATOM 9614 O O . ALA E 1 239 ? 175.269 216.596 196.193 1.00 42.85 239 ALA E O 1
ATOM 9616 N N . MET E 1 240 ? 173.264 217.625 196.101 1.00 32.31 240 MET E N 1
ATOM 9617 C CA . MET E 1 240 ? 173.245 217.725 194.649 1.00 37.05 240 MET E CA 1
ATOM 9618 C C . MET E 1 240 ? 172.916 219.153 194.239 1.00 39.46 240 MET E C 1
ATOM 9619 O O . MET E 1 240 ? 172.366 219.936 195.017 1.00 40.10 240 MET E O 1
ATOM 9624 N N . ALA E 1 241 ? 173.266 219.483 192.999 1.00 34.38 241 ALA E N 1
ATOM 9625 C CA . ALA E 1 241 ? 172.996 220.806 192.457 1.00 32.71 241 ALA E CA 1
ATOM 9626 C C . ALA E 1 241 ? 171.603 220.862 191.845 1.00 39.29 241 ALA E C 1
ATOM 9627 O O . ALA E 1 241 ? 171.164 219.922 191.177 1.00 43.19 241 ALA E O 1
ATOM 9629 N N . LEU E 1 242 ? 170.913 221.975 192.072 1.00 41.94 242 LEU E N 1
ATOM 9630 C CA . LEU E 1 242 ? 169.552 222.160 191.594 1.00 38.23 242 LEU E CA 1
ATOM 9631 C C . LEU E 1 242 ? 169.541 222.566 190.126 1.00 46.51 242 LEU E C 1
ATOM 9632 O O . LEU E 1 242 ? 170.511 223.122 189.607 1.00 48.17 242 LEU E O 1
ATOM 9637 N N . THR E 1 243 ? 168.426 222.282 189.462 1.00 53.50 243 THR E N 1
ATOM 9638 C CA . THR E 1 243 ? 168.208 222.639 188.066 1.00 52.77 243 THR E CA 1
ATOM 9639 C C . THR E 1 243 ? 167.068 223.650 187.968 1.00 55.65 243 THR E C 1
ATOM 9640 O O . THR E 1 243 ? 166.494 224.073 188.973 1.00 61.09 243 THR E O 1
ATOM 9644 N N . ARG E 1 244 ? 166.746 224.035 186.732 1.00 57.36 244 ARG E N 1
ATOM 9645 C CA . ARG E 1 244 ? 165.714 225.041 186.498 1.00 55.78 244 ARG E CA 1
ATOM 9646 C C . ARG E 1 244 ? 164.350 224.563 186.983 1.00 58.38 244 ARG E C 1
ATOM 9647 O O . ARG E 1 244 ? 163.586 225.322 187.588 1.00 57.89 244 ARG E O 1
ATOM 9655 N N . LYS E 1 245 ? 164.026 223.297 186.715 1.00 56.93 245 LYS E N 1
ATOM 9656 C CA . LYS E 1 245 ? 162.714 222.768 187.072 1.00 56.93 245 LYS E CA 1
ATOM 9657 C C . LYS E 1 245 ? 162.600 222.433 188.553 1.00 60.19 245 LYS E C 1
ATOM 9658 O O . LYS E 1 245 ? 161.482 222.279 189.055 1.00 60.56 245 LYS E O 1
ATOM 9664 N N . ASP E 1 246 ? 163.721 222.311 189.259 1.00 53.75 246 ASP E N 1
ATOM 9665 C CA . ASP E 1 246 ? 163.684 221.945 190.668 1.00 48.80 246 ASP E CA 1
ATOM 9666 C C . ASP E 1 246 ? 163.156 223.094 191.518 1.00 51.51 246 ASP E C 1
ATOM 9667 O O . ASP E 1 246 ? 163.450 224.264 191.263 1.00 49.51 246 ASP E O 1
ATOM 9672 N N . ALA E 1 247 ? 162.368 222.750 192.533 1.00 47.94 247 ALA E N 1
ATOM 9673 C CA . ALA E 1 247 ? 161.880 223.752 193.470 1.00 42.44 247 ALA E CA 1
ATOM 9674 C C . ALA E 1 247 ? 163.027 224.281 194.318 1.00 47.09 247 ALA E C 1
ATOM 9675 O O . ALA E 1 247 ? 163.950 223.544 194.676 1.00 55.26 247 ALA E O 1
ATOM 9677 N N . GLY E 1 248 ? 162.966 225.567 194.644 1.00 44.18 248 GLY E N 1
ATOM 9678 C CA . GLY E 1 248 ? 164.034 226.207 195.379 1.00 41.78 248 GLY E CA 1
ATOM 9679 C C . GLY E 1 248 ? 165.213 226.649 194.544 1.00 44.11 248 GLY E C 1
ATOM 9680 O O . GLY E 1 248 ? 166.277 226.930 195.107 1.00 45.14 248 GLY E O 1
ATOM 9681 N N . TYR E 1 249 ? 165.063 226.713 193.219 1.00 47.68 249 TYR E N 1
ATOM 9682 C CA . TYR E 1 249 ? 166.163 227.149 192.366 1.00 43.03 249 TYR E CA 1
ATOM 9683 C C . TYR E 1 249 ? 166.529 228.603 192.632 1.00 45.15 249 TYR E C 1
ATOM 9684 O O . TYR E 1 249 ? 167.692 228.994 192.487 1.00 47.75 249 TYR E O 1
ATOM 9693 N N . ASP E 1 250 ? 165.546 229.423 193.012 1.00 46.73 250 ASP E N 1
ATOM 9694 C CA . ASP E 1 250 ? 165.827 230.822 193.312 1.00 45.29 250 ASP E CA 1
ATOM 9695 C C . ASP E 1 250 ? 166.767 230.961 194.500 1.00 49.32 250 ASP E C 1
ATOM 9696 O O . ASP E 1 250 ? 167.665 231.808 194.485 1.00 53.21 250 ASP E O 1
ATOM 9701 N N . LEU E 1 251 ? 166.571 230.146 195.539 1.00 44.57 251 LEU E N 1
ATOM 9702 C CA . LEU E 1 251 ? 167.493 230.146 196.669 1.00 41.43 251 LEU E CA 1
ATOM 9703 C C . LEU E 1 251 ? 168.874 229.650 196.263 1.00 43.90 251 LEU E C 1
ATOM 9704 O O . LEU E 1 251 ? 169.883 230.108 196.809 1.00 48.06 251 LEU E O 1
ATOM 9709 N N . TYR E 1 252 ? 168.936 228.716 195.313 1.00 44.04 252 TYR E N 1
ATOM 9710 C CA . TYR E 1 252 ? 170.214 228.156 194.888 1.00 38.91 252 TYR E CA 1
ATOM 9711 C C . TYR E 1 252 ? 171.078 229.209 194.202 1.00 41.96 252 TYR E C 1
ATOM 9712 O O . TYR E 1 252 ? 172.256 229.374 194.534 1.00 44.74 252 TYR E O 1
ATOM 9721 N N . VAL E 1 253 ? 170.504 229.941 193.245 1.00 44.20 253 VAL E N 1
ATOM 9722 C CA . VAL E 1 253 ? 171.275 230.942 192.514 1.00 42.44 253 VAL E CA 1
ATOM 9723 C C . VAL E 1 253 ? 171.491 232.215 193.321 1.00 44.01 253 VAL E C 1
ATOM 9724 O O . VAL E 1 253 ? 172.416 232.978 193.019 1.00 49.98 253 VAL E O 1
ATOM 9728 N N . GLN E 1 254 ? 170.660 232.470 194.333 1.00 40.07 254 GLN E N 1
ATOM 9729 C CA . GLN E 1 254 ? 170.839 233.666 195.148 1.00 40.15 254 GLN E CA 1
ATOM 9730 C C . GLN E 1 254 ? 172.104 233.573 195.990 1.00 44.14 254 GLN E C 1
ATOM 9731 O O . GLN E 1 254 ? 172.772 234.585 196.237 1.00 46.05 254 GLN E O 1
ATOM 9737 N N . HIS E 1 255 ? 172.458 232.367 196.428 1.00 41.89 255 HIS E N 1
ATOM 9738 C CA . HIS E 1 255 ? 173.633 232.138 197.265 1.00 44.55 255 HIS E CA 1
ATOM 9739 C C . HIS E 1 255 ? 174.824 231.642 196.458 1.00 44.49 255 HIS E C 1
ATOM 9740 O O . HIS E 1 255 ? 175.612 230.823 196.937 1.00 45.14 255 HIS E O 1
ATOM 9747 N N . GLY E 1 256 ? 174.976 232.120 195.227 1.00 38.97 256 GLY E N 1
ATOM 9748 C CA . GLY E 1 256 ? 176.143 231.786 194.435 1.00 35.06 256 GLY E CA 1
ATOM 9749 C C . GLY E 1 256 ? 176.221 230.350 193.976 1.00 40.54 256 GLY E C 1
ATOM 9750 O O . GLY E 1 256 ? 177.326 229.828 193.798 1.00 47.90 256 GLY E O 1
ATOM 9751 N N . LYS E 1 257 ? 175.076 229.696 193.773 1.00 36.81 257 LYS E N 1
ATOM 9752 C CA . LYS E 1 257 ? 175.026 228.302 193.328 1.00 39.97 257 LYS E CA 1
ATOM 9753 C C . LYS E 1 257 ? 175.790 227.384 194.279 1.00 39.68 257 LYS E C 1
ATOM 9754 O O . LYS E 1 257 ? 176.587 226.545 193.856 1.00 39.71 257 LYS E O 1
ATOM 9760 N N . SER E 1 258 ? 175.544 227.544 195.574 1.00 34.99 258 SER E N 1
ATOM 9761 C CA . SER E 1 258 ? 176.194 226.746 196.601 1.00 28.75 258 SER E CA 1
ATOM 9762 C C . SER E 1 258 ? 175.312 225.570 196.999 1.00 39.13 258 SER E C 1
ATOM 9763 O O . SER E 1 258 ? 174.110 225.723 197.231 1.00 48.47 258 SER E O 1
ATOM 9766 N N . LYS E 1 259 ? 175.923 224.387 197.068 1.00 33.75 259 LYS E N 1
ATOM 9767 C CA . LYS E 1 259 ? 175.206 223.208 197.540 1.00 25.60 259 LYS E CA 1
ATOM 9768 C C . LYS E 1 259 ? 174.890 223.308 199.025 1.00 29.79 259 LYS E C 1
ATOM 9769 O O . LYS E 1 259 ? 173.818 222.882 199.465 1.00 38.40 259 LYS E O 1
ATOM 9775 N N . VAL E 1 260 ? 175.818 223.850 199.811 1.00 28.67 260 VAL E N 1
ATOM 9776 C CA . VAL E 1 260 ? 175.674 223.984 201.253 1.00 25.27 260 VAL E CA 1
ATOM 9777 C C . VAL E 1 260 ? 176.160 225.365 201.667 1.00 31.66 260 VAL E C 1
ATOM 9778 O O . VAL E 1 260 ? 177.233 225.813 201.251 1.00 42.27 260 VAL E O 1
ATOM 9782 N N . PHE E 1 261 ? 175.365 226.046 202.491 1.00 17.46 261 PHE E N 1
ATOM 9783 C CA . PHE E 1 261 ? 175.801 227.304 203.079 1.00 25.40 261 PHE E CA 1
ATOM 9784 C C . PHE E 1 261 ? 175.509 227.286 204.572 1.00 22.09 261 PHE E C 1
ATOM 9785 O O . PHE E 1 261 ? 174.535 226.680 205.022 1.00 24.48 261 PHE E O 1
ATOM 9793 N N . LEU E 1 262 ? 176.369 227.958 205.333 1.00 25.17 262 LEU E N 1
ATOM 9794 C CA . LEU E 1 262 ? 176.362 227.901 206.788 1.00 21.80 262 LEU E CA 1
ATOM 9795 C C . LEU E 1 262 ? 175.995 229.263 207.358 1.00 31.97 262 LEU E C 1
ATOM 9796 O O . LEU E 1 262 ? 176.252 230.293 206.726 1.00 47.47 262 LEU E O 1
ATOM 9801 N N . LEU E 1 263 ? 175.403 229.264 208.545 1.00 27.69 263 LEU E N 1
ATOM 9802 C CA . LEU E 1 263 ? 175.113 230.484 209.297 1.00 26.91 263 LEU E CA 1
ATOM 9803 C C . LEU E 1 263 ? 175.707 230.342 210.695 1.00 26.02 263 LEU E C 1
ATOM 9804 O O . LEU E 1 263 ? 175.038 229.888 211.625 1.00 29.15 263 LEU E O 1
ATOM 9809 N N . THR E 1 264 ? 176.967 230.734 210.840 1.00 37.92 264 THR E N 1
ATOM 9810 C CA . THR E 1 264 ? 177.654 230.629 212.121 1.00 44.35 264 THR E CA 1
ATOM 9811 C C . THR E 1 264 ? 177.903 232.003 212.732 1.00 45.28 264 THR E C 1
ATOM 9812 O O . THR E 1 264 ? 178.193 232.966 212.023 1.00 49.94 264 THR E O 1
ATOM 9816 N N . MET F 1 1 ? 178.842 158.274 230.740 1.00 75.45 1 MET F N 1
ATOM 9817 C CA . MET F 1 1 ? 178.512 157.782 229.377 1.00 76.51 1 MET F CA 1
ATOM 9818 C C . MET F 1 1 ? 179.204 158.669 228.340 1.00 78.00 1 MET F C 1
ATOM 9819 O O . MET F 1 1 ? 179.081 158.368 227.142 1.00 75.59 1 MET F O 1
ATOM 9821 N N . GLN F 1 2 ? 179.934 159.693 228.788 1.00 75.57 2 GLN F N 1
ATOM 9822 C CA . GLN F 1 2 ? 180.599 160.635 227.849 1.00 72.29 2 GLN F CA 1
ATOM 9823 C C . GLN F 1 2 ? 181.727 159.913 227.116 1.00 73.23 2 GLN F C 1
ATOM 9824 O O . GLN F 1 2 ? 182.426 159.110 227.757 1.00 73.39 2 GLN F O 1
ATOM 9830 N N . GLN F 1 3 ? 181.895 160.195 225.822 1.00 60.93 3 GLN F N 1
ATOM 9831 C CA . GLN F 1 3 ? 182.927 159.492 225.024 1.00 57.01 3 GLN F CA 1
ATOM 9832 C C . GLN F 1 3 ? 183.907 160.529 224.494 1.00 57.77 3 GLN F C 1
ATOM 9833 O O . GLN F 1 3 ? 183.465 161.649 224.208 1.00 55.35 3 GLN F O 1
ATOM 9839 N N . ASN F 1 4 ? 185.187 160.172 224.413 1.00 50.67 4 ASN F N 1
ATOM 9840 C CA . ASN F 1 4 ? 186.218 161.145 223.982 1.00 47.21 4 ASN F CA 1
ATOM 9841 C C . ASN F 1 4 ? 186.586 160.862 222.529 1.00 48.82 4 ASN F C 1
ATOM 9842 O O . ASN F 1 4 ? 186.796 159.686 222.200 1.00 44.50 4 ASN F O 1
ATOM 9847 N N . PHE F 1 5 ? 186.668 161.907 221.705 1.00 39.09 5 PHE F N 1
ATOM 9848 C CA . PHE F 1 5 ? 186.926 161.733 220.261 1.00 32.98 5 PHE F CA 1
ATOM 9849 C C . PHE F 1 5 ? 188.227 162.439 219.897 1.00 39.12 5 PHE F C 1
ATOM 9850 O O . PHE F 1 5 ? 188.527 163.464 220.516 1.00 43.88 5 PHE F O 1
ATOM 9858 N N . GLY F 1 6 ? 188.977 161.894 218.942 1.00 37.13 6 GLY F N 1
ATOM 9859 C CA . GLY F 1 6 ? 190.249 162.457 218.533 1.00 32.35 6 GLY F CA 1
ATOM 9860 C C . GLY F 1 6 ? 191.331 162.317 219.582 1.00 33.74 6 GLY F C 1
ATOM 9861 O O . GLY F 1 6 ? 192.071 163.268 219.849 1.00 39.75 6 GLY F O 1
ATOM 9862 N N . THR F 1 7 ? 191.430 161.139 220.187 1.00 32.54 7 THR F N 1
ATOM 9863 C CA . THR F 1 7 ? 192.410 160.863 221.225 1.00 34.58 7 THR F CA 1
ATOM 9864 C C . THR F 1 7 ? 193.714 160.359 220.616 1.00 39.40 7 THR F C 1
ATOM 9865 O O . THR F 1 7 ? 193.767 159.934 219.460 1.00 43.00 7 THR F O 1
ATOM 9869 N N . ALA F 1 8 ? 194.772 160.412 221.420 1.00 34.64 8 ALA F N 1
ATOM 9870 C CA . ALA F 1 8 ? 196.107 160.063 220.954 1.00 29.63 8 ALA F CA 1
ATOM 9871 C C . ALA F 1 8 ? 196.281 158.554 220.855 1.00 34.51 8 ALA F C 1
ATOM 9872 O O . ALA F 1 8 ? 195.700 157.792 221.633 1.00 38.06 8 ALA F O 1
ATOM 9874 N N . LEU F 1 9 ? 197.125 158.098 219.927 1.00 35.64 9 LEU F N 1
ATOM 9875 C CA . LEU F 1 9 ? 197.344 156.641 219.725 1.00 32.64 9 LEU F CA 1
ATOM 9876 C C . LEU F 1 9 ? 198.803 156.299 220.025 1.00 38.52 9 LEU F C 1
ATOM 9877 O O . LEU F 1 9 ? 199.128 155.109 220.029 1.00 38.87 9 LEU F O 1
ATOM 9882 N N . GLY F 1 10 ? 199.651 157.299 220.259 1.00 43.11 10 GLY F N 1
ATOM 9883 C CA . GLY F 1 10 ? 201.076 157.069 220.563 1.00 36.88 10 GLY F CA 1
ATOM 9884 C C . GLY F 1 10 ? 201.641 158.155 221.454 1.00 41.99 10 GLY F C 1
ATOM 9885 O O . GLY F 1 10 ? 200.848 158.827 222.118 1.00 47.83 10 GLY F O 1
ATOM 9886 N N . ASP F 1 11 ? 202.969 158.283 221.508 1.00 41.56 11 ASP F N 1
ATOM 9887 C CA . ASP F 1 11 ? 203.623 159.319 222.346 1.00 43.88 11 ASP F CA 1
ATOM 9888 C C . ASP F 1 11 ? 204.617 160.164 221.544 1.00 47.64 11 ASP F C 1
ATOM 9889 O O . ASP F 1 11 ? 205.496 160.755 222.175 1.00 50.42 11 ASP F O 1
ATOM 9894 N N . GLY F 1 12 ? 204.512 160.201 220.220 1.00 38.78 12 GLY F N 1
ATOM 9895 C CA . GLY F 1 12 ? 205.508 160.932 219.426 1.00 29.53 12 GLY F CA 1
ATO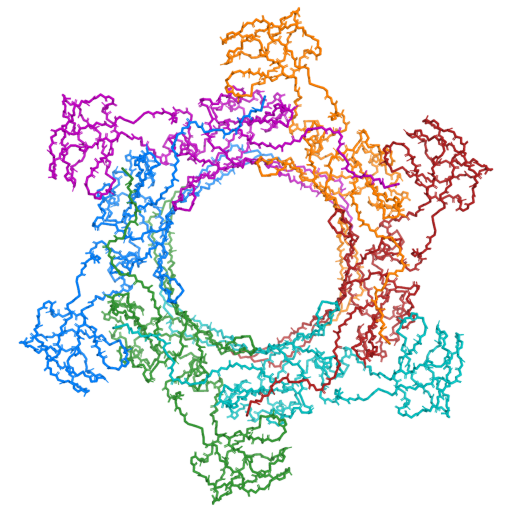M 9896 C C . GLY F 1 12 ? 205.140 162.384 219.291 1.00 33.76 12 GLY F C 1
ATOM 9897 O O . GLY F 1 12 ? 204.613 162.750 218.247 1.00 48.07 12 GLY F O 1
ATOM 9898 N N . PHE F 1 13 ? 205.417 163.181 220.314 1.00 27.49 13 PHE F N 1
ATOM 9899 C CA . PHE F 1 13 ? 205.086 164.623 220.284 1.00 29.74 13 PHE F CA 1
ATOM 9900 C C . PHE F 1 13 ? 206.411 165.379 220.230 1.00 33.52 13 PHE F C 1
ATOM 9901 O O . PHE F 1 13 ? 207.395 164.786 220.658 1.00 41.68 13 PHE F O 1
ATOM 9909 N N . VAL F 1 14 ? 206.451 166.603 219.698 1.00 26.86 14 VAL F N 1
ATOM 9910 C CA . VAL F 1 14 ? 207.749 167.318 219.554 1.00 29.00 14 VAL F CA 1
ATOM 9911 C C . VAL F 1 14 ? 207.702 168.679 220.233 1.00 29.99 14 VAL F C 1
ATOM 9912 O O . VAL F 1 14 ? 206.899 169.496 219.796 1.00 34.93 14 VAL F O 1
ATOM 9916 N N . LEU F 1 15 ? 208.484 168.889 221.289 1.00 26.99 15 LEU F N 1
ATOM 9917 C CA . LEU F 1 15 ? 208.659 170.205 221.898 1.00 21.25 15 LEU F CA 1
ATOM 9918 C C . LEU F 1 15 ? 210.145 170.399 222.162 1.00 31.53 15 LEU F C 1
ATOM 9919 O O . LEU F 1 15 ? 210.647 170.002 223.218 1.00 38.14 15 LEU F O 1
ATOM 9924 N N . ASN F 1 16 ? 210.843 171.014 221.211 1.00 34.24 16 ASN F N 1
ATOM 9925 C CA . ASN F 1 16 ? 212.290 171.173 221.292 1.00 29.91 16 ASN F CA 1
ATOM 9926 C C . ASN F 1 16 ? 212.727 172.104 220.170 1.00 32.02 16 ASN F C 1
ATOM 9927 O O . ASN F 1 16 ? 211.919 172.537 219.344 1.00 39.28 16 ASN F O 1
ATOM 9932 N N . GLU F 1 17 ? 214.019 172.410 220.159 1.00 29.74 17 GLU F N 1
ATOM 9933 C CA . GLU F 1 17 ? 214.650 173.152 219.080 1.00 29.07 17 GLU F CA 1
ATOM 9934 C C . GLU F 1 17 ? 215.451 172.198 218.201 1.00 34.11 17 GLU F C 1
ATOM 9935 O O . GLU F 1 17 ? 215.637 171.023 218.524 1.00 39.12 17 GLU F O 1
ATOM 9941 N N . ALA F 1 18 ? 215.925 172.715 217.073 1.00 26.08 18 ALA F N 1
ATOM 9942 C CA . ALA F 1 18 ? 216.655 171.913 216.107 1.00 28.15 18 ALA F CA 1
ATOM 9943 C C . ALA F 1 18 ? 217.976 172.579 215.746 1.00 27.76 18 ALA F C 1
ATOM 9944 O O . ALA F 1 18 ? 218.126 173.800 215.825 1.00 36.11 18 ALA F O 1
ATOM 9946 N N . THR F 1 19 ? 218.936 171.750 215.345 1.00 20.68 19 THR F N 1
ATOM 9947 C CA . THR F 1 19 ? 220.268 172.192 214.953 1.00 25.06 19 THR F CA 1
ATOM 9948 C C . THR F 1 19 ? 220.372 172.135 213.436 1.00 26.43 19 THR F C 1
ATOM 9949 O O . THR F 1 19 ? 220.028 171.116 212.828 1.00 34.92 19 THR F O 1
ATOM 9953 N N . LEU F 1 20 ? 220.844 173.219 212.830 1.00 21.35 20 LEU F N 1
ATOM 9954 C CA . LEU F 1 20 ? 220.996 173.306 211.385 1.00 22.49 20 LEU F CA 1
ATOM 9955 C C . LEU F 1 20 ? 222.475 173.304 211.028 1.00 29.16 20 LEU F C 1
ATOM 9956 O O . LEU F 1 20 ? 223.238 174.137 211.526 1.00 36.28 20 LEU F O 1
ATOM 9961 N N . MET F 1 21 ? 222.872 172.373 210.165 1.00 27.13 21 MET F N 1
ATOM 9962 C CA . MET F 1 21 ? 224.250 172.236 209.715 1.00 19.90 21 MET F CA 1
ATOM 9963 C C . MET F 1 21 ? 224.306 172.460 208.213 1.00 21.34 21 MET F C 1
ATOM 9964 O O . MET F 1 21 ? 223.521 171.870 207.468 1.00 40.61 21 MET F O 1
ATOM 9969 N N . ILE F 1 22 ? 225.231 173.308 207.772 1.00 15.57 22 ILE F N 1
ATOM 9970 C CA . ILE F 1 22 ? 225.438 173.588 206.356 1.00 21.23 22 ILE F CA 1
ATOM 9971 C C . ILE F 1 22 ? 226.886 173.279 206.008 1.00 26.52 22 ILE F C 1
ATOM 9972 O O . ILE F 1 22 ? 227.810 173.730 206.694 1.00 34.61 22 ILE F O 1
ATOM 9977 N N . GLY F 1 23 ? 227.082 172.506 204.939 1.00 22.53 23 GLY F N 1
ATOM 9978 C CA . GLY F 1 23 ? 228.405 172.082 204.533 1.00 25.35 23 GLY F CA 1
ATOM 9979 C C . GLY F 1 23 ? 228.534 172.051 203.023 1.00 32.50 23 GLY F C 1
ATOM 9980 O O . GLY F 1 23 ? 227.676 172.552 202.298 1.00 38.99 23 GLY F O 1
ATOM 9981 N N . ALA F 1 24 ? 229.627 171.448 202.565 1.00 30.58 24 ALA F N 1
ATOM 9982 C CA . ALA F 1 24 ? 229.919 171.398 201.143 1.00 25.17 24 ALA F CA 1
ATOM 9983 C C . ALA F 1 24 ? 228.975 170.439 200.425 1.00 32.03 24 ALA F C 1
ATOM 9984 O O . ALA F 1 24 ? 228.401 169.523 201.018 1.00 37.99 24 ALA F O 1
ATOM 9986 N N . LEU F 1 25 ? 228.820 170.665 199.123 1.00 31.43 25 LEU F N 1
ATOM 9987 C CA . LEU F 1 25 ? 227.957 169.826 198.301 1.00 33.79 25 LEU F CA 1
ATOM 9988 C C . LEU F 1 25 ? 228.545 168.425 198.193 1.00 33.03 25 LEU F C 1
ATOM 9989 O O . LEU F 1 25 ? 229.734 168.263 197.900 1.00 38.94 25 LEU F O 1
ATOM 9994 N N . GLY F 1 26 ? 227.714 167.414 198.433 1.00 30.58 26 GLY F N 1
ATOM 9995 C CA . GLY F 1 26 ? 228.112 166.022 198.335 1.00 36.83 26 GLY F CA 1
ATOM 9996 C C . GLY F 1 26 ? 228.321 165.326 199.664 1.00 37.37 26 GLY F C 1
ATOM 9997 O O . GLY F 1 26 ? 228.391 164.089 199.695 1.00 40.51 26 GLY F O 1
ATOM 9998 N N . SER F 1 27 ? 228.418 166.066 200.761 1.00 35.56 27 SER F N 1
ATOM 9999 C CA . SER F 1 27 ? 228.660 165.484 202.082 1.00 35.28 27 SER F CA 1
ATOM 10000 C C . SER F 1 27 ? 227.506 165.764 203.035 1.00 38.57 27 SER F C 1
ATOM 10001 O O . SER F 1 27 ? 227.710 166.157 204.181 1.00 44.13 27 SER F O 1
ATOM 10004 N N . ALA F 1 28 ? 226.273 165.570 202.565 1.00 41.14 28 ALA F N 1
ATOM 10005 C CA . ALA F 1 28 ? 225.097 165.857 203.376 1.00 37.46 28 ALA F CA 1
ATOM 10006 C C . ALA F 1 28 ? 224.958 164.935 204.580 1.00 36.77 28 ALA F C 1
ATOM 10007 O O . ALA F 1 28 ? 224.422 165.363 205.607 1.00 37.55 28 ALA F O 1
ATOM 10009 N N . LEU F 1 29 ? 225.416 163.690 204.480 1.00 35.26 29 LEU F N 1
ATOM 10010 C CA . LEU F 1 29 ? 225.257 162.713 205.549 1.00 32.30 29 LEU F CA 1
ATOM 10011 C C . LEU F 1 29 ? 226.381 162.752 206.574 1.00 36.00 29 LEU F C 1
ATOM 10012 O O . LEU F 1 29 ? 226.249 162.137 207.636 1.00 42.82 29 LEU F O 1
ATOM 10017 N N . ASP F 1 30 ? 227.474 163.458 206.293 1.00 29.45 30 ASP F N 1
ATOM 10018 C CA . ASP F 1 30 ? 228.650 163.449 207.154 1.00 30.59 30 ASP F CA 1
ATOM 10019 C C . ASP F 1 30 ? 228.932 164.826 207.745 1.00 38.31 30 ASP F C 1
ATOM 10020 O O . ASP F 1 30 ? 230.089 165.208 207.921 1.00 43.03 30 ASP F O 1
ATOM 10025 N N . LEU F 1 31 ? 227.883 165.580 208.056 1.00 35.76 31 LEU F N 1
ATOM 10026 C CA . LEU F 1 31 ? 228.051 166.890 208.665 1.00 36.14 31 LEU F CA 1
ATOM 10027 C C . LEU F 1 31 ? 228.142 166.755 210.179 1.00 37.97 31 LEU F C 1
ATOM 10028 O O . LEU F 1 31 ? 227.386 165.999 210.795 1.00 39.38 31 LEU F O 1
ATOM 10033 N N . THR F 1 32 ? 229.082 167.493 210.777 1.00 34.29 32 THR F N 1
ATOM 10034 C CA . THR F 1 32 ? 229.319 167.440 212.239 1.00 31.96 32 THR F CA 1
ATOM 10035 C C . THR F 1 32 ? 229.027 168.819 212.820 1.00 36.19 32 THR F C 1
ATOM 10036 O O . THR F 1 32 ? 229.216 169.786 212.094 1.00 37.92 32 THR F O 1
ATOM 10040 N N . GLU F 1 33 ? 228.577 168.900 214.070 1.00 41.51 33 GLU F N 1
ATOM 10041 C CA . GLU F 1 33 ? 228.180 170.202 214.661 1.00 38.73 33 GLU F CA 1
ATOM 10042 C C . GLU F 1 33 ? 229.369 171.153 214.782 1.00 42.48 33 GLU F C 1
ATOM 10043 O O . GLU F 1 33 ? 229.246 172.294 214.367 1.00 43.12 33 GLU F O 1
ATOM 10049 N N . GLU F 1 34 ? 230.511 170.687 215.260 1.00 43.17 34 GLU F N 1
ATOM 10050 C CA . GLU F 1 34 ? 231.646 171.609 215.497 1.00 40.76 34 GLU F CA 1
ATOM 10051 C C . GLU F 1 34 ? 232.061 172.292 214.199 1.00 42.55 34 GLU F C 1
ATOM 10052 O O . GLU F 1 34 ? 232.229 173.517 214.219 1.00 48.51 34 GLU F O 1
ATOM 10058 N N . GLU F 1 35 ? 232.162 171.549 213.105 1.00 43.30 35 GLU F N 1
ATOM 10059 C CA . GLU F 1 35 ? 232.722 172.120 211.859 1.00 40.75 35 GLU F CA 1
ATOM 10060 C C . GLU F 1 35 ? 231.650 172.737 210.974 1.00 45.67 35 GLU F C 1
ATOM 10061 O O . GLU F 1 35 ? 232.001 173.641 210.212 1.00 47.30 35 GLU F O 1
ATOM 10067 N N . HIS F 1 36 ? 230.409 172.256 211.031 1.00 41.87 36 HIS F N 1
ATOM 10068 C CA . HIS F 1 36 ? 229.408 172.769 210.061 1.00 29.90 36 HIS F CA 1
ATOM 10069 C C . HIS F 1 36 ? 228.200 173.471 210.674 1.00 35.46 36 HIS F C 1
ATOM 10070 O O . HIS F 1 36 ? 227.399 173.964 209.889 1.00 45.39 36 HIS F O 1
ATOM 10077 N N . SER F 1 37 ? 228.058 173.544 211.992 1.00 30.13 37 SER F N 1
ATOM 10078 C CA . SER F 1 37 ? 226.827 174.137 212.571 1.00 23.85 37 SER F CA 1
ATOM 10079 C C . SER F 1 37 ? 226.832 175.643 212.425 1.00 33.97 37 SER F C 1
ATOM 10080 O O . SER F 1 37 ? 227.907 176.209 212.266 1.00 43.19 37 SER F O 1
ATOM 10083 N N . VAL F 1 38 ? 225.658 176.253 212.509 1.00 31.74 38 VAL F N 1
ATOM 10084 C CA . VAL F 1 38 ? 225.546 177.706 212.431 1.00 27.74 38 VAL F CA 1
ATOM 10085 C C . VAL F 1 38 ? 225.775 178.355 213.790 1.00 32.91 38 VAL F C 1
ATOM 10086 O O . VAL F 1 38 ? 226.473 179.366 213.890 1.00 42.71 38 VAL F O 1
ATOM 10090 N N . GLY F 1 39 ? 225.205 177.788 214.848 1.00 24.21 39 GLY F N 1
ATOM 10091 C CA . GLY F 1 39 ? 225.336 178.356 216.174 1.00 21.61 39 GLY F CA 1
ATOM 10092 C C . GLY F 1 39 ? 224.012 178.422 216.903 1.00 30.43 39 GLY F C 1
ATOM 10093 O O . GLY F 1 39 ? 223.221 177.477 216.844 1.00 37.90 39 GLY F O 1
ATOM 10094 N N . LEU F 1 40 ? 223.755 179.530 217.592 1.00 26.85 40 LEU F N 1
ATOM 10095 C CA . LEU F 1 40 ? 222.490 179.723 218.297 1.00 27.91 40 LEU F CA 1
ATOM 10096 C C . LEU F 1 40 ? 221.398 179.981 217.270 1.00 25.61 40 LEU F C 1
ATOM 10097 O O . LEU F 1 40 ? 221.320 181.061 216.683 1.00 34.69 40 LEU F O 1
ATOM 10102 N N . PHE F 1 41 ? 220.550 178.983 217.043 1.00 25.52 41 PHE F N 1
ATOM 10103 C CA . PHE F 1 41 ? 219.498 179.045 216.041 1.00 22.34 41 PHE F CA 1
ATOM 10104 C C . PHE F 1 41 ? 218.151 178.873 216.725 1.00 28.14 41 PHE F C 1
ATOM 10105 O O . PHE F 1 41 ? 217.983 177.971 217.551 1.00 33.47 41 PHE F O 1
ATOM 10113 N N . LYS F 1 42 ? 217.196 179.735 216.383 1.00 25.93 42 LYS F N 1
ATOM 10114 C CA . LYS F 1 42 ? 215.886 179.729 217.012 1.00 24.33 42 LYS F CA 1
ATOM 10115 C C . LYS F 1 42 ? 214.792 179.748 215.954 1.00 25.79 42 LYS F C 1
ATOM 10116 O O . LYS F 1 42 ? 214.950 180.342 214.885 1.00 33.23 42 LYS F O 1
ATOM 10122 N N . ASN F 1 43 ? 213.682 179.080 216.270 1.00 27.66 43 ASN F N 1
ATOM 10123 C CA . ASN F 1 43 ? 212.478 179.063 215.439 1.00 25.60 43 ASN F CA 1
ATOM 10124 C C . ASN F 1 43 ? 212.765 178.509 214.041 1.00 30.65 43 ASN F C 1
ATOM 10125 O O . ASN F 1 43 ? 212.513 179.154 213.023 1.00 40.53 43 ASN F O 1
ATOM 10130 N N . LEU F 1 44 ? 213.291 177.288 214.007 1.00 21.91 44 LEU F N 1
ATOM 10131 C CA . LEU F 1 44 ? 213.518 176.607 212.739 1.00 21.21 44 LEU F CA 1
ATOM 10132 C C . LEU F 1 44 ? 212.209 176.018 212.232 1.00 29.51 44 LEU F C 1
ATOM 10133 O O . LEU F 1 44 ? 211.515 175.307 212.964 1.00 41.98 44 LEU F O 1
ATOM 10138 N N . ALA F 1 45 ? 211.873 176.310 210.978 1.00 23.32 45 ALA F N 1
ATOM 10139 C CA . ALA F 1 45 ? 210.615 175.877 210.385 1.00 22.08 45 ALA F CA 1
ATOM 10140 C C . ALA F 1 45 ? 210.869 175.290 209.006 1.00 27.20 45 ALA F C 1
ATOM 10141 O O . ALA F 1 45 ? 211.695 175.808 208.250 1.00 32.85 45 ALA F O 1
ATOM 10143 N N . ILE F 1 46 ? 210.155 174.214 208.685 1.00 32.11 46 ILE F N 1
ATOM 10144 C CA . ILE F 1 46 ? 210.212 173.578 207.373 1.00 28.55 46 ILE F CA 1
ATOM 10145 C C . ILE F 1 46 ? 208.825 173.647 206.755 1.00 32.40 46 ILE F C 1
ATOM 10146 O O . ILE F 1 46 ? 207.833 173.285 207.399 1.00 40.87 46 ILE F O 1
ATOM 10151 N N . ALA F 1 47 ? 208.747 174.109 205.509 1.00 26.33 47 ALA F N 1
ATOM 10152 C CA . ALA F 1 47 ? 207.468 174.305 204.845 1.00 30.99 47 ALA F CA 1
ATOM 10153 C C . ALA F 1 47 ? 207.469 173.609 203.494 1.00 34.80 47 ALA F C 1
ATOM 10154 O O . ALA F 1 47 ? 208.477 173.619 202.783 1.00 42.45 47 ALA F O 1
ATOM 10156 N N . ASN F 1 48 ? 206.334 173.007 203.148 1.00 35.81 48 ASN F N 1
ATOM 10157 C CA . ASN F 1 48 ? 206.137 172.356 201.860 1.00 30.27 48 ASN F CA 1
ATOM 10158 C C . ASN F 1 48 ? 204.878 172.909 201.209 1.00 41.57 48 ASN F C 1
ATOM 10159 O O . ASN F 1 48 ? 203.827 172.990 201.852 1.00 45.89 48 ASN F O 1
ATOM 10164 N N . ASP F 1 49 ? 204.988 173.290 199.938 1.00 40.87 49 ASP F N 1
ATOM 10165 C CA . ASP F 1 49 ? 203.866 173.808 199.165 1.00 38.03 49 ASP F CA 1
ATOM 10166 C C . ASP F 1 49 ? 203.789 173.044 197.853 1.00 43.28 49 ASP F C 1
ATOM 10167 O O . ASP F 1 49 ? 204.771 172.991 197.106 1.00 48.25 49 ASP F O 1
ATOM 10172 N N . LYS F 1 50 ? 202.626 172.466 197.568 1.00 38.66 50 LYS F N 1
ATOM 10173 C CA . LYS F 1 50 ? 202.416 171.668 196.370 1.00 37.12 50 LYS F CA 1
ATOM 10174 C C . LYS F 1 50 ? 201.335 172.298 195.503 1.00 41.39 50 LYS F C 1
ATOM 10175 O O . LYS F 1 50 ? 200.361 172.859 196.016 1.00 47.31 50 LYS F O 1
ATOM 10181 N N . THR F 1 51 ? 201.515 172.205 194.189 1.00 35.86 51 THR F N 1
ATOM 10182 C CA . THR F 1 51 ? 200.594 172.772 193.214 1.00 34.10 51 THR F CA 1
ATOM 10183 C C . THR F 1 51 ? 200.113 171.678 192.272 1.00 35.09 51 THR F C 1
ATOM 10184 O O . THR F 1 51 ? 200.897 170.825 191.846 1.00 39.04 51 THR F O 1
ATOM 10188 N N . PHE F 1 52 ? 198.823 171.707 191.948 1.00 34.84 52 PHE F N 1
ATOM 10189 C CA . PHE F 1 52 ? 198.203 170.710 191.092 1.00 29.32 52 PHE F CA 1
ATOM 10190 C C . PHE F 1 52 ? 197.488 171.383 189.928 1.00 33.69 52 PHE F C 1
ATOM 10191 O O . PHE F 1 52 ? 197.061 172.537 190.014 1.00 40.92 52 PHE F O 1
ATOM 10199 N N . GLN F 1 53 ? 197.370 170.642 188.830 1.00 34.24 53 GLN F N 1
ATOM 10200 C CA . GLN F 1 53 ? 196.635 171.075 187.650 1.00 33.55 53 GLN F CA 1
ATOM 10201 C C . GLN F 1 53 ? 195.518 170.078 187.383 1.00 37.18 53 GLN F C 1
ATOM 10202 O O . GLN F 1 53 ? 195.778 168.880 187.229 1.00 43.41 53 GLN F O 1
ATOM 10208 N N . ASP F 1 54 ? 194.283 170.568 187.323 1.00 33.22 54 ASP F N 1
ATOM 10209 C CA . ASP F 1 54 ? 193.106 169.717 187.234 1.00 34.39 54 ASP F CA 1
ATOM 10210 C C . ASP F 1 54 ? 192.415 169.880 185.888 1.00 38.32 54 ASP F C 1
ATOM 10211 O O . ASP F 1 54 ? 192.337 170.987 185.347 1.00 44.39 54 ASP F O 1
ATOM 10216 N N . LEU F 1 55 ? 191.917 168.768 185.355 1.00 32.26 55 LEU F N 1
ATOM 10217 C CA . LEU F 1 55 ? 191.066 168.763 184.173 1.00 31.50 55 LEU F CA 1
ATOM 10218 C C . LEU F 1 55 ? 189.634 168.490 184.608 1.00 38.53 55 LEU F C 1
ATOM 10219 O O . LEU F 1 55 ? 189.373 167.513 185.316 1.00 41.37 55 LEU F O 1
ATOM 10224 N N . ASN F 1 56 ? 188.712 169.351 184.190 1.00 37.98 56 ASN F N 1
ATOM 10225 C CA . ASN F 1 56 ? 187.335 169.307 184.652 1.00 28.32 56 ASN F CA 1
ATOM 10226 C C . ASN F 1 56 ? 186.387 169.114 183.477 1.00 34.78 56 ASN F C 1
ATOM 10227 O O . ASN F 1 56 ? 186.680 169.520 182.349 1.00 42.57 56 ASN F O 1
ATOM 10232 N N . GLN F 1 57 ? 185.244 168.489 183.752 1.00 38.77 57 GLN F N 1
ATOM 10233 C CA . GLN F 1 57 ? 184.213 168.286 182.746 1.00 39.92 57 GLN F CA 1
ATOM 10234 C C . GLN F 1 57 ? 182.849 168.582 183.353 1.00 43.55 57 GLN F C 1
ATOM 10235 O O . GLN F 1 57 ? 182.653 168.467 184.565 1.00 47.87 57 GLN F O 1
ATOM 10241 N N . GLY F 1 58 ? 181.910 168.964 182.498 1.00 46.35 58 GLY F N 1
ATOM 10242 C CA . GLY F 1 58 ? 180.545 169.199 182.917 1.00 44.08 58 GLY F CA 1
ATOM 10243 C C . GLY F 1 58 ? 180.328 170.595 183.474 1.00 48.06 58 GLY F C 1
ATOM 10244 O O . GLY F 1 58 ? 181.257 171.381 183.656 1.00 49.94 58 GLY F O 1
ATOM 10245 N N . VAL F 1 59 ? 179.057 170.900 183.743 1.00 48.86 59 VAL F N 1
ATOM 10246 C CA . VAL F 1 59 ? 178.706 172.194 184.319 1.00 48.05 59 VAL F CA 1
ATOM 10247 C C . VAL F 1 59 ? 179.223 172.303 185.748 1.00 50.20 59 VAL F C 1
ATOM 10248 O O . VAL F 1 59 ? 179.691 173.364 186.174 1.00 51.28 59 VAL F O 1
ATOM 10252 N N . THR F 1 60 ? 179.149 171.212 186.507 1.00 49.66 60 THR F N 1
ATOM 10253 C CA . THR F 1 60 ? 179.587 171.203 187.897 1.00 47.55 60 THR F CA 1
ATOM 10254 C C . THR F 1 60 ? 181.091 171.012 188.047 1.00 49.42 60 THR F C 1
ATOM 10255 O O . THR F 1 60 ? 181.583 171.004 189.181 1.00 54.60 60 THR F O 1
ATOM 10259 N N . GLN F 1 61 ? 181.820 170.854 186.942 1.00 45.99 61 GLN F N 1
ATOM 10260 C CA . GLN F 1 61 ? 183.276 170.754 186.950 1.00 42.89 61 GLN F CA 1
ATOM 10261 C C . GLN F 1 61 ? 183.773 169.578 187.780 1.00 42.72 61 GLN F C 1
ATOM 10262 O O . GLN F 1 61 ? 184.442 169.771 188.800 1.00 46.83 61 GLN F O 1
ATOM 10268 N N . ASP F 1 62 ? 183.453 168.359 187.356 1.00 39.46 62 ASP F N 1
ATOM 10269 C CA . ASP F 1 62 ? 183.945 167.146 187.997 1.00 40.14 62 ASP F CA 1
ATOM 10270 C C . ASP F 1 62 ? 185.359 166.865 187.503 1.00 46.04 62 ASP F C 1
ATOM 10271 O O . ASP F 1 62 ? 185.585 166.747 186.294 1.00 52.58 62 ASP F O 1
ATOM 10276 N N . THR F 1 63 ? 186.302 166.757 188.435 1.00 40.08 63 THR F N 1
ATOM 10277 C CA . THR F 1 63 ? 187.693 166.519 188.075 1.00 32.56 63 THR F CA 1
ATOM 10278 C C . THR F 1 63 ? 187.874 165.092 187.569 1.00 36.38 63 THR F C 1
ATOM 10279 O O . THR F 1 63 ? 187.422 164.136 188.205 1.00 42.52 63 THR F O 1
ATOM 10283 N N . VAL F 1 64 ? 188.536 164.950 186.420 1.00 33.25 64 VAL F N 1
ATOM 10284 C CA . VAL F 1 64 ? 188.806 163.637 185.844 1.00 32.49 64 VAL F CA 1
ATOM 10285 C C . VAL F 1 64 ? 190.271 163.276 186.049 1.00 38.41 64 VAL F C 1
ATOM 10286 O O . VAL F 1 64 ? 190.622 162.094 186.132 1.00 41.72 64 VAL F O 1
ATOM 10290 N N . HIS F 1 65 ? 191.135 164.285 186.129 1.00 30.19 65 HIS F N 1
ATOM 10291 C CA . HIS F 1 65 ? 192.559 164.049 186.304 1.00 26.38 65 HIS F CA 1
ATOM 10292 C C . HIS F 1 65 ? 193.172 165.211 187.069 1.00 32.97 65 HIS F C 1
ATOM 10293 O O . HIS F 1 65 ? 192.690 166.344 186.996 1.00 34.58 65 HIS F O 1
ATOM 10300 N N . SER F 1 66 ? 194.242 164.916 187.804 1.00 35.73 66 SER F N 1
ATOM 10301 C CA . SER F 1 66 ? 194.988 165.923 188.545 1.00 29.84 66 SER F CA 1
ATOM 10302 C C . SER F 1 66 ? 196.470 165.604 188.441 1.00 34.20 66 SER F C 1
ATOM 10303 O O . SER F 1 66 ? 196.880 164.468 188.695 1.00 41.05 66 SER F O 1
ATOM 10306 N N . GLN F 1 67 ? 197.268 166.603 188.072 1.00 31.94 67 GLN F N 1
ATOM 10307 C CA . GLN F 1 67 ? 198.694 166.423 187.834 1.00 31.14 67 GLN F CA 1
ATOM 10308 C C . GLN F 1 67 ? 199.479 167.399 188.693 1.00 39.52 67 GLN F C 1
ATOM 10309 O O . GLN F 1 67 ? 199.197 168.601 188.685 1.00 47.51 67 GLN F O 1
ATOM 10315 N N . LYS F 1 68 ? 200.461 166.886 189.431 1.00 34.41 68 LYS F N 1
ATOM 10316 C CA . LYS F 1 68 ? 201.329 167.752 190.216 1.00 32.88 68 LYS F CA 1
ATOM 10317 C C . LYS F 1 68 ? 202.245 168.553 189.302 1.00 35.61 68 LYS F C 1
ATOM 10318 O O . LYS F 1 68 ? 202.827 168.019 188.355 1.00 41.27 68 LYS F O 1
ATOM 10324 N N . THR F 1 69 ? 202.376 169.845 189.595 1.00 36.19 69 THR F N 1
ATOM 10325 C CA . THR F 1 69 ? 203.204 170.736 188.798 1.00 36.83 69 THR F CA 1
ATOM 10326 C C . THR F 1 69 ? 204.413 171.267 189.552 1.00 41.44 69 THR F C 1
ATOM 10327 O O . THR F 1 69 ? 205.235 171.970 188.953 1.00 46.39 69 THR F O 1
ATOM 10331 N N . GLY F 1 70 ? 204.545 170.968 190.841 1.00 44.86 70 GLY F N 1
ATOM 10332 C CA . GLY F 1 70 ? 205.728 171.362 191.577 1.00 44.64 70 GLY F CA 1
ATOM 10333 C C . GLY F 1 70 ? 205.563 171.342 193.081 1.00 44.10 70 GLY F C 1
ATOM 10334 O O . GLY F 1 70 ? 204.515 171.729 193.603 1.00 48.67 70 GLY F O 1
ATOM 10335 N N . ASP F 1 71 ? 206.595 170.891 193.788 1.00 41.63 71 ASP F N 1
ATOM 10336 C CA . ASP F 1 71 ? 206.656 170.972 195.241 1.00 42.95 71 ASP F CA 1
ATOM 10337 C C . ASP F 1 71 ? 207.900 171.748 195.655 1.00 44.46 71 ASP F C 1
ATOM 10338 O O . ASP F 1 71 ? 208.944 171.657 195.001 1.00 49.86 71 ASP F O 1
ATOM 10343 N N . ASN F 1 72 ? 207.773 172.543 196.713 1.00 36.86 72 ASN F N 1
ATOM 10344 C CA . ASN F 1 72 ? 208.827 173.454 197.135 1.00 38.33 72 ASN F CA 1
ATOM 10345 C C . ASN F 1 72 ? 209.082 173.281 198.622 1.00 38.90 72 ASN F C 1
ATOM 10346 O O . ASN F 1 72 ? 208.137 173.151 199.404 1.00 43.77 72 ASN F O 1
ATOM 10351 N N . TRP F 1 73 ? 210.355 173.285 199.008 1.00 28.80 73 TRP F N 1
ATOM 10352 C CA . TRP F 1 73 ? 210.763 173.166 200.400 1.00 25.82 73 TRP F CA 1
ATOM 10353 C C . TRP F 1 73 ? 211.510 174.427 200.808 1.00 29.67 73 TRP F C 1
ATOM 10354 O O . TRP F 1 73 ? 212.362 174.916 200.061 1.00 38.19 73 TRP F O 1
ATOM 10365 N N . THR F 1 74 ? 211.186 174.951 201.988 1.00 26.74 74 THR F N 1
ATOM 10366 C CA . THR F 1 74 ? 211.765 176.192 202.482 1.00 24.63 74 THR F CA 1
ATOM 10367 C C . THR F 1 74 ? 212.161 176.027 203.942 1.00 28.65 74 THR F C 1
ATOM 10368 O O . THR F 1 74 ? 211.405 175.462 204.737 1.00 36.26 74 THR F O 1
ATOM 10372 N N . ILE F 1 75 ? 213.349 176.518 204.288 1.00 22.76 75 ILE F N 1
ATOM 10373 C CA . ILE F 1 75 ? 213.890 176.432 205.640 1.00 25.00 75 ILE F CA 1
ATOM 10374 C C . ILE F 1 75 ? 214.190 177.847 206.114 1.00 28.49 75 ILE F C 1
ATOM 10375 O O . ILE F 1 75 ? 214.831 178.622 205.395 1.00 39.49 75 ILE F O 1
ATOM 10380 N N . SER F 1 76 ? 213.727 178.186 207.316 1.00 24.12 76 SER F N 1
ATOM 10381 C CA . SER F 1 76 ? 213.900 179.522 207.869 1.00 24.54 76 SER F CA 1
ATOM 10382 C C . SER F 1 76 ? 214.210 179.440 209.358 1.00 25.69 76 SER F C 1
ATOM 10383 O O . SER F 1 76 ? 213.920 178.441 210.019 1.00 33.86 76 SER F O 1
ATOM 10386 N N . GLY F 1 77 ? 214.803 180.507 209.880 1.00 23.63 77 GLY F N 1
ATOM 10387 C CA . GLY F 1 77 ? 215.153 180.560 211.289 1.00 16.38 77 GLY F CA 1
ATOM 10388 C C . GLY F 1 77 ? 215.801 181.885 211.625 1.00 24.69 77 GLY F C 1
ATOM 10389 O O . GLY F 1 77 ? 215.912 182.782 210.784 1.00 38.66 77 GLY F O 1
ATOM 10390 N N . ASN F 1 78 ? 216.230 181.995 212.882 1.00 25.38 78 ASN F N 1
ATOM 10391 C CA . ASN F 1 78 ? 216.879 183.194 213.403 1.00 19.79 78 ASN F CA 1
ATOM 10392 C C . ASN F 1 78 ? 218.200 182.803 214.051 1.00 25.03 78 ASN F C 1
ATOM 10393 O O . ASN F 1 78 ? 218.240 181.883 214.873 1.00 36.57 78 ASN F O 1
ATOM 10398 N N . GLY F 1 79 ? 219.272 183.507 213.696 1.00 20.02 79 GLY F N 1
ATOM 10399 C CA . GLY F 1 79 ? 220.594 183.258 214.250 1.00 23.49 79 GLY F CA 1
ATOM 10400 C C . GLY F 1 79 ? 221.060 184.438 215.087 1.00 30.19 79 GLY F C 1
ATOM 10401 O O . GLY F 1 79 ? 220.929 185.590 214.675 1.00 35.38 79 GLY F O 1
ATOM 10402 N N . TYR F 1 80 ? 221.624 184.129 216.253 1.00 29.94 80 TYR F N 1
ATOM 10403 C CA . TYR F 1 80 ? 221.987 185.124 217.257 1.00 24.90 80 TYR F CA 1
ATOM 10404 C C . TYR F 1 80 ? 223.495 185.193 217.468 1.00 30.91 80 TYR F C 1
ATOM 10405 O O . TYR F 1 80 ? 223.970 185.331 218.596 1.00 42.06 80 TYR F O 1
ATOM 10414 N N . GLU F 1 81 ? 224.275 185.100 216.394 1.00 36.23 81 GLU F N 1
ATOM 10415 C CA . GLU F 1 81 ? 225.730 185.121 216.501 1.00 28.97 81 GLU F CA 1
ATOM 10416 C C . GLU F 1 81 ? 226.314 185.834 215.293 1.00 32.06 81 GLU F C 1
ATOM 10417 O O . GLU F 1 81 ? 225.975 185.505 214.153 1.00 38.57 81 GLU F O 1
ATOM 10423 N N . TYR F 1 82 ? 227.197 186.798 215.543 1.00 26.94 82 TYR F N 1
ATOM 10424 C CA . TYR F 1 82 ? 227.821 187.591 214.488 1.00 29.47 82 TYR F CA 1
ATOM 10425 C C . TYR F 1 82 ? 229.320 187.316 214.496 1.00 34.78 82 TYR F C 1
ATOM 10426 O O . TYR F 1 82 ? 230.083 187.987 215.194 1.00 40.50 82 TYR F O 1
ATOM 10435 N N . ASN F 1 83 ? 229.736 186.327 213.714 1.00 31.60 83 ASN F N 1
ATOM 10436 C CA . ASN F 1 83 ? 231.138 185.975 213.538 1.00 30.54 83 ASN F CA 1
ATOM 10437 C C . ASN F 1 83 ? 231.377 185.775 212.045 1.00 33.18 83 ASN F C 1
ATOM 10438 O O . ASN F 1 83 ? 230.410 185.778 211.274 1.00 36.43 83 ASN F O 1
ATOM 10443 N N . PRO F 1 84 ? 232.627 185.641 211.585 1.00 33.54 84 PRO F N 1
ATOM 10444 C CA . PRO F 1 84 ? 232.848 185.479 210.136 1.00 31.01 84 PRO F CA 1
ATOM 10445 C C . PRO F 1 84 ? 232.082 184.322 209.515 1.00 32.25 84 PRO F C 1
ATOM 10446 O O . PRO F 1 84 ? 231.597 184.459 208.385 1.00 37.92 84 PRO F O 1
ATOM 10450 N N . ARG F 1 85 ? 231.946 183.195 210.216 1.00 33.62 85 ARG F N 1
ATOM 10451 C CA . ARG F 1 85 ? 231.248 182.047 209.643 1.00 29.87 85 ARG F CA 1
ATOM 10452 C C . ARG F 1 85 ? 229.782 182.364 209.372 1.00 34.36 85 ARG F C 1
ATOM 10453 O O . ARG F 1 85 ? 229.272 182.103 208.276 1.00 40.34 85 ARG F O 1
ATOM 10461 N N . THR F 1 86 ? 229.086 182.934 210.358 1.00 29.82 86 THR F N 1
ATOM 10462 C CA . THR F 1 86 ? 227.666 183.220 210.186 1.00 21.56 86 THR F CA 1
ATOM 10463 C C . THR F 1 86 ? 227.430 184.329 209.170 1.00 24.53 86 THR F C 1
ATOM 10464 O O . THR F 1 86 ? 226.460 184.271 208.409 1.00 37.70 86 THR F O 1
ATOM 10468 N N . ILE F 1 87 ? 228.297 185.343 209.139 1.00 25.32 87 ILE F N 1
ATOM 10469 C CA . ILE F 1 87 ? 228.161 186.397 208.138 1.00 27.84 87 ILE F CA 1
ATOM 10470 C C . ILE F 1 87 ? 228.374 185.835 206.738 1.00 31.72 87 ILE F C 1
ATOM 10471 O O . ILE F 1 87 ? 227.636 186.169 205.802 1.00 40.32 87 ILE F O 1
ATOM 10476 N N . MET F 1 88 ? 229.376 184.969 206.570 1.00 29.01 88 MET F N 1
ATOM 10477 C CA . MET F 1 88 ? 229.599 184.343 205.272 1.00 18.67 88 MET F CA 1
ATOM 10478 C C . MET F 1 88 ? 228.418 183.469 204.870 1.00 27.46 88 MET F C 1
ATOM 10479 O O . MET F 1 88 ? 228.040 183.428 203.694 1.00 36.71 88 MET F O 1
ATOM 10484 N N . TYR F 1 89 ? 227.830 182.752 205.831 1.00 32.54 89 TYR F N 1
ATOM 10485 C CA . TYR F 1 89 ? 226.636 181.961 205.542 1.00 25.52 89 TYR F CA 1
ATOM 10486 C C . TYR F 1 89 ? 225.486 182.851 205.088 1.00 32.73 89 TYR F C 1
ATOM 10487 O O . TYR F 1 89 ? 224.797 182.545 204.109 1.00 39.63 89 TYR F O 1
ATOM 10496 N N . ALA F 1 90 ? 225.265 183.961 205.795 1.00 33.82 90 ALA F N 1
ATOM 10497 C CA . ALA F 1 90 ? 224.181 184.874 205.449 1.00 27.62 90 ALA F CA 1
ATOM 10498 C C . ALA F 1 90 ? 224.396 185.542 204.101 1.00 30.34 90 ALA F C 1
ATOM 10499 O O . ALA F 1 90 ? 223.419 185.872 203.423 1.00 36.91 90 ALA F O 1
ATOM 10501 N N . LEU F 1 91 ? 225.647 185.749 203.697 1.00 29.07 91 LEU F N 1
ATOM 10502 C CA . LEU F 1 91 ? 225.942 186.362 202.410 1.00 25.83 91 LEU F CA 1
ATOM 10503 C C . LEU F 1 91 ? 225.903 185.374 201.252 1.00 34.52 91 LEU F C 1
ATOM 10504 O O . LEU F 1 91 ? 226.106 185.783 200.105 1.00 43.32 91 LEU F O 1
ATOM 10509 N N . GLY F 1 92 ? 225.649 184.095 201.517 1.00 28.87 92 GLY F N 1
ATOM 10510 C CA . GLY F 1 92 ? 225.630 183.107 200.457 1.00 22.54 92 GLY F CA 1
ATOM 10511 C C . GLY F 1 92 ? 226.987 182.567 200.072 1.00 32.24 92 GLY F C 1
ATOM 10512 O O . GLY F 1 92 ? 227.156 182.087 198.948 1.00 45.19 92 GLY F O 1
ATOM 10513 N N . GLN F 1 93 ? 227.962 182.634 200.970 1.00 39.73 93 GLN F N 1
ATOM 10514 C CA . GLN F 1 93 ? 229.314 182.164 200.714 1.00 31.72 93 GLN F CA 1
ATOM 10515 C C . GLN F 1 93 ? 229.638 180.980 201.617 1.00 37.66 93 GLN F C 1
ATOM 10516 O O . GLN F 1 93 ? 228.905 180.662 202.556 1.00 47.95 93 GLN F O 1
ATOM 10522 N N . ALA F 1 94 ? 230.757 180.325 201.319 1.00 39.20 94 ALA F N 1
ATOM 10523 C CA . ALA F 1 94 ? 231.176 179.126 202.044 1.00 40.09 94 ALA F CA 1
ATOM 10524 C C . ALA F 1 94 ? 231.693 179.539 203.414 1.00 40.14 94 ALA F C 1
ATOM 10525 O O . ALA F 1 94 ? 232.869 179.855 203.593 1.00 47.17 94 ALA F O 1
ATOM 10527 N N . GLY F 1 95 ? 230.800 179.523 204.401 1.00 28.76 95 GLY F N 1
ATOM 10528 C CA . GLY F 1 95 ? 231.143 179.931 205.748 1.00 30.58 95 GLY F CA 1
ATOM 10529 C C . GLY F 1 95 ? 231.800 178.884 206.612 1.00 34.26 95 GLY F C 1
ATOM 10530 O O . GLY F 1 95 ? 232.293 179.214 207.693 1.00 37.38 95 GLY F O 1
ATOM 10531 N N . PHE F 1 96 ? 231.827 177.625 206.172 1.00 42.64 96 PHE F N 1
ATOM 10532 C CA . PHE F 1 96 ? 232.429 176.574 206.984 1.00 39.56 96 PHE F CA 1
ATOM 10533 C C . PHE F 1 96 ? 233.949 176.638 206.968 1.00 45.68 96 PHE F C 1
ATOM 10534 O O . PHE F 1 96 ? 234.595 175.957 207.771 1.00 47.28 96 PHE F O 1
ATOM 10542 N N . THR F 1 97 ? 234.534 177.437 206.072 1.00 44.61 97 THR F N 1
ATOM 10543 C CA . THR F 1 97 ? 235.986 177.580 206.043 1.00 43.90 97 THR F CA 1
ATOM 10544 C C . THR F 1 97 ? 236.490 178.372 207.244 1.00 50.17 97 THR F C 1
ATOM 10545 O O . THR F 1 97 ? 237.592 178.118 207.744 1.00 47.70 97 THR F O 1
ATOM 10549 N N . ALA F 1 98 ? 235.702 179.333 207.720 1.00 57.52 98 ALA F N 1
ATOM 10550 C CA . ALA F 1 98 ? 236.079 180.152 208.859 1.00 52.95 98 ALA F CA 1
ATOM 10551 C C . ALA F 1 98 ? 235.765 179.423 210.166 1.00 57.91 98 ALA F C 1
ATOM 10552 O O . ALA F 1 98 ? 235.202 178.326 210.178 1.00 54.61 98 ALA F O 1
ATOM 10554 N N . ASP F 1 99 ? 236.133 180.044 211.285 1.00 69.54 99 ASP F N 1
ATOM 10555 C CA . ASP F 1 99 ? 235.926 179.460 212.600 1.00 70.85 99 ASP F CA 1
ATOM 10556 C C . ASP F 1 99 ? 235.277 180.476 213.530 1.00 70.74 99 ASP F C 1
ATOM 10557 O O . ASP F 1 99 ? 235.640 181.658 213.514 1.00 67.63 99 ASP F O 1
ATOM 10562 N N . PRO F 1 100 ? 234.314 180.047 214.354 1.00 66.45 100 PRO F N 1
ATOM 10563 C CA . PRO F 1 100 ? 233.665 180.991 215.274 1.00 66.18 100 PRO F CA 1
ATOM 10564 C C . PRO F 1 100 ? 234.406 181.194 216.583 1.00 69.88 100 PRO F C 1
ATOM 10565 O O . PRO F 1 100 ? 234.116 182.170 217.287 1.00 69.08 100 PRO F O 1
ATOM 10569 N N . THR F 1 101 ? 235.344 180.314 216.935 1.00 75.88 101 THR F N 1
ATOM 10570 C CA . THR F 1 101 ? 236.067 180.400 218.198 1.00 74.11 101 THR F CA 1
ATOM 10571 C C . THR F 1 101 ? 237.495 180.906 218.019 1.00 74.43 101 THR F C 1
ATOM 10572 O O . THR F 1 101 ? 238.364 180.602 218.841 1.00 75.40 101 THR F O 1
ATOM 10576 N N . ALA F 1 102 ? 237.754 181.671 216.962 1.00 78.13 102 ALA F N 1
ATOM 10577 C CA . ALA F 1 102 ? 239.080 182.216 216.732 1.00 81.35 102 ALA F CA 1
ATOM 10578 C C . ALA F 1 102 ? 239.396 183.304 217.756 1.00 83.63 102 ALA F C 1
ATOM 10579 O O . ALA F 1 102 ? 238.512 183.853 218.418 1.00 82.24 102 ALA F O 1
ATOM 10581 N N . ALA F 1 103 ? 240.683 183.611 217.882 1.00 82.06 103 ALA F N 1
ATOM 10582 C CA . ALA F 1 103 ? 241.148 184.608 218.833 1.00 80.20 103 ALA F CA 1
ATOM 10583 C C . ALA F 1 103 ? 241.391 185.942 218.140 1.00 79.59 103 ALA F C 1
ATOM 10584 O O . ALA F 1 103 ? 241.613 186.007 216.929 1.00 77.99 103 ALA F O 1
ATOM 10586 N N . ARG F 1 104 ? 241.449 187.032 218.927 1.00 72.01 104 ARG F N 1
ATOM 10587 C CA . ARG F 1 104 ? 241.801 188.389 218.402 1.00 70.08 104 ARG F CA 1
ATOM 10588 C C . ARG F 1 104 ? 243.096 188.809 219.114 1.00 70.49 104 ARG F C 1
ATOM 10589 O O . ARG F 1 104 ? 243.080 188.807 220.350 1.00 71.62 104 ARG F O 1
ATOM 10597 N N . THR F 1 105 ? 244.162 189.182 218.397 1.00 68.78 105 THR F N 1
ATOM 10598 C CA . THR F 1 105 ? 245.500 189.397 219.024 1.00 67.96 105 THR F CA 1
ATOM 10599 C C . THR F 1 105 ? 245.652 190.531 220.052 1.00 67.80 105 THR F C 1
ATOM 10600 O O . THR F 1 105 ? 246.233 190.225 221.102 1.00 71.34 105 THR F O 1
ATOM 10604 N N . ARG F 1 106 ? 245.180 191.754 219.807 1.00 68.47 106 ARG F N 1
ATOM 10605 C CA . ARG F 1 106 ? 245.407 192.913 220.732 1.00 68.75 106 ARG F CA 1
ATOM 10606 C C . ARG F 1 106 ? 246.892 193.198 221.047 1.00 70.83 106 ARG F C 1
ATOM 10607 O O . ARG F 1 106 ? 247.338 192.735 222.105 1.00 73.34 106 ARG F O 1
ATOM 10615 N N . ALA F 1 107 ? 247.610 193.987 220.228 1.00 73.81 107 ALA F N 1
ATOM 10616 C CA . ALA F 1 107 ? 249.010 194.405 220.452 1.00 74.29 107 ALA F CA 1
ATOM 10617 C C . ALA F 1 107 ? 248.989 195.729 221.209 1.00 78.61 107 ALA F C 1
ATOM 10618 O O . ALA F 1 107 ? 247.944 196.370 221.178 1.00 80.97 107 ALA F O 1
ATOM 10620 N N . VAL F 1 108 ? 250.086 196.121 221.858 1.00 80.33 108 VAL F N 1
ATOM 10621 C CA . VAL F 1 108 ? 250.147 197.315 222.690 1.00 78.67 108 VAL F CA 1
ATOM 10622 C C . VAL F 1 108 ? 251.158 198.281 222.090 1.00 79.88 108 VAL F C 1
ATOM 10623 O O . VAL F 1 108 ? 252.263 197.880 221.708 1.00 81.15 108 VAL F O 1
ATOM 10627 N N . VAL F 1 109 ? 250.776 199.551 222.007 1.00 80.58 109 VAL F N 1
ATOM 10628 C CA . VAL F 1 109 ? 251.637 200.579 221.434 1.00 80.05 109 VAL F CA 1
ATOM 10629 C C . VAL F 1 109 ? 252.582 201.094 222.510 1.00 81.61 109 VAL F C 1
ATOM 10630 O O . VAL F 1 109 ? 252.154 201.439 223.618 1.00 80.46 109 VAL F O 1
ATOM 10634 N N . SER F 1 110 ? 253.875 201.146 222.188 1.00 87.20 110 SER F N 1
ATOM 10635 C CA . SER F 1 110 ? 254.902 201.567 223.132 1.00 87.41 110 SER F CA 1
ATOM 10636 C C . SER F 1 110 ? 255.541 202.900 222.762 1.00 87.94 110 SER F C 1
ATOM 10637 O O . SER F 1 110 ? 256.492 203.323 223.426 1.00 87.78 110 SER F O 1
ATOM 10640 N N . ALA F 1 111 ? 255.046 203.575 221.723 1.00 89.97 111 ALA F N 1
ATOM 10641 C CA . ALA F 1 111 ? 255.607 204.851 221.313 1.00 87.56 111 ALA F CA 1
ATOM 10642 C C . ALA F 1 111 ? 254.513 205.698 220.677 1.00 91.22 111 ALA F C 1
ATOM 10643 O O . ALA F 1 111 ? 253.779 205.190 219.814 1.00 93.07 111 ALA F O 1
ATOM 10645 N N . PRO F 1 112 ? 254.381 206.964 221.066 1.00 87.63 112 PRO F N 1
ATOM 10646 C CA . PRO F 1 112 ? 253.318 207.799 220.497 1.00 86.66 112 PRO F CA 1
ATOM 10647 C C . PRO F 1 112 ? 253.551 208.079 219.022 1.00 85.40 112 PRO F C 1
ATOM 10648 O O . PRO F 1 112 ? 254.687 208.162 218.549 1.00 84.48 112 PRO F O 1
ATOM 10652 N N . ALA F 1 113 ? 252.447 208.226 218.293 1.00 79.39 113 ALA F N 1
ATOM 10653 C CA . ALA F 1 113 ? 252.477 208.540 216.873 1.00 78.37 113 ALA F CA 1
ATOM 10654 C C . ALA F 1 113 ? 251.611 209.762 216.611 1.00 80.11 113 ALA F C 1
ATOM 10655 O O . ALA F 1 113 ? 250.513 209.884 217.161 1.00 80.33 113 ALA F O 1
ATOM 10657 N N . ALA F 1 114 ? 252.110 210.663 215.773 1.00 79.93 114 ALA F N 1
ATOM 10658 C CA . ALA F 1 114 ? 251.418 211.899 215.453 1.00 78.94 114 ALA F CA 1
ATOM 10659 C C . ALA F 1 114 ? 250.649 211.749 214.144 1.00 78.48 114 ALA F C 1
ATOM 10660 O O . ALA F 1 114 ? 250.723 210.728 213.457 1.00 79.83 114 ALA F O 1
ATOM 10662 N N . VAL F 1 115 ? 249.893 212.790 213.798 1.00 76.79 115 VAL F N 1
ATOM 10663 C CA . VAL F 1 115 ? 249.130 212.787 212.557 1.00 76.66 115 VAL F CA 1
ATOM 10664 C C . VAL F 1 115 ? 250.081 212.962 211.381 1.00 76.11 115 VAL F C 1
ATOM 10665 O O . VAL F 1 115 ? 250.982 213.811 211.411 1.00 78.28 115 VAL F O 1
ATOM 10669 N N . GLY F 1 116 ? 249.888 212.157 210.340 1.00 72.82 116 GLY F N 1
ATOM 10670 C CA . GLY F 1 116 ? 250.699 212.235 209.144 1.00 73.19 116 GLY F CA 1
ATOM 10671 C C . GLY F 1 116 ? 251.745 211.153 208.994 1.00 76.97 116 GLY F C 1
ATOM 10672 O O . GLY F 1 116 ? 252.345 211.045 207.918 1.00 80.15 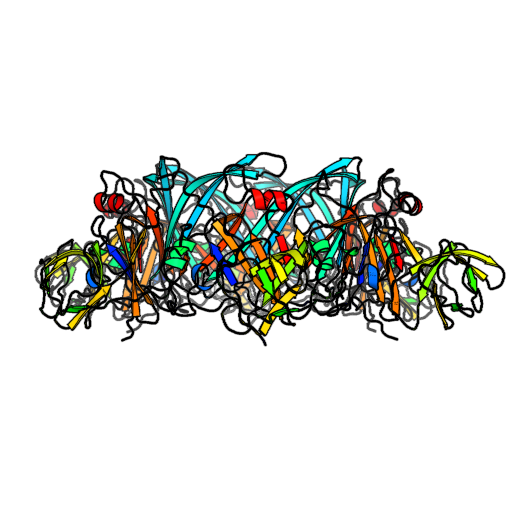116 GLY F O 1
ATOM 10673 N N . VAL F 1 117 ? 251.983 210.351 210.026 1.00 75.68 117 VAL F N 1
ATOM 10674 C CA . VAL F 1 117 ? 252.938 209.253 209.956 1.00 73.26 117 VAL F CA 1
ATOM 10675 C C . VAL F 1 117 ? 252.199 207.995 209.530 1.00 73.83 117 VAL F C 1
ATOM 10676 O O . VAL F 1 117 ? 250.969 207.910 209.619 1.00 76.77 117 VAL F O 1
ATOM 10680 N N . SER F 1 118 ? 252.954 207.009 209.050 1.00 75.68 118 SER F N 1
ATOM 10681 C CA . SER F 1 118 ? 252.397 205.728 208.633 1.00 74.33 118 SER F CA 1
ATOM 10682 C C . SER F 1 118 ? 253.169 204.562 209.239 1.00 73.61 118 SER F C 1
ATOM 10683 O O . SER F 1 118 ? 253.129 203.445 208.721 1.00 71.67 118 SER F O 1
ATOM 10686 N N . GLU F 1 119 ? 253.879 204.810 210.337 1.00 79.75 119 GLU F N 1
ATOM 10687 C CA . GLU F 1 119 ? 254.637 203.780 211.030 1.00 76.51 119 GLU F CA 1
ATOM 10688 C C . GLU F 1 119 ? 254.304 203.834 212.512 1.00 75.74 119 GLU F C 1
ATOM 10689 O O . GLU F 1 119 ? 254.069 204.912 213.063 1.00 77.83 119 GLU F O 1
ATOM 10695 N N . ILE F 1 120 ? 254.288 202.668 213.152 1.00 77.08 120 ILE F N 1
ATOM 10696 C CA . ILE F 1 120 ? 253.936 202.560 214.559 1.00 78.81 120 ILE F CA 1
ATOM 10697 C C . ILE F 1 120 ? 254.826 201.511 215.212 1.00 81.90 120 ILE F C 1
ATOM 10698 O O . ILE F 1 120 ? 255.291 200.569 214.562 1.00 82.58 120 ILE F O 1
ATOM 10703 N N . SER F 1 121 ? 255.078 201.690 216.506 1.00 86.67 121 SER F N 1
ATOM 10704 C CA . SER F 1 121 ? 255.926 200.793 217.282 1.00 85.63 121 SER F CA 1
ATOM 10705 C C . SER F 1 121 ? 255.067 200.070 218.310 1.00 86.22 121 SER F C 1
ATOM 10706 O O . SER F 1 121 ? 254.326 200.710 219.064 1.00 85.96 121 SER F O 1
ATOM 10709 N N . VAL F 1 122 ? 255.173 198.746 218.344 1.00 85.88 122 VAL F N 1
ATOM 10710 C CA . VAL F 1 122 ? 254.366 197.922 219.228 1.00 85.05 122 VAL F CA 1
ATOM 10711 C C . VAL F 1 122 ? 255.284 197.146 220.168 1.00 86.14 122 VAL F C 1
ATOM 10712 O O . VAL F 1 122 ? 256.501 197.103 219.995 1.00 87.12 122 VAL F O 1
ATOM 10716 N N . GLN F 1 123 ? 254.676 196.530 221.185 1.00 87.04 123 GLN F N 1
ATOM 10717 C CA . GLN F 1 123 ? 255.447 195.748 222.145 1.00 87.94 123 GLN F CA 1
ATOM 10718 C C . GLN F 1 123 ? 256.036 194.500 221.500 1.00 89.79 123 GLN F C 1
ATOM 10719 O O . GLN F 1 123 ? 257.230 194.218 221.651 1.00 88.14 123 GLN F O 1
ATOM 10725 N N . SER F 1 124 ? 255.216 193.742 220.776 1.00 88.97 124 SER F N 1
ATOM 10726 C CA . SER F 1 124 ? 255.671 192.514 220.142 1.00 87.74 124 SER F CA 1
ATOM 10727 C C . SER F 1 124 ? 254.728 192.171 219.000 1.00 86.81 124 SER F C 1
ATOM 10728 O O . SER F 1 124 ? 253.506 192.205 219.166 1.00 86.19 124 SER F O 1
ATOM 10731 N N . ALA F 1 125 ? 255.302 191.837 217.850 1.00 83.99 125 ALA F N 1
ATOM 10732 C CA . ALA F 1 125 ? 254.530 191.504 216.652 1.00 82.92 125 ALA F CA 1
ATOM 10733 C C . ALA F 1 125 ? 254.256 190.008 216.565 1.00 82.83 125 ALA F C 1
ATOM 10734 O O . ALA F 1 125 ? 254.577 189.358 215.571 1.00 82.37 125 ALA F O 1
ATOM 10736 N N . THR F 1 126 ? 253.654 189.443 217.609 1.00 87.76 126 THR F N 1
ATOM 10737 C CA . THR F 1 126 ? 253.311 188.027 217.634 1.00 89.53 126 THR F CA 1
ATOM 10738 C C . THR F 1 126 ? 251.836 187.865 217.287 1.00 87.97 126 THR F C 1
ATOM 10739 O O . THR F 1 126 ? 250.970 188.456 217.942 1.00 86.59 126 THR F O 1
ATOM 10743 N N . GLY F 1 127 ? 251.554 187.064 216.262 1.00 77.44 127 GLY F N 1
ATOM 10744 C CA . GLY F 1 127 ? 250.212 186.861 215.774 1.00 75.57 127 GLY F CA 1
ATOM 10745 C C . GLY F 1 127 ? 249.804 187.795 214.654 1.00 76.33 127 GLY F C 1
ATOM 10746 O O . GLY F 1 127 ? 248.751 187.584 214.043 1.00 77.07 127 GLY F O 1
ATOM 10747 N N . LEU F 1 128 ? 250.607 188.815 214.371 1.00 73.66 128 LEU F N 1
ATOM 10748 C CA . LEU F 1 128 ? 250.335 189.764 213.301 1.00 71.65 128 LEU F CA 1
ATOM 10749 C C . LEU F 1 128 ? 251.273 189.490 212.134 1.00 70.59 128 LEU F C 1
ATOM 10750 O O . LEU F 1 128 ? 252.485 189.352 212.325 1.00 73.54 128 LEU F O 1
ATOM 10755 N N . ALA F 1 129 ? 250.712 189.411 210.933 1.00 64.89 129 ALA F N 1
ATOM 10756 C CA . ALA F 1 129 ? 251.475 189.137 209.726 1.00 64.59 129 ALA F CA 1
ATOM 10757 C C . ALA F 1 129 ? 251.188 190.202 208.676 1.00 67.23 129 ALA F C 1
ATOM 10758 O O . ALA F 1 129 ? 250.317 191.058 208.843 1.00 69.68 129 ALA F O 1
ATOM 10760 N N . VAL F 1 130 ? 251.944 190.139 207.581 1.00 66.93 130 VAL F N 1
ATOM 10761 C CA . VAL F 1 130 ? 251.755 191.075 206.481 1.00 65.73 130 VAL F CA 1
ATOM 10762 C C . VAL F 1 130 ? 250.413 190.815 205.812 1.00 65.94 130 VAL F C 1
ATOM 10763 O O . VAL F 1 130 ? 250.041 189.665 205.545 1.00 65.69 130 VAL F O 1
ATOM 10767 N N . GLY F 1 131 ? 249.676 191.889 205.538 1.00 61.22 131 GLY F N 1
ATOM 10768 C CA . GLY F 1 131 ? 248.372 191.778 204.920 1.00 61.12 131 GLY F CA 1
ATOM 10769 C C . GLY F 1 131 ? 247.211 191.658 205.878 1.00 60.50 131 GLY F C 1
ATOM 10770 O O . GLY F 1 131 ? 246.065 191.560 205.425 1.00 59.79 131 GLY F O 1
ATOM 10771 N N . ASP F 1 132 ? 247.463 191.661 207.182 1.00 57.92 132 ASP F N 1
ATOM 10772 C CA . ASP F 1 132 ? 246.390 191.580 208.160 1.00 53.76 132 ASP F CA 1
ATOM 10773 C C . ASP F 1 132 ? 245.714 192.933 208.329 1.00 58.61 132 ASP F C 1
ATOM 10774 O O . ASP F 1 132 ? 246.262 193.978 207.969 1.00 61.85 132 ASP F O 1
ATOM 10779 N N . TRP F 1 133 ? 244.506 192.904 208.882 1.00 50.66 133 TRP F N 1
ATOM 10780 C CA . TRP F 1 133 ? 243.739 194.107 209.167 1.00 46.30 133 TRP F CA 1
ATOM 10781 C C . TRP F 1 133 ? 243.647 194.311 210.672 1.00 45.32 133 TRP F C 1
ATOM 10782 O O . TRP F 1 133 ? 243.389 193.365 211.421 1.00 53.58 133 TRP F O 1
ATOM 10793 N N . VAL F 1 134 ? 243.867 195.546 211.112 1.00 41.76 134 VAL F N 1
ATOM 10794 C CA . VAL F 1 134 ? 243.834 195.897 212.525 1.00 45.41 134 VAL F CA 1
ATOM 10795 C C . VAL F 1 134 ? 242.950 197.121 212.709 1.00 45.74 134 VAL F C 1
ATOM 10796 O O . VAL F 1 134 ? 242.927 198.017 211.858 1.00 54.13 134 VAL F O 1
ATOM 10800 N N . ILE F 1 135 ? 242.212 197.152 213.815 1.00 45.64 135 ILE F N 1
ATOM 10801 C CA . ILE F 1 135 ? 241.364 198.283 214.169 1.00 49.29 135 ILE F CA 1
ATOM 10802 C C . ILE F 1 135 ? 241.957 198.963 215.393 1.00 49.43 135 ILE F C 1
ATOM 10803 O O . ILE F 1 135 ? 242.176 198.319 216.426 1.00 54.77 135 ILE F O 1
ATOM 10808 N N . LEU F 1 136 ? 242.217 200.262 215.281 1.00 57.21 136 LEU F N 1
ATOM 10809 C CA . LEU F 1 136 ? 242.832 201.013 216.366 1.00 59.19 136 LEU F CA 1
ATOM 10810 C C . LEU F 1 136 ? 241.840 201.204 217.506 1.00 63.20 136 LEU F C 1
ATOM 10811 O O . LEU F 1 136 ? 240.691 201.596 217.283 1.00 65.98 136 LEU F O 1
ATOM 10816 N N . TYR F 1 137 ? 242.288 200.925 218.727 1.00 76.11 137 TYR F N 1
ATOM 10817 C CA . TYR F 1 137 ? 241.480 201.090 219.930 1.00 76.02 137 TYR F CA 1
ATOM 10818 C C . TYR F 1 137 ? 242.149 202.135 220.814 1.00 77.38 137 TYR F C 1
ATOM 10819 O O . TYR F 1 137 ? 243.278 201.936 221.273 1.00 80.33 137 TYR F O 1
ATOM 10828 N N . ASN F 1 138 ? 241.452 203.241 221.055 1.00 83.25 138 ASN F N 1
ATOM 10829 C CA . ASN F 1 138 ? 241.969 204.338 221.863 1.00 81.44 138 ASN F CA 1
ATOM 10830 C C . ASN F 1 138 ? 241.307 204.316 223.236 1.00 84.81 138 ASN F C 1
ATOM 10831 O O . ASN F 1 138 ? 240.081 204.199 223.339 1.00 85.30 138 ASN F O 1
ATOM 10836 N N . LYS F 1 139 ? 242.123 204.410 224.288 1.00 90.07 139 LYS F N 1
ATOM 10837 C CA . LYS F 1 139 ? 241.589 204.375 225.645 1.00 89.63 139 LYS F CA 1
ATOM 10838 C C . LYS F 1 139 ? 240.755 205.613 225.949 1.00 89.66 139 LYS F C 1
ATOM 10839 O O . LYS F 1 139 ? 239.699 205.516 226.586 1.00 88.55 139 LYS F O 1
ATOM 10845 N N . LEU F 1 140 ? 241.209 206.782 225.506 1.00 88.68 140 LEU F N 1
ATOM 10846 C CA . LEU F 1 140 ? 240.523 208.042 225.757 1.00 87.52 140 LEU F CA 1
ATOM 10847 C C . LEU F 1 140 ? 240.176 208.701 224.430 1.00 88.10 140 LEU F C 1
ATOM 10848 O O . LEU F 1 140 ? 240.983 208.687 223.494 1.00 87.27 140 LEU F O 1
ATOM 10853 N N . GLY F 1 141 ? 238.983 209.271 224.353 1.00 84.98 141 GLY F N 1
ATOM 10854 C CA . GLY F 1 141 ? 238.504 209.934 223.159 1.00 83.30 141 GLY F CA 1
ATOM 10855 C C . GLY F 1 141 ? 237.386 209.156 222.493 1.00 84.43 141 GLY F C 1
ATOM 10856 O O . GLY F 1 141 ? 237.038 208.044 222.887 1.00 84.53 141 GLY F O 1
ATOM 10857 N N . ASP F 1 142 ? 236.824 209.774 221.460 1.00 75.71 142 ASP F N 1
ATOM 10858 C CA . ASP F 1 142 ? 235.739 209.160 220.714 1.00 73.46 142 ASP F CA 1
ATOM 10859 C C . ASP F 1 142 ? 236.261 208.018 219.847 1.00 72.30 142 ASP F C 1
ATOM 10860 O O . ASP F 1 142 ? 237.434 207.973 219.468 1.00 74.08 142 ASP F O 1
ATOM 10865 N N . ASN F 1 143 ? 235.365 207.084 219.537 1.00 61.85 143 ASN F N 1
ATOM 10866 C CA . ASN F 1 143 ? 235.698 205.914 218.728 1.00 59.39 143 ASN F CA 1
ATOM 10867 C C . ASN F 1 143 ? 235.324 206.209 217.281 1.00 61.10 143 ASN F C 1
ATOM 10868 O O . ASN F 1 143 ? 234.148 206.177 216.912 1.00 62.51 143 ASN F O 1
ATOM 10873 N N . ASN F 1 144 ? 236.328 206.500 216.456 1.00 53.91 144 ASN F N 1
ATOM 10874 C CA . ASN F 1 144 ? 236.114 206.772 215.042 1.00 48.35 144 ASN F CA 1
ATOM 10875 C C . ASN F 1 144 ? 236.122 205.513 214.187 1.00 50.87 144 ASN F C 1
ATOM 10876 O O . ASN F 1 144 ? 235.802 205.592 212.997 1.00 55.76 144 ASN F O 1
ATOM 10881 N N . GLY F 1 145 ? 236.478 204.364 214.756 1.00 48.55 145 GLY F N 1
ATOM 10882 C CA . GLY F 1 145 ? 236.497 203.120 214.011 1.00 46.04 145 GLY F CA 1
ATOM 10883 C C . GLY F 1 145 ? 237.420 203.147 212.812 1.00 51.60 145 GLY F C 1
ATOM 10884 O O . GLY F 1 145 ? 236.959 203.092 211.669 1.00 54.25 145 GLY F O 1
ATOM 10885 N N . LEU F 1 146 ? 238.723 203.234 213.055 1.00 53.07 146 LEU F N 1
ATOM 10886 C CA . LEU F 1 146 ? 239.719 203.334 211.997 1.00 50.29 146 LEU F CA 1
ATOM 10887 C C . LEU F 1 146 ? 240.404 201.987 211.814 1.00 50.49 146 LEU F C 1
ATOM 10888 O O . LEU F 1 146 ? 240.915 201.411 212.780 1.00 53.04 146 LEU F O 1
ATOM 10893 N N . ALA F 1 147 ? 240.415 201.493 210.579 1.00 46.18 147 ALA F N 1
ATOM 10894 C CA . ALA F 1 147 ? 241.003 200.205 210.246 1.00 43.35 147 ALA F CA 1
ATOM 10895 C C . ALA F 1 147 ? 242.168 200.400 209.288 1.00 52.53 147 ALA F C 1
ATOM 10896 O O . ALA F 1 147 ? 242.086 201.199 208.350 1.00 58.27 147 ALA F O 1
ATOM 10898 N N . TYR F 1 148 ? 243.250 199.661 209.525 1.00 55.40 148 TYR F N 1
ATOM 10899 C CA . TYR F 1 148 ? 244.464 199.764 208.731 1.00 48.09 148 TYR F CA 1
ATOM 10900 C C . TYR F 1 148 ? 244.928 198.377 208.314 1.00 50.02 148 TYR F C 1
ATOM 10901 O O . TYR F 1 148 ? 244.684 197.388 209.009 1.00 53.46 148 TYR F O 1
ATOM 10910 N N . LYS F 1 149 ? 245.604 198.316 207.171 1.00 55.29 149 LYS F N 1
ATOM 10911 C CA . LYS F 1 149 ? 246.179 197.079 206.661 1.00 51.20 149 LYS F CA 1
ATOM 10912 C C . LYS F 1 149 ? 247.689 197.107 206.852 1.00 58.26 149 LYS F C 1
ATOM 10913 O O . LYS F 1 149 ? 248.345 198.091 206.498 1.00 65.21 149 LYS F O 1
ATOM 10919 N N . ILE F 1 150 ? 248.234 196.029 207.410 1.00 58.28 150 ILE F N 1
ATOM 10920 C CA . ILE F 1 150 ? 249.670 195.953 207.654 1.00 58.21 150 ILE F CA 1
ATOM 10921 C C . ILE F 1 150 ? 250.383 195.682 206.336 1.00 59.61 150 ILE F C 1
ATOM 10922 O O . ILE F 1 150 ? 250.068 194.718 205.630 1.00 61.33 150 ILE F O 1
ATOM 10927 N N . ASP F 1 151 ? 251.352 196.533 206.000 1.00 67.12 151 ASP F N 1
ATOM 10928 C CA . ASP F 1 151 ? 252.104 196.411 204.757 1.00 68.74 151 ASP F CA 1
ATOM 10929 C C . ASP F 1 151 ? 253.458 195.739 204.939 1.00 72.23 151 ASP F C 1
ATOM 10930 O O . ASP F 1 151 ? 253.856 194.927 204.099 1.00 72.83 151 ASP F O 1
ATOM 10935 N N . ALA F 1 152 ? 254.180 196.062 206.009 1.00 72.38 152 ALA F N 1
ATOM 10936 C CA . ALA F 1 152 ? 255.483 195.467 206.260 1.00 71.37 152 ALA F CA 1
ATOM 10937 C C . ALA F 1 152 ? 255.767 195.498 207.752 1.00 71.12 152 ALA F C 1
ATOM 10938 O O . ALA F 1 152 ? 255.462 196.484 208.427 1.00 70.54 152 ALA F O 1
ATOM 10940 N N . ILE F 1 153 ? 256.350 194.416 208.260 1.00 74.62 153 ILE F N 1
ATOM 10941 C CA . ILE F 1 153 ? 256.730 194.305 209.663 1.00 75.06 153 ILE F CA 1
ATOM 10942 C C . ILE F 1 153 ? 258.239 194.127 209.729 1.00 77.98 153 ILE F C 1
ATOM 10943 O O . ILE F 1 153 ? 258.773 193.120 209.248 1.00 76.24 153 ILE F O 1
ATOM 10948 N N . ALA F 1 154 ? 258.922 195.103 210.321 1.00 89.74 154 ALA F N 1
ATOM 10949 C CA . ALA F 1 154 ? 260.357 195.034 210.558 1.00 88.81 154 ALA F CA 1
ATOM 10950 C C . ALA F 1 154 ? 260.611 195.302 212.031 1.00 88.08 154 ALA F C 1
ATOM 10951 O O . ALA F 1 154 ? 260.224 196.356 212.546 1.00 89.33 154 ALA F O 1
ATOM 10953 N N . THR F 1 155 ? 261.272 194.354 212.700 1.00 88.72 155 THR F N 1
ATOM 10954 C CA . THR F 1 155 ? 261.486 194.414 214.143 1.00 89.99 155 THR F CA 1
ATOM 10955 C C . THR F 1 155 ? 260.169 194.659 214.869 1.00 91.32 155 THR F C 1
ATOM 10956 O O . THR F 1 155 ? 259.236 193.858 214.758 1.00 91.69 155 THR F O 1
ATOM 10960 N N . ASN F 1 156 ? 260.084 195.758 215.616 1.00 90.46 156 ASN F N 1
ATOM 10961 C CA . ASN F 1 156 ? 258.867 196.134 216.322 1.00 90.65 156 ASN F CA 1
ATOM 10962 C C . ASN F 1 156 ? 258.111 197.261 215.630 1.00 90.14 156 ASN F C 1
ATOM 10963 O O . ASN F 1 156 ? 257.192 197.834 216.225 1.00 89.00 156 ASN F O 1
ATOM 10968 N N . THR F 1 157 ? 258.471 197.594 214.394 1.00 82.69 157 THR F N 1
ATOM 10969 C CA . THR F 1 157 ? 257.857 198.695 213.664 1.00 83.18 157 THR F CA 1
ATOM 10970 C C . THR F 1 157 ? 256.880 198.138 212.636 1.00 82.31 157 THR F C 1
ATOM 10971 O O . THR F 1 157 ? 257.244 197.272 211.834 1.00 80.27 157 THR F O 1
ATOM 10975 N N . ILE F 1 158 ? 255.647 198.636 212.663 1.00 76.44 158 ILE F N 1
ATOM 10976 C CA . ILE F 1 158 ? 254.600 198.220 211.737 1.00 74.40 158 ILE F CA 1
ATOM 10977 C C . ILE F 1 158 ? 254.273 199.389 210.820 1.00 73.11 158 ILE F C 1
ATOM 10978 O O . ILE F 1 158 ? 254.003 200.500 211.292 1.00 75.74 158 ILE F O 1
ATOM 10983 N N . THR F 1 159 ? 254.300 199.145 209.513 1.00 68.34 159 THR F N 1
ATOM 10984 C CA . THR F 1 159 ? 253.994 200.163 208.513 1.00 69.64 159 THR F CA 1
ATOM 10985 C C . THR F 1 159 ? 252.571 199.941 208.012 1.00 71.32 159 THR F C 1
ATOM 10986 O O . THR F 1 159 ? 252.266 198.893 207.435 1.00 71.94 159 THR F O 1
ATOM 10990 N N . LEU F 1 160 ? 251.707 200.927 208.232 1.00 69.53 160 LEU F N 1
ATOM 10991 C CA . LEU F 1 160 ? 250.321 200.839 207.806 1.00 63.54 160 LEU F CA 1
ATOM 10992 C C . LEU F 1 160 ? 250.173 201.299 206.357 1.00 62.96 160 LEU F C 1
ATOM 10993 O O . LEU F 1 160 ? 251.067 201.923 205.780 1.00 67.22 160 LEU F O 1
ATOM 10998 N N . ASP F 1 161 ? 249.043 200.943 205.753 1.00 56.16 161 ASP F N 1
ATOM 10999 C CA . ASP F 1 161 ? 248.842 201.221 204.309 1.00 59.93 161 ASP F CA 1
ATOM 11000 C C . ASP F 1 161 ? 248.689 202.713 204.028 1.00 63.99 161 ASP F C 1
ATOM 11001 O O . ASP F 1 161 ? 249.120 203.144 202.950 1.00 65.40 161 ASP F O 1
ATOM 11006 N N . ARG F 1 162 ? 248.087 203.465 204.944 1.00 62.42 162 ARG F N 1
ATOM 11007 C CA . ARG F 1 162 ? 247.820 204.894 204.668 1.00 57.51 162 ARG F CA 1
ATOM 11008 C C . ARG F 1 162 ? 248.178 205.733 205.885 1.00 58.87 162 ARG F C 1
ATOM 11009 O O . ARG F 1 162 ? 248.249 205.178 206.987 1.00 61.57 162 ARG F O 1
ATOM 11017 N N . ASP F 1 163 ? 248.389 207.027 205.674 1.00 68.37 163 ASP F N 1
ATOM 11018 C CA . ASP F 1 163 ? 248.798 207.930 206.775 1.00 69.31 163 ASP F CA 1
ATOM 11019 C C . ASP F 1 163 ? 247.707 208.053 207.831 1.00 68.29 163 ASP F C 1
ATOM 11020 O O . ASP F 1 163 ? 246.529 207.914 207.483 1.00 71.07 163 ASP F O 1
ATOM 11025 N N . LEU F 1 164 ? 248.090 208.359 209.060 1.00 64.62 164 LEU F N 1
ATOM 11026 C CA . LEU F 1 164 ? 247.177 208.523 210.181 1.00 65.24 164 LEU F CA 1
ATOM 11027 C C . LEU F 1 164 ? 246.430 209.848 210.086 1.00 70.07 164 LEU F C 1
ATOM 11028 O O . LEU F 1 164 ? 246.975 210.856 209.629 1.00 69.55 164 LEU F O 1
ATOM 11033 N N . VAL F 1 165 ? 245.170 209.839 210.520 1.00 72.82 165 VAL F N 1
ATOM 11034 C CA . VAL F 1 165 ? 244.366 211.051 210.629 1.00 69.18 165 VAL F CA 1
ATOM 11035 C C . VAL F 1 165 ? 244.068 211.414 212.071 1.00 69.68 165 VAL F C 1
ATOM 11036 O O . VAL F 1 165 ? 243.582 212.524 212.332 1.00 69.07 165 VAL F O 1
ATOM 11040 N N . ALA F 1 166 ? 244.335 210.521 213.013 1.00 71.54 166 ALA F N 1
ATOM 11041 C CA . ALA F 1 166 ? 244.175 210.784 214.433 1.00 71.32 166 ALA F CA 1
ATOM 11042 C C . ALA F 1 166 ? 245.411 210.279 215.158 1.00 76.16 166 ALA F C 1
ATOM 11043 O O . ALA F 1 166 ? 245.981 209.249 214.782 1.00 75.71 166 ALA F O 1
ATOM 11045 N N . PRO F 1 167 ? 245.852 210.982 216.199 1.00 77.59 167 PRO F N 1
ATOM 11046 C CA . PRO F 1 167 ? 247.060 210.559 216.915 1.00 74.95 167 PRO F CA 1
ATOM 11047 C C . PRO F 1 167 ? 246.826 209.307 217.745 1.00 75.79 167 PRO F C 1
ATOM 11048 O O . PRO F 1 167 ? 245.728 209.065 218.253 1.00 73.21 167 PRO F O 1
ATOM 11052 N N . VAL F 1 168 ? 247.882 208.509 217.881 1.00 78.57 168 VAL F N 1
ATOM 11053 C CA . VAL F 1 168 ? 247.881 207.314 218.718 1.00 76.75 168 VAL F CA 1
ATOM 11054 C C . VAL F 1 168 ? 248.852 207.549 219.865 1.00 77.76 168 VAL F C 1
ATOM 11055 O O . VAL F 1 168 ? 250.031 207.849 219.639 1.00 77.43 168 VAL F O 1
ATOM 11059 N N . ALA F 1 169 ? 248.361 207.416 221.091 1.00 82.66 169 ALA F N 1
ATOM 11060 C CA . ALA F 1 169 ? 249.163 207.636 222.281 1.00 83.39 169 ALA F CA 1
ATOM 11061 C C . ALA F 1 169 ? 249.723 206.307 222.783 1.00 82.60 169 ALA F C 1
ATOM 11062 O O . ALA F 1 169 ? 249.536 205.253 222.169 1.00 82.94 169 ALA F O 1
ATOM 11064 N N . VAL F 1 170 ? 250.420 206.354 223.913 1.00 86.13 170 VAL F N 1
ATOM 11065 C CA . VAL F 1 170 ? 250.996 205.164 224.527 1.00 86.82 170 VAL F CA 1
ATOM 11066 C C . VAL F 1 170 ? 249.921 204.474 225.354 1.00 87.80 170 VAL F C 1
ATOM 11067 O O . VAL F 1 170 ? 249.232 205.115 226.156 1.00 87.19 170 VAL F O 1
ATOM 11071 N N . GLY F 1 171 ? 249.776 203.165 225.160 1.00 85.73 171 GLY F N 1
ATOM 11072 C CA . GLY F 1 171 ? 248.747 202.387 225.807 1.00 84.89 171 GLY F CA 1
ATOM 11073 C C . GLY F 1 171 ? 247.600 201.988 224.902 1.00 86.40 171 GLY F C 1
ATOM 11074 O O . GLY F 1 171 ? 246.771 201.165 225.304 1.00 88.33 171 GLY F O 1
ATOM 11075 N N . ASP F 1 172 ? 247.531 202.551 223.699 1.00 83.09 172 ASP F N 1
ATOM 11076 C CA . ASP F 1 172 ? 246.504 202.161 222.746 1.00 81.74 172 ASP F CA 1
ATOM 11077 C C . ASP F 1 172 ? 246.769 200.752 222.229 1.00 83.33 172 ASP F C 1
ATOM 11078 O O . ASP F 1 172 ? 247.882 200.230 222.322 1.00 87.27 172 ASP F O 1
ATOM 11083 N N . GLU F 1 173 ? 245.728 200.134 221.682 1.00 76.22 173 GLU F N 1
ATOM 11084 C CA . GLU F 1 173 ? 245.788 198.752 221.240 1.00 73.36 173 GLU F CA 1
ATOM 11085 C C . GLU F 1 173 ? 245.382 198.640 219.777 1.00 74.94 173 GLU F C 1
ATOM 11086 O O . GLU F 1 173 ? 244.579 199.426 219.269 1.00 80.82 173 GLU F O 1
ATOM 11092 N N . LEU F 1 174 ? 245.959 197.650 219.101 1.00 62.32 174 LEU F N 1
ATOM 11093 C CA . LEU F 1 174 ? 245.615 197.315 217.723 1.00 62.70 174 LEU F CA 1
ATOM 11094 C C . LEU F 1 174 ? 244.924 195.958 217.734 1.00 60.46 174 LEU F C 1
ATOM 11095 O O . LEU F 1 174 ? 245.573 194.928 217.944 1.00 64.82 174 LEU F O 1
ATOM 11100 N N . VAL F 1 175 ? 243.616 195.956 217.503 1.00 54.36 175 VAL F N 1
ATOM 11101 C CA . VAL F 1 175 ? 242.815 194.739 217.570 1.00 55.37 175 VAL F CA 1
ATOM 11102 C C . VAL F 1 175 ? 242.748 194.122 216.179 1.00 56.05 175 VAL F C 1
ATOM 11103 O O . VAL F 1 175 ? 242.342 194.782 215.218 1.00 59.29 175 VAL F O 1
ATOM 11107 N N . LYS F 1 176 ? 243.146 192.857 216.072 1.00 53.05 176 LYS F N 1
ATOM 11108 C CA . LYS F 1 176 ? 243.097 192.161 214.796 1.00 52.27 176 LYS F CA 1
ATOM 11109 C C . LYS F 1 176 ? 241.654 191.920 214.369 1.00 58.19 176 LYS F C 1
ATOM 11110 O O . LYS F 1 176 ? 240.764 191.709 215.196 1.00 63.79 176 LYS F O 1
ATOM 11116 N N . SER F 1 177 ? 241.427 191.952 213.058 1.00 50.23 177 SER F N 1
ATOM 11117 C CA . SER F 1 177 ? 240.092 191.800 212.502 1.00 43.73 177 SER F CA 1
ATOM 11118 C C . SER F 1 177 ? 240.169 191.010 211.204 1.00 46.84 177 SER F C 1
ATOM 11119 O O . SER F 1 177 ? 241.249 190.746 210.671 1.00 52.39 177 SER F O 1
ATOM 11122 N N . THR F 1 178 ? 238.998 190.631 210.698 1.00 40.65 178 THR F N 1
ATOM 11123 C CA . THR F 1 178 ? 238.871 189.872 209.462 1.00 39.51 178 THR F CA 1
ATOM 11124 C C . THR F 1 178 ? 238.038 190.670 208.472 1.00 36.36 178 THR F C 1
ATOM 11125 O O . THR F 1 178 ? 237.018 191.257 208.846 1.00 46.80 178 THR F O 1
ATOM 11129 N N . LEU F 1 179 ? 238.469 190.686 207.215 1.00 31.72 179 LEU F N 1
ATOM 11130 C CA . LEU F 1 179 ? 237.794 191.445 206.171 1.00 31.72 179 LEU F CA 1
ATOM 11131 C C . LEU F 1 179 ? 236.830 190.534 205.422 1.00 37.87 179 LEU F C 1
ATOM 11132 O O . LEU F 1 179 ? 237.224 189.466 204.941 1.00 45.54 179 LEU F O 1
ATOM 11137 N N . ILE F 1 180 ? 235.572 190.955 205.325 1.00 32.39 180 ILE F N 1
ATOM 11138 C CA . ILE F 1 180 ? 234.536 190.210 204.619 1.00 33.08 180 ILE F CA 1
ATOM 11139 C C . ILE F 1 180 ? 234.018 191.087 203.489 1.00 32.87 180 ILE F C 1
ATOM 11140 O O . ILE F 1 180 ? 233.576 192.218 203.724 1.00 38.48 180 ILE F O 1
ATOM 11145 N N . ASN F 1 181 ? 234.075 190.571 202.265 1.00 35.17 181 ASN F N 1
ATOM 11146 C CA . ASN F 1 181 ? 233.581 191.288 201.100 1.00 34.94 181 ASN F CA 1
ATOM 11147 C C . ASN F 1 181 ? 232.243 190.711 200.662 1.00 40.73 181 ASN F C 1
ATOM 11148 O O . ASN F 1 181 ? 232.092 189.494 200.522 1.00 48.93 181 ASN F O 1
ATOM 11153 N N . THR F 1 182 ? 231.272 191.595 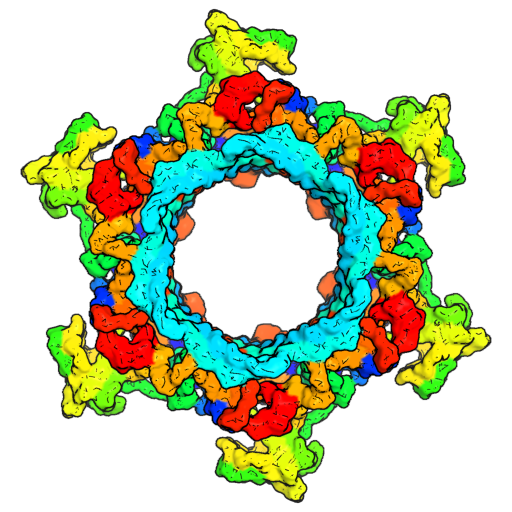200.443 1.00 38.44 182 THR F N 1
ATOM 11154 C CA . THR F 1 182 ? 229.915 191.171 200.125 1.00 42.53 182 THR F CA 1
ATOM 11155 C C . THR F 1 182 ? 229.776 190.620 198.713 1.00 48.72 182 THR F C 1
ATOM 11156 O O . THR F 1 182 ? 228.779 189.952 198.416 1.00 52.40 182 THR F O 1
ATOM 11160 N N . ASN F 1 183 ? 230.741 190.880 197.838 1.00 52.97 183 ASN F N 1
ATOM 11161 C CA . ASN F 1 183 ? 230.696 190.413 196.459 1.00 50.04 183 ASN F CA 1
ATOM 11162 C C . ASN F 1 183 ? 231.789 189.376 196.240 1.00 54.59 183 ASN F C 1
ATOM 11163 O O . ASN F 1 183 ? 232.965 189.640 196.513 1.00 56.04 183 ASN F O 1
ATOM 11168 N N . ASN F 1 184 ? 231.402 188.206 195.750 1.00 67.54 184 ASN F N 1
ATOM 11169 C CA . ASN F 1 184 ? 232.369 187.168 195.422 1.00 69.56 184 ASN F CA 1
ATOM 11170 C C . ASN F 1 184 ? 232.736 187.268 193.947 1.00 69.78 184 ASN F C 1
ATOM 11171 O O . ASN F 1 184 ? 231.872 187.050 193.090 1.00 66.75 184 ASN F O 1
ATOM 11176 N N . PRO F 1 185 ? 233.986 187.592 193.606 1.00 75.76 185 PRO F N 1
ATOM 11177 C CA . PRO F 1 185 ? 234.353 187.760 192.196 1.00 75.09 185 PRO F CA 1
ATOM 11178 C C . PRO F 1 185 ? 234.663 186.466 191.461 1.00 76.90 185 PRO F C 1
ATOM 11179 O O . PRO F 1 185 ? 234.785 186.496 190.228 1.00 77.62 185 PRO F O 1
ATOM 11183 N N . ASN F 1 186 ? 234.792 185.345 192.165 1.00 77.48 186 ASN F N 1
ATOM 11184 C CA . ASN F 1 186 ? 235.088 184.065 191.537 1.00 76.96 186 ASN F CA 1
ATOM 11185 C C . ASN F 1 186 ? 233.837 183.288 191.151 1.00 75.96 186 ASN F C 1
ATOM 11186 O O . ASN F 1 186 ? 233.953 182.182 190.615 1.00 78.19 186 ASN F O 1
ATOM 11191 N N . SER F 1 187 ? 232.651 183.834 191.409 1.00 75.29 187 SER F N 1
ATOM 11192 C CA . SER F 1 187 ? 231.392 183.198 191.041 1.00 75.90 187 SER F CA 1
ATOM 11193 C C . SER F 1 187 ? 230.842 183.906 189.809 1.00 73.88 187 SER F C 1
ATOM 11194 O O . SER F 1 187 ? 230.540 185.103 189.855 1.00 72.27 187 SER F O 1
ATOM 11197 N N . CYS F 1 188 ? 230.720 183.166 188.705 1.00 75.51 188 CYS F N 1
ATOM 11198 C CA . CYS F 1 188 ? 230.241 183.764 187.463 1.00 75.00 188 CYS F CA 1
ATOM 11199 C C . CYS F 1 188 ? 228.791 184.214 187.583 1.00 76.92 188 CYS F C 1
ATOM 11200 O O . CYS F 1 188 ? 228.425 185.290 187.095 1.00 76.56 188 CYS F O 1
ATOM 11203 N N . SER F 1 189 ? 227.950 183.406 188.227 1.00 71.25 189 SER F N 1
ATOM 11204 C CA . SER F 1 189 ? 226.523 183.684 188.333 1.00 67.46 189 SER F CA 1
ATOM 11205 C C . SER F 1 189 ? 226.138 184.372 189.635 1.00 67.49 189 SER F C 1
ATOM 11206 O O . SER F 1 189 ? 225.232 185.210 189.641 1.00 68.46 189 SER F O 1
ATOM 11209 N N . GLY F 1 190 ? 226.803 184.042 190.739 1.00 64.23 190 GLY F N 1
ATOM 11210 C CA . GLY F 1 190 ? 226.456 184.577 192.040 1.00 61.16 190 GLY F CA 1
ATOM 11211 C C . GLY F 1 190 ? 225.640 183.645 192.905 1.00 62.75 190 GLY F C 1
ATOM 11212 O O . GLY F 1 190 ? 225.278 184.026 194.024 1.00 62.88 190 GLY F O 1
ATOM 11213 N N . ALA F 1 191 ? 225.337 182.440 192.429 1.00 61.08 191 ALA F N 1
ATOM 11214 C CA . ALA F 1 191 ? 224.576 181.452 193.182 1.00 58.42 191 ALA F CA 1
ATOM 11215 C C . ALA F 1 191 ? 225.495 180.292 193.535 1.00 58.69 191 ALA F C 1
ATOM 11216 O O . ALA F 1 191 ? 226.124 179.703 192.650 1.00 59.42 191 ALA F O 1
ATOM 11218 N N . GLU F 1 192 ? 225.572 179.969 194.822 1.00 49.60 192 GLU F N 1
ATOM 11219 C CA . GLU F 1 192 ? 226.402 178.882 195.318 1.00 46.04 192 GLU F CA 1
ATOM 11220 C C . GLU F 1 192 ? 225.535 177.908 196.102 1.00 49.55 192 GLU F C 1
ATOM 11221 O O . GLU F 1 192 ? 224.646 178.322 196.853 1.00 48.69 192 GLU F O 1
ATOM 11227 N N . TYR F 1 193 ? 225.797 176.616 195.927 1.00 39.77 193 TYR F N 1
ATOM 11228 C CA . TYR F 1 193 ? 224.956 175.561 196.468 1.00 32.14 193 TYR F CA 1
ATOM 11229 C C . TYR F 1 193 ? 225.692 174.784 197.552 1.00 36.13 193 TYR F C 1
ATOM 11230 O O . TYR F 1 193 ? 226.907 174.583 197.482 1.00 43.79 193 TYR F O 1
ATOM 11239 N N . PHE F 1 194 ? 224.935 174.344 198.556 1.00 26.63 194 PHE F N 1
ATOM 11240 C CA . PHE F 1 194 ? 225.484 173.640 199.704 1.00 25.57 194 PHE F CA 1
ATOM 11241 C C . PHE F 1 194 ? 224.597 172.452 200.044 1.00 25.31 194 PHE F C 1
ATOM 11242 O O . PHE F 1 194 ? 223.595 172.189 199.377 1.00 34.45 194 PHE F O 1
ATOM 11250 N N . SER F 1 195 ? 224.983 171.735 201.092 1.00 19.21 195 SER F N 1
ATOM 11251 C CA . SER F 1 195 ? 224.181 170.669 201.673 1.00 18.22 195 SER F CA 1
ATOM 11252 C C . SER F 1 195 ? 223.765 171.048 203.089 1.00 27.09 195 SER F C 1
ATOM 11253 O O . SER F 1 195 ? 224.422 171.847 203.758 1.00 44.59 195 SER F O 1
ATOM 11256 N N . ALA F 1 196 ? 222.661 170.462 203.544 1.00 12.90 196 ALA F N 1
ATOM 11257 C CA . ALA F 1 196 ? 222.100 170.812 204.840 1.00 9.95 196 ALA F CA 1
ATOM 11258 C C . ALA F 1 196 ? 221.684 169.555 205.591 1.00 17.41 196 ALA F C 1
ATOM 11259 O O . ALA F 1 196 ? 221.443 168.501 205.000 1.00 26.98 196 ALA F O 1
ATOM 11261 N N . LYS F 1 197 ? 221.610 169.685 206.914 1.00 18.82 197 LYS F N 1
ATOM 11262 C CA . LYS F 1 197 ? 221.168 168.609 207.792 1.00 14.89 197 LYS F CA 1
ATOM 11263 C C . LYS F 1 197 ? 220.515 169.225 209.018 1.00 22.50 197 LYS F C 1
ATOM 11264 O O . LYS F 1 197 ? 221.011 170.223 209.547 1.00 29.47 197 LYS F O 1
ATOM 11270 N N . ILE F 1 198 ? 219.411 168.634 209.466 1.00 21.94 198 ILE F N 1
ATOM 11271 C CA . ILE F 1 198 ? 218.653 169.123 210.613 1.00 16.87 198 ILE F CA 1
ATOM 11272 C C . ILE F 1 198 ? 218.507 167.979 211.606 1.00 27.24 198 ILE F C 1
ATOM 11273 O O . ILE F 1 198 ? 218.114 166.868 211.229 1.00 33.74 198 ILE F O 1
ATOM 11278 N N . VAL F 1 199 ? 218.819 168.247 212.872 1.00 30.18 199 VAL F N 1
ATOM 11279 C CA . VAL F 1 199 ? 218.799 167.241 213.928 1.00 26.84 199 VAL F CA 1
ATOM 11280 C C . VAL F 1 199 ? 217.903 167.733 215.056 1.00 28.22 199 VAL F C 1
ATOM 11281 O O . VAL F 1 199 ? 218.016 168.886 215.488 1.00 34.45 199 VAL F O 1
ATOM 11285 N N . SER F 1 200 ? 217.017 166.860 215.531 1.00 26.74 200 SER F N 1
ATOM 11286 C CA . SER F 1 200 ? 216.154 167.161 216.665 1.00 25.42 200 SER F CA 1
ATOM 11287 C C . SER F 1 200 ? 215.831 165.858 217.385 1.00 39.41 200 SER F C 1
ATOM 11288 O O . SER F 1 200 ? 216.443 164.818 217.131 1.00 43.84 200 SER F O 1
ATOM 11291 N N . ALA F 1 201 ? 214.863 165.921 218.299 1.00 38.83 201 ALA F N 1
ATOM 11292 C CA . ALA F 1 201 ? 214.460 164.755 219.069 1.00 26.00 201 ALA F CA 1
ATOM 11293 C C . ALA F 1 201 ? 213.019 164.912 219.532 1.00 35.18 201 ALA F C 1
ATOM 11294 O O . ALA F 1 201 ? 212.479 166.019 219.592 1.00 39.33 201 ALA F O 1
ATOM 11296 N N . ASP F 1 202 ? 212.403 163.781 219.867 1.00 44.18 202 ASP F N 1
ATOM 11297 C CA . ASP F 1 202 ? 211.046 163.763 220.390 1.00 34.78 202 ASP F CA 1
ATOM 11298 C C . ASP F 1 202 ? 211.057 164.038 221.892 1.00 44.29 202 ASP F C 1
ATOM 11299 O O . ASP F 1 202 ? 212.085 164.369 222.487 1.00 52.39 202 ASP F O 1
ATOM 11304 N N . VAL F 1 203 ? 209.885 163.904 222.517 1.00 40.17 203 VAL F N 1
ATOM 11305 C CA . VAL F 1 203 ? 209.807 164.044 223.966 1.00 38.90 203 VAL F CA 1
ATOM 11306 C C . VAL F 1 203 ? 210.458 162.855 224.659 1.00 42.63 203 VAL F C 1
ATOM 11307 O O . VAL F 1 203 ? 211.000 162.991 225.762 1.00 44.33 203 VAL F O 1
ATOM 11311 N N . ASN F 1 204 ? 210.415 161.673 224.038 1.00 47.34 204 ASN F N 1
ATOM 11312 C CA . ASN F 1 204 ? 211.037 160.471 224.580 1.00 42.94 204 ASN F CA 1
ATOM 11313 C C . ASN F 1 204 ? 212.478 160.297 224.117 1.00 44.03 204 ASN F C 1
ATOM 11314 O O . ASN F 1 204 ? 213.005 159.177 224.158 1.00 47.24 204 ASN F O 1
ATOM 11319 N N . CYS F 1 205 ? 213.122 161.376 223.676 1.00 43.40 205 CYS F N 1
ATOM 11320 C CA . CYS F 1 205 ? 214.515 161.356 223.232 1.00 44.95 205 CYS F CA 1
ATOM 11321 C C . CYS F 1 205 ? 214.719 160.384 222.071 1.00 49.40 205 CYS F C 1
ATOM 11322 O O . CYS F 1 205 ? 215.653 159.580 222.052 1.00 52.78 205 CYS F O 1
ATOM 11325 N N . ASN F 1 206 ? 213.825 160.466 221.088 1.00 44.38 206 ASN F N 1
ATOM 11326 C CA . ASN F 1 206 ? 213.954 159.720 219.847 1.00 37.72 206 ASN F CA 1
ATOM 11327 C C . ASN F 1 206 ? 214.449 160.644 218.748 1.00 45.25 206 ASN F C 1
ATOM 11328 O O . ASN F 1 206 ? 213.748 161.600 218.394 1.00 48.85 206 ASN F O 1
ATOM 11333 N N . PRO F 1 207 ? 215.633 160.399 218.190 1.00 42.35 207 PRO F N 1
ATOM 11334 C CA . PRO F 1 207 ? 216.229 161.373 217.266 1.00 40.01 207 PRO F CA 1
ATOM 11335 C C . PRO F 1 207 ? 215.426 161.539 215.984 1.00 36.41 207 PRO F C 1
ATOM 11336 O O . PRO F 1 207 ? 214.781 160.605 215.502 1.00 38.56 207 PRO F O 1
ATOM 11340 N N . ILE F 1 208 ? 215.472 162.753 215.439 1.00 28.67 208 ILE F N 1
ATOM 11341 C CA . ILE F 1 208 ? 214.877 163.090 214.149 1.00 29.49 208 ILE F CA 1
ATOM 11342 C C . ILE F 1 208 ? 215.979 163.706 213.299 1.00 28.73 208 ILE F C 1
ATOM 11343 O O . ILE F 1 208 ? 216.640 164.659 213.728 1.00 36.61 208 ILE F O 1
ATOM 11348 N N . VAL F 1 209 ? 216.178 163.173 212.096 1.00 23.97 209 VAL F N 1
ATOM 11349 C CA . VAL F 1 209 ? 217.205 163.653 211.178 1.00 24.68 209 VAL F CA 1
ATOM 11350 C C . VAL F 1 209 ? 216.552 163.975 209.841 1.00 27.61 209 VAL F C 1
ATOM 11351 O O . VAL F 1 209 ? 215.838 163.140 209.274 1.00 37.10 209 VAL F O 1
ATOM 11355 N N . VAL F 1 210 ? 216.795 165.185 209.342 1.00 18.51 210 VAL F N 1
ATOM 11356 C CA . VAL F 1 210 ? 216.316 165.629 208.038 1.00 19.28 210 VAL F CA 1
ATOM 11357 C C . VAL F 1 210 ? 217.527 166.006 207.199 1.00 21.80 210 VAL F C 1
ATOM 11358 O O . VAL F 1 210 ? 218.379 166.782 207.646 1.00 31.85 210 VAL F O 1
ATOM 11362 N N . ILE F 1 211 ? 217.606 165.461 205.987 1.00 17.58 211 ILE F N 1
ATOM 11363 C CA . ILE F 1 211 ? 218.774 165.617 205.126 1.00 25.18 211 ILE F CA 1
ATOM 11364 C C . ILE F 1 211 ? 218.335 166.238 203.809 1.00 26.84 211 ILE F C 1
ATOM 11365 O O . ILE F 1 211 ? 217.454 165.702 203.126 1.00 23.39 211 ILE F O 1
ATOM 11370 N N . VAL F 1 212 ? 218.955 167.359 203.451 1.00 26.42 212 VAL F N 1
ATOM 11371 C CA . VAL F 1 212 ? 218.674 168.060 202.201 1.00 18.66 212 VAL F CA 1
ATOM 11372 C C . VAL F 1 212 ? 219.949 168.097 201.366 1.00 27.76 212 VAL F C 1
ATOM 11373 O O . VAL F 1 212 ? 220.868 168.866 201.681 1.00 35.65 212 VAL F O 1
ATOM 11377 N N . PRO F 1 213 ? 220.057 167.288 200.308 1.00 31.62 213 PRO F N 1
ATOM 11378 C CA . PRO F 1 213 ? 221.319 167.245 199.543 1.00 30.79 213 PRO F CA 1
ATOM 11379 C C . PRO F 1 213 ? 221.752 168.572 198.932 1.00 35.94 213 PRO F C 1
ATOM 11380 O O . PRO F 1 213 ? 222.956 168.848 198.878 1.00 36.29 213 PRO F O 1
ATOM 11384 N N . LYS F 1 214 ? 220.819 169.399 198.462 1.00 29.69 214 LYS F N 1
ATOM 11385 C CA . LYS F 1 214 ? 221.162 170.681 197.856 1.00 24.57 214 LYS F CA 1
ATOM 11386 C C . LYS F 1 214 ? 220.243 171.772 198.379 1.00 32.69 214 LYS F C 1
ATOM 11387 O O . LYS F 1 214 ? 219.022 171.595 198.410 1.00 47.23 214 LYS F O 1
ATOM 11393 N N . VAL F 1 215 ? 220.829 172.899 198.783 1.00 24.07 215 VAL F N 1
ATOM 11394 C CA . VAL F 1 215 ? 220.083 174.066 199.239 1.00 20.72 215 VAL F CA 1
ATOM 11395 C C . VAL F 1 215 ? 220.682 175.312 198.605 1.00 31.26 215 VAL F C 1
ATOM 11396 O O . VAL F 1 215 ? 221.845 175.312 198.187 1.00 41.06 215 VAL F O 1
ATOM 11400 N N . GLN F 1 216 ? 219.883 176.372 198.531 1.00 29.66 216 GLN F N 1
ATOM 11401 C CA . GLN F 1 216 ? 220.342 177.691 198.119 1.00 24.41 216 GLN F CA 1
ATOM 11402 C C . GLN F 1 216 ? 219.854 178.719 199.129 1.00 29.15 216 GLN F C 1
ATOM 11403 O O . GLN F 1 216 ? 218.671 178.734 199.481 1.00 36.56 216 GLN F O 1
ATOM 11409 N N . ILE F 1 217 ? 220.760 179.574 199.592 1.00 22.88 217 ILE F N 1
ATOM 11410 C CA . ILE F 1 217 ? 220.411 180.604 200.565 1.00 27.45 217 ILE F CA 1
ATOM 11411 C C . ILE F 1 217 ? 219.940 181.842 199.814 1.00 33.51 217 ILE F C 1
ATOM 11412 O O . ILE F 1 217 ? 220.737 182.532 199.170 1.00 33.50 217 ILE F O 1
ATOM 11417 N N . THR F 1 218 ? 218.642 182.130 199.900 1.00 26.75 218 THR F N 1
ATOM 11418 C CA . THR F 1 218 ? 218.031 183.218 199.149 1.00 22.71 218 THR F CA 1
ATOM 11419 C C . THR F 1 218 ? 217.882 184.501 199.952 1.00 30.93 218 THR F C 1
ATOM 11420 O O . THR F 1 218 ? 217.356 185.486 199.424 1.00 33.09 218 THR F O 1
ATOM 11424 N N . SER F 1 219 ? 218.327 184.524 201.204 1.00 34.58 219 SER F N 1
ATOM 11425 C CA . SER F 1 219 ? 218.225 185.715 202.028 1.00 31.16 219 SER F CA 1
ATOM 11426 C C . SER F 1 219 ? 219.497 186.553 201.902 1.00 39.74 219 SER F C 1
ATOM 11427 O O . SER F 1 219 ? 220.382 186.275 201.090 1.00 44.31 219 SER F O 1
ATOM 11430 N N . GLY F 1 220 ? 219.588 187.602 202.723 1.00 34.32 220 GLY F N 1
ATOM 11431 C CA . GLY F 1 220 ? 220.758 188.451 202.738 1.00 27.84 220 GLY F CA 1
ATOM 11432 C C . GLY F 1 220 ? 221.109 188.853 204.156 1.00 35.48 220 GLY F C 1
ATOM 11433 O O . GLY F 1 220 ? 220.414 188.504 205.112 1.00 43.12 220 GLY F O 1
ATOM 11434 N N . LEU F 1 221 ? 222.208 189.592 204.277 1.00 27.63 221 LEU F N 1
ATOM 11435 C CA . LEU F 1 221 ? 222.659 190.040 205.586 1.00 24.23 221 LEU F CA 1
ATOM 11436 C C . LEU F 1 221 ? 221.725 191.114 206.128 1.00 27.06 221 LEU F C 1
ATOM 11437 O O . LEU F 1 221 ? 221.468 192.122 205.465 1.00 35.01 221 LEU F O 1
ATOM 11442 N N . ASN F 1 222 ? 221.218 190.893 207.337 1.00 32.20 222 ASN F N 1
ATOM 11443 C CA . ASN F 1 222 ? 220.286 191.804 207.993 1.00 29.47 222 ASN F CA 1
ATOM 11444 C C . ASN F 1 222 ? 220.794 192.076 209.402 1.00 37.36 222 ASN F C 1
ATOM 11445 O O . ASN F 1 222 ? 220.817 191.171 210.243 1.00 43.09 222 ASN F O 1
ATOM 11450 N N . LEU F 1 223 ? 221.205 193.314 209.658 1.00 33.29 223 LEU F N 1
ATOM 11451 C CA . LEU F 1 223 ? 221.720 193.724 210.959 1.00 30.43 223 LEU F CA 1
ATOM 11452 C C . LEU F 1 223 ? 220.943 194.943 211.430 1.00 32.52 223 LEU F C 1
ATOM 11453 O O . LEU F 1 223 ? 220.931 195.975 210.751 1.00 40.10 223 LEU F O 1
ATOM 11458 N N . ALA F 1 224 ? 220.301 194.825 212.590 1.00 35.49 224 ALA F N 1
ATOM 11459 C CA . ALA F 1 224 ? 219.498 195.897 213.170 1.00 32.46 224 ALA F CA 1
ATOM 11460 C C . ALA F 1 224 ? 220.018 196.184 214.571 1.00 35.53 224 ALA F C 1
ATOM 11461 O O . ALA F 1 224 ? 220.127 195.271 215.396 1.00 42.33 224 ALA F O 1
ATOM 11463 N N . PHE F 1 225 ? 220.329 197.447 214.841 1.00 32.05 225 PHE F N 1
ATOM 11464 C CA . PHE F 1 225 ? 220.901 197.862 216.113 1.00 24.62 225 PHE F CA 1
ATOM 11465 C C . PHE F 1 225 ? 219.831 198.496 216.989 1.00 35.71 225 PHE F C 1
ATOM 11466 O O . PHE F 1 225 ? 219.004 199.277 216.512 1.00 43.67 225 PHE F O 1
ATOM 11474 N N . GLY F 1 226 ? 219.850 198.153 218.271 1.00 43.75 226 GLY F N 1
ATOM 11475 C CA . GLY F 1 226 ? 218.891 198.707 219.210 1.00 39.65 226 GLY F CA 1
ATOM 11476 C C . GLY F 1 226 ? 219.211 198.252 220.615 1.00 47.02 226 GLY F C 1
ATOM 11477 O O . GLY F 1 226 ? 219.926 197.270 220.828 1.00 54.87 226 GLY F O 1
ATOM 11478 N N . ALA F 1 227 ? 218.663 198.990 221.578 1.00 48.30 227 ALA F N 1
ATOM 11479 C CA . ALA F 1 227 ? 218.880 198.708 222.990 1.00 45.42 227 ALA F CA 1
ATOM 11480 C C . ALA F 1 227 ? 217.766 197.880 223.617 1.00 47.24 227 ALA F C 1
ATOM 11481 O O . ALA F 1 227 ? 217.802 197.644 224.828 1.00 46.89 227 ALA F O 1
ATOM 11483 N N . THR F 1 228 ? 216.786 197.435 222.830 1.00 50.47 228 THR F N 1
ATOM 11484 C CA . THR F 1 228 ? 215.655 196.708 223.397 1.00 50.34 228 THR F CA 1
ATOM 11485 C C . THR F 1 228 ? 215.967 195.224 223.548 1.00 52.83 228 THR F C 1
ATOM 11486 O O . THR F 1 228 ? 215.800 194.653 224.632 1.00 56.73 228 THR F O 1
ATOM 11490 N N . ASP F 1 229 ? 216.421 194.580 222.474 1.00 48.28 229 ASP F N 1
ATOM 11491 C CA . ASP F 1 229 ? 216.669 193.146 222.484 1.00 43.39 229 ASP F CA 1
ATOM 11492 C C . ASP F 1 229 ? 217.872 192.830 221.606 1.00 44.27 229 ASP F C 1
ATOM 11493 O O . ASP F 1 229 ? 218.389 193.686 220.885 1.00 44.44 229 ASP F O 1
ATOM 11498 N N . TYR F 1 230 ? 218.317 191.578 221.680 1.00 34.14 230 TYR F N 1
ATOM 11499 C CA . TYR F 1 230 ? 219.495 191.147 220.942 1.00 29.94 230 TYR F CA 1
ATOM 11500 C C . TYR F 1 230 ? 219.210 191.086 219.447 1.00 33.66 230 TYR F C 1
ATOM 11501 O O . TYR F 1 230 ? 218.134 190.663 219.019 1.00 39.88 230 TYR F O 1
ATOM 11510 N N . ALA F 1 231 ? 220.188 191.510 218.652 1.00 27.12 231 ALA F N 1
ATOM 11511 C CA . ALA F 1 231 ? 220.069 191.466 217.204 1.00 25.54 231 ALA F CA 1
ATOM 11512 C C . ALA F 1 231 ? 220.231 190.040 216.693 1.00 29.04 231 ALA F C 1
ATOM 11513 O O . ALA F 1 231 ? 220.989 189.241 217.248 1.00 39.31 231 ALA F O 1
ATOM 11515 N N . ASN F 1 232 ? 219.511 189.727 215.616 1.00 30.84 232 ASN F N 1
ATOM 11516 C CA . ASN F 1 232 ? 219.544 188.399 215.022 1.00 23.02 232 ASN F CA 1
ATOM 11517 C C . ASN F 1 232 ? 219.459 188.508 213.507 1.00 32.76 232 ASN F C 1
ATOM 11518 O O . ASN F 1 232 ? 219.054 189.539 212.965 1.00 37.76 232 ASN F O 1
ATOM 11523 N N . ILE F 1 233 ? 219.850 187.431 212.828 1.00 28.47 233 ILE F N 1
ATOM 11524 C CA . ILE F 1 233 ? 219.838 187.360 211.371 1.00 25.19 233 ILE F CA 1
ATOM 11525 C C . ILE F 1 233 ? 218.765 186.370 210.942 1.00 28.40 233 ILE F C 1
ATOM 11526 O O . ILE F 1 233 ? 218.745 185.225 211.408 1.00 34.25 233 ILE F O 1
ATOM 11531 N N . ALA F 1 234 ? 217.878 186.806 210.054 1.00 28.64 234 ALA F N 1
ATOM 11532 C CA . ALA F 1 234 ? 216.841 185.940 209.510 1.00 25.86 234 ALA F CA 1
ATOM 11533 C C . ALA F 1 234 ? 217.399 185.155 208.331 1.00 35.07 234 ALA F C 1
ATOM 11534 O O . ALA F 1 234 ? 217.979 185.737 207.409 1.00 43.60 234 ALA F O 1
ATOM 11536 N N . TYR F 1 235 ? 217.216 183.838 208.360 1.00 25.47 235 TYR F N 1
ATOM 11537 C CA . TYR F 1 235 ? 217.739 182.939 207.342 1.00 19.07 235 TYR F CA 1
ATOM 11538 C C . TYR F 1 235 ? 216.592 182.405 206.501 1.00 29.07 235 TYR F C 1
ATOM 11539 O O . TYR F 1 235 ? 215.470 182.261 206.996 1.00 38.60 235 TYR F O 1
ATOM 11548 N N . GLN F 1 236 ? 216.870 182.123 205.231 1.00 27.86 236 GLN F N 1
ATOM 11549 C CA . GLN F 1 236 ? 215.912 181.482 204.343 1.00 23.07 236 GLN F CA 1
ATOM 11550 C C . GLN F 1 236 ? 216.663 180.632 203.332 1.00 28.96 236 GLN F C 1
ATOM 11551 O O . GLN F 1 236 ? 217.638 181.092 202.732 1.00 35.77 236 GLN F O 1
ATOM 11557 N N . MET F 1 237 ? 216.207 179.397 203.147 1.00 30.45 237 MET F N 1
ATOM 11558 C CA . MET F 1 237 ? 216.828 178.453 202.233 1.00 20.57 237 MET F CA 1
ATOM 11559 C C . MET F 1 237 ? 215.751 177.762 201.414 1.00 30.55 237 MET F C 1
ATOM 11560 O O . MET F 1 237 ? 214.598 177.658 201.839 1.00 46.30 237 MET F O 1
ATOM 11565 N N . LYS F 1 238 ? 216.134 177.291 200.232 1.00 23.68 238 LYS F N 1
ATOM 11566 C CA . LYS F 1 238 ? 215.237 176.534 199.373 1.00 23.99 238 LYS F CA 1
ATOM 11567 C C . LYS F 1 238 ? 215.957 175.297 198.857 1.00 30.34 238 LYS F C 1
ATOM 11568 O O . LYS F 1 238 ? 217.161 175.336 198.587 1.00 37.52 238 LYS F O 1
ATOM 11574 N N . ALA F 1 239 ? 215.221 174.197 198.747 1.00 30.67 239 ALA F N 1
ATOM 11575 C CA . ALA F 1 239 ? 215.772 172.942 198.262 1.00 23.31 239 ALA F CA 1
ATOM 11576 C C . ALA F 1 239 ? 215.600 172.838 196.753 1.00 32.41 239 ALA F C 1
ATOM 11577 O O . ALA F 1 239 ? 214.594 173.279 196.191 1.00 42.85 239 ALA F O 1
ATOM 11579 N N . MET F 1 240 ? 216.599 172.250 196.099 1.00 32.31 240 MET F N 1
ATOM 11580 C CA . MET F 1 240 ? 216.618 172.150 194.647 1.00 37.05 240 MET F CA 1
ATOM 11581 C C . MET F 1 240 ? 216.947 170.722 194.237 1.00 39.46 240 MET F C 1
ATOM 11582 O O . MET F 1 240 ? 217.497 169.939 195.015 1.00 40.10 240 MET F O 1
ATOM 11587 N N . ALA F 1 241 ? 216.597 170.392 192.997 1.00 34.38 241 ALA F N 1
ATOM 11588 C CA . ALA F 1 241 ? 216.867 169.069 192.455 1.00 32.71 241 ALA F CA 1
ATOM 11589 C C . ALA F 1 241 ? 218.260 169.013 191.843 1.00 39.29 241 ALA F C 1
ATOM 11590 O O . ALA F 1 241 ? 218.699 169.953 191.175 1.00 43.19 241 ALA F O 1
ATOM 11592 N N . LEU F 1 242 ? 218.950 167.900 192.070 1.00 41.94 242 LEU F N 1
ATOM 11593 C CA . LEU F 1 242 ? 220.311 167.715 191.592 1.00 38.23 242 LEU F CA 1
ATOM 11594 C C . LEU F 1 242 ? 220.322 167.309 190.124 1.00 46.51 242 LEU F C 1
ATOM 11595 O O . LEU F 1 242 ? 219.352 166.753 189.605 1.00 48.17 242 LEU F O 1
ATOM 11600 N N . THR F 1 243 ? 221.437 167.593 189.460 1.00 53.50 243 THR F N 1
ATOM 11601 C CA . THR F 1 243 ? 221.655 167.236 188.064 1.00 52.77 243 THR F CA 1
ATOM 11602 C C . THR F 1 243 ? 222.795 166.225 187.966 1.00 55.65 243 THR F C 1
ATOM 11603 O O . THR F 1 243 ? 223.369 165.802 188.971 1.00 61.09 243 THR F O 1
ATOM 11607 N N . ARG F 1 244 ? 223.117 165.840 186.730 1.00 57.36 244 ARG F N 1
ATOM 11608 C CA . ARG F 1 244 ? 224.149 164.834 186.496 1.00 55.78 244 ARG F CA 1
ATOM 11609 C C . ARG F 1 244 ? 225.513 165.312 186.981 1.00 58.38 244 ARG F C 1
ATOM 11610 O O . ARG F 1 244 ? 226.277 164.553 187.586 1.00 57.89 244 ARG F O 1
ATOM 11618 N N . LYS F 1 245 ? 225.837 166.578 186.713 1.00 56.93 245 LYS F N 1
ATOM 11619 C CA . LYS F 1 245 ? 227.149 167.106 187.070 1.00 56.93 245 LYS F CA 1
ATOM 11620 C C . LYS F 1 245 ? 227.263 167.441 188.551 1.00 60.19 245 LYS F C 1
ATOM 11621 O O . LYS F 1 245 ? 228.381 167.595 189.054 1.00 60.56 245 LYS F O 1
ATOM 11627 N N . ASP F 1 246 ? 226.142 167.563 189.257 1.00 53.75 246 ASP F N 1
ATOM 11628 C CA . ASP F 1 246 ? 226.179 167.929 190.666 1.00 48.80 246 ASP F CA 1
ATOM 11629 C C . ASP F 1 246 ? 226.707 166.780 191.516 1.00 51.51 246 ASP F C 1
ATOM 11630 O O . ASP F 1 246 ? 226.413 165.610 191.261 1.00 49.51 246 ASP F O 1
ATOM 11635 N N . ALA F 1 247 ? 227.495 167.124 192.531 1.00 47.94 247 ALA F N 1
ATOM 11636 C CA . ALA F 1 247 ? 227.983 166.122 193.468 1.00 42.44 247 ALA F CA 1
ATOM 11637 C C . ALA F 1 247 ? 226.835 165.593 194.316 1.00 47.09 247 ALA F C 1
ATOM 11638 O O . ALA F 1 247 ? 225.913 166.330 194.674 1.00 55.26 247 ALA F O 1
ATOM 11640 N N . GLY F 1 248 ? 226.896 164.307 194.642 1.00 44.18 248 GLY F N 1
ATOM 11641 C CA . GLY F 1 248 ? 225.828 163.667 195.377 1.00 41.78 248 GLY F CA 1
ATOM 11642 C C . GLY F 1 248 ? 224.649 163.225 194.542 1.00 44.11 248 GLY F C 1
ATOM 11643 O O . GLY F 1 248 ? 223.585 162.944 195.105 1.00 45.14 248 GLY F O 1
ATOM 11644 N N . TYR F 1 249 ? 224.799 163.161 193.217 1.00 47.68 249 TYR F N 1
ATOM 11645 C CA . TYR F 1 249 ? 223.699 162.725 192.364 1.00 43.03 249 TYR F CA 1
ATOM 11646 C C . TYR F 1 249 ? 223.333 161.271 192.629 1.00 45.15 249 TYR F C 1
ATOM 11647 O O . TYR F 1 249 ? 222.170 160.880 192.484 1.00 47.75 249 TYR F O 1
ATOM 11656 N N . ASP F 1 250 ? 224.316 160.451 193.009 1.00 46.73 250 ASP F N 1
ATOM 11657 C CA . ASP F 1 250 ? 224.035 159.052 193.309 1.00 45.29 250 ASP F CA 1
ATOM 11658 C C . ASP F 1 250 ? 223.095 158.913 194.497 1.00 49.32 250 ASP F C 1
ATOM 11659 O O . ASP F 1 250 ? 222.197 158.066 194.482 1.00 53.21 250 ASP F O 1
ATOM 11664 N N . LEU F 1 251 ? 223.291 159.728 195.536 1.00 44.57 251 LEU F N 1
ATOM 11665 C CA . LEU F 1 251 ? 222.369 159.728 196.666 1.00 41.43 251 LEU F CA 1
ATOM 11666 C C . LEU F 1 251 ? 220.988 160.224 196.260 1.00 43.90 251 LEU F C 1
ATOM 11667 O O . LEU F 1 251 ? 219.979 159.766 196.806 1.00 48.06 251 LEU F O 1
ATOM 11672 N N . TYR F 1 252 ? 220.926 161.158 195.310 1.00 44.04 252 TYR F N 1
ATOM 11673 C CA . TYR F 1 252 ? 219.648 161.718 194.885 1.00 38.91 252 TYR F CA 1
ATOM 11674 C C . TYR F 1 252 ? 218.784 160.666 194.199 1.00 41.96 252 TYR F C 1
ATOM 11675 O O . TYR F 1 252 ? 217.606 160.501 194.531 1.00 44.74 252 TYR F O 1
ATOM 11684 N N . VAL F 1 253 ? 219.358 159.934 193.242 1.00 44.20 253 VAL F N 1
ATOM 11685 C CA . VAL F 1 253 ? 218.587 158.933 192.511 1.00 42.44 253 VAL F CA 1
ATOM 11686 C C . VAL F 1 253 ? 218.371 157.660 193.317 1.00 44.01 253 VAL F C 1
ATOM 11687 O O . VAL F 1 253 ? 217.446 156.897 193.015 1.00 49.98 253 VAL F O 1
ATOM 11691 N N . GLN F 1 254 ? 219.201 157.404 194.329 1.00 40.07 254 GLN F N 1
ATOM 11692 C CA . GLN F 1 254 ? 219.022 156.208 195.144 1.00 40.15 254 GLN F CA 1
ATOM 11693 C C . GLN F 1 254 ? 217.757 156.301 195.986 1.00 44.14 254 GLN F C 1
ATOM 11694 O O . GLN F 1 254 ? 217.089 155.290 196.233 1.00 46.05 254 GLN F O 1
ATOM 11700 N N . HIS F 1 255 ? 217.403 157.507 196.424 1.00 41.89 255 HIS F N 1
ATOM 11701 C CA . HIS F 1 255 ? 216.228 157.736 197.261 1.00 44.55 255 HIS F CA 1
ATOM 11702 C C . HIS F 1 255 ? 215.037 158.233 196.454 1.00 44.49 255 HIS F C 1
ATOM 11703 O O . HIS F 1 255 ? 214.249 159.052 196.933 1.00 45.14 255 HIS F O 1
ATOM 11710 N N . GLY F 1 256 ? 214.885 157.755 195.223 1.00 38.97 256 GLY F N 1
ATOM 11711 C CA . GLY F 1 256 ? 213.719 158.089 194.431 1.00 35.06 256 GLY F CA 1
ATOM 11712 C C . GLY F 1 256 ? 213.641 159.525 193.972 1.00 40.54 256 GLY F C 1
ATOM 11713 O O . GLY F 1 256 ? 212.536 160.047 193.794 1.00 47.90 256 GLY F O 1
ATOM 11714 N N . LYS F 1 257 ? 214.786 160.179 193.769 1.00 36.81 257 LYS F N 1
ATOM 11715 C CA . LYS F 1 257 ? 214.836 161.573 193.325 1.00 39.97 257 LYS F CA 1
ATOM 11716 C C . LYS F 1 257 ? 214.072 162.491 194.276 1.00 39.68 257 LYS F C 1
ATOM 11717 O O . LYS F 1 257 ? 213.275 163.330 193.853 1.00 39.71 257 LYS F O 1
ATOM 11723 N N . SER F 1 258 ? 214.318 162.331 195.571 1.00 34.99 258 SER F N 1
ATOM 11724 C CA . SER F 1 258 ? 213.668 163.129 196.598 1.00 28.75 258 SER F CA 1
ATOM 11725 C C . SER F 1 258 ? 214.550 164.305 196.996 1.00 39.13 258 SER F C 1
ATOM 11726 O O . SER F 1 258 ? 215.752 164.152 197.228 1.00 48.47 258 SER F O 1
ATOM 11729 N N . LYS F 1 259 ? 213.939 165.488 197.065 1.00 33.75 259 LYS F N 1
ATOM 11730 C CA . LYS F 1 259 ? 214.656 166.667 197.537 1.00 25.60 259 LYS F CA 1
ATOM 11731 C C . LYS F 1 259 ? 214.972 166.566 199.022 1.00 29.79 259 LYS F C 1
ATOM 11732 O O . LYS F 1 259 ? 216.044 166.992 199.462 1.00 38.40 259 LYS F O 1
ATOM 11738 N N . VAL F 1 260 ? 214.044 166.024 199.808 1.00 28.67 260 VAL F N 1
ATOM 11739 C CA . VAL F 1 260 ? 214.188 165.890 201.250 1.00 25.27 260 VAL F CA 1
ATOM 11740 C C . VAL F 1 260 ? 213.702 164.509 201.664 1.00 31.66 260 VAL F C 1
ATOM 11741 O O . VAL F 1 260 ? 212.629 164.061 201.248 1.00 42.27 260 VAL F O 1
ATOM 11745 N N . PHE F 1 261 ? 214.497 163.828 202.488 1.00 17.46 261 PHE F N 1
ATOM 11746 C CA . PHE F 1 261 ? 214.060 162.570 203.076 1.00 25.40 261 PHE F CA 1
ATOM 11747 C C . PHE F 1 261 ? 214.352 162.588 204.569 1.00 22.09 261 PHE F C 1
ATOM 11748 O O . PHE F 1 261 ? 215.326 163.194 205.019 1.00 24.48 261 PHE F O 1
ATOM 11756 N N . LEU F 1 262 ? 213.492 161.916 205.330 1.00 25.17 262 LEU F N 1
ATOM 11757 C CA . LEU F 1 262 ? 213.499 161.973 206.785 1.00 21.80 262 LEU F CA 1
ATOM 11758 C C . LEU F 1 262 ? 213.866 160.610 207.354 1.00 31.97 262 LEU F C 1
ATOM 11759 O O . LEU F 1 262 ? 213.609 159.581 206.722 1.00 47.47 262 LEU F O 1
ATOM 11764 N N . LEU F 1 263 ? 214.458 160.609 208.542 1.00 27.69 263 LEU F N 1
ATOM 11765 C CA . LEU F 1 263 ? 214.748 159.389 209.293 1.00 26.91 263 LEU F CA 1
ATOM 11766 C C . LEU F 1 263 ? 214.153 159.531 210.691 1.00 26.02 263 LEU F C 1
ATOM 11767 O O . LEU F 1 263 ? 214.822 159.985 211.621 1.00 29.15 263 LEU F O 1
ATOM 11772 N N . THR F 1 264 ? 212.893 159.139 210.836 1.00 37.92 264 THR F N 1
ATOM 11773 C CA . THR F 1 264 ? 212.206 159.244 212.117 1.00 44.35 264 THR F CA 1
ATOM 11774 C C . THR F 1 264 ? 211.957 157.870 212.728 1.00 45.28 264 THR F C 1
ATOM 11775 O O . THR F 1 264 ? 211.667 156.907 212.019 1.00 49.94 264 THR F O 1
#

Radius of gyration: 42.72 Å; Cα contacts (8 Å, |Δi|>4): 4148; chains: 6; bounding box: 133×116×47 Å

Nearest PDB structures (foldseek):
  8xkn-assembly1_C  TM=5.227E-01  e=5.976E-10  Bacillus halotolerans
  8vjh-assembly1_K  TM=5.169E-01  e=1.435E-09  Chivirus chi
  8vhx-assembly1_H  TM=5.169E-01  e=1.950E-06  Chivirus chi
  9bru-assembly1_3  TM=6.593E-01  e=7.550E-02  Mus musculus
  9brt-assembly1_3  TM=6.521E-01  e=2.600E-01  Mus musculus